Protein 8VHT (pdb70)

B-factor: mean 56.67, std 40.16, range [0.07, 133.89]

Nearest PDB structures (foldseek):
  6wlb-assembly1_B  TM=9.901E-01  e=2.855E-87  Populus tremula x Populus tremuloides
  7ck2-assembly2_B  TM=9.013E-01  e=6.065E-42  Arabidopsis thaliana
  7ck1-assembly1_A  TM=8.899E-01  e=6.356E-42  Arabidopsis thaliana
  7ck2-assembly1_A  TM=8.884E-01  e=1.170E-41  Arabidopsis thaliana
  7ck3-assembly2_B  TM=8.532E-01  e=3.963E-41  Arabidopsis thaliana

Radius of gyration: 42.79 Å; Cα contacts (8 Å, |Δi|>4): 3200; chains: 3; bounding box: 90×117×119 Å

Organism: Glycine max (NCBI:txid3847)

Sequence (2055 aa):
EARQPLSRKVSIPSSRINPYRMVIMLRLVILCIFLHYRITNPVPNAYPLWLVSVICEIWFAISWILDQFPKWLPVNRETYLDRLALRYDREGEPSQLAAVDIFVSTVDPLKEPPLVTANTVLSILAVDYPVDKVSCYVSDDGAAMLTFEALAETSEFARKWVPFSKKYSIEPRAPEWYFSQKIDYLKDKVHPSFVKDRRAMKREYEEFKVRINGLVSKAQKVPEEGWVMQDGTPWPGNNTRDHPGMIQVFLGQSGGLDTEGNELPRLVYVSREKRPGFQHHKKAGAMNALVRVSAVLTNGPFLLNLDCDHYINNSKALREAMCFMMDPNLGKHVCYVQFPQRFDGIDRNDRYANRNTVFFDINLRGLDGIQGPVYVGTGCVFNRTALYGYEPPLKPSQMSLEKRFGQSAVFVASTLMENGGVPQSATPETLLKEAIHVISCGYEDKTDWGSEIGWIYGSVTEDILTGFKMHARGWRSIYCMPKRPAFKGSAPINLSDRLNQVLRWALGSVEILFSRHCPIWYGYGGRLKWLERFAYVNTTIYPVTAIPLLIYCILPAVCLLTNKFIIPQISNLASIWFISLFLSIFATGILEMRWSGVGIDEWWRNEQFWVIGGVSAHLFAVFQGLLKVLATTLLIPPTTLLIINLVGVVAGISYAINSGYQSWGPLFGKLFFAFWVIIHLYPFLEARQPLSRKVSIPSSRINPYRMVIMLRLVILCIFLHYRITNPVPNAYPLWLVSVICEIWFAISWILDQFPKWLPVNRETYLDRLALRYDREGEPSQLAAVDIFVSTVDPLKEPPLVTANTVLSILAVDYPVDKVSCYVSDDGAAMLTFEALAETSEFARKWVPFSKKYSIEPRAPEWYFSQKIDYLKDKVHPSFVKDRRAMKREYEEFKVRINGLVSKAQKVPEEGWVMQDGTPWPGNNTRDHPGMIQVFLGQSGGLDTEGNELPRLVYVSREKRPGFQHHKKAGAMNALVRVSAVLTNGPFLLNLDCDHYINNSKALREAMCFMMDPNLGKHVCYVQFPQRFDGIDRNDRYANRNTVFFDINLRGLDGIQGPVYVGTGCVFNRTALYGYEPPLKPSQMSLEKRFGQSAVFVASTLMENGGVPQSATPETLLKEAIHVISCGYEDKTDWGSEIGWIYGSVTEDILTGFKMHARGWRSIYCMPKRPAFKGSAPINLSDRLNQVLRWALGSVEILFSRHCPIWYGYGGRLKWLERFAYVNTTIYPVTAIPLLIYCILPAVCLLTNKFIIPQISNLASIWFISLFLSIFATGILEMRWSGVGIDEWWRNEQFWVIGGVSAHLFAVFQGLLKVLATTLLIPPTTLLIINLVGVVAGISYAINSGYQSWGPLFGKLFFAFWVIIHLYPFLEARQPLSRKVSIPSSRINPYRMVIMLRLVILCIFLHYRITNPVPNAYPLWLVSVICEIWFAISWILDQFPKWLPVNRETYLDRLALRYDREGEPSQLAAVDIFVSTVDPLKEPPLVTANTVLSILAVDYPVDKVSCYVSDDGAAMLTFEALAETSEFARKWVPFSKKYSIEPRAPEWYFSQKIDYLKDKVHPSFVKDRRAMKREYEEFKVRINGLVSKAQKVPEEGWVMQDGTPWPGNNTRDHPGMIQVFLGQSGGLDTEGNELPRLVYVSREKRPGFQHHKKAGAMNALVRVSAVLTNGPFLLNLDCDHYINNSKALREAMCFMMDPNLGKHVCYVQFPQRFDGIDRNDRYANRNTVFFDINLRGLDGIQGPVYVGTGCVFNRTALYGYEPPLKPSQMSLEKRFGQSAVFVASTLMENGGVPQSATPETLLKEAIHVISCGYEDKTDWGSEIGWIYGSVTEDILTGFKMHARGWRSIYCMPKRPAFKGSAPINLSDRLNQVLRWALGSVEILFSRHCPIWYGYGGRLKWLERFAYVNTTIYPVTAIPLLIYCILPAVCLLTNKFIIPQISNLASIWFISLFLSIFATGILEMRWSGVGIDEWWRNEQFWVIGGVSAHLFAVFQGLLKVLATTLLIPPTTLLIINLVGVVAGISYAINSGYQSWGPLFGKLFFAFWVIIHLYPFL

InterPro domains:
  IPR005150 Cellulose synthase [PF03552] (351-1072)
  IPR013083 Zinc finger, RING/FYVE/PHD-type [G3DSA:3.30.40.10] (2-94)
  IPR027934 Cellulose synthase, RING-type zinc finger [PF14569] (10-86)
  IPR029044 Nucleotide-diphospho-sugar transferases [G3DSA:3.90.550.10] (478-642)
  IPR029044 Nucleotide-diphospho-sugar transferases [SSF53448] (365-881)

Solvent-accessible surface area: 94986 Å² total; per-residue (Å²): 187,82,190,73,65,0,10,112,102,46,82,19,90,94,72,104,4,51,50,0,43,116,28,8,90,102,30,57,86,20,24,78,69,12,15,111,13,6,96,57,83,85,16,81,136,86,81,111,31,50,104,63,0,6,102,3,33,68,74,41,18,98,30,41,58,36,50,10,88,7,12,77,92,4,9,58,32,65,30,46,45,93,72,0,32,134,60,43,34,120,154,91,84,109,27,105,2,23,31,0,1,0,0,0,18,10,77,48,15,117,168,43,73,16,46,54,12,3,6,1,0,0,1,0,1,0,2,42,6,26,48,109,55,3,10,0,0,0,5,0,30,19,1,21,11,8,11,36,16,7,5,31,41,1,4,94,2,0,54,66,0,6,9,14,0,70,105,19,72,1,50,1,13,0,0,45,80,16,26,71,77,215,120,66,76,5,114,120,32,78,77,96,28,0,5,102,50,24,78,51,20,78,72,56,7,22,50,0,20,1,84,2,39,11,31,38,56,103,12,114,160,93,35,182,136,17,47,76,53,154,122,49,64,92,4,61,4,74,80,78,186,63,0,54,17,27,20,78,51,32,0,7,152,116,26,27,98,16,98,94,41,87,53,6,3,81,0,0,2,3,1,21,34,23,80,83,87,115,155,36,63,121,72,6,2,4,0,0,5,1,0,6,0,0,0,1,11,19,6,0,31,16,2,0,2,0,38,9,50,8,10,2,7,16,3,84,1,2,32,18,0,0,0,0,8,27,11,77,129,44,8,121,30,0,0,0,0,0,2,10,31,60,44,33,83,36,69,224,89,4,166,36,7,16,80,42,18,11,58,11,23,1,36,0,28,0,22,1,14,10,5,0,0,8,0,24,5,7,2,0,2,0,19,11,64,1,1,6,8,80,114,5,57,149,155,172,120,109,117,76,28,42,110,67,0,2,129,2,76,58,0,7,58,6,17,112,75,154,127,12,32,59,77,171,121,38,66,77,135,75,28,57,152,42,0,65,78,0,4,33,40,43,12,47,75,171,25,32,9,4,44,54,2,4,1,3,38,38,72,7,38,9,25,34,10,1,0,4,5,4,0,12,36,16,6,40,0,0,6,2,58,22,209,90,35,4,5,57,1,57,18,37,165,72,66,45,73,16,24,76,55,12,29,87,114,0,46,0,14,3,65,10,30,91,38,123,14,0,2,98,142,47,21,194,76,48,87,17,100,161,19,1,41,91,6,6,23,27,49,3,33,70,1,42,12,1,80,20,10,46,72,19,11,63,10,4,7,66,1,3,98,65,80,81,44,10,25,19,165,136,51,123,115,4,49,95,65,38,103,45,12,91,102,6,61,122,39,8,5,71,27,16,25,121,13,20,66,18,29,101,75,7,53,87,57,41,56,8,29,108,8,9,6,1,1,5,2,19,13,64,0,2,109,95,5,66,121,150,77,141,108,125,85,15,49,107,31,0,30,67,6,28,92,74,3,91,92,2,27,101,22,0,88,53,68,14,147,121,56,44,181,95,23,150,37,75,10,110,22,10,30,126,17,3,113,107,9,37,91,20,0,161,19,64,49,188,84,191,71,64,0,10,112,104,46,82,19,89,97,72,103,4,51,50,0,43,115,28,8,88,102,30,57,87,20,23,78,70,12,15,114,12,5,96,59,83,84,15,80,135,87,80,111,30,49,104,62,0,6,103,3,33,69,73,40,17,98,28,41,58,36,49,11,90,7,14,79,92,4,8,58,32,65,29,46,47,92,70,0,32,133,60,44,33,118,154,91,84,110,26,106,1,22,30,0,1,0,1,0,17,9,76,47,15,117,167,44,73,14,46,55,12,3,6,1,0,0,1,0,0,0,2,43,7,25,47,112,56,3,10,0,0,0,6,0,31,18,1,21,11,7,10,36,17,7,4,31,41,1,5,95,2,0,54,66,0,7,9,13,0,68,104,19,70,1,52,0,14,0,0,45,82,16,26,72,76,217,122,66,75,4,115,120,33,79,78,99,28,1,6,103,49,24,80,52,19,78,74,54,6,23,51,1,21,2,83,3,39,12,31,38,58,103,12,115,159,93,35,181,137,18,48,77,52,154,122,49,64,90,4,60,5,76,79,79,184,66,1,55,17,27,20,80,51,32,0,6,151,116,26,25,99,16,99,96,42,88,53,6,2,82,0,0,2,2,1,21,34,24,80,82,86,115,155,36,64,120,73,6,2,4,0,0,6,2,0,7,0,0,0,1,12,19,7,0,30,16,2,0,2,0,38,8,48,9,10,2,7,16,2,82,1,2,31,18,1,0,0,0,8,28,12,77,129,45,9,120,29,0,0,0,0,0,2,11,32,58,43,33,81,36,70,226,89,3,166,37,7,16,79,45,19,11,60,10,22,1,37,0,28,0,23,2,14,12,6,0,0,7,0,23,5,7,3,0,2,0,19,11,64,1,1,7,8,81,113,6,57,148,155,171,121,110,118,75,27,40,112,68,0,2,128,2,75,58,0,6,58,6,17,110,76,153,129,12,31,57,77,172,122,39,66,78,134,75,29,58,152,42,0,65,79,0,3,33,39,42,13,48,77,172,26,33,10,4,42,53,1,3,2,3,38,40,73,6,38,9,25,34,10,2,0,3,4,4,0,13,37,16,6,38,0,0,6,3,59,21,210,90,35,3,5,57,0,56,18,38,162,72,65,44,72,16,26,78,56,12,29,87,111,0,46,0,14,3,66,9,30,91,38,126,14,0,1,98,144,46,21,193,76,48,88,17,102,159,19,1,40,91,6,6,23,27,50,2,33,69,2,44,12,1,80,22,11,47,73,19,10,63,10,4,7,67,1,3,97,67,80,82,45,11,25,19,162,136,52,123,113,4,48,95,64,36,104,44,12,92,103,6,61,124,39,7,5,71,27,16,25,123,14,20,65,17,30,102,74,7,53,86,58,42,56,8,31,108,9,9,5,1,2,4,1,19,13,62,0,3,109,94,5,66,122,148,78,141,108,122,84,15,49,106,31,0,30,65,6,27,92,73,3,89,93,2,27,100,21,0,88,52,65,15,146,119,55,42,181,94,24,151,38,76,11,108,24,10,30,124,16,2,110,106,8,38,90,20,0,160,18,62,49,186,83,189,70,66,0,10,111,103,46,82,19,91,98,73,103,5,52,49,0,43,115,28,8,88,102,30,58,87,21,24,79,68,12,15,114,13,5,96,59,83,86,15,81,138,86,83,112,30,50,106,63,0,6,101,3,33,68,74,41,17,99,27,40,58,37,50,11,87,7,13,76,90,4,7,57,32,66,29,47,46,91,70,1,31,134,58,44,34,119,156,90,84,109,24,106,1,22,30,0,1,0,1,0,17,9,77,47,15,117,171,42,73,14,46,55,12,2,7,2,0,0,1,0,1,0,2,43,6,24,46,109,56,3,11,0,0,0,5,0,30,18,1,21,11,8,11,36,16,7,5,31,40,1,5,94,3,0,54,66,0,8,9,13,0,68,105,19,70,1,51,1,14,0,0,45,80,16,27,72,76,217,119,67,76,5,114,120,32,80,78,98,28,0,5,104,49,23,80,52,20,80,74,55,6,22,52,1,20,1,85,2,39,11,31,38,57,102,12,114,160,93,34,182,138,18,47,76,52,156,123,48,65,93,5,59,5,74,80,79,186,64,0,54,17,27,20,81,52,31,2,7,152,116,26,24,98,16,99,94,41,88,54,6,2,83,0,0,2,3,1,21,34,23,79,82,87,116,156,35,64,122,72,6,3,4,0,0,5,1,0,6,0,0,0,1,12,20,6,0,31,16,2,0,2,0,38,9,48,8,12,3,7,16,3,84,1,2,31,17,0,0,0,0,7,26,12,78,130,46,9,118,30,0,0,0,0,0,2,11,30,60,44,33,81,35,70,224,87,3,166,37,6,16,80,44,20,10,58,11,23,1,36,0,27,0,22,2,15,10,6,0,0,8,0,23,5,7,2,0,2,0,19,12,66,0,2,6,8,80,114,5,58,150,157,169,120,107,118,75,27,41,110,67,0,1,129,2,75,58,0,7,59,5,17,112,77,153,128,13,30,58,78,173,121,37,65,77,132,75,28,58,152,41,0,65,82,0,4,33,39,43,12,47,77,169,27,33,9,4,43,53,1,4,1,4,38,39,74,6,36,9,24,34,10,1,0,4,3,5,0,13,37,15,5,39,0,0,6,3,57,20,208,89,35,3,5,57,1,57,19,36,164,71,67,44,74,16,26,78,55,13,28,86,112,0,46,0,14,3,65,10,29,92,39,123,14,0,1,98,141,46,22,194,76,48,87,16,101,158,19,1,40,94,7,4,22,27,50,3,32,69,2,43,11,1,79,20,11,47,73,19,9,61,10,4,7,66,1,3,98,64,80,82,46,11,27,19,164,137,50,124,117,5,48,96,66,37,104,44,12,91,103,6,63,123,39,7,5,70,28,16,27,122,13,20,65,17,30,100,75,7,51,85,56,41,58,8,28,107,8,9,6,0,1,4,1,20,12,64,0,3,112,93,6,67,122,151,77,142,106,123,84,15,48,107,31,0,30,67,6,28,91,74,2,91,92,1,26,100,22,0,88,53,68,14,146,119,57,42,183,95,24,151,39,75,12,107,23,11,30,125,18,2,110,106,8,36,91,21,0,163,18,64,50

Foldseek 3Di:
DLQDAQKDKAWQDPPQLVVLVVLVVVLLVLLVVLLVVLVPDAADPPDPLQVLVSVLSVVVSVLVCLQCLLQNTFIAMGGHLVSVCVVFVDPPDDGPFFAEEEEEEEEDCVVPPLLLLLLQVLQQQQFPDDQQRYAYEYEYQQLAPLNVVSVLLSVVLSLALNVLCNVFVQFRSRVVVRVPDPPPPCPPGDDPPNPVSVVVNNVSVVVSVVVSVVSCVVSVDADPVFDADPVGHGRQCRDSQAGAKDKDKQFDPPNDHGPVRDGTHIYMYIYFGHYPPFDQLPPQNSQLLVQLLCLLAWFGQKYAYAYSFKHFRHSCLVSLQCSQCVGPVRNLQAFKEAEDEAAPPADPLNLLLLRVCCCLQRVQSSLQRFFHGAFDGHGMMGGPCLQLQHFGDDDVVPVNLCLANWVQPSSSVSSPDPSTTHDPPDDVVVSSVSSSVCSYRPTCPSYCRLPRGGQNGDLAVRRRLSRLSSLLRQGGHHYHYDPGGRMYGHTDDDVVVSLVVLLRNLLNLLVLCPDQSNLPPPSPPHNHDPSSSSSSNSSRCVLVSLVSLLVVLLSLLCCLVVVHDNHHADDPVSVVSVVVSVVSVVVSLVSSCVSRVCDPSSSLSVQLSSSLCSPQRSVVSNVVSVCVVVVVRSPVRVVVSLVSLVVSLVSNCVVCVVPPVPNPDPSVVSVVSSVVSNVSVVRDD/DLQDAQKDKAWQDPPQLVVLVVLVVVLLVLLVVLLVVLVPDAADPPDPLQVLVSVLSVVVSVLVCLQCLLQNTFIAMGGHLVSVCVVFVDPPDDGPFFAEEEEEEEEDCVVPPLLLLLLQVLQQQQFPDDQQRYAYEYEYQQLAPLNVVSVLLSVVLSLALNVLCNVFVFFRSRVVVRVPDPPPPCPPGDDPPNPVSVVVNNVSVVVSVVVSVVSCVVSVDADPVFDADPVGHGRQCRDSQAGAKDKDKQFDPPNDHGPVRDGTHIYMYIYFGHYPPFDQLPPQNSQLLVQLLCLLAWFGQKYAYAYSFKHFRHSCLVSLQCSQCVGPVRNLQAFKEAEDEAAPPADPLNLLLLRVCCCLQRVQSSLQRFFHGAFDGHGMMGGPCLQLQHFGDDDVVPVNLCLANWVQPSSSVSSPDPSTTHDPPDDVVVSSVSSSVCSYRPTCPSYCRLPRGGQNGDLAVRRRLSRLSSLLRQGGHHYHYDPGGRMYGHTDDDVVVSLVVLLRNLLNLLVLCPDQSNLPPPSPPHNHDPSSSSSSNSSRCVLVSLVSLLVVLLSLLCCLVVVHDNHHADDPVSVVSVVVSVVSVVVSLVSSCVSRVCDPSSSLSVQLSSSLCSPQRSVVSNVVSVCVVVVVRSPVRVVVSLVSLVVSLVSNCVVCVVPPVPNPDPSVVSNVSSVVSNVSVVRDD/DLQDAQKDKAWQDPPQLVVLVVLVVVLLVLLVVLLVVLVPDAADPPDPLQVLVSVLSVVVSVLVCLQCLLQNTFIAMGGHLVSVCVVFVDPPDDGPFFAEEEEEEEEDCVVPPLLLLLLQVLQQQQFPDDQQRYAYEYEYQQLAPLNVVSVLLSVVLSLALNVLCNVFVQFRSRVVVRVPDPPPPCPPGDDPPNPVSVVVNNVSVVVSVVVSVVSCVVSVDADPVFDADPVGHGRQCRDSQAGAKDKDKQFDPPNDHGPVRDGTHIYMYIYFGHYPPFDQLPPQNSQLLVQLLCLLAWFGQKYAYAYSFKHFRHSCLVSLQCSQCVGPVRNLQAFKEAEDEAAPPADPLNLLLLRVCCCLQRVQSSLQRFFHGAFDGHGMMGGPCLQLQHFGDDDVVPVNLCLANWVQPSSSVSSPDPSTTHDPPDDVVVSSVSSSVCSYRPTCPSYCRLPRGGQNGDLAVRRRLSRLSSLLRQGGHHYHYDPGGRMYGHTDDDVVVSLVVLLRNLLNLLVLCPDQSNLPPPSPPHNHDPSSSSSSNSSRCVLVSLVSLLVVLLSLLCCLVVVHDNHHADDPVSVVSVVVSVVSVVVSLVSSCVS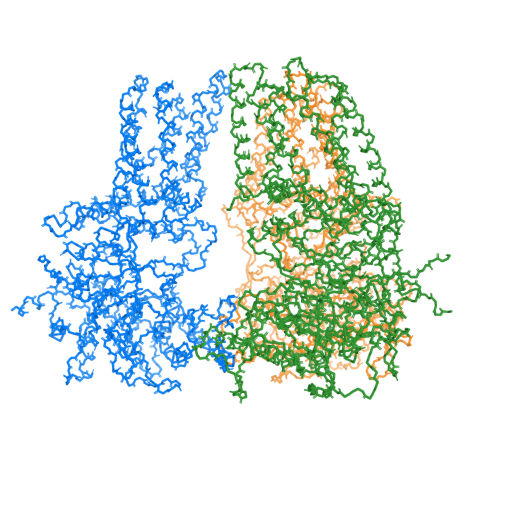RVCDPSSSLSVQLSSSLCSPQRSVVSNVVSVCVVVVVRSPVRVVVSLVSLVVSLVSNCVVCVVPPVPNPDPSVVSVVSSVVSNVSVVRDD

Secondary structure (DSSP, 8-state):
-TT--SEEEEEPPTTTHHHHHHHHHHHHHHHHHHHHHHHSSPPSTT-THHHHHHHHHHHHHHHHHHHHGGGS--EEEEE-HHHHHHHTS-TTS---PPPEEEEEEE--TTTS-HHHHHHHHHHHHT-SS-GGGEEEEEEETT--HHHHHHHHHHHHHHHHHHHHHHHHT-SS--HHHHTT--S-TTTT---TTHHHHHHHHHHHHHHHHHHHHHHHHHHHSPPSS--B-TTSSBPTTSSSTT---EEEE-SSSSS---TTS----EEEEEE----TT----THHHHHHHHHHHHHHHT--SEEEEEETT-EESSTTHHHHHHHHHT-TTTGGGEEEEE---EEES--SS-TT--S-HHIIIIIHHHHHTTT-PPP-SSSEEEEHHHHTTPPPPPP--HHHHHHHT-S-HHHHHHHT-TT-S--TT--HHHHHHHHHHHT-GGGSSSS-BTTTBSSPPSSS--HHHHHHHHHTTT-EEEE---SS-SEEEE--SSHHHHHHHHHHHHHHHHHHHTSTT-TTTTTTTSS--HHHHHHHHHHHSGGGGHHHHHHHHHHHHHHHHHT--SS-S--HHHHHHHHHHHHHHHHHHHHHHHHHT--HHHHHHHHHHHHHHHHHHHHHHHHHHHHHHH--GGGHHHHHHHHHHHHHHHHHHHHHHHHGGGSSTHHHHHHHHHHHHHHHS-S--/-TT--SEEEEEPPTTTHHHHHHHHHHHHHHHHHHHHHHHSSPPSTT-THHHHHHHHHHHHHHHHHHHHGGGS--EEEEE-HHHHHHHTS-TTS---PPPEEEEEEE--TTTS-HHHHHHHHHHHHT-SS-GGGEEEEEEETT--HHHHHHHHHHHHHHHHHHHHHHHHT-SS--HHHHTT--S-TTTT---TTHHHHHHHHHHHHHHHHHHHHHHHHHHHSPPSS--B-TTSSBPTTSSSTT---EEEE-SSSSS---TTS----EEEEEE----TT----THHHHHHHHHHHHHHHT--SEEEEEETT-EESSTTHHHHHHHHHT-TTTGGGEEEEE---EEES--SS-TT--S-HHIIIIIHHHHHTTT-PPP-SSSEEEEHHHHTTPPPPPP--HHHHHHHT-S-HHHHHHHT-TT-S--TT--HHHHHHHHHHHT-GGGSSSS-BTTTBSSPPSSS--HHHHHHHHHTTT-EEEE---SS-SEEEE--SSHHHHHHHHHHHHHHHHHHHTSTT-TTTTTTTSS--HHHHHHHHHHHSGGGGHHHHHHHHHHHHHHHHHT--SS-S--HHHHHHHHHHHHHHHHHHHHHHHHHT--HHHHHHHHHHHHHHHHHHHHHHHHHHHHHHH--GGGHHHHHHHHHHHHHHHHHHHHHHHHGGGSSTHHHHHHHHHHHHHHHS-S--/-TT--SEEEEEPPTTTHHHHHHHHHHHHHHHHHHHHHHHSSPPSTT-THHHHHHHHHHHHHHHHHHHHGGGS--EEEEE-HHHHHHHTS-TTS---PPPEEEEEEE--TTTS-HHHHHHHHHHHHT-SS-GGGEEEEEEETT--HHHHHHHHHHHHHHHHHHHHHHHHT-SS--HHHHTT--S-TTTT---TTHHHHHHHHHHHHHHHHHHHHHHHHHHHSPPSS--B-TTSSBPTTSSSTT---EEEE-SSSSS---TTS----EEEEEE----TT----THHHHHHHHHHHHHHHT--SEEEEEETT-EESSTTHHHHHHHHHT-TTTGGGEEEEE---EEES--SS-TT--S-HHIIIIIHHHHHTTT-PPP-SSSEEEEHHHHTTPPPPPP--HHHHHHHT-S-HHHHHHHT-TT-S--TT--HHHHHHHHHHHT-GGGSSSS-BTTTBSSPPSSS--HHHHHHHHHTTT-EEEE---SS-SEEEE--SSHHHHHHHHHHHHHHHHHHHTSTT-TTTTTTTSS--HHHHHHHHHHHSGGGGHHHHHHHHHHHHHHHHHT--SS-S--HHHHHHHHHHHHHHHHHHHHHHHHHT--HHHHHHHHHHHHHHHHHHHHHHHHHHHHHHH--GGGHHHHHHHHHHHHHHHHHHHHHHHHGGGSSTHHHHHHHHHHHHHHHS-S--

Structure (mmCIF, N/CA/C/O backbone):
data_8VHT
#
_entry.id   8VHT
#
_cell.length_a   1.00
_cell.length_b   1.00
_cell.length_c   1.00
_cell.angle_alpha   90.00
_cell.angle_beta   90.00
_cell.angle_gamma   90.00
#
_symmetry.space_group_name_H-M   'P 1'
#
loop_
_entity.id
_entity.type
_entity.pdbx_description
1 polymer 'Cellulose synthase'
2 branched beta-D-glucopyranose-(1-4)-beta-D-glucopyranose
#
loop_
_atom_site.group_PDB
_atom_site.id
_atom_site.type_symbol
_atom_site.label_atom_id
_atom_site.label_alt_id
_atom_site.label_comp_id
_atom_site.label_asym_id
_atom_site.label_entity_id
_atom_site.label_seq_id
_atom_site.pdbx_PDB_ins_code
_atom_site.Cartn_x
_atom_site.Cartn_y
_atom_site.Cartn_z
_atom_site.occupancy
_atom_site.B_iso_or_equiv
_atom_site.auth_seq_id
_atom_site.auth_comp_id
_atom_site.auth_asym_id
_atom_site.auth_atom_id
_atom_site.pdbx_PDB_model_num
ATOM 1 N N . GLU A 1 252 ? 240.534 174.089 251.746 1.00 112.79 252 GLU A N 1
ATOM 2 C CA . GLU A 1 252 ? 240.679 175.540 251.793 1.00 113.83 252 GLU A CA 1
ATOM 3 C C . GLU A 1 252 ? 240.624 176.139 250.392 1.00 113.99 252 GLU A C 1
ATOM 4 O O . GLU A 1 252 ? 239.824 177.034 250.121 1.00 113.22 252 GLU A O 1
ATOM 10 N N . ALA A 1 253 ? 241.481 175.638 249.501 1.00 104.17 253 ALA A N 1
ATOM 11 C CA . ALA A 1 253 ? 241.512 176.089 248.111 1.00 102.96 253 ALA A CA 1
ATOM 12 C C . ALA A 1 253 ? 240.460 175.342 247.286 1.00 101.46 253 ALA A C 1
ATOM 13 O O . ALA A 1 253 ? 240.749 174.674 246.294 1.00 100.19 253 ALA A O 1
ATOM 15 N N . ARG A 1 254 ? 239.209 175.472 247.726 1.00 96.29 254 ARG A N 1
ATOM 16 C CA . ARG A 1 254 ? 238.083 174.805 247.092 1.00 96.45 254 ARG A CA 1
ATOM 17 C C . ARG A 1 254 ? 237.055 175.774 246.527 1.00 95.30 254 ARG A C 1
ATOM 18 O O . ARG A 1 254 ? 236.031 175.325 245.999 1.00 92.93 254 ARG A O 1
ATOM 26 N N . GLN A 1 255 ? 237.289 177.077 246.627 1.00 79.29 255 GLN A N 1
ATOM 27 C CA . GLN A 1 255 ? 236.343 178.047 246.097 1.00 77.65 255 GLN A CA 1
ATOM 28 C C . GLN A 1 255 ? 236.277 177.926 244.578 1.00 74.35 255 GLN A C 1
ATOM 29 O O . GLN A 1 255 ? 237.323 177.918 243.916 1.00 71.98 255 GLN A O 1
ATOM 35 N N . PRO A 1 256 ? 235.085 177.819 243.993 1.00 57.48 256 PRO A N 1
ATOM 36 C CA . PRO A 1 256 ? 234.992 177.677 242.536 1.00 55.29 256 PRO A CA 1
ATOM 37 C C . PRO A 1 256 ? 235.503 178.918 241.822 1.00 54.12 256 PRO A C 1
ATOM 38 O O . PRO A 1 256 ? 235.355 180.045 242.300 1.00 54.43 256 PRO A O 1
ATOM 42 N N . LEU A 1 257 ? 236.117 178.696 240.658 1.00 39.11 257 LEU A N 1
ATOM 43 C CA . LEU A 1 257 ? 236.625 179.798 239.852 1.00 38.08 257 LEU A CA 1
ATOM 44 C C . LEU A 1 257 ? 235.513 180.630 239.228 1.00 37.34 257 LEU A C 1
ATOM 45 O O . LEU A 1 257 ? 235.787 181.733 238.743 1.00 42.81 257 LEU A O 1
ATOM 50 N N . SER A 1 258 ? 234.279 180.134 239.229 1.00 33.19 258 SER A N 1
ATOM 51 C CA . SER A 1 258 ? 233.151 180.868 238.678 1.00 36.86 258 SER A CA 1
ATOM 52 C C . SER A 1 258 ? 231.896 180.483 239.445 1.00 40.61 258 SER A C 1
ATOM 53 O O . SER A 1 258 ? 231.835 179.431 240.087 1.00 42.76 258 SER A O 1
ATOM 56 N N . ARG A 1 259 ? 230.890 181.350 239.371 1.00 43.80 259 ARG A N 1
ATOM 57 C CA . ARG A 1 259 ? 229.637 181.143 240.081 1.00 42.68 259 ARG A CA 1
ATOM 58 C C . ARG A 1 259 ? 228.462 181.421 239.157 1.00 44.96 259 ARG A C 1
ATOM 59 O O . ARG A 1 259 ? 228.452 182.418 238.427 1.00 49.81 259 ARG A O 1
ATOM 67 N N . LYS A 1 260 ? 227.474 180.530 239.197 1.00 39.32 260 LYS A N 1
ATOM 68 C CA . LYS A 1 260 ? 226.229 180.709 238.459 1.00 39.85 260 LYS A CA 1
ATOM 69 C C . LYS A 1 260 ? 225.248 181.455 239.355 1.00 44.75 260 LYS A C 1
ATOM 70 O O . LYS A 1 260 ? 224.747 180.900 240.338 1.00 46.65 260 LYS A O 1
ATOM 76 N N . VAL A 1 261 ? 224.973 182.708 239.014 1.00 47.39 261 VAL A N 1
ATOM 77 C CA . VAL A 1 261 ? 224.086 183.564 239.788 1.00 47.47 261 VAL A CA 1
ATOM 78 C C . VAL A 1 261 ? 222.682 183.426 239.215 1.00 51.66 261 VAL A C 1
ATOM 79 O O . VAL A 1 261 ? 222.440 183.748 238.045 1.00 50.83 261 VAL A O 1
ATOM 83 N N . SER A 1 262 ? 221.760 182.934 240.035 1.00 64.43 262 SER A N 1
ATOM 84 C CA . SER A 1 262 ? 220.359 182.916 239.648 1.00 63.17 262 SER A CA 1
ATOM 85 C C . SER A 1 262 ? 219.786 184.325 239.724 1.00 67.84 262 SER A C 1
ATOM 86 O O . SER A 1 262 ? 220.098 185.091 240.639 1.00 68.06 262 SER A O 1
ATOM 89 N N . ILE A 1 263 ? 218.956 184.667 238.744 1.00 72.38 263 ILE A N 1
ATOM 90 C CA . ILE A 1 263 ? 218.322 185.989 238.737 1.00 74.08 263 ILE A CA 1
ATOM 91 C C . ILE A 1 263 ? 217.473 186.138 239.994 1.00 76.89 263 ILE A C 1
ATOM 92 O O . ILE A 1 263 ? 216.663 185.240 240.300 1.00 74.96 263 ILE A O 1
ATOM 97 N N . PRO A 1 264 ? 217.616 187.221 240.761 1.00 88.65 264 PRO A N 1
ATOM 98 C CA . PRO A 1 264 ? 216.959 187.283 242.074 1.00 87.11 264 PRO A CA 1
ATOM 99 C C . PRO A 1 264 ? 215.443 187.246 241.960 1.00 88.88 264 PRO A C 1
ATOM 100 O O . PRO A 1 264 ? 214.855 187.672 240.964 1.00 90.26 264 PRO A O 1
ATOM 104 N N . SER A 1 265 ? 214.811 186.728 243.014 1.00 97.49 265 SER A N 1
ATOM 105 C CA . SER A 1 265 ? 213.371 186.498 243.021 1.00 97.93 265 SER A CA 1
ATOM 106 C C . SER A 1 265 ? 212.599 187.791 243.242 1.00 98.86 265 SER A C 1
ATOM 107 O O . SER A 1 265 ? 211.766 187.881 244.150 1.00 99.70 265 SER A O 1
ATOM 110 N N . SER A 1 266 ? 212.870 188.796 242.412 1.00 99.32 266 SER A N 1
ATOM 111 C CA . SER A 1 266 ? 212.113 190.040 242.409 1.00 99.40 266 SER A CA 1
ATOM 112 C C . SER A 1 266 ? 211.685 190.483 241.020 1.00 98.82 266 SER A C 1
ATOM 113 O O . SER A 1 266 ? 210.759 191.296 240.913 1.00 98.19 266 SER A O 1
ATOM 116 N N . ARG A 1 267 ? 212.320 189.986 239.963 1.00 97.66 267 ARG A N 1
ATOM 117 C CA . ARG A 1 267 ? 211.951 190.281 238.585 1.00 98.11 267 ARG A CA 1
ATOM 118 C C . ARG A 1 267 ? 211.571 189.042 237.794 1.00 97.27 267 ARG A C 1
ATOM 119 O O . ARG A 1 267 ? 210.648 189.095 236.978 1.00 96.68 267 ARG A O 1
ATOM 127 N N . ILE A 1 268 ? 212.265 187.923 238.015 1.00 88.99 268 ILE A N 1
ATOM 128 C CA . ILE A 1 268 ? 211.983 186.711 237.254 1.00 87.25 268 ILE A CA 1
ATOM 129 C C . ILE A 1 268 ? 210.655 186.094 237.684 1.00 88.83 268 ILE A C 1
ATOM 130 O O . ILE A 1 268 ? 209.918 185.547 236.857 1.00 88.99 268 ILE A O 1
ATOM 135 N N . ASN A 1 269 ? 210.334 186.154 238.978 1.00 92.40 269 ASN A N 1
ATOM 136 C CA . ASN A 1 269 ? 209.060 185.606 239.442 1.00 92.05 269 ASN A CA 1
ATOM 137 C C . ASN A 1 269 ? 207.857 186.371 238.901 1.00 91.16 269 ASN A C 1
ATOM 138 O O . ASN A 1 269 ? 206.897 185.721 238.448 1.00 90.88 269 ASN A O 1
ATOM 143 N N . PRO A 1 270 ? 207.813 187.713 238.933 1.00 88.14 270 PRO A N 1
ATOM 144 C CA . PRO A 1 270 ? 206.709 188.400 238.238 1.00 86.83 270 PRO A CA 1
ATOM 145 C C . PRO A 1 270 ? 206.662 188.071 236.759 1.00 88.70 270 PRO A C 1
ATOM 146 O O . PRO A 1 270 ? 205.574 187.967 236.182 1.00 90.36 270 PRO A O 1
ATOM 150 N N . TYR A 1 271 ? 207.827 187.897 236.132 1.00 90.13 271 TYR A N 1
ATOM 151 C CA . TYR A 1 271 ? 207.873 187.527 234.722 1.00 88.70 271 TYR A CA 1
ATOM 152 C C . TYR A 1 271 ? 207.195 186.183 234.483 1.00 87.56 271 TYR A C 1
ATOM 153 O O . TYR A 1 271 ? 206.365 186.049 233.577 1.00 88.11 271 TYR A O 1
ATOM 162 N N . ARG A 1 272 ? 207.518 185.182 235.306 1.00 84.24 272 ARG A N 1
ATOM 163 C CA . ARG A 1 272 ? 206.898 183.868 235.161 1.00 85.22 272 ARG A CA 1
ATOM 164 C C . ARG A 1 272 ? 205.401 183.928 235.435 1.00 88.41 272 ARG A C 1
ATOM 165 O O . ARG A 1 272 ? 204.607 183.280 234.739 1.00 89.37 272 ARG A O 1
ATOM 173 N N . MET A 1 273 ? 204.996 184.692 236.452 1.00 94.21 273 MET A N 1
ATOM 174 C CA . MET A 1 273 ? 203.573 184.824 236.749 1.00 92.62 273 MET A CA 1
ATOM 175 C C . MET A 1 273 ? 202.829 185.461 235.582 1.00 91.78 273 MET A C 1
ATOM 176 O O . MET A 1 273 ? 201.718 185.043 235.235 1.00 92.56 273 MET A O 1
ATOM 181 N N . VAL A 1 274 ? 203.436 186.470 234.955 1.00 89.84 274 VAL A N 1
ATOM 182 C CA . VAL A 1 274 ? 202.797 187.132 233.825 1.00 90.37 274 VAL A CA 1
ATOM 183 C C . VAL A 1 274 ? 202.743 186.201 232.617 1.00 90.92 274 VAL A C 1
ATOM 184 O O . VAL A 1 274 ? 201.768 186.212 231.859 1.00 90.40 274 VAL A O 1
ATOM 188 N N . ILE A 1 275 ? 203.775 185.374 232.420 1.00 90.70 275 ILE A N 1
ATOM 189 C CA . ILE A 1 275 ? 203.720 184.384 231.343 1.00 89.87 275 ILE A CA 1
ATOM 190 C C . ILE A 1 275 ? 202.585 183.396 231.578 1.00 89.88 275 ILE A C 1
ATOM 191 O O . ILE A 1 275 ? 201.865 183.024 230.645 1.00 91.20 275 ILE A O 1
ATOM 196 N N . MET A 1 276 ? 202.420 182.937 232.821 1.00 92.36 276 MET A N 1
ATOM 197 C CA . MET A 1 276 ? 201.329 182.010 233.115 1.00 93.26 276 MET A CA 1
ATOM 198 C C . MET A 1 276 ? 199.971 182.667 232.887 1.00 95.00 276 MET A C 1
ATOM 199 O O . MET A 1 276 ? 199.057 182.052 232.319 1.00 94.75 276 MET A O 1
ATOM 204 N N . LEU A 1 277 ? 199.825 183.923 233.319 1.00 97.99 277 LEU A N 1
ATOM 205 C CA . LEU A 1 277 ? 198.581 184.649 233.085 1.00 97.73 277 LEU A CA 1
ATOM 206 C C . LEU A 1 277 ? 198.318 184.814 231.593 1.00 98.47 277 LEU A C 1
ATOM 207 O O . LEU A 1 277 ? 197.175 184.688 231.138 1.00 98.84 277 LEU A O 1
ATOM 212 N N . ARG A 1 278 ? 199.366 185.094 230.814 1.00 97.38 278 ARG A N 1
ATOM 213 C CA . ARG A 1 278 ? 199.190 185.271 229.378 1.00 97.14 278 ARG A CA 1
ATOM 214 C C . ARG A 1 278 ? 198.840 183.951 228.703 1.00 96.12 278 ARG A C 1
ATOM 215 O O . ARG A 1 278 ? 198.058 183.925 227.750 1.00 96.96 278 ARG A O 1
ATOM 223 N N . LEU A 1 279 ? 199.396 182.842 229.193 1.00 98.33 279 LEU A N 1
ATOM 224 C CA . LEU A 1 279 ? 199.003 181.532 228.681 1.00 99.39 279 LEU A CA 1
ATOM 225 C C . LEU A 1 279 ? 197.528 181.262 228.949 1.00 101.27 279 LEU A C 1
ATOM 226 O O . LEU A 1 279 ? 196.793 180.814 228.059 1.00 102.13 279 LEU A O 1
ATOM 231 N N . VAL A 1 280 ? 197.076 181.543 230.173 1.00 105.02 280 VAL A N 1
ATOM 232 C CA . VAL A 1 280 ? 195.676 181.310 230.521 1.00 104.67 280 VAL A CA 1
ATOM 233 C C . VAL A 1 280 ? 194.763 182.183 229.668 1.00 103.97 280 VAL A C 1
ATOM 234 O O . VAL A 1 280 ? 193.730 181.725 229.158 1.00 103.30 280 VAL A O 1
ATOM 238 N N . ILE A 1 281 ? 195.132 183.454 229.492 1.00 104.88 281 ILE A N 1
ATOM 239 C CA . ILE A 1 281 ? 194.276 184.370 228.747 1.00 105.01 281 ILE A CA 1
ATOM 240 C C . ILE A 1 281 ? 194.290 184.025 227.262 1.00 105.80 281 ILE A C 1
ATOM 241 O O . ILE A 1 281 ? 193.283 184.190 226.567 1.00 106.81 281 ILE A O 1
ATOM 246 N N . LEU A 1 282 ? 195.423 183.528 226.754 1.00 105.63 282 LEU A N 1
ATOM 247 C CA . LEU A 1 282 ? 195.474 183.034 225.382 1.00 104.16 282 LEU A CA 1
ATOM 248 C C . LEU A 1 282 ? 194.538 181.852 225.197 1.00 104.36 282 LEU A C 1
ATOM 249 O O . LEU A 1 282 ? 193.813 181.773 224.198 1.00 104.89 282 LEU A O 1
ATOM 254 N N . CYS A 1 283 ? 194.539 180.923 226.156 1.00 111.48 283 CYS A N 1
ATOM 255 C CA . CYS A 1 283 ? 193.632 179.783 226.074 1.00 112.71 283 CYS A CA 1
ATOM 256 C C . CYS A 1 283 ? 192.178 180.237 226.089 1.00 112.70 283 CYS A C 1
ATOM 257 O O . CYS A 1 283 ? 191.360 179.757 225.296 1.00 112.78 283 CYS A O 1
ATOM 260 N N . ILE A 1 284 ? 191.843 181.179 226.975 1.00 109.54 284 ILE A N 1
ATOM 261 C CA . ILE A 1 284 ? 190.463 181.655 227.070 1.00 109.17 284 ILE A CA 1
ATOM 262 C C . ILE A 1 284 ? 190.051 182.371 225.786 1.00 109.89 284 ILE A C 1
ATOM 263 O O . ILE A 1 284 ? 188.951 182.155 225.258 1.00 110.83 284 ILE A O 1
ATOM 268 N N . PHE A 1 285 ? 190.932 183.226 225.260 1.00 116.55 285 PHE A N 1
ATOM 269 C CA . PHE A 1 285 ? 190.627 183.963 224.039 1.00 116.70 285 PHE A CA 1
ATOM 270 C C . PHE A 1 285 ? 190.455 183.024 222.854 1.00 115.94 285 PHE A C 1
ATOM 271 O O . PHE A 1 285 ? 189.553 183.215 222.031 1.00 116.44 285 PHE A O 1
ATOM 279 N N . LEU A 1 286 ? 191.311 182.006 222.743 1.00 111.72 286 LEU A N 1
ATOM 280 C CA . LEU A 1 286 ? 191.183 181.070 221.632 1.00 112.37 286 LEU A CA 1
ATOM 281 C C . LEU A 1 286 ? 189.934 180.211 221.777 1.00 113.31 286 LEU A C 1
ATOM 282 O O . LEU A 1 286 ? 189.288 179.870 220.780 1.00 113.43 286 LEU A O 1
ATOM 287 N N . HIS A 1 287 ? 189.576 179.850 223.013 1.00 117.06 287 HIS A N 1
ATOM 288 C CA . HIS A 1 287 ? 188.322 179.141 223.237 1.00 117.20 287 HIS A CA 1
ATOM 289 C C . HIS A 1 287 ? 187.134 179.983 222.792 1.00 117.85 287 HIS A C 1
ATOM 290 O O . HIS A 1 287 ? 186.186 179.464 222.191 1.00 117.74 287 HIS A O 1
ATOM 297 N N . TYR A 1 288 ? 187.163 181.284 223.090 1.00 119.86 288 TYR A N 1
ATOM 298 C CA . TYR A 1 288 ? 186.110 182.165 222.594 1.00 119.32 288 TYR A CA 1
ATOM 299 C C . TYR A 1 288 ? 186.117 182.227 221.071 1.00 119.35 288 TYR A C 1
ATOM 300 O O . TYR A 1 288 ? 185.058 182.188 220.436 1.00 120.17 288 TYR A O 1
ATOM 309 N N . ARG A 1 289 ? 187.305 182.334 220.470 1.00 113.59 289 ARG A N 1
ATOM 310 C CA . ARG A 1 289 ? 187.399 182.495 219.022 1.00 113.34 289 ARG A CA 1
ATOM 311 C C . ARG A 1 289 ? 186.895 181.259 218.288 1.00 113.05 289 ARG A C 1
ATOM 312 O O . ARG A 1 289 ? 186.316 181.369 217.201 1.00 113.38 289 ARG A O 1
ATOM 320 N N . ILE A 1 290 ? 187.117 180.072 218.858 1.00 115.46 290 ILE A N 1
ATOM 321 C CA . ILE A 1 290 ? 186.559 178.859 218.266 1.00 117.04 290 ILE A CA 1
ATOM 322 C C . ILE A 1 290 ? 185.038 178.930 218.253 1.00 116.96 290 ILE A C 1
ATOM 323 O O . ILE A 1 290 ? 184.391 178.571 217.262 1.00 116.73 290 ILE A O 1
ATOM 328 N N . THR A 1 291 ? 184.445 179.405 219.345 1.00 117.49 291 THR A N 1
ATOM 329 C CA . THR A 1 291 ? 183.011 179.626 219.404 1.00 117.48 291 THR A CA 1
ATOM 330 C C . THR A 1 291 ? 182.664 180.965 218.754 1.00 117.82 291 THR A C 1
ATOM 331 O O . THR A 1 291 ? 183.532 181.689 218.259 1.00 118.06 291 THR A O 1
ATOM 335 N N . ASN A 1 292 ? 181.374 181.296 218.761 1.00 120.49 292 ASN A N 1
ATOM 336 C CA . ASN A 1 292 ? 180.853 182.526 218.175 1.00 120.43 292 ASN A CA 1
ATOM 337 C C . ASN A 1 292 ? 181.428 182.794 216.781 1.00 120.10 292 ASN A C 1
ATOM 338 O O . ASN A 1 292 ? 182.220 183.722 216.601 1.00 119.79 292 ASN A O 1
ATOM 343 N N . PRO A 1 293 ? 181.058 181.996 215.780 1.00 119.72 293 PRO A N 1
ATOM 344 C CA . PRO A 1 293 ? 181.592 182.223 214.432 1.00 119.50 293 PRO A CA 1
ATOM 345 C C . PRO A 1 293 ? 181.071 183.521 213.834 1.00 120.10 293 PRO A C 1
ATOM 346 O O . PRO A 1 293 ? 180.085 184.105 214.291 1.00 119.41 293 PRO A O 1
ATOM 350 N N . VAL A 1 294 ? 181.762 183.970 212.792 1.00 121.69 294 VAL A N 1
ATOM 351 C CA . VAL A 1 294 ? 181.332 185.097 211.969 1.00 121.34 294 VAL A CA 1
ATOM 352 C C . VAL A 1 294 ? 180.056 184.638 211.268 1.00 122.74 294 VAL A C 1
ATOM 353 O O . VAL A 1 294 ? 179.836 183.422 211.157 1.00 122.19 294 VAL A O 1
ATOM 357 N N . PRO A 1 295 ? 179.165 185.549 210.816 1.00 125.09 295 PRO A N 1
ATOM 358 C CA . PRO A 1 295 ? 177.958 185.110 210.096 1.00 123.81 295 PRO A CA 1
ATOM 359 C C . PRO A 1 295 ? 178.201 184.071 209.008 1.00 122.97 295 PRO A C 1
ATOM 360 O O . PRO A 1 295 ? 179.300 183.967 208.453 1.00 122.42 295 PRO A O 1
ATOM 364 N N . ASN A 1 296 ? 177.154 183.308 208.700 1.00 123.28 296 ASN A N 1
ATOM 365 C CA . ASN A 1 296 ? 177.285 182.083 207.921 1.00 123.98 296 ASN A CA 1
ATOM 366 C C . ASN A 1 296 ? 177.805 182.367 206.514 1.00 124.32 296 ASN A C 1
ATOM 367 O O . ASN A 1 296 ? 177.689 183.480 205.993 1.00 123.75 296 ASN A O 1
ATOM 372 N N . ALA A 1 297 ? 178.406 181.336 205.913 1.00 120.50 297 ALA A N 1
ATOM 373 C CA . ALA A 1 297 ? 178.912 181.343 204.542 1.00 120.13 297 ALA A CA 1
ATOM 374 C C . ALA A 1 297 ? 180.073 182.309 204.342 1.00 121.59 297 ALA A C 1
ATOM 375 O O . ALA A 1 297 ? 180.261 182.831 203.239 1.00 120.21 297 ALA A O 1
ATOM 377 N N . TYR A 1 298 ? 180.860 182.561 205.387 1.00 126.74 298 TYR A N 1
ATOM 378 C CA . TYR A 1 298 ? 182.036 183.421 205.288 1.00 125.54 298 TYR A CA 1
ATOM 379 C C . TYR A 1 298 ? 183.291 182.588 205.517 1.00 123.60 298 TYR A C 1
ATOM 380 O O . TYR A 1 298 ? 183.598 182.235 206.666 1.00 121.73 298 TYR A O 1
ATOM 389 N N . PRO A 1 299 ? 184.048 182.246 204.470 1.00 116.09 299 PRO A N 1
ATOM 390 C CA . PRO A 1 299 ? 185.308 181.517 204.676 1.00 115.25 299 PRO A CA 1
ATOM 391 C C . PRO A 1 299 ? 186.429 182.375 205.241 1.00 115.42 299 PRO A C 1
ATOM 392 O O . PRO A 1 299 ? 187.528 181.856 205.466 1.00 113.38 299 PRO A O 1
ATOM 396 N N . LEU A 1 300 ? 186.187 183.667 205.473 1.00 112.47 300 LEU A N 1
ATOM 397 C CA . LEU A 1 300 ? 187.206 184.571 205.989 1.00 110.99 300 LEU A CA 1
ATOM 398 C C . LEU A 1 300 ? 187.577 184.278 207.439 1.00 110.89 300 LEU A C 1
ATOM 399 O O . LEU A 1 300 ? 188.636 184.724 207.893 1.00 112.02 300 LEU A O 1
ATOM 404 N N . TRP A 1 301 ? 186.750 183.526 208.164 1.00 111.38 301 TRP A N 1
ATOM 405 C CA . TRP A 1 301 ? 186.959 183.280 209.586 1.00 110.72 301 TRP A CA 1
ATOM 406 C C . TRP A 1 301 ? 187.803 182.041 209.860 1.00 111.01 301 TRP A C 1
ATOM 407 O O . TRP A 1 301 ? 188.589 182.034 210.815 1.00 112.21 301 TRP A O 1
ATOM 418 N N . LEU A 1 302 ? 187.646 180.988 209.053 1.00 105.38 302 LEU A N 1
ATOM 419 C CA . LEU A 1 302 ? 188.406 179.762 209.279 1.00 105.85 302 LEU A CA 1
ATOM 420 C C . LEU A 1 302 ? 189.903 180.003 209.126 1.00 106.50 302 LEU A C 1
ATOM 421 O O . LEU A 1 302 ? 190.705 179.532 209.942 1.00 106.31 302 LEU A O 1
ATOM 426 N N . VAL A 1 303 ? 190.296 180.744 208.089 1.00 98.59 303 VAL A N 1
ATOM 427 C CA . VAL A 1 303 ? 191.706 181.061 207.895 1.00 96.46 303 VAL A CA 1
ATOM 428 C C . VAL A 1 303 ? 192.226 181.895 209.059 1.00 96.20 303 VAL A C 1
ATOM 429 O O . VAL A 1 303 ? 193.348 181.688 209.541 1.00 97.53 303 VAL A O 1
ATOM 433 N N . SER A 1 304 ? 191.416 182.844 209.534 1.00 97.13 304 SER A N 1
ATOM 434 C CA . SER A 1 304 ? 191.833 183.696 210.642 1.00 97.23 304 SER A CA 1
ATOM 435 C C . SER A 1 304 ? 192.070 182.883 211.909 1.00 97.12 304 SER A C 1
ATOM 436 O O . SER A 1 304 ? 193.081 183.070 212.596 1.00 97.63 304 SER A O 1
ATOM 439 N N . VAL A 1 305 ? 191.152 181.970 212.237 1.00 95.83 305 VAL A N 1
ATOM 440 C CA . VAL A 1 305 ? 191.317 181.201 213.469 1.00 95.37 305 VAL A CA 1
ATOM 441 C C . VAL A 1 305 ? 192.455 180.198 213.324 1.00 94.95 305 VAL A C 1
ATOM 442 O O . VAL A 1 305 ? 193.152 179.892 214.297 1.00 94.86 305 VAL A O 1
ATOM 446 N N . ILE A 1 306 ? 192.672 179.674 212.113 1.00 94.04 306 ILE A N 1
ATOM 447 C CA . ILE A 1 306 ? 193.812 178.785 211.891 1.00 95.30 306 ILE A CA 1
ATOM 448 C C . ILE A 1 306 ? 195.120 179.536 212.118 1.00 94.15 306 ILE A C 1
ATOM 449 O O . ILE A 1 306 ? 196.040 179.039 212.783 1.00 93.11 306 ILE A O 1
ATOM 454 N N . CYS A 1 307 ? 195.216 180.753 211.575 1.00 92.59 307 CYS A N 1
ATOM 455 C CA . CYS A 1 307 ? 196.414 181.561 211.777 1.00 92.52 307 CYS A CA 1
ATOM 456 C C . CYS A 1 307 ? 196.596 181.923 213.245 1.00 92.46 307 CYS A C 1
ATOM 457 O O . CYS A 1 307 ? 197.723 181.948 213.749 1.00 93.16 307 CYS A O 1
ATOM 460 N N . GLU A 1 308 ? 195.498 182.217 213.946 1.00 95.29 308 GLU A N 1
ATOM 461 C CA . GLU A 1 308 ? 195.597 182.526 215.369 1.00 93.62 308 GLU A CA 1
ATOM 462 C C . GLU A 1 308 ? 196.077 181.316 216.162 1.00 94.05 308 GLU A C 1
ATOM 463 O O . GLU A 1 308 ? 196.888 181.451 217.086 1.00 94.85 308 GLU A O 1
ATOM 469 N N . ILE A 1 309 ? 195.585 180.124 215.814 1.00 91.71 309 ILE A N 1
ATOM 470 C CA . ILE A 1 309 ? 196.046 178.902 216.468 1.00 90.90 309 ILE A CA 1
ATOM 471 C C . ILE A 1 309 ? 197.539 178.717 216.243 1.00 91.62 309 ILE A C 1
ATOM 472 O O . ILE A 1 309 ? 198.294 178.420 217.179 1.00 91.21 309 ILE A O 1
ATOM 477 N N . TRP A 1 310 ? 197.991 178.902 215.000 1.00 93.72 310 TRP A N 1
ATOM 478 C CA . TRP A 1 310 ? 199.410 178.726 214.714 1.00 92.26 310 TRP A CA 1
ATOM 479 C C . TRP A 1 310 ? 200.250 179.755 215.459 1.00 91.02 310 TRP A C 1
ATOM 480 O O . TRP A 1 310 ? 201.335 179.438 215.958 1.00 91.17 310 TRP A O 1
ATOM 491 N N . PHE A 1 311 ? 199.769 180.999 215.536 1.00 87.24 311 PHE A N 1
ATOM 492 C CA . PHE A 1 311 ? 200.501 182.036 216.257 1.00 85.84 311 PHE A CA 1
ATOM 493 C C . PHE A 1 311 ? 200.601 181.705 217.739 1.00 86.05 311 PHE A C 1
ATOM 494 O O . PHE A 1 311 ? 201.654 181.903 218.356 1.00 88.06 311 PHE A O 1
ATOM 502 N N . ALA A 1 312 ? 199.514 181.203 218.330 1.00 86.75 312 ALA A N 1
ATOM 503 C CA . ALA A 1 312 ? 199.552 180.817 219.737 1.00 86.98 312 ALA A CA 1
ATOM 504 C C . ALA A 1 312 ? 200.533 179.675 219.971 1.00 86.67 312 ALA A C 1
ATOM 505 O O . ALA A 1 312 ? 201.304 179.697 220.940 1.00 86.28 312 ALA A O 1
ATOM 507 N N . ILE A 1 313 ? 200.523 178.669 219.092 1.00 83.85 313 ILE A N 1
ATOM 508 C CA . ILE A 1 313 ? 201.454 177.553 219.242 1.00 84.37 313 ILE A CA 1
ATOM 509 C C . ILE A 1 313 ? 202.894 178.033 219.103 1.00 84.94 313 ILE A C 1
ATOM 510 O O . ILE A 1 313 ? 203.775 177.630 219.873 1.00 84.79 313 ILE A O 1
ATOM 515 N N . SER A 1 314 ? 203.155 178.899 218.121 1.00 83.28 314 SER A N 1
ATOM 516 C CA . SER A 1 314 ? 204.506 179.416 217.927 1.00 81.15 314 SER A CA 1
ATOM 517 C C . SER A 1 314 ? 204.961 180.233 219.128 1.00 80.92 314 SER A C 1
ATOM 518 O O . SER A 1 314 ? 206.115 180.124 219.559 1.00 81.24 314 SER A O 1
ATOM 521 N N . TRP A 1 315 ? 204.070 181.055 219.686 1.00 84.97 315 TRP A N 1
ATOM 522 C CA . TRP A 1 315 ? 204.435 181.837 220.861 1.00 84.01 315 TRP A CA 1
ATOM 523 C C . TRP A 1 315 ? 204.717 180.945 222.060 1.00 83.41 315 TRP A C 1
ATOM 524 O O . TRP A 1 315 ? 205.647 181.210 222.827 1.00 84.25 315 TRP A O 1
ATOM 535 N N . ILE A 1 316 ? 203.916 179.895 222.255 1.00 78.87 316 ILE A N 1
ATOM 536 C CA . ILE A 1 316 ? 204.169 178.973 223.360 1.00 79.70 316 ILE A CA 1
ATOM 537 C C . ILE A 1 316 ? 205.526 178.302 223.183 1.00 77.95 316 ILE A C 1
ATOM 538 O O . ILE A 1 316 ? 206.326 178.205 224.124 1.00 75.35 316 ILE A O 1
ATOM 543 N N . LEU A 1 317 ? 205.805 177.840 221.961 1.00 75.42 317 LEU A N 1
ATOM 544 C CA . LEU A 1 317 ? 207.067 177.167 221.673 1.00 74.81 317 LEU A CA 1
ATOM 545 C C . LEU A 1 317 ? 208.259 178.100 221.860 1.00 73.79 317 LEU A C 1
ATOM 546 O O . LEU A 1 317 ? 209.337 177.664 222.279 1.00 71.37 317 LEU A O 1
ATOM 551 N N . ASP A 1 318 ? 208.089 179.386 221.549 1.00 76.70 318 ASP A N 1
ATOM 552 C CA . ASP A 1 318 ? 209.173 180.347 221.734 1.00 74.47 318 ASP A CA 1
ATOM 553 C C . ASP A 1 318 ? 209.342 180.744 223.197 1.00 74.09 318 ASP A C 1
ATOM 554 O O . ASP A 1 318 ? 210.471 180.961 223.651 1.00 73.85 318 ASP A O 1
ATOM 559 N N . GLN A 1 319 ? 208.242 180.839 223.946 1.00 73.64 319 GLN A N 1
ATOM 560 C CA . GLN A 1 319 ? 208.295 181.339 225.314 1.00 73.08 319 GLN A CA 1
ATOM 561 C C . GLN A 1 319 ? 208.708 180.264 226.309 1.00 71.55 319 GLN A C 1
ATOM 562 O O . GLN A 1 319 ? 209.231 180.592 227.380 1.00 69.76 319 GLN A O 1
ATOM 568 N N . PHE A 1 320 ? 208.477 178.990 225.988 1.00 70.17 320 PHE A N 1
ATOM 569 C CA . PHE A 1 320 ? 208.832 177.923 226.922 1.00 69.20 320 PHE A CA 1
ATOM 570 C C . PHE A 1 320 ? 210.311 177.910 227.301 1.00 69.58 320 PHE A C 1
ATOM 571 O O . PHE A 1 320 ? 210.611 177.801 228.502 1.00 70.52 320 PHE A O 1
ATOM 579 N N . PRO A 1 321 ? 211.292 178.018 226.356 1.00 65.25 321 PRO A N 1
ATOM 580 C CA . PRO A 1 321 ? 212.706 178.021 226.758 1.00 61.60 321 PRO A CA 1
ATOM 581 C C . PRO A 1 321 ? 213.202 179.380 227.248 1.00 61.09 321 PRO A C 1
ATOM 582 O O . PRO A 1 321 ? 214.264 179.856 226.842 1.00 59.66 321 PRO A O 1
ATOM 586 N N . LYS A 1 322 ? 212.424 180.010 228.131 1.00 66.05 322 LYS A N 1
ATOM 587 C CA . LYS A 1 322 ? 212.822 181.273 228.742 1.00 64.36 322 LYS A CA 1
ATOM 588 C C . LYS A 1 322 ? 212.468 181.312 230.224 1.00 62.90 322 LYS A C 1
ATOM 589 O O . LYS A 1 322 ? 212.283 182.398 230.786 1.00 61.30 322 LYS A O 1
ATOM 595 N N . TRP A 1 323 ? 212.371 180.151 230.870 1.00 69.91 323 TRP A N 1
ATOM 596 C CA . TRP A 1 323 ? 211.878 180.069 232.237 1.00 69.15 323 TRP A CA 1
ATOM 597 C C . TRP A 1 323 ? 212.971 180.217 233.287 1.00 70.05 323 TRP A C 1
ATOM 598 O O . TRP A 1 323 ? 212.680 180.674 234.398 1.00 72.16 323 TRP A O 1
ATOM 609 N N . LEU A 1 324 ? 214.211 179.849 232.972 1.00 61.97 324 LEU A N 1
ATOM 610 C CA . LEU A 1 324 ? 215.307 179.849 233.941 1.00 61.18 324 LEU A CA 1
ATOM 611 C C . LEU A 1 324 ? 216.523 180.571 233.371 1.00 59.04 324 LEU A C 1
ATOM 612 O O . LEU A 1 324 ? 217.515 179.938 232.991 1.00 60.73 324 LEU A O 1
ATOM 617 N N . PRO A 1 325 ? 216.481 181.901 233.295 1.00 52.19 325 PRO A N 1
ATOM 618 C CA . PRO A 1 325 ? 217.686 182.647 232.918 1.00 51.20 325 PRO A CA 1
ATOM 619 C C . PRO A 1 325 ? 218.635 182.781 234.097 1.00 53.68 325 PRO A C 1
ATOM 620 O O . PRO A 1 325 ? 218.223 183.057 235.226 1.00 57.01 325 PRO A O 1
ATOM 624 N N . VAL A 1 326 ? 219.921 182.575 233.825 1.00 47.55 326 VAL A N 1
ATOM 625 C CA . VAL A 1 326 ? 220.963 182.679 234.842 1.00 46.42 326 VAL A CA 1
ATOM 626 C C . VAL A 1 326 ? 222.101 183.521 234.283 1.00 44.18 326 VAL A C 1
ATOM 627 O O . VAL A 1 326 ? 222.258 183.642 233.065 1.00 47.61 326 VAL A O 1
ATOM 631 N N . ASN A 1 327 ? 222.882 184.118 235.177 1.00 39.19 327 ASN A N 1
ATOM 632 C CA . ASN A 1 327 ? 224.104 184.814 234.805 1.00 37.66 327 ASN A CA 1
ATOM 633 C C . ASN A 1 327 ? 225.304 184.062 235.364 1.00 42.38 327 ASN A C 1
ATOM 634 O O . ASN A 1 327 ? 225.171 183.164 236.195 1.00 46.03 327 ASN A O 1
ATOM 639 N N . ARG A 1 328 ? 226.491 184.437 234.899 1.00 37.06 328 ARG A N 1
ATOM 640 C CA . ARG A 1 328 ? 227.720 183.795 235.343 1.00 32.18 328 ARG A CA 1
ATOM 641 C C . ARG A 1 328 ? 228.750 184.856 235.694 1.00 34.13 328 ARG A C 1
ATOM 642 O O . ARG A 1 328 ? 228.942 185.818 234.944 1.00 37.16 328 ARG A O 1
ATOM 650 N N . GLU A 1 329 ? 229.409 184.678 236.837 1.00 37.03 329 GLU A N 1
ATOM 651 C CA . GLU A 1 329 ? 230.377 185.639 237.344 1.00 38.80 329 GLU A CA 1
ATOM 652 C C . GLU A 1 329 ? 231.696 184.927 237.601 1.00 41.84 329 GLU A C 1
ATOM 653 O O . GLU A 1 329 ? 231.727 183.894 238.277 1.00 43.17 329 GLU A O 1
ATOM 659 N N . THR A 1 330 ? 232.781 185.484 237.070 1.00 40.03 330 THR A N 1
ATOM 660 C CA . THR A 1 330 ? 234.085 184.837 237.072 1.00 35.84 330 THR A CA 1
ATOM 661 C C . THR A 1 330 ? 235.006 185.485 238.096 1.00 39.43 330 THR A C 1
ATOM 662 O O . THR A 1 330 ? 234.906 186.686 238.366 1.00 44.62 330 THR A O 1
ATOM 666 N N . TYR A 1 331 ? 235.903 184.681 238.659 1.00 37.59 331 TYR A N 1
ATOM 667 C CA . TYR A 1 331 ? 236.906 185.138 239.620 1.00 38.09 331 TYR A CA 1
ATOM 668 C C . TYR A 1 331 ? 238.277 184.999 238.965 1.00 36.28 331 TYR A C 1
ATOM 669 O O . TYR A 1 331 ? 238.912 183.946 239.031 1.00 36.00 331 TYR A O 1
ATOM 678 N N . LEU A 1 332 ? 238.731 186.078 238.323 1.00 34.38 332 LEU A N 1
ATOM 679 C CA . LEU A 1 332 ? 240.047 186.061 237.692 1.00 36.95 332 LEU A CA 1
ATOM 680 C C . LEU A 1 332 ? 241.157 185.976 238.733 1.00 38.92 332 LEU A C 1
ATOM 681 O O . LEU A 1 332 ? 242.196 185.349 238.493 1.00 38.29 332 LEU A O 1
ATOM 686 N N . ASP A 1 333 ? 240.957 186.608 239.892 1.00 40.15 333 ASP A N 1
ATOM 687 C CA . ASP A 1 333 ? 241.974 186.580 240.938 1.00 36.44 333 ASP A CA 1
ATOM 688 C C . ASP A 1 333 ? 242.200 185.165 241.456 1.00 36.34 333 ASP A C 1
ATOM 689 O O . ASP A 1 333 ? 243.343 184.757 241.688 1.00 36.22 333 ASP A O 1
ATOM 694 N N . ARG A 1 334 ? 241.121 184.402 241.648 1.00 42.42 334 ARG A N 1
ATOM 695 C CA . ARG A 1 334 ? 241.265 183.026 242.113 1.00 40.85 334 ARG A CA 1
ATOM 696 C C . ARG A 1 334 ? 241.983 182.168 241.079 1.00 40.04 334 ARG A C 1
ATOM 697 O O . ARG A 1 334 ? 242.828 181.335 241.431 1.00 42.45 334 ARG A O 1
ATOM 705 N N . LEU A 1 335 ? 241.660 182.356 239.797 1.00 36.23 335 LEU A N 1
ATOM 706 C CA . LEU A 1 335 ? 242.341 181.611 238.743 1.00 35.59 335 LEU A CA 1
ATOM 707 C C . LEU A 1 335 ? 243.825 181.951 238.702 1.00 34.59 335 LEU A C 1
ATOM 708 O O . LEU A 1 335 ? 244.670 181.064 238.534 1.00 35.82 335 LEU A O 1
ATOM 713 N N . ALA A 1 336 ? 244.161 183.235 238.847 1.00 39.82 336 ALA A N 1
ATOM 714 C CA . ALA A 1 336 ? 245.564 183.634 238.853 1.00 37.01 336 ALA A CA 1
ATOM 715 C C . ALA A 1 336 ? 246.298 183.061 240.058 1.00 39.71 336 ALA A C 1
ATOM 716 O O . ALA A 1 336 ? 247.432 182.585 239.934 1.00 38.82 336 ALA A O 1
ATOM 718 N N . LEU A 1 337 ? 245.668 183.094 241.234 1.00 44.04 337 LEU A N 1
ATOM 719 C CA . LEU A 1 337 ? 246.319 182.583 242.435 1.00 40.03 337 LEU A CA 1
ATOM 720 C C . LEU A 1 337 ? 246.510 181.074 242.366 1.00 41.28 337 LEU A C 1
ATOM 721 O O . LEU A 1 337 ? 247.526 180.548 242.833 1.00 43.50 337 LEU A O 1
ATOM 726 N N . ARG A 1 338 ? 245.543 180.359 241.788 1.00 43.27 338 ARG A N 1
ATOM 727 C CA . ARG A 1 338 ? 245.618 178.902 241.771 1.00 39.96 338 ARG A CA 1
ATOM 728 C C . ARG A 1 338 ? 246.633 178.402 240.750 1.00 39.26 338 ARG A C 1
ATOM 729 O O . ARG A 1 338 ? 247.333 177.413 240.999 1.00 42.08 338 ARG A O 1
ATOM 737 N N . TYR A 1 339 ? 246.730 179.064 239.599 1.00 38.58 339 TYR A N 1
ATOM 738 C CA . TYR A 1 339 ? 247.531 178.569 238.487 1.00 39.24 339 TYR A CA 1
ATOM 739 C C . TYR A 1 339 ? 248.671 179.498 238.097 1.00 40.38 339 TYR A C 1
ATOM 740 O O . TYR A 1 339 ? 249.824 179.064 238.024 1.00 42.80 339 TYR A O 1
ATOM 749 N N . ASP A 1 340 ? 248.381 180.774 237.840 1.00 42.31 340 ASP A N 1
ATOM 750 C CA . ASP A 1 340 ? 249.387 181.716 237.348 1.00 44.96 340 ASP A CA 1
ATOM 751 C C . ASP A 1 340 ? 250.047 182.409 238.537 1.00 47.62 340 ASP A C 1
ATOM 752 O O . ASP A 1 340 ? 249.814 183.584 238.826 1.00 47.77 340 ASP A O 1
ATOM 757 N N . ARG A 1 341 ? 250.899 181.661 239.231 1.00 54.99 341 ARG A N 1
ATOM 758 C CA . ARG A 1 341 ? 251.589 182.166 240.408 1.00 54.31 341 ARG A CA 1
ATOM 759 C C . ARG A 1 341 ? 252.887 182.858 240.014 1.00 59.82 341 ARG A C 1
ATOM 760 O O . ARG A 1 341 ? 253.568 182.450 239.069 1.00 60.48 341 ARG A O 1
ATOM 768 N N . GLU A 1 342 ? 253.223 183.915 240.750 1.00 70.41 342 GLU A N 1
ATOM 769 C CA . GLU A 1 342 ? 254.426 184.687 240.473 1.00 68.06 342 GLU A CA 1
ATOM 770 C C . GLU A 1 342 ? 255.661 183.937 240.953 1.00 67.10 342 GLU A C 1
ATOM 771 O O . GLU A 1 342 ? 255.649 183.302 242.011 1.00 67.80 342 GLU A O 1
ATOM 777 N N . GLY A 1 343 ? 256.733 184.020 240.168 1.00 70.71 343 GLY A N 1
ATOM 778 C CA . GLY A 1 343 ? 257.979 183.363 240.500 1.00 73.08 343 GLY A CA 1
ATOM 779 C C . GLY A 1 343 ? 258.056 181.902 240.120 1.00 74.66 343 GLY A C 1
ATOM 780 O O . GLY A 1 343 ? 259.111 181.284 240.313 1.00 75.70 343 GLY A O 1
ATOM 781 N N . GLU A 1 344 ? 256.982 181.330 239.588 1.00 65.88 344 GLU A N 1
ATOM 782 C CA . GLU A 1 344 ? 256.925 179.936 239.185 1.00 65.26 344 GLU A CA 1
ATOM 783 C C . GLU A 1 344 ? 256.404 179.840 237.759 1.00 65.73 344 GLU A C 1
ATOM 784 O O . GLU A 1 344 ? 255.680 180.730 237.300 1.00 63.34 344 GLU A O 1
ATOM 790 N N . PRO A 1 345 ? 256.766 178.783 237.031 1.00 59.81 345 PRO A N 1
ATOM 791 C CA . PRO A 1 345 ? 256.251 178.624 235.666 1.00 54.35 345 PRO A CA 1
ATOM 792 C C . PRO A 1 345 ? 254.733 178.523 235.654 1.00 52.13 345 PRO A C 1
ATOM 793 O O . PRO A 1 345 ? 254.124 177.920 236.540 1.00 53.32 345 PRO A O 1
ATOM 797 N N . SER A 1 346 ? 254.125 179.126 234.637 1.00 43.44 346 SER A N 1
ATOM 798 C CA . SER A 1 346 ? 252.673 179.171 234.549 1.00 42.00 346 SER A CA 1
ATOM 799 C C . SER A 1 346 ? 252.103 177.788 234.261 1.00 44.10 346 SER A C 1
ATOM 800 O O . SER A 1 346 ? 252.632 177.036 233.438 1.00 45.07 346 SER A O 1
ATOM 803 N N . GLN A 1 347 ? 251.012 177.456 234.949 1.00 33.71 347 GLN A N 1
ATOM 804 C CA . GLN A 1 347 ? 250.316 176.192 234.759 1.00 29.87 347 GLN A CA 1
ATOM 805 C C . GLN A 1 347 ? 249.038 176.344 233.944 1.00 31.04 347 GLN A C 1
ATOM 806 O O . GLN A 1 347 ? 248.240 175.404 233.881 1.00 36.42 347 GLN A O 1
ATOM 812 N N . LEU A 1 348 ? 248.824 177.504 233.326 1.00 22.25 348 LEU A N 1
ATOM 813 C CA . LEU A 1 348 ? 247.641 177.704 232.502 1.00 20.72 348 LEU A CA 1
ATOM 814 C C . LEU A 1 348 ? 247.706 176.833 231.254 1.00 22.29 348 LEU A C 1
ATOM 815 O O . LEU A 1 348 ? 248.781 176.583 230.704 1.00 20.16 348 LEU A O 1
ATOM 820 N N . ALA A 1 349 ? 246.542 176.365 230.811 1.00 15.60 349 ALA A N 1
ATOM 821 C CA . ALA A 1 349 ? 246.477 175.503 229.640 1.00 10.78 349 ALA A CA 1
ATOM 822 C C . ALA A 1 349 ? 246.758 176.294 228.368 1.00 14.78 349 ALA A C 1
ATOM 823 O O . ALA A 1 349 ? 246.426 177.477 228.262 1.00 17.85 349 ALA A O 1
ATOM 825 N N . ALA A 1 350 ? 247.378 175.626 227.398 1.00 9.49 350 ALA A N 1
ATOM 826 C CA . ALA A 1 350 ? 247.693 176.261 226.128 1.00 0.00 350 ALA A CA 1
ATOM 827 C C . ALA A 1 350 ? 246.426 176.492 225.311 1.00 1.90 350 ALA A C 1
ATOM 828 O O . ALA A 1 350 ? 245.442 175.757 225.420 1.00 9.72 350 ALA A O 1
ATOM 830 N N . VAL A 1 351 ? 246.458 177.535 224.483 1.00 6.48 351 VAL A N 1
ATOM 831 C CA . VAL A 1 351 ? 245.323 177.914 223.649 1.00 4.91 351 VAL A CA 1
ATOM 832 C C . VAL A 1 351 ? 245.813 178.143 222.226 1.00 6.36 351 VAL A C 1
ATOM 833 O O . VAL A 1 351 ? 246.837 178.802 222.007 1.00 15.77 351 VAL A O 1
ATOM 837 N N . ASP A 1 352 ? 245.078 177.596 221.259 1.00 3.74 352 ASP A N 1
ATOM 838 C CA . ASP A 1 352 ? 245.340 177.810 219.842 1.00 4.99 352 ASP A CA 1
ATOM 839 C C . ASP A 1 352 ? 244.202 178.631 219.256 1.00 7.50 352 ASP A C 1
ATOM 840 O O . ASP A 1 352 ? 243.033 178.261 219.395 1.00 14.24 352 ASP A O 1
ATOM 845 N N . ILE A 1 353 ? 244.539 179.737 218.602 1.00 2.50 353 ILE A N 1
ATOM 846 C CA . ILE A 1 353 ? 243.555 180.680 218.087 1.00 3.28 353 ILE A CA 1
ATOM 847 C C . ILE A 1 353 ? 243.577 180.613 216.567 1.00 2.05 353 ILE A C 1
ATOM 848 O O . ILE A 1 353 ? 244.600 180.908 215.937 1.00 15.98 353 ILE A O 1
ATOM 853 N N . PHE A 1 354 ? 242.442 180.239 215.983 1.00 0.47 354 PHE A N 1
ATOM 854 C CA . PHE A 1 354 ? 242.287 180.108 214.541 1.00 3.70 354 PHE A CA 1
ATOM 855 C C . PHE A 1 354 ? 241.640 181.369 213.986 1.00 3.12 354 PHE A C 1
ATOM 856 O O . PHE A 1 354 ? 240.669 181.874 214.557 1.00 13.64 354 PHE A O 1
ATOM 864 N N . VAL A 1 355 ? 242.188 181.876 212.884 1.00 4.46 355 VAL A N 1
ATOM 865 C CA . VAL A 1 355 ? 241.680 183.064 212.208 1.00 7.56 355 VAL A CA 1
ATOM 866 C C . VAL A 1 355 ? 241.377 182.692 210.766 1.00 10.01 355 VAL A C 1
ATOM 867 O O . VAL A 1 355 ? 242.283 182.305 210.017 1.00 11.32 355 VAL A O 1
ATOM 871 N N . SER A 1 356 ? 240.117 182.838 210.367 1.00 19.15 356 SER A N 1
ATOM 872 C CA . SER A 1 356 ? 239.675 182.442 209.034 1.00 16.86 356 SER A CA 1
ATOM 873 C C . SER A 1 356 ? 239.659 183.644 208.098 1.00 20.75 356 SER A C 1
ATOM 874 O O . SER A 1 356 ? 239.092 184.689 208.435 1.00 31.21 356 SER A O 1
ATOM 877 N N . THR A 1 357 ? 240.277 183.493 206.923 1.00 21.44 357 THR A N 1
ATOM 878 C CA . THR A 1 357 ? 240.201 184.495 205.870 1.00 27.99 357 THR A CA 1
ATOM 879 C C . THR A 1 357 ? 240.196 183.782 204.524 1.00 28.36 357 THR A C 1
ATOM 880 O O . THR A 1 357 ? 240.703 182.665 204.399 1.00 31.05 357 THR A O 1
ATOM 884 N N . VAL A 1 358 ? 239.608 184.430 203.516 1.00 37.15 358 VAL A N 1
ATOM 885 C CA . VAL A 1 358 ? 239.404 183.802 202.215 1.00 38.85 358 VAL A CA 1
ATOM 886 C C . VAL A 1 358 ? 239.986 184.638 201.077 1.00 43.75 358 VAL A C 1
ATOM 887 O O . VAL A 1 358 ? 240.753 184.128 200.253 1.00 43.89 358 VAL A O 1
ATOM 891 N N . ASP A 1 359 ? 239.637 185.922 201.014 1.00 44.35 359 ASP A N 1
ATOM 892 C CA . ASP A 1 359 ? 239.986 186.758 199.867 1.00 39.32 359 ASP A CA 1
ATOM 893 C C . ASP A 1 359 ? 240.546 188.094 200.334 1.00 37.24 359 ASP A C 1
ATOM 894 O O . ASP A 1 359 ? 239.830 188.864 201.000 1.00 42.91 359 ASP A O 1
ATOM 899 N N . PRO A 1 360 ? 241.803 188.415 200.015 1.00 32.49 360 PRO A N 1
ATOM 900 C CA . PRO A 1 360 ? 242.338 189.733 200.392 1.00 33.31 360 PRO A CA 1
ATOM 901 C C . PRO A 1 360 ? 241.660 190.890 199.680 1.00 32.71 360 PRO A C 1
ATOM 902 O O . PRO A 1 360 ? 241.656 192.010 200.205 1.00 34.28 360 PRO A O 1
ATOM 906 N N . LEU A 1 361 ? 241.102 190.663 198.490 1.00 33.89 361 LEU A N 1
ATOM 907 C CA . LEU A 1 361 ? 240.436 191.746 197.773 1.00 30.85 361 LEU A CA 1
ATOM 908 C C . LEU A 1 361 ? 239.113 192.111 198.437 1.00 33.08 361 LEU A C 1
ATOM 909 O O . LEU A 1 361 ? 238.805 193.293 198.624 1.00 37.32 361 LEU A O 1
ATOM 914 N N . LYS A 1 362 ? 238.314 191.104 198.799 1.00 30.52 362 LYS A N 1
ATOM 915 C CA . LYS A 1 362 ? 237.049 191.373 199.474 1.00 32.13 362 LYS A CA 1
ATOM 916 C C . LYS A 1 362 ? 237.271 191.750 200.934 1.00 35.73 362 LYS A C 1
ATOM 917 O O . LYS A 1 362 ? 236.588 192.634 201.464 1.00 37.99 362 LYS A O 1
ATOM 923 N N . GLU A 1 363 ? 238.219 191.091 201.597 1.00 34.47 363 GLU A N 1
ATOM 924 C CA . GLU A 1 363 ? 238.525 191.366 202.993 1.00 29.67 363 GLU A CA 1
ATOM 925 C C . GLU A 1 363 ? 239.834 192.133 203.071 1.00 33.16 363 GLU A C 1
ATOM 926 O O . GLU A 1 363 ? 240.896 191.553 202.797 1.00 30.72 363 GLU A O 1
ATOM 932 N N . PRO A 1 364 ? 239.820 193.414 203.434 1.00 27.45 364 PRO A N 1
ATOM 933 C CA . PRO A 1 364 ? 241.049 194.220 203.406 1.00 24.35 364 PRO A CA 1
ATOM 934 C C . PRO A 1 364 ? 242.123 193.625 204.298 1.00 24.15 364 PRO A C 1
ATOM 935 O O . PRO A 1 364 ? 241.834 193.170 205.415 1.00 29.50 364 PRO A O 1
ATOM 939 N N . PRO A 1 365 ? 243.375 193.603 203.835 1.00 19.63 365 PRO A N 1
ATOM 940 C CA . PRO A 1 365 ? 244.453 193.042 204.667 1.00 21.58 365 PRO A CA 1
ATOM 941 C C . PRO A 1 365 ? 244.690 193.808 205.956 1.00 19.61 365 PRO A C 1
ATOM 942 O O . PRO A 1 365 ? 245.236 193.238 206.908 1.00 23.52 365 PRO A O 1
ATOM 946 N N . LEU A 1 366 ? 244.306 195.085 206.015 1.00 19.22 366 LEU A N 1
ATOM 947 C CA . LEU A 1 366 ? 244.515 195.863 207.233 1.00 17.56 366 LEU A CA 1
ATOM 948 C C . LEU A 1 366 ? 243.674 195.327 208.385 1.00 15.91 366 LEU A C 1
ATOM 949 O O . LEU A 1 366 ? 244.135 195.279 209.531 1.00 15.40 366 LEU A O 1
ATOM 954 N N . VAL A 1 367 ? 242.436 194.917 208.101 1.00 13.62 367 VAL A N 1
ATOM 955 C CA . VAL A 1 367 ? 241.570 194.379 209.147 1.00 18.34 367 VAL A CA 1
ATOM 956 C C . VAL A 1 367 ? 242.134 193.069 209.687 1.00 19.93 367 VAL A C 1
ATOM 957 O O . VAL A 1 367 ? 242.163 192.841 210.904 1.00 18.32 367 VAL A O 1
ATOM 961 N N . THR A 1 368 ? 242.588 192.188 208.793 1.00 18.60 368 THR A N 1
ATOM 962 C CA . THR A 1 368 ? 243.193 190.934 209.230 1.00 13.82 368 THR A CA 1
ATOM 963 C C . THR A 1 368 ? 244.469 191.189 210.022 1.00 19.49 368 THR A C 1
ATOM 964 O O . THR A 1 368 ? 244.742 190.506 211.017 1.00 28.87 368 THR A O 1
ATOM 968 N N . ALA A 1 369 ? 245.265 192.172 209.594 1.00 15.25 369 ALA A N 1
ATOM 969 C CA . ALA A 1 369 ? 246.473 192.523 210.330 1.00 4.82 369 ALA A CA 1
ATOM 970 C C . ALA A 1 369 ? 246.139 193.018 211.729 1.00 10.05 369 ALA A C 1
ATOM 971 O O . ALA A 1 369 ? 246.816 192.662 212.699 1.00 17.33 369 ALA A O 1
ATOM 973 N N . ASN A 1 370 ? 245.097 193.843 211.854 1.00 15.57 370 ASN A N 1
ATOM 974 C CA . ASN A 1 370 ? 244.694 194.333 213.168 1.00 11.70 370 ASN A CA 1
ATOM 975 C C . ASN A 1 370 ? 244.193 193.197 214.050 1.00 12.84 370 ASN A C 1
ATOM 976 O O . ASN A 1 370 ? 244.476 193.164 215.253 1.00 16.75 370 ASN A O 1
ATOM 981 N N . THR A 1 371 ? 243.442 192.258 213.469 1.00 14.11 371 THR A N 1
ATOM 982 C CA . THR A 1 371 ? 242.995 191.094 214.230 1.00 8.06 371 THR A CA 1
ATOM 983 C C . THR A 1 371 ? 244.179 190.275 214.731 1.00 10.37 371 THR A C 1
ATOM 984 O O . THR A 1 371 ? 244.215 189.866 215.899 1.00 19.67 371 THR A O 1
ATOM 988 N N . VAL A 1 372 ? 245.164 190.037 213.862 1.00 11.92 372 VAL A N 1
ATOM 989 C CA . VAL A 1 372 ? 246.342 189.270 214.258 1.00 7.11 372 VAL A CA 1
ATOM 990 C C . VAL A 1 372 ? 247.118 190.004 215.345 1.00 7.06 372 VAL A C 1
ATOM 991 O O . VAL A 1 372 ? 247.605 189.391 216.303 1.00 14.49 372 VAL A O 1
ATOM 995 N N . LEU A 1 373 ? 247.245 191.327 215.217 1.00 14.16 373 LEU A N 1
ATOM 996 C CA . LEU A 1 373 ? 247.950 192.112 216.225 1.00 8.02 373 LEU A CA 1
ATOM 997 C C . LEU A 1 373 ? 247.238 192.056 217.571 1.00 9.07 373 LEU A C 1
ATOM 998 O O . LEU A 1 373 ? 247.884 191.944 218.619 1.00 14.46 373 LEU A O 1
ATOM 1003 N N . SER A 1 374 ? 245.906 192.143 217.563 1.00 9.71 374 SER A N 1
ATOM 1004 C CA . SER A 1 374 ? 245.153 192.055 218.810 1.00 7.55 374 SER A CA 1
ATOM 1005 C C . SER A 1 374 ? 245.283 190.672 219.434 1.00 6.96 374 SER A C 1
ATOM 1006 O O . SER A 1 374 ? 245.342 190.540 220.662 1.00 12.91 374 SER A O 1
ATOM 1009 N N . ILE A 1 375 ? 245.319 189.628 218.604 1.00 17.99 375 ILE A N 1
ATOM 1010 C CA . ILE A 1 375 ? 245.437 188.270 219.126 1.00 13.49 375 ILE A CA 1
ATOM 1011 C C . ILE A 1 375 ? 246.820 188.039 219.724 1.00 15.09 375 ILE A C 1
ATOM 1012 O O . ILE A 1 375 ? 246.956 187.451 220.804 1.00 27.53 375 ILE A O 1
ATOM 1017 N N . LEU A 1 376 ? 247.868 188.503 219.039 1.00 7.66 376 LEU A N 1
ATOM 1018 C CA . LEU A 1 376 ? 249.232 188.274 219.505 1.00 6.08 376 LEU A CA 1
ATOM 1019 C C . LEU A 1 376 ? 249.548 189.025 220.792 1.00 12.35 376 LEU A C 1
ATOM 1020 O O . LEU A 1 376 ? 250.523 188.682 221.469 1.00 17.62 376 LEU A O 1
ATOM 1025 N N . ALA A 1 377 ? 248.756 190.036 221.144 1.00 16.03 377 ALA A N 1
ATOM 1026 C CA . ALA A 1 377 ? 248.982 190.829 222.344 1.00 3.96 377 ALA A CA 1
ATOM 1027 C C . ALA A 1 377 ? 248.044 190.446 223.483 1.00 12.66 377 ALA A C 1
ATOM 1028 O O . ALA A 1 377 ? 247.858 191.237 224.412 1.00 20.00 377 ALA A O 1
ATOM 1030 N N . VAL A 1 378 ? 247.453 189.250 223.431 1.00 18.00 378 VAL A N 1
ATOM 1031 C CA . VAL A 1 378 ? 246.515 188.842 224.467 1.00 14.72 378 VAL A CA 1
ATOM 1032 C C . VAL A 1 378 ? 247.242 188.700 225.807 1.00 18.85 378 VAL A C 1
ATOM 1033 O O . VAL A 1 378 ? 248.446 188.421 225.871 1.00 22.79 378 VAL A O 1
ATOM 1037 N N . ASP A 1 379 ? 246.495 188.917 226.891 1.00 13.76 379 ASP A N 1
ATOM 1038 C CA . ASP A 1 379 ? 247.048 188.848 228.245 1.00 12.49 379 ASP A CA 1
ATOM 1039 C C . ASP A 1 379 ? 247.095 187.388 228.697 1.00 20.31 379 ASP A C 1
ATOM 1040 O O . ASP A 1 379 ? 246.324 186.926 229.541 1.00 27.19 379 ASP A O 1
ATOM 1045 N N . TYR A 1 380 ? 248.032 186.657 228.103 1.00 15.14 380 TYR A N 1
ATOM 1046 C CA . TYR A 1 380 ? 248.238 185.242 228.362 1.00 8.93 380 TYR A CA 1
ATOM 1047 C C . TYR A 1 380 ? 249.716 184.940 228.175 1.00 14.86 380 TYR A C 1
ATOM 1048 O O . TYR A 1 380 ? 250.406 185.667 227.450 1.00 21.19 380 TYR A O 1
ATOM 1057 N N . PRO A 1 381 ? 250.237 183.901 228.829 1.00 16.49 381 PRO A N 1
ATOM 1058 C CA . PRO A 1 381 ? 251.642 183.532 228.613 1.00 12.83 381 PRO A CA 1
ATOM 1059 C C . PRO A 1 381 ? 251.923 183.244 227.145 1.00 14.94 381 PRO A C 1
ATOM 1060 O O . PRO A 1 381 ? 251.122 182.614 226.451 1.00 21.50 381 PRO A O 1
ATOM 1064 N N . VAL A 1 382 ? 253.078 183.719 226.675 1.00 12.02 382 VAL A N 1
ATOM 1065 C CA . VAL A 1 382 ? 253.411 183.593 225.259 1.00 10.23 382 VAL A CA 1
ATOM 1066 C C . VAL A 1 382 ? 253.689 182.139 224.895 1.00 13.45 382 VAL A C 1
ATOM 1067 O O . VAL A 1 382 ? 253.481 181.723 223.749 1.00 24.47 382 VAL A O 1
ATOM 1071 N N . ASP A 1 383 ? 254.165 181.344 225.855 1.00 8.60 383 ASP A N 1
ATOM 1072 C CA . ASP A 1 383 ? 254.413 179.933 225.586 1.00 7.38 383 ASP A CA 1
ATOM 1073 C C . ASP A 1 383 ? 253.124 179.124 225.528 1.00 11.11 383 ASP A C 1
ATOM 1074 O O . ASP A 1 383 ? 253.138 177.994 225.029 1.00 19.16 383 ASP A O 1
ATOM 1079 N N . LYS A 1 384 ? 252.018 179.674 226.023 1.00 7.10 384 LYS A N 1
ATOM 1080 C CA . LYS A 1 384 ? 250.736 178.984 226.042 1.00 6.28 384 LYS A CA 1
ATOM 1081 C C . LYS A 1 384 ? 249.766 179.518 224.996 1.00 8.09 384 LYS A C 1
ATOM 1082 O O . LYS A 1 384 ? 248.574 179.204 225.055 1.00 15.12 384 LYS A O 1
ATOM 1088 N N . VAL A 1 385 ? 250.244 180.320 224.047 1.00 8.12 385 VAL A N 1
ATOM 1089 C CA . VAL A 1 385 ? 249.401 180.913 223.016 1.00 7.52 385 VAL A CA 1
ATOM 1090 C C . VAL A 1 385 ? 249.999 180.598 221.654 1.00 11.29 385 VAL A C 1
ATOM 1091 O O . VAL A 1 385 ? 251.189 180.839 221.423 1.00 17.05 385 VAL A O 1
ATOM 1095 N N . SER A 1 386 ? 249.176 180.063 220.756 1.00 8.19 386 SER A N 1
ATOM 1096 C CA . SER A 1 386 ? 249.566 179.852 219.371 1.00 3.80 386 SER A CA 1
ATOM 1097 C C . SER A 1 386 ? 248.496 180.445 218.470 1.00 5.59 386 SER A C 1
ATOM 1098 O O . SER A 1 386 ? 247.314 180.446 218.820 1.00 16.01 386 SER A O 1
ATOM 1101 N N . CYS A 1 387 ? 248.913 180.960 217.317 1.00 2.79 387 CYS A N 1
ATOM 1102 C CA . CYS A 1 387 ? 248.002 181.589 216.371 1.00 2.55 387 CYS A CA 1
ATOM 1103 C C . CYS A 1 387 ? 248.160 180.940 215.005 1.00 7.85 387 CYS A C 1
ATOM 1104 O O . CYS A 1 387 ? 249.277 180.834 214.489 1.00 10.17 387 CYS A O 1
ATOM 1107 N N . TYR A 1 388 ? 247.042 180.512 214.424 1.00 4.95 388 TYR A N 1
ATOM 1108 C CA . TYR A 1 388 ? 247.012 179.919 213.094 1.00 4.43 388 TYR A CA 1
ATOM 1109 C C . TYR A 1 388 ? 246.055 180.720 212.226 1.00 7.07 388 TYR A C 1
ATOM 1110 O O . TYR A 1 388 ? 244.892 180.905 212.594 1.00 10.18 388 TYR A O 1
ATOM 1119 N N . VAL A 1 389 ? 246.540 181.182 211.078 1.00 7.63 389 VAL A N 1
ATOM 1120 C CA . VAL A 1 389 ? 245.735 181.935 210.123 1.00 3.38 389 VAL A CA 1
ATOM 1121 C C . VAL A 1 389 ? 245.540 181.066 208.890 1.00 9.52 389 VAL A C 1
ATOM 1122 O O . VAL A 1 389 ? 246.516 180.661 208.247 1.00 8.29 389 VAL A O 1
ATOM 1126 N N . SER A 1 390 ? 244.283 180.779 208.558 1.00 12.28 390 SER A N 1
ATOM 1127 C CA . SER A 1 390 ? 243.942 179.977 207.389 1.00 7.19 390 SER A CA 1
ATOM 1128 C C . SER A 1 390 ? 243.437 180.906 206.293 1.00 13.00 390 SER A C 1
ATOM 1129 O O . SER A 1 390 ? 242.348 181.481 206.409 1.00 26.11 390 SER A O 1
ATOM 1132 N N . ASP A 1 391 ? 244.230 181.042 205.232 1.00 12.21 391 ASP A N 1
ATOM 1133 C CA . ASP A 1 391 ? 243.866 181.828 204.056 1.00 18.16 391 ASP A CA 1
ATOM 1134 C C . ASP A 1 391 ? 243.445 180.850 202.964 1.00 19.72 391 ASP A C 1
ATOM 1135 O O . ASP A 1 391 ? 244.284 180.173 202.363 1.00 23.56 391 ASP A O 1
ATOM 1140 N N . ASP A 1 392 ? 242.137 180.777 202.712 1.00 23.27 392 ASP A N 1
ATOM 1141 C CA . ASP A 1 392 ? 241.614 179.805 201.760 1.00 23.24 392 ASP A CA 1
ATOM 1142 C C . ASP A 1 392 ? 241.953 180.166 200.319 1.00 26.31 392 ASP A C 1
ATOM 1143 O O . ASP A 1 392 ? 241.935 179.288 199.450 1.00 26.74 392 ASP A O 1
ATOM 1148 N N . GLY A 1 393 ? 242.260 181.433 200.045 1.00 28.30 393 GLY A N 1
ATOM 1149 C CA . GLY A 1 393 ? 242.555 181.860 198.690 1.00 23.33 393 GLY A CA 1
ATOM 1150 C C . GLY A 1 393 ? 243.972 181.617 198.220 1.00 28.16 393 GLY A C 1
ATOM 1151 O O . GLY A 1 393 ? 244.237 181.762 197.022 1.00 33.05 393 GLY A O 1
ATOM 1152 N N . ALA A 1 394 ? 244.881 181.251 199.126 1.00 26.68 394 ALA A N 1
ATOM 1153 C CA . ALA A 1 394 ? 246.289 181.023 198.792 1.00 17.06 394 ALA A CA 1
ATOM 1154 C C . ALA A 1 394 ? 246.895 182.239 198.096 1.00 25.60 394 ALA A C 1
ATOM 1155 O O . ALA A 1 394 ? 247.616 182.122 197.103 1.00 31.60 394 ALA A O 1
ATOM 1157 N N . ALA A 1 395 ? 246.598 183.421 198.626 1.00 21.65 395 ALA A N 1
ATOM 1158 C CA . ALA A 1 395 ? 247.029 184.668 198.014 1.00 15.11 395 ALA A CA 1
ATOM 1159 C C . ALA A 1 395 ? 248.392 185.093 198.541 1.00 18.06 395 ALA A C 1
ATOM 1160 O O . ALA A 1 395 ? 248.679 184.974 199.736 1.00 24.04 395 ALA A O 1
ATOM 1162 N N . MET A 1 396 ? 249.235 185.588 197.633 1.00 22.32 396 MET A N 1
ATOM 1163 C CA . MET A 1 396 ? 250.540 186.108 198.026 1.00 17.92 396 MET A CA 1
ATOM 1164 C C . MET A 1 396 ? 250.399 187.358 198.886 1.00 18.99 396 MET A C 1
ATOM 1165 O O . MET A 1 396 ? 251.212 187.599 199.790 1.00 23.23 396 MET A O 1
ATOM 1170 N N . LEU A 1 397 ? 249.374 188.169 198.613 1.00 17.98 397 LEU A N 1
ATOM 1171 C CA . LEU A 1 397 ? 249.163 189.389 199.384 1.00 13.53 397 LEU A CA 1
ATOM 1172 C C . LEU A 1 397 ? 248.945 189.076 200.857 1.00 18.71 397 LEU A C 1
ATOM 1173 O O . LEU A 1 397 ? 249.466 189.778 201.729 1.00 23.37 397 LEU A O 1
ATOM 1178 N N . THR A 1 398 ? 248.180 188.023 201.155 1.00 19.18 398 THR A N 1
ATOM 1179 C CA . THR A 1 398 ? 247.956 187.642 202.546 1.00 14.65 398 THR A CA 1
ATOM 1180 C C . THR A 1 398 ? 249.256 187.222 203.222 1.00 13.16 398 THR A C 1
ATOM 1181 O O . THR A 1 398 ? 249.505 187.583 204.377 1.00 20.23 398 THR A O 1
ATOM 1185 N N . PHE A 1 399 ? 250.099 186.466 202.516 1.00 8.90 399 PHE A N 1
ATOM 1186 C CA . PHE A 1 399 ? 251.371 186.031 203.086 1.00 8.47 399 PHE A CA 1
ATOM 1187 C C . PHE A 1 399 ? 252.277 187.221 203.385 1.00 14.29 399 PHE A C 1
ATOM 1188 O O . PHE A 1 399 ? 252.867 187.317 204.470 1.00 21.06 399 PHE A O 1
ATOM 1196 N N . GLU A 1 400 ? 252.395 188.147 202.428 1.00 14.01 400 GLU A N 1
ATOM 1197 C CA . GLU A 1 400 ? 253.236 189.322 202.641 1.00 11.53 400 GLU A CA 1
ATOM 1198 C C . GLU A 1 400 ? 252.682 190.204 203.753 1.00 11.08 400 GLU A C 1
ATOM 1199 O O . GLU A 1 400 ? 253.445 190.749 204.564 1.00 13.38 400 GLU A O 1
ATOM 1205 N N . ALA A 1 401 ? 251.356 190.353 203.812 1.00 6.01 401 ALA A N 1
ATOM 1206 C CA . ALA A 1 401 ? 250.742 191.140 204.873 1.00 8.39 401 ALA A CA 1
ATOM 1207 C C . ALA A 1 401 ? 250.975 190.503 206.235 1.00 12.59 401 ALA A C 1
ATOM 1208 O O . ALA A 1 401 ? 251.199 191.207 207.221 1.00 15.28 401 ALA A O 1
ATOM 1210 N N . LEU A 1 402 ? 250.926 189.171 206.310 1.00 10.94 402 LEU A N 1
ATOM 1211 C CA . LEU A 1 402 ? 251.199 188.494 207.574 1.00 5.32 402 LEU A CA 1
ATOM 1212 C C . LEU A 1 402 ? 252.651 188.672 207.996 1.00 7.42 402 LEU A C 1
ATOM 1213 O O . LEU A 1 402 ? 252.940 188.863 209.183 1.00 14.70 402 LEU A O 1
ATOM 1218 N N . ALA A 1 403 ? 253.582 188.604 207.040 1.00 5.46 403 ALA A N 1
ATOM 1219 C CA . ALA A 1 403 ? 254.985 188.846 207.370 1.00 7.27 403 ALA A CA 1
ATOM 1220 C C . ALA A 1 403 ? 255.189 190.261 207.903 1.00 13.93 403 ALA A C 1
ATOM 1221 O O . ALA A 1 403 ? 255.854 190.464 208.930 1.00 20.01 403 ALA A O 1
ATOM 1223 N N . GLU A 1 404 ? 254.608 191.254 207.224 1.00 10.19 404 GLU A N 1
ATOM 1224 C CA . GLU A 1 404 ? 254.727 192.634 207.686 1.00 4.14 404 GLU A CA 1
ATOM 1225 C C . GLU A 1 404 ? 254.048 192.823 209.038 1.00 6.86 404 GLU A C 1
ATOM 1226 O O . GLU A 1 404 ? 254.531 193.586 209.884 1.00 13.24 404 GLU A O 1
ATOM 1232 N N . THR A 1 405 ? 252.925 192.136 209.257 1.00 6.89 405 THR A N 1
ATOM 1233 C CA . THR A 1 405 ? 252.218 192.232 210.527 1.00 2.71 405 THR A CA 1
ATOM 1234 C C . THR A 1 405 ? 253.050 191.660 211.663 1.00 3.75 405 THR A C 1
ATOM 1235 O O . THR A 1 405 ? 253.078 192.222 212.760 1.00 12.18 405 THR A O 1
ATOM 1239 N N . SER A 1 406 ? 253.729 190.536 211.424 1.00 4.71 406 SER A N 1
ATOM 1240 C CA . SER A 1 406 ? 254.628 189.992 212.438 1.00 6.34 406 SER A CA 1
ATOM 1241 C C . SER A 1 406 ? 255.781 190.949 212.717 1.00 7.60 406 SER A C 1
ATOM 1242 O O . SER A 1 406 ? 256.158 191.166 213.879 1.00 18.10 406 SER A O 1
ATOM 1245 N N . GLU A 1 407 ? 256.347 191.540 211.660 1.00 6.52 407 GLU A N 1
ATOM 1246 C CA . GLU A 1 407 ? 257.440 192.490 211.847 1.00 4.64 407 GLU A CA 1
ATOM 1247 C C . GLU A 1 407 ? 256.998 193.689 212.680 1.00 9.53 407 GLU A C 1
ATOM 1248 O O . GLU A 1 407 ? 257.750 194.172 213.533 1.00 5.15 407 GLU A O 1
ATOM 1254 N N . PHE A 1 408 ? 255.781 194.186 212.444 1.00 9.03 408 PHE A N 1
ATOM 1255 C CA . PHE A 1 408 ? 255.285 195.312 213.231 1.00 1.12 408 PHE A CA 1
ATOM 1256 C C . PHE A 1 408 ? 254.917 194.885 214.647 1.00 4.19 408 PHE A C 1
ATOM 1257 O O . PHE A 1 408 ? 255.112 195.646 215.602 1.00 13.52 408 PHE A O 1
ATOM 1265 N N . ALA A 1 409 ? 254.371 193.677 214.804 1.00 7.08 409 ALA A N 1
ATOM 1266 C CA . ALA A 1 409 ? 254.044 193.169 216.129 1.00 6.98 409 ALA A CA 1
ATOM 1267 C C . ALA A 1 409 ? 255.282 193.051 216.997 1.00 4.18 409 ALA A C 1
ATOM 1268 O O . ALA A 1 409 ? 255.198 193.254 218.213 1.00 6.50 409 ALA A O 1
ATOM 1270 N N . ARG A 1 410 ? 256.432 192.758 216.380 1.00 8.59 410 ARG A N 1
ATOM 1271 C CA . ARG A 1 410 ? 257.691 192.671 217.115 1.00 4.38 410 ARG A CA 1
ATOM 1272 C C . ARG A 1 410 ? 257.935 193.897 217.989 1.00 7.88 410 ARG A C 1
ATOM 1273 O O . ARG A 1 410 ? 258.576 193.790 219.039 1.00 14.42 410 ARG A O 1
ATOM 1281 N N . LYS A 1 411 ? 257.442 195.066 217.579 1.00 12.94 411 LYS A N 1
ATOM 1282 C CA . LYS A 1 411 ? 257.551 196.272 218.389 1.00 7.59 411 LYS A CA 1
ATOM 1283 C C . LYS A 1 411 ? 256.231 196.721 218.997 1.00 4.80 411 LYS A C 1
ATOM 1284 O O . LYS A 1 411 ? 256.244 197.457 219.986 1.00 5.26 411 LYS A O 1
ATOM 1290 N N . TRP A 1 412 ? 255.097 196.301 218.433 1.00 1.76 412 TRP A N 1
ATOM 1291 C CA . TRP A 1 412 ? 253.804 196.721 218.964 1.00 0.00 412 TRP A CA 1
ATOM 1292 C C . TRP A 1 412 ? 253.440 195.971 220.241 1.00 5.71 412 TRP A C 1
ATOM 1293 O O . TRP A 1 412 ? 252.853 196.557 221.158 1.00 12.30 412 TRP A O 1
ATOM 1304 N N . VAL A 1 413 ? 253.764 194.677 220.315 1.00 13.58 413 VAL A N 1
ATOM 1305 C CA . VAL A 1 413 ? 253.354 193.874 221.470 1.00 3.94 413 VAL A CA 1
ATOM 1306 C C . VAL A 1 413 ? 253.953 194.383 222.779 1.00 5.19 413 VAL A C 1
ATOM 1307 O O . VAL A 1 413 ? 253.207 194.510 223.763 1.00 3.06 413 VAL A O 1
ATOM 1311 N N . PRO A 1 414 ? 255.261 194.673 222.875 1.00 8.85 414 PRO A N 1
ATOM 1312 C CA . PRO A 1 414 ? 255.791 195.151 224.165 1.00 7.66 414 PRO A CA 1
ATOM 1313 C C . PRO A 1 414 ? 255.128 196.423 224.660 1.00 5.11 414 PRO A C 1
ATOM 1314 O O . PRO A 1 414 ? 254.907 196.565 225.867 1.00 10.61 414 PRO A O 1
ATOM 1318 N N . PHE A 1 415 ? 254.792 197.347 223.759 1.00 4.44 415 PHE A N 1
ATOM 1319 C CA . PHE A 1 415 ? 254.157 198.597 224.167 1.00 1.45 415 PHE A CA 1
ATOM 1320 C C . PHE A 1 415 ? 252.808 198.335 224.830 1.00 3.89 415 PHE A C 1
ATOM 1321 O O . PHE A 1 415 ? 252.538 198.819 225.938 1.00 10.42 415 PHE A O 1
ATOM 1329 N N . SER A 1 416 ? 251.951 197.557 224.164 1.00 6.98 416 SER A N 1
ATOM 1330 C CA . SER A 1 416 ? 250.628 197.268 224.707 1.00 2.66 416 SER A CA 1
ATOM 1331 C C . SER A 1 416 ? 250.720 196.453 225.990 1.00 3.25 416 SER A C 1
ATOM 1332 O O . SER A 1 416 ? 249.946 196.673 226.928 1.00 1.59 416 SER A O 1
ATOM 1335 N N . LYS A 1 417 ? 251.653 195.499 226.048 1.00 7.96 417 LYS A N 1
ATOM 1336 C CA . LYS A 1 417 ? 251.804 194.701 227.261 1.00 5.34 417 LYS A CA 1
ATOM 1337 C C . LYS A 1 417 ? 252.284 195.553 228.431 1.00 6.97 417 LYS A C 1
ATOM 1338 O O . LYS A 1 417 ? 251.824 195.378 229.565 1.00 9.36 417 LYS A O 1
ATOM 1344 N N . LYS A 1 418 ? 253.210 196.480 228.176 1.00 9.21 418 LYS A N 1
ATOM 1345 C CA . LYS A 1 418 ? 253.765 197.297 229.249 1.00 9.55 418 LYS A CA 1
ATOM 1346 C C . LYS A 1 418 ? 252.750 198.311 229.760 1.00 4.43 418 LYS A C 1
ATOM 1347 O O . LYS A 1 418 ? 252.567 198.461 230.973 1.00 9.28 418 LYS A O 1
ATOM 1353 N N . TYR A 1 419 ? 252.080 199.019 228.853 1.00 7.38 419 TYR A N 1
ATOM 1354 C CA . TYR A 1 419 ? 251.182 200.090 229.263 1.00 3.49 419 TYR A CA 1
ATOM 1355 C C . TYR A 1 419 ? 249.740 199.634 229.448 1.00 10.17 419 TYR A C 1
ATOM 1356 O O . TYR A 1 419 ? 248.911 200.436 229.891 1.00 12.25 419 TYR A O 1
ATOM 1365 N N . SER A 1 420 ? 249.430 198.378 229.135 1.00 13.48 420 SER A N 1
ATOM 1366 C CA . SER A 1 420 ? 248.104 197.797 229.347 1.00 7.84 420 SER A CA 1
ATOM 1367 C C . SER A 1 420 ? 247.014 198.646 228.693 1.00 12.78 420 SER A C 1
ATOM 1368 O O . SER A 1 420 ? 246.085 199.130 229.342 1.00 13.76 420 SER A O 1
ATOM 1371 N N . ILE A 1 421 ? 247.146 198.821 227.384 1.00 12.14 421 ILE A N 1
ATOM 1372 C CA . ILE A 1 421 ? 246.182 199.603 226.620 1.00 10.38 421 ILE A CA 1
ATOM 1373 C C . ILE A 1 421 ? 245.023 198.709 226.202 1.00 13.28 421 ILE A C 1
ATOM 1374 O O . ILE A 1 421 ? 245.173 197.495 226.021 1.00 19.04 421 ILE A O 1
ATOM 1379 N N . GLU A 1 422 ? 243.845 199.316 226.059 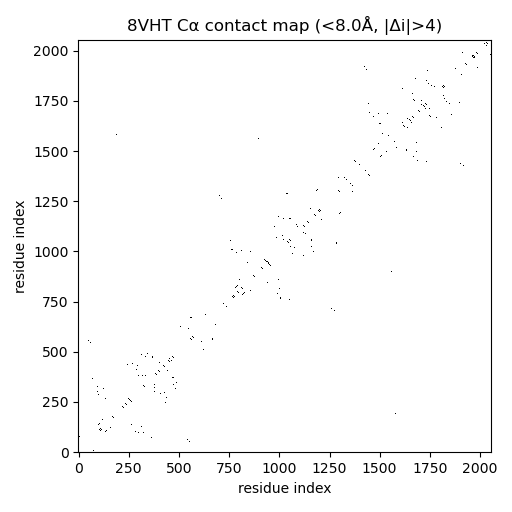1.00 16.92 422 GLU A N 1
ATOM 1380 C CA . GLU A 1 422 ? 242.641 198.601 225.654 1.00 11.51 422 GLU A CA 1
ATOM 1381 C C . GLU A 1 422 ? 241.834 199.477 224.703 1.00 16.96 422 GLU A C 1
ATOM 1382 O O . GLU A 1 422 ? 241.519 200.626 225.041 1.00 23.26 422 GLU A O 1
ATOM 1388 N N . PRO A 1 423 ? 241.481 198.980 223.509 1.00 18.92 423 PRO A N 1
ATOM 1389 C CA . PRO A 1 423 ? 241.789 197.655 222.955 1.00 15.46 423 PRO A CA 1
ATOM 1390 C C . PRO A 1 423 ? 243.218 197.576 222.435 1.00 15.44 423 PRO A C 1
ATOM 1391 O O . PRO A 1 423 ? 243.867 198.597 222.228 1.00 20.63 423 PRO A O 1
ATOM 1395 N N . ARG A 1 424 ? 243.734 196.371 222.214 1.00 12.82 424 ARG A N 1
ATOM 1396 C CA . ARG A 1 424 ? 245.105 196.192 221.760 1.00 12.07 424 ARG A CA 1
ATOM 1397 C C . ARG A 1 424 ? 245.226 196.138 220.243 1.00 14.20 424 ARG A C 1
ATOM 1398 O O . ARG A 1 424 ? 246.319 195.875 219.732 1.00 8.36 424 ARG A O 1
ATOM 1406 N N . ALA A 1 425 ? 244.137 196.366 219.518 1.00 18.05 425 ALA A N 1
ATOM 1407 C CA . ALA A 1 425 ? 244.213 196.541 218.074 1.00 7.92 425 ALA A CA 1
ATOM 1408 C C . ALA A 1 425 ? 244.627 197.974 217.765 1.00 11.89 425 ALA A C 1
ATOM 1409 O O . ALA A 1 425 ? 243.935 198.909 218.184 1.00 22.19 425 ALA A O 1
ATOM 1411 N N . PRO A 1 426 ? 245.737 198.194 217.055 1.00 10.04 426 PRO A N 1
ATOM 1412 C CA . PRO A 1 426 ? 246.221 199.573 216.868 1.00 9.18 426 PRO A CA 1
ATOM 1413 C C . PRO A 1 426 ? 245.252 200.474 216.121 1.00 12.14 426 PRO A C 1
ATOM 1414 O O . PRO A 1 426 ? 245.211 201.680 216.394 1.00 16.36 426 PRO A O 1
ATOM 1418 N N . GLU A 1 427 ? 244.475 199.932 215.182 1.00 12.64 427 GLU A N 1
ATOM 1419 C CA . GLU A 1 427 ? 243.554 200.767 214.415 1.00 13.59 427 GLU A CA 1
ATOM 1420 C C . GLU A 1 427 ? 242.474 201.358 215.311 1.00 15.21 427 GLU A C 1
ATOM 1421 O O . GLU A 1 427 ? 242.148 202.547 215.212 1.00 20.31 427 GLU A O 1
ATOM 1427 N N . TRP A 1 428 ? 241.906 200.539 216.195 1.00 20.71 428 TRP A N 1
ATOM 1428 C CA . TRP A 1 428 ? 240.818 201.001 217.047 1.00 20.69 428 TRP A CA 1
ATOM 1429 C C . TRP A 1 428 ? 241.326 201.740 218.277 1.00 20.12 428 TRP A C 1
ATOM 1430 O O . TRP A 1 428 ? 240.618 202.600 218.813 1.00 22.41 428 TRP A O 1
ATOM 1441 N N . TYR A 1 429 ? 242.536 201.421 218.741 1.00 14.80 429 TYR A N 1
ATOM 1442 C CA . TYR A 1 429 ? 243.098 202.138 219.880 1.00 14.50 429 TYR A CA 1
ATOM 1443 C C . TYR A 1 429 ? 243.437 203.578 219.515 1.00 18.81 429 TYR A C 1
ATOM 1444 O O . TYR A 1 429 ? 243.149 204.504 220.282 1.00 25.98 429 TYR A O 1
ATOM 1453 N N . PHE A 1 430 ? 244.048 203.787 218.349 1.00 16.44 430 PHE A N 1
ATOM 1454 C CA . PHE A 1 430 ? 244.483 205.117 217.943 1.00 11.03 430 PHE A CA 1
ATOM 1455 C C . PHE A 1 430 ? 243.363 205.953 217.339 1.00 14.31 430 PHE A C 1
ATOM 1456 O O . PHE A 1 430 ? 243.574 207.143 217.082 1.00 20.84 430 PHE A O 1
ATOM 1464 N N . SER A 1 431 ? 242.190 205.372 217.111 1.00 16.58 431 SER A N 1
ATOM 1465 C CA . SER A 1 431 ? 241.048 206.077 216.541 1.00 17.67 431 SER A CA 1
ATOM 1466 C C . SER A 1 431 ? 239.902 206.159 217.543 1.00 20.83 431 SER A C 1
ATOM 1467 O O . SER A 1 431 ? 238.735 205.968 217.198 1.00 25.49 431 SER A O 1
ATOM 1470 N N . GLN A 1 432 ? 240.230 206.443 218.800 1.00 29.45 432 GLN A N 1
ATOM 1471 C CA . GLN A 1 432 ? 239.249 206.563 219.868 1.00 30.66 432 GLN A CA 1
ATOM 1472 C C . GLN A 1 432 ? 239.257 207.987 220.402 1.00 36.23 432 GLN A C 1
ATOM 1473 O O . GLN A 1 432 ? 240.324 208.552 220.663 1.00 34.86 432 GLN A O 1
ATOM 1479 N N . LYS A 1 433 ? 238.065 208.562 220.562 1.00 41.74 433 LYS A N 1
ATOM 1480 C CA . LYS A 1 433 ? 237.929 209.899 221.123 1.00 42.06 433 LYS A CA 1
ATOM 1481 C C . LYS A 1 433 ? 238.053 209.915 222.641 1.00 43.70 433 LYS A C 1
ATOM 1482 O O . LYS A 1 433 ? 238.105 211.001 223.230 1.00 44.18 433 LYS A O 1
ATOM 1488 N N . ILE A 1 434 ? 238.096 208.744 223.281 1.00 39.48 434 ILE A N 1
ATOM 1489 C CA . ILE A 1 434 ? 238.259 208.685 224.726 1.00 38.52 434 ILE A CA 1
ATOM 1490 C C . ILE A 1 434 ? 239.632 209.232 225.111 1.00 42.73 434 ILE A C 1
ATOM 1491 O O . ILE A 1 434 ? 240.635 209.002 224.423 1.00 43.56 434 ILE A O 1
ATOM 1496 N N . ASP A 1 435 ? 239.670 209.984 226.212 1.00 36.43 435 ASP A N 1
ATOM 1497 C CA . ASP A 1 435 ? 240.922 210.542 226.711 1.00 36.69 435 ASP A CA 1
ATOM 1498 C C . ASP A 1 435 ? 241.940 209.435 226.947 1.00 32.46 435 ASP A C 1
ATOM 1499 O O . ASP A 1 435 ? 241.731 208.551 227.784 1.00 34.58 435 ASP A O 1
ATOM 1504 N N . TYR A 1 436 ? 243.045 209.487 226.205 1.00 21.18 436 TYR A N 1
ATOM 1505 C CA . TYR A 1 436 ? 244.068 208.451 226.258 1.00 23.48 436 TYR A CA 1
ATOM 1506 C C . TYR A 1 436 ? 245.041 208.622 227.418 1.00 25.22 436 TYR A C 1
ATOM 1507 O O . TYR A 1 436 ? 245.893 207.751 227.620 1.00 25.40 436 TYR A O 1
ATOM 1516 N N . LEU A 1 437 ? 244.939 209.712 228.179 1.00 26.64 437 LEU A N 1
ATOM 1517 C CA . LEU A 1 437 ? 245.807 209.955 229.325 1.00 28.24 437 LEU A CA 1
ATOM 1518 C C . LEU A 1 437 ? 245.108 209.658 230.647 1.00 30.46 437 LEU A C 1
ATOM 1519 O O . LEU A 1 437 ? 245.460 210.233 231.681 1.00 40.03 437 LEU A O 1
ATOM 1524 N N . LYS A 1 438 ? 244.121 208.768 230.631 1.00 28.19 438 LYS A N 1
ATOM 1525 C CA . LYS A 1 438 ? 243.343 208.440 231.817 1.00 30.57 438 LYS A CA 1
ATOM 1526 C C . LYS A 1 438 ? 243.893 207.169 232.454 1.00 34.29 438 LYS A C 1
ATOM 1527 O O . LYS A 1 438 ? 244.127 206.173 231.762 1.00 35.83 438 LYS A O 1
ATOM 1533 N N . ASP A 1 439 ? 244.096 207.214 233.773 1.00 30.17 439 ASP A N 1
ATOM 1534 C CA . ASP A 1 439 ? 244.677 206.107 234.536 1.00 27.94 439 ASP A CA 1
ATOM 1535 C C . ASP A 1 439 ? 246.046 205.707 233.986 1.00 28.23 439 ASP A C 1
ATOM 1536 O O . ASP A 1 439 ? 246.356 204.525 233.828 1.00 32.48 439 ASP A O 1
ATOM 1541 N N . LYS A 1 440 ? 246.873 206.708 233.695 1.00 20.68 440 LYS A N 1
ATOM 1542 C CA . LYS A 1 440 ? 248.236 206.495 233.230 1.00 19.64 440 LYS A CA 1
ATOM 1543 C C . LYS A 1 440 ? 249.206 207.057 234.258 1.00 19.79 440 LYS A C 1
ATOM 1544 O O . LYS A 1 440 ? 249.085 208.218 234.662 1.00 27.74 440 LYS A O 1
ATOM 1550 N N . VAL A 1 441 ? 250.165 206.232 234.676 1.00 13.68 441 VAL A N 1
ATOM 1551 C CA . VAL A 1 441 ? 251.080 206.569 235.754 1.00 9.24 441 VAL A CA 1
ATOM 1552 C C . VAL A 1 441 ? 252.520 206.681 235.267 1.00 13.71 441 VAL A C 1
ATOM 1553 O O . VAL A 1 441 ? 253.276 207.531 235.747 1.00 15.02 441 VAL A O 1
ATOM 1557 N N . HIS A 1 442 ? 252.913 205.844 234.310 1.00 12.59 442 HIS A N 1
ATOM 1558 C CA . HIS A 1 442 ? 254.310 205.769 233.900 1.00 5.99 442 HIS A CA 1
ATOM 1559 C C . HIS A 1 442 ? 254.785 207.112 233.352 1.00 13.29 442 HIS A C 1
ATOM 1560 O O . HIS A 1 442 ? 254.122 207.692 232.481 1.00 14.56 442 HIS A O 1
ATOM 1567 N N . PRO A 1 443 ? 255.913 207.640 233.836 1.00 17.29 443 PRO A N 1
ATOM 1568 C CA . PRO A 1 443 ? 256.385 208.946 233.347 1.00 15.55 443 PRO A CA 1
ATOM 1569 C C . PRO A 1 443 ? 256.741 208.959 231.871 1.00 15.37 443 PRO A C 1
ATOM 1570 O O . PRO A 1 443 ? 256.650 210.015 231.233 1.00 17.55 443 PRO A O 1
ATOM 1574 N N . SER A 1 444 ? 257.145 207.822 231.306 1.00 16.80 444 SER A N 1
ATOM 1575 C CA . SER A 1 444 ? 257.621 207.747 229.930 1.00 13.79 444 SER A CA 1
ATOM 1576 C C . SER A 1 444 ? 256.562 207.195 228.982 1.00 7.99 444 SER A C 1
ATOM 1577 O O . SER A 1 444 ? 256.880 206.439 228.060 1.00 8.34 444 SER A O 1
ATOM 1580 N N . PHE A 1 445 ? 255.300 207.564 229.193 1.00 9.29 445 PHE A N 1
ATOM 1581 C CA . PHE A 1 445 ? 254.207 207.057 228.375 1.00 6.28 445 PHE A CA 1
ATOM 1582 C C . PHE A 1 445 ? 253.906 207.925 227.161 1.00 9.98 445 PHE A C 1
ATOM 1583 O O . PHE A 1 445 ? 253.537 207.386 226.112 1.00 22.48 445 PHE A O 1
ATOM 1591 N N . VAL A 1 446 ? 254.062 209.245 227.271 1.00 10.82 446 VAL A N 1
ATOM 1592 C CA . VAL A 1 446 ? 253.669 210.140 226.186 1.00 8.98 446 VAL A CA 1
ATOM 1593 C C . VAL A 1 446 ? 254.580 209.967 224.975 1.00 10.53 446 VAL A C 1
ATOM 1594 O O . VAL A 1 446 ? 254.107 209.827 223.839 1.00 15.70 446 VAL A O 1
ATOM 1598 N N . LYS A 1 447 ? 255.897 209.979 225.193 1.00 4.29 447 LYS A N 1
ATOM 1599 C CA . LYS A 1 447 ? 256.827 209.830 224.078 1.00 8.83 447 LYS A CA 1
ATOM 1600 C C . LYS A 1 447 ? 256.716 208.447 223.449 1.00 15.39 447 LYS A C 1
ATOM 1601 O O . LYS A 1 447 ? 256.780 208.308 222.221 1.00 20.21 447 LYS A O 1
ATOM 1607 N N . ASP A 1 448 ? 256.552 207.412 224.277 1.00 13.87 448 ASP A N 1
ATOM 1608 C CA . ASP A 1 448 ? 256.380 206.064 223.747 1.00 8.50 448 ASP A CA 1
ATOM 1609 C C . ASP A 1 448 ? 255.112 205.960 222.912 1.00 6.20 448 ASP A C 1
ATOM 1610 O O . ASP A 1 448 ? 255.113 205.335 221.846 1.00 18.64 448 ASP A O 1
ATOM 1615 N N . ARG A 1 449 ? 254.021 206.575 223.374 1.00 0.00 449 ARG A N 1
ATOM 1616 C CA . ARG A 1 449 ? 252.780 206.552 222.606 1.00 2.88 449 ARG A CA 1
ATOM 1617 C C . ARG A 1 449 ? 252.930 207.297 221.286 1.00 14.18 449 ARG A C 1
ATOM 1618 O O . ARG A 1 449 ? 252.422 206.847 220.253 1.00 24.76 449 ARG A O 1
ATOM 1626 N N . ARG A 1 450 ? 253.617 208.441 221.299 1.00 9.91 450 ARG A N 1
ATOM 1627 C CA . ARG A 1 450 ? 253.833 209.185 220.060 1.00 0.86 450 ARG A CA 1
ATOM 1628 C C . ARG A 1 450 ? 254.655 208.371 219.066 1.00 8.30 450 ARG A C 1
ATOM 1629 O O . ARG A 1 450 ? 254.323 208.298 217.873 1.00 18.28 450 ARG A O 1
ATOM 1637 N N . ALA A 1 451 ? 255.733 207.744 219.546 1.00 6.78 451 ALA A N 1
ATOM 1638 C CA . ALA A 1 451 ? 256.559 206.919 218.673 1.00 9.11 451 ALA A CA 1
ATOM 1639 C C . ALA A 1 451 ? 255.770 205.738 218.125 1.00 10.25 451 ALA A C 1
ATOM 1640 O O . ALA A 1 451 ? 255.898 205.390 216.945 1.00 13.35 451 ALA A O 1
ATOM 1642 N N . MET A 1 452 ? 254.945 205.110 218.967 1.00 7.87 452 MET A N 1
ATOM 1643 C CA . MET A 1 452 ? 254.139 203.984 218.512 1.00 7.82 452 MET A CA 1
ATOM 1644 C C . MET A 1 452 ? 253.120 204.420 217.467 1.00 10.18 452 MET A C 1
ATOM 1645 O O . MET A 1 452 ? 252.875 203.700 216.495 1.00 22.99 452 MET A O 1
ATOM 1650 N N . LYS A 1 453 ? 252.514 205.595 217.652 1.00 5.63 453 LYS A N 1
ATOM 1651 C CA . LYS A 1 453 ? 251.561 206.102 216.670 1.00 7.67 453 LYS A CA 1
ATOM 1652 C C . LYS A 1 453 ? 252.238 206.352 215.328 1.00 8.19 453 LYS A C 1
ATOM 1653 O O . LYS A 1 453 ? 251.709 205.981 214.271 1.00 12.74 453 LYS A O 1
ATOM 1659 N N . ARG A 1 454 ? 253.417 206.979 215.351 1.00 8.44 454 ARG A N 1
ATOM 1660 C CA . ARG A 1 454 ? 254.135 207.221 214.102 1.00 3.53 454 ARG A CA 1
ATOM 1661 C C . ARG A 1 454 ? 254.536 205.911 213.430 1.00 9.42 454 ARG A C 1
ATOM 1662 O O . ARG A 1 454 ? 254.416 205.768 212.204 1.00 13.62 454 ARG A O 1
ATOM 1670 N N . GLU A 1 455 ? 255.003 204.938 214.218 1.00 11.91 455 GLU A N 1
ATOM 1671 C CA . GLU A 1 455 ? 255.380 203.646 213.656 1.00 4.42 455 GLU A CA 1
ATOM 1672 C C . GLU A 1 455 ? 254.176 202.936 213.052 1.00 4.94 455 GLU A C 1
ATOM 1673 O O . GLU A 1 455 ? 254.287 202.297 212.000 1.00 10.51 455 GLU A O 1
ATOM 1679 N N . TYR A 1 456 ? 253.014 203.035 213.703 1.00 0.85 456 TYR A N 1
ATOM 1680 C CA . TYR A 1 456 ? 251.808 202.427 213.153 1.00 0.00 456 TYR A CA 1
ATOM 1681 C C . TYR A 1 456 ? 251.394 203.102 211.852 1.00 7.01 456 TYR A C 1
ATOM 1682 O O . TYR A 1 456 ? 250.923 202.436 210.923 1.00 16.65 456 TYR A O 1
ATOM 1691 N N . GLU A 1 457 ? 251.545 204.426 211.770 1.00 14.12 457 GLU A N 1
ATOM 1692 C CA . GLU A 1 457 ? 251.240 205.115 210.518 1.00 5.79 457 GLU A CA 1
ATOM 1693 C C . GLU A 1 457 ? 252.160 204.649 209.394 1.00 7.88 457 GLU A C 1
ATOM 1694 O O . GLU A 1 457 ? 251.707 204.406 208.266 1.00 13.37 457 GLU A O 1
ATOM 1700 N N . GLU A 1 458 ? 253.455 204.506 209.686 1.00 9.07 458 GLU A N 1
ATOM 1701 C CA . GLU A 1 458 ? 254.379 203.997 208.673 1.00 5.97 458 GLU A CA 1
ATOM 1702 C C . GLU A 1 458 ? 254.031 202.566 208.272 1.00 10.08 458 GLU A C 1
ATOM 1703 O O . GLU A 1 458 ? 254.131 202.199 207.094 1.00 13.15 458 GLU A O 1
ATOM 1709 N N . PHE A 1 459 ? 253.625 201.741 209.240 1.00 15.62 459 PHE A N 1
ATOM 1710 C CA . PHE A 1 459 ? 253.225 200.371 208.933 1.00 8.34 459 PHE A CA 1
ATOM 1711 C C . PHE A 1 459 ? 251.990 200.341 208.041 1.00 6.09 459 PHE A C 1
ATOM 1712 O O . PHE A 1 459 ? 251.897 199.521 207.120 1.00 11.18 459 PHE A O 1
ATOM 1720 N N . LYS A 1 460 ? 251.026 201.226 208.305 1.00 4.16 460 LYS A N 1
ATOM 1721 C CA . LYS A 1 460 ? 249.849 201.317 207.446 1.00 2.97 460 LYS A CA 1
ATOM 1722 C C . LYS A 1 460 ? 250.231 201.751 206.037 1.00 11.57 460 LYS A C 1
ATOM 1723 O O . LYS A 1 460 ? 249.669 201.255 205.053 1.00 14.76 460 LYS A O 1
ATOM 1729 N N . VAL A 1 461 ? 251.180 202.683 205.921 1.00 13.66 461 VAL A N 1
ATOM 1730 C CA . VAL A 1 461 ? 251.654 203.093 204.600 1.00 6.98 461 VAL A CA 1
ATOM 1731 C C . VAL A 1 461 ? 252.285 201.912 203.869 1.00 9.78 461 VAL A C 1
ATOM 1732 O O . VAL A 1 461 ? 252.053 201.705 202.670 1.00 13.23 461 VAL A O 1
ATOM 1736 N N . ARG A 1 462 ? 253.088 201.117 204.581 1.00 12.33 462 ARG A N 1
ATOM 1737 C CA . ARG A 1 462 ? 253.709 199.946 203.966 1.00 7.37 462 ARG A CA 1
ATOM 1738 C C . ARG A 1 462 ? 252.662 198.930 203.518 1.00 11.75 462 ARG A C 1
ATOM 1739 O O . ARG A 1 462 ? 252.784 198.331 202.442 1.00 16.76 462 ARG A O 1
ATOM 1747 N N . ILE A 1 463 ? 251.628 198.719 204.335 1.00 10.83 463 ILE A N 1
ATOM 1748 C CA . ILE A 1 463 ? 250.564 197.788 203.967 1.00 5.37 463 ILE A CA 1
ATOM 1749 C C . ILE A 1 463 ? 249.816 198.290 202.737 1.00 11.04 463 ILE A C 1
ATOM 1750 O O . ILE A 1 463 ? 249.465 197.511 201.842 1.00 16.52 463 ILE A O 1
ATOM 1755 N N . ASN A 1 464 ? 249.557 199.599 202.675 1.00 15.89 464 ASN A N 1
ATOM 1756 C CA . ASN A 1 464 ? 248.911 200.171 201.498 1.00 9.55 464 ASN A CA 1
ATOM 1757 C C . ASN A 1 464 ? 249.768 199.978 200.254 1.00 10.31 464 ASN A C 1
ATOM 1758 O O . ASN A 1 464 ? 249.248 199.675 199.173 1.00 14.84 464 ASN A O 1
ATOM 1763 N N . GLY A 1 465 ? 251.083 200.156 200.387 1.00 6.24 465 GLY A N 1
ATOM 1764 C CA . GLY A 1 465 ? 251.968 199.913 199.258 1.00 11.93 465 GLY A CA 1
ATOM 1765 C C . GLY A 1 465 ? 251.944 198.467 198.801 1.00 14.65 465 GLY A C 1
ATOM 1766 O O . GLY A 1 465 ? 251.932 198.183 197.599 1.00 17.88 465 GLY A O 1
ATOM 1767 N N . LEU A 1 466 ? 251.932 197.531 199.755 1.00 21.05 466 LEU A N 1
ATOM 1768 C CA . LEU A 1 466 ? 251.844 196.116 199.402 1.00 19.18 466 LEU A CA 1
ATOM 1769 C C . LEU A 1 466 ? 250.538 195.807 198.679 1.00 12.56 466 LEU A C 1
ATOM 1770 O O . LEU A 1 466 ? 250.525 195.057 197.696 1.00 18.52 466 LEU A O 1
ATOM 1775 N N . VAL A 1 467 ? 249.428 196.375 199.155 1.00 13.89 467 VAL A N 1
ATOM 1776 C CA . VAL A 1 467 ? 248.137 196.144 198.508 1.00 12.49 467 VAL A CA 1
ATOM 1777 C C . VAL A 1 467 ? 248.137 196.717 197.096 1.00 21.71 467 VAL A C 1
ATOM 1778 O O . VAL A 1 467 ? 247.644 196.085 196.152 1.00 23.91 467 VAL A O 1
ATOM 1782 N N . SER A 1 468 ? 248.690 197.921 196.927 1.00 29.76 468 SER A N 1
ATOM 1783 C CA . SER A 1 468 ? 248.758 198.525 195.601 1.00 22.47 468 SER A CA 1
ATOM 1784 C C . SER A 1 468 ? 249.601 197.681 194.654 1.00 26.10 468 SER A C 1
ATOM 1785 O O . SER A 1 468 ? 249.250 197.515 193.480 1.00 32.45 468 SER A O 1
ATOM 1788 N N . LYS A 1 469 ? 250.722 197.146 195.144 1.00 32.79 469 LYS A N 1
ATOM 1789 C CA . LYS A 1 469 ? 251.536 196.261 194.317 1.00 32.93 469 LYS A CA 1
ATOM 1790 C C . LYS A 1 469 ? 250.772 194.997 193.940 1.00 32.42 469 LYS A C 1
ATOM 1791 O O . LYS A 1 469 ? 250.816 194.556 192.786 1.00 36.23 469 LYS A O 1
ATOM 1797 N N . ALA A 1 470 ? 250.056 194.406 194.899 1.00 40.57 470 ALA A N 1
ATOM 1798 C CA . ALA A 1 470 ? 249.347 193.158 194.641 1.00 41.09 470 ALA A CA 1
ATOM 1799 C C . ALA A 1 470 ? 248.064 193.361 193.846 1.00 42.67 470 ALA A C 1
ATOM 1800 O O . ALA A 1 470 ? 247.445 192.374 193.436 1.00 42.45 470 ALA A O 1
ATOM 1802 N N . GLN A 1 471 ? 247.644 194.611 193.632 1.00 47.60 471 GLN A N 1
ATOM 1803 C CA . GLN A 1 471 ? 246.414 194.859 192.884 1.00 45.41 471 GLN A CA 1
ATOM 1804 C C . GLN A 1 471 ? 246.511 194.343 191.452 1.00 48.02 471 GLN A C 1
ATOM 1805 O O . GLN A 1 471 ? 245.564 193.737 190.939 1.00 46.59 471 GLN A O 1
ATOM 1811 N N . LYS A 1 472 ? 247.643 194.573 190.792 1.00 49.96 472 LYS A N 1
ATOM 1812 C CA . LYS A 1 472 ? 247.822 194.172 189.402 1.00 49.85 472 LYS A CA 1
ATOM 1813 C C . LYS A 1 472 ? 248.417 192.770 189.344 1.00 50.49 472 LYS A C 1
ATOM 1814 O O . LYS A 1 472 ? 249.483 192.518 189.914 1.00 53.40 472 LYS A O 1
ATOM 1820 N N . VAL A 1 473 ? 247.732 191.869 188.649 1.00 50.99 473 VAL A N 1
ATOM 1821 C CA . VAL A 1 473 ? 248.176 190.486 188.504 1.00 52.26 473 VAL A CA 1
ATOM 1822 C C . VAL A 1 473 ? 249.188 190.429 187.364 1.00 52.49 473 VAL A C 1
ATOM 1823 O O . VAL A 1 473 ? 248.845 190.796 186.229 1.00 54.72 473 VAL A O 1
ATOM 1827 N N . PRO A 1 474 ? 250.420 189.989 187.610 1.00 54.56 474 PRO A N 1
ATOM 1828 C CA . PRO A 1 474 ? 251.406 189.919 186.528 1.00 56.39 474 PRO A CA 1
ATOM 1829 C C . PRO A 1 474 ? 251.061 188.829 185.526 1.00 56.38 474 PRO A C 1
ATOM 1830 O O . PRO A 1 474 ? 250.386 187.847 185.844 1.00 58.49 474 PRO A O 1
ATOM 1834 N N . GLU A 1 475 ? 251.532 189.022 184.292 1.00 69.73 475 GLU A N 1
ATOM 1835 C CA . GLU A 1 475 ? 251.264 188.048 183.240 1.00 72.19 475 GLU A CA 1
ATOM 1836 C C . GLU A 1 475 ? 252.000 186.738 183.496 1.00 72.29 475 GLU A C 1
ATOM 1837 O O . GLU A 1 475 ? 251.444 185.653 183.285 1.00 72.37 475 GLU A O 1
ATOM 1843 N N . GLU A 1 476 ? 253.247 186.815 183.956 1.00 68.95 476 GLU A N 1
ATOM 1844 C CA . GLU A 1 476 ? 254.056 185.620 184.165 1.00 66.80 476 GLU A CA 1
ATOM 1845 C C . GLU A 1 476 ? 253.827 184.973 185.525 1.00 67.53 476 GLU A C 1
ATOM 1846 O O . GLU A 1 476 ? 254.432 183.931 185.803 1.00 67.21 476 GLU A O 1
ATOM 1852 N N . GLY A 1 477 ? 252.984 185.550 186.372 1.00 60.13 477 GLY A N 1
ATOM 1853 C CA . GLY A 1 477 ? 252.682 184.968 187.661 1.00 56.12 477 GLY A CA 1
ATOM 1854 C C . GLY A 1 477 ? 253.470 185.615 188.790 1.00 56.30 477 GLY A C 1
ATOM 1855 O O . GLY A 1 477 ? 254.490 186.278 188.585 1.00 57.76 477 GLY A O 1
ATOM 1856 N N . TRP A 1 478 ? 252.976 185.413 190.010 1.00 45.31 478 TRP A N 1
ATOM 1857 C CA . TRP A 1 478 ? 253.616 185.985 191.186 1.00 40.48 478 TRP A CA 1
ATOM 1858 C C . TRP A 1 478 ? 254.960 185.319 191.453 1.00 42.83 478 TRP A C 1
ATOM 1859 O O . TRP A 1 478 ? 255.136 184.118 191.232 1.00 46.34 478 TRP A O 1
ATOM 1870 N N . VAL A 1 479 ? 255.913 186.113 191.934 1.00 45.01 479 VAL A N 1
ATOM 1871 C CA . VAL A 1 479 ? 257.258 185.646 192.248 1.00 45.54 479 VAL A CA 1
ATOM 1872 C C . VAL A 1 479 ? 257.605 186.097 193.660 1.00 46.11 479 VAL A C 1
ATOM 1873 O O . VAL A 1 479 ? 257.382 187.259 194.016 1.00 45.69 479 VAL A O 1
ATOM 1877 N N . MET A 1 480 ? 258.145 185.180 194.459 1.00 53.01 480 MET A N 1
ATOM 1878 C CA . MET A 1 480 ? 258.530 185.500 195.824 1.00 55.63 480 MET A CA 1
ATOM 1879 C C . MET A 1 480 ? 259.713 186.464 195.840 1.00 58.95 480 MET A C 1
ATOM 1880 O O . MET A 1 480 ? 260.411 186.654 194.841 1.00 61.77 480 MET A O 1
ATOM 1885 N N . GLN A 1 481 ? 259.930 187.083 197.004 1.00 63.57 481 GLN A N 1
ATOM 1886 C CA . GLN A 1 481 ? 261.093 187.948 197.173 1.00 65.55 481 GLN A CA 1
ATOM 1887 C C . GLN A 1 481 ? 262.393 187.167 197.037 1.00 66.46 481 GLN A C 1
ATOM 1888 O O . GLN A 1 481 ? 263.411 187.723 196.611 1.00 67.02 481 GLN A O 1
ATOM 1894 N N . ASP A 1 482 ? 262.378 185.881 197.396 1.00 70.97 482 ASP A N 1
ATOM 1895 C CA . ASP A 1 482 ? 263.550 185.035 197.206 1.00 72.77 482 ASP A CA 1
ATOM 1896 C C . ASP A 1 482 ? 263.847 184.799 195.730 1.00 71.69 482 ASP A C 1
ATOM 1897 O O . ASP A 1 482 ? 264.992 184.494 195.378 1.00 70.84 482 ASP A O 1
ATOM 1902 N N . GLY A 1 483 ? 262.850 184.953 194.861 1.00 61.89 483 GLY A N 1
ATOM 1903 C CA . GLY A 1 483 ? 263.003 184.725 193.441 1.00 63.10 483 GLY A CA 1
ATOM 1904 C C . GLY A 1 483 ? 262.287 183.498 192.919 1.00 64.14 483 GLY A C 1
ATOM 1905 O O . GLY A 1 483 ? 262.065 183.399 191.706 1.00 64.49 483 GLY A O 1
ATOM 1906 N N . THR A 1 484 ? 261.921 182.565 193.793 1.00 60.55 484 THR A N 1
ATOM 1907 C CA . THR A 1 484 ? 261.175 181.390 193.377 1.00 56.72 484 THR A CA 1
ATOM 1908 C C . THR A 1 484 ? 259.713 181.752 193.119 1.00 55.30 484 THR A C 1
ATOM 1909 O O . THR A 1 484 ? 259.170 182.660 193.754 1.00 56.86 484 THR A O 1
ATOM 1913 N N . PRO A 1 485 ? 259.058 181.064 192.185 1.00 46.07 485 PRO A N 1
ATOM 1914 C CA . PRO A 1 485 ? 257.650 181.366 191.906 1.00 46.95 485 PRO A CA 1
ATOM 1915 C C . PRO A 1 485 ? 256.758 181.039 193.093 1.00 46.07 485 PRO A C 1
ATOM 1916 O O . PRO A 1 485 ? 257.032 180.128 193.878 1.00 43.07 485 PRO A O 1
ATOM 1920 N N . TRP A 1 486 ? 255.681 181.802 193.215 1.00 37.06 486 TRP A N 1
ATOM 1921 C CA . TRP A 1 486 ? 254.716 181.585 194.286 1.00 33.15 486 TRP A CA 1
ATOM 1922 C C . TRP A 1 486 ? 253.966 180.283 194.040 1.00 34.96 486 TRP A C 1
ATOM 1923 O O . TRP A 1 486 ? 253.345 180.129 192.980 1.00 33.43 486 TRP A O 1
ATOM 1934 N N . PRO A 1 487 ? 254.002 179.324 194.969 1.00 28.20 487 PRO A N 1
ATOM 1935 C CA . PRO A 1 487 ? 253.326 178.038 194.722 1.00 28.54 487 PRO A CA 1
ATOM 1936 C C . PRO A 1 487 ? 251.828 178.164 194.515 1.00 31.94 487 PRO A C 1
ATOM 1937 O O . PRO A 1 487 ? 251.246 177.360 193.777 1.00 39.50 487 PRO A O 1
ATOM 1941 N N . GLY A 1 488 ? 251.182 179.143 195.143 1.00 27.68 488 GLY A N 1
ATOM 1942 C CA . GLY A 1 488 ? 249.753 179.322 194.982 1.00 26.37 488 GLY A CA 1
ATOM 1943 C C . GLY A 1 488 ? 249.386 180.192 193.798 1.00 30.24 488 GLY A C 1
ATOM 1944 O O . GLY A 1 488 ? 248.508 181.054 193.905 1.00 31.81 488 GLY A O 1
ATOM 1945 N N . ASN A 1 489 ? 250.056 179.979 192.663 1.00 36.11 489 ASN A N 1
ATOM 1946 C CA . ASN A 1 489 ? 249.760 180.765 191.469 1.00 33.68 489 ASN A CA 1
ATOM 1947 C C . ASN A 1 489 ? 248.337 180.521 190.986 1.00 36.77 489 ASN A C 1
ATOM 1948 O O . ASN A 1 489 ? 247.630 181.464 190.610 1.00 38.46 489 ASN A O 1
ATOM 1953 N N . ASN A 1 490 ? 247.900 179.266 190.988 1.00 38.97 490 ASN A N 1
ATOM 1954 C CA . ASN A 1 490 ? 246.539 178.898 190.621 1.00 36.46 490 ASN A CA 1
ATOM 1955 C C . ASN A 1 490 ? 245.777 178.560 191.894 1.00 37.76 490 ASN A C 1
ATOM 1956 O O . ASN A 1 490 ? 246.159 177.637 192.622 1.00 38.30 490 ASN A O 1
ATOM 1961 N N . THR A 1 491 ? 244.704 179.308 192.160 1.00 38.61 491 THR A N 1
ATOM 1962 C CA . THR A 1 491 ? 243.948 179.102 193.392 1.00 36.77 491 THR A CA 1
ATOM 1963 C C . THR A 1 491 ? 243.280 177.734 193.418 1.00 36.92 491 THR A C 1
ATOM 1964 O O . THR A 1 491 ? 243.177 177.107 194.479 1.00 38.67 491 THR A O 1
ATOM 1968 N N . ARG A 1 492 ? 242.817 177.254 192.263 1.00 33.20 492 ARG A N 1
ATOM 1969 C CA . ARG A 1 492 ? 242.099 175.987 192.208 1.00 32.59 492 ARG A CA 1
ATOM 1970 C C . ARG A 1 492 ? 243.021 174.775 192.173 1.00 33.05 492 ARG A C 1
ATOM 1971 O O . ARG A 1 492 ? 242.558 173.659 192.433 1.00 33.66 492 ARG A O 1
ATOM 1979 N N . ASP A 1 493 ? 244.302 174.958 191.860 1.00 26.98 493 ASP A N 1
ATOM 1980 C CA . ASP A 1 493 ? 245.222 173.839 191.670 1.00 22.53 493 ASP A CA 1
ATOM 1981 C C . ASP A 1 493 ? 246.548 174.114 192.375 1.00 25.58 493 ASP A C 1
ATOM 1982 O O . ASP A 1 493 ? 247.628 173.970 191.801 1.00 29.28 493 ASP A O 1
ATOM 1987 N N . HIS A 1 494 ? 246.480 174.526 193.640 1.00 24.06 494 HIS A N 1
ATOM 1988 C CA . HIS A 1 494 ? 247.706 174.787 194.377 1.00 19.37 494 HIS A CA 1
ATOM 1989 C C . HIS A 1 494 ? 247.898 173.761 195.491 1.00 18.18 494 HIS A C 1
ATOM 1990 O O . HIS A 1 494 ? 246.922 173.238 196.037 1.00 24.20 494 HIS A O 1
ATOM 1997 N N . PRO A 1 495 ? 249.138 173.449 195.849 1.00 16.12 495 PRO A N 1
ATOM 1998 C CA . PRO A 1 495 ? 249.394 172.501 196.936 1.00 17.49 495 PRO A CA 1
ATOM 1999 C C . PRO A 1 495 ? 249.305 173.194 198.293 1.00 22.38 495 PRO A C 1
ATOM 2000 O O . PRO A 1 495 ? 248.982 174.375 198.400 1.00 25.47 495 PRO A O 1
ATOM 2004 N N . GLY A 1 496 ? 249.602 172.428 199.340 1.00 13.74 496 GLY A N 1
ATOM 2005 C CA . GLY A 1 496 ? 249.534 172.937 200.698 1.00 11.53 496 GLY A CA 1
ATOM 2006 C C . GLY A 1 496 ? 250.863 173.518 201.153 1.00 16.38 496 GLY A C 1
ATOM 2007 O O . GLY A 1 496 ? 251.925 172.949 200.908 1.00 19.60 496 GLY A O 1
ATOM 2008 N N . MET A 1 497 ? 250.786 174.666 201.824 1.00 14.96 497 MET A N 1
ATOM 2009 C CA . MET A 1 497 ? 251.965 175.358 202.324 1.00 15.29 497 MET A CA 1
ATOM 2010 C C . MET A 1 497 ? 251.733 175.777 203.767 1.00 14.23 497 MET A C 1
ATOM 2011 O O . MET A 1 497 ? 250.629 176.194 204.130 1.00 14.40 497 MET A O 1
ATOM 2016 N N . ILE A 1 498 ? 252.776 175.661 204.585 1.00 6.27 498 ILE A N 1
ATOM 2017 C CA . ILE A 1 498 ? 252.737 176.057 205.988 1.00 4.85 498 ILE A CA 1
ATOM 2018 C C . ILE A 1 498 ? 254.002 176.841 206.300 1.00 13.50 498 ILE A C 1
ATOM 2019 O O . ILE A 1 498 ? 255.109 176.391 205.985 1.00 23.21 498 ILE A O 1
ATOM 2024 N N . GLN A 1 499 ? 253.839 178.010 206.918 1.00 7.23 499 GLN A N 1
ATOM 2025 C CA . GLN A 1 499 ? 254.953 178.878 207.267 1.00 3.86 499 GLN A CA 1
ATOM 2026 C C . GLN A 1 499 ? 254.780 179.385 208.691 1.00 9.18 499 GLN A C 1
ATOM 2027 O O . GLN A 1 499 ? 253.670 179.723 209.111 1.00 19.78 499 GLN A O 1
ATOM 2033 N N . VAL A 1 500 ? 255.886 179.438 209.430 1.00 5.26 500 VAL A N 1
ATOM 2034 C CA . VAL A 1 500 ? 255.905 179.924 210.805 1.00 2.27 500 VAL A CA 1
ATOM 2035 C C . VAL A 1 500 ? 256.767 181.178 210.844 1.00 14.64 500 VAL A C 1
ATOM 2036 O O . VAL A 1 500 ? 257.939 181.144 210.450 1.00 24.50 500 VAL A O 1
ATOM 2040 N N . PHE A 1 501 ? 256.188 182.282 211.319 1.00 8.62 501 PHE A N 1
ATOM 2041 C CA . PHE A 1 501 ? 256.871 183.572 211.345 1.00 14.66 501 PHE A CA 1
ATOM 2042 C C . PHE A 1 501 ? 257.535 183.844 212.691 1.00 18.87 501 PHE A C 1
ATOM 2043 O O . PHE A 1 501 ? 258.755 184.014 212.765 1.00 28.13 501 PHE A O 1
ATOM 2051 N N . LEU A 1 502 ? 256.748 183.890 213.759 1.00 8.66 502 LEU A N 1
ATOM 2052 C CA . LEU A 1 502 ? 257.245 184.128 215.105 1.00 13.58 502 LEU A CA 1
ATOM 2053 C C . LEU A 1 502 ? 257.007 182.894 215.962 1.00 21.70 502 LEU A C 1
ATOM 2054 O O . LEU A 1 502 ? 256.051 182.143 215.756 1.00 33.85 502 LEU A O 1
ATOM 2059 N N . GLY A 1 503 ? 257.876 182.704 216.937 1.00 13.39 503 GLY A N 1
ATOM 2060 C CA . GLY A 1 503 ? 257.777 181.577 217.838 1.00 16.77 503 GLY A CA 1
ATOM 2061 C C . GLY A 1 503 ? 259.028 181.478 218.702 1.00 23.55 503 GLY A C 1
ATOM 2062 O O . GLY A 1 503 ? 259.589 182.495 219.113 1.00 27.31 503 GLY A O 1
ATOM 2063 N N . GLN A 1 504 ? 259.440 180.235 218.969 1.00 36.28 504 GLN A N 1
ATOM 2064 C CA . GLN A 1 504 ? 260.620 180.005 219.796 1.00 31.44 504 GLN A CA 1
ATOM 2065 C C . GLN A 1 504 ? 261.876 180.556 219.134 1.00 34.78 504 GLN A C 1
ATOM 2066 O O . GLN A 1 504 ? 262.702 181.203 219.788 1.00 36.39 504 GLN A O 1
ATOM 2072 N N . SER A 1 505 ? 262.038 180.311 217.832 1.00 33.39 505 SER A N 1
ATOM 2073 C CA . SER A 1 505 ? 263.203 180.776 217.088 1.00 32.21 505 SER A CA 1
ATOM 2074 C C . SER A 1 505 ? 262.838 181.837 216.057 1.00 34.77 505 SER A C 1
ATOM 2075 O O . SER A 1 505 ? 263.644 182.139 215.171 1.00 37.82 505 SER A O 1
ATOM 2078 N N . GLY A 1 506 ? 261.637 182.410 216.152 1.00 31.25 506 GLY A N 1
ATOM 2079 C CA . GLY A 1 506 ? 261.226 183.433 215.206 1.00 28.10 506 GLY A CA 1
ATOM 2080 C C . GLY A 1 506 ? 261.882 184.778 215.423 1.00 30.00 506 GLY A C 1
ATOM 2081 O O . GLY A 1 506 ? 261.890 185.606 214.506 1.00 29.81 506 GLY A O 1
ATOM 2082 N N . GLY A 1 507 ? 262.430 185.016 216.609 1.00 24.28 507 GLY A N 1
ATOM 2083 C CA . GLY A 1 507 ? 263.096 186.261 216.922 1.00 23.63 507 GLY A CA 1
ATOM 2084 C C . GLY A 1 507 ? 262.643 186.820 218.253 1.00 33.16 507 GLY A C 1
ATOM 2085 O O . GLY A 1 507 ? 261.830 186.232 218.965 1.00 44.33 507 GLY A O 1
ATOM 2086 N N . LEU A 1 508 ? 263.186 187.988 218.584 1.00 28.78 508 LEU A N 1
ATOM 2087 C CA . LEU A 1 508 ? 262.911 188.661 219.843 1.00 27.25 508 LEU A CA 1
ATOM 2088 C C . LEU A 1 508 ? 262.267 190.015 219.579 1.00 26.47 508 LEU A C 1
ATOM 2089 O O . LEU A 1 508 ? 262.516 190.649 218.550 1.00 28.39 508 LEU A O 1
ATOM 2094 N N . ASP A 1 509 ? 261.434 190.452 220.519 1.00 23.35 509 ASP A N 1
ATOM 2095 C CA . ASP A 1 509 ? 260.800 191.760 220.428 1.00 22.56 509 ASP A CA 1
ATOM 2096 C C . ASP A 1 509 ? 261.781 192.836 220.892 1.00 26.55 509 ASP A C 1
ATOM 2097 O O . ASP A 1 509 ? 262.973 192.587 221.088 1.00 29.64 509 ASP A O 1
ATOM 2102 N N . THR A 1 510 ? 261.279 194.060 221.071 1.00 25.95 510 THR A N 1
ATOM 2103 C CA . THR A 1 510 ? 262.140 195.162 221.484 1.00 28.82 510 THR A CA 1
ATOM 2104 C C . THR A 1 510 ? 262.650 194.998 222.909 1.00 33.14 510 THR A C 1
ATOM 2105 O O . THR A 1 510 ? 263.678 195.589 223.258 1.00 37.47 510 THR A O 1
ATOM 2109 N N . GLU A 1 511 ? 261.962 194.219 223.739 1.00 29.18 511 GLU A N 1
ATOM 2110 C CA . GLU A 1 511 ? 262.368 194.007 225.122 1.00 29.24 511 GLU A CA 1
ATOM 2111 C C . GLU A 1 511 ? 263.200 192.745 225.315 1.00 35.19 511 GLU A C 1
ATOM 2112 O O . GLU A 1 511 ? 263.603 192.456 226.446 1.00 39.99 511 GLU A O 1
ATOM 2118 N N . GLY A 1 512 ? 263.467 191.991 224.250 1.00 30.46 512 GLY A N 1
ATOM 2119 C CA . GLY A 1 512 ? 264.271 190.792 224.344 1.00 32.49 512 GLY A CA 1
ATOM 2120 C C . GLY A 1 512 ? 263.531 189.540 224.759 1.00 33.51 512 GLY A C 1
ATOM 2121 O O . GLY A 1 512 ? 264.171 188.498 224.946 1.00 34.29 512 GLY A O 1
ATOM 2122 N N . ASN A 1 513 ? 262.212 189.602 224.912 1.00 29.66 513 ASN A N 1
ATOM 2123 C CA . ASN A 1 513 ? 261.420 188.438 225.280 1.00 28.10 513 ASN A CA 1
ATOM 2124 C C . ASN A 1 513 ? 261.054 187.645 224.026 1.00 30.39 513 ASN A C 1
ATOM 2125 O O . ASN A 1 513 ? 261.612 187.847 222.944 1.00 32.69 513 ASN A O 1
ATOM 2130 N N . GLU A 1 514 ? 260.112 186.719 224.165 1.00 32.14 514 GLU A N 1
ATOM 2131 C CA . GLU A 1 514 ? 259.597 185.964 223.035 1.00 28.96 514 GLU A CA 1
ATOM 2132 C C . GLU A 1 514 ? 258.208 186.467 222.650 1.00 29.18 514 GLU A C 1
ATOM 2133 O O . GLU A 1 514 ? 257.594 187.278 223.346 1.00 29.92 514 GLU A O 1
ATOM 2139 N N . LEU A 1 515 ? 257.717 185.969 221.522 1.00 19.08 515 LEU A N 1
ATOM 2140 C CA . LEU A 1 515 ? 256.417 186.347 220.994 1.00 19.14 515 LEU A CA 1
ATOM 2141 C C . LEU A 1 515 ? 255.589 185.101 220.726 1.00 17.57 515 LEU A C 1
ATOM 2142 O O . LEU A 1 515 ? 256.144 184.023 220.486 1.00 22.87 515 LEU A O 1
ATOM 2147 N N . PRO A 1 516 ? 254.261 185.213 220.777 1.00 5.05 516 PRO A N 1
ATOM 2148 C CA . PRO A 1 516 ? 253.416 184.042 220.511 1.00 3.33 516 PRO A CA 1
ATOM 2149 C C . PRO A 1 516 ? 253.643 183.503 219.107 1.00 15.72 516 PRO A C 1
ATOM 2150 O O . PRO A 1 516 ? 253.892 184.255 218.164 1.00 23.51 516 PRO A O 1
ATOM 2154 N N . ARG A 1 517 ? 253.562 182.181 218.980 1.00 13.08 517 ARG A N 1
ATOM 2155 C CA . ARG A 1 517 ? 253.824 181.538 217.701 1.00 0.25 517 ARG A CA 1
ATOM 2156 C C . ARG A 1 517 ? 252.736 181.883 216.691 1.00 4.60 517 ARG A C 1
ATOM 2157 O O . ARG A 1 517 ? 251.542 181.851 217.003 1.00 20.04 517 ARG A O 1
ATOM 2165 N N . LEU A 1 518 ? 253.162 182.216 215.477 1.00 2.81 518 LEU A N 1
ATOM 2166 C CA . LEU A 1 518 ? 252.266 182.601 214.394 1.00 5.73 518 LEU A CA 1
ATOM 2167 C C . LEU A 1 518 ? 252.519 181.701 213.194 1.00 11.30 518 LEU A C 1
ATOM 2168 O O . LEU A 1 518 ? 253.654 181.604 212.716 1.00 21.66 518 LEU A O 1
ATOM 2173 N N . VAL A 1 519 ? 251.464 181.050 212.710 1.00 5.21 519 VAL A N 1
ATOM 2174 C CA . VAL A 1 519 ? 251.560 180.082 211.625 1.00 4.53 519 VAL A CA 1
ATOM 2175 C C . VAL A 1 519 ? 250.591 180.481 210.522 1.00 8.19 519 VAL A C 1
ATOM 2176 O O . VAL A 1 519 ? 249.420 180.769 210.793 1.00 14.85 519 VAL A O 1
ATOM 2180 N N . TYR A 1 520 ? 251.078 180.498 209.285 1.00 4.53 520 TYR A N 1
ATOM 2181 C CA . TYR A 1 520 ? 250.244 180.711 208.110 1.00 3.77 520 TYR A CA 1
ATOM 2182 C C . TYR A 1 520 ? 250.112 179.384 207.373 1.00 7.00 520 TYR A C 1
ATOM 2183 O O . TYR A 1 520 ? 251.118 178.800 206.957 1.00 10.36 520 TYR A O 1
ATOM 2192 N N . VAL A 1 521 ? 248.878 178.911 207.215 1.00 4.10 521 VAL A N 1
ATOM 2193 C CA . VAL A 1 521 ? 248.605 177.625 206.585 1.00 6.01 521 VAL A CA 1
ATOM 2194 C C . VAL A 1 521 ? 247.611 177.833 205.453 1.00 14.37 521 VAL A C 1
ATOM 2195 O O . VAL A 1 521 ? 246.722 178.687 205.546 1.00 11.42 521 VAL A O 1
ATOM 2199 N N . SER A 1 522 ? 247.781 177.072 204.374 1.00 17.31 522 SER A N 1
ATOM 2200 C CA . SER A 1 522 ? 246.859 177.071 203.246 1.00 6.70 522 SER A CA 1
ATOM 2201 C C . SER A 1 522 ? 246.712 175.637 202.765 1.00 10.67 522 SER A C 1
ATOM 2202 O O . SER A 1 522 ? 247.673 175.053 202.253 1.00 15.46 522 SER A O 1
ATOM 2205 N N . ARG A 1 523 ? 245.520 175.072 202.931 1.00 7.93 523 ARG A N 1
ATOM 2206 C CA . ARG A 1 523 ? 245.306 173.669 202.609 1.00 7.69 523 ARG A CA 1
ATOM 2207 C C . ARG A 1 523 ? 245.363 173.438 201.104 1.00 18.43 523 ARG A C 1
ATOM 2208 O O . ARG A 1 523 ? 245.082 174.332 200.302 1.00 21.70 523 ARG A O 1
ATOM 2216 N N . GLU A 1 524 ? 245.736 172.216 200.729 1.00 22.11 524 GLU A N 1
ATOM 2217 C CA . GLU A 1 524 ? 245.880 171.870 199.322 1.00 16.06 524 GLU A CA 1
ATOM 2218 C C . GLU A 1 524 ? 244.534 171.927 198.610 1.00 23.96 524 GLU A C 1
ATOM 2219 O O . GLU A 1 524 ? 243.519 171.447 199.122 1.00 28.58 524 GLU A O 1
ATOM 2225 N N . LYS A 1 525 ? 244.532 172.521 197.419 1.00 18.18 525 LYS A N 1
ATOM 2226 C CA . LYS A 1 525 ? 243.340 172.623 196.588 1.00 16.00 525 LYS A CA 1
ATOM 2227 C C . LYS A 1 525 ? 243.621 171.982 195.240 1.00 26.06 525 LYS A C 1
ATOM 2228 O O . LYS A 1 525 ? 244.643 172.275 194.611 1.00 29.75 525 LYS A O 1
ATOM 2234 N N . ARG A 1 526 ? 242.720 171.111 194.801 1.00 31.95 526 ARG A N 1
ATOM 2235 C CA . ARG A 1 526 ? 242.842 170.432 193.522 1.00 28.40 526 ARG A CA 1
ATOM 2236 C C . ARG A 1 526 ? 241.501 170.468 192.806 1.00 30.08 526 ARG A C 1
ATOM 2237 O O . ARG A 1 526 ? 240.448 170.466 193.455 1.00 32.26 526 ARG A O 1
ATOM 2245 N N . PRO A 1 527 ? 241.507 170.511 191.474 1.00 33.42 527 PRO A N 1
ATOM 2246 C CA . PRO A 1 527 ? 240.242 170.603 190.737 1.00 30.54 527 PRO A CA 1
ATOM 2247 C C . PRO A 1 527 ? 239.389 169.355 190.911 1.00 34.07 527 PRO A C 1
ATOM 2248 O O . PRO A 1 527 ? 239.894 168.235 191.012 1.00 33.49 527 PRO A O 1
ATOM 2252 N N . GLY A 1 528 ? 238.073 169.566 190.946 1.00 33.45 528 GLY A N 1
ATOM 2253 C CA . GLY A 1 528 ? 237.118 168.484 191.030 1.00 33.36 528 GLY A CA 1
ATOM 2254 C C . GLY A 1 528 ? 236.872 167.933 192.416 1.00 40.59 528 GLY A C 1
ATOM 2255 O O . GLY A 1 528 ? 236.049 167.020 192.562 1.00 41.98 528 GLY A O 1
ATOM 2256 N N . PHE A 1 529 ? 237.550 168.446 193.438 1.00 39.44 529 PHE A N 1
ATOM 2257 C CA . PHE A 1 529 ? 237.407 167.963 194.806 1.00 35.48 529 PHE A CA 1
ATOM 2258 C C . PHE A 1 529 ? 236.686 169.011 195.641 1.00 39.44 529 PHE A C 1
ATOM 2259 O O . PHE A 1 529 ? 237.050 170.191 195.613 1.00 42.60 529 PHE A O 1
ATOM 2267 N N . GLN A 1 530 ? 235.665 168.579 196.377 1.00 43.77 530 GLN A N 1
ATOM 2268 C CA . GLN A 1 530 ? 234.951 169.482 197.267 1.00 43.44 530 GLN A CA 1
ATOM 2269 C C . GLN A 1 530 ? 235.795 169.797 198.497 1.00 42.30 530 GLN A C 1
ATOM 2270 O O . GLN A 1 530 ? 236.584 168.973 198.965 1.00 46.48 530 GLN A O 1
ATOM 2276 N N . HIS A 1 531 ? 235.621 171.011 199.022 1.00 29.89 531 HIS A N 1
ATOM 2277 C CA . HIS A 1 531 ? 236.399 171.466 200.165 1.00 30.78 531 HIS A CA 1
ATOM 2278 C C . HIS A 1 531 ? 235.562 171.956 201.338 1.00 29.78 531 HIS A C 1
ATOM 2279 O O . HIS A 1 531 ? 236.127 172.197 202.410 1.00 27.89 531 HIS A O 1
ATOM 2286 N N . HIS A 1 532 ? 234.250 172.126 201.170 1.00 26.61 532 HIS A N 1
ATOM 2287 C CA . HIS A 1 532 ? 233.301 172.442 202.235 1.00 20.47 532 HIS A CA 1
AT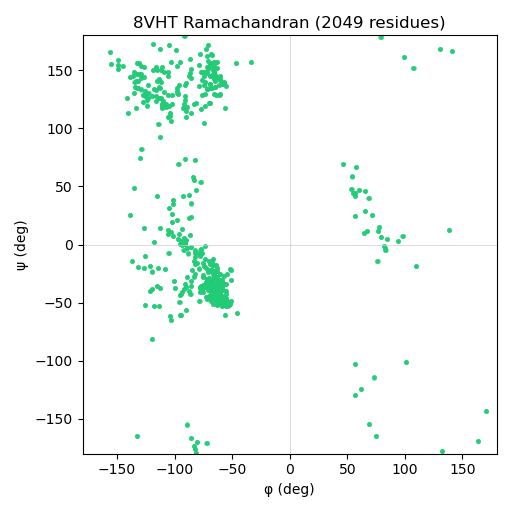OM 2288 C C . HIS A 1 532 ? 233.537 173.807 202.873 1.00 19.42 532 HIS A C 1
ATOM 2289 O O . HIS A 1 532 ? 232.920 174.116 203.899 1.00 23.90 532 HIS A O 1
ATOM 2296 N N . LYS A 1 533 ? 234.411 174.627 202.294 1.00 12.66 533 LYS A N 1
ATOM 2297 C CA . LYS A 1 533 ? 234.585 176.040 202.661 1.00 13.76 533 LYS A CA 1
ATOM 2298 C C . LYS A 1 533 ? 235.031 176.135 204.118 1.00 21.12 533 LYS A C 1
ATOM 2299 O O . LYS A 1 533 ? 236.054 175.527 204.479 1.00 31.06 533 LYS A O 1
ATOM 2305 N N . LYS A 1 534 ? 234.317 176.869 204.977 1.00 15.70 534 LYS A N 1
ATOM 2306 C CA . LYS A 1 534 ? 234.838 177.203 206.299 1.00 9.21 534 LYS A CA 1
ATOM 2307 C C . LYS A 1 534 ? 234.920 175.982 207.205 1.00 17.20 534 LYS A C 1
ATOM 2308 O O . LYS A 1 534 ? 235.817 175.900 208.049 1.00 28.10 534 LYS A O 1
ATOM 2314 N N . ALA A 1 535 ? 233.994 175.033 207.064 1.00 15.83 535 ALA A N 1
ATOM 2315 C CA . ALA A 1 535 ? 234.057 173.828 207.886 1.00 14.12 535 ALA A CA 1
ATOM 2316 C C . ALA A 1 535 ? 235.315 173.022 207.583 1.00 12.58 535 ALA A C 1
ATOM 2317 O O . ALA A 1 535 ? 236.017 172.576 208.501 1.00 25.00 535 ALA A O 1
ATOM 2319 N N . GLY A 1 536 ? 235.621 172.835 206.298 1.00 0.67 536 GLY A N 1
ATOM 2320 C CA . GLY A 1 536 ? 236.846 172.142 205.935 1.00 6.26 536 GLY A CA 1
ATOM 2321 C C . GLY A 1 536 ? 238.088 172.902 206.358 1.00 12.18 536 GLY A C 1
ATOM 2322 O O . GLY A 1 536 ? 239.074 172.302 206.795 1.00 19.31 536 GLY A O 1
ATOM 2323 N N . ALA A 1 537 ? 238.057 174.232 206.233 1.00 9.88 537 ALA A N 1
ATOM 2324 C CA . ALA A 1 537 ? 239.185 175.037 206.690 1.00 5.90 537 ALA A CA 1
ATOM 2325 C C . ALA A 1 537 ? 239.406 174.876 208.189 1.00 9.86 537 ALA A C 1
ATOM 2326 O O . ALA A 1 537 ? 240.546 174.737 208.645 1.00 18.50 537 ALA A O 1
ATOM 2328 N N . MET A 1 538 ? 238.323 174.881 208.969 1.00 8.72 538 MET A N 1
ATOM 2329 C CA . MET A 1 538 ? 238.437 174.706 210.412 1.00 2.72 538 MET A CA 1
ATOM 2330 C C . MET A 1 538 ? 238.968 173.322 210.761 1.00 10.22 538 MET A C 1
ATOM 2331 O O . MET A 1 538 ? 239.787 173.177 211.675 1.00 19.73 538 MET A O 1
ATOM 2336 N N . ASN A 1 539 ? 238.504 172.289 210.052 1.00 6.05 539 ASN A N 1
ATOM 2337 C CA . ASN A 1 539 ? 238.997 170.940 210.316 1.00 2.26 539 ASN A CA 1
ATOM 2338 C C . ASN A 1 539 ? 240.485 170.823 210.001 1.00 7.53 539 ASN A C 1
ATOM 2339 O O . ASN A 1 539 ? 241.249 170.221 210.771 1.00 15.65 539 ASN A O 1
ATOM 2344 N N . ALA A 1 540 ? 240.917 171.396 208.874 1.00 6.68 540 ALA A N 1
ATOM 2345 C CA . ALA A 1 540 ? 242.336 171.385 208.537 1.00 1.06 540 ALA A CA 1
ATOM 2346 C C . ALA A 1 540 ? 243.150 172.151 209.570 1.00 10.18 540 ALA A C 1
ATOM 2347 O O . ALA A 1 540 ? 244.253 171.731 209.940 1.00 15.13 540 ALA A O 1
ATOM 2349 N N . LEU A 1 541 ? 242.619 173.279 210.050 1.00 12.35 541 LEU A N 1
ATOM 2350 C CA . LEU A 1 541 ? 243.303 174.039 211.091 1.00 2.02 541 LEU A CA 1
ATOM 2351 C C . LEU A 1 541 ? 243.443 173.220 212.365 1.00 5.10 541 LEU A C 1
ATOM 2352 O O . LEU A 1 541 ? 244.494 173.241 213.014 1.00 9.94 541 LEU A O 1
ATOM 2357 N N . VAL A 1 542 ? 242.383 172.505 212.746 1.00 10.09 542 VAL A N 1
ATOM 2358 C CA . VAL A 1 542 ? 242.429 171.675 213.946 1.00 10.86 542 VAL A CA 1
ATOM 2359 C C . VAL A 1 542 ? 243.494 170.598 213.804 1.00 11.22 542 VAL A C 1
ATOM 2360 O O . VAL A 1 542 ? 244.287 170.361 214.724 1.00 17.05 542 VAL A O 1
ATOM 2364 N N . ARG A 1 543 ? 243.534 169.936 212.646 1.00 5.05 543 ARG A N 1
ATOM 2365 C CA . ARG A 1 543 ? 244.531 168.889 212.437 1.00 3.15 543 ARG A CA 1
ATOM 2366 C C . ARG A 1 543 ? 245.949 169.452 212.467 1.00 0.07 543 ARG A C 1
ATOM 2367 O O . ARG A 1 543 ? 246.846 168.862 213.085 1.00 4.27 543 ARG A O 1
ATOM 2375 N N . VAL A 1 544 ? 246.169 170.599 211.820 1.00 6.15 544 VAL A N 1
ATOM 2376 C CA . VAL A 1 544 ? 247.503 171.195 211.794 1.00 9.41 544 VAL A CA 1
ATOM 2377 C C . VAL A 1 544 ? 247.934 171.610 213.195 1.00 10.55 544 VAL A C 1
ATOM 2378 O O . VAL A 1 544 ? 249.084 171.392 213.597 1.00 16.27 544 VAL A O 1
ATOM 2382 N N . SER A 1 545 ? 247.022 172.214 213.962 1.00 8.63 545 SER A N 1
ATOM 2383 C CA . SER A 1 545 ? 247.357 172.631 215.319 1.00 1.16 545 SER A CA 1
ATOM 2384 C C . SER A 1 545 ? 247.641 171.429 216.211 1.00 6.11 545 SER A C 1
ATOM 2385 O O . SER A 1 545 ? 248.537 171.478 217.062 1.00 7.19 545 SER A O 1
ATOM 2388 N N . ALA A 1 546 ? 246.883 170.343 216.040 1.00 10.89 546 ALA A N 1
ATOM 2389 C CA . ALA A 1 546 ? 247.156 169.130 216.803 1.00 3.00 546 ALA A CA 1
ATOM 2390 C C . ALA A 1 546 ? 248.524 168.561 216.456 1.00 5.72 546 ALA A C 1
ATOM 2391 O O . ALA A 1 546 ? 249.241 168.067 217.334 1.00 4.56 546 ALA A O 1
ATOM 2393 N N . VAL A 1 547 ? 248.901 168.616 215.178 1.00 15.49 547 VAL A N 1
ATOM 2394 C CA . VAL A 1 547 ? 250.210 168.113 214.775 1.00 12.63 547 VAL A CA 1
ATOM 2395 C C . VAL A 1 547 ? 251.325 168.985 215.344 1.00 8.65 547 VAL A C 1
ATOM 2396 O O . VAL A 1 547 ? 252.354 168.476 215.805 1.00 14.28 547 VAL A O 1
ATOM 2400 N N . LEU A 1 548 ? 251.137 170.305 215.342 1.00 9.16 548 LEU A N 1
ATOM 2401 C CA . LEU A 1 548 ? 252.211 171.229 215.697 1.00 8.61 548 LEU A CA 1
ATOM 2402 C C . LEU A 1 548 ? 252.256 171.548 217.191 1.00 12.41 548 LEU A C 1
ATOM 2403 O O . LEU A 1 548 ? 253.295 171.367 217.834 1.00 18.54 548 LEU A O 1
ATOM 2408 N N . THR A 1 549 ? 251.153 172.038 217.754 1.00 15.40 549 THR A N 1
ATOM 2409 C CA . THR A 1 549 ? 251.115 172.471 219.146 1.00 9.80 549 THR A CA 1
ATOM 2410 C C . THR A 1 549 ? 250.228 171.599 220.024 1.00 11.58 549 THR A C 1
ATOM 2411 O O . THR A 1 549 ? 250.562 171.362 221.190 1.00 15.86 549 THR A O 1
ATOM 2415 N N . ASN A 1 550 ? 249.094 171.133 219.497 1.00 12.21 550 ASN A N 1
ATOM 2416 C CA . ASN A 1 550 ? 248.162 170.279 220.236 1.00 6.86 550 ASN A CA 1
ATOM 2417 C C . ASN A 1 550 ? 247.625 170.979 221.486 1.00 11.51 550 ASN A C 1
ATOM 2418 O O . ASN A 1 550 ? 247.607 170.406 222.575 1.00 14.35 550 ASN A O 1
ATOM 2423 N N . GLY A 1 551 ? 247.192 172.228 221.330 1.00 15.02 551 GLY A N 1
ATOM 2424 C CA . GLY A 1 551 ? 246.591 172.967 222.416 1.00 6.44 551 GLY A CA 1
ATOM 2425 C C . GLY A 1 551 ? 245.247 172.396 222.823 1.00 9.43 551 GLY A C 1
ATOM 2426 O O . GLY A 1 551 ? 244.406 172.068 221.981 1.00 17.36 551 GLY A O 1
ATOM 2427 N N . PRO A 1 552 ? 245.022 172.261 224.133 1.00 6.38 552 PRO A N 1
ATOM 2428 C CA . PRO A 1 552 ? 243.757 171.669 224.604 1.00 10.66 552 PRO A CA 1
ATOM 2429 C C . PRO A 1 552 ? 242.520 172.489 224.273 1.00 4.58 552 PRO A C 1
ATOM 2430 O O . PRO A 1 552 ? 241.419 171.926 224.238 1.00 0.00 552 PRO A O 1
ATOM 2434 N N . PHE A 1 553 ? 242.653 173.792 224.035 1.00 7.27 553 PHE A N 1
ATOM 2435 C CA . PHE A 1 553 ? 241.512 174.651 223.753 1.00 9.97 553 PHE A CA 1
ATOM 2436 C C . PHE A 1 553 ? 241.769 175.468 222.495 1.00 14.06 553 PHE A C 1
ATOM 2437 O O . PHE A 1 553 ? 242.896 175.903 222.235 1.00 18.53 553 PHE A O 1
ATOM 2445 N N . LEU A 1 554 ? 240.707 175.670 221.713 1.00 5.54 554 LEU A N 1
ATOM 2446 C CA . LEU A 1 554 ? 240.802 176.349 220.424 1.00 1.46 554 LEU A CA 1
ATOM 2447 C C . LEU A 1 554 ? 239.796 177.487 220.358 1.00 5.13 554 LEU A C 1
ATOM 2448 O O . LEU A 1 554 ? 238.593 177.262 220.501 1.00 15.74 554 LEU A O 1
ATOM 2453 N N . LEU A 1 555 ? 240.283 178.698 220.112 1.00 2.43 555 LEU A N 1
ATOM 2454 C CA . LEU A 1 555 ? 239.439 179.881 219.988 1.00 2.38 555 LEU A CA 1
ATOM 2455 C C . LEU A 1 555 ? 239.274 180.234 218.516 1.00 4.34 555 LEU A C 1
ATOM 2456 O O . LEU A 1 555 ? 240.260 180.514 217.829 1.00 11.16 555 LEU A O 1
ATOM 2461 N N . ASN A 1 556 ? 238.031 180.248 218.043 1.00 8.73 556 ASN A N 1
ATOM 2462 C CA . ASN A 1 556 ? 237.740 180.481 216.633 1.00 8.39 556 ASN A CA 1
ATOM 2463 C C . ASN A 1 556 ? 237.402 181.948 216.395 1.00 8.24 556 ASN A C 1
ATOM 2464 O O . ASN A 1 556 ? 236.656 182.552 217.171 1.00 13.61 556 ASN A O 1
ATOM 2469 N N . LEU A 1 557 ? 237.944 182.516 215.316 1.00 10.24 557 LEU A N 1
ATOM 2470 C CA . LEU A 1 557 ? 237.699 183.915 214.999 1.00 9.26 557 LEU A CA 1
ATOM 2471 C C . LEU A 1 557 ? 237.741 184.133 213.492 1.00 18.44 557 LEU A C 1
ATOM 2472 O O . LEU A 1 557 ? 238.438 183.427 212.751 1.00 25.59 557 LEU A O 1
ATOM 2477 N N . ASP A 1 558 ? 236.987 185.137 213.052 1.00 19.65 558 ASP A N 1
ATOM 2478 C CA . ASP A 1 558 ? 237.001 185.595 211.675 1.00 23.98 558 ASP A CA 1
ATOM 2479 C C . ASP A 1 558 ? 238.033 186.710 211.517 1.00 25.86 558 ASP A C 1
ATOM 2480 O O . ASP A 1 558 ? 238.704 187.114 212.469 1.00 34.00 558 ASP A O 1
ATOM 2485 N N . CYS A 1 559 ? 238.157 187.218 210.290 1.00 24.39 559 CYS A N 1
ATOM 2486 C CA . CYS A 1 559 ? 239.142 188.258 210.020 1.00 24.25 559 CYS A CA 1
ATOM 2487 C C . CYS A 1 559 ? 238.702 189.617 210.552 1.00 24.68 559 CYS A C 1
ATOM 2488 O O . CYS A 1 559 ? 239.551 190.451 210.886 1.00 27.82 559 CYS A O 1
ATOM 2491 N N . ASP A 1 560 ? 237.396 189.860 210.639 1.00 25.05 560 ASP A N 1
ATOM 2492 C CA . ASP A 1 560 ? 236.876 191.166 211.020 1.00 22.70 560 ASP A CA 1
ATOM 2493 C C . ASP A 1 560 ? 236.576 191.290 212.509 1.00 29.50 560 ASP A C 1
ATOM 2494 O O . ASP A 1 560 ? 236.080 192.336 212.937 1.00 34.14 560 ASP A O 1
ATOM 2499 N N . HIS A 1 561 ? 236.862 190.263 213.303 1.00 29.49 561 HIS A N 1
ATOM 2500 C CA . HIS A 1 561 ? 236.620 190.288 214.739 1.00 22.48 561 HIS A CA 1
ATOM 2501 C C . HIS A 1 561 ? 237.951 190.343 215.476 1.00 26.07 561 HIS A C 1
ATOM 2502 O O . HIS A 1 561 ? 238.804 189.471 215.289 1.00 30.44 561 HIS A O 1
ATOM 2509 N N . TYR A 1 562 ? 238.118 191.360 216.318 1.00 19.94 562 TYR A N 1
ATOM 2510 C CA . TYR A 1 562 ? 239.344 191.560 217.075 1.00 15.44 562 TYR A CA 1
ATOM 2511 C C . TYR A 1 562 ? 239.063 191.427 218.565 1.00 18.28 562 TYR A C 1
ATOM 2512 O O . TYR A 1 562 ? 237.947 191.679 219.029 1.00 27.68 562 TYR A O 1
ATOM 2521 N N . ILE A 1 563 ? 240.089 191.027 219.312 1.00 15.68 563 ILE A N 1
ATOM 2522 C CA . ILE A 1 563 ? 239.967 190.820 220.751 1.00 10.44 563 ILE A CA 1
ATOM 2523 C C . ILE A 1 563 ? 239.908 192.182 221.435 1.00 13.45 563 ILE A C 1
ATOM 2524 O O . ILE A 1 563 ? 240.925 192.869 221.564 1.00 18.74 563 ILE A O 1
ATOM 2529 N N . ASN A 1 564 ? 238.711 192.576 221.874 1.00 19.30 564 ASN A N 1
ATOM 2530 C CA . ASN A 1 564 ? 238.551 193.871 222.528 1.00 17.56 564 ASN A CA 1
ATOM 2531 C C . ASN A 1 564 ? 239.091 193.849 223.953 1.00 18.41 564 ASN A C 1
ATOM 2532 O O . ASN A 1 564 ? 239.731 194.810 224.393 1.00 23.23 564 ASN A O 1
ATOM 2537 N N . ASN A 1 565 ? 238.842 192.769 224.688 1.00 12.04 565 ASN A N 1
ATOM 2538 C CA . ASN A 1 565 ? 239.284 192.629 226.070 1.00 10.32 565 ASN A CA 1
ATOM 2539 C C . ASN A 1 565 ? 240.432 191.630 226.119 1.00 17.00 565 ASN A C 1
ATOM 2540 O O . ASN A 1 565 ? 240.252 190.457 225.777 1.00 24.02 565 ASN A O 1
ATOM 2545 N N . SER A 1 566 ? 241.602 192.091 226.565 1.00 12.60 566 SER A N 1
ATOM 2546 C CA . SER A 1 566 ? 242.798 191.257 226.558 1.00 12.50 566 SER A CA 1
ATOM 2547 C C . SER A 1 566 ? 242.720 190.093 227.537 1.00 22.70 566 SER A C 1
ATOM 2548 O O . SER A 1 566 ? 243.529 189.165 227.431 1.00 30.21 566 SER A O 1
ATOM 2551 N N . LYS A 1 567 ? 241.778 190.113 228.479 1.00 24.00 567 LYS A N 1
ATOM 2552 C CA . LYS A 1 567 ? 241.633 189.050 229.462 1.00 22.50 567 LYS A CA 1
ATOM 2553 C C . LYS A 1 567 ? 240.550 188.046 229.081 1.00 24.12 567 LYS A C 1
ATOM 2554 O O . LYS A 1 567 ? 240.042 187.333 229.952 1.00 30.39 567 LYS A O 1
ATOM 2560 N N . ALA A 1 568 ? 240.188 187.977 227.797 1.00 21.01 568 ALA A N 1
ATOM 2561 C CA . ALA A 1 568 ? 239.150 187.045 227.366 1.00 13.03 568 ALA A CA 1
ATOM 2562 C C . ALA A 1 568 ? 239.576 185.599 227.585 1.00 18.12 568 ALA A C 1
ATOM 2563 O O . ALA A 1 568 ? 238.760 184.754 227.975 1.00 21.27 568 ALA A O 1
ATOM 2565 N N . LEU A 1 569 ? 240.850 185.292 227.331 1.00 17.96 569 LEU A N 1
ATOM 2566 C CA . LEU A 1 569 ? 241.334 183.928 227.519 1.00 15.08 569 LEU A CA 1
ATOM 2567 C C . LEU A 1 569 ? 241.248 183.507 228.980 1.00 18.99 569 LEU A C 1
ATOM 2568 O O . LEU A 1 569 ? 240.896 182.362 229.281 1.00 20.78 569 LEU A O 1
ATOM 2573 N N . ARG A 1 570 ? 241.569 184.416 229.903 1.00 23.74 570 ARG A N 1
ATOM 2574 C CA . ARG A 1 570 ? 241.452 184.095 231.322 1.00 16.83 570 ARG A CA 1
ATOM 2575 C C . ARG A 1 570 ? 239.997 183.881 231.721 1.00 21.46 570 ARG A C 1
ATOM 2576 O O . ARG A 1 570 ? 239.687 182.985 232.516 1.00 28.29 570 ARG A O 1
ATOM 2584 N N . GLU A 1 571 ? 239.088 184.693 231.174 1.00 23.98 571 GLU A N 1
ATOM 2585 C CA . GLU A 1 571 ? 237.666 184.491 231.433 1.00 20.42 571 GLU A CA 1
ATOM 2586 C C . GLU A 1 571 ? 237.207 183.128 230.932 1.00 22.59 571 GLU A C 1
ATOM 2587 O O . GLU A 1 571 ? 236.398 182.458 231.583 1.00 27.04 571 GLU A O 1
ATOM 2593 N N . ALA A 1 572 ? 237.708 182.705 229.769 1.00 24.64 572 ALA A N 1
ATOM 2594 C CA . ALA A 1 572 ? 237.355 181.387 229.250 1.00 21.50 572 ALA A CA 1
ATOM 2595 C C . ALA A 1 572 ? 237.925 180.275 230.122 1.00 24.46 572 ALA A C 1
ATOM 2596 O O . ALA A 1 572 ? 237.235 179.290 230.411 1.00 28.70 572 ALA A O 1
ATOM 2598 N N . MET A 1 573 ? 239.182 180.412 230.553 1.00 25.64 573 MET A N 1
ATOM 2599 C CA . MET A 1 573 ? 239.800 179.385 231.386 1.00 21.12 573 MET A CA 1
ATOM 2600 C C . MET A 1 573 ? 239.174 179.315 232.770 1.00 22.66 573 MET A C 1
ATOM 2601 O O . MET A 1 573 ? 239.289 178.282 233.440 1.00 28.92 573 MET A O 1
ATOM 2606 N N . CYS A 1 574 ? 238.530 180.394 233.223 1.00 26.95 574 CYS A N 1
ATOM 2607 C CA . CYS A 1 574 ? 237.809 180.334 234.490 1.00 25.00 574 CYS A CA 1
ATOM 2608 C C . CYS A 1 574 ? 236.735 179.254 234.471 1.00 30.62 574 CYS A C 1
ATOM 2609 O O . CYS A 1 574 ? 236.445 178.649 235.509 1.00 30.49 574 CYS A O 1
ATOM 2612 N N . PHE A 1 575 ? 236.138 178.998 233.307 1.00 30.57 575 PHE A N 1
ATOM 2613 C CA . PHE A 1 575 ? 235.180 177.911 233.148 1.00 24.47 575 PHE A CA 1
ATOM 2614 C C . PHE A 1 575 ? 235.841 176.627 232.662 1.00 23.45 575 PHE A C 1
ATOM 2615 O O . PHE A 1 575 ? 235.503 175.537 233.135 1.00 25.05 575 PHE A O 1
ATOM 2623 N N . MET A 1 576 ? 236.778 176.743 231.718 1.00 25.02 576 MET A N 1
ATOM 2624 C CA . MET A 1 576 ? 237.374 175.562 231.099 1.00 22.97 576 MET A CA 1
ATOM 2625 C C . MET A 1 576 ? 238.225 174.775 232.087 1.00 22.16 576 MET A C 1
ATOM 2626 O O . MET A 1 576 ? 238.191 173.539 232.095 1.00 29.60 576 MET A O 1
ATOM 2631 N N . MET A 1 577 ? 238.996 175.466 232.922 1.00 22.96 577 MET A N 1
ATOM 2632 C CA . MET A 1 577 ? 239.975 174.822 233.785 1.00 23.78 577 MET A CA 1
ATOM 2633 C C . MET A 1 577 ? 239.452 174.560 235.192 1.00 29.35 577 MET A C 1
ATOM 2634 O O . MET A 1 577 ? 240.234 174.175 236.067 1.00 28.72 577 MET A O 1
ATOM 2639 N N . ASP A 1 578 ? 238.163 174.757 235.430 1.00 33.39 578 ASP A N 1
ATOM 2640 C CA . ASP A 1 578 ? 237.570 174.410 236.717 1.00 29.18 578 ASP A CA 1
ATOM 2641 C C . ASP A 1 578 ? 237.523 172.894 236.851 1.00 34.52 578 ASP A C 1
ATOM 2642 O O . ASP A 1 578 ? 236.930 172.226 235.993 1.00 37.04 578 ASP A O 1
ATOM 2647 N N . PRO A 1 579 ? 238.138 172.308 237.883 1.00 38.23 579 PRO A N 1
ATOM 2648 C CA . PRO A 1 579 ? 238.142 170.837 237.990 1.00 39.45 579 PRO A CA 1
ATOM 2649 C C . PRO A 1 579 ? 236.755 170.223 238.058 1.00 43.72 579 PRO A C 1
ATOM 2650 O O . PRO A 1 579 ? 236.527 169.154 237.478 1.00 40.65 579 PRO A O 1
ATOM 2654 N N . ASN A 1 580 ? 235.817 170.867 238.753 1.00 43.23 580 ASN A N 1
ATOM 2655 C CA . ASN A 1 580 ? 234.476 170.307 238.881 1.00 39.88 580 ASN A CA 1
ATOM 2656 C C . ASN A 1 580 ? 233.647 170.524 237.620 1.00 41.80 580 ASN A C 1
ATOM 2657 O O . ASN A 1 580 ? 232.858 169.654 237.237 1.00 46.19 580 ASN A O 1
ATOM 2662 N N . LEU A 1 581 ? 233.811 171.672 236.964 1.00 33.43 581 LEU A N 1
ATOM 2663 C CA . LEU A 1 581 ? 232.967 172.042 235.834 1.00 29.57 581 LEU A CA 1
ATOM 2664 C C . LEU A 1 581 ? 233.621 171.808 234.480 1.00 29.39 581 LEU A C 1
ATOM 2665 O O . LEU A 1 581 ? 232.919 171.490 233.516 1.00 33.04 581 LEU A O 1
ATOM 2670 N N . GLY A 1 582 ? 234.946 171.940 234.386 1.00 26.24 582 GLY A N 1
ATOM 2671 C CA . GLY A 1 582 ? 235.599 171.877 233.088 1.00 25.90 582 GLY A CA 1
ATOM 2672 C C . GLY A 1 582 ? 235.499 170.523 232.414 1.00 25.13 582 GLY A C 1
ATOM 2673 O O . GLY A 1 582 ? 235.623 170.426 231.191 1.00 27.48 582 GLY A O 1
ATOM 2674 N N . LYS A 1 583 ? 235.282 169.461 233.194 1.00 26.25 583 LYS A N 1
ATOM 2675 C CA . LYS A 1 583 ? 235.176 168.129 232.608 1.00 23.02 583 LYS A CA 1
ATOM 2676 C C . LYS A 1 583 ? 233.931 167.989 231.742 1.00 25.33 583 LYS A C 1
ATOM 2677 O O . LYS A 1 583 ? 233.926 167.205 230.786 1.00 24.11 583 LYS A O 1
ATOM 2683 N N . HIS A 1 584 ? 232.871 168.731 232.056 1.00 27.28 584 HIS A N 1
ATOM 2684 C CA . HIS A 1 584 ? 231.597 168.607 231.363 1.00 20.62 584 HIS A CA 1
ATOM 2685 C C . HIS A 1 584 ? 231.316 169.756 230.405 1.00 21.80 584 HIS A C 1
ATOM 2686 O O . HIS A 1 584 ? 230.199 169.851 229.888 1.00 26.68 584 HIS A O 1
ATOM 2693 N N . VAL A 1 585 ? 232.290 170.626 230.152 1.00 18.03 585 VAL A N 1
ATOM 2694 C CA . VAL A 1 585 ? 232.094 171.799 229.307 1.00 13.32 585 VAL A CA 1
ATOM 2695 C C . VAL A 1 585 ? 232.688 171.527 227.932 1.00 10.31 585 VAL A C 1
ATOM 2696 O O . VAL A 1 585 ? 233.846 171.107 227.815 1.00 20.59 585 VAL A O 1
ATOM 2700 N N . CYS A 1 586 ? 231.891 171.768 226.893 1.00 9.07 586 CYS A N 1
ATOM 2701 C CA . CYS A 1 586 ? 232.304 171.565 225.509 1.00 7.22 586 CYS A CA 1
ATOM 2702 C C . CYS A 1 586 ? 232.819 172.846 224.863 1.00 8.26 586 CYS A C 1
ATOM 2703 O O . CYS A 1 586 ? 233.831 172.820 224.155 1.00 22.06 586 CYS A O 1
ATOM 2706 N N . TYR A 1 587 ? 232.133 173.967 225.075 1.00 6.09 587 TYR A N 1
ATOM 2707 C CA . TYR A 1 587 ? 232.604 175.234 224.539 1.00 10.44 587 TYR A CA 1
ATOM 2708 C C . TYR A 1 587 ? 232.060 176.382 225.374 1.00 17.04 587 TYR A C 1
ATOM 2709 O O . TYR A 1 587 ? 231.029 176.267 226.041 1.00 18.28 587 TYR A O 1
ATOM 2718 N N . VAL A 1 588 ? 232.784 177.496 225.322 1.00 18.77 588 VAL A N 1
ATOM 2719 C CA . VAL A 1 588 ? 232.396 178.748 225.956 1.00 10.19 588 VAL A CA 1
ATOM 2720 C C . VAL A 1 588 ? 232.130 179.761 224.853 1.00 18.51 588 VAL A C 1
ATOM 2721 O O . VAL A 1 588 ? 232.984 179.981 223.985 1.00 23.82 588 VAL A O 1
ATOM 2725 N N . GLN A 1 589 ? 230.947 180.368 224.884 1.00 16.00 589 GLN A N 1
ATOM 2726 C CA . GLN A 1 589 ? 230.504 181.295 223.855 1.00 13.34 589 GLN A CA 1
ATOM 2727 C C . GLN A 1 589 ? 230.388 182.699 224.432 1.00 17.51 589 GLN A C 1
ATOM 2728 O O . GLN A 1 589 ? 229.858 182.885 225.532 1.00 24.13 589 GLN A O 1
ATOM 2734 N N . PHE A 1 590 ? 230.888 183.680 223.686 1.00 19.00 590 PHE A N 1
ATOM 2735 C CA . PHE A 1 590 ? 230.815 185.082 224.053 1.00 17.30 590 PHE A CA 1
ATOM 2736 C C . PHE A 1 590 ? 229.832 185.817 223.147 1.00 20.45 590 PHE A C 1
ATOM 2737 O O . PHE A 1 590 ? 229.664 185.449 221.980 1.00 21.81 590 PHE A O 1
ATOM 2745 N N . PRO A 1 591 ? 229.159 186.851 223.652 1.00 23.46 591 PRO A N 1
ATOM 2746 C CA . PRO A 1 591 ? 228.218 187.594 222.808 1.00 26.81 591 PRO A CA 1
ATOM 2747 C C . PRO A 1 591 ? 228.935 188.315 221.679 1.00 29.62 591 PRO A C 1
ATOM 2748 O O . PRO A 1 591 ? 230.085 188.739 221.811 1.00 35.86 591 PRO A O 1
ATOM 2752 N N . GLN A 1 592 ? 228.237 188.452 220.555 1.00 28.35 592 GLN A N 1
ATOM 2753 C CA . GLN A 1 592 ? 228.776 189.131 219.385 1.00 25.56 592 GLN A CA 1
ATOM 2754 C C . GLN A 1 592 ? 228.423 190.611 219.455 1.00 32.09 592 GLN A C 1
ATOM 2755 O O . GLN A 1 592 ? 227.245 190.978 219.388 1.00 41.04 592 GLN A O 1
ATOM 2761 N N . ARG A 1 593 ? 229.441 191.455 219.590 1.00 31.63 593 ARG A N 1
ATOM 2762 C CA . ARG A 1 593 ? 229.277 192.899 219.631 1.00 29.71 593 ARG A CA 1
ATOM 2763 C C . ARG A 1 593 ? 229.947 193.514 218.412 1.00 34.16 593 ARG A C 1
ATOM 2764 O O . ARG A 1 593 ? 231.019 193.069 217.992 1.00 40.99 593 ARG A O 1
ATOM 2772 N N . PHE A 1 594 ? 229.311 194.531 217.841 1.00 46.00 594 PHE A N 1
ATOM 2773 C CA . PHE A 1 594 ? 229.821 195.211 216.660 1.00 49.60 594 PHE A CA 1
ATOM 2774 C C . PHE A 1 594 ? 229.974 196.695 216.957 1.00 48.40 594 PHE A C 1
ATOM 2775 O O . PHE A 1 594 ? 229.101 197.302 217.584 1.00 49.09 594 PHE A O 1
ATOM 2783 N N . ASP A 1 595 ? 231.085 197.270 216.512 1.00 51.89 595 ASP A N 1
ATOM 2784 C CA . ASP A 1 595 ? 231.331 198.692 216.684 1.00 55.15 595 ASP A CA 1
ATOM 2785 C C . ASP A 1 595 ? 230.899 199.466 215.442 1.00 55.62 595 ASP A C 1
ATOM 2786 O O . ASP A 1 595 ? 230.800 198.920 214.341 1.00 54.36 595 ASP A O 1
ATOM 2791 N N . GLY A 1 596 ? 230.620 200.752 215.641 1.00 69.78 596 GLY A N 1
ATOM 2792 C CA . GLY A 1 596 ? 230.172 201.601 214.559 1.00 71.29 596 GLY A CA 1
ATOM 2793 C C . GLY A 1 596 ? 228.729 201.419 214.153 1.00 72.87 596 GLY A C 1
ATOM 2794 O O . GLY A 1 596 ? 228.327 201.941 213.107 1.00 72.91 596 GLY A O 1
ATOM 2795 N N . ILE A 1 597 ? 227.935 200.690 214.942 1.00 89.14 597 ILE A N 1
ATOM 2796 C CA . ILE A 1 597 ? 226.529 200.508 214.615 1.00 90.98 597 ILE A CA 1
ATOM 2797 C C . ILE A 1 597 ? 225.802 201.848 214.712 1.00 93.59 597 ILE A C 1
ATOM 2798 O O . ILE A 1 597 ? 226.094 202.680 215.581 1.00 93.54 597 ILE A O 1
ATOM 2803 N N . ASP A 1 598 ? 224.859 202.063 213.796 1.00 117.27 598 ASP A N 1
ATOM 2804 C CA . ASP A 1 598 ? 224.052 203.276 213.813 1.00 118.11 598 ASP A CA 1
ATOM 2805 C C . ASP A 1 598 ? 223.327 203.410 215.147 1.00 118.89 598 ASP A C 1
ATOM 2806 O O . ASP A 1 598 ? 222.838 202.426 215.710 1.00 117.65 598 ASP A O 1
ATOM 2811 N N . ARG A 1 599 ? 223.275 204.642 215.658 1.00 128.94 599 ARG A N 1
ATOM 2812 C CA . ARG A 1 599 ? 222.648 204.887 216.954 1.00 129.25 599 ARG A CA 1
ATOM 2813 C C . ARG A 1 599 ? 221.177 204.493 216.933 1.00 129.90 599 ARG A C 1
ATOM 2814 O O . ARG A 1 599 ? 220.675 203.867 217.874 1.00 130.16 599 ARG A O 1
ATOM 2822 N N . ASN A 1 600 ? 220.466 204.854 215.862 1.00 130.19 600 ASN A N 1
ATOM 2823 C CA . ASN A 1 600 ? 219.087 204.405 215.713 1.00 129.94 600 ASN A CA 1
ATOM 2824 C C . ASN A 1 600 ? 219.016 202.919 215.387 1.00 129.93 600 ASN A C 1
ATOM 2825 O O . ASN A 1 600 ? 218.036 202.255 215.744 1.00 129.49 600 ASN A O 1
ATOM 2830 N N . ASP A 1 601 ? 220.040 202.386 214.716 1.00 122.34 601 ASP A N 1
ATOM 2831 C CA . ASP A 1 601 ? 220.120 200.971 214.355 1.00 121.71 601 ASP A CA 1
ATOM 2832 C C . ASP A 1 601 ? 218.915 200.550 213.510 1.00 121.66 601 ASP A C 1
ATOM 2833 O O . ASP A 1 601 ? 218.067 199.760 213.931 1.00 121.48 601 ASP A O 1
ATOM 2838 N N . ARG A 1 602 ? 218.851 201.114 212.301 1.00 125.72 602 ARG A N 1
ATOM 2839 C CA . ARG A 1 602 ? 217.759 200.800 211.386 1.00 126.60 602 ARG A CA 1
ATOM 2840 C C . ARG A 1 602 ? 217.708 199.308 211.081 1.00 126.32 602 ARG A C 1
ATOM 2841 O O . ARG A 1 602 ? 216.639 198.688 211.113 1.00 125.49 602 ARG A O 1
ATOM 2849 N N . TYR A 1 603 ? 218.867 198.711 210.795 1.00 121.90 603 TYR A N 1
ATOM 2850 C CA . TYR A 1 603 ? 218.934 197.302 210.425 1.00 121.07 603 TYR A CA 1
ATOM 2851 C C . TYR A 1 603 ? 218.813 196.368 211.621 1.00 121.14 603 TYR A C 1
ATOM 2852 O O . TYR A 1 603 ? 218.762 195.149 211.422 1.00 119.64 603 TYR A O 1
ATOM 2861 N N . ALA A 1 604 ? 218.772 196.904 212.843 1.00 120.52 604 ALA A N 1
ATOM 2862 C CA . ALA A 1 604 ? 218.798 196.099 214.065 1.00 119.56 604 ALA A CA 1
ATOM 2863 C C . ALA A 1 604 ? 220.033 195.201 214.100 1.00 118.62 604 ALA A C 1
ATOM 2864 O O . ALA A 1 604 ? 219.964 194.030 214.480 1.00 118.75 604 ALA A O 1
ATOM 2866 N N . ASN A 1 605 ? 221.176 195.760 213.692 1.00 110.27 605 ASN A N 1
ATOM 2867 C CA . ASN A 1 605 ? 222.418 194.993 213.675 1.00 109.43 605 ASN A CA 1
ATOM 2868 C C . ASN A 1 605 ? 222.865 194.610 215.079 1.00 109.22 605 ASN A C 1
ATOM 2869 O O . ASN A 1 605 ? 223.596 193.627 215.249 1.00 108.99 605 ASN A O 1
ATOM 2874 N N . ARG A 1 606 ? 222.449 195.375 216.091 1.00 104.62 606 ARG A N 1
ATOM 2875 C CA . ARG A 1 606 ? 222.832 195.065 217.464 1.00 103.69 606 ARG A CA 1
ATOM 2876 C C . ARG A 1 606 ? 222.311 193.696 217.883 1.00 101.91 606 ARG A C 1
ATOM 2877 O O . ARG A 1 606 ? 223.055 192.881 218.440 1.00 101.58 606 ARG A O 1
ATOM 2885 N N . ASN A 1 607 ? 221.034 193.425 217.609 1.00 79.64 607 ASN A N 1
ATOM 2886 C CA . ASN A 1 607 ? 220.403 192.143 217.926 1.00 78.53 607 ASN A CA 1
ATOM 2887 C C . ASN A 1 607 ? 220.591 191.795 219.402 1.00 77.37 607 ASN A C 1
ATOM 2888 O O . ASN A 1 607 ? 220.981 190.682 219.764 1.00 78.37 607 ASN A O 1
ATOM 2893 N N . THR A 1 608 ? 220.316 192.774 220.267 1.00 67.19 608 THR A N 1
ATOM 2894 C CA . THR A 1 608 ? 220.547 192.582 221.695 1.00 66.59 608 THR A CA 1
ATOM 2895 C C . THR A 1 608 ? 219.545 191.618 222.315 1.00 65.11 608 THR A C 1
ATOM 2896 O O . THR A 1 608 ? 219.836 191.026 223.359 1.00 65.10 608 THR A O 1
ATOM 2900 N N . VAL A 1 609 ? 218.370 191.451 221.706 1.00 60.16 609 VAL A N 1
ATOM 2901 C CA . VAL A 1 609 ? 217.371 190.550 222.274 1.00 59.40 609 VAL A CA 1
ATOM 2902 C C . VAL A 1 609 ? 217.856 189.107 222.217 1.00 60.20 609 VAL A C 1
ATOM 2903 O O . VAL A 1 609 ? 217.726 188.353 223.189 1.00 62.08 609 VAL A O 1
ATOM 2907 N N . PHE A 1 610 ? 218.422 188.699 221.079 1.00 52.62 610 PHE A N 1
ATOM 2908 C CA . PHE A 1 610 ? 218.904 187.328 220.942 1.00 49.29 610 PHE A CA 1
ATOM 2909 C C . PHE A 1 610 ? 220.081 187.056 221.871 1.00 44.20 610 PHE A C 1
ATOM 2910 O O . PHE A 1 610 ? 220.177 185.972 222.457 1.00 43.11 610 PHE A O 1
ATOM 2918 N N . PHE A 1 611 ? 220.981 188.024 222.020 1.00 41.72 611 PHE A N 1
ATOM 2919 C CA . PHE A 1 611 ? 222.197 187.827 222.795 1.00 44.90 611 PHE A CA 1
ATOM 2920 C C . PHE A 1 611 ? 222.025 188.142 224.275 1.00 46.69 611 PHE A C 1
ATOM 2921 O O . PHE A 1 611 ? 222.938 187.866 225.060 1.00 47.72 611 PHE A O 1
ATOM 2929 N N . ASP A 1 612 ? 220.882 188.697 224.678 1.00 49.30 612 ASP A N 1
ATOM 2930 C CA . ASP A 1 612 ? 220.638 189.065 226.064 1.00 47.37 612 ASP A CA 1
ATOM 2931 C C . ASP A 1 612 ? 219.448 188.357 226.689 1.00 50.39 612 ASP A C 1
ATOM 2932 O O . ASP A 1 612 ? 219.396 188.249 227.918 1.00 54.47 612 ASP A O 1
ATOM 2937 N N . ILE A 1 613 ? 218.495 187.882 225.891 1.00 49.69 613 ILE A N 1
ATOM 2938 C CA . ILE A 1 613 ? 217.314 187.188 226.395 1.00 49.64 613 ILE A CA 1
ATOM 2939 C C . ILE A 1 613 ? 217.318 185.725 225.965 1.00 50.71 613 ILE A C 1
ATOM 2940 O O . ILE A 1 613 ? 217.177 184.824 226.796 1.00 50.46 613 ILE A O 1
ATOM 2945 N N . ASN A 1 614 ? 217.477 185.470 224.665 1.00 49.99 614 ASN A N 1
ATOM 2946 C CA . ASN A 1 614 ? 217.447 184.098 224.168 1.00 51.23 614 ASN A CA 1
ATOM 2947 C C . ASN A 1 614 ? 218.636 183.296 224.685 1.00 48.19 614 ASN A C 1
ATOM 2948 O O . ASN A 1 614 ? 218.471 182.199 225.229 1.00 46.19 614 ASN A O 1
ATOM 2953 N N . LEU A 1 615 ? 219.848 183.835 224.529 1.00 43.16 615 LEU A N 1
ATOM 2954 C CA . LEU A 1 615 ? 221.036 183.100 224.954 1.00 42.22 615 LEU A CA 1
ATOM 2955 C C . LEU A 1 615 ? 221.133 183.029 226.472 1.00 44.05 615 LEU A C 1
ATOM 2956 O O . LEU A 1 615 ? 221.588 182.020 227.022 1.00 43.88 615 LEU A O 1
ATOM 2961 N N . ARG A 1 616 ? 220.709 184.086 227.168 1.00 46.69 616 ARG A N 1
ATOM 2962 C CA . ARG A 1 616 ? 220.703 184.049 228.627 1.00 44.82 616 ARG A CA 1
ATOM 2963 C C . ARG A 1 616 ? 219.753 182.976 229.144 1.00 46.59 616 ARG A C 1
ATOM 2964 O O . ARG A 1 616 ? 220.077 182.254 230.094 1.00 43.86 616 ARG A O 1
ATOM 2972 N N . GLY A 1 617 ? 218.573 182.860 228.533 1.00 44.56 617 GLY A N 1
ATOM 2973 C CA . GLY A 1 617 ? 217.658 181.796 228.914 1.00 43.72 617 GLY A CA 1
ATOM 2974 C C . GLY A 1 617 ? 218.179 180.420 228.549 1.00 42.97 617 GLY A C 1
ATOM 2975 O O . GLY A 1 617 ? 217.974 179.452 229.287 1.00 41.22 617 GLY A O 1
ATOM 2976 N N . LEU A 1 618 ? 218.857 180.312 227.403 1.00 40.77 618 LEU A N 1
ATOM 2977 C CA . LEU A 1 618 ? 219.415 179.029 226.987 1.00 36.87 618 LEU A CA 1
ATOM 2978 C C . LEU A 1 618 ? 220.527 178.577 227.925 1.00 34.23 618 LEU A C 1
ATOM 2979 O O . LEU A 1 618 ? 220.699 177.375 228.163 1.00 32.76 618 LEU A O 1
ATOM 2984 N N . ASP A 1 619 ? 221.299 179.526 228.460 1.00 38.11 619 ASP A N 1
ATOM 2985 C CA . ASP A 1 619 ? 222.409 179.178 229.340 1.00 37.76 619 ASP A CA 1
ATOM 2986 C C . ASP A 1 619 ? 221.929 178.487 230.611 1.00 39.93 619 ASP A C 1
ATOM 2987 O O . ASP A 1 619 ? 222.661 177.675 231.190 1.00 38.58 619 ASP A O 1
ATOM 2992 N N . GLY A 1 620 ? 220.710 178.785 231.056 1.00 44.20 620 GLY A N 1
ATOM 2993 C CA . GLY A 1 620 ? 220.193 178.187 232.271 1.00 44.46 620 GLY A CA 1
ATOM 2994 C C . GLY A 1 620 ? 219.691 176.767 232.136 1.00 42.27 620 GLY A C 1
ATOM 2995 O O . GLY A 1 620 ? 219.402 176.131 233.154 1.00 43.68 620 GLY A O 1
ATOM 2996 N N . ILE A 1 621 ? 219.580 176.252 230.913 1.00 35.19 621 ILE A N 1
ATOM 2997 C CA . ILE A 1 621 ? 219.096 174.895 230.677 1.00 35.75 621 ILE A CA 1
ATOM 2998 C C . ILE A 1 621 ? 220.258 173.964 230.356 1.00 38.16 621 ILE A C 1
ATOM 2999 O O . ILE A 1 621 ? 220.555 173.039 231.118 1.00 40.46 621 ILE A O 1
ATOM 3004 N N . GLN A 1 622 ? 220.928 174.198 229.228 1.00 36.53 622 GLN A N 1
ATOM 3005 C CA . GLN A 1 622 ? 222.113 173.431 228.864 1.00 28.47 622 GLN A CA 1
ATOM 3006 C C . GLN A 1 622 ? 223.239 174.288 228.310 1.00 25.83 622 GLN A C 1
ATOM 3007 O O . GLN A 1 622 ? 224.369 173.799 228.225 1.00 24.10 622 GLN A O 1
ATOM 3013 N N . GLY A 1 623 ? 222.985 175.540 227.940 1.00 25.97 623 GLY A N 1
ATOM 3014 C CA . GLY A 1 623 ? 224.022 176.413 227.450 1.00 19.08 623 GLY A CA 1
ATOM 3015 C C . GLY A 1 623 ? 223.645 177.093 226.151 1.00 19.90 623 GLY A C 1
ATOM 3016 O O . GLY A 1 623 ? 222.665 176.733 225.493 1.00 25.53 623 GLY A O 1
ATOM 3017 N N . PRO A 1 624 ? 224.425 178.096 225.757 1.00 16.64 624 PRO A N 1
ATOM 3018 C CA . PRO A 1 624 ? 224.122 178.826 224.524 1.00 20.50 624 PRO A CA 1
ATOM 3019 C C . PRO A 1 624 ? 224.413 177.985 223.292 1.00 25.45 624 PRO A C 1
ATOM 3020 O O . PRO A 1 624 ? 225.131 176.984 223.336 1.00 22.27 624 PRO A O 1
ATOM 3024 N N . VAL A 1 625 ? 223.834 178.409 222.180 1.00 29.14 625 VAL A N 1
ATOM 3025 C CA . VAL A 1 625 ? 224.061 177.765 220.893 1.00 22.00 625 VAL A CA 1
ATOM 3026 C C . VAL A 1 625 ? 225.300 178.375 220.251 1.00 24.76 625 VAL A C 1
ATOM 3027 O O . VAL A 1 625 ? 225.618 179.552 220.464 1.00 27.46 625 VAL A O 1
ATOM 3031 N N . TYR A 1 626 ? 226.025 177.559 219.491 1.00 22.50 626 TYR A N 1
ATOM 3032 C CA . TYR A 1 626 ? 227.223 178.032 218.812 1.00 17.87 626 TYR A CA 1
ATOM 3033 C C . TYR A 1 626 ? 226.844 178.960 217.663 1.00 18.15 626 TYR A C 1
ATOM 3034 O O . TYR A 1 626 ? 225.944 178.661 216.875 1.00 20.93 626 TYR A O 1
ATOM 3043 N N . VAL A 1 627 ? 227.531 180.100 217.575 1.00 20.51 627 VAL A N 1
ATOM 3044 C CA . VAL A 1 627 ? 227.164 181.135 216.612 1.00 24.31 627 VAL A CA 1
ATOM 3045 C C . VAL A 1 627 ? 228.356 181.531 215.750 1.00 20.99 627 VAL A C 1
ATOM 3046 O O . VAL A 1 627 ? 228.321 182.559 215.065 1.00 23.42 627 VAL A O 1
ATOM 3050 N N . GLY A 1 628 ? 229.415 180.726 215.771 1.00 19.24 628 GLY A N 1
ATOM 3051 C CA . GLY A 1 628 ? 230.543 180.974 214.894 1.00 19.26 628 GLY A CA 1
ATOM 3052 C C . GLY A 1 628 ? 231.736 181.639 215.550 1.00 21.93 628 GLY A C 1
ATOM 3053 O O . GLY A 1 628 ? 232.529 180.983 216.230 1.00 29.12 628 GLY A O 1
ATOM 3054 N N . THR A 1 629 ? 231.885 182.942 215.338 1.00 20.03 629 THR A N 1
ATOM 3055 C CA . THR A 1 629 ? 233.044 183.656 215.848 1.00 21.92 629 THR A CA 1
ATOM 3056 C C . THR A 1 629 ? 232.980 183.792 217.369 1.00 22.09 629 THR A C 1
ATOM 3057 O O . THR A 1 629 ? 231.915 183.714 217.987 1.00 25.37 629 THR A O 1
ATOM 3061 N N . GLY A 1 630 ? 234.149 183.994 217.968 1.00 17.78 630 GLY A N 1
ATOM 3062 C CA . GLY A 1 630 ? 234.250 184.227 219.399 1.00 13.03 630 GLY A CA 1
ATOM 3063 C C . GLY A 1 630 ? 233.838 183.067 220.279 1.00 11.32 630 GLY A C 1
ATOM 3064 O O . GLY A 1 630 ? 233.097 183.266 221.250 1.00 17.48 630 GLY A O 1
ATOM 3065 N N . CYS A 1 631 ? 234.300 181.857 219.970 1.00 13.35 631 CYS A N 1
ATOM 3066 C CA . CYS A 1 631 ? 233.965 180.675 220.749 1.00 10.91 631 CYS A CA 1
ATOM 3067 C C . CYS A 1 631 ? 235.225 179.882 221.064 1.00 12.92 631 CYS A C 1
ATOM 3068 O O . CYS A 1 631 ? 236.116 179.749 220.217 1.00 19.14 631 CYS A O 1
ATOM 3071 N N . VAL A 1 632 ? 235.284 179.347 222.282 1.00 8.67 632 VAL A N 1
ATOM 3072 C CA . VAL A 1 632 ? 236.410 178.543 222.749 1.00 7.94 632 VAL A CA 1
ATOM 3073 C C . VAL A 1 632 ? 235.933 177.105 222.894 1.00 10.81 632 VAL A C 1
ATOM 3074 O O . VAL A 1 632 ? 235.050 176.817 223.709 1.00 13.54 632 VAL A O 1
ATOM 3078 N N . PHE A 1 633 ? 236.528 176.203 222.121 1.00 9.76 633 PHE A N 1
ATOM 3079 C CA . PHE A 1 633 ? 236.136 174.804 222.059 1.00 2.09 633 PHE A CA 1
ATOM 3080 C C . PHE A 1 633 ? 237.150 173.931 222.785 1.00 9.68 633 PHE A C 1
ATOM 3081 O O . PHE A 1 633 ? 238.357 174.204 222.756 1.00 14.64 633 PHE A O 1
ATOM 3089 N N . ASN A 1 634 ? 236.646 172.875 223.424 1.00 10.11 634 ASN A N 1
ATOM 3090 C CA . ASN A 1 634 ? 237.483 171.840 224.010 1.00 7.43 634 ASN A CA 1
ATOM 3091 C C . ASN A 1 634 ? 237.825 170.802 222.948 1.00 8.82 634 ASN A C 1
ATOM 3092 O O . ASN A 1 634 ? 236.995 170.480 222.093 1.00 17.76 634 ASN A O 1
ATOM 3097 N N . ARG A 1 635 ? 239.053 170.284 223.004 1.00 12.78 635 ARG A N 1
ATOM 3098 C CA . ARG A 1 635 ? 239.497 169.324 221.997 1.00 5.15 635 ARG A CA 1
ATOM 3099 C C . ARG A 1 635 ? 238.732 168.010 222.106 1.00 7.89 635 ARG A C 1
ATOM 3100 O O . ARG A 1 635 ? 238.342 167.422 221.091 1.00 13.81 635 ARG A O 1
ATOM 3108 N N . THR A 1 636 ? 238.516 167.529 223.333 1.00 6.90 636 THR A N 1
ATOM 3109 C CA . THR A 1 636 ? 237.850 166.243 223.520 1.00 9.53 636 THR A CA 1
ATOM 3110 C C . THR A 1 636 ? 236.417 166.278 223.004 1.00 11.96 636 THR A C 1
ATOM 3111 O O . THR A 1 636 ? 235.956 165.324 222.366 1.00 13.80 636 THR A O 1
ATOM 3115 N N . ALA A 1 637 ? 235.693 167.366 223.276 1.00 9.78 637 ALA A N 1
ATOM 3116 C CA . ALA A 1 637 ? 234.343 167.504 222.742 1.00 4.72 637 ALA A CA 1
ATOM 3117 C C . ALA A 1 637 ? 234.362 167.595 221.222 1.00 8.49 637 ALA A C 1
ATOM 3118 O O . ALA A 1 637 ? 233.483 167.048 220.546 1.00 16.79 637 ALA A O 1
ATOM 3120 N N . LEU A 1 638 ? 235.358 168.290 220.669 1.00 12.23 638 LEU A N 1
ATOM 3121 C CA . LEU A 1 638 ? 235.485 168.402 219.221 1.00 6.31 638 LEU A CA 1
ATOM 3122 C C . LEU A 1 638 ? 235.775 167.054 218.575 1.00 6.62 638 LEU A C 1
ATOM 3123 O O . LEU A 1 638 ? 235.330 166.791 217.452 1.00 8.87 638 LEU A O 1
ATOM 3128 N N . TYR A 1 639 ? 236.519 166.188 219.266 1.00 10.55 639 TYR A N 1
ATOM 3129 C CA . TYR A 1 639 ? 236.912 164.901 218.707 1.00 8.33 639 TYR A CA 1
ATOM 3130 C C . TYR A 1 639 ? 235.786 163.876 218.724 1.00 14.58 639 TYR A C 1
ATOM 3131 O O . TYR A 1 639 ? 235.980 162.764 218.222 1.00 19.56 639 TYR A O 1
ATOM 3140 N N . GLY A 1 640 ? 234.629 164.211 219.291 1.00 10.10 640 GLY A N 1
ATOM 3141 C CA . GLY A 1 640 ? 233.494 163.314 219.315 1.00 8.48 640 GLY A CA 1
ATOM 3142 C C . GLY A 1 640 ? 233.362 162.466 220.559 1.00 18.45 640 GLY A C 1
ATOM 3143 O O . GLY A 1 640 ? 232.450 161.633 220.623 1.00 23.76 640 GLY A O 1
ATOM 3144 N N . TYR A 1 641 ? 234.238 162.643 221.543 1.00 16.53 641 TYR A N 1
ATOM 3145 C CA . TYR A 1 641 ? 234.165 161.849 222.760 1.00 11.96 641 TYR A CA 1
ATOM 3146 C C . TYR A 1 641 ? 233.004 162.307 223.636 1.00 19.98 641 TYR A C 1
ATOM 3147 O O . TYR A 1 641 ? 232.668 163.493 223.691 1.00 19.97 641 TYR A O 1
ATOM 3156 N N . GLU A 1 642 ? 232.386 161.348 224.320 1.00 26.76 642 GLU A N 1
ATOM 3157 C CA . GLU A 1 642 ? 231.282 161.645 225.217 1.00 28.40 642 GLU A CA 1
ATOM 3158 C C . GLU A 1 642 ? 231.798 162.238 226.527 1.00 25.15 642 GLU A C 1
ATOM 3159 O O . GLU A 1 642 ? 232.897 161.904 226.978 1.00 23.83 642 GLU A O 1
ATOM 3165 N N . PRO A 1 643 ? 231.025 163.122 227.154 1.00 21.15 643 PRO A N 1
ATOM 3166 C CA . PRO A 1 643 ? 231.442 163.680 228.440 1.00 24.44 643 PRO A CA 1
ATOM 3167 C C . PRO A 1 643 ? 231.392 162.623 229.528 1.00 33.58 643 PRO A C 1
ATOM 3168 O O . PRO A 1 643 ? 230.644 161.638 229.418 1.00 36.96 643 PRO A O 1
ATOM 3172 N N . PRO A 1 644 ? 232.180 162.778 230.591 1.00 42.13 644 PRO A N 1
ATOM 3173 C CA . PRO A 1 644 ? 232.155 161.788 231.674 1.00 40.14 644 PRO A CA 1
ATOM 3174 C C . PRO A 1 644 ? 230.791 161.733 232.346 1.00 42.65 644 PRO A C 1
ATOM 3175 O O . PRO A 1 644 ? 230.112 162.750 232.505 1.00 43.86 644 PRO A O 1
ATOM 3179 N N . LEU A 1 645 ? 230.394 160.526 232.741 1.00 57.50 645 LEU A N 1
ATOM 3180 C CA . LEU A 1 645 ? 229.101 160.337 233.381 1.00 59.89 645 LEU A CA 1
ATOM 3181 C C . LEU A 1 645 ? 229.132 160.855 234.814 1.00 61.76 645 LEU A C 1
ATOM 3182 O O . LEU A 1 645 ? 230.095 160.634 235.553 1.00 60.30 645 LEU A O 1
ATOM 3187 N N . LYS A 1 646 ? 228.066 161.550 235.203 1.00 74.31 646 LYS A N 1
ATOM 3188 C CA . LYS A 1 646 ? 227.964 162.102 236.547 1.00 75.35 646 LYS A CA 1
ATOM 3189 C C . LYS A 1 646 ? 227.256 161.107 237.456 1.00 78.43 646 LYS A C 1
ATOM 3190 O O . LYS A 1 646 ? 226.109 160.736 237.173 1.00 78.46 646 LYS A O 1
ATOM 3196 N N . PRO A 1 647 ? 227.888 160.650 238.547 1.00 91.19 647 PRO A N 1
ATOM 3197 C CA . PRO A 1 647 ? 227.281 159.687 239.469 1.00 90.47 647 PRO A CA 1
ATOM 3198 C C . PRO A 1 647 ? 226.417 160.359 240.531 1.00 89.78 647 PRO A C 1
ATOM 3199 O O . PRO A 1 647 ? 226.258 161.579 240.486 1.00 91.57 647 PRO A O 1
ATOM 3203 N N . SER A 1 713 ? 242.080 148.867 219.761 1.00 57.64 713 SER A N 1
ATOM 3204 C CA . SER A 1 713 ? 241.233 149.978 219.344 1.00 56.10 713 SER A CA 1
ATOM 3205 C C . SER A 1 713 ? 241.967 150.901 218.381 1.00 54.79 713 SER A C 1
ATOM 3206 O O . SER A 1 713 ? 241.513 152.010 218.103 1.00 56.31 713 SER A O 1
ATOM 3209 N N . GLN A 1 714 ? 243.116 150.438 217.883 1.00 54.19 714 GLN A N 1
ATOM 3210 C CA . GLN A 1 714 ? 243.883 151.235 216.931 1.00 54.62 714 GLN A CA 1
ATOM 3211 C C . GLN A 1 714 ? 243.126 151.410 215.621 1.00 55.17 714 GLN A C 1
ATOM 3212 O O . GLN A 1 714 ? 243.125 152.500 215.035 1.00 55.05 714 GLN A O 1
ATOM 3218 N N . MET A 1 715 ? 242.472 150.346 215.147 1.00 53.55 715 MET A N 1
ATOM 3219 C CA . MET A 1 715 ? 241.722 150.433 213.898 1.00 53.37 715 MET A CA 1
ATOM 3220 C C . MET A 1 715 ? 240.554 151.404 214.018 1.00 52.88 715 MET A C 1
ATOM 3221 O O . MET A 1 715 ? 240.250 152.138 213.071 1.00 53.73 715 MET A O 1
ATOM 3226 N N . SER A 1 716 ? 239.883 151.419 215.173 1.00 44.18 716 SER A N 1
ATOM 3227 C CA . SER A 1 716 ? 238.780 152.354 215.373 1.00 42.16 716 SER A CA 1
ATOM 3228 C C . SER A 1 716 ? 239.265 153.797 215.321 1.00 44.97 716 SER A C 1
ATOM 3229 O O . SER A 1 716 ? 238.628 154.655 214.699 1.00 48.08 716 SER A O 1
ATOM 3232 N N . LEU A 1 717 ? 240.396 154.084 215.971 1.00 39.67 717 LEU A N 1
ATOM 3233 C CA . LEU A 1 717 ? 240.950 155.434 215.931 1.00 36.07 717 LEU A CA 1
ATOM 3234 C C . LEU A 1 717 ? 241.383 155.811 214.521 1.00 37.81 717 LEU A C 1
ATOM 3235 O O . LEU A 1 717 ? 241.187 156.953 214.088 1.00 41.32 717 LEU A O 1
ATOM 3240 N N . GLU A 1 718 ? 241.983 154.867 213.793 1.00 42.10 718 GLU A N 1
ATOM 3241 C CA . GLU A 1 718 ? 242.401 155.144 212.422 1.00 43.37 718 GLU A CA 1
ATOM 3242 C C . GLU A 1 718 ? 241.202 155.437 211.527 1.00 42.56 718 GLU A C 1
ATOM 3243 O O . GLU A 1 718 ? 241.246 156.354 210.699 1.00 40.79 718 GLU A O 1
ATOM 3249 N N . LYS A 1 719 ? 240.123 154.667 211.678 1.00 40.62 719 LYS A N 1
ATOM 3250 C CA . LYS A 1 719 ? 238.931 154.891 210.867 1.00 37.01 719 LYS A CA 1
ATOM 3251 C C . LYS A 1 719 ? 238.253 156.207 211.227 1.00 34.93 719 LYS A C 1
ATOM 3252 O O . LYS A 1 719 ? 237.776 156.929 210.343 1.00 36.45 719 LYS A O 1
ATOM 3258 N N . ARG A 1 720 ? 238.202 156.536 212.519 1.00 34.72 720 ARG A N 1
ATOM 3259 C CA . ARG A 1 720 ? 237.500 157.741 212.950 1.00 31.95 720 ARG A CA 1
ATOM 3260 C C . ARG A 1 720 ? 238.259 159.001 212.549 1.00 29.40 720 ARG A C 1
ATOM 3261 O O . ARG A 1 720 ? 237.667 159.953 212.029 1.00 29.92 720 ARG A O 1
ATOM 3269 N N . PHE A 1 721 ? 239.571 159.028 212.783 1.00 27.23 721 PHE A N 1
ATOM 3270 C CA . PHE A 1 721 ? 240.352 160.241 212.560 1.00 27.06 721 PHE A CA 1
ATOM 3271 C C . PHE A 1 721 ? 240.991 160.267 211.173 1.00 33.01 721 PHE A C 1
ATOM 3272 O O . PHE A 1 721 ? 240.718 161.170 210.376 1.00 39.47 721 PHE A O 1
ATOM 3280 N N . GLY A 1 722 ? 241.838 159.292 210.872 1.00 31.80 722 GLY A N 1
ATOM 3281 C CA . GLY A 1 722 ? 242.496 159.263 209.583 1.00 28.19 722 GLY A CA 1
ATOM 3282 C C . GLY A 1 722 ? 243.692 158.333 209.604 1.00 33.48 722 GLY A C 1
ATOM 3283 O O . GLY A 1 722 ? 243.897 157.571 210.550 1.00 38.58 722 GLY A O 1
ATOM 3284 N N . GLN A 1 723 ? 244.479 158.419 208.534 1.00 37.96 723 GLN A N 1
ATOM 3285 C CA . GLN A 1 723 ? 245.638 157.559 208.342 1.00 39.63 723 GLN A CA 1
ATOM 3286 C C . GLN A 1 723 ? 246.923 158.149 208.907 1.00 40.39 723 GLN A C 1
ATOM 3287 O O . GLN A 1 723 ? 247.983 157.529 208.771 1.00 41.78 723 GLN A O 1
ATOM 3293 N N . SER A 1 724 ? 246.862 159.322 209.532 1.00 34.51 724 SER A N 1
ATOM 3294 C CA . SER A 1 724 ? 248.043 159.965 210.100 1.00 32.80 724 SER A CA 1
ATOM 3295 C C . SER A 1 724 ? 248.271 159.416 211.504 1.00 33.71 724 SER A C 1
ATOM 3296 O O . SER A 1 724 ? 247.464 159.652 212.409 1.00 32.68 724 SER A O 1
ATOM 3299 N N . ALA A 1 725 ? 249.372 158.684 211.684 1.00 31.57 725 ALA A N 1
ATOM 3300 C CA . ALA A 1 725 ? 249.667 158.099 212.989 1.00 30.17 725 ALA A CA 1
ATOM 3301 C C . ALA A 1 725 ? 250.036 159.170 214.007 1.00 30.39 725 ALA A C 1
ATOM 3302 O O . ALA A 1 725 ? 249.724 159.039 215.197 1.00 33.13 725 ALA A O 1
ATOM 3304 N N . VAL A 1 726 ? 250.708 160.234 213.561 1.00 27.29 726 VAL A N 1
ATOM 3305 C CA . VAL A 1 726 ? 251.113 161.299 214.475 1.00 26.71 726 VAL A CA 1
ATOM 3306 C C . VAL A 1 726 ? 249.891 161.992 215.064 1.00 28.84 726 VAL A C 1
ATOM 3307 O O . VAL A 1 726 ? 249.833 162.267 216.269 1.00 27.72 726 VAL A O 1
ATOM 3311 N N . PHE A 1 727 ? 248.892 162.282 214.226 1.00 25.19 727 PHE A N 1
ATOM 3312 C CA . PHE A 1 727 ? 247.676 162.922 214.717 1.00 23.13 727 PHE A CA 1
ATOM 3313 C C . PHE A 1 727 ? 246.935 162.024 215.700 1.00 29.77 727 PHE A C 1
ATOM 3314 O O . PHE A 1 727 ? 246.439 162.494 216.732 1.00 33.66 727 PHE A O 1
ATOM 3322 N N . VAL A 1 728 ? 246.848 160.726 215.398 1.00 30.01 728 VAL A N 1
ATOM 3323 C CA . VAL A 1 728 ? 246.170 159.795 216.295 1.00 25.02 728 VAL A CA 1
ATOM 3324 C C . VAL A 1 728 ? 246.894 159.722 217.634 1.00 23.98 728 VAL A C 1
ATOM 3325 O O . VAL A 1 728 ? 246.264 159.706 218.698 1.00 25.16 728 VAL A O 1
ATOM 3329 N N . ALA A 1 729 ? 248.228 159.678 217.603 1.00 24.03 729 ALA A N 1
ATOM 3330 C CA . ALA A 1 729 ? 248.997 159.666 218.843 1.00 29.20 729 ALA A CA 1
ATOM 3331 C C . ALA A 1 729 ? 248.798 160.956 219.629 1.00 30.45 729 ALA A C 1
ATOM 3332 O O . ALA A 1 729 ? 248.723 160.936 220.863 1.00 31.83 729 ALA A O 1
ATOM 3334 N N . SER A 1 730 ? 248.716 162.091 218.930 1.00 29.02 730 SER A N 1
ATOM 3335 C CA . SER A 1 730 ? 248.512 163.367 219.607 1.00 27.80 730 SER A CA 1
ATOM 3336 C C . SER A 1 730 ? 247.133 163.439 220.251 1.00 26.04 730 SER A C 1
ATOM 3337 O O . SER A 1 730 ? 246.966 164.056 221.309 1.00 28.16 730 SER A O 1
ATOM 3340 N N . THR A 1 731 ? 246.130 162.822 219.621 1.00 24.77 731 THR A N 1
ATOM 3341 C CA . THR A 1 731 ? 244.787 162.824 220.194 1.00 24.40 731 THR A CA 1
ATOM 3342 C C . THR A 1 731 ? 244.721 162.097 221.531 1.00 26.49 731 THR A C 1
ATOM 3343 O O . THR A 1 731 ? 243.783 162.328 222.302 1.00 28.56 731 THR A O 1
ATOM 3347 N N . LEU A 1 732 ? 245.686 161.229 221.825 1.00 33.48 732 LEU A N 1
ATOM 3348 C CA . LEU A 1 732 ? 245.705 160.480 223.074 1.00 32.45 732 LEU A CA 1
ATOM 3349 C C . LEU A 1 732 ? 246.435 161.206 224.197 1.00 35.86 732 LEU A C 1
ATOM 3350 O O . LEU A 1 732 ? 246.473 160.696 225.321 1.00 35.85 732 LEU A O 1
ATOM 3355 N N . MET A 1 733 ? 247.013 162.374 223.926 1.00 41.84 733 MET A N 1
ATOM 3356 C CA . MET A 1 733 ? 247.719 163.141 224.948 1.00 40.10 733 MET A CA 1
ATOM 3357 C C . MET A 1 733 ? 246.695 163.839 225.835 1.00 38.88 733 MET A C 1
ATOM 3358 O O . MET A 1 733 ? 245.937 164.694 225.367 1.00 41.42 733 MET A O 1
ATOM 3363 N N . GLU A 1 734 ? 246.669 163.473 227.119 1.00 45.19 734 GLU A N 1
ATOM 3364 C CA . GLU A 1 734 ? 245.661 164.016 228.023 1.00 49.97 734 GLU A CA 1
ATOM 3365 C C . GLU A 1 734 ? 245.940 165.476 228.363 1.00 50.14 734 GLU A C 1
ATOM 3366 O O . GLU A 1 734 ? 245.006 166.262 228.562 1.00 49.11 734 GLU A O 1
ATOM 3372 N N . ASN A 1 735 ? 247.213 165.860 228.435 1.00 51.10 735 ASN A N 1
ATOM 3373 C CA . ASN A 1 735 ? 247.601 167.218 228.790 1.00 51.25 735 ASN A CA 1
ATOM 3374 C C . ASN A 1 735 ? 247.990 168.056 227.580 1.00 52.79 735 ASN A C 1
ATOM 3375 O O . ASN A 1 735 ? 248.471 169.181 227.747 1.00 51.55 735 ASN A O 1
ATOM 3380 N N . GLY A 1 736 ? 247.795 167.540 226.371 1.00 44.99 736 GLY A N 1
ATOM 3381 C CA . GLY A 1 736 ? 248.151 168.279 225.180 1.00 39.73 736 GLY A CA 1
ATOM 3382 C C . GLY A 1 736 ? 249.651 168.305 224.944 1.00 38.18 736 GLY A C 1
ATOM 3383 O O . GLY A 1 736 ? 250.426 167.540 225.527 1.00 43.80 736 GLY A O 1
ATOM 3384 N N . GLY A 1 737 ? 250.059 169.213 224.062 1.00 31.31 737 GLY A N 1
ATOM 3385 C CA . GLY A 1 737 ? 251.457 169.353 223.715 1.00 30.28 737 GLY A CA 1
ATOM 3386 C C . GLY A 1 737 ? 251.916 168.293 222.732 1.00 33.39 737 GLY A C 1
ATOM 3387 O O . GLY A 1 737 ? 251.169 167.406 222.316 1.00 32.30 737 GLY A O 1
ATOM 3388 N N . VAL A 1 738 ? 253.186 168.396 222.357 1.00 42.94 738 VAL A N 1
ATOM 3389 C CA . VAL A 1 738 ? 253.795 167.449 221.426 1.00 47.43 738 VAL A CA 1
ATOM 3390 C C . VAL A 1 738 ? 254.860 166.647 222.162 1.00 50.31 738 VAL A C 1
ATOM 3391 O O . VAL A 1 738 ? 255.561 167.195 223.025 1.00 48.97 738 VAL A O 1
ATOM 3395 N N . PRO A 1 739 ? 255.012 165.358 221.867 1.00 62.91 739 PRO A N 1
ATOM 3396 C CA . PRO A 1 739 ? 256.047 164.568 222.540 1.00 64.59 739 PRO A CA 1
ATOM 3397 C C . PRO A 1 739 ? 257.442 165.034 222.154 1.00 66.61 739 PRO A C 1
ATOM 3398 O O . PRO A 1 739 ? 257.676 165.528 221.049 1.00 66.34 739 PRO A O 1
ATOM 3402 N N . GLN A 1 740 ? 258.374 164.869 223.088 1.00 78.77 740 GLN A N 1
ATOM 3403 C CA . GLN A 1 740 ? 259.753 165.256 222.844 1.00 77.90 740 GLN A CA 1
ATOM 3404 C C . GLN A 1 740 ? 260.404 164.303 221.843 1.00 78.24 740 GLN A C 1
ATOM 3405 O O . GLN A 1 740 ? 259.838 163.275 221.458 1.00 78.06 740 GLN A O 1
ATOM 3411 N N . SER A 1 741 ? 261.611 164.670 221.413 1.00 81.98 741 SER A N 1
ATOM 3412 C CA . SER A 1 741 ? 262.415 163.987 220.400 1.00 83.57 741 SER A CA 1
ATOM 3413 C C . SER A 1 741 ? 261.772 164.080 219.022 1.00 83.11 741 SER A C 1
ATOM 3414 O O . SER A 1 741 ? 262.204 163.370 218.104 1.00 82.30 741 SER A O 1
ATOM 3417 N N . ALA A 1 742 ? 260.757 164.922 218.842 1.00 71.17 742 ALA A N 1
ATOM 3418 C CA . ALA A 1 742 ? 260.126 165.111 217.543 1.00 68.60 742 ALA A CA 1
ATOM 3419 C C . ALA A 1 742 ? 260.843 166.226 216.793 1.00 68.85 742 ALA A C 1
ATOM 3420 O O . ALA A 1 742 ? 260.869 167.374 217.250 1.00 67.92 742 ALA A O 1
ATOM 3422 N N . THR A 1 743 ? 261.420 165.889 215.645 1.00 64.49 743 THR A N 1
ATOM 3423 C CA . THR A 1 743 ? 262.172 166.861 214.861 1.00 64.87 743 THR A CA 1
ATOM 3424 C C . THR A 1 743 ? 261.214 167.830 214.179 1.00 63.65 743 THR A C 1
ATOM 3425 O O . THR A 1 743 ? 260.249 167.388 213.544 1.00 65.44 743 THR A O 1
ATOM 3429 N N . PRO A 1 744 ? 261.432 169.143 214.297 1.00 58.18 744 PRO A N 1
ATOM 3430 C CA . PRO A 1 744 ? 260.565 170.103 213.593 1.00 59.10 744 PRO A CA 1
ATOM 3431 C C . PRO A 1 744 ? 260.522 169.885 212.090 1.00 59.60 744 PRO A C 1
ATOM 3432 O O . PRO A 1 744 ? 259.481 170.111 211.460 1.00 58.58 744 PRO A O 1
ATOM 3436 N N . GLU A 1 745 ? 261.638 169.450 211.498 1.00 61.45 745 GLU A N 1
ATOM 3437 C CA . GLU A 1 745 ? 261.653 169.149 210.072 1.00 61.77 745 GLU A CA 1
ATOM 3438 C C . GLU A 1 745 ? 260.686 168.026 209.722 1.00 62.82 745 GLU A C 1
ATOM 3439 O O . GLU A 1 745 ? 260.151 167.998 208.608 1.00 61.61 745 GLU A O 1
ATOM 3445 N N . THR A 1 746 ? 260.452 167.097 210.649 1.00 55.73 746 THR A N 1
ATOM 3446 C CA . THR A 1 746 ? 259.460 166.049 210.448 1.00 53.83 746 THR A CA 1
ATOM 3447 C C . THR A 1 746 ? 258.060 166.490 210.849 1.00 54.05 746 THR A C 1
ATOM 3448 O O . THR A 1 746 ? 257.077 166.031 210.252 1.00 53.09 746 THR A O 1
ATOM 3452 N N . LEU A 1 747 ? 257.947 167.370 211.847 1.00 45.60 747 LEU A N 1
ATOM 3453 C CA . LEU A 1 747 ? 256.639 167.895 212.224 1.00 42.20 747 LEU A CA 1
ATOM 3454 C C . LEU A 1 747 ? 256.024 168.703 211.089 1.00 43.11 747 LEU A C 1
ATOM 3455 O O . LEU A 1 747 ? 254.817 168.618 210.840 1.00 46.40 747 LEU A O 1
ATOM 3460 N N . LEU A 1 748 ? 256.840 169.497 210.391 1.00 40.44 748 LEU A N 1
ATOM 3461 C CA . LEU A 1 748 ? 256.334 170.246 209.244 1.00 42.50 748 LEU A CA 1
ATOM 3462 C C . LEU A 1 748 ? 255.860 169.309 208.140 1.00 41.01 748 LEU A C 1
ATOM 3463 O O . LEU A 1 748 ? 254.818 169.549 207.517 1.00 42.96 748 LEU A O 1
ATOM 3468 N N . LYS A 1 749 ? 256.609 168.234 207.886 1.00 37.51 749 LYS A N 1
ATOM 3469 C CA . LYS A 1 749 ? 256.196 167.265 206.875 1.00 37.23 749 LYS A CA 1
ATOM 3470 C C . LYS A 1 749 ? 254.883 166.594 207.259 1.00 37.71 749 LYS A C 1
ATOM 3471 O O . LYS A 1 749 ? 253.998 166.412 206.414 1.00 36.64 749 LYS A O 1
ATOM 3477 N N . GLU A 1 750 ? 254.735 166.226 208.533 1.00 34.54 750 GLU A N 1
ATOM 3478 C CA . GLU A 1 750 ? 253.489 165.612 208.984 1.00 29.89 750 GLU A CA 1
ATOM 3479 C C . GLU A 1 750 ? 252.320 166.583 208.874 1.00 24.35 750 GLU A C 1
ATOM 3480 O O . GLU A 1 750 ? 251.213 166.193 208.480 1.00 29.71 750 GLU A O 1
ATOM 3486 N N . ALA A 1 751 ? 252.544 167.853 209.222 1.00 19.14 751 ALA A N 1
ATOM 3487 C CA . ALA A 1 751 ? 251.486 168.851 209.113 1.00 19.43 751 ALA A CA 1
ATOM 3488 C C . ALA A 1 751 ? 251.088 169.076 207.660 1.00 22.80 751 ALA A C 1
ATOM 3489 O O . ALA A 1 751 ? 249.910 169.297 207.357 1.00 30.87 751 ALA A O 1
ATOM 3491 N N . ILE A 1 752 ? 252.060 169.037 206.746 1.00 22.00 752 ILE A N 1
ATOM 3492 C CA . ILE A 1 752 ? 251.740 169.123 205.324 1.00 20.43 752 ILE A CA 1
ATOM 3493 C C . ILE A 1 752 ? 250.950 167.899 204.882 1.00 21.60 752 ILE A C 1
ATOM 3494 O O . ILE A 1 752 ? 250.027 168.001 204.065 1.00 24.82 752 ILE A O 1
ATOM 3499 N N . HIS A 1 753 ? 251.291 166.724 205.416 1.00 27.97 753 HIS A N 1
ATOM 3500 C CA . HIS A 1 753 ? 250.580 165.505 205.046 1.00 24.22 753 HIS A CA 1
ATOM 3501 C C . HIS A 1 753 ? 249.124 165.549 205.498 1.00 15.63 753 HIS A C 1
ATOM 3502 O O . HIS A 1 753 ? 248.218 165.184 204.740 1.00 23.24 753 HIS A O 1
ATOM 3509 N N . VAL A 1 754 ? 248.878 165.995 206.733 1.00 16.41 754 VAL A N 1
ATOM 3510 C CA . VAL A 1 754 ? 247.514 165.997 207.255 1.00 19.97 754 VAL A CA 1
ATOM 3511 C C . VAL A 1 754 ? 246.657 167.094 206.640 1.00 16.93 754 VAL A C 1
ATOM 3512 O O . VAL A 1 754 ? 245.433 167.079 206.806 1.00 18.17 754 VAL A O 1
ATOM 3516 N N . ILE A 1 755 ? 247.262 168.048 205.933 1.00 19.73 755 ILE A N 1
ATOM 3517 C CA . ILE A 1 755 ? 246.522 169.149 205.328 1.00 21.57 755 ILE A CA 1
ATOM 3518 C C . ILE A 1 755 ? 246.208 168.874 203.860 1.00 22.20 755 ILE A C 1
ATOM 3519 O O . ILE A 1 755 ? 245.640 169.729 203.173 1.00 23.11 755 ILE A O 1
ATOM 3524 N N . SER A 1 756 ? 246.541 167.680 203.373 1.00 26.49 756 SER A N 1
ATOM 3525 C CA . SER A 1 756 ? 246.292 167.330 201.983 1.00 23.93 756 SER A CA 1
ATOM 3526 C C . SER A 1 756 ? 244.794 167.275 201.695 1.00 25.79 756 SER A C 1
ATOM 3527 O O . SER A 1 756 ? 243.971 167.053 202.586 1.00 28.89 756 SER A O 1
ATOM 3530 N N . CYS A 1 757 ? 244.448 167.488 200.423 1.00 39.73 757 CYS A N 1
ATOM 3531 C CA . CYS A 1 757 ? 243.043 167.546 200.031 1.00 46.20 757 CYS A CA 1
ATOM 3532 C C . CYS A 1 757 ? 242.352 166.200 200.221 1.00 43.22 757 CYS A C 1
ATOM 3533 O O . CYS A 1 757 ? 241.214 166.140 200.700 1.00 45.97 757 CYS A O 1
ATOM 3536 N N . GLY A 1 758 ? 243.021 165.112 199.851 1.00 31.78 758 GLY A N 1
ATOM 3537 C CA . GLY A 1 758 ? 242.412 163.799 199.926 1.00 32.80 758 GLY A CA 1
ATOM 3538 C C . GLY A 1 758 ? 242.674 163.070 201.227 1.00 35.86 758 GLY A C 1
ATOM 3539 O O . GLY A 1 758 ? 242.939 161.864 201.226 1.00 38.63 758 GLY A O 1
ATOM 3540 N N . TYR A 1 759 ? 242.603 163.787 202.348 1.00 31.18 759 TYR A N 1
ATOM 3541 C CA . TYR A 1 759 ? 242.842 163.177 203.650 1.00 24.56 759 TYR A CA 1
ATOM 3542 C C . TYR A 1 759 ? 241.554 162.724 204.325 1.00 29.99 759 TYR A C 1
ATOM 3543 O O . TYR A 1 759 ? 241.511 161.634 204.905 1.00 31.43 759 TYR A O 1
ATOM 3552 N N . GLU A 1 760 ? 240.501 163.538 204.264 1.00 32.61 760 GLU A N 1
ATOM 3553 C CA . GLU A 1 760 ? 239.254 163.231 204.956 1.00 26.37 760 GLU A CA 1
ATOM 3554 C C . GLU A 1 760 ? 238.386 162.280 204.137 1.00 31.29 760 GLU A C 1
ATOM 3555 O O . GLU A 1 760 ? 237.225 162.575 203.841 1.00 37.23 760 GLU A O 1
ATOM 3561 N N . ASP A 1 761 ? 238.949 161.133 203.772 1.00 30.63 761 ASP A N 1
ATOM 3562 C CA . ASP A 1 761 ? 238.214 160.081 203.086 1.00 33.00 761 ASP A CA 1
ATOM 3563 C C . ASP A 1 761 ? 238.063 158.875 204.005 1.00 34.42 761 ASP A C 1
ATOM 3564 O O . ASP A 1 761 ? 238.985 158.530 204.750 1.00 30.54 761 ASP A O 1
ATOM 3569 N N . LYS A 1 762 ? 236.880 158.260 203.972 1.00 37.68 762 LYS A N 1
ATOM 3570 C CA . LYS A 1 762 ? 236.533 157.125 204.826 1.00 36.41 762 LYS A CA 1
ATOM 3571 C C . LYS A 1 762 ? 236.685 157.447 206.310 1.00 33.94 762 LYS A C 1
ATOM 3572 O O . LYS A 1 762 ? 236.883 156.541 207.127 1.00 34.99 762 LYS A O 1
ATOM 3578 N N . THR A 1 763 ? 236.598 158.721 206.677 1.00 32.05 763 THR A N 1
ATOM 3579 C CA . THR A 1 763 ? 236.725 159.163 208.058 1.00 28.36 763 THR A CA 1
ATOM 3580 C C . THR A 1 763 ? 235.439 159.843 208.508 1.00 25.52 763 THR A C 1
ATOM 3581 O O . THR A 1 763 ? 234.524 160.091 207.718 1.00 28.08 763 THR A O 1
ATOM 3585 N N . ASP A 1 764 ? 235.380 160.145 209.802 1.00 23.84 764 ASP A N 1
ATOM 3586 C CA . ASP A 1 764 ? 234.221 160.791 210.402 1.00 21.73 764 ASP A CA 1
ATOM 3587 C C . ASP A 1 764 ? 234.310 162.310 210.385 1.00 22.05 764 ASP A C 1
ATOM 3588 O O . ASP A 1 764 ? 233.425 162.972 210.937 1.00 26.93 764 ASP A O 1
ATOM 3593 N N . TRP A 1 765 ? 235.351 162.877 209.778 1.00 18.57 765 TRP A N 1
ATOM 3594 C CA . TRP A 1 765 ? 235.492 164.326 209.727 1.00 12.80 765 TRP A CA 1
ATOM 3595 C C . TRP A 1 765 ? 234.355 164.943 208.923 1.00 16.88 765 TRP A C 1
ATOM 3596 O O . TRP A 1 765 ? 234.079 164.530 207.793 1.00 23.91 765 TRP A O 1
ATOM 3607 N N . GLY A 1 766 ? 233.696 165.939 209.512 1.00 12.97 766 GLY A N 1
ATOM 3608 C CA . GLY A 1 766 ? 232.616 166.640 208.853 1.00 17.63 766 GLY A CA 1
ATOM 3609 C C . GLY A 1 766 ? 231.263 165.971 208.933 1.00 20.27 766 GLY A C 1
ATOM 3610 O O . GLY A 1 766 ? 230.276 166.557 208.470 1.00 23.95 766 GLY A O 1
ATOM 3611 N N . SER A 1 767 ? 231.178 164.773 209.498 1.00 21.52 767 SER A N 1
ATOM 3612 C CA . SER A 1 767 ? 229.913 164.065 209.647 1.00 25.66 767 SER A CA 1
ATOM 3613 C C . SER A 1 767 ? 229.585 163.728 211.090 1.00 29.13 767 SER A C 1
ATOM 3614 O O . SER A 1 767 ? 228.426 163.841 211.496 1.00 33.35 767 SER A O 1
ATOM 3617 N N . GLU A 1 768 ? 230.576 163.316 211.879 1.00 21.37 768 GLU A N 1
ATOM 3618 C CA . GLU A 1 768 ? 230.371 163.015 213.290 1.00 24.82 768 GLU A CA 1
ATOM 3619 C C . GLU A 1 768 ? 231.320 163.746 214.227 1.00 28.30 768 GLU A C 1
ATOM 3620 O O . GLU A 1 768 ? 231.007 163.856 215.418 1.00 30.43 768 GLU A O 1
ATOM 3626 N N . ILE A 1 769 ? 232.458 164.244 213.744 1.00 20.09 769 ILE A N 1
ATOM 3627 C CA . ILE A 1 769 ? 233.425 164.945 214.576 1.00 10.95 769 ILE A CA 1
ATOM 3628 C C . ILE A 1 769 ? 233.803 166.254 213.899 1.00 13.29 769 ILE A C 1
ATOM 3629 O O . ILE A 1 769 ? 233.678 166.412 212.682 1.00 19.40 769 ILE A O 1
ATOM 3634 N N . GLY A 1 770 ? 234.269 167.202 214.709 1.00 19.09 770 GLY A N 1
ATOM 3635 C CA . GLY A 1 770 ? 234.695 168.485 214.189 1.00 6.13 770 GLY A CA 1
ATOM 3636 C C . GLY A 1 770 ? 233.535 169.312 213.656 1.00 12.48 770 GLY A C 1
ATOM 3637 O O . GLY A 1 770 ? 232.379 169.166 214.060 1.00 23.84 770 GLY A O 1
ATOM 3638 N N . TRP A 1 771 ? 233.870 170.203 212.726 1.00 14.62 771 TRP A N 1
ATOM 3639 C CA . TRP A 1 771 ? 232.868 171.041 212.080 1.00 18.47 771 TRP A CA 1
ATOM 3640 C C . TRP A 1 771 ? 232.056 170.197 211.103 1.00 23.91 771 TRP A C 1
ATOM 3641 O O . TRP A 1 771 ? 232.607 169.639 210.148 1.00 29.55 771 TRP A O 1
ATOM 3652 N N . ILE A 1 772 ? 230.749 170.103 211.339 1.00 22.79 772 ILE A N 1
ATOM 3653 C CA . ILE A 1 772 ? 229.892 169.217 210.555 1.00 22.57 772 ILE A CA 1
ATOM 3654 C C . ILE A 1 772 ? 229.620 169.843 209.194 1.00 24.11 772 ILE A C 1
ATOM 3655 O O . ILE A 1 772 ? 229.195 171.000 209.101 1.00 22.29 772 ILE A O 1
ATOM 3660 N N . TYR A 1 773 ? 229.847 169.073 208.134 1.00 23.56 773 TYR A N 1
ATOM 3661 C CA . TYR A 1 773 ? 229.737 169.592 206.780 1.00 19.33 773 TYR A CA 1
ATOM 3662 C C . TYR A 1 773 ? 228.276 169.809 206.390 1.00 27.15 773 TYR A C 1
ATOM 3663 O O . TYR A 1 773 ? 227.343 169.367 207.066 1.00 28.86 773 TYR A O 1
ATOM 3672 N N . GLY A 1 774 ? 228.089 170.508 205.272 1.00 44.64 774 GLY A N 1
ATOM 3673 C CA . GLY A 1 774 ? 226.768 170.811 204.759 1.00 43.03 774 GLY A CA 1
ATOM 3674 C C . GLY A 1 774 ? 226.674 172.209 204.183 1.00 47.46 774 GLY A C 1
ATOM 3675 O O . GLY A 1 774 ? 227.565 173.036 204.401 1.00 51.67 774 GLY A O 1
ATOM 3676 N N . SER A 1 775 ? 225.598 172.489 203.447 1.00 53.64 775 SER A N 1
ATOM 3677 C CA . SER A 1 775 ? 225.353 173.810 202.886 1.00 55.16 775 SER A CA 1
ATOM 3678 C C . SER A 1 775 ? 224.641 174.733 203.868 1.00 57.70 775 SER A C 1
ATOM 3679 O O . SER A 1 775 ? 223.985 175.693 203.446 1.00 55.02 775 SER A O 1
ATOM 3682 N N . VAL A 1 776 ? 224.757 174.457 205.159 1.00 57.86 776 VAL A N 1
ATOM 3683 C CA . VAL A 1 776 ? 224.095 175.224 206.190 1.00 53.98 776 VAL A CA 1
ATOM 3684 C C . VAL A 1 776 ? 225.102 176.210 206.774 1.00 54.86 776 VAL A C 1
ATOM 3685 O O . VAL A 1 776 ? 226.302 176.125 206.524 1.00 54.11 776 VAL A O 1
ATOM 3689 N N . THR A 1 777 ? 224.606 177.180 207.550 1.00 61.32 777 THR A N 1
ATOM 3690 C CA . THR A 1 777 ? 225.483 178.100 208.271 1.00 62.47 777 THR A CA 1
ATOM 3691 C C . THR A 1 777 ? 226.486 177.345 209.133 1.00 58.51 777 THR A C 1
ATOM 3692 O O . THR A 1 777 ? 227.556 177.874 209.456 1.00 56.66 777 THR A O 1
ATOM 3696 N N . GLU A 1 778 ? 226.138 176.122 209.533 1.00 49.92 778 GLU A N 1
ATOM 3697 C CA . GLU A 1 778 ? 227.010 175.097 210.092 1.00 50.58 778 GLU A CA 1
ATOM 3698 C C . GLU A 1 778 ? 227.377 175.380 211.548 1.00 50.11 778 GLU A C 1
ATOM 3699 O O . GLU A 1 778 ? 227.800 174.459 212.252 1.00 48.78 778 GLU A O 1
ATOM 3705 N N . ASP A 1 779 ? 227.139 176.585 212.057 1.00 46.38 779 ASP A N 1
ATOM 3706 C CA . ASP A 1 779 ? 227.473 176.842 213.451 1.00 41.30 779 ASP A CA 1
ATOM 3707 C C . ASP A 1 779 ? 226.389 176.373 214.410 1.00 42.51 779 ASP A C 1
ATOM 3708 O O . ASP A 1 779 ? 226.652 176.267 215.610 1.00 46.48 779 ASP A O 1
ATOM 3713 N N . ILE A 1 780 ? 225.193 176.075 213.916 1.00 41.31 780 ILE A N 1
ATOM 3714 C CA . ILE A 1 780 ? 224.169 175.462 214.755 1.00 38.87 780 ILE A CA 1
ATOM 3715 C C . ILE A 1 780 ? 224.329 173.949 214.791 1.00 40.86 780 ILE A C 1
ATOM 3716 O O . ILE A 1 780 ? 224.106 173.319 215.828 1.00 43.51 780 ILE A O 1
ATOM 3721 N N . LEU A 1 781 ? 224.733 173.357 213.664 1.00 39.02 781 LEU A N 1
ATOM 3722 C CA . LEU A 1 781 ? 224.816 171.904 213.567 1.00 37.90 781 LEU A CA 1
ATOM 3723 C C . LEU A 1 781 ? 225.885 171.339 214.494 1.00 38.11 781 LEU A C 1
ATOM 3724 O O . LEU A 1 781 ? 225.653 170.335 215.178 1.00 44.61 781 LEU A O 1
ATOM 3729 N N . THR A 1 782 ? 227.064 171.965 214.528 1.00 31.03 782 THR A N 1
ATOM 3730 C CA . THR A 1 782 ? 228.152 171.462 215.362 1.00 30.63 782 THR A CA 1
ATOM 3731 C C . THR A 1 782 ? 227.790 171.537 216.840 1.00 32.38 782 THR A C 1
ATOM 3732 O O . THR A 1 782 ? 227.974 170.569 217.590 1.00 28.31 782 THR A O 1
ATOM 3736 N N . GLY A 1 783 ? 227.268 172.684 217.276 1.00 35.93 783 GLY A N 1
ATOM 3737 C CA . GLY A 1 783 ? 226.871 172.822 218.667 1.00 28.50 783 GLY A CA 1
ATOM 3738 C C . GLY A 1 783 ? 225.752 171.875 219.050 1.00 30.88 783 GLY A C 1
ATOM 3739 O O . GLY A 1 783 ? 225.755 171.309 220.146 1.00 31.68 783 GLY A O 1
ATOM 3740 N N . PHE A 1 784 ? 224.784 171.680 218.151 1.00 34.06 784 PHE A N 1
ATOM 3741 C CA . PHE A 1 784 ? 223.684 170.770 218.445 1.00 30.47 784 PHE A CA 1
ATOM 3742 C C . PHE A 1 784 ? 224.171 169.329 218.538 1.00 26.54 784 PHE A C 1
ATOM 3743 O O . PHE A 1 784 ? 223.722 168.570 219.404 1.00 30.74 784 PHE A O 1
ATOM 3751 N N . LYS A 1 785 ? 225.092 168.934 217.656 1.00 29.08 785 LYS A N 1
ATOM 3752 C CA . LYS A 1 785 ? 225.641 167.584 217.726 1.00 30.47 785 LYS A CA 1
ATOM 3753 C C . LYS A 1 785 ? 226.453 167.384 219.000 1.00 24.54 785 LYS A C 1
ATOM 3754 O O . LYS A 1 785 ? 226.424 166.303 219.599 1.00 20.92 785 LYS A O 1
ATOM 3760 N N . MET A 1 786 ? 227.193 168.412 219.425 1.00 25.76 786 MET A N 1
ATOM 3761 C CA . MET A 1 786 ? 227.902 168.327 220.699 1.00 21.60 786 MET A CA 1
ATOM 3762 C C . MET A 1 786 ? 226.929 168.195 221.864 1.00 22.35 786 MET A C 1
ATOM 3763 O O . MET A 1 786 ? 227.158 167.408 222.790 1.00 18.61 786 MET A O 1
ATOM 3768 N N . HIS A 1 787 ? 225.838 168.965 221.836 1.00 26.10 787 HIS A N 1
ATOM 3769 C CA . HIS A 1 787 ? 224.863 168.919 222.920 1.00 17.94 787 HIS A CA 1
ATOM 3770 C C . HIS A 1 787 ? 224.133 167.584 222.966 1.00 17.34 787 HIS A C 1
ATOM 3771 O O . HIS A 1 787 ? 223.755 167.121 224.047 1.00 20.16 787 HIS A O 1
ATOM 3778 N N . ALA A 1 788 ? 223.924 166.954 221.807 1.00 17.15 788 ALA A N 1
ATOM 3779 C CA . ALA A 1 788 ? 223.214 165.681 221.764 1.00 16.76 788 ALA A CA 1
ATOM 3780 C C . ALA A 1 788 ? 223.958 164.571 222.495 1.00 19.47 788 ALA A C 1
ATOM 3781 O O . ALA A 1 788 ? 223.352 163.545 222.819 1.00 28.07 788 ALA A O 1
ATOM 3783 N N . ARG A 1 789 ? 225.250 164.747 222.758 1.00 17.65 789 ARG A N 1
ATOM 3784 C CA . ARG A 1 789 ? 226.030 163.766 223.499 1.00 18.65 789 ARG A CA 1
ATOM 3785 C C . ARG A 1 789 ? 226.031 164.022 225.000 1.00 19.90 789 ARG A C 1
ATOM 3786 O O . ARG A 1 789 ? 226.658 163.260 225.743 1.00 20.23 789 ARG A O 1
ATOM 3794 N N . GLY A 1 790 ? 225.348 165.064 225.463 1.00 18.66 790 GLY A N 1
ATOM 3795 C CA . GLY A 1 790 ? 225.306 165.389 226.872 1.00 18.88 790 GLY A CA 1
ATOM 3796 C C . GLY A 1 790 ? 226.268 166.464 227.320 1.00 19.31 790 GLY A C 1
ATOM 3797 O O . GLY A 1 790 ? 226.382 166.702 228.528 1.00 24.69 790 GLY A O 1
ATOM 3798 N N . TRP A 1 791 ? 226.961 167.118 226.394 1.00 19.51 791 TRP A N 1
ATOM 3799 C CA . TRP A 1 791 ? 227.901 168.164 226.757 1.00 6.41 791 TRP A CA 1
ATOM 3800 C C . TRP A 1 791 ? 227.163 169.414 227.230 1.00 12.45 791 TRP A C 1
ATOM 3801 O O . TRP A 1 791 ? 226.021 169.682 226.847 1.00 29.53 791 TRP A O 1
ATOM 3812 N N . ARG A 1 792 ? 227.839 170.184 228.077 1.00 10.94 792 ARG A N 1
ATOM 3813 C CA . ARG A 1 792 ? 227.317 171.434 228.610 1.00 17.06 792 ARG A CA 1
ATOM 3814 C C . ARG A 1 792 ? 228.132 172.598 228.065 1.00 16.75 792 ARG A C 1
ATOM 3815 O O . ARG A 1 792 ? 229.363 172.542 228.032 1.00 24.53 792 ARG A O 1
ATOM 3823 N N . SER A 1 793 ? 227.445 173.648 227.628 1.00 12.63 793 SER A N 1
ATOM 3824 C CA . SER A 1 793 ? 228.097 174.836 227.100 1.00 10.48 793 SER A CA 1
ATOM 3825 C C . SER A 1 793 ? 227.903 176.002 228.060 1.00 20.99 793 SER A C 1
ATOM 3826 O O . SER A 1 793 ? 226.924 176.057 228.809 1.00 26.83 793 SER A O 1
ATOM 3829 N N . ILE A 1 794 ? 228.853 176.931 228.033 1.00 20.76 794 ILE A N 1
ATOM 3830 C CA . ILE A 1 794 ? 228.906 178.041 228.975 1.00 12.23 794 ILE A CA 1
ATOM 3831 C C . ILE A 1 794 ? 228.779 179.352 228.214 1.00 17.08 794 ILE A C 1
ATOM 3832 O O . ILE A 1 794 ? 229.435 179.556 227.186 1.00 23.11 794 ILE A O 1
ATOM 3837 N N . TYR A 1 795 ? 227.929 180.240 228.721 1.00 20.87 795 TYR A N 1
ATOM 3838 C CA . TYR A 1 795 ? 227.758 181.578 228.171 1.00 19.64 795 TYR A CA 1
ATOM 3839 C C . TYR A 1 795 ? 228.463 182.568 229.086 1.00 28.25 795 TYR A C 1
ATOM 3840 O O . TYR A 1 795 ? 228.045 182.765 230.232 1.00 35.68 795 TYR A O 1
ATOM 3849 N N . CYS A 1 796 ? 229.524 183.188 228.582 1.00 24.64 796 CYS A N 1
ATOM 3850 C CA . CYS A 1 796 ? 230.320 184.141 229.342 1.00 25.80 796 CYS A CA 1
ATOM 3851 C C . CYS A 1 796 ? 230.015 185.550 228.858 1.00 29.32 796 CYS A C 1
ATOM 3852 O O . CYS A 1 796 ? 230.071 185.822 227.655 1.00 30.10 796 CYS A O 1
ATOM 3855 N N . MET A 1 797 ? 229.693 186.438 229.795 1.00 38.14 797 MET A N 1
ATOM 3856 C CA . MET A 1 797 ? 229.343 187.826 229.492 1.00 36.97 797 MET A CA 1
ATOM 3857 C C . MET A 1 797 ? 230.177 188.761 230.357 1.00 41.87 797 MET A C 1
ATOM 3858 O O . MET A 1 797 ? 229.719 189.239 231.402 1.00 45.87 797 MET A O 1
ATOM 3863 N N . PRO A 1 798 ? 231.415 189.038 229.951 1.00 35.35 798 PRO A N 1
ATOM 3864 C CA . PRO A 1 798 ? 232.229 190.005 230.694 1.00 33.61 798 PRO A CA 1
ATOM 3865 C C . PRO A 1 798 ? 231.668 191.412 230.559 1.00 34.53 798 PRO A C 1
ATOM 3866 O O . PRO A 1 798 ? 230.954 191.730 229.605 1.00 32.13 798 PRO A O 1
ATOM 3870 N N . LYS A 1 799 ? 231.990 192.255 231.542 1.00 39.27 799 LYS A N 1
ATOM 3871 C CA . LYS A 1 799 ? 231.528 193.640 231.512 1.00 38.96 799 LYS A CA 1
ATOM 3872 C C . LYS A 1 799 ? 232.051 194.362 230.276 1.00 40.18 799 LYS A C 1
ATOM 3873 O O . LYS A 1 799 ? 231.300 195.057 229.582 1.00 40.55 799 LYS A O 1
ATOM 3879 N N . ARG A 1 800 ? 233.340 194.207 229.987 1.00 33.01 800 ARG A N 1
ATOM 3880 C CA . ARG A 1 800 ? 233.910 194.703 228.743 1.00 25.37 800 ARG A CA 1
ATOM 3881 C C . ARG A 1 800 ? 233.824 193.609 227.689 1.00 30.31 800 ARG A C 1
ATOM 3882 O O . ARG A 1 800 ? 234.259 192.479 227.954 1.00 29.37 800 ARG A O 1
ATOM 3890 N N . PRO A 1 801 ? 233.263 193.880 226.511 1.00 23.62 801 PRO A N 1
ATOM 3891 C CA . PRO A 1 801 ? 233.123 192.823 225.501 1.00 18.81 801 PRO A CA 1
ATOM 3892 C C . PRO A 1 801 ? 234.467 192.210 225.139 1.00 23.00 801 PRO A C 1
ATOM 3893 O O . PRO A 1 801 ? 235.472 192.908 224.992 1.00 28.26 801 PRO A O 1
ATOM 3897 N N . ALA A 1 802 ? 234.475 190.883 224.999 1.00 21.95 802 ALA A N 1
ATOM 3898 C CA . ALA A 1 802 ? 235.717 190.179 224.699 1.00 13.48 802 ALA A CA 1
ATOM 3899 C C . ALA A 1 802 ? 236.156 190.414 223.260 1.00 22.52 802 ALA A C 1
ATOM 3900 O O . ALA A 1 802 ? 237.337 190.675 223.001 1.00 30.74 802 ALA A O 1
ATOM 3902 N N . PHE A 1 803 ? 235.226 190.329 222.313 1.00 18.59 803 PHE A N 1
ATOM 3903 C CA . PHE A 1 803 ? 235.527 190.504 220.902 1.00 14.84 803 PHE A CA 1
ATOM 3904 C C . PHE A 1 803 ? 234.543 191.488 220.286 1.00 21.15 803 PHE A C 1
ATOM 3905 O O . PHE A 1 803 ? 233.375 191.551 220.679 1.00 31.63 803 PHE A O 1
ATOM 3913 N N . LYS A 1 804 ? 235.029 192.256 219.315 1.00 25.54 804 LYS A N 1
ATOM 3914 C CA . LYS A 1 804 ? 234.213 193.232 218.610 1.00 24.96 804 LYS A CA 1
ATOM 3915 C C . LYS A 1 804 ? 234.437 193.098 217.111 1.00 29.24 804 LYS A C 1
ATOM 3916 O O . LYS A 1 804 ? 235.536 192.767 216.659 1.00 34.51 804 LYS A O 1
ATOM 3922 N N . GLY A 1 805 ? 233.380 193.359 216.348 1.00 42.89 805 GLY A N 1
ATOM 3923 C CA . GLY A 1 805 ? 233.441 193.253 214.903 1.00 44.51 805 GLY A CA 1
ATOM 3924 C C . GLY A 1 805 ? 232.838 194.446 214.190 1.00 50.09 805 GLY A C 1
ATOM 3925 O O . GLY A 1 805 ? 232.619 195.497 214.800 1.00 52.36 805 GLY A O 1
ATOM 3926 N N . SER A 1 806 ? 232.567 194.296 212.896 1.00 66.46 806 SER A N 1
ATOM 3927 C CA . SER A 1 806 ? 231.988 195.356 212.081 1.00 68.14 806 SER A CA 1
ATOM 3928 C C . SER A 1 806 ? 230.652 194.892 211.520 1.00 68.17 806 SER A C 1
ATOM 3929 O O . SER A 1 806 ? 230.568 193.821 210.910 1.00 66.87 806 SER A O 1
ATOM 3932 N N . ALA A 1 807 ? 229.615 195.695 211.731 1.00 80.12 807 ALA A N 1
ATOM 3933 C CA . ALA A 1 807 ? 228.289 195.388 211.224 1.00 80.08 807 ALA A CA 1
ATOM 3934 C C . ALA A 1 807 ? 228.186 195.735 209.742 1.00 82.54 807 ALA A C 1
ATOM 3935 O O . ALA A 1 807 ? 228.927 196.586 209.242 1.00 82.60 807 ALA A O 1
ATOM 3937 N N . PRO A 1 808 ? 227.285 195.078 209.011 1.00 108.27 808 PRO A N 1
ATOM 3938 C CA . PRO A 1 808 ? 227.088 195.432 207.599 1.00 110.18 808 PRO A CA 1
ATOM 3939 C C . PRO A 1 808 ? 226.626 196.875 207.450 1.00 109.94 808 PRO A C 1
ATOM 3940 O O . PRO A 1 808 ? 225.858 197.390 208.265 1.00 109.59 808 PRO A O 1
ATOM 3944 N N . ILE A 1 809 ? 227.106 197.524 206.393 1.00 117.74 809 ILE A N 1
ATOM 3945 C CA . ILE A 1 809 ? 226.826 198.941 206.179 1.00 119.22 809 ILE A CA 1
ATOM 3946 C C . ILE A 1 809 ? 225.510 199.149 205.441 1.00 119.25 809 ILE A C 1
ATOM 3947 O O . ILE A 1 809 ? 224.733 200.042 205.789 1.00 118.67 809 ILE A O 1
ATOM 3952 N N . ASN A 1 810 ? 225.238 198.344 204.419 1.00 125.41 810 ASN A N 1
ATOM 3953 C CA . ASN A 1 810 ? 224.028 198.477 203.623 1.00 125.64 810 ASN A CA 1
ATOM 3954 C C . ASN A 1 810 ? 223.009 197.409 204.005 1.00 125.55 810 ASN A C 1
ATOM 3955 O O . ASN A 1 810 ? 223.355 196.356 204.547 1.00 125.02 810 ASN A O 1
ATOM 3960 N N . LEU A 1 811 ? 221.737 197.699 203.718 1.00 124.10 811 LEU A N 1
ATOM 3961 C CA . LEU A 1 811 ? 220.665 196.759 204.022 1.00 124.08 811 LEU A CA 1
ATOM 3962 C C . LEU A 1 811 ? 220.730 195.505 203.161 1.00 124.43 811 LEU A C 1
ATOM 3963 O O . LEU A 1 811 ? 220.169 194.474 203.548 1.00 123.29 811 LEU A O 1
ATOM 3968 N N . SER A 1 812 ? 221.390 195.574 202.002 1.00 122.26 812 SER A N 1
ATOM 3969 C CA . SER A 1 812 ? 221.484 194.408 201.130 1.00 121.28 812 SER A CA 1
ATOM 3970 C C . SER A 1 812 ? 222.217 193.264 201.818 1.00 121.50 812 SER A C 1
ATOM 3971 O O . SER A 1 812 ? 221.782 192.109 201.757 1.00 120.36 812 SER A O 1
ATOM 3974 N N . ASP A 1 813 ? 223.334 193.568 202.485 1.00 118.80 813 ASP A N 1
ATOM 3975 C CA . ASP A 1 813 ? 224.089 192.528 203.176 1.00 117.94 813 ASP A CA 1
ATOM 3976 C C . ASP A 1 813 ? 223.290 191.936 204.330 1.00 116.80 813 ASP A C 1
ATOM 3977 O O . ASP A 1 813 ? 223.318 190.719 204.555 1.00 116.25 813 ASP A O 1
ATOM 3982 N N . ARG A 1 814 ? 222.575 192.780 205.077 1.00 111.59 814 ARG A N 1
ATOM 3983 C CA . ARG A 1 814 ? 221.755 192.285 206.179 1.00 111.99 814 ARG A CA 1
ATOM 3984 C C . ARG A 1 814 ? 220.656 191.361 205.670 1.00 112.33 814 ARG A C 1
ATOM 3985 O O . ARG A 1 814 ? 220.419 190.286 206.235 1.00 110.75 814 ARG A O 1
ATOM 3993 N N . LEU A 1 815 ? 219.973 191.766 204.596 1.00 112.91 815 LEU A N 1
ATOM 3994 C CA . LEU A 1 815 ? 218.931 190.919 204.024 1.00 112.57 815 LEU A CA 1
ATOM 3995 C C . LEU A 1 815 ? 219.511 189.612 203.500 1.00 112.43 815 LEU A C 1
ATOM 3996 O O . LEU A 1 815 ? 218.916 188.543 203.682 1.00 111.27 815 LEU A O 1
ATOM 4001 N N . ASN A 1 816 ? 220.680 189.676 202.856 1.00 110.25 816 ASN A N 1
ATOM 4002 C CA . ASN A 1 816 ? 221.306 188.467 202.334 1.00 109.39 816 ASN A CA 1
ATOM 4003 C C . ASN A 1 816 ? 221.685 187.509 203.456 1.00 108.74 816 ASN A C 1
ATOM 4004 O O . ASN A 1 816 ? 221.485 186.296 203.336 1.00 107.97 816 ASN A O 1
ATOM 4009 N N . GLN A 1 817 ? 222.220 188.032 204.561 1.00 101.83 817 GLN A N 1
ATOM 4010 C CA . GLN A 1 817 ? 222.613 187.149 205.654 1.00 101.75 817 GLN A CA 1
ATOM 4011 C C . GLN A 1 817 ? 221.400 186.600 206.398 1.00 100.57 817 GLN A C 1
ATOM 4012 O O . GLN A 1 817 ? 221.432 185.459 206.872 1.00 100.65 817 GLN A O 1
ATOM 4018 N N . VAL A 1 818 ? 220.315 187.375 206.493 1.00 96.03 818 VAL A N 1
ATOM 4019 C CA . VAL A 1 818 ? 219.084 186.842 207.074 1.00 96.40 818 VAL A CA 1
ATOM 4020 C C . VAL A 1 818 ? 218.527 185.723 206.201 1.00 96.07 818 VAL A C 1
ATOM 4021 O O . VAL A 1 818 ? 218.084 184.680 206.704 1.00 95.66 818 VAL A O 1
ATOM 4025 N N . LEU A 1 819 ? 218.547 185.920 204.880 1.00 90.86 819 LEU A N 1
ATOM 4026 C CA . LEU A 1 819 ? 218.107 184.871 203.967 1.00 90.65 819 LEU A CA 1
ATOM 4027 C C . LEU A 1 819 ? 218.990 183.636 204.087 1.00 90.72 819 LEU A C 1
ATOM 4028 O O . LEU A 1 819 ? 218.496 182.505 204.045 1.00 89.66 819 LEU A O 1
ATOM 4033 N N . ARG A 1 820 ? 220.302 183.833 204.240 1.00 84.82 820 ARG A N 1
ATOM 4034 C CA . ARG A 1 820 ? 221.214 182.707 204.414 1.00 82.82 820 ARG A CA 1
ATOM 4035 C C . ARG A 1 820 ? 220.909 181.946 205.699 1.00 80.19 820 ARG A C 1
ATOM 4036 O O . ARG A 1 820 ? 220.894 180.709 205.710 1.00 80.05 820 ARG A O 1
ATOM 4044 N N . TRP A 1 821 ? 220.660 182.668 206.795 1.00 83.91 821 TRP A N 1
ATOM 4045 C CA . TRP A 1 821 ? 220.329 182.011 208.056 1.00 83.62 821 TRP A CA 1
ATOM 4046 C C . TRP A 1 821 ? 219.035 181.216 207.941 1.00 84.60 821 TRP A C 1
ATOM 4047 O O . TRP A 1 821 ? 218.950 180.075 208.411 1.00 84.80 821 TRP A O 1
ATOM 4058 N N . ALA A 1 822 ? 218.012 181.804 207.316 1.00 87.29 822 ALA A N 1
ATOM 4059 C CA . ALA A 1 822 ? 216.737 181.106 207.185 1.00 87.03 822 ALA A CA 1
ATOM 4060 C C . ALA A 1 822 ? 216.858 179.899 206.260 1.00 86.41 822 ALA A C 1
ATOM 4061 O O . ALA A 1 822 ? 216.239 178.854 206.504 1.00 85.15 822 ALA A O 1
ATOM 4063 N N . LEU A 1 823 ? 217.653 180.021 205.193 1.00 85.77 823 LEU A N 1
ATOM 4064 C CA . LEU A 1 823 ? 217.895 178.884 204.312 1.00 85.55 823 LEU A CA 1
ATOM 4065 C C . LEU A 1 823 ? 218.624 177.769 205.045 1.00 84.76 823 LEU A C 1
ATOM 4066 O O . LEU A 1 823 ? 218.304 176.588 204.871 1.00 84.46 823 LEU A O 1
ATOM 4071 N N . GLY A 1 824 ? 219.605 178.122 205.875 1.00 80.25 824 GLY A N 1
ATOM 4072 C CA . GLY A 1 824 ? 220.270 177.113 206.680 1.00 78.07 824 GLY A CA 1
ATOM 4073 C C . GLY A 1 824 ? 219.324 176.434 207.652 1.00 78.22 824 GLY A C 1
ATOM 4074 O O . GLY A 1 824 ? 219.389 175.218 207.850 1.00 78.69 824 GLY A O 1
ATOM 4075 N N . SER A 1 825 ? 218.426 177.208 208.263 1.00 77.45 825 SER A N 1
ATOM 4076 C CA . SER A 1 825 ? 217.458 176.628 209.190 1.00 76.04 825 SER A CA 1
ATOM 4077 C C . SER A 1 825 ? 216.522 175.656 208.480 1.00 76.45 825 SER A C 1
ATOM 4078 O O . SER A 1 825 ? 216.271 174.547 208.972 1.00 75.00 825 SER A O 1
ATOM 4081 N N . VAL A 1 826 ? 215.995 176.049 207.317 1.00 82.60 826 VAL A N 1
ATOM 4082 C CA . VAL A 1 826 ? 215.066 175.169 206.611 1.00 82.63 826 VAL A CA 1
ATOM 4083 C C . VAL A 1 826 ? 215.801 173.949 206.066 1.00 82.92 826 VAL A C 1
ATOM 4084 O O . VAL A 1 826 ? 215.224 172.860 205.951 1.00 80.42 826 VAL A O 1
ATOM 4088 N N . GLU A 1 827 ? 217.088 174.101 205.736 1.00 77.43 827 GLU A N 1
ATOM 4089 C CA . GLU A 1 827 ? 217.889 172.943 205.348 1.00 73.74 827 GLU A CA 1
ATOM 4090 C C . GLU A 1 827 ? 218.083 171.993 206.522 1.00 74.46 827 GLU A C 1
ATOM 4091 O O . GLU A 1 827 ? 218.048 170.768 206.352 1.00 73.90 827 GLU A O 1
ATOM 4097 N N . ILE A 1 828 ? 218.303 172.540 207.720 1.00 72.94 828 ILE A N 1
ATOM 4098 C CA . ILE A 1 828 ? 218.388 171.707 208.917 1.00 71.09 828 ILE A CA 1
ATOM 4099 C C . ILE A 1 828 ? 217.075 170.969 209.139 1.00 71.06 828 ILE A C 1
ATOM 4100 O O . ILE A 1 828 ? 217.063 169.805 209.561 1.00 68.35 828 ILE A O 1
ATOM 4105 N N . LEU A 1 829 ? 215.950 171.629 208.850 1.00 77.54 829 LEU A N 1
ATOM 4106 C CA . LEU A 1 829 ? 214.647 171.004 209.063 1.00 77.51 829 LEU A CA 1
ATOM 4107 C C . LEU A 1 829 ? 214.503 169.726 208.241 1.00 77.87 829 LEU A C 1
ATOM 4108 O O . LEU A 1 829 ? 214.077 168.688 208.761 1.00 74.79 829 LEU A O 1
ATOM 4113 N N . PHE A 1 830 ? 214.854 169.780 206.958 1.00 85.06 830 PHE A N 1
ATOM 4114 C CA . PHE A 1 830 ? 214.857 168.589 206.108 1.00 85.29 830 PHE A CA 1
ATOM 4115 C C . PHE A 1 830 ? 216.269 168.006 206.039 1.00 85.60 830 PHE A C 1
ATOM 4116 O O . PHE A 1 830 ? 216.951 168.044 205.015 1.00 85.90 830 PHE A O 1
ATOM 4124 N N . SER A 1 831 ? 216.696 167.454 207.171 1.00 69.75 831 SER A N 1
ATOM 4125 C CA . SER A 1 831 ? 217.993 166.798 207.263 1.00 67.04 831 SER A CA 1
ATOM 4126 C C . SER A 1 831 ? 217.951 165.803 208.412 1.00 67.16 831 SER A C 1
ATOM 4127 O O . SER A 1 831 ? 217.044 165.826 209.247 1.00 68.29 831 SER A O 1
ATOM 4130 N N . ARG A 1 832 ? 218.952 164.921 208.441 1.00 56.07 832 ARG A N 1
ATOM 4131 C CA . ARG A 1 832 ? 219.010 163.899 209.480 1.00 52.29 832 ARG A CA 1
ATOM 4132 C C . ARG A 1 832 ? 219.220 164.503 210.863 1.00 56.03 832 ARG A C 1
ATOM 4133 O O . ARG A 1 832 ? 218.738 163.945 211.857 1.00 55.86 832 ARG A O 1
ATOM 4141 N N . HIS A 1 833 ? 219.898 165.646 210.949 1.00 57.30 833 HIS A N 1
ATOM 4142 C CA . HIS A 1 833 ? 220.206 166.283 212.221 1.00 54.15 833 HIS A CA 1
ATOM 4143 C C . HIS A 1 833 ? 219.096 167.212 212.700 1.00 56.42 833 HIS A C 1
ATOM 4144 O O . HIS A 1 833 ? 219.360 168.119 213.497 1.00 59.95 833 HIS A O 1
ATOM 4151 N N . CYS A 1 834 ? 217.870 167.018 212.232 1.00 56.52 834 CYS A N 1
ATOM 4152 C CA . CYS A 1 834 ? 216.772 167.863 212.676 1.00 57.18 834 CYS A CA 1
ATOM 4153 C C . CYS A 1 834 ? 216.408 167.514 214.118 1.00 57.86 834 CYS A C 1
ATOM 4154 O O . CYS A 1 834 ? 216.293 166.331 214.457 1.00 56.11 834 CYS A O 1
ATOM 4157 N N . PRO A 1 835 ? 216.221 168.509 214.987 1.00 49.08 835 PRO A N 1
ATOM 4158 C CA . PRO A 1 835 ? 216.069 168.216 216.423 1.00 50.03 835 PRO A CA 1
ATOM 4159 C C . PRO A 1 835 ? 214.806 167.452 216.780 1.00 50.87 835 PRO A C 1
ATOM 4160 O O . PRO A 1 835 ? 214.700 166.975 217.917 1.00 51.03 835 PRO A O 1
ATOM 4164 N N . ILE A 1 836 ? 213.843 167.325 215.864 1.00 53.46 836 ILE A N 1
ATOM 4165 C CA . ILE A 1 836 ? 212.567 166.703 216.212 1.00 52.05 836 ILE A CA 1
ATOM 4166 C C . ILE A 1 836 ? 212.763 165.237 216.585 1.00 52.44 836 ILE A C 1
ATOM 4167 O O . ILE A 1 836 ? 212.220 164.758 217.587 1.00 51.06 836 ILE A O 1
ATOM 4172 N N . TRP A 1 837 ? 213.538 164.500 215.787 1.00 60.90 837 TRP A N 1
ATOM 4173 C CA . TRP A 1 837 ? 213.774 163.091 216.069 1.00 62.41 837 TRP A CA 1
ATOM 4174 C C . TRP A 1 837 ? 215.235 162.715 216.262 1.00 62.38 837 TRP A C 1
ATOM 4175 O O . TRP A 1 837 ? 215.504 161.655 216.836 1.00 61.33 837 TRP A O 1
ATOM 4186 N N . TYR A 1 838 ? 216.181 163.532 215.807 1.00 59.85 838 TYR A N 1
ATOM 4187 C CA . TYR A 1 838 ? 217.584 163.191 215.994 1.00 58.42 838 TYR A CA 1
ATOM 4188 C C . TYR A 1 838 ? 217.964 163.286 217.467 1.00 55.32 838 TYR A C 1
ATOM 4189 O O . TYR A 1 838 ? 217.567 164.219 218.170 1.00 56.32 838 TYR A O 1
ATOM 4198 N N . GLY A 1 839 ? 218.742 162.311 217.930 1.00 49.02 839 GLY A N 1
ATOM 4199 C CA . GLY A 1 839 ? 219.181 162.292 219.309 1.00 50.85 839 GLY A CA 1
ATOM 4200 C C . GLY A 1 839 ? 218.150 161.824 220.309 1.00 53.69 839 GLY A C 1
ATOM 4201 O O . GLY A 1 839 ? 218.335 162.046 221.511 1.00 53.89 839 GLY A O 1
ATOM 4202 N N . TYR A 1 840 ? 217.066 161.197 219.857 1.00 61.29 840 TYR A N 1
ATOM 4203 C CA . TYR A 1 840 ? 216.051 160.702 220.777 1.00 60.18 840 TYR A CA 1
ATOM 4204 C C . TYR A 1 840 ? 216.630 159.604 221.660 1.00 61.39 840 TYR A C 1
ATOM 4205 O O . TYR A 1 840 ? 217.337 158.711 221.186 1.00 60.57 840 TYR A O 1
ATOM 4214 N N . GLY A 1 841 ? 216.327 159.675 222.954 1.00 55.68 841 GLY A N 1
ATOM 4215 C CA . GLY A 1 841 ? 216.870 158.731 223.906 1.00 55.18 841 GLY A CA 1
ATOM 4216 C C . GLY A 1 841 ? 218.289 159.011 224.343 1.00 53.99 841 GLY A C 1
ATOM 4217 O O . GLY A 1 841 ? 218.871 158.192 225.064 1.00 52.60 841 GLY A O 1
ATOM 4218 N N . GLY A 1 842 ? 218.863 160.137 223.935 1.00 47.00 842 GLY A N 1
ATOM 4219 C CA . GLY A 1 842 ? 220.216 160.501 224.298 1.00 44.31 842 GLY A CA 1
ATOM 4220 C C . GLY A 1 842 ? 220.277 161.284 225.590 1.00 44.77 842 GLY A C 1
ATOM 4221 O O . GLY A 1 842 ? 219.400 161.186 226.453 1.00 46.45 842 GLY A O 1
ATOM 4222 N N . ARG A 1 843 ? 221.339 162.078 225.723 1.00 34.03 843 ARG A N 1
ATOM 4223 C CA . ARG A 1 843 ? 221.581 162.881 226.915 1.00 35.05 843 ARG A CA 1
ATOM 4224 C C . ARG A 1 843 ? 221.285 164.360 226.683 1.00 36.32 843 ARG A C 1
ATOM 4225 O O . ARG A 1 843 ? 221.921 165.228 227.288 1.00 37.54 843 ARG A O 1
ATOM 4233 N N . LEU A 1 844 ? 220.324 164.664 225.816 1.00 32.44 844 LEU A N 1
ATOM 4234 C CA . LEU A 1 844 ? 219.925 166.035 225.533 1.00 28.81 844 LEU A CA 1
ATOM 4235 C C . LEU A 1 844 ? 218.694 166.385 226.357 1.00 34.36 844 LEU A C 1
ATOM 4236 O O . LEU A 1 844 ? 217.719 165.626 226.379 1.00 38.16 844 LEU A O 1
ATOM 4241 N N . LYS A 1 845 ? 218.745 167.529 227.036 1.00 35.17 845 LYS A N 1
ATOM 4242 C CA . LYS A 1 845 ? 217.622 167.960 227.856 1.00 38.71 845 LYS A CA 1
ATOM 4243 C C . LYS A 1 845 ? 216.409 168.261 226.985 1.00 41.54 845 LYS A C 1
ATOM 4244 O O . LYS A 1 845 ? 216.536 168.767 225.866 1.00 42.80 845 LYS A O 1
ATOM 4250 N N . TRP A 1 846 ? 215.222 167.939 227.506 1.00 49.28 846 TRP A N 1
ATOM 4251 C CA . TRP A 1 846 ? 213.999 168.123 226.732 1.00 49.97 846 TRP A CA 1
ATOM 4252 C C . TRP A 1 846 ? 213.740 169.596 226.441 1.00 48.35 846 TRP A C 1
ATOM 4253 O O . TRP A 1 846 ? 213.278 169.949 225.350 1.00 48.30 846 TRP A O 1
ATOM 4264 N N . LEU A 1 847 ? 214.030 170.474 227.404 1.00 44.18 847 LEU A N 1
ATOM 4265 C CA . LEU A 1 847 ? 213.865 171.904 227.164 1.00 45.61 847 LEU A CA 1
ATOM 4266 C C . LEU A 1 847 ? 214.871 172.408 226.135 1.00 47.08 847 LEU A C 1
ATOM 4267 O O . LEU A 1 847 ? 214.552 173.284 225.321 1.00 52.81 847 LEU A O 1
ATOM 4272 N N . GLU A 1 848 ? 216.091 171.866 226.154 1.00 40.79 848 GLU A N 1
ATOM 4273 C CA . GLU A 1 848 ? 217.067 172.214 225.127 1.00 37.82 848 GLU A CA 1
ATOM 4274 C C . GLU A 1 848 ? 216.597 171.762 223.750 1.00 41.16 848 GLU A C 1
ATOM 4275 O O . GLU A 1 848 ? 216.774 172.479 222.758 1.00 38.81 848 GLU A O 1
ATOM 4281 N N . ARG A 1 849 ? 215.997 170.571 223.669 1.00 43.32 849 ARG A N 1
ATOM 4282 C CA . ARG A 1 849 ? 215.429 170.114 222.405 1.00 42.13 849 ARG A CA 1
ATOM 4283 C C . ARG A 1 849 ? 214.292 171.021 221.954 1.00 44.37 849 ARG A C 1
ATOM 4284 O O . ARG A 1 849 ? 214.152 171.308 220.759 1.00 42.05 849 ARG A O 1
ATOM 4292 N N . PHE A 1 850 ? 213.465 171.478 222.897 1.00 47.28 850 PHE A N 1
ATOM 4293 C CA . PHE A 1 850 ? 212.400 172.418 222.559 1.00 44.93 850 PHE A CA 1
ATOM 4294 C C . PHE A 1 850 ? 212.971 173.709 221.990 1.00 44.66 850 PHE A C 1
ATOM 4295 O O . PHE A 1 850 ? 212.469 174.234 220.989 1.00 46.24 850 PHE A O 1
ATOM 4303 N N . ALA A 1 851 ? 214.029 174.232 222.613 1.00 43.82 851 ALA A N 1
ATOM 4304 C CA . ALA A 1 851 ? 214.656 175.453 222.116 1.00 45.88 851 ALA A CA 1
ATOM 4305 C C . ALA A 1 851 ? 215.275 175.240 220.739 1.00 46.87 851 ALA A C 1
ATOM 4306 O O . ALA A 1 851 ? 215.237 176.135 219.885 1.00 45.05 851 ALA A O 1
ATOM 4308 N N . TYR A 1 852 ? 215.865 174.065 220.509 1.00 45.97 852 TYR A N 1
ATOM 4309 C CA . TYR A 1 852 ? 216.452 173.779 219.203 1.00 43.01 852 TYR A CA 1
ATOM 4310 C C . TYR A 1 852 ? 215.378 173.682 218.126 1.00 43.92 852 TYR A C 1
ATOM 4311 O O . TYR A 1 852 ? 215.562 174.176 217.006 1.00 43.81 852 TYR A O 1
ATOM 4320 N N . VAL A 1 853 ? 214.246 173.051 218.446 1.00 51.74 853 VAL A N 1
ATOM 4321 C CA . VAL A 1 853 ? 213.124 173.018 217.512 1.00 49.13 853 VAL A CA 1
ATOM 4322 C C . VAL A 1 853 ? 212.615 174.430 217.251 1.00 50.32 853 VAL A C 1
ATOM 4323 O O . VAL A 1 853 ? 212.238 174.775 216.124 1.00 51.24 853 VAL A O 1
ATOM 4327 N N . ASN A 1 854 ? 212.601 175.269 218.290 1.00 57.58 854 ASN A N 1
ATOM 4328 C CA . ASN A 1 854 ? 212.183 176.658 218.128 1.00 59.16 854 ASN A CA 1
ATOM 4329 C C . ASN A 1 854 ? 213.088 177.386 217.142 1.00 59.31 854 ASN A C 1
ATOM 4330 O O . ASN A 1 854 ? 212.612 178.027 216.198 1.00 60.42 854 ASN A O 1
ATOM 4335 N N . THR A 1 855 ? 214.401 177.290 217.342 1.00 57.90 855 THR A N 1
ATOM 4336 C CA . THR A 1 855 ? 215.342 177.990 216.475 1.00 58.63 855 THR A CA 1
ATOM 4337 C C . THR A 1 855 ? 215.519 177.314 215.121 1.00 60.76 855 THR A C 1
ATOM 4338 O O . THR A 1 855 ? 216.183 177.883 214.248 1.00 59.37 855 THR A O 1
ATOM 4342 N N . THR A 1 856 ? 214.949 176.125 214.923 1.00 64.06 856 THR A N 1
ATOM 4343 C CA . THR A 1 856 ? 215.057 175.425 213.648 1.00 62.42 856 THR A CA 1
ATOM 4344 C C . THR A 1 856 ? 213.859 175.665 212.735 1.00 62.62 856 THR A C 1
ATOM 4345 O O . THR A 1 856 ? 214.036 176.005 211.560 1.00 64.15 856 THR A O 1
ATOM 4349 N N . ILE A 1 857 ? 212.642 175.507 213.251 1.00 66.41 857 ILE A N 1
ATOM 4350 C CA . ILE A 1 857 ? 211.434 175.555 212.433 1.00 67.71 857 ILE A CA 1
ATOM 4351 C C . ILE A 1 857 ? 210.823 176.958 212.396 1.00 67.63 857 ILE A C 1
ATOM 4352 O O . ILE A 1 857 ? 209.694 177.129 211.931 1.00 68.27 857 ILE A O 1
ATOM 4357 N N . TYR A 1 858 ? 211.564 177.971 212.844 1.00 73.27 858 TYR A N 1
ATOM 4358 C CA . TYR A 1 858 ? 211.018 179.327 212.882 1.00 73.22 858 TYR A CA 1
ATOM 4359 C C . TYR A 1 858 ? 210.592 179.884 211.521 1.00 74.24 858 TYR A C 1
ATOM 4360 O O . TYR A 1 858 ? 209.479 180.436 211.445 1.00 76.00 858 TYR A O 1
ATOM 4369 N N . PRO A 1 859 ? 211.366 179.774 210.428 1.00 78.65 859 PRO A N 1
ATOM 4370 C CA . PRO A 1 859 ? 210.945 180.458 209.191 1.00 80.32 859 PRO A CA 1
ATOM 4371 C C . PRO A 1 859 ? 209.670 179.895 208.587 1.00 80.57 859 PRO A C 1
ATOM 4372 O O . PRO A 1 859 ? 209.045 180.578 207.766 1.00 82.09 859 PRO A O 1
ATOM 4376 N N . VAL A 1 860 ? 209.261 178.684 208.974 1.00 78.18 860 VAL A N 1
ATOM 4377 C CA . VAL A 1 860 ? 207.980 178.148 208.522 1.00 77.02 860 VAL A CA 1
ATOM 4378 C C . VAL A 1 860 ? 206.843 179.069 208.946 1.00 76.39 860 VAL A C 1
ATOM 4379 O O . VAL A 1 860 ? 205.871 179.263 208.203 1.00 76.35 860 VAL A O 1
ATOM 4383 N N . THR A 1 861 ? 206.966 179.683 210.128 1.00 79.61 861 THR A N 1
ATOM 4384 C CA . THR A 1 861 ? 205.996 180.665 210.607 1.00 78.80 861 THR A CA 1
ATOM 4385 C C . THR A 1 861 ? 205.728 181.765 209.582 1.00 78.22 861 THR A C 1
ATOM 4386 O O . THR A 1 861 ? 204.658 182.386 209.622 1.00 82.02 861 THR A O 1
ATOM 4390 N N . ALA A 1 862 ? 206.644 181.974 208.633 1.00 80.09 862 ALA A N 1
ATOM 4391 C CA . ALA A 1 862 ? 206.439 182.983 207.600 1.00 81.26 862 ALA A CA 1
ATOM 4392 C C . ALA A 1 862 ? 205.177 182.722 206.788 1.00 83.20 862 ALA A C 1
ATOM 4393 O O . ALA A 1 862 ? 204.499 183.669 206.372 1.00 84.24 862 ALA A O 1
ATOM 4395 N N . ILE A 1 863 ? 204.850 181.450 206.537 1.00 84.21 863 ILE A N 1
ATOM 4396 C CA . ILE A 1 863 ? 203.723 181.140 205.653 1.00 81.84 863 ILE A CA 1
ATOM 4397 C C . ILE A 1 863 ? 202.397 181.654 206.208 1.00 80.13 863 ILE A C 1
ATOM 4398 O O . ILE A 1 863 ? 201.664 182.328 205.466 1.00 81.70 863 ILE A O 1
ATOM 4403 N N . PRO A 1 864 ? 202.025 181.389 207.468 1.00 80.72 864 PRO A N 1
ATOM 4404 C CA . PRO A 1 864 ? 200.777 181.992 207.975 1.00 82.81 864 PRO A CA 1
ATOM 4405 C C . PRO A 1 864 ? 200.843 183.505 208.099 1.00 83.79 864 PRO A C 1
ATOM 4406 O O . PRO A 1 864 ? 199.855 184.186 207.794 1.00 88.47 864 PRO A O 1
ATOM 4410 N N . LEU A 1 865 ? 201.986 184.048 208.532 1.00 81.81 865 LEU A N 1
ATOM 4411 C CA . LEU A 1 865 ? 202.110 185.491 208.728 1.00 82.02 865 LEU A CA 1
ATOM 4412 C C . LEU A 1 865 ? 201.707 186.257 207.475 1.00 84.25 865 LEU A C 1
ATOM 4413 O O . LEU A 1 865 ? 200.852 187.150 207.531 1.00 86.62 865 LEU A O 1
ATOM 4418 N N . LEU A 1 866 ? 202.298 185.900 206.332 1.00 84.01 866 LEU A N 1
ATOM 4419 C CA . LEU A 1 866 ? 201.917 186.512 205.064 1.00 84.13 866 LEU A CA 1
ATOM 4420 C C . LEU A 1 866 ? 200.409 186.464 204.871 1.00 85.64 866 LEU A C 1
ATOM 4421 O O . LEU A 1 866 ? 199.777 187.486 204.572 1.00 87.32 866 LEU A O 1
ATOM 4426 N N . ILE A 1 867 ? 199.811 185.290 205.083 1.00 82.57 867 ILE A N 1
ATOM 4427 C CA . ILE A 1 867 ? 198.364 185.154 204.949 1.00 80.48 867 ILE A CA 1
ATOM 4428 C C . ILE A 1 867 ? 197.658 186.136 205.874 1.00 82.11 867 ILE A C 1
ATOM 4429 O O . ILE A 1 867 ? 196.749 186.866 205.458 1.00 85.99 867 ILE A O 1
ATOM 4434 N N . TYR A 1 868 ? 198.093 186.198 207.136 1.00 85.99 868 TYR A N 1
ATOM 4435 C CA . TYR A 1 868 ? 197.489 187.147 208.065 1.00 85.55 868 TYR A CA 1
ATOM 4436 C C . TYR A 1 868 ? 197.714 188.577 207.600 1.00 86.30 868 TYR A C 1
ATOM 4437 O O . TYR A 1 868 ? 196.829 189.428 207.741 1.00 89.48 868 TYR A O 1
ATOM 4446 N N . CYS A 1 869 ? 198.885 188.857 207.022 1.00 91.34 869 CYS A N 1
ATOM 4447 C CA . CYS A 1 869 ? 199.138 190.196 206.504 1.00 93.14 869 CYS A CA 1
ATOM 4448 C C . CYS A 1 869 ? 198.230 190.512 205.324 1.00 93.43 869 CYS A C 1
ATOM 4449 O O . CYS A 1 869 ? 197.943 191.685 205.057 1.00 93.91 869 CYS A O 1
ATOM 4452 N N . ILE A 1 870 ? 197.767 189.483 204.611 1.00 89.15 870 ILE A N 1
ATOM 4453 C CA . ILE A 1 870 ? 196.791 189.683 203.546 1.00 88.82 870 ILE A CA 1
ATOM 4454 C C . ILE A 1 870 ? 195.386 189.855 204.113 1.00 88.98 870 ILE A C 1
ATOM 4455 O O . ILE A 1 870 ? 194.525 190.458 203.455 1.00 89.47 870 ILE A O 1
ATOM 4460 N N . LEU A 1 871 ? 195.153 189.400 205.345 1.00 91.36 871 LEU A N 1
ATOM 4461 C CA . LEU A 1 871 ? 193.802 189.383 205.904 1.00 90.21 871 LEU A CA 1
ATOM 4462 C C . LEU A 1 871 ? 193.143 190.759 205.960 1.00 92.15 871 LEU A C 1
ATOM 4463 O O . LEU A 1 871 ? 191.958 190.858 205.600 1.00 94.55 871 LEU A O 1
ATOM 4468 N N . PRO A 1 872 ? 193.810 191.838 206.402 1.00 99.63 872 PRO A N 1
ATOM 4469 C CA . PRO A 1 872 ? 193.102 193.133 206.466 1.00 99.88 872 PRO A CA 1
ATOM 4470 C C . PRO A 1 872 ? 192.607 193.627 205.118 1.00 100.12 872 PRO A C 1
ATOM 4471 O O . PRO A 1 872 ? 191.445 194.042 205.006 1.00 99.86 872 PRO A O 1
ATOM 4475 N N . ALA A 1 873 ? 193.459 193.588 204.089 1.00 103.22 873 ALA A N 1
ATOM 4476 C CA . ALA A 1 873 ? 193.117 194.194 202.804 1.00 103.74 873 ALA A CA 1
ATOM 4477 C C . ALA A 1 873 ? 191.823 193.618 202.246 1.00 104.55 873 ALA A C 1
ATOM 4478 O O . ALA A 1 873 ? 190.893 194.361 201.909 1.00 105.86 873 ALA A O 1
ATOM 4480 N N . VAL A 1 874 ? 191.737 192.288 202.158 1.00 103.60 874 VAL A N 1
ATOM 4481 C CA . VAL A 1 874 ? 190.494 191.655 201.727 1.00 103.50 874 VAL A CA 1
ATOM 4482 C C . VAL A 1 874 ? 189.358 192.049 202.660 1.00 102.99 874 VAL A C 1
ATOM 4483 O O . VAL A 1 874 ? 188.263 192.414 202.213 1.00 104.12 874 VAL A O 1
ATOM 4487 N N . CYS A 1 875 ? 189.615 192.017 203.972 1.00 107.34 875 CYS A N 1
ATOM 4488 C CA . CYS A 1 875 ? 188.617 192.452 204.944 1.00 108.70 875 CYS A CA 1
ATOM 4489 C C . CYS A 1 875 ? 188.147 193.871 204.653 1.00 109.73 875 CYS A C 1
ATOM 4490 O O . CYS A 1 875 ? 186.977 194.205 204.873 1.00 109.48 875 CYS A O 1
ATOM 4493 N N . LEU A 1 876 ? 189.044 194.719 204.149 1.00 111.92 876 LEU A N 1
ATOM 4494 C CA . LEU A 1 876 ? 188.647 196.068 203.766 1.00 111.98 876 LEU A CA 1
ATOM 4495 C C . LEU A 1 876 ? 187.903 196.074 202.436 1.00 112.88 876 LEU A C 1
ATOM 4496 O O . LEU A 1 876 ? 186.933 196.821 202.267 1.00 112.41 876 LEU A O 1
ATOM 4501 N N . LEU A 1 877 ? 188.335 195.245 201.482 1.00 108.50 877 LEU A N 1
ATOM 4502 C CA . LEU A 1 877 ? 187.701 195.247 200.167 1.00 107.18 877 LEU A CA 1
ATOM 4503 C C . LEU A 1 877 ? 186.376 194.494 200.182 1.00 107.31 877 LEU A C 1
ATOM 4504 O O . LEU A 1 877 ? 185.398 194.936 199.568 1.00 106.29 877 LEU A O 1
ATOM 4509 N N . THR A 1 878 ? 186.323 193.358 200.880 1.00 112.93 878 THR A N 1
ATOM 4510 C CA . THR A 1 878 ? 185.105 192.557 200.932 1.00 113.27 878 THR A CA 1
ATOM 4511 C C . THR A 1 878 ? 184.042 193.198 201.821 1.00 112.87 878 THR A C 1
ATOM 4512 O O . THR A 1 878 ? 182.852 192.901 201.662 1.00 112.48 878 THR A O 1
ATOM 4516 N N . ASN A 1 879 ? 184.448 194.108 202.712 1.00 113.93 879 ASN A N 1
ATOM 4517 C CA . ASN A 1 879 ? 183.548 194.824 203.622 1.00 114.89 879 ASN A CA 1
ATOM 4518 C C . ASN A 1 879 ? 182.950 193.885 204.670 1.00 114.89 879 ASN A C 1
ATOM 4519 O O . ASN A 1 879 ? 181.771 193.980 205.013 1.00 113.95 879 ASN A O 1
ATOM 4524 N N . LYS A 1 880 ? 183.771 192.968 205.176 1.00 116.35 880 LYS A N 1
ATOM 4525 C CA . LYS A 1 880 ? 183.414 192.133 206.313 1.00 116.04 880 LYS A CA 1
ATOM 4526 C C . LYS A 1 880 ? 184.621 192.014 207.229 1.00 116.70 880 LYS A C 1
ATOM 4527 O O . LYS A 1 880 ? 185.764 191.960 206.769 1.00 117.94 880 LYS A O 1
ATOM 4533 N N . PHE A 1 881 ? 184.359 191.968 208.532 1.00 118.99 881 PHE A N 1
ATOM 4534 C CA . PHE A 1 881 ? 185.407 191.914 209.538 1.00 119.06 881 PHE A CA 1
ATOM 4535 C C . PHE A 1 881 ? 185.632 190.475 209.981 1.00 119.42 881 PHE A C 1
ATOM 4536 O O . PHE A 1 881 ? 184.731 189.634 209.903 1.00 120.65 881 PHE A O 1
ATOM 4544 N N . ILE A 1 882 ? 186.853 190.199 210.443 1.00 117.67 882 ILE A N 1
ATOM 4545 C CA . ILE A 1 882 ? 187.236 188.828 210.770 1.00 118.14 882 ILE A CA 1
ATOM 4546 C C . ILE A 1 882 ? 186.471 188.324 211.990 1.00 118.45 882 ILE A C 1
ATOM 4547 O O . ILE A 1 882 ? 186.052 187.161 212.040 1.00 117.45 882 ILE A O 1
ATOM 4552 N N . ILE A 1 883 ? 186.280 189.180 212.989 1.00 121.45 883 ILE A N 1
ATOM 4553 C CA . ILE A 1 883 ? 185.604 188.783 214.222 1.00 121.07 883 ILE A CA 1
ATOM 4554 C C . ILE A 1 883 ? 184.098 188.945 214.048 1.00 122.77 883 ILE A C 1
ATOM 4555 O O . ILE A 1 883 ? 183.654 189.686 213.158 1.00 122.17 883 ILE A O 1
ATOM 4560 N N . PRO A 1 884 ? 183.276 188.270 214.858 1.00 128.31 884 PRO A N 1
ATOM 4561 C CA . PRO A 1 884 ? 181.822 188.489 214.775 1.00 126.82 884 PRO A CA 1
ATOM 4562 C C . PRO A 1 884 ? 181.405 189.836 215.341 1.00 126.48 884 PRO A C 1
ATOM 4563 O O . PRO A 1 884 ? 182.261 190.684 215.615 1.00 126.60 884 PRO A O 1
ATOM 4567 N N . GLN A 1 885 ? 180.101 190.060 215.496 1.00 130.40 885 GLN A N 1
ATOM 4568 C CA . GLN A 1 885 ? 179.609 191.314 216.053 1.00 131.59 885 GLN A CA 1
ATOM 4569 C C . GLN A 1 885 ? 180.244 191.564 217.414 1.00 132.34 885 GLN A C 1
ATOM 4570 O O . GLN A 1 885 ? 180.366 190.650 218.234 1.00 131.96 885 GLN A O 1
ATOM 4576 N N . ILE A 1 886 ? 180.660 192.814 217.638 1.00 133.55 886 ILE A N 1
ATOM 4577 C CA . ILE A 1 886 ? 181.388 193.160 218.853 1.00 133.42 886 ILE A CA 1
ATOM 4578 C C . ILE A 1 886 ? 180.519 192.901 220.073 1.00 132.84 886 ILE A C 1
ATOM 4579 O O . ILE A 1 886 ? 179.321 193.210 220.087 1.00 133.06 886 ILE A O 1
ATOM 4584 N N . SER A 1 887 ? 181.123 192.317 221.104 1.00 126.77 887 SER A N 1
ATOM 4585 C CA . SER A 1 887 ? 180.435 192.001 222.346 1.00 127.03 887 SER A CA 1
ATOM 4586 C C . SER A 1 887 ? 181.304 192.393 223.533 1.00 127.17 887 SER A C 1
ATOM 4587 O O . SER A 1 887 ? 182.533 192.287 223.483 1.00 127.12 887 SER A O 1
ATOM 4590 N N . ASN A 1 888 ? 180.651 192.853 224.604 1.00 124.72 888 ASN A N 1
ATOM 4591 C CA . ASN A 1 888 ? 181.381 193.202 225.819 1.00 124.74 888 ASN A CA 1
ATOM 4592 C C . ASN A 1 888 ? 182.060 191.979 226.422 1.00 124.35 888 ASN A C 1
ATOM 4593 O O . ASN A 1 888 ? 183.222 192.047 226.845 1.00 123.53 888 ASN A O 1
ATOM 4598 N N . LEU A 1 889 ? 181.350 190.846 226.452 1.00 126.14 889 LEU A N 1
ATOM 4599 C CA . LEU A 1 889 ? 181.918 189.599 226.951 1.00 126.51 889 LEU A CA 1
ATOM 4600 C C . LEU A 1 889 ? 183.174 189.199 226.188 1.00 126.43 889 LEU A C 1
ATOM 4601 O O . LEU A 1 889 ? 184.036 188.511 226.745 1.00 126.13 889 LEU A O 1
ATOM 4606 N N . ALA A 1 890 ? 183.298 189.622 224.931 1.00 123.84 890 ALA A N 1
ATOM 4607 C CA . ALA A 1 890 ? 184.496 189.399 224.133 1.00 123.35 890 ALA A CA 1
ATOM 4608 C C . ALA A 1 890 ? 185.490 190.547 224.236 1.00 123.24 890 ALA A C 1
ATOM 4609 O O . ALA A 1 890 ? 186.704 190.313 224.262 1.00 122.81 890 ALA A O 1
ATOM 4611 N N . SER A 1 891 ? 184.996 191.788 224.288 1.00 126.74 891 SER A N 1
ATOM 4612 C CA . SER A 1 891 ? 185.888 192.940 224.349 1.00 126.47 891 SER A CA 1
ATOM 4613 C C . SER A 1 891 ? 186.723 192.928 225.619 1.00 126.33 891 SER A C 1
ATOM 4614 O O . SER A 1 891 ? 187.871 193.389 225.613 1.00 125.70 891 SER A O 1
ATOM 4617 N N . ILE A 1 892 ? 186.169 192.412 226.720 1.00 123.61 892 ILE A N 1
ATOM 4618 C CA . ILE A 1 892 ? 186.959 192.303 227.944 1.00 123.21 892 ILE A CA 1
ATOM 4619 C C . ILE A 1 892 ? 188.168 191.402 227.715 1.00 122.94 892 ILE A C 1
ATOM 4620 O O . ILE A 1 892 ? 189.295 191.745 228.094 1.00 121.81 892 ILE A O 1
ATOM 4625 N N . TRP A 1 893 ? 187.963 190.257 227.055 1.00 125.48 893 TRP A N 1
ATOM 4626 C CA . TRP A 1 893 ? 189.078 189.359 226.774 1.00 124.97 893 TRP A CA 1
ATOM 4627 C C . TRP A 1 893 ? 190.067 189.990 225.803 1.00 125.11 893 TRP A C 1
ATOM 4628 O O . TRP A 1 893 ? 191.281 189.851 225.977 1.00 126.28 893 TRP A O 1
ATOM 4639 N N . PHE A 1 894 ? 189.571 190.693 224.781 1.00 119.84 894 PHE A N 1
ATOM 4640 C CA . PHE A 1 894 ? 190.470 191.359 223.837 1.00 119.64 894 PHE A CA 1
ATOM 4641 C C . PHE A 1 894 ? 191.370 192.369 224.545 1.00 119.23 894 PHE A C 1
ATOM 4642 O O . PHE A 1 894 ? 192.602 192.343 224.395 1.00 118.58 894 PHE A O 1
ATOM 4650 N N . ILE A 1 895 ? 190.766 193.271 225.323 1.00 119.93 895 ILE A N 1
ATOM 4651 C CA . ILE A 1 895 ? 191.531 194.322 225.988 1.00 120.58 895 ILE A CA 1
ATOM 4652 C C . ILE A 1 895 ? 192.490 193.725 227.009 1.00 119.15 895 ILE A C 1
ATOM 4653 O O . ILE A 1 895 ? 193.650 194.144 227.113 1.00 118.77 895 ILE A O 1
ATOM 4658 N N . SER A 1 896 ? 192.026 192.738 227.779 1.00 114.83 896 SER A N 1
ATOM 4659 C CA . SER A 1 896 ? 192.887 192.116 228.777 1.00 114.98 896 SER A CA 1
ATOM 4660 C C . SER A 1 896 ? 194.044 191.361 228.129 1.00 114.52 896 SER A C 1
ATOM 4661 O O . SER A 1 896 ? 195.157 191.350 228.664 1.00 113.64 896 SER A O 1
ATOM 4664 N N . LEU A 1 897 ? 193.810 190.739 226.970 1.00 115.89 897 LEU A N 1
ATOM 4665 C CA . LEU A 1 897 ? 194.891 190.079 226.244 1.00 115.66 897 LEU A CA 1
ATOM 4666 C C . LEU A 1 897 ? 195.928 191.085 225.758 1.00 115.87 897 LEU A C 1
ATOM 4667 O O . LEU A 1 897 ? 197.139 190.845 225.871 1.00 115.12 897 LEU A O 1
ATOM 4672 N N . PHE A 1 898 ? 195.473 192.213 225.208 1.00 117.11 898 PHE A N 1
ATOM 4673 C CA . PHE A 1 898 ? 196.411 193.244 224.770 1.00 116.34 898 PHE A CA 1
ATOM 4674 C C . PHE A 1 898 ? 197.225 193.778 225.946 1.00 116.03 898 PHE A C 1
ATOM 4675 O O . PHE A 1 898 ? 198.444 193.978 225.839 1.00 116.25 898 PHE A O 1
ATOM 4683 N N . LEU A 1 899 ? 196.564 194.006 227.083 1.00 114.13 899 LEU A N 1
ATOM 4684 C CA . LEU A 1 899 ? 197.273 194.480 228.267 1.00 114.30 899 LEU A CA 1
ATOM 4685 C C . LEU A 1 899 ? 198.262 193.441 228.781 1.00 113.51 899 LEU A C 1
ATOM 4686 O O . LEU A 1 899 ? 199.346 193.797 229.254 1.00 113.39 899 LEU A O 1
ATOM 4691 N N . SER A 1 900 ? 197.910 192.156 228.703 1.00 107.79 900 SER A N 1
ATOM 4692 C CA . SER A 1 900 ? 198.842 191.108 229.108 1.00 107.59 900 SER A CA 1
ATOM 4693 C C . SER A 1 900 ? 200.071 191.089 228.208 1.00 107.25 900 SER A C 1
ATOM 4694 O O . SER A 1 900 ? 201.197 190.905 228.685 1.00 106.68 900 SER A O 1
ATOM 4697 N N . ILE A 1 901 ? 199.870 191.268 226.900 1.00 103.62 901 ILE A N 1
ATOM 4698 C CA . ILE A 1 901 ? 201.003 191.335 225.978 1.00 102.72 901 ILE A CA 1
ATOM 4699 C C . ILE A 1 901 ? 201.904 192.513 226.332 1.00 102.79 901 ILE A C 1
ATOM 4700 O O . ILE A 1 901 ? 203.136 192.384 226.397 1.00 103.16 901 ILE A O 1
ATOM 4705 N N . PHE A 1 902 ? 201.302 193.678 226.585 1.00 107.76 902 PHE A N 1
ATOM 4706 C CA . PHE A 1 902 ? 202.098 194.848 226.945 1.00 108.38 902 PHE A CA 1
ATOM 4707 C C . PHE A 1 902 ? 202.852 194.622 228.252 1.00 107.58 902 PHE A C 1
ATOM 4708 O O . PHE A 1 902 ? 204.023 195.002 228.379 1.00 107.69 902 PHE A O 1
ATOM 4716 N N . ALA A 1 903 ? 202.201 193.989 229.230 1.00 103.83 903 ALA A N 1
ATOM 4717 C CA . ALA A 1 903 ? 202.828 193.768 230.530 1.00 103.89 903 ALA A CA 1
ATOM 4718 C C . ALA A 1 903 ? 203.990 192.788 230.431 1.00 103.15 903 ALA A C 1
ATOM 4719 O O . ALA A 1 903 ? 205.039 192.992 231.055 1.00 102.28 903 ALA A O 1
ATOM 4721 N N . THR A 1 904 ? 203.823 191.706 229.665 1.00 103.99 904 THR A N 1
ATOM 4722 C CA . THR A 1 904 ? 204.922 190.756 229.527 1.00 103.31 904 THR A CA 1
ATOM 4723 C C . THR A 1 904 ? 206.077 191.371 228.746 1.00 102.33 904 THR A C 1
ATOM 4724 O O . THR A 1 904 ? 207.245 191.095 229.042 1.00 101.20 904 THR A O 1
ATOM 4728 N N . GLY A 1 905 ? 205.777 192.232 227.768 1.00 97.34 905 GLY A N 1
ATOM 4729 C CA . GLY A 1 905 ? 206.844 192.976 227.118 1.00 96.92 905 GLY A CA 1
ATOM 4730 C C . GLY A 1 905 ? 207.590 193.875 228.086 1.00 96.74 905 GLY A C 1
ATOM 4731 O O . GLY A 1 905 ? 208.824 193.933 228.077 1.00 96.09 905 GLY A O 1
ATOM 4732 N N . ILE A 1 906 ? 206.850 194.570 228.954 1.00 96.23 906 ILE A N 1
ATOM 4733 C CA . ILE A 1 906 ? 207.469 195.462 229.933 1.00 95.90 906 ILE A CA 1
ATOM 4734 C C . ILE A 1 906 ? 208.361 194.675 230.887 1.00 95.61 906 ILE A C 1
ATOM 4735 O O . ILE A 1 906 ? 209.471 195.103 231.224 1.00 95.43 906 ILE A O 1
ATOM 4740 N N . LEU A 1 907 ? 207.891 193.511 231.338 1.00 94.00 907 LEU A N 1
ATOM 4741 C CA . LEU A 1 907 ? 208.677 192.726 232.288 1.00 93.15 907 LEU A CA 1
ATOM 4742 C C . LEU A 1 907 ? 209.905 192.109 231.624 1.00 94.79 907 LEU A C 1
ATOM 4743 O O . LEU A 1 907 ? 210.983 192.048 232.234 1.00 94.57 907 LEU A O 1
ATOM 4748 N N . GLU A 1 908 ? 209.763 191.637 230.381 1.00 90.14 908 GLU A N 1
ATOM 4749 C CA . GLU A 1 908 ? 210.921 191.144 229.644 1.00 87.90 908 GLU A CA 1
ATOM 4750 C C . GLU A 1 908 ? 211.939 192.256 229.436 1.00 87.17 908 GLU A C 1
ATOM 4751 O O . GLU A 1 908 ? 213.152 192.010 229.429 1.00 86.17 908 GLU A O 1
ATOM 4757 N N . MET A 1 909 ? 211.459 193.487 229.262 1.00 94.39 909 MET A N 1
ATOM 4758 C CA . MET A 1 909 ? 212.346 194.643 229.255 1.00 93.20 909 MET A CA 1
ATOM 4759 C C . MET A 1 909 ? 213.063 194.801 230.589 1.00 93.02 909 MET A C 1
ATOM 4760 O O . MET A 1 909 ? 214.289 194.954 230.636 1.00 95.47 909 MET A O 1
ATOM 4765 N N . ARG A 1 910 ? 212.307 194.767 231.689 1.00 89.88 910 ARG A N 1
ATOM 4766 C CA . ARG A 1 910 ? 212.852 195.192 232.974 1.00 90.22 910 ARG A CA 1
ATOM 4767 C C . ARG A 1 910 ? 213.861 194.190 233.524 1.00 90.49 910 ARG A C 1
ATOM 4768 O O . ARG A 1 910 ? 214.822 194.582 234.196 1.00 90.88 910 ARG A O 1
ATOM 4776 N N . TRP A 1 911 ? 213.670 192.896 233.256 1.00 86.38 911 TRP A N 1
ATOM 4777 C CA . TRP A 1 911 ? 214.635 191.931 233.778 1.00 85.66 911 TRP A CA 1
ATOM 4778 C C . TRP A 1 911 ? 215.899 191.826 232.935 1.00 84.78 911 TRP A C 1
ATOM 4779 O O . TRP A 1 911 ? 216.904 191.299 233.424 1.00 83.00 911 TRP A O 1
ATOM 4790 N N . SER A 1 912 ? 215.890 192.328 231.702 1.00 83.56 912 SER A N 1
ATOM 4791 C CA . SER A 1 912 ? 217.052 192.244 230.829 1.00 81.30 912 SER A CA 1
ATOM 4792 C C . SER A 1 912 ? 217.671 193.591 230.487 1.00 81.59 912 SER A C 1
ATOM 4793 O O . SER A 1 912 ? 218.839 193.627 230.091 1.00 80.54 912 SER A O 1
ATOM 4796 N N . GLY A 1 913 ? 216.933 194.690 230.627 1.00 91.52 913 GLY A N 1
ATOM 4797 C CA . GLY A 1 913 ? 217.471 195.990 230.281 1.00 90.95 913 GLY A CA 1
ATOM 4798 C C . GLY A 1 913 ? 217.634 196.231 228.799 1.00 91.40 913 GLY A C 1
ATOM 4799 O O . GLY A 1 913 ? 218.478 197.038 228.402 1.00 91.74 913 GLY A O 1
ATOM 4800 N N . VAL A 1 914 ? 216.852 195.543 227.965 1.00 91.76 914 VAL A N 1
ATOM 4801 C CA . VAL A 1 914 ? 216.984 195.695 226.518 1.00 93.08 914 VAL A CA 1
ATOM 4802 C C . VAL A 1 914 ? 216.526 197.082 226.079 1.00 94.61 914 VAL A C 1
ATOM 4803 O O . VAL A 1 914 ? 217.207 197.760 225.300 1.00 94.33 914 VAL A O 1
ATOM 4807 N N . GLY A 1 915 ? 215.383 197.524 226.573 1.00 104.23 915 GLY A N 1
ATOM 4808 C CA . GLY A 1 915 ? 214.868 198.830 226.218 1.00 104.63 915 GLY A CA 1
ATOM 4809 C C . GLY A 1 915 ? 213.671 198.738 225.287 1.00 105.17 915 GLY A C 1
ATOM 4810 O O . GLY A 1 915 ? 213.519 197.785 224.512 1.00 104.93 915 GLY A O 1
ATOM 4811 N N . ILE A 1 916 ? 212.801 199.748 225.368 1.00 110.72 916 ILE A N 1
ATOM 4812 C CA . ILE A 1 916 ? 211.592 199.762 224.547 1.00 111.13 916 ILE A CA 1
ATOM 4813 C C . ILE A 1 916 ? 211.944 199.935 223.077 1.00 111.02 916 ILE A C 1
ATOM 4814 O O . ILE A 1 916 ? 211.331 199.313 222.199 1.00 111.18 916 ILE A O 1
ATOM 4819 N N . ASP A 1 917 ? 212.942 200.772 222.786 1.00 113.14 917 ASP A N 1
ATOM 4820 C CA . ASP A 1 917 ? 213.345 200.993 221.403 1.00 114.35 917 ASP A CA 1
ATOM 4821 C C . ASP A 1 917 ? 213.771 199.685 220.750 1.00 114.68 917 ASP A C 1
ATOM 4822 O O . ASP A 1 917 ? 213.244 199.303 219.699 1.00 114.02 917 ASP A O 1
ATOM 4827 N N . GLU A 1 918 ? 214.698 198.963 221.383 1.00 108.24 918 GLU A N 1
ATOM 4828 C CA . GLU A 1 918 ? 215.221 197.745 220.775 1.00 107.53 918 GLU A CA 1
ATOM 4829 C C . GLU A 1 918 ? 214.172 196.639 220.751 1.00 107.59 918 GLU A C 1
ATOM 4830 O O . GLU A 1 918 ? 214.126 195.848 219.805 1.00 106.99 918 GLU A O 1
ATOM 4836 N N . TRP A 1 919 ? 213.314 196.571 221.771 1.00 108.76 919 TRP A N 1
ATOM 4837 C CA . TRP A 1 919 ? 212.265 195.555 221.788 1.00 108.29 919 TRP A CA 1
ATOM 4838 C C . TRP A 1 919 ? 211.270 195.771 220.652 1.00 110.08 919 TRP A C 1
ATOM 4839 O O . TRP A 1 919 ? 210.905 194.828 219.936 1.00 110.56 919 TRP A O 1
ATOM 4850 N N . TRP A 1 920 ? 210.822 197.015 220.468 1.00 113.26 920 TRP A N 1
ATOM 4851 C CA . TRP A 1 920 ? 209.899 197.313 219.377 1.00 112.84 920 TRP A CA 1
ATOM 4852 C C . TRP A 1 920 ? 210.569 197.114 218.022 1.00 112.23 920 TRP A C 1
ATOM 4853 O O . TRP A 1 920 ? 209.938 196.620 217.074 1.00 113.14 920 TRP A O 1
ATOM 4864 N N . ARG A 1 921 ? 211.849 197.488 217.913 1.00 113.54 921 ARG A N 1
ATOM 4865 C CA . ARG A 1 921 ? 212.590 197.241 216.681 1.00 115.18 921 ARG A CA 1
ATOM 4866 C C . ARG A 1 921 ? 212.669 195.752 216.381 1.00 115.42 921 ARG A C 1
ATOM 4867 O O . ARG A 1 921 ? 212.505 195.338 215.232 1.00 116.04 921 ARG A O 1
ATOM 4875 N N . ASN A 1 922 ? 212.907 194.929 217.405 1.00 107.68 922 ASN A N 1
ATOM 4876 C CA . ASN A 1 922 ? 212.970 193.487 217.199 1.00 107.05 922 ASN A CA 1
ATOM 4877 C C . ASN A 1 922 ? 211.618 192.928 216.779 1.00 108.09 922 ASN A C 1
ATOM 4878 O O . ASN A 1 922 ? 211.551 192.024 215.942 1.00 109.60 922 ASN A O 1
ATOM 4883 N N . GLU A 1 923 ? 210.530 193.433 217.364 1.00 108.81 923 GLU A N 1
ATOM 4884 C CA . GLU A 1 923 ? 209.205 192.953 216.973 1.00 108.52 923 GLU A CA 1
ATOM 4885 C C . GLU A 1 923 ? 208.913 193.272 215.510 1.00 108.97 923 GLU A C 1
ATOM 4886 O O . GLU A 1 923 ? 208.550 192.385 214.719 1.00 109.35 923 GLU A O 1
ATOM 4892 N N . GLN A 1 924 ? 209.077 194.540 215.126 1.00 111.37 924 GLN A N 1
ATOM 4893 C CA . GLN A 1 924 ? 208.824 194.911 213.738 1.00 112.16 924 GLN A CA 1
ATOM 4894 C C . GLN A 1 924 ? 209.814 194.233 212.796 1.00 111.12 924 GLN A C 1
ATOM 4895 O O . GLN A 1 924 ? 209.489 193.959 211.635 1.00 110.06 924 GLN A O 1
ATOM 4901 N N . PHE A 1 925 ? 211.021 193.927 213.283 1.00 114.90 925 PHE A N 1
ATOM 4902 C CA . PHE A 1 925 ? 212.000 193.259 212.436 1.00 115.69 925 PHE A CA 1
ATOM 4903 C C . PHE A 1 925 ? 211.664 191.786 212.256 1.00 114.49 925 PHE A C 1
ATOM 4904 O O . PHE A 1 925 ? 211.905 191.222 211.187 1.00 114.21 925 PHE A O 1
ATOM 4912 N N . TRP A 1 926 ? 211.108 191.146 213.285 1.00 111.09 926 TRP A N 1
ATOM 4913 C CA . TRP A 1 926 ? 210.570 189.803 213.106 1.00 110.57 926 TRP A CA 1
ATOM 4914 C C . TRP A 1 926 ? 209.451 189.815 212.076 1.00 110.85 926 TRP A C 1
ATOM 4915 O O . TRP A 1 926 ? 209.378 188.925 211.218 1.00 111.35 926 TRP A O 1
ATOM 4926 N N . VAL A 1 927 ? 208.590 190.838 212.120 1.00 108.25 927 VAL A N 1
ATOM 4927 C CA . VAL A 1 927 ? 207.517 190.925 211.127 1.00 108.58 927 VAL A CA 1
ATOM 4928 C C . VAL A 1 927 ? 208.103 191.059 209.724 1.00 108.23 927 VAL A C 1
ATOM 4929 O O . VAL A 1 927 ? 207.753 190.299 208.810 1.00 107.68 927 VAL A O 1
ATOM 4933 N N . ILE A 1 928 ? 209.021 192.012 209.538 1.00 106.52 928 ILE A N 1
ATOM 4934 C CA . ILE A 1 928 ? 209.558 192.267 208.203 1.00 106.33 928 ILE A CA 1
ATOM 4935 C C . ILE A 1 928 ? 210.341 191.062 207.703 1.00 106.25 928 ILE A C 1
ATOM 4936 O O . ILE A 1 928 ? 210.269 190.713 206.522 1.00 105.34 928 ILE A O 1
ATOM 4941 N N . GLY A 1 929 ? 211.072 190.385 208.593 1.00 105.02 929 GLY A N 1
ATOM 4942 C CA . GLY A 1 929 ? 211.780 189.185 208.189 1.00 103.79 929 GLY A CA 1
ATOM 4943 C C . GLY A 1 929 ? 210.847 188.078 207.746 1.00 103.91 929 GLY A C 1
ATOM 4944 O O . GLY A 1 929 ? 211.036 187.497 206.674 1.00 104.83 929 GLY A O 1
ATOM 4945 N N . GLY A 1 930 ? 209.799 187.811 208.534 1.00 101.16 930 GLY A N 1
ATOM 4946 C CA . GLY A 1 930 ? 208.852 186.772 208.164 1.00 101.14 930 GLY A CA 1
ATOM 4947 C C . GLY A 1 930 ? 208.169 187.043 206.838 1.00 101.88 930 GLY A C 1
ATOM 4948 O O . GLY A 1 930 ? 207.920 186.121 206.057 1.00 101.21 930 GLY A O 1
ATOM 4949 N N . VAL A 1 931 ? 207.859 188.310 206.557 1.00 102.96 931 VAL A N 1
ATOM 4950 C CA . VAL A 1 931 ? 207.176 188.616 205.301 1.00 101.52 931 VAL A CA 1
ATOM 4951 C C . VAL A 1 931 ? 208.129 188.789 204.119 1.00 102.53 931 VAL A C 1
ATOM 4952 O O . VAL A 1 931 ? 207.700 188.636 202.966 1.00 103.30 931 VAL A O 1
ATOM 4956 N N . SER A 1 932 ? 209.406 189.088 204.365 1.00 105.89 932 SER A N 1
ATOM 4957 C CA . SER A 1 932 ? 210.346 189.388 203.290 1.00 106.29 932 SER A CA 1
ATOM 4958 C C . SER A 1 932 ? 211.296 188.231 202.998 1.00 105.37 932 SER A C 1
ATOM 4959 O O . SER A 1 932 ? 211.295 187.683 201.892 1.00 105.64 932 SER A O 1
ATOM 4962 N N . ALA A 1 933 ? 212.102 187.843 203.984 1.00 101.64 933 ALA A N 1
ATOM 4963 C CA . ALA A 1 933 ? 213.199 186.920 203.736 1.00 100.95 933 ALA A CA 1
ATOM 4964 C C . ALA A 1 933 ? 212.853 185.493 204.122 1.00 100.79 933 ALA A C 1
ATOM 4965 O O . ALA A 1 933 ? 213.260 184.550 203.435 1.00 101.48 933 ALA A O 1
ATOM 4967 N N . HIS A 1 934 ? 212.107 185.320 205.213 1.00 101.19 934 HIS A N 1
ATOM 4968 C CA . HIS A 1 934 ? 211.712 183.982 205.631 1.00 100.89 934 HIS A CA 1
ATOM 4969 C C . HIS A 1 934 ? 210.821 183.329 204.583 1.00 101.62 934 HIS A C 1
ATOM 4970 O O . HIS A 1 934 ? 210.930 182.126 204.327 1.00 101.42 934 HIS A O 1
ATOM 4977 N N . LEU A 1 935 ? 209.945 184.116 203.954 1.00 99.27 935 LEU A N 1
ATOM 4978 C CA . LEU A 1 935 ? 209.069 183.586 202.913 1.00 98.25 935 LEU A CA 1
ATOM 4979 C C . LEU A 1 935 ? 209.873 183.075 201.722 1.00 97.97 935 LEU A C 1
ATOM 4980 O O . LEU A 1 935 ? 209.651 181.957 201.237 1.00 98.13 935 LEU A O 1
ATOM 4985 N N . PHE A 1 936 ? 210.815 183.887 201.233 1.00 100.78 936 PHE A N 1
ATOM 4986 C CA . PHE A 1 936 ? 211.649 183.465 200.112 1.00 101.55 936 PHE A CA 1
ATOM 4987 C C . PHE A 1 936 ? 212.498 182.257 200.478 1.00 101.28 936 PHE A C 1
ATOM 4988 O O . PHE A 1 936 ? 212.683 181.350 199.659 1.00 101.51 936 PHE A O 1
ATOM 4996 N N . ALA A 1 937 ? 213.029 182.228 201.702 1.00 98.10 937 ALA A N 1
ATOM 4997 C CA . ALA A 1 937 ? 213.845 181.096 202.123 1.00 97.87 937 ALA A CA 1
ATOM 4998 C C . ALA A 1 937 ? 213.020 179.818 202.190 1.00 98.53 937 ALA A C 1
ATOM 4999 O O . ALA A 1 937 ? 213.486 178.748 201.788 1.00 97.89 937 ALA A O 1
ATOM 5001 N N . VAL A 1 938 ? 211.788 179.909 202.698 1.00 97.09 938 VAL A N 1
ATOM 5002 C CA . VAL A 1 938 ? 210.921 178.736 202.753 1.00 95.92 938 VAL A CA 1
ATOM 5003 C C . VAL A 1 938 ? 210.573 178.264 201.348 1.00 98.36 938 VAL A C 1
ATOM 5004 O O . VAL A 1 938 ? 210.573 177.060 201.066 1.00 97.58 938 VAL A O 1
ATOM 5008 N N . PHE A 1 939 ? 210.272 179.200 200.443 1.00 108.71 939 PHE A N 1
ATOM 5009 C CA . PHE A 1 939 ? 209.987 178.821 199.062 1.00 108.93 939 PHE A CA 1
ATOM 5010 C C . PHE A 1 939 ? 211.179 178.110 198.431 1.00 108.82 939 PHE A C 1
ATOM 5011 O O . PHE A 1 939 ? 211.029 177.055 197.802 1.00 108.30 939 PHE A O 1
ATOM 5019 N N . GLN A 1 940 ? 212.379 178.671 198.603 1.00 105.57 940 GLN A N 1
ATOM 5020 C CA . GLN A 1 940 ? 213.571 178.076 198.009 1.00 105.77 940 GLN A CA 1
ATOM 5021 C C . GLN A 1 940 ? 213.874 176.714 198.621 1.00 106.02 940 GLN A C 1
ATOM 5022 O O . GLN A 1 940 ? 214.269 175.783 197.910 1.00 105.33 940 GLN A O 1
ATOM 5028 N N . GLY A 1 941 ? 213.691 176.574 199.935 1.00 105.92 941 GLY A N 1
ATOM 5029 C CA . GLY A 1 941 ? 213.928 175.290 200.573 1.00 105.23 941 GLY A CA 1
ATOM 5030 C C . GLY A 1 941 ? 212.941 174.229 200.129 1.00 105.41 941 GLY A C 1
ATOM 5031 O O . GLY A 1 941 ? 213.314 173.074 199.911 1.00 106.20 941 GLY A O 1
ATOM 5032 N N . LEU A 1 942 ? 211.667 174.603 199.992 1.00 106.38 942 LEU A N 1
ATOM 5033 C CA . LEU A 1 942 ? 210.673 173.662 199.489 1.00 107.04 942 LEU A CA 1
ATOM 5034 C C . LEU A 1 942 ? 210.984 173.251 198.056 1.00 106.92 942 LEU A C 1
ATOM 5035 O O . LEU A 1 942 ? 210.851 172.075 197.698 1.00 106.46 942 LEU A O 1
ATOM 5040 N N . LEU A 1 943 ? 211.405 174.206 197.221 1.00 108.47 943 LEU A N 1
ATOM 5041 C CA . LEU A 1 943 ? 211.784 173.868 195.853 1.00 109.11 943 LEU A CA 1
ATOM 5042 C C . LEU A 1 943 ? 212.991 172.937 195.827 1.00 109.32 943 LEU A C 1
ATOM 5043 O O . LEU A 1 943 ? 213.040 171.994 195.029 1.00 108.28 943 LEU A O 1
ATOM 5048 N N . LYS A 1 944 ? 213.977 173.189 196.691 1.00 111.30 944 LYS A N 1
ATOM 5049 C CA . LYS A 1 944 ? 215.164 172.341 196.735 1.00 110.99 944 LYS A CA 1
ATOM 5050 C C . LYS A 1 944 ? 214.823 170.932 197.205 1.00 110.22 944 LYS A C 1
ATOM 5051 O O . LYS A 1 944 ? 215.330 169.947 196.656 1.00 110.03 944 LYS A O 1
ATOM 5057 N N . VAL A 1 945 ? 213.971 170.817 198.226 1.00 109.71 945 VAL A N 1
ATOM 5058 C CA . VAL A 1 945 ? 213.585 169.502 198.733 1.00 109.38 945 VAL A CA 1
ATOM 5059 C C . VAL A 1 945 ? 212.787 168.742 197.680 1.00 109.00 945 VAL A C 1
ATOM 5060 O O . VAL A 1 945 ? 213.030 167.556 197.425 1.00 107.79 945 VAL A O 1
ATOM 5064 N N . LEU A 1 946 ? 211.824 169.417 197.047 1.00 114.41 946 LEU A N 1
ATOM 5065 C CA . LEU A 1 946 ? 211.024 168.763 196.017 1.00 114.77 946 LEU A CA 1
ATOM 5066 C C . LEU A 1 946 ? 211.836 168.495 194.757 1.00 115.63 946 LEU A C 1
ATOM 5067 O O . LEU A 1 946 ? 211.609 167.486 194.079 1.00 115.25 946 LEU A O 1
ATOM 5072 N N . ALA A 1 947 ? 212.778 169.374 194.428 1.00 113.26 947 ALA A N 1
ATOM 5073 C CA . ALA A 1 947 ? 213.618 169.190 193.251 1.00 112.07 947 ALA A CA 1
ATOM 5074 C C . ALA A 1 947 ? 215.090 169.100 193.641 1.00 111.45 947 ALA A C 1
ATOM 5075 O O . ALA A 1 947 ? 215.951 169.701 192.999 1.00 110.99 947 ALA A O 1
ATOM 5077 N N . THR A 1 975 ? 216.265 194.587 195.123 1.00 106.14 975 THR A N 1
ATOM 5078 C CA . THR A 1 975 ? 216.366 193.133 195.127 1.00 106.81 975 THR A CA 1
ATOM 5079 C C . THR A 1 975 ? 214.978 192.511 195.270 1.00 107.50 975 THR A C 1
ATOM 5080 O O . THR A 1 975 ? 214.051 193.153 195.765 1.00 106.61 975 THR A O 1
ATOM 5084 N N . THR A 1 976 ? 214.842 191.258 194.827 1.00 110.16 976 THR A N 1
ATOM 5085 C CA . THR A 1 976 ? 213.549 190.583 194.892 1.00 109.81 976 THR A CA 1
ATOM 5086 C C . THR A 1 976 ? 213.086 190.382 196.329 1.00 110.67 976 THR A C 1
ATOM 5087 O O . THR A 1 976 ? 211.878 190.329 196.588 1.00 109.13 976 THR A O 1
ATOM 5091 N N . LEU A 1 977 ? 214.025 190.276 197.275 1.00 109.93 977 LEU A N 1
ATOM 5092 C CA . LEU A 1 977 ? 213.661 190.030 198.668 1.00 108.53 977 LEU A CA 1
ATOM 5093 C C . LEU A 1 977 ? 212.791 191.145 199.232 1.00 108.60 977 LEU A C 1
ATOM 5094 O O . LEU A 1 977 ? 212.028 190.918 200.178 1.00 108.14 977 LEU A O 1
ATOM 5099 N N . LEU A 1 978 ? 212.889 192.348 198.674 1.00 108.88 978 LEU A N 1
ATOM 5100 C CA . LEU A 1 978 ? 212.095 193.484 199.118 1.00 108.44 978 LEU A CA 1
ATOM 5101 C C . LEU A 1 978 ? 210.805 193.659 198.326 1.00 108.48 978 LEU A C 1
ATOM 5102 O O . LEU A 1 978 ? 210.040 194.584 198.617 1.00 108.61 978 LEU A O 1
ATOM 5107 N N . ILE A 1 979 ? 210.543 192.804 197.343 1.00 108.42 979 ILE A N 1
ATOM 5108 C CA . ILE A 1 979 ? 209.421 193.013 196.428 1.00 109.14 979 ILE A CA 1
ATOM 5109 C C . ILE A 1 979 ? 208.088 192.609 197.060 1.00 109.00 979 ILE A C 1
ATOM 5110 O O . ILE A 1 979 ? 207.133 193.395 196.977 1.00 108.53 979 ILE A O 1
ATOM 5115 N N . PRO A 1 980 ? 207.944 191.431 197.676 1.00 107.88 980 PRO A N 1
ATOM 5116 C CA . PRO A 1 980 ? 206.641 191.072 198.272 1.00 106.88 980 PRO A CA 1
ATOM 5117 C C . PRO A 1 980 ? 206.166 192.102 199.285 1.00 106.29 980 PRO A C 1
ATOM 5118 O O . PRO A 1 980 ? 205.111 192.722 199.074 1.00 106.97 980 PRO A O 1
ATOM 5122 N N . PRO A 1 981 ? 206.912 192.351 200.377 1.00 103.56 981 PRO A N 1
ATOM 5123 C CA . PRO A 1 981 ? 206.311 193.135 201.470 1.00 103.89 981 PRO A CA 1
ATOM 5124 C C . PRO A 1 981 ? 205.950 194.546 201.052 1.00 104.87 981 PRO A C 1
ATOM 5125 O O . PRO A 1 981 ? 204.862 195.029 201.397 1.00 104.94 981 PRO A O 1
ATOM 5129 N N . THR A 1 982 ? 206.835 195.214 200.303 1.00 106.89 982 THR A N 1
ATOM 5130 C CA . THR A 1 982 ? 206.486 196.492 199.694 1.00 105.93 982 THR A CA 1
ATOM 5131 C C . THR A 1 982 ? 205.117 196.411 199.040 1.00 104.62 982 THR A C 1
ATOM 5132 O O . THR A 1 982 ? 204.188 197.129 199.432 1.00 104.82 982 THR A O 1
ATOM 5136 N N . THR A 1 983 ? 204.964 195.488 198.084 1.00 102.04 983 THR A N 1
ATOM 5137 C CA . THR A 1 983 ? 203.668 195.281 197.450 1.00 103.02 983 THR A CA 1
ATOM 5138 C C . THR A 1 983 ? 202.586 195.083 198.500 1.00 103.02 983 THR A C 1
ATOM 5139 O O . THR A 1 983 ? 201.572 195.794 198.500 1.00 103.33 983 THR A O 1
ATOM 5143 N N . LEU A 1 984 ? 202.823 194.170 199.447 1.00 101.57 984 LEU A N 1
ATOM 5144 C CA . LEU A 1 984 ? 201.867 193.955 200.526 1.00 100.90 984 LEU A CA 1
ATOM 5145 C C . LEU A 1 984 ? 201.543 195.269 201.216 1.00 100.63 984 LEU A C 1
ATOM 5146 O O . LEU A 1 984 ? 200.372 195.659 201.314 1.00 100.79 984 LEU A O 1
ATOM 5151 N N . LEU A 1 985 ? 202.580 195.997 201.640 1.00 104.01 985 LEU A N 1
ATOM 5152 C CA . LEU A 1 985 ? 202.364 197.305 202.245 1.00 103.74 985 LEU A CA 1
ATOM 5153 C C . LEU A 1 985 ? 201.526 198.183 201.330 1.00 103.94 985 LEU A C 1
ATOM 5154 O O . LEU A 1 985 ? 200.478 198.699 201.741 1.00 103.64 985 LEU A O 1
ATOM 5159 N N . ILE A 1 986 ? 201.934 198.299 200.062 1.00 104.18 986 ILE A N 1
ATOM 5160 C CA . ILE A 1 986 ? 201.173 199.111 199.119 1.00 103.33 986 ILE A CA 1
ATOM 5161 C C . ILE A 1 986 ? 199.732 198.636 199.075 1.00 102.79 986 ILE A C 1
ATOM 5162 O O . ILE A 1 986 ? 198.795 199.440 199.182 1.00 102.32 986 ILE A O 1
ATOM 5167 N N . ILE A 1 987 ? 199.533 197.316 198.993 1.00 103.37 987 ILE A N 1
ATOM 5168 C CA . ILE A 1 987 ? 198.178 196.777 198.957 1.00 103.45 987 ILE A CA 1
ATOM 5169 C C . ILE A 1 987 ? 197.395 197.275 200.160 1.00 103.38 987 ILE A C 1
ATOM 5170 O O . ILE A 1 987 ? 196.312 197.860 200.016 1.00 103.40 987 ILE A O 1
ATOM 5175 N N . ASN A 1 988 ? 197.974 197.131 201.357 1.00 105.74 988 ASN A N 1
ATOM 5176 C CA . ASN A 1 988 ? 197.306 197.617 202.557 1.00 104.82 988 ASN A CA 1
ATOM 5177 C C . ASN A 1 988 ? 196.955 199.087 202.409 1.00 105.43 988 ASN A C 1
ATOM 5178 O O . ASN A 1 988 ? 195.797 199.482 202.602 1.00 105.52 988 ASN A O 1
ATOM 5183 N N . LEU A 1 989 ? 197.931 199.900 201.993 1.00 103.97 989 LEU A N 1
ATOM 5184 C CA . LEU A 1 989 ? 197.670 201.319 201.796 1.00 103.40 989 LEU A CA 1
ATOM 5185 C C . LEU A 1 989 ? 196.496 201.517 200.853 1.00 104.07 989 LEU A C 1
ATOM 5186 O O . LEU A 1 989 ? 195.542 202.237 201.177 1.00 104.17 989 LEU A O 1
ATOM 5191 N N . VAL A 1 990 ? 196.516 200.825 199.709 1.00 103.78 990 VAL A N 1
ATOM 5192 C CA . VAL A 1 990 ? 195.415 200.943 198.760 1.00 103.74 990 VAL A CA 1
ATOM 5193 C C . VAL A 1 990 ? 194.105 200.595 199.447 1.00 103.46 990 VAL A C 1
ATOM 5194 O O . VAL A 1 990 ? 193.134 201.365 199.397 1.00 103.01 990 VAL A O 1
ATOM 5198 N N . GLY A 1 991 ? 194.087 199.471 200.168 1.00 102.72 991 GLY A N 1
ATOM 5199 C CA . GLY A 1 991 ? 192.877 199.076 200.863 1.00 102.18 991 GLY A CA 1
ATOM 5200 C C . GLY A 1 991 ? 192.376 200.168 201.782 1.00 102.99 991 GLY A C 1
ATOM 5201 O O . GLY A 1 991 ? 191.181 200.478 201.800 1.00 104.12 991 GLY A O 1
ATOM 5202 N N . VAL A 1 992 ? 193.297 200.811 202.509 1.00 106.45 992 VAL A N 1
ATOM 5203 C CA . VAL A 1 992 ? 192.902 201.872 203.430 1.00 107.03 992 VAL A CA 1
ATOM 5204 C C . VAL A 1 992 ? 192.100 202.929 202.690 1.00 107.40 992 VAL A C 1
ATOM 5205 O O . VAL A 1 992 ? 190.995 203.300 203.110 1.00 106.87 992 VAL A O 1
ATOM 5209 N N . VAL A 1 993 ? 192.610 203.377 201.538 1.00 108.65 993 VAL A N 1
ATOM 5210 C CA . VAL A 1 993 ? 191.889 204.377 200.758 1.00 108.17 993 VAL A CA 1
ATOM 5211 C C . VAL A 1 993 ? 190.499 203.861 200.419 1.00 109.29 993 VAL A C 1
ATOM 5212 O O . VAL A 1 993 ? 189.488 204.530 200.677 1.00 109.28 993 VAL A O 1
ATOM 5216 N N . ALA A 1 994 ? 190.427 202.630 199.903 1.00 109.12 994 ALA A N 1
ATOM 5217 C CA . ALA A 1 994 ? 189.135 202.053 199.555 1.00 108.59 994 ALA A CA 1
ATOM 5218 C C . ALA A 1 994 ? 188.198 202.065 200.751 1.00 108.92 994 ALA A C 1
ATOM 5219 O O . ALA A 1 994 ? 187.011 202.388 200.614 1.00 109.11 994 ALA A O 1
ATOM 5221 N N . GLY A 1 995 ? 188.731 201.775 201.941 1.00 108.35 995 GLY A N 1
ATOM 5222 C CA . GLY A 1 995 ? 187.890 201.733 203.123 1.00 107.69 995 GLY A CA 1
ATOM 5223 C C . GLY A 1 995 ? 187.123 203.023 203.320 1.00 108.26 995 GLY A C 1
ATOM 5224 O O . GLY A 1 995 ? 185.890 203.019 203.409 1.00 108.19 995 GLY A O 1
ATOM 5225 N N . ILE A 1 996 ? 187.838 204.153 203.317 1.00 113.44 996 ILE A N 1
ATOM 5226 C CA . ILE A 1 996 ? 187.168 205.424 203.566 1.00 114.56 996 ILE A CA 1
ATOM 5227 C C . ILE A 1 996 ? 186.137 205.693 202.483 1.00 114.45 996 ILE A C 1
ATOM 5228 O O . ILE A 1 996 ? 185.084 206.287 202.752 1.00 113.96 996 ILE A O 1
ATOM 5233 N N . SER A 1 997 ? 186.385 205.205 201.261 1.00 113.74 997 SER A N 1
ATOM 5234 C CA . SER A 1 997 ? 185.413 205.387 200.191 1.00 114.44 997 SER A CA 1
ATOM 5235 C C . SER A 1 997 ? 184.072 204.781 200.573 1.00 114.63 997 SER A C 1
ATOM 5236 O O . SER A 1 997 ? 183.028 205.433 200.434 1.00 114.03 997 SER A O 1
ATOM 5239 N N . TYR A 1 998 ? 184.085 203.557 201.109 1.00 116.64 998 TYR A N 1
ATOM 5240 C CA . TYR A 1 998 ? 182.835 202.931 201.523 1.00 116.01 998 TYR A CA 1
ATOM 5241 C C . TYR A 1 998 ? 182.133 203.772 202.579 1.00 116.37 998 TYR A C 1
ATOM 5242 O O . TYR A 1 998 ? 180.900 203.878 202.581 1.00 117.20 998 TYR A O 1
ATOM 5251 N N . ALA A 1 999 ? 182.907 204.409 203.464 1.00 118.59 999 ALA A N 1
ATOM 5252 C CA . ALA A 1 999 ? 182.307 205.299 204.451 1.00 119.24 999 ALA A CA 1
ATOM 5253 C C . ALA A 1 999 ? 181.480 206.378 203.768 1.00 119.60 999 ALA A C 1
ATOM 5254 O O . ALA A 1 999 ? 180.321 206.611 204.135 1.00 119.27 999 ALA A O 1
ATOM 5256 N N . ILE A 1 1000 ? 182.044 207.006 202.733 1.00 119.28 1000 ILE A N 1
ATOM 5257 C CA . ILE A 1 1000 ? 181.340 208.073 202.028 1.00 119.51 1000 ILE A CA 1
ATOM 5258 C C . ILE A 1 1000 ? 180.021 207.553 201.473 1.00 119.01 1000 ILE A C 1
ATOM 5259 O O . ILE A 1 1000 ? 179.036 208.292 201.359 1.00 118.13 1000 ILE A O 1
ATOM 5264 N N . ASN A 1 1001 ? 179.982 206.266 201.125 1.00 121.01 1001 ASN A N 1
ATOM 5265 C CA . ASN A 1 1001 ? 178.759 205.690 200.582 1.00 121.03 1001 ASN A CA 1
ATOM 5266 C C . ASN A 1 1001 ? 177.741 205.402 201.679 1.00 119.45 1001 ASN A C 1
ATOM 5267 O O . ASN A 1 1001 ? 176.535 205.585 201.480 1.00 118.32 1001 ASN A O 1
ATOM 5272 N N . SER A 1 1002 ? 178.203 204.953 202.849 1.00 124.15 1002 SER A N 1
ATOM 5273 C CA . SER A 1 1002 ? 177.301 204.245 203.754 1.00 124.79 1002 SER A CA 1
ATOM 5274 C C . SER A 1 1002 ? 176.888 205.108 204.942 1.00 125.47 1002 SER A C 1
ATOM 5275 O O . SER A 1 1002 ? 176.011 204.715 205.720 1.00 124.77 1002 SER A O 1
ATOM 5278 N N . GLY A 1 1003 ? 177.490 206.290 205.089 1.00 126.90 1003 GLY A N 1
ATOM 5279 C CA . GLY A 1 1003 ? 177.051 207.203 206.132 1.00 126.02 1003 GLY A CA 1
ATOM 5280 C C . GLY A 1 1003 ? 177.096 206.606 207.526 1.00 126.36 1003 GLY A C 1
ATOM 5281 O O . GLY A 1 1003 ? 178.164 206.509 208.137 1.00 127.08 1003 GLY A O 1
ATOM 5282 N N . TYR A 1 1004 ? 175.928 206.218 208.046 1.00 128.40 1004 TYR A N 1
ATOM 5283 C CA . TYR A 1 1004 ? 175.781 205.682 209.402 1.00 128.75 1004 TYR A CA 1
ATOM 5284 C C . TYR A 1 1004 ? 176.761 204.543 209.682 1.00 128.78 1004 TYR A C 1
ATOM 5285 O O . TYR A 1 1004 ? 177.079 204.239 210.835 1.00 128.47 1004 TYR A O 1
ATOM 5294 N N . GLN A 1 1005 ? 177.250 203.901 208.622 1.00 127.92 1005 GLN A N 1
ATOM 5295 C CA . GLN A 1 1005 ? 178.205 202.814 208.778 1.00 127.80 1005 GLN A CA 1
ATOM 5296 C C . GLN A 1 1005 ? 179.629 203.276 208.497 1.00 127.91 1005 GLN A C 1
ATOM 5297 O O . GLN A 1 1005 ? 180.441 202.517 207.960 1.00 127.05 1005 GLN A O 1
ATOM 5303 N N . SER A 1 1006 ? 179.935 204.522 208.860 1.00 129.77 1006 SER A N 1
ATOM 5304 C CA . SER A 1 1006 ? 181.301 205.014 208.730 1.00 129.38 1006 SER A CA 1
ATOM 5305 C C . SER A 1 1006 ? 182.121 204.694 209.971 1.00 129.69 1006 SER A C 1
ATOM 5306 O O . SER A 1 1006 ? 183.294 204.320 209.863 1.00 129.05 1006 SER A O 1
ATOM 5309 N N . TRP A 1 1007 ? 181.520 204.834 211.150 1.00 132.81 1007 TRP A N 1
ATOM 5310 C CA . TRP A 1 1007 ? 182.155 204.414 212.390 1.00 132.30 1007 TRP A CA 1
ATOM 5311 C C . TRP A 1 1007 ? 181.950 202.924 212.631 1.00 132.59 1007 TRP A C 1
ATOM 5312 O O . TRP A 1 1007 ? 181.410 202.226 211.766 1.00 132.48 1007 TRP A O 1
ATOM 5323 N N . GLY A 1 1008 ? 182.365 202.434 213.796 1.00 128.23 1008 GLY A N 1
ATOM 5324 C CA . GLY A 1 1008 ? 182.137 201.061 214.176 1.00 127.77 1008 GLY A CA 1
ATOM 5325 C C . GLY A 1 1008 ? 183.008 200.064 213.438 1.00 128.59 1008 GLY A C 1
ATOM 5326 O O . GLY A 1 1008 ? 184.233 200.029 213.604 1.00 128.03 1008 GLY A O 1
ATOM 5327 N N . PRO A 1 1009 ? 182.379 199.212 212.620 1.00 129.53 1009 PRO A N 1
ATOM 5328 C CA . PRO A 1 1009 ? 183.145 198.158 211.929 1.00 128.53 1009 PRO A CA 1
ATOM 5329 C C . PRO A 1 1009 ? 184.265 198.702 211.060 1.00 128.23 1009 PRO A C 1
ATOM 5330 O O . PRO A 1 1009 ? 185.360 198.122 211.018 1.00 128.49 1009 PRO A O 1
ATOM 5334 N N . LEU A 1 1010 ? 184.020 199.814 210.365 1.00 123.89 1010 LEU A N 1
ATOM 5335 C CA . LEU A 1 1010 ? 185.070 200.406 209.548 1.00 123.63 1010 LEU A CA 1
ATOM 5336 C C . LEU A 1 1010 ? 186.209 200.918 210.418 1.00 124.21 1010 LEU A C 1
ATOM 5337 O O . LEU A 1 1010 ? 187.378 200.841 210.029 1.00 124.50 1010 LEU A O 1
ATOM 5342 N N . PHE A 1 1011 ? 185.890 201.441 211.604 1.00 128.25 1011 PHE A N 1
ATOM 5343 C CA . PHE A 1 1011 ? 186.938 201.855 212.533 1.00 128.57 1011 PHE A CA 1
ATOM 5344 C C . PHE A 1 1011 ? 187.772 200.668 212.996 1.00 128.50 1011 PHE A C 1
ATOM 5345 O O . PHE A 1 1011 ? 188.995 200.771 213.131 1.00 128.17 1011 PHE A O 1
ATOM 5353 N N . GLY A 1 1012 ? 187.128 199.528 213.252 1.00 123.11 1012 GLY A N 1
ATOM 5354 C CA . GLY A 1 1012 ? 187.885 198.333 213.592 1.00 122.70 1012 GLY A CA 1
ATOM 5355 C C . GLY A 1 1012 ? 188.793 197.882 212.464 1.00 122.24 1012 GLY A C 1
ATOM 5356 O O . GLY A 1 1012 ? 189.949 197.505 212.689 1.00 121.95 1012 GLY A O 1
ATOM 5357 N N . LYS A 1 1013 ? 188.284 197.923 211.231 1.00 122.60 1013 LYS A N 1
ATOM 5358 C CA . LYS A 1 1013 ? 189.106 197.561 210.080 1.00 122.11 1013 LYS A CA 1
ATOM 5359 C C . LYS A 1 1013 ? 190.283 198.516 209.917 1.00 121.49 1013 LYS A C 1
ATOM 5360 O O . LYS A 1 1013 ? 191.404 198.086 209.616 1.00 121.60 1013 LYS A O 1
ATOM 5366 N N . LEU A 1 1014 ? 190.048 199.817 210.107 1.00 120.29 1014 LEU A N 1
ATOM 5367 C CA . LEU A 1 1014 ? 191.135 200.788 210.034 1.00 121.14 1014 LEU A CA 1
ATOM 5368 C C . LEU A 1 1014 ? 192.153 200.562 211.142 1.00 121.23 1014 LEU A C 1
ATOM 5369 O O . LEU A 1 1014 ? 193.356 200.719 210.923 1.00 121.21 1014 LEU A O 1
ATOM 5374 N N . PHE A 1 1015 ? 191.692 200.204 212.342 1.00 118.77 1015 PHE A N 1
ATOM 5375 C CA . PHE A 1 1015 ? 192.616 199.894 213.428 1.00 118.16 1015 PHE A CA 1
ATOM 5376 C C . PHE A 1 1015 ? 193.494 198.702 213.069 1.00 118.28 1015 PHE A C 1
ATOM 5377 O O . PHE A 1 1015 ? 194.711 198.722 213.289 1.00 116.53 1015 PHE A O 1
ATOM 5385 N N . PHE A 1 1016 ? 192.889 197.655 212.504 1.00 118.06 1016 PHE A N 1
ATOM 5386 C CA . PHE A 1 1016 ? 193.659 196.479 212.104 1.00 117.29 1016 PHE A CA 1
ATOM 5387 C C . PHE A 1 1016 ? 194.671 196.832 211.016 1.00 116.98 1016 PHE A C 1
ATOM 5388 O O . PHE A 1 1016 ? 195.839 196.416 211.074 1.00 117.28 1016 PHE A O 1
ATOM 5396 N N . ALA A 1 1017 ? 194.244 197.615 210.022 1.00 110.10 1017 ALA A N 1
ATOM 5397 C CA . ALA A 1 1017 ? 195.144 198.017 208.946 1.00 108.97 1017 ALA A CA 1
ATOM 5398 C C . ALA A 1 1017 ? 196.281 198.885 209.471 1.00 109.61 1017 ALA A C 1
ATOM 5399 O O . ALA A 1 1017 ? 197.430 198.749 209.036 1.00 110.00 1017 ALA A O 1
ATOM 5401 N N . PHE A 1 1018 ? 195.975 199.796 210.399 1.00 117.82 1018 PHE A N 1
ATOM 5402 C CA . PHE A 1 1018 ? 197.005 200.632 211.005 1.00 118.68 1018 PHE A CA 1
ATOM 5403 C C . PHE A 1 1018 ? 198.004 199.790 211.782 1.00 118.64 1018 PHE A C 1
ATOM 5404 O O . PHE A 1 1018 ? 199.213 200.035 211.727 1.00 117.36 1018 PHE A O 1
ATOM 5412 N N . TRP A 1 1019 ? 197.512 198.790 212.518 1.00 118.00 1019 TRP A N 1
ATOM 5413 C CA . TRP A 1 1019 ? 198.404 197.875 213.220 1.00 117.69 1019 TRP A CA 1
ATOM 5414 C C . TRP A 1 1019 ? 199.350 197.185 212.245 1.00 116.19 1019 TRP A C 1
ATOM 5415 O O . TRP A 1 1019 ? 200.565 197.120 212.475 1.00 115.02 1019 TRP A O 1
ATOM 5426 N N . VAL A 1 1020 ? 198.806 196.684 211.134 1.00 111.36 1020 VAL A N 1
ATOM 5427 C CA . VAL A 1 1020 ? 199.638 195.976 210.163 1.00 111.28 1020 VAL A CA 1
ATOM 5428 C C . VAL A 1 1020 ? 200.678 196.912 209.552 1.00 111.50 1020 VAL A C 1
ATOM 5429 O O . VAL A 1 1020 ? 201.861 196.564 209.448 1.00 112.43 1020 VAL A O 1
ATOM 5433 N N . ILE A 1 1021 ? 200.264 198.117 209.148 1.00 112.92 1021 ILE A N 1
ATOM 5434 C CA . ILE A 1 1021 ? 201.195 199.003 208.451 1.00 112.69 1021 ILE A CA 1
ATOM 5435 C C . ILE A 1 1021 ? 202.238 199.553 209.417 1.00 113.19 1021 ILE A C 1
ATOM 5436 O O . ILE A 1 1021 ? 203.371 199.849 209.021 1.00 113.48 1021 ILE A O 1
ATOM 5441 N N . ILE A 1 1022 ? 201.878 199.711 210.695 1.00 114.75 1022 ILE A N 1
ATOM 5442 C CA . ILE A 1 1022 ? 202.857 200.189 211.667 1.00 115.64 1022 ILE A CA 1
ATOM 5443 C C . ILE A 1 1022 ? 203.835 199.081 212.031 1.00 115.92 1022 ILE A C 1
ATOM 5444 O O . ILE A 1 1022 ? 204.977 199.356 212.419 1.00 115.31 1022 ILE A O 1
ATOM 5449 N N . HIS A 1 1023 ? 203.416 197.815 211.918 1.00 115.45 1023 HIS A N 1
ATOM 5450 C CA . HIS A 1 1023 ? 204.390 196.727 211.971 1.00 114.15 1023 HIS A CA 1
ATOM 5451 C C . HIS A 1 1023 ? 205.290 196.740 210.743 1.00 113.81 1023 HIS A C 1
ATOM 5452 O O . HIS A 1 1023 ? 206.483 196.426 210.832 1.00 113.21 1023 HIS A O 1
ATOM 5459 N N . LEU A 1 1024 ? 204.735 197.101 209.591 1.00 111.33 1024 LEU A N 1
ATOM 5460 C CA . LEU A 1 1024 ? 205.483 197.166 208.343 1.00 110.28 1024 LEU A CA 1
ATOM 5461 C C . LEU A 1 1024 ? 206.172 198.509 208.132 1.00 110.23 1024 LEU A C 1
ATOM 5462 O O . LEU A 1 1024 ? 206.692 198.757 207.041 1.00 109.36 1024 LEU A O 1
ATOM 5467 N N . TYR A 1 1025 ? 206.170 199.382 209.138 1.00 119.96 1025 TYR A N 1
ATOM 5468 C CA . TYR A 1 1025 ? 206.738 200.721 208.981 1.00 120.98 1025 TYR A CA 1
ATOM 5469 C C . TYR A 1 1025 ? 208.232 200.728 208.668 1.00 121.55 1025 TYR A C 1
ATOM 5470 O O . TYR A 1 1025 ? 208.639 201.462 207.752 1.00 121.30 1025 TYR A O 1
ATOM 5479 N N . PRO A 1 1026 ? 209.094 199.983 209.368 1.00 118.64 1026 PRO A N 1
ATOM 5480 C CA . PRO A 1 1026 ? 210.526 200.037 209.044 1.00 117.47 1026 PRO A CA 1
ATOM 5481 C C . PRO A 1 1026 ? 210.797 199.589 207.615 1.00 118.42 1026 PRO A C 1
ATOM 5482 O O . PRO A 1 1026 ? 210.206 198.629 207.122 1.00 118.99 1026 PRO A O 1
ATOM 5486 N N . PHE A 1 1027 ? 211.734 200.278 206.969 1.00 123.73 1027 PHE A N 1
ATOM 5487 C CA . PHE A 1 1027 ? 212.099 200.064 205.560 1.00 123.72 1027 PHE A CA 1
ATOM 5488 C C . PHE A 1 1027 ? 210.866 200.216 204.665 1.00 123.55 1027 PHE A C 1
ATOM 5489 O O . PHE A 1 1027 ? 210.132 201.205 204.800 1.00 123.38 1027 PHE A O 1
ATOM 5497 N N . LEU A 1 1028 ? 210.590 199.257 203.778 1.00 117.90 1028 LEU A N 1
ATOM 5498 C CA . LEU A 1 1028 ? 209.557 199.370 202.740 1.00 118.78 1028 LEU A CA 1
ATOM 5499 C C . LEU A 1 1028 ? 209.504 200.771 202.121 1.00 118.98 1028 LEU A C 1
ATOM 5500 O O . LEU A 1 1028 ? 208.521 201.500 202.273 1.00 118.86 1028 LEU A O 1
ATOM 5505 N N . GLU B 1 252 ? 244.357 206.014 162.310 1.00 112.79 252 GLU B N 1
ATOM 5506 C CA . GLU B 1 252 ? 244.462 205.254 163.550 1.00 113.83 252 GLU B CA 1
ATOM 5507 C C . GLU B 1 252 ? 244.291 206.164 164.762 1.00 113.99 252 GLU B C 1
ATOM 5508 O O . GLU B 1 252 ? 243.447 205.914 165.623 1.00 113.22 252 GLU B O 1
ATOM 5514 N N . ALA B 1 253 ? 245.098 207.224 164.823 1.00 104.17 253 ALA B N 1
ATOM 5515 C CA . ALA B 1 253 ? 245.019 208.202 165.908 1.00 102.96 253 ALA B CA 1
ATOM 5516 C C . ALA B 1 253 ? 243.935 209.240 165.607 1.00 101.46 253 ALA B C 1
ATOM 5517 O O . ALA B 1 253 ? 244.174 210.446 165.540 1.00 100.19 253 ALA B O 1
ATOM 5519 N N . ARG B 1 254 ? 242.714 208.738 165.425 1.00 96.29 254 ARG B N 1
ATOM 5520 C CA . ARG B 1 254 ? 241.567 209.569 165.095 1.00 96.45 254 ARG B CA 1
ATOM 5521 C C . ARG B 1 254 ? 240.474 209.527 166.151 1.00 95.30 254 ARG B C 1
ATOM 5522 O O . ARG B 1 254 ? 239.429 210.161 165.964 1.00 92.93 254 ARG B O 1
ATOM 5530 N N . GLN B 1 255 ? 240.676 208.799 167.243 1.00 79.29 255 GLN B N 1
ATOM 5531 C CA . GLN B 1 255 ? 239.666 208.729 168.289 1.00 77.65 255 GLN B CA 1
ATOM 5532 C C . GLN B 1 255 ? 239.498 210.100 168.936 1.00 74.35 255 GLN B C 1
ATOM 5533 O O . GLN B 1 255 ? 240.496 210.724 169.322 1.00 71.98 255 GLN B O 1
ATOM 5539 N N . PRO B 1 256 ? 238.272 210.605 169.063 1.00 57.48 256 PRO B N 1
ATOM 5540 C CA . PRO B 1 256 ? 238.082 211.932 169.658 1.00 55.29 256 PRO B CA 1
ATOM 5541 C C . PRO B 1 256 ? 238.505 211.953 171.119 1.00 54.12 256 PRO B C 1
ATOM 5542 O O . PRO B 1 256 ? 238.356 210.969 171.847 1.00 54.43 256 PRO B O 1
ATOM 5546 N N . LEU B 1 257 ? 239.043 213.098 171.543 1.00 39.11 257 LEU B N 1
ATOM 5547 C CA . LEU B 1 257 ? 239.460 213.267 172.928 1.00 38.08 257 LEU B CA 1
ATOM 5548 C C . LEU B 1 257 ? 238.283 213.339 173.891 1.00 37.34 257 LEU B C 1
ATOM 5549 O O . LEU B 1 257 ? 238.489 213.219 175.103 1.00 42.81 257 LEU B O 1
ATOM 5554 N N . SER B 1 258 ? 237.067 213.531 173.386 1.00 33.19 258 SER B N 1
ATOM 5555 C CA . SER B 1 258 ? 235.882 213.589 174.226 1.00 36.86 258 SER B CA 1
ATOM 5556 C C . SER B 1 258 ? 234.695 213.062 173.436 1.00 40.61 258 SER B C 1
ATOM 5557 O O . SER B 1 258 ? 234.711 213.029 172.203 1.00 42.76 258 SER B O 1
ATOM 5560 N N . ARG B 1 259 ? 233.661 212.646 174.162 1.00 43.80 259 ARG B N 1
ATOM 5561 C CA . ARG B 1 259 ? 232.468 212.079 173.553 1.00 42.68 259 ARG B CA 1
ATOM 5562 C C . ARG B 1 259 ? 231.224 212.685 174.182 1.00 44.96 259 ARG B C 1
ATOM 5563 O O . ARG B 1 259 ? 231.133 212.818 175.407 1.00 49.81 259 ARG B O 1
ATOM 5571 N N . LYS B 1 260 ? 230.267 213.052 173.332 1.00 39.32 260 LYS B N 1
ATOM 5572 C CA . LYS B 1 260 ? 228.969 213.544 173.777 1.00 39.85 260 LYS B CA 1
ATOM 5573 C C . LYS B 1 260 ? 228.031 212.352 173.918 1.00 44.75 260 LYS B C 1
ATOM 5574 O O . LYS B 1 260 ? 227.616 211.756 172.918 1.00 46.65 260 LYS B O 1
ATOM 5580 N N . VAL B 1 261 ? 227.696 212.007 175.155 1.00 47.39 261 VAL B N 1
ATOM 5581 C CA . VAL B 1 261 ? 226.839 210.869 175.457 1.00 47.47 261 VAL B CA 1
ATOM 5582 C C . VAL B 1 261 ? 225.404 211.370 175.538 1.00 51.66 261 VAL B C 1
ATOM 5583 O O . VAL B 1 261 ? 225.071 212.211 176.383 1.00 50.83 261 VAL B O 1
ATOM 5587 N N . SER B 1 262 ? 224.556 210.865 174.648 1.00 64.43 262 SER B N 1
ATOM 5588 C CA . SER B 1 262 ? 223.133 211.145 174.740 1.00 63.17 262 SER B CA 1
ATOM 5589 C C . SER B 1 262 ? 222.525 210.350 175.887 1.00 67.84 262 SER B C 1
ATOM 5590 O O . SER B 1 262 ? 222.877 209.189 176.114 1.00 68.06 262 SER B O 1
ATOM 5593 N N . ILE B 1 263 ? 221.618 210.988 176.620 1.00 72.38 263 ILE B N 1
ATOM 5594 C CA . ILE B 1 263 ? 220.946 210.304 177.729 1.00 74.08 263 ILE B CA 1
ATOM 5595 C C . ILE B 1 263 ? 220.183 209.105 177.181 1.00 76.89 263 ILE B C 1
ATOM 5596 O O . ILE B 1 263 ? 219.423 209.252 176.202 1.00 74.96 263 ILE B O 1
ATOM 5601 N N . PRO B 1 264 ? 220.346 207.906 177.745 1.00 88.65 264 PRO B N 1
ATOM 5602 C CA . PRO B 1 264 ? 219.781 206.709 177.107 1.00 87.11 264 PRO B CA 1
ATOM 5603 C C . PRO B 1 264 ? 218.262 206.757 177.039 1.00 88.88 264 PRO B C 1
ATOM 5604 O O . PRO B 1 264 ? 217.594 207.380 177.867 1.00 90.26 264 PRO B O 1
ATOM 5608 N N . SER B 1 265 ? 217.721 206.076 176.028 1.00 97.49 265 SER B N 1
ATOM 5609 C CA . SER B 1 265 ? 216.293 206.121 175.738 1.00 97.93 265 SER B CA 1
ATOM 5610 C C . SER B 1 265 ? 215.500 205.247 176.700 1.00 98.86 265 SER B C 1
ATOM 5611 O O . SER B 1 265 ? 214.730 204.379 176.276 1.00 99.70 265 SER B O 1
ATOM 5614 N N . SER B 1 266 ? 215.682 205.475 177.999 1.00 99.32 266 SER B N 1
ATOM 5615 C CA . SER B 1 266 ? 214.889 204.821 179.031 1.00 99.40 266 SER B CA 1
ATOM 5616 C C . SER B 1 266 ? 214.353 205.781 180.079 1.00 98.82 266 SER B C 1
ATOM 5617 O O . SER B 1 266 ? 213.398 205.425 180.780 1.00 98.19 266 SER B O 1
ATOM 5620 N N . ARG B 1 267 ? 214.928 206.973 180.213 1.00 97.66 267 ARG B N 1
ATOM 5621 C CA . ARG B 1 267 ? 214.455 207.999 181.132 1.00 98.11 267 ARG B CA 1
ATOM 5622 C C . ARG B 1 267 ? 214.058 209.286 180.429 1.00 97.27 267 ARG B C 1
ATOM 5623 O O . ARG B 1 267 ? 213.079 209.923 180.826 1.00 96.68 267 ARG B O 1
ATOM 5631 N N . ILE B 1 268 ? 214.799 209.686 179.394 1.00 88.99 268 ILE B N 1
ATOM 5632 C CA . ILE B 1 268 ? 214.501 210.938 178.706 1.00 87.25 268 ILE B CA 1
ATOM 5633 C C . ILE B 1 268 ? 213.225 210.814 177.878 1.00 88.83 268 ILE B C 1
ATOM 5634 O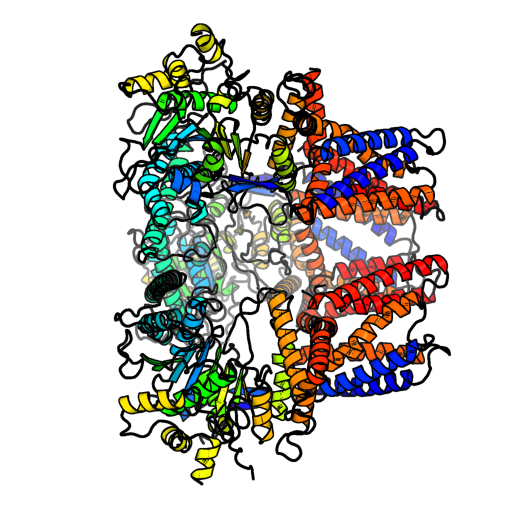 O . ILE B 1 268 ? 212.449 211.769 177.771 1.00 88.99 268 ILE B O 1
ATOM 5639 N N . ASN B 1 269 ? 212.993 209.651 177.267 1.00 92.40 269 ASN B N 1
ATOM 5640 C CA . ASN B 1 269 ? 211.772 209.466 176.484 1.00 92.05 269 ASN B CA 1
ATOM 5641 C C . ASN B 1 269 ? 210.511 209.496 177.342 1.00 91.16 269 ASN B C 1
ATOM 5642 O O . ASN B 1 269 ? 209.542 210.170 176.946 1.00 90.88 269 ASN B O 1
ATOM 5647 N N . PRO B 1 270 ? 210.430 208.796 178.485 1.00 88.14 270 PRO B N 1
ATOM 5648 C CA . PRO B 1 270 ? 209.260 209.003 179.359 1.00 86.83 270 PRO B CA 1
ATOM 5649 C C . PRO B 1 270 ? 209.120 210.444 179.806 1.00 88.70 270 PRO B C 1
ATOM 5650 O O . PRO B 1 270 ? 207.998 210.946 179.937 1.00 90.36 270 PRO B O 1
ATOM 5654 N N . TYR B 1 271 ? 210.243 211.126 180.038 1.00 90.13 271 TYR B N 1
ATOM 5655 C CA . TYR B 1 271 ? 210.202 212.533 180.422 1.00 88.70 271 TYR B CA 1
ATOM 5656 C C . TYR B 1 271 ? 209.550 213.380 179.336 1.00 87.56 271 TYR B C 1
ATOM 5657 O O . TYR B 1 271 ? 208.663 214.194 179.621 1.00 88.11 271 TYR B O 1
ATOM 5666 N N . ARG B 1 272 ? 209.959 213.184 178.080 1.00 84.24 272 ARG B N 1
ATOM 5667 C CA . ARG B 1 272 ? 209.370 213.939 176.977 1.00 85.22 272 ARG B CA 1
ATOM 5668 C C . ARG B 1 272 ? 207.895 213.604 176.803 1.00 88.41 272 ARG B C 1
ATOM 5669 O O . ARG B 1 272 ? 207.074 214.493 176.540 1.00 89.37 272 ARG B O 1
ATOM 5677 N N . MET B 1 273 ? 207.539 212.324 176.934 1.00 94.21 273 MET B N 1
ATOM 5678 C CA . MET B 1 273 ? 206.136 211.937 176.813 1.00 92.62 273 MET B CA 1
ATOM 5679 C C . MET B 1 273 ? 205.295 212.594 177.900 1.00 91.78 273 MET B C 1
ATOM 5680 O O . MET B 1 273 ? 204.174 213.052 177.643 1.00 92.56 273 MET B O 1
ATOM 5685 N N . VAL B 1 274 ? 205.825 212.658 179.122 1.00 89.84 274 VAL B N 1
ATOM 5686 C CA . VAL B 1 274 ? 205.090 213.276 180.218 1.00 90.37 274 VAL B CA 1
ATOM 5687 C C . VAL B 1 274 ? 204.980 214.783 180.010 1.00 90.92 274 VAL B C 1
ATOM 5688 O O . VAL B 1 274 ? 203.955 215.389 180.337 1.00 90.40 274 VAL B O 1
ATOM 5692 N N . ILE B 1 275 ? 206.020 215.414 179.455 1.00 90.70 275 ILE B N 1
ATOM 5693 C CA . ILE B 1 275 ? 205.920 216.838 179.130 1.00 89.87 275 ILE B CA 1
ATOM 5694 C C . ILE B 1 275 ? 204.833 217.077 178.089 1.00 89.88 275 ILE B C 1
ATOM 5695 O O . ILE B 1 275 ? 204.062 218.038 178.187 1.00 91.20 275 ILE B O 1
ATOM 5700 N N . MET B 1 276 ? 204.769 216.225 177.064 1.00 92.36 276 MET B N 1
ATOM 5701 C CA . MET B 1 276 ? 203.730 216.384 176.049 1.00 93.26 276 MET B CA 1
ATOM 5702 C C . MET B 1 276 ? 202.340 216.191 176.649 1.00 95.00 276 MET B C 1
ATOM 5703 O O . MET B 1 276 ? 201.408 216.949 176.344 1.00 94.75 276 MET B O 1
ATOM 5708 N N . LEU B 1 277 ? 202.187 215.184 177.512 1.00 97.99 277 LEU B N 1
ATOM 5709 C CA . LEU B 1 277 ? 200.909 214.966 178.181 1.00 97.73 277 LEU B CA 1
ATOM 5710 C C . LEU B 1 277 ? 200.537 216.162 179.050 1.00 98.47 277 LEU B C 1
ATOM 5711 O O . LEU B 1 277 ? 199.370 216.567 179.098 1.00 98.84 277 LEU B O 1
ATOM 5716 N N . ARG B 1 278 ? 201.520 216.743 179.743 1.00 97.38 278 ARG B N 1
ATOM 5717 C CA . ARG B 1 278 ? 201.240 217.889 180.600 1.00 97.14 278 ARG B CA 1
ATOM 5718 C C . ARG B 1 278 ? 200.883 219.116 179.772 1.00 96.12 278 ARG B C 1
ATOM 5719 O O . ARG B 1 278 ? 200.038 219.918 180.176 1.00 96.96 278 ARG B O 1
ATOM 5727 N N . LEU B 1 279 ? 201.504 219.273 178.603 1.00 98.33 279 LEU B N 1
ATOM 5728 C CA . LEU B 1 279 ? 201.117 220.352 177.699 1.00 99.39 279 LEU B CA 1
ATOM 5729 C C . LEU B 1 279 ? 199.672 220.188 177.243 1.00 101.27 279 LEU B C 1
ATOM 5730 O O . LEU B 1 279 ? 198.890 221.150 177.253 1.00 102.13 279 LEU B O 1
ATOM 5735 N N . VAL B 1 280 ? 199.299 218.969 176.849 1.00 105.02 280 VAL B N 1
ATOM 5736 C CA . VAL B 1 280 ? 197.934 218.721 176.390 1.00 104.67 280 VAL B CA 1
ATOM 5737 C C . VAL B 1 280 ? 196.937 218.981 177.515 1.00 103.97 280 VAL B C 1
ATOM 5738 O O . VAL B 1 280 ? 195.886 219.604 177.309 1.00 103.30 280 VAL B O 1
ATOM 5742 N N . ILE B 1 281 ? 197.255 218.515 178.724 1.00 104.88 281 ILE B N 1
ATOM 5743 C CA . ILE B 1 281 ? 196.322 218.662 179.836 1.00 105.01 281 ILE B CA 1
ATOM 5744 C C . ILE B 1 281 ? 196.243 220.119 180.277 1.00 105.80 281 ILE B C 1
ATOM 5745 O O . ILE B 1 281 ? 195.186 220.592 180.704 1.00 106.81 281 ILE B O 1
ATOM 5750 N N . LEU B 1 282 ? 197.352 220.859 180.168 1.00 105.63 282 LEU B N 1
ATOM 5751 C CA . LEU B 1 282 ? 197.322 222.294 180.426 1.00 104.16 282 LEU B CA 1
ATOM 5752 C C . LEU B 1 282 ? 196.412 223.003 179.438 1.00 104.36 282 LEU B C 1
ATOM 5753 O O . LEU B 1 282 ? 195.622 223.873 179.822 1.00 104.89 282 LEU B O 1
ATOM 5758 N N . CYS B 1 283 ? 196.507 222.638 178.157 1.00 111.48 283 CYS B N 1
ATOM 5759 C CA . CYS B 1 283 ? 195.632 223.238 177.156 1.00 112.71 283 CYS B CA 1
ATOM 5760 C C . CYS B 1 283 ? 194.169 222.932 177.453 1.00 112.70 283 CYS B C 1
ATOM 5761 O O . CYS B 1 283 ? 193.313 223.821 177.382 1.00 112.78 283 CYS B O 1
ATOM 5764 N N . ILE B 1 284 ? 193.868 221.680 177.807 1.00 109.54 284 ILE B N 1
ATOM 5765 C CA . ILE B 1 284 ? 192.485 221.296 178.088 1.00 109.17 284 ILE B CA 1
ATOM 5766 C C . ILE B 1 284 ? 191.963 222.030 179.321 1.00 109.89 284 ILE B C 1
ATOM 5767 O O . ILE B 1 284 ? 190.836 222.545 179.331 1.00 110.83 284 ILE B O 1
ATOM 5772 N N . PHE B 1 285 ? 192.779 222.097 180.376 1.00 116.55 285 PHE B N 1
ATOM 5773 C CA . PHE B 1 285 ? 192.369 222.771 181.603 1.00 116.70 285 PHE B CA 1
ATOM 5774 C C . PHE B 1 285 ? 192.142 224.257 181.370 1.00 115.94 285 PHE B C 1
ATOM 5775 O O . PHE B 1 285 ? 191.180 224.833 181.889 1.00 116.44 285 PHE B O 1
ATOM 5783 N N . LEU B 1 286 ? 193.018 224.901 180.595 1.00 111.72 286 LEU B N 1
ATOM 5784 C CA . LEU B 1 286 ? 192.842 226.324 180.331 1.00 112.37 286 LEU B CA 1
ATOM 5785 C C . LEU B 1 286 ? 191.632 226.571 179.439 1.00 113.31 286 LEU B C 1
ATOM 5786 O O . LEU B 1 286 ? 190.929 227.576 179.601 1.00 113.43 286 LEU B O 1
ATOM 5791 N N . HIS B 1 287 ? 191.372 225.667 178.490 1.00 117.06 287 HIS B N 1
ATOM 5792 C CA . HIS B 1 287 ? 190.158 225.771 177.689 1.00 117.20 287 HIS B CA 1
ATOM 5793 C C . HIS B 1 287 ? 188.918 225.681 178.566 1.00 117.85 287 HIS B C 1
ATOM 5794 O O . HIS B 1 287 ? 187.946 226.417 178.359 1.00 117.74 287 HIS B O 1
ATOM 5801 N N . TYR B 1 288 ? 188.928 224.774 179.546 1.00 119.86 288 TYR B N 1
ATOM 5802 C CA . TYR B 1 288 ? 187.818 224.715 180.491 1.00 119.32 288 TYR B CA 1
ATOM 5803 C C . TYR B 1 288 ? 187.717 226.001 181.303 1.00 119.35 288 TYR B C 1
ATOM 5804 O O . TYR B 1 288 ? 186.617 226.521 181.520 1.00 120.17 288 TYR B O 1
ATOM 5813 N N . ARG B 1 289 ? 188.856 226.521 181.766 1.00 113.59 289 ARG B N 1
ATOM 5814 C CA . ARG B 1 289 ? 188.844 227.697 182.632 1.00 113.34 289 ARG B CA 1
ATOM 5815 C C . ARG B 1 289 ? 188.327 228.927 181.896 1.00 113.05 289 ARG B C 1
ATOM 5816 O O . ARG B 1 289 ? 187.672 229.786 182.497 1.00 113.38 289 ARG B O 1
ATOM 5824 N N . ILE B 1 290 ? 188.624 229.038 180.599 1.00 115.46 290 ILE B N 1
ATOM 5825 C CA . ILE B 1 290 ? 188.063 230.131 179.810 1.00 117.04 290 ILE B CA 1
ATOM 5826 C C . ILE B 1 290 ? 186.543 230.037 179.785 1.00 116.96 290 ILE B C 1
ATOM 5827 O O . ILE B 1 290 ? 185.840 231.045 179.928 1.00 116.73 290 ILE B O 1
ATOM 5832 N N . THR B 1 291 ? 186.013 228.829 179.617 1.00 117.49 291 THR B N 1
ATOM 5833 C CA . THR B 1 291 ? 184.581 228.602 179.693 1.00 117.48 291 THR B CA 1
ATOM 5834 C C . THR B 1 291 ? 184.150 228.479 181.154 1.00 117.82 291 THR B C 1
ATOM 5835 O O . THR B 1 291 ? 184.959 228.584 182.079 1.00 118.06 291 THR B O 1
ATOM 5839 N N . ASN B 1 292 ? 182.855 228.249 181.357 1.00 120.49 292 ASN B N 1
ATOM 5840 C CA . ASN B 1 292 ? 182.257 228.118 182.682 1.00 120.43 292 ASN B CA 1
ATOM 5841 C C . ASN B 1 292 ? 182.725 229.215 183.643 1.00 120.10 292 ASN B C 1
ATOM 5842 O O . ASN B 1 292 ? 183.475 228.942 184.583 1.00 119.79 292 ASN B O 1
ATOM 5847 N N . PRO B 1 293 ? 182.311 230.463 183.427 1.00 119.72 293 PRO B N 1
ATOM 5848 C CA . PRO B 1 293 ? 182.742 231.539 184.326 1.00 119.50 293 PRO B CA 1
ATOM 5849 C C . PRO B 1 293 ? 182.142 231.383 185.715 1.00 120.10 293 PRO B C 1
ATOM 5850 O O . PRO B 1 293 ? 181.174 230.651 185.933 1.00 119.41 293 PRO B O 1
ATOM 5854 N N . VAL B 1 294 ? 182.745 232.091 186.664 1.00 121.69 294 VAL B N 1
ATOM 5855 C CA . VAL B 1 294 ? 182.226 232.219 188.023 1.00 121.34 294 VAL B CA 1
ATOM 5856 C C . VAL B 1 294 ? 180.918 232.998 187.897 1.00 122.74 294 VAL B C 1
ATOM 5857 O O . VAL B 1 294 ? 180.727 233.692 186.886 1.00 122.19 294 VAL B O 1
ATOM 5861 N N . PRO B 1 295 ? 179.970 232.892 188.856 1.00 125.09 295 PRO B N 1
ATOM 5862 C CA . PRO B 1 295 ? 178.730 233.680 188.761 1.00 123.81 295 PRO B CA 1
ATOM 5863 C C . PRO B 1 295 ? 178.928 235.151 188.417 1.00 122.97 295 PRO B C 1
ATOM 5864 O O . PRO B 1 295 ? 179.988 235.733 188.670 1.00 122.42 295 PRO B O 1
ATOM 5868 N N . ASN B 1 296 ? 177.885 235.752 187.846 1.00 123.28 296 ASN B N 1
ATOM 5869 C CA . ASN B 1 296 ? 177.998 237.044 187.182 1.00 123.98 296 ASN B CA 1
ATOM 5870 C C . ASN B 1 296 ? 178.410 238.142 188.158 1.00 124.32 296 ASN B C 1
ATOM 5871 O O . ASN B 1 296 ? 178.225 238.031 189.374 1.00 123.75 296 ASN B O 1
ATOM 5876 N N . ALA B 1 297 ? 178.998 239.205 187.602 1.00 120.50 297 ALA B N 1
ATOM 5877 C CA . ALA B 1 297 ? 179.407 240.410 188.320 1.00 120.13 297 ALA B CA 1
ATOM 5878 C C . ALA B 1 297 ? 180.522 240.152 189.326 1.00 121.59 297 ALA B C 1
ATOM 5879 O O . ALA B 1 297 ? 180.618 240.854 190.338 1.00 120.21 297 ALA B O 1
ATOM 5881 N N . TYR B 1 298 ? 181.373 239.159 189.073 1.00 126.74 298 TYR B N 1
ATOM 5882 C CA . TYR B 1 298 ? 182.512 238.868 189.938 1.00 125.54 298 TYR B CA 1
ATOM 5883 C C . TYR B 1 298 ? 183.804 239.143 189.179 1.00 123.60 298 TYR B C 1
ATOM 5884 O O . TYR B 1 298 ? 184.202 238.340 188.321 1.00 121.73 298 TYR B O 1
ATOM 5893 N N . PRO B 1 299 ? 184.497 240.254 189.450 1.00 116.09 299 PRO B N 1
ATOM 5894 C CA . PRO B 1 299 ? 185.790 240.497 188.792 1.00 115.25 299 PRO B CA 1
ATOM 5895 C C . PRO B 1 299 ? 186.920 239.631 189.322 1.00 115.42 299 PRO B C 1
ATOM 5896 O O . PRO B 1 299 ? 188.048 239.745 188.828 1.00 113.38 299 PRO B O 1
ATOM 5900 N N . LEU B 1 300 ? 186.656 238.773 190.310 1.00 112.47 300 LEU B N 1
ATOM 5901 C CA . LEU B 1 300 ? 187.681 237.920 190.898 1.00 110.99 300 LEU B CA 1
ATOM 5902 C C . LEU B 1 300 ? 188.161 236.830 189.946 1.00 110.89 300 LEU B C 1
ATOM 5903 O O . LEU B 1 300 ? 189.236 236.262 190.171 1.00 112.02 300 LEU B O 1
ATOM 5908 N N . TRP B 1 301 ? 187.410 236.541 188.885 1.00 111.38 301 TRP B N 1
ATOM 5909 C CA . TRP B 1 301 ? 187.725 235.444 187.977 1.00 110.72 301 TRP B CA 1
ATOM 5910 C C . TRP B 1 301 ? 188.623 235.865 186.820 1.00 111.01 301 TRP B C 1
ATOM 5911 O O . TRP B 1 301 ? 189.473 235.079 186.387 1.00 112.21 301 TRP B O 1
ATOM 5922 N N . LEU B 1 302 ? 188.442 237.083 186.300 1.00 105.38 302 LEU B N 1
ATOM 5923 C CA . LEU B 1 302 ? 189.252 237.536 185.173 1.00 105.85 302 LEU B CA 1
ATOM 5924 C C . LEU B 1 302 ? 190.726 237.614 185.549 1.00 106.50 302 LEU B C 1
ATOM 5925 O O . LEU B 1 302 ? 191.597 237.181 184.783 1.00 106.31 302 LEU B O 1
ATOM 5930 N N . VAL B 1 303 ? 191.024 238.158 186.729 1.00 98.59 303 VAL B N 1
ATOM 5931 C CA . VAL B 1 303 ? 192.407 238.232 187.186 1.00 96.46 303 VAL B CA 1
ATOM 5932 C C . VAL B 1 303 ? 192.982 236.832 187.361 1.00 96.20 303 VAL B C 1
ATOM 5933 O O . VAL B 1 303 ? 194.139 236.570 187.009 1.00 97.53 303 VAL B O 1
ATOM 5937 N N . SER B 1 304 ? 192.178 235.910 187.896 1.00 97.13 304 SER B N 1
ATOM 5938 C CA . SER B 1 304 ? 192.646 234.545 188.108 1.00 97.23 304 SER B CA 1
ATOM 5939 C C . SER B 1 304 ? 192.995 233.866 186.789 1.00 97.12 304 SER B C 1
ATOM 5940 O O . SER B 1 304 ? 194.045 233.224 186.670 1.00 97.63 304 SER B O 1
ATOM 5943 N N . VAL B 1 305 ? 192.129 233.997 185.779 1.00 95.83 305 VAL B N 1
ATOM 5944 C CA . VAL B 1 305 ? 192.403 233.324 184.512 1.00 95.37 305 VAL B CA 1
ATOM 5945 C C . VAL B 1 305 ? 193.558 234.003 183.785 1.00 94.95 305 VAL B C 1
ATOM 5946 O O . VAL B 1 305 ? 194.329 233.345 183.078 1.00 94.86 305 VAL B O 1
ATOM 5950 N N . ILE B 1 306 ? 193.705 235.322 183.946 1.00 94.04 306 ILE B N 1
ATOM 5951 C CA . ILE B 1 306 ? 194.853 236.010 183.357 1.00 95.30 306 ILE B CA 1
ATOM 5952 C C . ILE B 1 306 ? 196.151 235.498 183.973 1.00 94.15 306 ILE B C 1
ATOM 5953 O O . ILE B 1 306 ? 197.129 235.213 183.268 1.00 93.11 306 ILE B O 1
ATOM 5958 N N . CYS B 1 307 ? 196.172 235.363 185.302 1.00 92.59 307 CYS B N 1
ATOM 5959 C CA . CYS B 1 307 ? 197.357 234.839 185.974 1.00 92.52 307 CYS B CA 1
ATOM 5960 C C . CYS B 1 307 ? 197.629 233.397 185.568 1.00 92.46 307 CYS B C 1
ATOM 5961 O O . CYS B 1 307 ? 198.788 232.999 185.408 1.00 93.16 307 CYS B O 1
ATOM 5964 N N . GLU B 1 308 ? 196.575 232.593 185.408 1.00 95.29 308 GLU B N 1
ATOM 5965 C CA . GLU B 1 308 ? 196.763 231.213 184.973 1.00 93.62 308 GLU B CA 1
ATOM 5966 C C . GLU B 1 308 ? 197.333 231.154 183.561 1.00 94.05 308 GLU B C 1
ATOM 5967 O O . GLU B 1 308 ? 198.203 230.324 183.267 1.00 94.85 308 GLU B O 1
ATOM 5973 N N . ILE B 1 309 ? 196.854 232.028 182.672 1.00 91.71 309 ILE B N 1
ATOM 5974 C CA . ILE B 1 309 ? 197.396 232.095 181.318 1.00 90.90 309 ILE B CA 1
ATOM 5975 C C . ILE B 1 309 ? 198.875 232.451 181.360 1.00 91.62 309 ILE B C 1
ATOM 5976 O O . ILE B 1 309 ? 199.701 231.823 180.683 1.00 91.21 309 ILE B O 1
ATOM 5981 N N . TRP B 1 310 ? 199.233 233.453 182.165 1.00 93.72 310 TRP B N 1
ATOM 5982 C CA . TRP B 1 310 ? 200.633 233.852 182.241 1.00 92.26 310 TRP B CA 1
ATOM 5983 C C . TRP B 1 310 ? 201.492 232.732 182.813 1.00 91.02 310 TRP B C 1
ATOM 5984 O O . TRP B 1 310 ? 202.618 232.508 182.356 1.00 91.17 310 TRP B O 1
ATOM 5995 N N . PHE B 1 311 ? 200.980 232.021 183.821 1.00 87.24 311 PHE B N 1
ATOM 5996 C CA . PHE B 1 311 ? 201.729 230.912 184.405 1.00 85.84 311 PHE B CA 1
ATOM 5997 C C . PHE B 1 311 ? 201.943 229.800 183.388 1.00 86.05 311 PHE B C 1
ATOM 5998 O O . PHE B 1 311 ? 203.029 229.216 183.316 1.00 88.06 311 PHE B O 1
ATOM 6006 N N . ALA B 1 312 ? 200.914 229.492 182.593 1.00 86.75 312 ALA B N 1
ATOM 6007 C CA . ALA B 1 312 ? 201.062 228.469 181.562 1.00 86.98 312 ALA B CA 1
ATOM 6008 C C . ALA B 1 312 ? 202.091 228.883 180.517 1.00 86.67 312 ALA B C 1
ATOM 6009 O O . ALA B 1 312 ? 202.926 228.069 180.100 1.00 86.28 312 ALA B O 1
ATOM 6011 N N . ILE B 1 313 ? 202.049 230.145 180.083 1.00 83.85 313 ILE B N 1
ATOM 6012 C CA . ILE B 1 313 ? 203.022 230.616 179.098 1.00 84.37 313 ILE B CA 1
ATOM 6013 C C . ILE B 1 313 ? 204.433 230.562 179.671 1.00 84.94 313 ILE B C 1
ATOM 6014 O O . ILE B 1 313 ? 205.378 230.137 178.993 1.00 84.79 313 ILE B O 1
ATOM 6019 N N . SER B 1 314 ? 204.600 230.989 180.925 1.00 83.28 314 SER B N 1
ATOM 6020 C CA . SER B 1 314 ? 205.917 230.960 181.550 1.00 81.15 314 SER B CA 1
ATOM 6021 C C . SER B 1 314 ? 206.431 229.534 181.687 1.00 80.92 314 SER B C 1
ATOM 6022 O O . SER B 1 314 ? 207.615 229.268 181.449 1.00 81.24 314 SER B O 1
ATOM 6025 N N . TRP B 1 315 ? 205.556 228.599 182.068 1.00 84.97 315 TRP B N 1
ATOM 6026 C CA . TRP B 1 315 ? 205.979 227.209 182.183 1.00 84.01 315 TRP B CA 1
ATOM 6027 C C . TRP B 1 315 ? 206.370 226.631 180.831 1.00 83.41 315 TRP B C 1
ATOM 6028 O O . TRP B 1 315 ? 207.343 225.877 180.735 1.00 84.25 315 TRP B O 1
ATOM 6039 N N . ILE B 1 316 ? 205.616 226.951 179.777 1.00 78.87 316 ILE B N 1
ATOM 6040 C CA . ILE B 1 316 ? 205.974 226.468 178.445 1.00 79.70 316 ILE B CA 1
ATOM 6041 C C . ILE B 1 316 ? 207.334 227.019 178.034 1.00 77.95 316 ILE B C 1
ATOM 6042 O O . ILE B 1 316 ? 208.200 226.289 177.531 1.00 75.35 316 ILE B O 1
ATOM 6047 N N . LEU B 1 317 ? 207.541 228.318 178.259 1.00 75.42 317 LEU B N 1
ATOM 6048 C CA . LEU B 1 317 ? 208.800 228.961 177.897 1.00 74.81 317 LEU B CA 1
ATOM 6049 C C . LEU B 1 317 ? 209.973 228.388 178.684 1.00 73.79 317 LEU B C 1
ATOM 6050 O O . LEU B 1 317 ? 211.091 228.292 178.163 1.00 71.37 317 LEU B O 1
ATOM 6055 N N . ASP B 1 318 ? 209.744 228.006 179.941 1.00 76.70 318 ASP B N 1
ATOM 6056 C CA . ASP B 1 318 ? 210.809 227.414 180.746 1.00 74.47 318 ASP B CA 1
ATOM 6057 C C . ASP B 1 318 ? 211.067 225.958 180.373 1.00 74.09 318 ASP B C 1
ATOM 6058 O O . ASP B 1 318 ? 212.218 225.509 180.403 1.00 73.85 318 ASP B O 1
ATOM 6063 N N . GLN B 1 319 ? 210.020 225.213 180.016 1.00 73.64 319 GLN B N 1
ATOM 6064 C CA . GLN B 1 319 ? 210.153 223.783 179.771 1.00 73.08 319 GLN B CA 1
ATOM 6065 C C . GLN B 1 319 ? 210.666 223.479 178.371 1.00 71.55 319 GLN B C 1
ATOM 6066 O O . GLN B 1 319 ? 211.252 222.412 178.154 1.00 69.76 319 GLN B O 1
ATOM 6072 N N . PHE B 1 320 ? 210.452 224.383 177.414 1.00 70.17 320 PHE B N 1
ATOM 6073 C CA . PHE B 1 320 ? 210.903 224.125 176.047 1.00 69.20 320 PHE B CA 1
ATOM 6074 C C . PHE B 1 320 ? 212.404 223.871 175.938 1.00 69.58 320 PHE B C 1
ATOM 6075 O O . PHE B 1 320 ? 212.790 222.900 175.264 1.00 70.52 320 PHE B O 1
ATOM 6083 N N . PRO B 1 321 ? 213.313 224.678 176.561 1.00 65.25 321 PRO B N 1
ATOM 6084 C CA . PRO B 1 321 ? 214.751 224.393 176.449 1.00 61.60 321 PRO B CA 1
ATOM 6085 C C . PRO B 1 321 ? 215.239 223.313 177.411 1.00 61.09 321 PRO B C 1
ATOM 6086 O O . PRO B 1 321 ? 216.256 223.473 178.090 1.00 59.66 321 PRO B O 1
ATOM 6090 N N . LYS B 1 322 ? 214.506 222.198 177.471 1.00 66.05 322 LYS B N 1
ATOM 6091 C CA . LYS B 1 322 ? 214.908 221.057 178.284 1.00 64.36 322 LYS B CA 1
ATOM 6092 C C . LYS B 1 322 ? 214.656 219.739 177.559 1.00 62.90 322 LYS B C 1
ATOM 6093 O O . LYS B 1 322 ? 214.479 218.702 178.209 1.00 61.30 322 LYS B O 1
ATOM 6099 N N . TRP B 1 323 ? 214.640 219.757 176.227 1.00 69.91 323 TRP B N 1
ATOM 6100 C CA . TRP B 1 323 ? 214.246 218.593 175.446 1.00 69.15 323 TRP B CA 1
ATOM 6101 C C . TRP B 1 323 ? 215.404 217.661 175.119 1.00 70.05 323 TRP B C 1
ATOM 6102 O O . TRP B 1 323 ? 215.178 216.458 174.944 1.00 72.16 323 TRP B O 1
ATOM 6113 N N . LEU B 1 324 ? 216.630 218.174 175.032 1.00 61.97 324 LEU B N 1
ATOM 6114 C CA . LEU B 1 324 ? 217.790 217.385 174.617 1.00 61.18 324 LEU B CA 1
ATOM 6115 C C . LEU B 1 324 ? 218.941 217.572 175.599 1.00 59.04 324 LEU B C 1
ATOM 6116 O O . LEU B 1 324 ? 219.923 218.263 175.301 1.00 60.73 324 LEU B O 1
ATOM 6121 N N . PRO B 1 325 ? 218.854 216.972 176.785 1.00 52.19 325 PRO B N 1
ATOM 6122 C CA . PRO B 1 325 ? 220.007 216.979 177.691 1.00 51.20 325 PRO B CA 1
ATOM 6123 C C . PRO B 1 325 ? 221.032 215.935 177.279 1.00 53.68 325 PRO B C 1
ATOM 6124 O O . PRO B 1 325 ? 220.692 214.802 176.931 1.00 57.01 325 PRO B O 1
ATOM 6128 N N . VAL B 1 326 ? 222.301 216.332 177.314 1.00 47.55 326 VAL B N 1
ATOM 6129 C CA . VAL B 1 326 ? 223.408 215.448 176.961 1.00 46.42 326 VAL B CA 1
ATOM 6130 C C . VAL B 1 326 ? 224.478 215.561 178.037 1.00 44.18 326 VAL B C 1
ATOM 6131 O O . VAL B 1 326 ? 224.546 216.562 178.758 1.00 47.61 326 VAL B O 1
ATOM 6135 N N . ASN B 1 327 ? 225.302 214.525 178.157 1.00 39.19 327 ASN B N 1
ATOM 6136 C CA . ASN B 1 327 ? 226.473 214.554 179.018 1.00 37.66 327 ASN B CA 1
ATOM 6137 C C . ASN B 1 327 ? 227.732 214.501 178.163 1.00 42.38 327 ASN B C 1
ATOM 6138 O O . ASN B 1 327 ? 227.683 214.226 176.964 1.00 46.03 327 ASN B O 1
ATOM 6143 N N . ARG B 1 328 ? 228.871 214.770 178.791 1.00 37.06 328 ARG B N 1
ATOM 6144 C CA . ARG B 1 328 ? 230.147 214.763 178.089 1.00 32.18 328 ARG B CA 1
ATOM 6145 C C . ARG B 1 328 ? 231.167 213.975 178.895 1.00 34.13 328 ARG B C 1
ATOM 6146 O O . ARG B 1 328 ? 231.277 214.152 180.112 1.00 37.16 328 ARG B O 1
ATOM 6154 N N . GLU B 1 329 ? 231.908 213.106 178.212 1.00 37.03 329 GLU B N 1
ATOM 6155 C CA . GLU B 1 329 ? 232.880 212.230 178.850 1.00 38.80 329 GLU B CA 1
ATOM 6156 C C . GLU B 1 329 ? 234.235 212.424 178.186 1.00 41.84 329 GLU B C 1
ATOM 6157 O O . GLU B 1 329 ? 234.344 212.358 176.958 1.00 43.17 329 GLU B O 1
ATOM 6163 N N . THR B 1 330 ? 235.263 212.655 178.999 1.00 40.03 330 THR B N 1
ATOM 6164 C CA . THR B 1 330 ? 236.583 213.035 178.517 1.00 35.84 330 THR B CA 1
ATOM 6165 C C . THR B 1 330 ? 237.553 211.867 178.625 1.00 39.43 330 THR B C 1
ATOM 6166 O O . THR B 1 330 ? 237.436 211.028 179.524 1.00 44.62 330 THR B O 1
ATOM 6170 N N . TYR B 1 331 ? 238.511 211.824 177.703 1.00 37.59 331 TYR B N 1
ATOM 6171 C CA . TYR B 1 331 ? 239.564 210.810 177.681 1.00 38.09 331 TYR B CA 1
ATOM 6172 C C . TYR B 1 331 ? 240.890 211.508 177.971 1.00 36.28 331 TYR B C 1
ATOM 6173 O O . TYR B 1 331 ? 241.559 212.006 177.065 1.00 36.00 331 TYR B O 1
ATOM 6182 N N . LEU B 1 332 ? 241.266 211.544 179.251 1.00 34.38 332 LEU B N 1
ATOM 6183 C CA . LEU B 1 332 ? 242.534 212.158 179.630 1.00 36.95 332 LEU B CA 1
ATOM 6184 C C . LEU B 1 332 ? 243.716 211.351 179.106 1.00 38.92 332 LEU B C 1
ATOM 6185 O O . LEU B 1 332 ? 244.754 211.919 178.746 1.00 38.29 332 LEU B O 1
ATOM 6190 N N . ASP B 1 333 ? 243.578 210.023 179.065 1.00 40.15 333 ASP B N 1
ATOM 6191 C CA . ASP B 1 333 ? 244.666 209.178 178.582 1.00 36.44 333 ASP B CA 1
ATOM 6192 C C . ASP B 1 333 ? 244.969 209.449 177.114 1.00 36.34 333 ASP B C 1
ATOM 6193 O O . ASP B 1 333 ? 246.138 209.504 176.715 1.00 36.22 333 ASP B O 1
ATOM 6198 N N . ARG B 1 334 ? 243.930 209.616 176.292 1.00 42.42 334 ARG B N 1
ATOM 6199 C CA . ARG B 1 334 ? 244.148 209.908 174.879 1.00 40.85 334 ARG B CA 1
ATOM 6200 C C . ARG B 1 334 ? 244.817 211.264 174.694 1.00 40.04 334 ARG B C 1
ATOM 6201 O O . ARG B 1 334 ? 245.709 211.414 173.849 1.00 42.45 334 ARG B O 1
ATOM 6209 N N . LEU B 1 335 ? 244.400 212.263 175.474 1.00 36.23 335 LEU B N 1
ATOM 6210 C CA . LEU B 1 335 ? 245.028 213.578 175.396 1.00 35.59 335 LEU B CA 1
ATOM 6211 C C . LEU B 1 335 ? 246.495 213.511 175.800 1.00 34.59 335 LEU B C 1
ATOM 6212 O O . LEU B 1 335 ? 247.353 214.138 175.167 1.00 35.82 335 LEU B O 1
ATOM 6217 N N . ALA B 1 336 ? 246.801 212.759 176.859 1.00 39.82 336 ALA B N 1
ATOM 6218 C CA . ALA B 1 336 ? 248.189 212.618 177.288 1.00 37.01 336 ALA B CA 1
ATOM 6219 C C . ALA B 1 336 ? 249.022 211.896 176.237 1.00 39.71 336 ALA B C 1
ATOM 6220 O O . ALA B 1 336 ? 250.158 212.292 175.955 1.00 38.82 336 ALA B O 1
ATOM 6222 N N . LEU B 1 337 ? 248.474 210.834 175.642 1.00 44.04 337 LEU B N 1
ATOM 6223 C CA . LEU B 1 337 ? 249.223 210.080 174.642 1.00 40.03 337 LEU B CA 1
ATOM 6224 C C . LEU B 1 337 ? 249.453 210.904 173.382 1.00 41.28 337 LEU B C 1
ATOM 6225 O O . LEU B 1 337 ? 250.515 210.808 172.756 1.00 43.50 337 LEU B O 1
ATOM 6230 N N . ARG B 1 338 ? 248.470 211.717 172.992 1.00 43.27 338 ARG B N 1
ATOM 6231 C CA . ARG B 1 338 ? 248.587 212.464 171.744 1.00 39.96 338 ARG B CA 1
ATOM 6232 C C . ARG B 1 338 ? 249.544 213.642 171.880 1.00 39.26 338 ARG B C 1
ATOM 6233 O O . ARG B 1 338 ? 250.288 213.954 170.943 1.00 42.08 338 ARG B O 1
ATOM 6241 N N . TYR B 1 339 ? 249.540 214.311 173.032 1.00 38.58 339 TYR B N 1
ATOM 6242 C CA . TYR B 1 339 ? 250.277 215.557 173.205 1.00 39.24 339 TYR B CA 1
ATOM 6243 C C . TYR B 1 339 ? 251.358 215.481 174.273 1.00 40.38 339 TYR B C 1
ATOM 6244 O O . TYR B 1 339 ? 252.516 215.813 174.003 1.00 42.80 339 TYR B O 1
ATOM 6253 N N . ASP B 1 340 ? 251.012 215.052 175.487 1.00 42.31 340 ASP B N 1
ATOM 6254 C CA . ASP B 1 340 ? 251.953 215.052 176.608 1.00 44.96 340 ASP B CA 1
ATOM 6255 C C . ASP B 1 340 ? 252.674 213.707 176.657 1.00 47.62 340 ASP B C 1
ATOM 6256 O O . ASP B 1 340 ? 252.426 212.860 177.516 1.00 47.77 340 ASP B O 1
ATOM 6261 N N . ARG B 1 341 ? 253.593 213.520 175.716 1.00 54.99 341 ARG B N 1
ATOM 6262 C CA . ARG B 1 341 ? 254.348 212.281 175.609 1.00 54.31 341 ARG B CA 1
ATOM 6263 C C . ARG B 1 341 ? 255.594 212.334 176.484 1.00 59.82 341 ARG B C 1
ATOM 6264 O O . ARG B 1 341 ? 256.220 213.386 176.641 1.00 60.48 341 ARG B O 1
ATOM 6272 N N . GLU B 1 342 ? 255.949 211.184 177.052 1.00 70.41 342 GLU B N 1
ATOM 6273 C CA . GLU B 1 342 ? 257.106 211.093 177.931 1.00 68.06 342 GLU B CA 1
ATOM 6274 C C . GLU B 1 342 ? 258.394 211.108 177.118 1.00 67.10 342 GLU B C 1
ATOM 6275 O O . GLU B 1 342 ? 258.474 210.511 176.041 1.00 67.80 342 GLU B O 1
ATOM 6281 N N . GLY B 1 343 ? 259.406 211.795 177.645 1.00 70.71 343 GLY B N 1
ATOM 6282 C CA . GLY B 1 343 ? 260.691 211.893 176.987 1.00 73.08 343 GLY B CA 1
ATOM 6283 C C . GLY B 1 343 ? 260.785 212.955 175.916 1.00 74.66 343 GLY B C 1
ATOM 6284 O O . GLY B 1 343 ? 261.869 213.145 175.350 1.00 75.70 343 GLY B O 1
ATOM 6285 N N . GLU B 1 344 ? 259.694 213.653 175.621 1.00 65.88 344 GLU B N 1
ATOM 6286 C CA . GLU B 1 344 ? 259.651 214.696 174.612 1.00 65.26 344 GLU B CA 1
ATOM 6287 C C . GLU B 1 344 ? 259.035 215.953 175.206 1.00 65.73 344 GLU B C 1
ATOM 6288 O O . GLU B 1 344 ? 258.254 215.872 176.160 1.00 63.34 344 GLU B O 1
ATOM 6294 N N . PRO B 1 345 ? 259.377 217.128 174.675 1.00 59.81 345 PRO B N 1
ATOM 6295 C CA . PRO B 1 345 ? 258.773 218.365 175.186 1.00 54.35 345 PRO B CA 1
ATOM 6296 C C . PRO B 1 345 ? 257.261 218.356 175.011 1.00 52.13 345 PRO B C 1
ATOM 6297 O O . PRO B 1 345 ? 256.734 217.864 174.012 1.00 53.32 345 PRO B O 1
ATOM 6301 N N . SER B 1 346 ? 256.567 218.907 176.003 1.00 43.44 346 SER B N 1
ATOM 6302 C CA . SER B 1 346 ? 255.111 218.895 175.997 1.00 42.00 346 SER B CA 1
ATOM 6303 C C . SER B 1 346 ? 254.564 219.809 174.909 1.00 44.10 346 SER B C 1
ATOM 6304 O O . SER B 1 346 ? 255.057 220.921 174.700 1.00 45.07 346 SER B O 1
ATOM 6307 N N . GLN B 1 347 ? 253.534 219.331 174.213 1.00 33.71 347 GLN B N 1
ATOM 6308 C CA . GLN B 1 347 ? 252.864 220.096 173.172 1.00 29.87 347 GLN B CA 1
ATOM 6309 C C . GLN B 1 347 ? 251.529 220.667 173.631 1.00 31.04 347 GLN B C 1
ATOM 6310 O O . GLN B 1 347 ? 250.757 221.155 172.800 1.00 36.42 347 GLN B O 1
ATOM 6316 N N . LEU B 1 348 ? 251.238 220.611 174.928 1.00 22.25 348 LEU B N 1
ATOM 6317 C CA . LEU B 1 348 ? 249.995 221.170 175.440 1.00 20.72 348 LEU B CA 1
ATOM 6318 C C . LEU B 1 348 ? 249.999 222.688 175.311 1.00 22.29 348 LEU B C 1
ATOM 6319 O O . LEU B 1 348 ? 251.040 223.337 175.433 1.00 20.16 348 LEU B O 1
ATOM 6324 N N . ALA B 1 349 ? 248.822 223.252 175.055 1.00 15.60 349 ALA B N 1
ATOM 6325 C CA . ALA B 1 349 ? 248.701 224.692 174.887 1.00 10.78 349 ALA B CA 1
ATOM 6326 C C . ALA B 1 349 ? 248.869 225.410 176.221 1.00 14.78 349 ALA B C 1
ATOM 6327 O O . ALA B 1 349 ? 248.495 224.895 177.278 1.00 17.85 349 ALA B O 1
ATOM 6329 N N . ALA B 1 350 ? 249.440 226.611 176.164 1.00 9.49 350 ALA B N 1
ATOM 6330 C CA . ALA B 1 350 ? 249.646 227.406 177.364 1.00 0.00 350 ALA B CA 1
ATOM 6331 C C . ALA B 1 350 ? 248.319 227.940 177.894 1.00 1.90 350 ALA B C 1
ATOM 6332 O O . ALA B 1 350 ? 247.367 228.168 177.143 1.00 9.72 350 ALA B O 1
ATOM 6334 N N . VAL B 1 351 ? 248.262 228.135 179.209 1.00 6.48 351 VAL B N 1
ATOM 6335 C CA . VAL B 1 351 ? 247.061 228.616 179.884 1.00 4.91 351 VAL B CA 1
ATOM 6336 C C . VAL B 1 351 ? 247.444 229.754 180.820 1.00 6.36 351 VAL B C 1
ATOM 6337 O O . VAL B 1 351 ? 248.429 229.660 181.561 1.00 15.77 351 VAL B O 1
ATOM 6341 N N . ASP B 1 352 ? 246.660 230.830 180.783 1.00 3.74 352 ASP B N 1
ATOM 6342 C CA . ASP B 1 352 ? 246.816 231.960 181.688 1.00 4.99 352 ASP B CA 1
ATOM 6343 C C . ASP B 1 352 ? 245.615 232.005 182.621 1.00 7.50 352 ASP B C 1
ATOM 6344 O O . ASP B 1 352 ? 244.471 232.016 182.161 1.00 14.24 352 ASP B O 1
ATOM 6349 N N . ILE B 1 353 ? 245.873 232.032 183.924 1.00 2.50 353 ILE B N 1
ATOM 6350 C CA . ILE B 1 353 ? 244.827 231.962 184.937 1.00 3.28 353 ILE B CA 1
ATOM 6351 C C . ILE B 1 353 ? 244.745 233.311 185.636 1.00 2.05 353 ILE B C 1
ATOM 6352 O O . ILE B 1 353 ? 245.713 233.755 186.266 1.00 15.98 353 ILE B O 1
ATOM 6357 N N . PHE B 1 354 ? 243.585 233.951 185.533 1.00 0.47 354 PHE B N 1
ATOM 6358 C CA . PHE B 1 354 ? 243.333 235.256 186.128 1.00 3.70 354 PHE B CA 1
ATOM 6359 C C . PHE B 1 354 ? 242.612 235.076 187.456 1.00 3.12 354 PHE B C 1
ATOM 6360 O O . PHE B 1 354 ? 241.668 234.286 187.550 1.00 13.64 354 PHE B O 1
ATOM 6368 N N . VAL B 1 355 ? 243.067 235.800 188.476 1.00 4.46 355 VAL B N 1
ATOM 6369 C CA . VAL B 1 355 ? 242.477 235.768 189.809 1.00 7.56 355 VAL B CA 1
ATOM 6370 C C . VAL B 1 355 ? 242.086 237.188 190.186 1.00 10.01 355 VAL B C 1
ATOM 6371 O O . VAL B 1 355 ? 242.948 238.070 190.278 1.00 11.32 355 VAL B O 1
ATOM 6375 N N . SER B 1 356 ? 240.797 237.402 190.435 1.00 19.15 356 SER B N 1
ATOM 6376 C CA . SER B 1 356 ? 240.276 238.733 190.727 1.00 16.86 356 SER B CA 1
ATOM 6377 C C . SER B 1 356 ? 240.159 238.941 192.232 1.00 20.75 356 SER B C 1
ATOM 6378 O O . SER B 1 356 ? 239.586 238.101 192.935 1.00 31.21 356 SER B O 1
ATOM 6381 N N . THR B 1 357 ? 240.697 240.060 192.724 1.00 21.44 357 THR B N 1
ATOM 6382 C CA . THR B 1 357 ? 240.518 240.467 194.110 1.00 27.99 357 THR B CA 1
ATOM 6383 C C . THR B 1 357 ? 240.440 241.986 194.162 1.00 28.36 357 THR B C 1
ATOM 6384 O O . THR B 1 357 ? 240.972 242.677 193.288 1.00 31.05 357 THR B O 1
ATOM 6388 N N . VAL B 1 358 ? 239.765 242.507 195.188 1.00 37.15 358 VAL B N 1
ATOM 6389 C CA . VAL B 1 358 ? 239.490 243.938 195.280 1.00 38.85 358 VAL B CA 1
ATOM 6390 C C . VAL B 1 358 ? 239.966 244.530 196.604 1.00 43.75 358 VAL B C 1
ATOM 6391 O O . VAL B 1 358 ? 240.688 245.532 196.619 1.00 43.89 358 VAL B O 1
ATOM 6395 N N . ASP B 1 359 ? 239.575 243.927 197.726 1.00 44.35 359 ASP B N 1
ATOM 6396 C CA . ASP B 1 359 ? 239.818 244.516 199.040 1.00 39.32 359 ASP B CA 1
ATOM 6397 C C . ASP B 1 359 ? 240.369 243.469 199.999 1.00 37.24 359 ASP B C 1
ATOM 6398 O O . ASP B 1 359 ? 239.679 242.476 200.290 1.00 42.91 359 ASP B O 1
ATOM 6403 N N . PRO B 1 360 ? 241.590 243.642 200.511 1.00 32.49 360 PRO B N 1
ATOM 6404 C CA . PRO B 1 360 ? 242.111 242.681 201.497 1.00 33.31 360 PRO B CA 1
ATOM 6405 C C . PRO B 1 360 ? 241.350 242.687 202.811 1.00 32.71 360 PRO B C 1
ATOM 6406 O O . PRO B 1 360 ? 241.349 241.673 203.520 1.00 34.28 360 PRO B O 1
ATOM 6410 N N . LEU B 1 361 ? 240.718 243.805 203.173 1.00 33.89 361 LEU B N 1
ATOM 6411 C CA . LEU B 1 361 ? 239.971 243.853 204.426 1.00 30.85 361 LEU B CA 1
ATOM 6412 C C . LEU B 1 361 ? 238.688 243.036 204.331 1.00 33.08 361 LEU B C 1
ATOM 6413 O O . LEU B 1 361 ? 238.358 242.269 205.243 1.00 37.32 361 LEU B O 1
ATOM 6418 N N . LYS B 1 362 ? 237.947 243.190 203.232 1.00 30.52 362 LYS B N 1
ATOM 6419 C CA . LYS B 1 362 ? 236.724 242.415 203.052 1.00 32.13 362 LYS B CA 1
ATOM 6420 C C . LYS B 1 362 ? 237.036 240.974 202.666 1.00 35.73 362 LYS B C 1
ATOM 6421 O O . LYS B 1 362 ? 236.365 240.042 203.125 1.00 37.99 362 LYS B O 1
ATOM 6427 N N . GLU B 1 363 ? 238.047 240.773 201.823 1.00 34.47 363 GLU B N 1
ATOM 6428 C CA . GLU B 1 363 ? 238.441 239.442 201.385 1.00 29.67 363 GLU B CA 1
ATOM 6429 C C . GLU B 1 363 ? 239.729 239.050 202.090 1.00 33.16 363 GLU B C 1
ATOM 6430 O O . GLU B 1 363 ? 240.786 239.626 201.789 1.00 30.72 363 GLU B O 1
ATOM 6436 N N . PRO B 1 364 ? 239.701 238.095 203.017 1.00 27.45 364 PRO B N 1
ATOM 6437 C CA . PRO B 1 364 ? 240.901 237.773 203.803 1.00 24.35 364 PRO B CA 1
ATOM 6438 C C . PRO B 1 364 ? 242.052 237.347 202.910 1.00 24.15 364 PRO B C 1
ATOM 6439 O O . PRO B 1 364 ? 241.855 236.595 201.943 1.00 29.50 364 PRO B O 1
ATOM 6443 N N . PRO B 1 365 ? 243.269 237.815 203.197 1.00 19.63 365 PRO B N 1
ATOM 6444 C CA . PRO B 1 365 ? 244.418 237.425 202.364 1.00 21.58 365 PRO B CA 1
ATOM 6445 C C . PRO B 1 365 ? 244.721 235.938 202.400 1.00 19.61 365 PRO B C 1
ATOM 6446 O O . PRO B 1 365 ? 245.349 235.425 201.466 1.00 23.52 365 PRO B O 1
ATOM 6450 N N . LEU B 1 366 ? 244.304 235.231 203.452 1.00 19.22 366 LEU B N 1
ATOM 6451 C CA . LEU B 1 366 ? 244.575 233.798 203.532 1.00 17.56 366 LEU B CA 1
ATOM 6452 C C . LEU B 1 366 ? 243.832 233.032 202.444 1.00 15.91 366 LEU B C 1
ATOM 6453 O O . LEU B 1 366 ? 244.373 232.086 201.861 1.00 15.40 366 LEU B O 1
ATOM 6458 N N . VAL B 1 367 ? 242.590 233.426 202.156 1.00 13.62 367 VAL B N 1
ATOM 6459 C CA . VAL B 1 367 ? 241.816 232.752 201.117 1.00 18.34 367 VAL B CA 1
ATOM 6460 C C . VAL B 1 367 ? 242.455 232.965 199.749 1.00 19.93 367 VAL B C 1
ATOM 6461 O O . VAL B 1 367 ? 242.575 232.028 198.948 1.00 18.32 367 VAL B O 1
ATOM 6465 N N . THR B 1 368 ? 242.871 234.200 199.459 1.00 18.60 368 THR B N 1
ATOM 6466 C CA . THR B 1 368 ? 243.543 234.477 198.193 1.00 13.82 368 THR B CA 1
ATOM 6467 C C . THR B 1 368 ? 244.863 233.722 198.098 1.00 19.49 368 THR B C 1
ATOM 6468 O O . THR B 1 368 ? 245.224 233.215 197.028 1.00 28.87 368 THR B O 1
ATOM 6472 N N . ALA B 1 369 ? 245.597 233.637 199.210 1.00 15.25 369 ALA B N 1
ATOM 6473 C CA . ALA B 1 369 ? 246.843 232.879 199.221 1.00 4.82 369 ALA B CA 1
ATOM 6474 C C . ALA B 1 369 ? 246.592 231.406 198.933 1.00 10.05 369 ALA B C 1
ATOM 6475 O O . ALA B 1 369 ? 247.345 230.777 198.183 1.00 17.33 369 ALA B O 1
ATOM 6477 N N . ASN B 1 370 ? 245.537 230.839 199.521 1.00 15.57 370 ASN B N 1
ATOM 6478 C CA . ASN B 1 370 ? 245.212 229.439 199.267 1.00 11.70 370 ASN B CA 1
ATOM 6479 C C . ASN B 1 370 ? 244.807 229.222 197.815 1.00 12.84 370 ASN B C 1
ATOM 6480 O O . ASN B 1 370 ? 245.175 228.211 197.205 1.00 16.75 370 ASN B O 1
ATOM 6485 N N . THR B 1 371 ? 244.047 230.159 197.246 1.00 14.11 371 THR B N 1
ATOM 6486 C CA . THR B 1 371 ? 243.689 230.063 195.833 1.00 8.06 371 THR B CA 1
ATOM 6487 C C . THR B 1 371 ? 244.929 230.093 194.947 1.00 10.37 371 THR B C 1
ATOM 6488 O O . THR B 1 371 ? 245.058 229.290 194.014 1.00 19.67 371 THR B O 1
ATOM 6492 N N . VAL B 1 372 ? 245.858 231.009 195.233 1.00 11.92 372 VAL B N 1
ATOM 6493 C CA . VAL B 1 372 ? 247.083 231.104 194.444 1.00 7.11 372 VAL B CA 1
ATOM 6494 C C . VAL B 1 372 ? 247.910 229.831 194.585 1.00 7.06 372 VAL B C 1
ATOM 6495 O O . VAL B 1 372 ? 248.481 229.332 193.608 1.00 14.49 372 VAL B O 1
ATOM 6499 N N . LEU B 1 373 ? 247.988 229.287 195.802 1.00 14.16 373 LEU B N 1
ATOM 6500 C CA . LEU B 1 373 ? 248.738 228.054 196.022 1.00 8.02 373 LEU B CA 1
ATOM 6501 C C . LEU B 1 373 ? 248.124 226.886 195.262 1.00 9.07 373 LEU B C 1
ATOM 6502 O O . LEU B 1 373 ? 248.844 226.065 194.683 1.00 14.46 373 LEU B O 1
ATOM 6507 N N . SER B 1 374 ? 246.793 226.789 195.260 1.00 9.71 374 SER B N 1
ATOM 6508 C CA . SER B 1 374 ? 246.131 225.721 194.518 1.00 7.55 374 SER B CA 1
ATOM 6509 C C . SER B 1 374 ? 246.345 225.878 193.019 1.00 6.96 374 SER B C 1
ATOM 6510 O O . SER B 1 374 ? 246.493 224.885 192.297 1.00 12.91 374 SER B O 1
ATOM 6513 N N . ILE B 1 375 ? 246.355 227.119 192.530 1.00 17.99 375 ILE B N 1
ATOM 6514 C CA . ILE B 1 375 ? 246.550 227.353 191.102 1.00 13.49 375 ILE B CA 1
ATOM 6515 C C . ILE B 1 375 ? 247.977 227.014 190.689 1.00 15.09 375 ILE B C 1
ATOM 6516 O O . ILE B 1 375 ? 248.205 226.380 189.652 1.00 27.53 375 ILE B O 1
ATOM 6521 N N . LEU B 1 376 ? 248.961 227.422 191.495 1.00 7.66 376 LEU B N 1
ATOM 6522 C CA . LEU B 1 376 ? 250.359 227.195 191.148 1.00 6.08 376 LEU B CA 1
ATOM 6523 C C . LEU B 1 376 ? 250.742 225.721 191.177 1.00 12.35 376 LEU B C 1
ATOM 6524 O O . LEU B 1 376 ? 251.771 225.351 190.602 1.00 17.62 376 LEU B O 1
ATOM 6529 N N . ALA B 1 377 ? 249.947 224.875 191.829 1.00 16.03 377 ALA B N 1
ATOM 6530 C CA . ALA B 1 377 ? 250.232 223.451 191.931 1.00 3.96 377 ALA B CA 1
ATOM 6531 C C . ALA B 1 377 ? 249.387 222.615 190.977 1.00 12.66 377 ALA B C 1
ATOM 6532 O O . ALA B 1 377 ? 249.243 221.407 191.188 1.00 20.00 377 ALA B O 1
ATOM 6534 N N . VAL B 1 378 ? 248.830 223.232 189.932 1.00 18.00 378 VAL B N 1
ATOM 6535 C CA . VAL B 1 378 ? 247.979 222.496 189.007 1.00 14.72 378 VAL B CA 1
ATOM 6536 C C . VAL B 1 378 ? 248.801 221.442 188.262 1.00 18.85 378 VAL B C 1
ATOM 6537 O O . VAL B 1 378 ? 250.015 221.581 188.061 1.00 22.79 378 VAL B O 1
ATOM 6541 N N . ASP B 1 379 ? 248.126 220.363 187.865 1.00 13.76 379 ASP B N 1
ATOM 6542 C CA . ASP B 1 379 ? 248.773 219.251 187.165 1.00 12.49 379 ASP B CA 1
ATOM 6543 C C . ASP B 1 379 ? 248.896 219.592 185.679 1.00 20.31 379 ASP B C 1
ATOM 6544 O O . ASP B 1 379 ? 248.200 219.059 184.814 1.00 27.19 379 ASP B O 1
ATOM 6549 N N . TYR B 1 380 ? 249.810 220.514 185.399 1.00 15.14 380 TYR B N 1
ATOM 6550 C CA . TYR B 1 380 ? 250.076 221.007 184.059 1.00 8.93 380 TYR B CA 1
ATOM 6551 C C . TYR B 1 380 ? 251.546 221.387 183.980 1.00 14.86 380 TYR B C 1
ATOM 6552 O O . TYR B 1 380 ? 252.162 221.682 185.012 1.00 21.19 380 TYR B O 1
ATOM 6561 N N . PRO B 1 381 ? 252.143 221.365 182.787 1.00 16.49 381 PRO B N 1
ATOM 6562 C CA . PRO B 1 381 ? 253.539 221.800 182.661 1.00 12.83 381 PRO B CA 1
ATOM 6563 C C . PRO B 1 381 ? 253.725 223.226 183.158 1.00 14.94 381 PRO B C 1
ATOM 6564 O O . PRO B 1 381 ? 252.898 224.105 182.910 1.00 21.50 381 PRO B O 1
ATOM 6568 N N . VAL B 1 382 ? 254.830 223.448 183.873 1.00 12.02 382 VAL B N 1
ATOM 6569 C CA . VAL B 1 382 ? 255.068 224.750 184.489 1.00 10.23 382 VAL B CA 1
ATOM 6570 C C . VAL B 1 382 ? 255.363 225.805 183.429 1.00 13.45 382 VAL B C 1
ATOM 6571 O O . VAL B 1 382 ? 255.088 226.994 183.626 1.00 24.47 382 VAL B O 1
ATOM 6575 N N . ASP B 1 383 ? 255.929 225.394 182.292 1.00 8.60 383 ASP B N 1
ATOM 6576 C CA . ASP B 1 383 ? 256.199 226.343 181.220 1.00 7.38 383 ASP B CA 1
ATOM 6577 C C . ASP B 1 383 ? 254.934 226.740 180.470 1.00 11.11 383 ASP B C 1
ATOM 6578 O O . ASP B 1 383 ? 254.947 227.737 179.741 1.00 19.16 383 ASP B O 1
ATOM 6583 N N . LYS B 1 384 ? 253.849 225.986 180.632 1.00 7.10 384 LYS B N 1
ATOM 6584 C CA . LYS B 1 384 ? 252.593 226.257 179.949 1.00 6.28 384 LYS B CA 1
ATOM 6585 C C . LYS B 1 384 ? 251.537 226.850 180.872 1.00 8.09 384 LYS B C 1
ATOM 6586 O O . LYS B 1 384 ? 250.362 226.902 180.499 1.00 15.12 384 LYS B O 1
ATOM 6592 N N . VAL B 1 385 ? 251.923 227.292 182.067 1.00 8.12 385 VAL B N 1
ATOM 6593 C CA . VAL B 1 385 ? 250.993 227.848 183.042 1.00 7.52 385 VAL B CA 1
ATOM 6594 C C . VAL B 1 385 ? 251.504 229.210 183.482 1.00 11.29 385 VAL B C 1
ATOM 6595 O O . VAL B 1 385 ? 252.667 229.343 183.878 1.00 17.05 385 VAL B O 1
ATOM 6599 N N . SER B 1 386 ? 250.637 230.217 183.416 1.00 8.19 386 SER B N 1
ATOM 6600 C CA . SER B 1 386 ? 250.936 231.538 183.946 1.00 3.80 386 SER B CA 1
ATOM 6601 C C . SER B 1 386 ? 249.788 231.972 184.842 1.00 5.59 386 SER B C 1
ATOM 6602 O O . SER B 1 386 ? 248.634 231.616 184.598 1.00 16.01 386 SER B O 1
ATOM 6605 N N . CYS B 1 387 ? 250.108 232.730 185.887 1.00 2.79 387 CYS B N 1
ATOM 6606 C CA . CYS B 1 387 ? 249.115 233.193 186.846 1.00 2.55 387 CYS B CA 1
ATOM 6607 C C . CYS B 1 387 ? 249.197 234.706 186.973 1.00 7.85 387 CYS B C 1
ATOM 6608 O O . CYS B 1 387 ? 250.278 235.256 187.206 1.00 10.17 387 CYS B O 1
ATOM 6611 N N . TYR B 1 388 ? 248.054 235.372 186.824 1.00 4.95 388 TYR B N 1
ATOM 6612 C CA . TYR B 1 388 ? 247.949 236.817 186.971 1.00 4.43 388 TYR B CA 1
ATOM 6613 C C . TYR B 1 388 ? 246.911 237.124 188.037 1.00 7.07 388 TYR B C 1
ATOM 6614 O O . TYR B 1 388 ? 245.771 236.660 187.944 1.00 10.18 388 TYR B O 1
ATOM 6623 N N . VAL B 1 389 ? 247.301 237.908 189.037 1.00 7.63 389 VAL B N 1
ATOM 6624 C CA . VAL B 1 389 ? 246.410 238.320 190.115 1.00 3.38 389 VAL B CA 1
ATOM 6625 C C . VAL B 1 389 ? 246.155 239.812 189.965 1.00 9.52 389 VAL B C 1
ATOM 6626 O O . VAL B 1 389 ? 247.095 240.615 189.993 1.00 8.29 389 VAL B O 1
ATOM 6630 N N . SER B 1 390 ? 244.887 240.185 189.805 1.00 12.28 390 SER B N 1
ATOM 6631 C CA . SER B 1 390 ? 244.489 241.582 189.672 1.00 7.19 390 SER B CA 1
ATOM 6632 C C . SER B 1 390 ? 243.882 242.042 190.990 1.00 13.00 390 SER B C 1
ATOM 6633 O O . SER B 1 390 ? 242.787 241.606 191.364 1.00 26.11 390 SER B O 1
ATOM 6636 N N . ASP B 1 391 ? 244.594 242.928 191.684 1.00 12.21 391 ASP B N 1
ATOM 6637 C CA . ASP B 1 391 ? 244.126 243.536 192.926 1.00 18.16 391 ASP B CA 1
ATOM 6638 C C . ASP B 1 391 ? 243.660 244.949 192.597 1.00 19.72 391 ASP B C 1
ATOM 6639 O O . ASP B 1 391 ? 244.474 245.846 192.361 1.00 23.56 391 ASP B O 1
ATOM 6644 N N . ASP B 1 392 ? 242.340 245.145 192.580 1.00 23.27 392 ASP B N 1
ATOM 6645 C CA . ASP B 1 392 ? 241.781 246.431 192.181 1.00 23.24 392 ASP B CA 1
ATOM 6646 C C . ASP B 1 392 ? 242.008 247.511 193.230 1.00 26.31 392 ASP B C 1
ATOM 6647 O O . ASP B 1 392 ? 241.956 248.701 192.902 1.00 26.74 392 ASP B O 1
ATOM 6652 N N . GLY B 1 393 ? 242.257 247.129 194.482 1.00 28.30 393 GLY B N 1
ATOM 6653 C CA . GLY B 1 393 ? 242.444 248.100 195.544 1.00 23.33 393 GLY B CA 1
ATOM 6654 C C . GLY B 1 393 ? 243.832 248.693 195.653 1.00 28.16 393 GLY B C 1
ATOM 6655 O O . GLY B 1 393 ? 244.008 249.668 196.390 1.00 33.05 393 GLY B O 1
ATOM 6656 N N . ALA B 1 394 ? 244.813 248.133 194.941 1.00 26.68 394 ALA B N 1
ATOM 6657 C CA . ALA B 1 394 ? 246.200 248.600 194.995 1.00 17.06 394 ALA B CA 1
ATOM 6658 C C . ALA B 1 394 ? 246.719 248.621 196.430 1.00 25.60 394 ALA B C 1
ATOM 6659 O O . ALA B 1 394 ? 247.372 249.571 196.866 1.00 31.60 394 ALA B O 1
ATOM 6661 N N . ALA B 1 395 ? 246.424 247.558 197.171 1.00 21.65 395 ALA B N 1
ATOM 6662 C CA . ALA B 1 395 ? 246.774 247.483 198.581 1.00 15.11 395 ALA B CA 1
ATOM 6663 C C . ALA B 1 395 ? 248.158 246.877 198.769 1.00 18.06 395 ALA B C 1
ATOM 6664 O O . ALA B 1 395 ? 248.530 245.917 198.090 1.00 24.04 395 ALA B O 1
ATOM 6666 N N . MET B 1 396 ? 248.919 247.453 199.701 1.00 22.32 396 MET B N 1
ATOM 6667 C CA . MET B 1 396 ? 250.233 246.912 200.035 1.00 17.92 396 MET B CA 1
ATOM 6668 C C . MET B 1 396 ? 250.115 245.537 200.680 1.00 18.99 396 MET B C 1
ATOM 6669 O O . MET B 1 396 ? 250.981 244.672 200.489 1.00 23.23 396 MET B O 1
ATOM 6674 N N . LEU B 1 397 ? 249.049 245.321 201.456 1.00 17.98 397 LEU B N 1
ATOM 6675 C CA . LEU B 1 397 ? 248.856 244.034 202.115 1.00 13.53 397 LEU B CA 1
ATOM 6676 C C . LEU B 1 397 ? 248.751 242.907 201.099 1.00 18.71 397 LEU B C 1
ATOM 6677 O O . LEU B 1 397 ? 249.310 241.826 201.304 1.00 23.37 397 LEU B O 1
ATOM 6682 N N . THR B 1 398 ? 248.040 243.141 199.993 1.00 19.18 398 THR B N 1
ATOM 6683 C CA . THR B 1 398 ? 247.925 242.119 198.957 1.00 14.65 398 THR B CA 1
ATOM 6684 C C . THR B 1 398 ? 249.281 241.803 198.337 1.00 13.16 398 THR B C 1
ATOM 6685 O O . THR B 1 398 ? 249.599 240.636 198.090 1.00 20.23 398 THR B O 1
ATOM 6689 N N . PHE B 1 399 ? 250.095 242.830 198.085 1.00 8.90 399 PHE B N 1
ATOM 6690 C CA . PHE B 1 399 ? 251.416 242.613 197.502 1.00 8.47 399 PHE B CA 1
ATOM 6691 C C . PHE B 1 399 ? 252.305 241.800 198.439 1.00 14.29 399 PHE B C 1
ATOM 6692 O O . PHE B 1 399 ? 252.966 240.840 198.017 1.00 21.06 399 PHE B O 1
ATOM 6700 N N . GLU B 1 400 ? 252.328 242.170 199.722 1.00 14.01 400 GLU B N 1
ATOM 6701 C CA . GLU B 1 400 ? 253.146 241.437 200.685 1.00 11.53 400 GLU B CA 1
ATOM 6702 C C . GLU B 1 400 ? 252.645 240.008 200.861 1.00 11.08 400 GLU B C 1
ATOM 6703 O O . GLU B 1 400 ? 253.446 239.069 200.976 1.00 13.38 400 GLU B O 1
ATOM 6709 N N . ALA B 1 401 ? 251.323 239.822 200.881 1.00 6.01 401 ALA B N 1
ATOM 6710 C CA . ALA B 1 401 ? 250.760 238.484 200.996 1.00 8.39 401 ALA B CA 1
ATOM 6711 C C . ALA B 1 401 ? 251.106 237.636 199.782 1.00 12.59 401 ALA B C 1
ATOM 6712 O O . ALA B 1 401 ? 251.378 236.441 199.915 1.00 15.28 401 ALA B O 1
ATOM 6714 N N . LEU B 1 402 ? 251.103 238.234 198.589 1.00 10.94 402 LEU B N 1
ATOM 6715 C CA . LEU B 1 402 ? 251.483 237.492 197.391 1.00 5.32 402 LEU B CA 1
ATOM 6716 C C . LEU B 1 402 ? 252.956 237.104 197.424 1.00 7.42 402 LEU B C 1
ATOM 6717 O O . LEU B 1 402 ? 253.321 235.995 197.016 1.00 14.70 402 LEU B O 1
ATOM 6722 N N . ALA B 1 403 ? 253.819 238.006 197.897 1.00 5.46 403 ALA B N 1
ATOM 6723 C CA . ALA B 1 403 ? 255.233 237.664 198.027 1.00 7.27 403 ALA B CA 1
ATOM 6724 C C . ALA B 1 403 ? 255.432 236.505 198.999 1.00 13.93 403 ALA B C 1
ATOM 6725 O O . ALA B 1 403 ? 256.161 235.546 198.705 1.00 20.01 403 ALA B O 1
ATOM 6727 N N . GLU B 1 404 ? 254.776 236.569 200.161 1.00 10.19 404 GLU B N 1
ATOM 6728 C CA . GLU B 1 404 ? 254.885 235.485 201.132 1.00 4.14 404 GLU B CA 1
ATOM 6729 C C . GLU B 1 404 ? 254.296 234.190 200.583 1.00 6.86 404 GLU B C 1
ATOM 6730 O O . GLU B 1 404 ? 254.814 233.099 200.851 1.00 13.24 404 GLU B O 1
ATOM 6736 N N . THR B 1 405 ? 253.213 234.294 199.811 1.00 6.89 405 THR B N 1
ATOM 6737 C CA . THR B 1 405 ? 252.593 233.115 199.219 1.00 2.71 405 THR B CA 1
ATOM 6738 C C . THR B 1 405 ? 253.519 232.456 198.210 1.00 3.75 405 THR B C 1
ATOM 6739 O O . THR B 1 405 ? 253.607 231.228 198.152 1.00 12.18 405 THR B O 1
ATOM 6743 N N . SER B 1 406 ? 254.214 233.256 197.398 1.00 4.71 406 SER B N 1
ATOM 6744 C CA . SER B 1 406 ? 255.197 232.692 196.477 1.00 6.34 406 SER B CA 1
ATOM 6745 C C . SER B 1 406 ? 256.337 232.025 197.237 1.00 7.60 406 SER B C 1
ATOM 6746 O O . SER B 1 406 ? 256.787 230.929 196.870 1.00 18.10 406 SER B O 1
ATOM 6749 N N . GLU B 1 407 ? 256.810 232.669 198.308 1.00 6.52 407 GLU B N 1
ATOM 6750 C CA . GLU B 1 407 ? 257.884 232.081 199.104 1.00 4.64 407 GLU B CA 1
ATOM 6751 C C . GLU B 1 407 ? 257.465 230.742 199.700 1.00 9.53 407 GLU B C 1
ATOM 6752 O O . GLU B 1 407 ? 258.261 229.796 199.740 1.00 5.15 407 GLU B O 1
ATOM 6758 N N . PHE B 1 408 ? 256.221 230.642 200.173 1.00 9.03 408 PHE B N 1
ATOM 6759 C CA . PHE B 1 408 ? 255.748 229.376 200.727 1.00 1.12 408 PHE B CA 1
ATOM 6760 C C . PHE B 1 408 ? 255.492 228.348 199.630 1.00 4.19 408 PHE B C 1
ATOM 6761 O O . PHE B 1 408 ? 255.730 227.151 199.826 1.00 13.52 408 PHE B O 1
ATOM 6769 N N . ALA B 1 409 ? 254.995 228.791 198.474 1.00 7.08 409 ALA B N 1
ATOM 6770 C CA . ALA B 1 409 ? 254.776 227.885 197.355 1.00 6.98 409 ALA B CA 1
ATOM 6771 C C . ALA B 1 409 ? 256.074 227.250 196.897 1.00 4.18 409 ALA B C 1
ATOM 6772 O O . ALA B 1 409 ? 256.069 226.093 196.462 1.00 6.50 409 ALA B O 1
ATOM 6774 N N . ARG B 1 410 ? 257.187 227.982 197.020 1.00 8.59 410 ARG B N 1
ATOM 6775 C CA . ARG B 1 410 ? 258.496 227.447 196.656 1.00 4.38 410 ARG B CA 1
ATOM 6776 C C . ARG B 1 410 ? 258.764 226.089 197.297 1.00 7.88 410 ARG B C 1
ATOM 6777 O O . ARG B 1 410 ? 259.479 225.264 196.721 1.00 14.42 410 ARG B O 1
ATOM 6785 N N . LYS B 1 411 ? 258.209 225.837 198.482 1.00 12.94 411 LYS B N 1
ATOM 6786 C CA . LYS B 1 411 ? 258.337 224.538 199.130 1.00 7.59 411 LYS B CA 1
ATOM 6787 C C . LYS B 1 411 ? 257.051 223.727 199.136 1.00 4.80 411 LYS B C 1
ATOM 6788 O O . LYS B 1 411 ? 257.110 222.505 199.282 1.00 5.26 411 LYS B O 1
ATOM 6794 N N . TRP B 1 412 ? 255.893 224.374 198.984 1.00 1.76 412 TRP B N 1
ATOM 6795 C CA . TRP B 1 412 ? 254.628 223.646 199.005 1.00 0.00 412 TRP B CA 1
ATOM 6796 C C . TRP B 1 412 ? 254.376 222.900 197.699 1.00 5.71 412 TRP B C 1
ATOM 6797 O O . TRP B 1 412 ? 253.837 221.788 197.714 1.00 12.30 412 TRP B O 1
ATOM 6808 N N . VAL B 1 413 ? 254.743 223.498 196.562 1.00 13.58 413 VAL B N 1
ATOM 6809 C CA . VAL B 1 413 ? 254.439 222.882 195.267 1.00 3.94 413 VAL B CA 1
ATOM 6810 C C . VAL B 1 413 ? 255.113 221.524 195.093 1.00 5.19 413 VAL B C 1
ATOM 6811 O O . VAL B 1 413 ? 254.433 220.574 194.668 1.00 3.06 413 VAL B O 1
ATOM 6815 N N . PRO B 1 414 ? 256.415 221.355 195.376 1.00 8.85 414 PRO B N 1
ATOM 6816 C CA . PRO B 1 414 ? 257.019 220.024 195.181 1.00 7.66 414 PRO B CA 1
ATOM 6817 C C . PRO B 1 414 ? 256.354 218.929 195.994 1.00 5.11 414 PRO B C 1
ATOM 6818 O O . PRO B 1 414 ? 256.213 217.805 195.504 1.00 10.61 414 PRO B O 1
ATOM 6822 N N . PHE B 1 415 ? 255.928 219.231 197.222 1.00 4.44 415 PHE B N 1
ATOM 6823 C CA . PHE B 1 415 ? 255.286 218.224 198.062 1.00 1.45 415 PHE B CA 1
ATOM 6824 C C . PHE B 1 415 ? 253.995 217.721 197.424 1.00 3.89 415 PHE B C 1
ATOM 6825 O O . PHE B 1 415 ? 253.788 216.508 197.275 1.00 10.42 415 PHE B O 1
ATOM 6833 N N . SER B 1 416 ? 253.118 218.647 197.030 1.00 6.98 416 SER B N 1
ATOM 6834 C CA . SER B 1 416 ? 251.845 218.263 196.429 1.00 2.66 416 SER B CA 1
ATOM 6835 C C . SER B 1 416 ? 252.050 217.564 195.092 1.00 3.25 416 SER B C 1
ATOM 6836 O O . SER B 1 416 ? 251.337 216.608 194.769 1.00 1.59 416 SER B O 1
ATOM 6839 N N . LYS B 1 417 ? 253.013 218.034 194.293 1.00 7.96 417 LYS B N 1
ATOM 6840 C CA . LYS B 1 417 ? 253.272 217.390 193.009 1.00 5.34 417 LYS B CA 1
ATOM 6841 C C . LYS B 1 417 ? 253.807 215.975 193.193 1.00 6.97 417 LYS B C 1
ATOM 6842 O O . LYS B 1 417 ? 253.432 215.060 192.450 1.00 9.36 417 LYS B O 1
ATOM 6848 N N . LYS B 1 418 ? 254.684 215.773 194.179 1.00 9.21 418 LYS B N 1
ATOM 6849 C CA . LYS B 1 418 ? 255.288 214.462 194.386 1.00 9.55 418 LYS B CA 1
ATOM 6850 C C . LYS B 1 418 ? 254.281 213.467 194.948 1.00 4.43 418 LYS B C 1
ATOM 6851 O O . LYS B 1 418 ? 254.179 212.335 194.463 1.00 9.28 418 LYS B O 1
ATOM 6857 N N . TYR B 1 419 ? 253.529 213.867 195.971 1.00 7.38 419 TYR B N 1
ATOM 6858 C CA . TYR B 1 419 ? 252.629 212.936 196.639 1.00 3.49 419 TYR B CA 1
ATOM 6859 C C . TYR B 1 419 ? 251.219 212.938 196.065 1.00 10.17 419 TYR B C 1
ATOM 6860 O O . TYR B 1 419 ? 250.399 212.117 196.488 1.00 12.25 419 TYR B O 1
ATOM 6869 N N . SER B 1 420 ? 250.925 213.824 195.115 1.00 13.48 420 SER B N 1
ATOM 6870 C CA . SER B 1 420 ? 249.636 213.870 194.426 1.00 7.84 420 SER B CA 1
ATOM 6871 C C . SER B 1 420 ? 248.477 213.962 195.420 1.00 12.78 420 SER B C 1
ATOM 6872 O O . SER B 1 420 ? 247.581 213.117 195.460 1.00 13.76 420 SER B O 1
ATOM 6875 N N . ILE B 1 421 ? 248.512 215.012 196.230 1.00 12.14 421 ILE B N 1
ATOM 6876 C CA . ILE B 1 421 ? 247.475 215.238 197.228 1.00 10.38 421 ILE B CA 1
ATOM 6877 C C . ILE B 1 421 ? 246.316 215.994 196.592 1.00 13.28 421 ILE B C 1
ATOM 6878 O O . ILE B 1 421 ? 246.490 216.764 195.641 1.00 19.04 421 ILE B O 1
ATOM 6883 N N . GLU B 1 422 ? 245.113 215.761 197.117 1.00 16.92 422 GLU B N 1
ATOM 6884 C CA . GLU B 1 422 ? 243.907 216.414 196.627 1.00 11.51 422 GLU B CA 1
ATOM 6885 C C . GLU B 1 422 ? 243.010 216.762 197.809 1.00 16.96 422 GLU B C 1
ATOM 6886 O O . GLU B 1 422 ? 242.685 215.880 198.617 1.00 23.26 422 GLU B O 1
ATOM 6892 N N . PRO B 1 423 ? 242.589 218.026 197.951 1.00 18.92 423 PRO B N 1
ATOM 6893 C CA . PRO B 1 423 ? 242.898 219.183 197.099 1.00 15.46 423 PRO B CA 1
ATOM 6894 C C . PRO B 1 423 ? 244.288 219.736 197.375 1.00 15.44 423 PRO B C 1
ATOM 6895 O O . PRO B 1 423 ? 244.890 219.434 198.401 1.00 20.63 423 PRO B O 1
ATOM 6899 N N . ARG B 1 424 ? 244.824 220.554 196.475 1.00 12.82 424 ARG B N 1
ATOM 6900 C CA . ARG B 1 424 ? 246.164 221.098 196.628 1.00 12.07 424 ARG B CA 1
ATOM 6901 C C . ARG B 1 424 ? 246.181 222.442 197.343 1.00 14.20 424 ARG B C 1
ATOM 6902 O O . ARG B 1 424 ? 247.243 223.065 197.436 1.00 8.36 424 ARG B O 1
ATOM 6910 N N . ALA B 1 425 ? 245.038 222.906 197.835 1.00 18.05 425 ALA B N 1
ATOM 6911 C CA . ALA B 1 425 ? 245.008 224.071 198.709 1.00 7.92 425 ALA B CA 1
ATOM 6912 C C . ALA B 1 425 ? 245.356 223.640 200.128 1.00 11.89 425 ALA B C 1
ATOM 6913 O O . ALA B 1 425 ? 244.667 222.779 200.687 1.00 22.19 425 ALA B O 1
ATOM 6915 N N . PRO B 1 426 ? 246.407 224.195 200.739 1.00 10.04 426 PRO B N 1
ATOM 6916 C CA . PRO B 1 426 ? 246.835 223.688 202.055 1.00 9.18 426 PRO B CA 1
ATOM 6917 C C . PRO B 1 426 ? 245.790 223.839 203.148 1.00 12.14 426 PRO B C 1
ATOM 6918 O O . PRO B 1 426 ? 245.732 222.998 204.053 1.00 16.36 426 PRO B O 1
ATOM 6922 N N . GLU B 1 427 ? 244.966 224.887 203.098 1.00 12.64 427 GLU B N 1
ATOM 6923 C CA . GLU B 1 427 ? 243.969 225.091 204.146 1.00 13.59 427 GLU B CA 1
ATOM 6924 C C . GLU B 1 427 ? 242.937 223.972 204.147 1.00 15.21 427 GLU B C 1
ATOM 6925 O O . GLU B 1 427 ? 242.570 223.449 205.205 1.00 20.31 427 GLU B O 1
ATOM 6931 N N . TRP B 1 428 ? 242.457 223.591 202.964 1.00 20.71 428 TRP B N 1
ATOM 6932 C CA . TRP B 1 428 ? 241.418 222.574 202.874 1.00 20.69 428 TRP B CA 1
ATOM 6933 C C . TRP B 1 428 ? 241.988 221.164 202.932 1.00 20.12 428 TRP B C 1
ATOM 6934 O O . TRP B 1 428 ? 241.293 220.239 203.367 1.00 22.41 428 TRP B O 1
ATOM 6945 N N . TYR B 1 429 ? 243.236 220.977 202.499 1.00 14.80 429 TYR B N 1
ATOM 6946 C CA . TYR B 1 429 ? 243.855 219.659 202.588 1.00 14.50 429 TYR B CA 1
ATOM 6947 C C . TYR B 1 429 ? 244.124 219.270 204.036 1.00 18.81 429 TYR B C 1
ATOM 6948 O O . TYR B 1 429 ? 243.862 218.131 204.438 1.00 25.98 429 TYR B O 1
ATOM 6957 N N . PHE B 1 430 ? 244.645 220.201 204.833 1.00 16.44 430 PHE B N 1
ATOM 6958 C CA . PHE B 1 430 ? 245.011 219.907 206.213 1.00 11.03 430 PHE B CA 1
ATOM 6959 C C . PHE B 1 430 ? 243.828 219.960 207.169 1.00 14.31 430 PHE B C 1
ATOM 6960 O O . PHE B 1 430 ? 243.984 219.597 208.339 1.00 20.84 430 PHE B O 1
ATOM 6968 N N . SER B 1 431 ? 242.659 220.395 206.708 1.00 16.58 431 SER B N 1
ATOM 6969 C CA . SER B 1 431 ? 241.459 220.484 207.532 1.00 17.67 431 SER B CA 1
ATOM 6970 C C . SER B 1 431 ? 240.384 219.524 207.035 1.00 20.83 431 SER B C 1
ATOM 6971 O O . SER B 1 431 ? 239.202 219.865 206.970 1.00 25.49 431 SER B O 1
ATOM 6974 N N . GLN B 1 432 ? 240.791 218.310 206.676 1.00 29.45 432 GLN B N 1
ATOM 6975 C CA . GLN B 1 432 ? 239.883 217.281 206.189 1.00 30.66 432 GLN B CA 1
ATOM 6976 C C . GLN B 1 432 ? 239.885 216.108 207.156 1.00 36.23 432 GLN B C 1
ATOM 6977 O O . GLN B 1 432 ? 240.951 215.648 207.580 1.00 34.86 432 GLN B O 1
ATOM 6983 N N . LYS B 1 433 ? 238.691 215.628 207.501 1.00 41.74 433 LYS B N 1
ATOM 6984 C CA . LYS B 1 433 ? 238.554 214.468 208.371 1.00 42.06 433 LYS B CA 1
ATOM 6985 C C . LYS B 1 433 ? 238.783 213.153 207.639 1.00 43.70 433 LYS B C 1
ATOM 6986 O O . LYS B 1 433 ? 238.843 212.103 208.288 1.00 44.18 433 LYS B O 1
ATOM 6992 N N . ILE B 1 434 ? 238.905 213.187 206.309 1.00 39.48 434 ILE B N 1
ATOM 6993 C CA . ILE B 1 434 ? 239.171 211.975 205.550 1.00 38.52 434 ILE B CA 1
ATOM 6994 C C . ILE B 1 434 ? 240.551 211.430 205.914 1.00 42.73 434 ILE B C 1
ATOM 6995 O O . ILE B 1 434 ? 241.510 212.186 206.119 1.00 43.56 434 ILE B O 1
ATOM 7000 N N . ASP B 1 435 ? 240.643 210.104 206.020 1.00 36.43 435 ASP B N 1
ATOM 7001 C CA . ASP B 1 435 ? 241.908 209.450 206.331 1.00 36.69 435 ASP B CA 1
ATOM 7002 C C . ASP B 1 435 ? 242.974 209.846 205.317 1.00 32.46 435 ASP B C 1
ATOM 7003 O O . ASP B 1 435 ? 242.849 209.555 204.124 1.00 34.58 435 ASP B O 1
ATOM 7008 N N . TYR B 1 436 ? 244.022 210.511 205.798 1.00 21.18 436 TYR B N 1
ATOM 7009 C CA . TYR B 1 436 ? 245.077 211.030 204.938 1.00 23.48 436 TYR B CA 1
ATOM 7010 C C . TYR B 1 436 ? 246.122 209.986 204.568 1.00 25.22 436 TYR B C 1
ATOM 7011 O O . TYR B 1 436 ? 247.012 210.285 203.766 1.00 25.40 436 TYR B O 1
ATOM 7020 N N . LEU B 1 437 ? 246.041 208.778 205.126 1.00 26.64 437 LEU B N 1
ATOM 7021 C CA . LEU B 1 437 ? 246.979 207.705 204.820 1.00 28.24 437 LEU B CA 1
ATOM 7022 C C . LEU B 1 437 ? 246.383 206.678 203.863 1.00 30.46 437 LEU B C 1
ATOM 7023 O O . LEU B 1 437 ? 246.789 205.512 203.867 1.00 40.03 437 LEU B O 1
ATOM 7028 N N . LYS B 1 438 ? 245.425 207.093 203.040 1.00 28.19 438 LYS B N 1
ATOM 7029 C CA . LYS B 1 438 ? 244.741 206.196 202.119 1.00 30.57 438 LYS B CA 1
ATOM 7030 C C . LYS B 1 438 ? 245.372 206.305 200.737 1.00 34.29 438 LYS B C 1
ATOM 7031 O O . LYS B 1 438 ? 245.587 207.413 200.232 1.00 35.83 438 LYS B O 1
ATOM 7037 N N . ASP B 1 439 ? 245.665 205.151 200.132 1.00 30.17 439 ASP B N 1
ATOM 7038 C CA . ASP B 1 439 ? 246.330 205.072 198.829 1.00 27.94 439 ASP B CA 1
ATOM 7039 C C . ASP B 1 439 ? 247.669 205.809 198.840 1.00 28.23 439 ASP B C 1
ATOM 7040 O O . ASP B 1 439 ? 248.003 206.552 197.915 1.00 32.48 439 ASP B O 1
ATOM 7045 N N . LYS B 1 440 ? 248.443 205.598 199.901 1.00 20.68 440 LYS B N 1
ATOM 7046 C CA . LYS B 1 440 ? 249.777 206.169 200.031 1.00 19.64 440 LYS B CA 1
ATOM 7047 C C . LYS B 1 440 ? 250.799 205.043 200.065 1.00 19.79 440 LYS B C 1
ATOM 7048 O O . LYS B 1 440 ? 250.672 204.107 200.862 1.00 27.74 440 LYS B O 1
ATOM 7054 N N . VAL B 1 441 ? 251.809 205.138 199.201 1.00 13.68 441 VAL B N 1
ATOM 7055 C CA . VAL B 1 441 ? 252.787 204.077 199.012 1.00 9.24 441 VAL B CA 1
ATOM 7056 C C . VAL B 1 441 ? 254.184 204.509 199.439 1.00 13.71 441 VAL B C 1
ATOM 7057 O O . VAL B 1 441 ? 254.946 203.702 199.982 1.00 15.02 441 VAL B O 1
ATOM 7061 N N . HIS B 1 442 ? 254.535 205.772 199.214 1.00 12.59 442 HIS B N 1
ATOM 7062 C CA . HIS B 1 442 ? 255.901 206.228 199.438 1.00 5.99 442 HIS B CA 1
ATOM 7063 C C . HIS B 1 442 ? 256.297 206.051 200.902 1.00 13.29 442 HIS B C 1
ATOM 7064 O O . HIS B 1 442 ? 255.558 206.484 201.796 1.00 14.56 442 HIS B O 1
ATOM 7071 N N . PRO B 1 443 ? 257.440 205.420 201.186 1.00 17.29 443 PRO B N 1
ATOM 7072 C CA . PRO B 1 443 ? 257.837 205.211 202.589 1.00 15.55 443 PRO B CA 1
ATOM 7073 C C . PRO B 1 443 ? 258.089 206.497 203.355 1.00 15.37 443 PRO B C 1
ATOM 7074 O O . PRO B 1 443 ? 257.922 206.517 204.581 1.00 17.55 443 PRO B O 1
ATOM 7078 N N . SER B 1 444 ? 258.486 207.573 202.677 1.00 16.80 444 SER B N 1
ATOM 7079 C CA . SER B 1 444 ? 258.868 208.822 203.326 1.00 13.79 444 SER B CA 1
ATOM 7080 C C . SER B 1 444 ? 257.762 209.870 203.255 1.00 7.99 444 SER B C 1
ATOM 7081 O O . SER B 1 444 ? 258.037 211.059 203.078 1.00 8.34 444 SER B O 1
ATOM 7084 N N . PHE B 1 445 ? 256.507 209.446 203.393 1.00 9.29 445 PHE B N 1
ATOM 7085 C CA . PHE B 1 445 ? 255.376 210.357 203.294 1.00 6.28 445 PHE B CA 1
ATOM 7086 C C . PHE B 1 445 ? 254.965 210.958 204.631 1.00 9.98 445 PHE B C 1
ATOM 7087 O O . PHE B 1 445 ? 254.540 212.119 204.664 1.00 22.48 445 PHE B O 1
ATOM 7095 N N . VAL B 1 446 ? 255.089 210.211 205.728 1.00 10.82 446 VAL B N 1
ATOM 7096 C CA . VAL B 1 446 ? 254.595 210.684 207.019 1.00 8.98 446 VAL B CA 1
ATOM 7097 C C . VAL B 1 446 ? 255.423 211.859 207.527 1.00 10.53 446 VAL B C 1
ATOM 7098 O O . VAL B 1 446 ? 254.877 212.889 207.941 1.00 15.70 446 VAL B O 1
ATOM 7102 N N . LYS B 1 447 ? 256.752 211.723 207.508 1.00 4.29 447 LYS B N 1
ATOM 7103 C CA . LYS B 1 447 ? 257.606 212.805 207.990 1.00 8.83 447 LYS B CA 1
ATOM 7104 C C . LYS B 1 447 ? 257.493 214.035 207.099 1.00 15.39 447 LYS B C 1
ATOM 7105 O O . LYS B 1 447 ? 257.475 215.170 207.593 1.00 20.21 447 LYS B O 1
ATOM 7111 N N . ASP B 1 448 ? 257.418 213.830 205.782 1.00 13.87 448 ASP B N 1
ATOM 7112 C CA . ASP B 1 448 ? 257.250 214.954 204.868 1.00 8.50 448 ASP B CA 1
ATOM 7113 C C . ASP B 1 448 ? 255.930 215.671 205.117 1.00 6.20 448 ASP B C 1
ATOM 7114 O O . ASP B 1 448 ? 255.876 216.906 205.106 1.00 18.64 448 ASP B O 1
ATOM 7119 N N . ARG B 1 449 ? 254.856 214.914 205.353 1.00 0.00 449 ARG B N 1
ATOM 7120 C CA . ARG B 1 449 ? 253.567 215.534 205.640 1.00 2.88 449 ARG B CA 1
ATOM 7121 C C . ARG B 1 449 ? 253.602 216.310 206.950 1.00 14.18 449 ARG B C 1
ATOM 7122 O O . ARG B 1 449 ? 253.036 217.404 207.044 1.00 24.76 449 ARG B O 1
ATOM 7130 N N . ARG B 1 450 ? 254.253 215.757 207.975 1.00 9.91 450 ARG B N 1
ATOM 7131 C CA . ARG B 1 450 ? 254.360 216.466 209.249 1.00 0.86 450 ARG B CA 1
ATOM 7132 C C . ARG B 1 450 ? 255.134 217.770 209.088 1.00 8.30 450 ARG B C 1
ATOM 7133 O O . ARG B 1 450 ? 254.722 218.823 209.598 1.00 18.28 450 ARG B O 1
ATOM 7141 N N . ALA B 1 451 ? 256.262 217.717 208.373 1.00 6.78 451 ALA B N 1
ATOM 7142 C CA . ALA B 1 451 ? 257.050 218.923 208.143 1.00 9.11 451 ALA B CA 1
ATOM 7143 C C . ALA B 1 451 ? 256.260 219.951 207.345 1.00 10.25 451 ALA B C 1
ATOM 7144 O O . ALA B 1 451 ? 256.315 221.151 207.638 1.00 13.35 451 ALA B O 1
ATOM 7146 N N . MET B 1 452 ? 255.515 219.499 206.333 1.00 7.87 452 MET B N 1
ATOM 7147 C CA . MET B 1 452 ? 254.712 220.420 205.536 1.00 7.82 452 MET B CA 1
ATOM 7148 C C . MET B 1 452 ? 253.611 221.059 206.371 1.00 10.18 452 MET B C 1
ATOM 7149 O O . MET B 1 452 ? 253.320 222.249 206.216 1.00 22.99 452 MET B O 1
ATOM 7154 N N . LYS B 1 453 ? 252.985 220.284 207.259 1.00 5.63 453 LYS B N 1
ATOM 7155 C CA . LYS B 1 453 ? 251.951 220.837 208.128 1.00 7.67 453 LYS B CA 1
ATOM 7156 C C . LYS B 1 453 ? 252.525 221.902 209.053 1.00 8.19 453 LYS B C 1
ATOM 7157 O O . LYS B 1 453 ? 251.935 222.978 209.225 1.00 12.74 453 LYS B O 1
ATOM 7163 N N . ARG B 1 454 ? 253.683 221.623 209.656 1.00 8.44 454 ARG B N 1
ATOM 7164 C CA . ARG B 1 454 ? 254.305 222.614 210.530 1.00 3.53 454 ARG B CA 1
ATOM 7165 C C . ARG B 1 454 ? 254.697 223.869 209.755 1.00 9.42 454 ARG B C 1
ATOM 7166 O O . ARG B 1 454 ? 254.496 224.994 210.234 1.00 13.62 454 ARG B O 1
ATOM 7174 N N . GLU B 1 455 ? 255.247 223.695 208.550 1.00 11.91 455 GLU B N 1
ATOM 7175 C CA . GLU B 1 455 ? 255.622 224.844 207.733 1.00 4.42 455 GLU B CA 1
ATOM 7176 C C . GLU B 1 455 ? 254.401 225.668 207.346 1.00 4.94 455 GLU B C 1
ATOM 7177 O O . GLU B 1 455 ? 254.457 226.902 207.323 1.00 10.51 455 GLU B O 1
ATOM 7183 N N . TYR B 1 456 ? 253.285 225.002 207.038 1.00 0.85 456 TYR B N 1
ATOM 7184 C CA . TYR B 1 456 ? 252.062 225.727 206.712 1.00 0.00 456 TYR B CA 1
ATOM 7185 C C . TYR B 1 456 ? 251.539 226.496 207.918 1.00 7.01 456 TYR B C 1
ATOM 7186 O O . TYR B 1 456 ? 251.024 227.611 207.775 1.00 16.65 456 TYR B O 1
ATOM 7195 N N . GLU B 1 457 ? 251.643 225.912 209.113 1.00 14.12 457 GLU B N 1
ATOM 7196 C CA . GLU B 1 457 ? 251.231 226.635 210.314 1.00 5.79 457 GLU B CA 1
ATOM 7197 C C . GLU B 1 457 ? 252.085 227.882 210.525 1.00 7.88 457 GLU B C 1
ATOM 7198 O O . GLU B 1 457 ? 251.562 228.958 210.849 1.00 13.37 457 GLU B O 1
ATOM 7204 N N . GLU B 1 458 ? 253.401 227.760 210.335 1.00 9.07 458 GLU B N 1
ATOM 7205 C CA . GLU B 1 458 ? 254.266 228.933 210.455 1.00 5.97 458 GLU B CA 1
ATOM 7206 C C . GLU B 1 458 ? 253.935 229.979 209.394 1.00 10.08 458 GLU B C 1
ATOM 7207 O O . GLU B 1 458 ? 253.963 231.186 209.669 1.00 13.15 458 GLU B O 1
ATOM 7213 N N . PHE B 1 459 ? 253.622 229.536 208.174 1.00 15.62 459 PHE B N 1
ATOM 7214 C CA . PHE B 1 459 ? 253.243 230.469 207.117 1.00 8.34 459 PHE B CA 1
ATOM 7215 C C . PHE B 1 459 ? 251.950 231.199 207.460 1.00 6.09 459 PHE B C 1
ATOM 7216 O O . PHE B 1 459 ? 251.818 232.401 207.202 1.00 11.18 459 PHE B O 1
ATOM 7224 N N . LYS B 1 460 ? 250.980 230.485 208.036 1.00 4.16 460 LYS B N 1
ATOM 7225 C CA . LYS B 1 460 ? 249.745 231.128 208.471 1.00 2.97 460 LYS B CA 1
ATOM 7226 C C . LYS B 1 460 ? 250.014 232.147 209.570 1.00 11.57 460 LYS B C 1
ATOM 7227 O O . LYS B 1 460 ? 249.400 233.220 209.596 1.00 14.76 460 LYS B O 1
ATOM 7233 N N . VAL B 1 461 ? 250.924 231.824 210.491 1.00 13.66 461 VAL B N 1
ATOM 7234 C CA . VAL B 1 461 ? 251.292 232.783 211.532 1.00 6.98 461 VAL B CA 1
ATOM 7235 C C . VAL B 1 461 ? 251.906 234.034 210.912 1.00 9.78 461 VAL B C 1
ATOM 7236 O O . VAL B 1 461 ? 251.598 235.164 211.315 1.00 13.23 461 VAL B O 1
ATOM 7240 N N . ARG B 1 462 ? 252.781 233.853 209.919 1.00 12.33 462 ARG B N 1
ATOM 7241 C CA . ARG B 1 462 ? 253.392 234.999 209.249 1.00 7.37 462 ARG B CA 1
ATOM 7242 C C . ARG B 1 462 ? 252.347 235.847 208.529 1.00 11.75 462 ARG B C 1
ATOM 7243 O O . ARG B 1 462 ? 252.412 237.083 208.553 1.00 16.76 462 ARG B O 1
ATOM 7251 N N . ILE B 1 463 ? 251.380 235.199 207.877 1.00 10.83 463 ILE B N 1
ATOM 7252 C CA . ILE B 1 463 ? 250.321 235.935 207.190 1.00 5.37 463 ILE B CA 1
ATOM 7253 C C . ILE B 1 463 ? 249.474 236.712 208.191 1.00 11.04 463 ILE B C 1
ATOM 7254 O O . ILE B 1 463 ? 249.085 237.861 207.940 1.00 16.52 463 ILE B O 1
ATOM 7259 N N . ASN B 1 464 ? 249.172 236.100 209.339 1.00 15.89 464 ASN B N 1
ATOM 7260 C CA . ASN B 1 464 ? 248.429 236.802 210.380 1.00 9.55 464 ASN B CA 1
ATOM 7261 C C . ASN B 1 464 ? 249.202 238.014 210.883 1.00 10.31 464 ASN B C 1
ATOM 7262 O O . ASN B 1 464 ? 248.619 239.076 211.127 1.00 14.84 464 ASN B O 1
ATOM 7267 N N . GLY B 1 465 ? 250.518 237.870 211.052 1.00 6.24 465 GLY B N 1
ATOM 7268 C CA . GLY B 1 465 ? 251.329 239.008 211.456 1.00 11.93 465 GLY B CA 1
ATOM 7269 C C . GLY B 1 465 ? 251.317 240.125 210.430 1.00 14.65 465 GLY B C 1
ATOM 7270 O O . GLY B 1 465 ? 251.229 241.305 210.782 1.00 17.88 465 GLY B O 1
ATOM 7271 N N . LEU B 1 466 ? 251.399 239.767 209.146 1.00 21.05 466 LEU B N 1
ATOM 7272 C CA . LEU B 1 466 ? 251.329 240.776 208.091 1.00 19.18 466 LEU B CA 1
ATOM 7273 C C . LEU B 1 466 ? 249.986 241.496 208.104 1.00 12.56 466 LEU B C 1
ATOM 7274 O O . LEU B 1 466 ? 249.927 242.721 207.943 1.00 18.52 466 LEU B O 1
ATOM 7279 N N . VAL B 1 467 ? 248.895 240.751 208.292 1.00 13.89 467 VAL B N 1
ATOM 7280 C CA . VAL B 1 467 ? 247.570 241.367 208.335 1.00 12.49 467 VAL B CA 1
ATOM 7281 C C . VAL B 1 467 ? 247.454 242.301 209.533 1.00 21.71 467 VAL B C 1
ATOM 7282 O O . VAL B 1 467 ? 246.916 243.411 209.425 1.00 23.91 467 VAL B O 1
ATOM 7286 N N . SER B 1 468 ? 247.958 241.870 210.692 1.00 29.76 468 SER B N 1
ATOM 7287 C CA . SER B 1 468 ? 247.916 242.719 211.879 1.00 22.47 468 SER B CA 1
ATOM 7288 C C . SER B 1 468 ? 248.715 243.998 211.671 1.00 26.10 468 SER B C 1
ATOM 7289 O O . SER B 1 468 ? 248.289 245.080 212.089 1.00 32.45 468 SER B O 1
ATOM 7292 N N . LYS B 1 469 ? 249.883 243.892 211.031 1.00 32.79 469 LYS B N 1
ATOM 7293 C CA . LYS B 1 469 ? 250.664 245.087 210.726 1.00 32.93 469 LYS B CA 1
ATOM 7294 C C . LYS B 1 469 ? 249.913 246.011 209.774 1.00 32.42 469 LYS B C 1
ATOM 7295 O O . LYS B 1 469 ? 249.890 247.232 209.968 1.00 36.23 469 LYS B O 1
ATOM 7301 N N . ALA B 1 470 ? 249.284 245.444 208.742 1.00 40.57 470 ALA B N 1
ATOM 7302 C CA . ALA B 1 470 ? 248.597 246.260 207.747 1.00 41.09 470 ALA B CA 1
ATOM 7303 C C . ALA B 1 470 ? 247.256 246.787 208.240 1.00 42.67 470 ALA B C 1
ATOM 7304 O O . ALA B 1 470 ? 246.639 247.607 207.552 1.00 42.45 470 ALA B O 1
ATOM 7306 N N . GLN B 1 471 ? 246.785 246.328 209.403 1.00 47.60 471 GLN B N 1
ATOM 7307 C CA . GLN B 1 471 ? 245.499 246.795 209.914 1.00 45.41 471 GLN B CA 1
ATOM 7308 C C . GLN B 1 471 ? 245.511 248.295 210.186 1.00 48.02 471 GLN B C 1
ATOM 7309 O O . GLN B 1 471 ? 244.549 249.000 209.860 1.00 46.59 471 GLN B O 1
ATOM 7315 N N . LYS B 1 472 ? 246.587 248.803 210.782 1.00 49.96 472 LYS B N 1
ATOM 7316 C CA . LYS B 1 472 ? 246.681 250.214 211.138 1.00 49.85 472 LYS B CA 1
ATOM 7317 C C . LYS B 1 472 ? 247.311 250.992 209.990 1.00 50.49 472 LYS B C 1
ATOM 7318 O O . LYS B 1 472 ? 248.422 250.674 209.552 1.00 53.40 472 LYS B O 1
ATOM 7324 N N . VAL B 1 473 ? 246.608 252.013 209.513 1.00 50.99 473 VAL B N 1
ATOM 7325 C CA . VAL B 1 473 ? 247.081 252.850 208.415 1.00 52.26 473 VAL B CA 1
ATOM 7326 C C . VAL B 1 473 ? 248.013 253.910 208.995 1.00 52.49 473 VAL B C 1
ATOM 7327 O O . VAL B 1 473 ? 247.581 254.692 209.856 1.00 54.72 473 VAL B O 1
ATOM 7331 N N . PRO B 1 474 ? 249.271 253.973 208.566 1.00 54.56 474 PRO B N 1
ATOM 7332 C CA . PRO B 1 474 ? 250.182 254.989 209.103 1.00 56.39 474 PRO B CA 1
ATOM 7333 C C . PRO B 1 474 ? 249.800 256.384 208.638 1.00 56.38 474 PRO B C 1
ATOM 7334 O O . PRO B 1 474 ? 249.179 256.569 207.589 1.00 58.49 474 PRO B O 1
ATOM 7338 N N . GLU B 1 475 ? 250.178 257.376 209.447 1.00 69.73 475 GLU B N 1
ATOM 7339 C CA . GLU B 1 475 ? 249.867 258.762 209.111 1.00 72.19 475 GLU B CA 1
ATOM 7340 C C . GLU B 1 475 ? 250.657 259.229 207.894 1.00 72.29 475 GLU B C 1
ATOM 7341 O O . GLU B 1 475 ? 250.121 259.928 207.027 1.00 72.37 475 GLU B O 1
ATOM 7347 N N . GLU B 1 476 ? 251.931 258.849 207.808 1.00 68.95 476 GLU B N 1
ATOM 7348 C CA . GLU B 1 476 ? 252.788 259.302 206.719 1.00 66.80 476 GLU B CA 1
ATOM 7349 C C . GLU B 1 476 ? 252.674 258.440 205.469 1.00 67.53 476 GLU B C 1
ATOM 7350 O O . GLU B 1 476 ? 253.327 258.748 204.466 1.00 67.21 476 GLU B O 1
ATOM 7356 N N . GLY B 1 477 ? 251.875 257.380 205.496 1.00 60.13 477 GLY B N 1
ATOM 7357 C CA . GLY B 1 477 ? 251.681 256.542 204.333 1.00 56.12 477 GLY B CA 1
ATOM 7358 C C . GLY B 1 477 ? 252.526 255.279 204.379 1.00 56.30 477 GLY B C 1
ATOM 7359 O O . GLY B 1 477 ? 253.509 255.171 205.117 1.00 57.76 477 GLY B O 1
ATOM 7360 N N . TRP B 1 478 ? 252.125 254.303 203.568 1.00 45.31 478 TRP B N 1
ATOM 7361 C CA . TRP B 1 478 ? 252.827 253.028 203.517 1.00 40.48 478 TRP B CA 1
ATOM 7362 C C . TRP B 1 478 ? 254.206 253.192 202.889 1.00 42.83 478 TRP B C 1
ATOM 7363 O O . TRP B 1 478 ? 254.402 253.991 201.970 1.00 46.34 478 TRP B O 1
ATOM 7374 N N . VAL B 1 479 ? 255.166 252.421 203.395 1.00 45.01 479 VAL B N 1
ATOM 7375 C CA . VAL B 1 479 ? 256.543 252.445 202.917 1.00 45.54 479 VAL B CA 1
ATOM 7376 C C . VAL B 1 479 ? 256.974 251.014 202.625 1.00 46.11 479 VAL B C 1
ATOM 7377 O O . VAL B 1 479 ? 256.741 250.114 203.440 1.00 45.69 479 VAL B O 1
ATOM 7381 N N . MET B 1 480 ? 257.595 250.806 201.467 1.00 53.01 480 MET B N 1
ATOM 7382 C CA . MET B 1 480 ? 258.065 249.483 201.089 1.00 55.63 480 MET B CA 1
ATOM 7383 C C . MET B 1 480 ? 259.217 249.041 201.987 1.00 58.95 480 MET B C 1
ATOM 7384 O O . MET B 1 480 ? 259.838 249.841 202.691 1.00 61.77 480 MET B O 1
ATOM 7389 N N . GLN B 1 481 ? 259.496 247.734 201.957 1.00 63.57 481 GLN B N 1
ATOM 7390 C CA . GLN B 1 481 ? 260.641 247.209 202.693 1.00 65.55 481 GLN B CA 1
ATOM 7391 C C . GLN B 1 481 ? 261.951 247.776 202.163 1.00 66.46 481 GLN B C 1
ATOM 7392 O O . GLN B 1 481 ? 262.920 247.912 202.918 1.00 67.02 481 GLN B O 1
ATOM 7398 N N . ASP B 1 482 ? 262.000 248.108 200.870 1.00 70.97 482 ASP B N 1
ATOM 7399 C CA . ASP B 1 482 ? 263.181 248.748 200.304 1.00 72.77 482 ASP B CA 1
ATOM 7400 C C . ASP B 1 482 ? 263.381 250.156 200.852 1.00 71.69 482 ASP B C 1
ATOM 7401 O O . ASP B 1 482 ? 264.507 250.665 200.833 1.00 70.84 482 ASP B O 1
ATOM 7406 N N . GLY B 1 483 ? 262.322 250.785 201.357 1.00 61.89 483 GLY B N 1
ATOM 7407 C CA . GLY B 1 483 ? 262.382 252.135 201.875 1.00 63.10 483 GLY B CA 1
ATOM 7408 C C . GLY B 1 483 ? 261.669 253.167 201.029 1.00 64.14 483 GLY B C 1
ATOM 7409 O O . GLY B 1 483 ? 261.366 254.255 201.533 1.00 64.49 483 GLY B O 1
ATOM 7410 N N . THR B 1 484 ? 261.392 252.861 199.765 1.00 60.55 484 THR B N 1
ATOM 7411 C CA . THR B 1 484 ? 260.655 253.775 198.909 1.00 56.72 484 THR B CA 1
ATOM 7412 C C . THR B 1 484 ? 259.168 253.751 199.262 1.00 55.30 484 THR B C 1
ATOM 7413 O O . THR B 1 484 ? 258.644 252.723 199.699 1.00 56.86 484 THR B O 1
ATOM 7417 N N . PRO B 1 485 ? 258.471 254.872 199.091 1.00 46.07 485 PRO B N 1
ATOM 7418 C CA . PRO B 1 485 ? 257.038 254.899 199.406 1.00 46.95 485 PRO B CA 1
ATOM 7419 C C . PRO B 1 485 ? 256.241 253.996 198.479 1.00 46.07 485 PRO B C 1
ATOM 7420 O O . PRO B 1 485 ? 256.596 253.785 197.317 1.00 43.07 485 PRO B O 1
ATOM 7424 N N . TRP B 1 486 ? 255.153 253.459 199.012 1.00 37.06 486 TRP B N 1
ATOM 7425 C CA . TRP B 1 486 ? 254.272 252.597 198.234 1.00 33.15 486 TRP B CA 1
ATOM 7426 C C . TRP B 1 486 ? 253.545 253.427 197.184 1.00 34.96 486 TRP B C 1
ATOM 7427 O O . TRP B 1 486 ? 252.857 254.393 197.540 1.00 33.43 486 TRP B O 1
ATOM 7438 N N . PRO B 1 487 ? 253.676 253.106 195.894 1.00 28.20 487 PRO B N 1
ATOM 7439 C CA . PRO B 1 487 ? 253.023 253.932 194.863 1.00 28.54 487 PRO B CA 1
ATOM 7440 C C . PRO B 1 487 ? 251.510 253.979 194.984 1.00 31.94 487 PRO B C 1
ATOM 7441 O O . PRO B 1 487 ? 250.903 254.994 194.620 1.00 39.50 487 PRO B O 1
ATOM 7445 N N . GLY B 1 488 ? 250.881 252.918 195.480 1.00 27.68 488 GLY B N 1
ATOM 7446 C CA . GLY B 1 488 ? 249.440 252.903 195.628 1.00 26.37 488 GLY B CA 1
ATOM 7447 C C . GLY B 1 488 ? 248.964 253.474 196.947 1.00 30.24 488 GLY B C 1
ATOM 7448 O O . GLY B 1 488 ? 248.071 252.911 197.587 1.00 31.81 488 GLY B O 1
ATOM 7449 N N . ASN B 1 489 ? 249.561 254.593 197.369 1.00 36.11 489 ASN B N 1
ATOM 7450 C CA . ASN B 1 489 ? 249.159 255.219 198.625 1.00 33.68 489 ASN B CA 1
ATOM 7451 C C . ASN B 1 489 ? 247.713 255.694 198.567 1.00 36.77 489 ASN B C 1
ATOM 7452 O O . ASN B 1 489 ? 246.954 255.516 199.526 1.00 38.46 489 ASN B O 1
ATOM 7457 N N . ASN B 1 490 ? 247.315 256.301 197.453 1.00 38.97 490 ASN B N 1
ATOM 7458 C CA . ASN B 1 490 ? 245.943 256.741 197.234 1.00 36.46 490 ASN B CA 1
ATOM 7459 C C . ASN B 1 490 ? 245.283 255.774 196.263 1.00 37.76 490 ASN B C 1
ATOM 7460 O O . ASN B 1 490 ? 245.741 255.623 195.126 1.00 38.30 490 ASN B O 1
ATOM 7465 N N . THR B 1 491 ? 244.209 255.121 196.712 1.00 38.61 491 THR B N 1
ATOM 7466 C CA . THR B 1 491 ? 243.547 254.124 195.876 1.00 36.77 491 THR B CA 1
ATOM 7467 C C . THR B 1 491 ? 242.924 254.756 194.638 1.00 36.92 491 THR B C 1
ATOM 7468 O O . THR B 1 491 ? 242.914 254.147 193.562 1.00 38.67 491 THR B O 1
ATOM 7472 N N . ARG B 1 492 ? 242.396 255.973 194.769 1.00 33.20 492 ARG B N 1
ATOM 7473 C CA . ARG B 1 492 ? 241.714 256.622 193.657 1.00 32.59 492 ARG B CA 1
ATOM 7474 C C . ARG B 1 492 ? 242.667 257.301 192.681 1.00 33.05 492 ARG B C 1
ATOM 7475 O O . ARG B 1 492 ? 242.257 257.613 191.558 1.00 33.66 492 ARG B O 1
ATOM 7483 N N . ASP B 1 493 ? 243.917 257.537 193.073 1.00 26.98 493 ASP B N 1
ATOM 7484 C CA . ASP B 1 493 ? 244.855 258.304 192.254 1.00 22.53 493 ASP B CA 1
ATOM 7485 C C . ASP B 1 493 ? 246.218 257.616 192.223 1.00 25.58 493 ASP B C 1
ATOM 7486 O O . ASP B 1 493 ? 247.259 258.234 192.449 1.00 29.28 493 ASP B O 1
ATOM 7491 N N . HIS B 1 494 ? 246.226 256.313 191.946 1.00 24.06 494 HIS B N 1
ATOM 7492 C CA . HIS B 1 494 ? 247.492 255.601 191.879 1.00 19.37 494 HIS B CA 1
ATOM 7493 C C . HIS B 1 494 ? 247.792 255.160 190.449 1.00 18.18 494 HIS B C 1
ATOM 7494 O O . HIS B 1 494 ? 246.872 254.905 189.666 1.00 24.20 494 HIS B O 1
ATOM 7501 N N . PRO B 1 495 ? 249.062 255.063 190.077 1.00 16.12 495 PRO B N 1
ATOM 7502 C CA . PRO B 1 495 ? 249.422 254.608 188.731 1.00 17.49 495 PRO B CA 1
ATOM 7503 C C . PRO B 1 495 ? 249.406 253.084 188.650 1.00 22.38 495 PRO B C 1
ATOM 7504 O O . PRO B 1 495 ? 249.057 252.386 189.600 1.00 25.47 495 PRO B O 1
ATOM 7508 N N . GLY B 1 496 ? 249.798 252.575 187.485 1.00 13.74 496 GLY B N 1
ATOM 7509 C CA . GLY B 1 496 ? 249.811 251.143 187.245 1.00 11.53 496 GLY B CA 1
ATOM 7510 C C . GLY B 1 496 ? 251.150 250.519 187.604 1.00 16.38 496 GLY B C 1
ATOM 7511 O O . GLY B 1 496 ? 252.208 251.064 187.297 1.00 19.60 496 GLY B O 1
ATOM 7512 N N . MET B 1 497 ? 251.086 249.361 188.258 1.00 14.96 497 MET B N 1
ATOM 7513 C CA . MET B 1 497 ? 252.275 248.637 188.680 1.00 15.29 497 MET B CA 1
ATOM 7514 C C . MET B 1 497 ? 252.132 247.169 188.311 1.00 14.23 497 MET B C 1
ATOM 7515 O O . MET B 1 497 ? 251.044 246.596 188.424 1.00 14.40 497 MET B O 1
ATOM 7520 N N . ILE B 1 498 ? 253.233 246.566 187.867 1.00 6.27 498 ILE B N 1
ATOM 7521 C CA . ILE B 1 498 ? 253.279 245.154 187.510 1.00 4.85 498 ILE B CA 1
ATOM 7522 C C . ILE B 1 498 ? 254.539 244.549 188.111 1.00 13.50 498 ILE B C 1
ATOM 7523 O O . ILE B 1 498 ? 255.634 245.096 187.945 1.00 23.21 498 ILE B O 1
ATOM 7528 N N . GLN B 1 499 ? 254.384 243.423 188.804 1.00 7.23 499 GLN B N 1
ATOM 7529 C CA . GLN B 1 499 ? 255.493 242.737 189.450 1.00 3.86 499 GLN B CA 1
ATOM 7530 C C . GLN B 1 499 ? 255.405 241.244 189.170 1.00 9.18 499 GLN B C 1
ATOM 7531 O O . GLN B 1 499 ? 254.317 240.662 189.186 1.00 19.78 499 GLN B O 1
ATOM 7537 N N . VAL B 1 500 ? 256.558 240.629 188.915 1.00 5.26 500 VAL B N 1
ATOM 7538 C CA . VAL B 1 500 ? 256.658 239.197 188.653 1.00 2.27 500 VAL B CA 1
ATOM 7539 C C . VAL B 1 500 ? 257.482 238.575 189.771 1.00 14.64 500 VAL B C 1
ATOM 7540 O O . VAL B 1 500 ? 258.625 238.986 190.010 1.00 24.50 500 VAL B O 1
ATOM 7544 N N . PHE B 1 501 ? 256.905 237.587 190.456 1.00 8.62 501 PHE B N 1
ATOM 7545 C CA . PHE B 1 501 ? 257.550 236.950 191.600 1.00 14.66 501 PHE B CA 1
ATOM 7546 C C . PHE B 1 501 ? 258.297 235.680 191.206 1.00 18.87 501 PHE B C 1
ATOM 7547 O O . PHE B 1 501 ? 259.513 235.586 191.391 1.00 28.13 501 PHE B O 1
ATOM 7555 N N . LEU B 1 502 ? 257.585 234.698 190.667 1.00 8.66 502 LEU B N 1
ATOM 7556 C CA . LEU B 1 502 ? 258.167 233.438 190.235 1.00 13.58 502 LEU B CA 1
ATOM 7557 C C . LEU B 1 502 ? 258.027 233.302 188.726 1.00 21.70 502 LEU B C 1
ATOM 7558 O O . LEU B 1 502 ? 257.081 233.813 188.121 1.00 33.85 502 LEU B O 1
ATOM 7563 N N . GLY B 1 503 ? 258.967 232.594 188.130 1.00 13.39 503 GLY B N 1
ATOM 7564 C CA . GLY B 1 503 ? 258.965 232.374 186.700 1.00 16.77 503 GLY B CA 1
ATOM 7565 C C . GLY B 1 503 ? 260.275 231.733 186.260 1.00 23.55 503 GLY B C 1
ATOM 7566 O O . GLY B 1 503 ? 260.833 230.894 186.971 1.00 27.31 503 GLY B O 1
ATOM 7567 N N . GLN B 1 504 ? 260.741 232.142 185.077 1.00 36.28 504 GLN B N 1
ATOM 7568 C CA . GLN B 1 504 ? 261.983 231.596 184.538 1.00 31.44 504 GLN B CA 1
ATOM 7569 C C . GLN B 1 504 ? 263.173 231.950 185.421 1.00 34.78 504 GLN B C 1
ATOM 7570 O O . GLN B 1 504 ? 264.023 231.098 185.705 1.00 36.39 504 GLN B O 1
ATOM 7576 N N . SER B 1 505 ? 263.251 233.205 185.866 1.00 33.39 505 SER B N 1
ATOM 7577 C CA . SER B 1 505 ? 264.347 233.669 186.709 1.00 32.21 505 SER B CA 1
ATOM 7578 C C . SER B 1 505 ? 263.879 234.014 188.118 1.00 34.77 505 SER B C 1
ATOM 7579 O O . SER B 1 505 ? 264.612 234.665 188.869 1.00 37.82 505 SER B O 1
ATOM 7582 N N . GLY B 1 506 ? 262.671 233.591 188.494 1.00 31.25 506 GLY B N 1
ATOM 7583 C CA . GLY B 1 506 ? 262.165 233.878 189.824 1.00 28.10 506 GLY B CA 1
ATOM 7584 C C . GLY B 1 506 ? 262.794 233.048 190.921 1.00 30.00 506 GLY B C 1
ATOM 7585 O O . GLY B 1 506 ? 262.713 233.426 192.094 1.00 29.81 506 GLY B O 1
ATOM 7586 N N . GLY B 1 507 ? 263.416 231.928 190.570 1.00 24.28 507 GLY B N 1
ATOM 7587 C CA . GLY B 1 507 ? 264.064 231.064 191.532 1.00 23.63 507 GLY B CA 1
ATOM 7588 C C . GLY B 1 507 ? 263.688 229.614 191.327 1.00 33.16 507 GLY B C 1
ATOM 7589 O O . GLY B 1 507 ? 262.945 229.255 190.414 1.00 44.33 507 GLY B O 1
ATOM 7590 N N . LEU B 1 508 ? 264.218 228.768 192.206 1.00 28.78 508 LEU B N 1
ATOM 7591 C CA . LEU B 1 508 ? 264.011 227.330 192.145 1.00 27.25 508 LEU B CA 1
ATOM 7592 C C . LEU B 1 508 ? 263.310 226.852 193.409 1.00 26.47 508 LEU B C 1
ATOM 7593 O O . LEU B 1 508 ? 263.468 227.437 194.485 1.00 28.39 508 LEU B O 1
ATOM 7598 N N . ASP B 1 509 ? 262.532 225.782 193.270 1.00 23.35 509 ASP B N 1
ATOM 7599 C CA . ASP B 1 509 ? 261.855 225.178 194.408 1.00 22.56 509 ASP B CA 1
ATOM 7600 C C . ASP B 1 509 ? 262.832 224.284 195.169 1.00 26.55 509 ASP B C 1
ATOM 7601 O O . ASP B 1 509 ? 264.043 224.293 194.927 1.00 29.64 509 ASP B O 1
ATOM 7606 N N . THR B 1 510 ? 262.307 223.494 196.109 1.00 25.95 510 THR B N 1
ATOM 7607 C CA . THR B 1 510 ? 263.162 222.625 196.909 1.00 28.82 510 THR B CA 1
ATOM 7608 C C . THR B 1 510 ? 263.775 221.497 196.089 1.00 33.14 510 THR B C 1
ATOM 7609 O O . THR B 1 510 ? 264.807 220.947 196.489 1.00 37.47 510 THR B O 1
ATOM 7613 N N . GLU B 1 511 ? 263.169 221.138 194.960 1.00 29.18 511 GLU B N 1
ATOM 7614 C CA . GLU B 1 511 ? 263.678 220.067 194.114 1.00 29.24 511 GLU B CA 1
ATOM 7615 C C . GLU B 1 511 ? 264.558 220.569 192.976 1.00 35.19 511 GLU B C 1
ATOM 7616 O O . GLU B 1 511 ? 265.048 219.753 192.188 1.00 39.99 511 GLU B O 1
ATOM 7622 N N . GLY B 1 512 ? 264.773 221.878 192.869 1.00 30.46 512 GLY B N 1
ATOM 7623 C CA . GLY B 1 512 ? 265.617 222.434 191.834 1.00 32.49 512 GLY B CA 1
ATOM 7624 C C . GLY B 1 512 ? 264.945 222.668 190.499 1.00 33.51 512 GLY B C 1
ATOM 7625 O O . GLY B 1 512 ? 265.628 223.056 189.542 1.00 34.29 512 GLY B O 1
ATOM 7626 N N . ASN B 1 513 ? 263.639 222.445 190.396 1.00 29.66 513 ASN B N 1
ATOM 7627 C CA . ASN B 1 513 ? 262.910 222.673 189.158 1.00 28.10 513 ASN B CA 1
ATOM 7628 C C . ASN B 1 513 ? 262.481 224.137 189.073 1.00 30.39 513 ASN B C 1
ATOM 7629 O O . ASN B 1 513 ? 262.956 224.996 189.820 1.00 32.69 513 ASN B O 1
ATOM 7634 N N . GLU B 1 514 ? 261.580 224.437 188.146 1.00 32.14 514 GLU B N 1
ATOM 7635 C CA . GLU B 1 514 ? 261.010 225.769 188.023 1.00 28.96 514 GLU B CA 1
ATOM 7636 C C . GLU B 1 514 ? 259.583 225.786 188.565 1.00 29.18 514 GLU B C 1
ATOM 7637 O O . GLU B 1 514 ? 258.995 224.751 188.883 1.00 29.92 514 GLU B O 1
ATOM 7643 N N . LEU B 1 515 ? 259.029 226.989 188.666 1.00 19.08 515 LEU B N 1
ATOM 7644 C CA . LEU B 1 515 ? 257.686 227.198 189.176 1.00 19.14 515 LEU B CA 1
ATOM 7645 C C . LEU B 1 515 ? 256.879 228.015 188.180 1.00 17.57 515 LEU B C 1
ATOM 7646 O O . LEU B 1 515 ? 257.447 228.786 187.401 1.00 22.87 515 LEU B O 1
ATOM 7651 N N . PRO B 1 516 ? 255.555 227.855 188.171 1.00 5.05 516 PRO B N 1
ATOM 7652 C CA . PRO B 1 516 ? 254.728 228.632 187.239 1.00 3.33 516 PRO B CA 1
ATOM 7653 C C . PRO B 1 516 ? 254.873 230.126 187.484 1.00 15.72 516 PRO B C 1
ATOM 7654 O O . PRO B 1 516 ? 255.034 230.576 188.620 1.00 23.51 516 PRO B O 1
ATOM 7658 N N . ARG B 1 517 ? 254.823 230.893 186.399 1.00 13.08 517 ARG B N 1
ATOM 7659 C CA . ARG B 1 517 ? 255.014 232.333 186.494 1.00 0.25 517 ARG B CA 1
ATOM 7660 C C . ARG B 1 517 ? 253.849 232.984 187.229 1.00 4.60 517 ARG B C 1
ATOM 7661 O O . ARG B 1 517 ? 252.682 232.676 186.974 1.00 20.04 517 ARG B O 1
ATOM 7669 N N . LEU B 1 518 ? 254.179 233.887 188.147 1.00 2.81 518 LEU B N 1
ATOM 7670 C CA . LEU B 1 518 ? 253.199 234.590 188.964 1.00 5.73 518 LEU B CA 1
ATOM 7671 C C . LEU B 1 518 ? 253.395 236.089 188.798 1.00 11.30 518 LEU B C 1
ATOM 7672 O O . LEU B 1 518 ? 254.495 236.603 189.020 1.00 21.66 518 LEU B O 1
ATOM 7677 N N . VAL B 1 519 ? 252.328 236.785 188.410 1.00 5.21 519 VAL B N 1
ATOM 7678 C CA . VAL B 1 519 ? 252.378 238.213 188.119 1.00 4.53 519 VAL B CA 1
ATOM 7679 C C . VAL B 1 519 ? 251.322 238.922 188.953 1.00 8.19 519 VAL B C 1
ATOM 7680 O O . VAL B 1 519 ? 250.165 238.491 188.996 1.00 14.85 519 VAL B O 1
ATOM 7684 N N . TYR B 1 520 ? 251.721 240.006 189.613 1.00 4.53 520 TYR B N 1
ATOM 7685 C CA . TYR B 1 520 ? 250.802 240.878 190.331 1.00 3.77 520 TYR B CA 1
ATOM 7686 C C . TYR B 1 520 ? 250.658 242.172 189.541 1.00 7.00 520 TYR B C 1
ATOM 7687 O O . TYR B 1 520 ? 251.650 242.870 189.303 1.00 10.36 520 TYR B O 1
ATOM 7696 N N . VAL B 1 521 ? 249.431 242.490 189.135 1.00 4.10 521 VAL B N 1
ATOM 7697 C CA . VAL B 1 521 ? 249.154 243.665 188.319 1.00 6.01 521 VAL B CA 1
ATOM 7698 C C . VAL B 1 521 ? 248.077 244.495 189.002 1.00 14.37 521 VAL B C 1
ATOM 7699 O O . VAL B 1 521 ? 247.172 243.947 189.641 1.00 11.42 521 VAL B O 1
ATOM 7703 N N . SER B 1 522 ? 248.195 245.816 188.890 1.00 17.31 522 SER B N 1
ATOM 7704 C CA . SER B 1 522 ? 247.197 246.751 189.394 1.00 6.70 522 SER B CA 1
ATOM 7705 C C . SER B 1 522 ? 247.060 247.878 188.384 1.00 10.67 522 SER B C 1
ATOM 7706 O O . SER B 1 522 ? 247.999 248.656 188.192 1.00 15.46 522 SER B O 1
ATOM 7709 N N . ARG B 1 523 ? 245.900 247.962 187.740 1.00 7.93 523 ARG B N 1
ATOM 7710 C CA . ARG B 1 523 ? 245.706 248.932 186.672 1.00 7.69 523 ARG B CA 1
ATOM 7711 C C . ARG B 1 523 ? 245.664 250.352 187.224 1.00 18.43 523 ARG B C 1
ATOM 7712 O O . ARG B 1 523 ? 245.302 250.585 188.380 1.00 21.70 523 ARG B O 1
ATOM 7720 N N . GLU B 1 524 ? 246.047 251.304 186.377 1.00 22.11 524 GLU B N 1
ATOM 7721 C CA . GLU B 1 524 ? 246.103 252.701 186.786 1.00 16.06 524 GLU B CA 1
ATOM 7722 C C . GLU B 1 524 ? 244.709 253.227 187.107 1.00 23.96 524 GLU B C 1
ATOM 7723 O O . GLU B 1 524 ? 243.747 252.978 186.375 1.00 28.58 524 GLU B O 1
ATOM 7729 N N . LYS B 1 525 ? 244.606 253.960 188.213 1.00 18.18 525 LYS B N 1
ATOM 7730 C CA . LYS B 1 525 ? 243.357 254.573 188.642 1.00 16.00 525 LYS B CA 1
ATOM 7731 C C . LYS B 1 525 ? 243.563 256.073 188.775 1.00 26.06 525 LYS B C 1
ATOM 7732 O O . LYS B 1 525 ? 244.529 256.516 189.403 1.00 29.75 525 LYS B O 1
ATOM 7738 N N . ARG B 1 526 ? 242.660 256.847 188.185 1.00 31.95 526 ARG B N 1
ATOM 7739 C CA . ARG B 1 526 ? 242.713 258.298 188.241 1.00 28.40 526 ARG B CA 1
ATOM 7740 C C . ARG B 1 526 ? 241.325 258.838 188.546 1.00 30.08 526 ARG B C 1
ATOM 7741 O O . ARG B 1 526 ? 240.320 258.230 188.158 1.00 32.26 526 ARG B O 1
ATOM 7749 N N . PRO B 1 527 ? 241.237 259.969 189.246 1.00 33.42 527 PRO B N 1
ATOM 7750 C CA . PRO B 1 527 ? 239.921 260.503 189.616 1.00 30.54 527 PRO B CA 1
ATOM 7751 C C . PRO B 1 527 ? 239.120 260.937 188.397 1.00 34.07 527 PRO B C 1
ATOM 7752 O O . PRO B 1 527 ? 239.665 261.433 187.408 1.00 33.49 527 PRO B O 1
ATOM 7756 N N . GLY B 1 528 ? 237.804 260.742 188.483 1.00 33.45 528 GLY B N 1
ATOM 7757 C CA . GLY B 1 528 ? 236.890 261.167 187.447 1.00 33.36 528 GLY B CA 1
ATOM 7758 C C . GLY B 1 528 ? 236.758 260.233 186.265 1.00 40.59 528 GLY B C 1
ATOM 7759 O O . GLY B 1 528 ? 235.974 260.526 185.353 1.00 41.98 528 GLY B O 1
ATOM 7760 N N . PHE B 1 529 ? 237.490 259.123 186.242 1.00 39.44 529 PHE B N 1
ATOM 7761 C CA . PHE B 1 529 ? 237.457 258.176 185.136 1.00 35.48 529 PHE B CA 1
ATOM 7762 C C . PHE B 1 529 ? 236.764 256.897 185.583 1.00 39.44 529 PHE B C 1
ATOM 7763 O O . PHE B 1 529 ? 237.090 256.347 186.640 1.00 42.60 529 PHE B O 1
ATOM 7771 N N . GLN B 1 530 ? 235.811 256.430 184.781 1.00 43.77 530 GLN B N 1
ATOM 7772 C CA . GLN B 1 530 ? 235.133 255.176 185.077 1.00 43.44 530 GLN B CA 1
ATOM 7773 C C . GLN B 1 530 ? 236.052 253.993 184.789 1.00 42.30 530 GLN B C 1
ATOM 7774 O O . GLN B 1 530 ? 236.896 254.036 183.890 1.00 46.48 530 GLN B O 1
ATOM 7780 N N . HIS B 1 531 ? 235.879 252.924 185.567 1.00 29.89 531 HIS B N 1
ATOM 7781 C CA . HIS B 1 531 ? 236.721 251.743 185.441 1.00 30.78 531 HIS B CA 1
ATOM 7782 C C . HIS B 1 531 ? 235.952 250.446 185.230 1.00 29.78 531 HIS B C 1
ATOM 7783 O O . HIS B 1 531 ? 236.584 249.424 184.940 1.00 27.89 531 HIS B O 1
ATOM 7790 N N . HIS B 1 532 ? 234.627 250.447 185.381 1.00 26.61 532 HIS B N 1
ATOM 7791 C CA . HIS B 1 532 ? 233.746 249.325 185.068 1.00 20.47 532 HIS B CA 1
ATOM 7792 C C . HIS B 1 532 ? 233.984 248.102 185.946 1.00 19.42 532 HIS B C 1
ATOM 7793 O O . HIS B 1 532 ? 233.431 247.031 185.666 1.00 23.90 532 HIS B O 1
ATOM 7800 N N . LYS B 1 533 ? 234.792 248.231 186.997 1.00 12.66 533 LYS B N 1
ATOM 7801 C CA . LYS B 1 533 ? 234.948 247.215 188.048 1.00 13.76 533 LYS B CA 1
ATOM 7802 C C . LYS B 1 533 ? 235.491 245.928 187.432 1.00 21.12 533 LYS B C 1
ATOM 7803 O O . LYS B 1 533 ? 236.555 245.966 186.788 1.00 31.06 533 LYS B O 1
ATOM 7809 N N . LYS B 1 534 ? 234.817 244.785 187.597 1.00 15.70 534 LYS B N 1
ATOM 7810 C CA . LYS B 1 534 ? 235.419 243.499 187.260 1.00 9.21 534 LYS B CA 1
ATOM 7811 C C . LYS B 1 534 ? 235.601 243.330 185.758 1.00 17.20 534 LYS B C 1
ATOM 7812 O O . LYS B 1 534 ? 236.556 242.682 185.322 1.00 28.10 534 LYS B O 1
ATOM 7818 N N . ALA B 1 535 ? 234.696 243.884 184.950 1.00 15.83 535 ALA B N 1
ATOM 7819 C CA . ALA B 1 535 ? 234.851 243.779 183.502 1.00 14.12 535 ALA B CA 1
ATOM 7820 C C . ALA B 1 535 ? 236.109 244.501 183.032 1.00 12.58 535 ALA B C 1
ATOM 7821 O O . ALA B 1 535 ? 236.887 243.963 182.232 1.00 25.00 535 ALA B O 1
ATOM 7823 N N . GLY B 1 536 ? 236.331 245.720 183.528 1.00 0.67 536 GLY B N 1
ATOM 7824 C CA . GLY B 1 536 ? 237.547 246.436 183.183 1.00 6.26 536 GLY B CA 1
ATOM 7825 C C . GLY B 1 536 ? 238.792 245.747 183.706 1.00 12.18 536 GLY B C 1
ATOM 7826 O O . GLY B 1 536 ? 239.824 245.713 183.029 1.00 19.31 536 GLY B O 1
ATOM 7827 N N . ALA B 1 537 ? 238.713 245.188 184.917 1.00 9.88 537 ALA B N 1
ATOM 7828 C CA . ALA B 1 537 ? 239.846 244.441 185.455 1.00 5.90 537 ALA B CA 1
ATOM 7829 C C . ALA B 1 537 ? 240.175 243.236 184.583 1.00 9.86 537 ALA B C 1
ATOM 7830 O O . ALA B 1 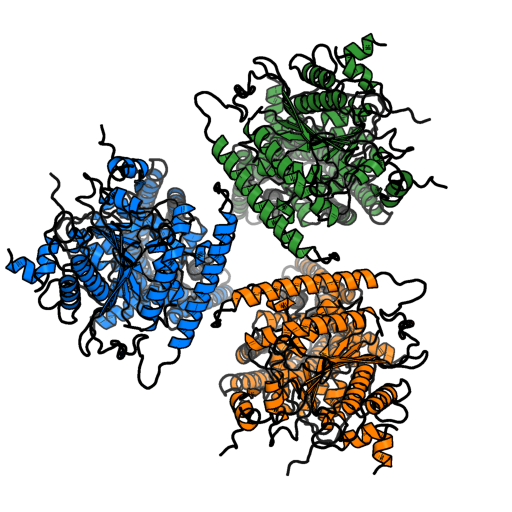537 ? 241.348 242.962 184.306 1.00 18.50 537 ALA B O 1
ATOM 7832 N N . MET B 1 538 ? 239.149 242.510 184.134 1.00 8.72 538 MET B N 1
ATOM 7833 C CA . MET B 1 538 ? 239.369 241.354 183.272 1.00 2.72 538 MET B CA 1
ATOM 7834 C C . MET B 1 538 ? 239.964 241.769 181.933 1.00 10.22 538 MET B C 1
ATOM 7835 O O . MET B 1 538 ? 240.848 241.088 181.402 1.00 19.73 538 MET B O 1
ATOM 7840 N N . ASN B 1 539 ? 239.483 242.877 181.364 1.00 6.05 539 ASN B N 1
ATOM 7841 C CA . ASN B 1 539 ? 240.034 243.346 180.095 1.00 2.26 539 ASN B CA 1
ATOM 7842 C C . ASN B 1 539 ? 241.499 243.744 180.240 1.00 7.53 539 ASN B C 1
ATOM 7843 O O . ASN B 1 539 ? 242.332 243.415 179.383 1.00 15.65 539 ASN B O 1
ATOM 7848 N N . ALA B 1 540 ? 241.833 244.452 181.323 1.00 6.68 540 ALA B N 1
ATOM 7849 C CA . ALA B 1 540 ? 243.225 244.814 181.567 1.00 1.06 540 ALA B CA 1
ATOM 7850 C C . ALA B 1 540 ? 244.086 243.574 181.766 1.00 10.18 540 ALA B C 1
ATOM 7851 O O . ALA B 1 540 ? 245.224 243.515 181.285 1.00 15.13 540 ALA B O 1
ATOM 7853 N N . LEU B 1 541 ? 243.557 242.571 182.471 1.00 12.35 541 LEU B N 1
ATOM 7854 C CA . LEU B 1 541 ? 244.288 241.322 182.653 1.00 2.02 541 LEU B CA 1
ATOM 7855 C C . LEU B 1 541 ? 244.540 240.635 181.319 1.00 5.10 541 LEU B C 1
ATOM 7856 O O . LEU B 1 541 ? 245.634 240.112 181.079 1.00 9.94 541 LEU B O 1
ATOM 7861 N N . VAL B 1 542 ? 243.532 240.616 180.446 1.00 10.09 542 VAL B N 1
ATOM 7862 C CA . VAL B 1 542 ? 243.686 239.995 179.134 1.00 10.86 542 VAL B CA 1
ATOM 7863 C C . VAL B 1 542 ? 244.770 240.705 178.337 1.00 11.22 542 VAL B C 1
ATOM 7864 O O . VAL B 1 542 ? 245.633 240.064 177.723 1.00 17.05 542 VAL B O 1
ATOM 7868 N N . ARG B 1 543 ? 244.750 242.039 178.343 1.00 5.05 543 ARG B N 1
ATOM 7869 C CA . ARG B 1 543 ? 245.760 242.789 177.600 1.00 3.15 543 ARG B CA 1
ATOM 7870 C C . ARG B 1 543 ? 247.160 242.546 178.159 1.00 0.07 543 ARG B C 1
ATOM 7871 O O . ARG B 1 543 ? 248.115 242.347 177.396 1.00 4.27 543 ARG B O 1
ATOM 7879 N N . VAL B 1 544 ? 247.300 242.542 179.487 1.00 6.15 544 VAL B N 1
ATOM 7880 C CA . VAL B 1 544 ? 248.610 242.327 180.097 1.00 9.41 544 VAL B CA 1
ATOM 7881 C C . VAL B 1 544 ? 249.125 240.927 179.785 1.00 10.55 544 VAL B C 1
ATOM 7882 O O . VAL B 1 544 ? 250.306 240.740 179.466 1.00 16.27 544 VAL B O 1
ATOM 7886 N N . SER B 1 545 ? 248.251 239.920 179.871 1.00 8.63 545 SER B N 1
ATOM 7887 C CA . SER B 1 545 ? 248.667 238.553 179.577 1.00 1.16 545 SER B CA 1
ATOM 7888 C C . SER B 1 545 ? 249.048 238.396 178.111 1.00 6.11 545 SER B C 1
ATOM 7889 O O . SER B 1 545 ? 250.000 237.677 177.785 1.00 7.19 545 SER B O 1
ATOM 7892 N N . ALA B 1 546 ? 248.313 239.053 177.210 1.00 10.89 546 ALA B N 1
ATOM 7893 C CA . ALA B 1 546 ? 248.674 239.012 175.798 1.00 3.00 546 ALA B CA 1
ATOM 7894 C C . ALA B 1 546 ? 250.032 239.658 175.561 1.00 5.72 546 ALA B C 1
ATOM 7895 O O . ALA B 1 546 ? 250.822 239.179 174.740 1.00 4.56 546 ALA B O 1
ATOM 7897 N N . VAL B 1 547 ? 250.317 240.753 176.267 1.00 15.49 547 VAL B N 1
ATOM 7898 C CA . VAL B 1 547 ? 251.609 241.413 176.111 1.00 12.63 547 VAL B CA 1
ATOM 7899 C C . VAL B 1 547 ? 252.735 240.535 176.651 1.00 8.65 547 VAL B C 1
ATOM 7900 O O . VAL B 1 547 ? 253.808 240.438 176.043 1.00 14.28 547 VAL B O 1
ATOM 7904 N N . LEU B 1 548 ? 252.508 239.869 177.783 1.00 9.16 548 LEU B N 1
ATOM 7905 C CA . LEU B 1 548 ? 253.576 239.148 178.471 1.00 8.61 548 LEU B CA 1
ATOM 7906 C C . LEU B 1 548 ? 253.715 237.699 178.007 1.00 12.41 548 LEU B C 1
ATOM 7907 O O . LEU B 1 548 ? 254.801 237.281 177.594 1.00 18.54 548 LEU B O 1
ATOM 7912 N N . THR B 1 549 ? 252.639 236.917 178.084 1.00 15.40 549 THR B N 1
ATOM 7913 C CA . THR B 1 549 ? 252.685 235.494 177.764 1.00 9.80 549 THR B CA 1
ATOM 7914 C C . THR B 1 549 ? 251.889 235.131 176.519 1.00 11.58 549 THR B C 1
ATOM 7915 O O . THR B 1 549 ? 252.310 234.257 175.755 1.00 15.86 549 THR B O 1
ATOM 7919 N N . ASN B 1 550 ? 250.735 235.768 176.309 1.00 12.21 550 ASN B N 1
ATOM 7920 C CA . ASN B 1 550 ? 249.882 235.514 175.145 1.00 6.86 550 ASN B CA 1
ATOM 7921 C C . ASN B 1 550 ? 249.414 234.059 175.097 1.00 11.51 550 ASN B C 1
ATOM 7922 O O . ASN B 1 550 ? 249.489 233.403 174.058 1.00 14.35 550 ASN B O 1
ATOM 7927 N N . GLY B 1 551 ? 248.933 233.549 176.229 1.00 15.02 551 GLY B N 1
ATOM 7928 C CA . GLY B 1 551 ? 248.387 232.214 176.293 1.00 6.44 551 GLY B CA 1
ATOM 7929 C C . GLY B 1 551 ? 247.093 232.086 175.514 1.00 9.43 551 GLY B C 1
ATOM 7930 O O . GLY B 1 551 ? 246.205 232.939 175.598 1.00 17.36 551 GLY B O 1
ATOM 7931 N N . PRO B 1 552 ? 246.964 231.011 174.732 1.00 6.38 552 PRO B N 1
ATOM 7932 C CA . PRO B 1 552 ? 245.753 230.842 173.909 1.00 10.66 552 PRO B CA 1
ATOM 7933 C C . PRO B 1 552 ? 244.472 230.662 174.708 1.00 4.58 552 PRO B C 1
ATOM 7934 O O . PRO B 1 552 ? 243.388 230.924 174.171 1.00 0.00 552 PRO B O 1
ATOM 7938 N N . PHE B 1 553 ? 244.549 230.222 175.962 1.00 7.27 553 PHE B N 1
ATOM 7939 C CA . PHE B 1 553 ? 243.366 229.984 176.777 1.00 9.97 553 PHE B CA 1
ATOM 7940 C C . PHE B 1 553 ? 243.510 230.676 178.125 1.00 14.06 553 PHE B C 1
ATOM 7941 O O . PHE B 1 553 ? 244.602 230.734 178.699 1.00 18.53 553 PHE B O 1
ATOM 7949 N N . LEU B 1 554 ? 242.390 231.203 178.624 1.00 5.54 554 LEU B N 1
ATOM 7950 C CA . LEU B 1 554 ? 242.376 231.982 179.858 1.00 1.46 554 LEU B CA 1
ATOM 7951 C C . LEU B 1 554 ? 241.333 231.424 180.816 1.00 5.13 554 LEU B C 1
ATOM 7952 O O . LEU B 1 554 ? 240.151 231.358 180.476 1.00 15.74 554 LEU B O 1
ATOM 7957 N N . LEU B 1 555 ? 241.765 231.053 182.015 1.00 2.43 555 LEU B N 1
ATOM 7958 C CA . LEU B 1 555 ? 240.880 230.530 183.049 1.00 2.38 555 LEU B CA 1
ATOM 7959 C C . LEU B 1 555 ? 240.603 231.619 184.077 1.00 4.34 555 LEU B C 1
ATOM 7960 O O . LEU B 1 555 ? 241.529 232.118 184.721 1.00 11.16 555 LEU B O 1
ATOM 7965 N N . ASN B 1 556 ? 239.330 231.965 184.249 1.00 8.73 556 ASN B N 1
ATOM 7966 C CA . ASN B 1 556 ? 238.934 233.055 185.133 1.00 8.39 556 ASN B CA 1
ATOM 7967 C C . ASN B 1 556 ? 238.536 232.511 186.501 1.00 8.24 556 ASN B C 1
ATOM 7968 O O . ASN B 1 556 ? 237.828 231.504 186.593 1.00 13.61 556 ASN B O 1
ATOM 7973 N N . LEU B 1 557 ? 238.985 233.185 187.562 1.00 10.24 557 LEU B N 1
ATOM 7974 C CA . LEU B 1 557 ? 238.677 232.748 188.916 1.00 9.26 557 LEU B CA 1
ATOM 7975 C C . LEU B 1 557 ? 238.607 233.945 189.857 1.00 18.44 557 LEU B C 1
ATOM 7976 O O . LEU B 1 557 ? 239.271 234.970 189.657 1.00 25.59 557 LEU B O 1
ATOM 7981 N N . ASP B 1 558 ? 237.795 233.788 190.899 1.00 19.65 558 ASP B N 1
ATOM 7982 C CA . ASP B 1 558 ? 237.699 234.751 191.981 1.00 23.98 558 ASP B CA 1
ATOM 7983 C C . ASP B 1 558 ? 238.683 234.377 193.087 1.00 25.86 558 ASP B C 1
ATOM 7984 O O . ASP B 1 558 ? 239.407 233.382 193.003 1.00 34.00 558 ASP B O 1
ATOM 7989 N N . CYS B 1 559 ? 238.706 235.190 194.144 1.00 24.39 559 CYS B N 1
ATOM 7990 C CA . CYS B 1 559 ? 239.639 234.947 195.239 1.00 24.25 559 CYS B CA 1
ATOM 7991 C C . CYS B 1 559 ? 239.196 233.788 196.123 1.00 24.68 559 CYS B C 1
ATOM 7992 O O . CYS B 1 559 ? 240.041 233.121 196.730 1.00 27.82 559 CYS B O 1
ATOM 7995 N N . ASP B 1 560 ? 237.893 233.532 196.211 1.00 25.05 560 ASP B N 1
ATOM 7996 C CA . ASP B 1 560 ? 237.362 232.525 197.120 1.00 22.70 560 ASP B CA 1
ATOM 7997 C C . ASP B 1 560 ? 237.163 231.163 196.469 1.00 29.50 560 ASP B C 1
ATOM 7998 O O . ASP B 1 560 ? 236.666 230.246 197.131 1.00 34.14 560 ASP B O 1
ATOM 8003 N N . HIS B 1 561 ? 237.534 231.002 195.202 1.00 29.49 561 HIS B N 1
ATOM 8004 C CA . HIS B 1 561 ? 237.392 229.737 194.495 1.00 22.48 561 HIS B CA 1
ATOM 8005 C C . HIS B 1 561 ? 238.768 229.132 194.257 1.00 26.07 561 HIS B C 1
ATOM 8006 O O . HIS B 1 561 ? 239.633 229.769 193.647 1.00 30.44 561 HIS B O 1
ATOM 8013 N N . TYR B 1 562 ? 238.964 227.904 194.729 1.00 19.94 562 TYR B N 1
ATOM 8014 C CA . TYR B 1 562 ? 240.232 227.205 194.600 1.00 15.44 562 TYR B CA 1
ATOM 8015 C C . TYR B 1 562 ? 240.060 225.969 193.727 1.00 18.28 562 TYR B C 1
ATOM 8016 O O . TYR B 1 562 ? 238.972 225.392 193.646 1.00 27.68 562 TYR B O 1
ATOM 8025 N N . ILE B 1 563 ? 241.147 225.571 193.071 1.00 15.68 563 ILE B N 1
ATOM 8026 C CA . ILE B 1 563 ? 241.132 224.424 192.169 1.00 10.44 563 ILE B CA 1
ATOM 8027 C C . ILE B 1 563 ? 241.080 223.149 193.004 1.00 13.45 563 ILE B C 1
ATOM 8028 O O . ILE B 1 563 ? 242.082 222.740 193.596 1.00 18.74 563 ILE B O 1
ATOM 8033 N N . ASN B 1 564 ? 239.905 222.518 193.054 1.00 19.30 564 ASN B N 1
ATOM 8034 C CA . ASN B 1 564 ? 239.752 221.297 193.840 1.00 17.56 564 ASN B CA 1
ATOM 8035 C C . ASN B 1 564 ? 240.390 220.101 193.145 1.00 18.41 564 ASN B C 1
ATOM 8036 O O . ASN B 1 564 ? 241.031 219.268 193.796 1.00 23.23 564 ASN B O 1
ATOM 8041 N N . ASN B 1 565 ? 240.226 219.994 191.829 1.00 12.04 565 ASN B N 1
ATOM 8042 C CA . ASN B 1 565 ? 240.767 218.889 191.048 1.00 10.32 565 ASN B CA 1
ATOM 8043 C C . ASN B 1 565 ? 241.945 219.398 190.228 1.00 17.00 565 ASN B C 1
ATOM 8044 O O . ASN B 1 565 ? 241.777 220.272 189.372 1.00 24.02 565 ASN B O 1
ATOM 8049 N N . SER B 1 566 ? 243.129 218.834 190.477 1.00 12.60 566 SER B N 1
ATOM 8050 C CA . SER B 1 566 ? 244.346 219.312 189.831 1.00 12.50 566 SER B CA 1
ATOM 8051 C C . SER B 1 566 ? 244.372 219.044 188.332 1.00 22.70 566 SER B C 1
ATOM 8052 O O . SER B 1 566 ? 245.198 219.637 187.630 1.00 30.21 566 SER B O 1
ATOM 8055 N N . LYS B 1 567 ? 243.497 218.177 187.824 1.00 24.00 567 LYS B N 1
ATOM 8056 C CA . LYS B 1 567 ? 243.452 217.852 186.406 1.00 22.50 567 LYS B CA 1
ATOM 8057 C C . LYS B 1 567 ? 242.376 218.634 185.661 1.00 24.12 567 LYS B C 1
ATOM 8058 O O . LYS B 1 567 ? 241.952 218.214 184.580 1.00 30.39 567 LYS B O 1
ATOM 8064 N N . ALA B 1 568 ? 241.928 219.762 186.218 1.00 21.01 568 ALA B N 1
ATOM 8065 C CA . ALA B 1 568 ? 240.891 220.554 185.563 1.00 13.03 568 ALA B CA 1
ATOM 8066 C C . ALA B 1 568 ? 241.374 221.108 184.228 1.00 18.12 568 ALA B C 1
ATOM 8067 O O . ALA B 1 568 ? 240.613 221.156 183.254 1.00 21.27 568 ALA B O 1
ATOM 8069 N N . LEU B 1 569 ? 242.636 221.539 184.166 1.00 17.96 569 LEU B N 1
ATOM 8070 C CA . LEU B 1 569 ? 243.173 222.080 182.922 1.00 15.08 569 LEU B CA 1
ATOM 8071 C C . LEU B 1 569 ? 243.201 221.024 181.825 1.00 18.99 569 LEU B C 1
ATOM 8072 O O . LEU B 1 569 ? 242.905 221.319 180.663 1.00 20.78 569 LEU B O 1
ATOM 8077 N N . ARG B 1 570 ? 243.558 219.785 182.173 1.00 23.74 570 ARG B N 1
ATOM 8078 C CA . ARG B 1 570 ? 243.550 218.713 181.182 1.00 16.83 570 ARG B CA 1
ATOM 8079 C C . ARG B 1 570 ? 242.133 218.409 180.710 1.00 21.46 570 ARG B C 1
ATOM 8080 O O . ARG B 1 570 ? 241.907 218.156 179.520 1.00 28.29 570 ARG B O 1
ATOM 8088 N N . GLU B 1 571 ? 241.164 218.435 181.629 1.00 23.98 571 GLU B N 1
ATOM 8089 C CA . GLU B 1 571 ? 239.771 218.248 181.239 1.00 20.42 571 GLU B CA 1
ATOM 8090 C C . GLU B 1 571 ? 239.319 219.342 180.281 1.00 22.59 571 GLU B C 1
ATOM 8091 O O . GLU B 1 571 ? 238.578 219.077 179.328 1.00 27.04 571 GLU B O 1
ATOM 8097 N N . ALA B 1 572 ? 239.750 220.582 180.524 1.00 24.64 572 ALA B N 1
ATOM 8098 C CA . ALA B 1 572 ? 239.402 221.674 179.620 1.00 21.50 572 ALA B CA 1
ATOM 8099 C C . ALA B 1 572 ? 240.064 221.501 178.258 1.00 24.46 572 ALA B C 1
ATOM 8100 O O . ALA B 1 572 ? 239.426 221.713 177.220 1.00 28.70 572 ALA B O 1
ATOM 8102 N N . MET B 1 573 ? 241.343 221.117 178.240 1.00 25.64 573 MET B N 1
ATOM 8103 C CA . MET B 1 573 ? 242.048 220.939 176.973 1.00 21.12 573 MET B CA 1
ATOM 8104 C C . MET B 1 573 ? 241.522 219.748 176.186 1.00 22.66 573 MET B C 1
ATOM 8105 O O . MET B 1 573 ? 241.715 219.690 174.967 1.00 28.92 573 MET B O 1
ATOM 8110 N N . CYS B 1 574 ? 240.880 218.788 176.856 1.00 26.95 574 CYS B N 1
ATOM 8111 C CA . CYS B 1 574 ? 240.251 217.689 176.130 1.00 25.00 574 CYS B CA 1
ATOM 8112 C C . CYS B 1 574 ? 239.211 218.197 175.139 1.00 30.62 574 CYS B C 1
ATOM 8113 O O . CYS B 1 574 ? 239.012 217.589 174.082 1.00 30.49 574 CYS B O 1
ATOM 8116 N N . PHE B 1 575 ? 238.542 219.305 175.460 1.00 30.57 575 PHE B N 1
ATOM 8117 C CA . PHE B 1 575 ? 237.608 219.942 174.541 1.00 24.47 575 PHE B CA 1
ATOM 8118 C C . PHE B 1 575 ? 238.272 221.035 173.712 1.00 23.45 575 PHE B C 1
ATOM 8119 O O . PHE B 1 575 ? 238.000 221.155 172.513 1.00 25.05 575 PHE B O 1
ATOM 8127 N N . MET B 1 576 ? 239.138 221.835 174.338 1.00 25.02 576 MET B N 1
ATOM 8128 C CA . MET B 1 576 ? 239.724 222.988 173.661 1.00 22.97 576 MET B CA 1
ATOM 8129 C C . MET B 1 576 ? 240.665 222.566 172.539 1.00 22.16 576 MET B C 1
ATOM 8130 O O . MET B 1 576 ? 240.669 223.176 171.464 1.00 29.60 576 MET B O 1
ATOM 8135 N N . MET B 1 577 ? 241.471 221.534 172.770 1.00 22.96 577 MET B N 1
ATOM 8136 C CA . MET B 1 577 ? 242.527 221.154 171.842 1.00 23.78 577 MET B CA 1
ATOM 8137 C C . MET B 1 577 ? 242.111 220.044 170.883 1.00 29.35 577 MET B C 1
ATOM 8138 O O . MET B 1 577 ? 242.963 219.516 170.163 1.00 28.72 577 MET B O 1
ATOM 8143 N N . ASP B 1 578 ? 240.836 219.681 170.858 1.00 33.39 578 ASP B N 1
ATOM 8144 C CA . ASP B 1 578 ? 240.345 218.715 169.882 1.00 29.18 578 ASP B CA 1
ATOM 8145 C C . ASP B 1 578 ? 240.353 219.356 168.500 1.00 34.52 578 ASP B C 1
ATOM 8146 O O . ASP B 1 578 ? 239.722 220.404 168.312 1.00 37.04 578 ASP B O 1
ATOM 8151 N N . PRO B 1 579 ? 241.056 218.784 167.516 1.00 38.23 579 PRO B N 1
ATOM 8152 C CA . PRO B 1 579 ? 241.111 219.427 166.191 1.00 39.45 579 PRO B CA 1
ATOM 8153 C C . PRO B 1 579 ? 239.751 219.613 165.541 1.00 43.72 579 PRO B C 1
ATOM 8154 O O . PRO B 1 579 ? 239.515 220.639 164.891 1.00 40.65 579 PRO B O 1
ATOM 8158 N N . ASN B 1 580 ? 238.845 218.647 165.696 1.00 43.23 580 ASN B N 1
ATOM 8159 C CA . ASN B 1 580 ? 237.534 218.756 165.066 1.00 39.88 580 ASN B CA 1
ATOM 8160 C C . ASN B 1 580 ? 236.613 219.700 165.831 1.00 41.80 580 ASN B C 1
ATOM 8161 O O . ASN B 1 580 ? 235.825 220.431 165.220 1.00 46.19 580 ASN B O 1
ATOM 8166 N N . LEU B 1 581 ? 236.696 219.700 167.160 1.00 33.43 581 LEU B N 1
ATOM 8167 C CA . LEU B 1 581 ? 235.765 220.454 167.991 1.00 29.57 581 LEU B CA 1
ATOM 8168 C C . LEU B 1 581 ? 236.330 221.771 168.502 1.00 29.39 581 LEU B C 1
ATOM 8169 O O . LEU B 1 581 ? 235.572 222.733 168.664 1.00 33.04 581 LEU B O 1
ATOM 8174 N N . GLY B 1 582 ? 237.640 221.847 168.744 1.00 26.24 582 GLY B N 1
ATOM 8175 C CA . GLY B 1 582 ? 238.204 223.031 169.374 1.00 25.90 582 GLY B CA 1
ATOM 8176 C C . GLY B 1 582 ? 238.096 224.286 168.531 1.00 25.13 582 GLY B C 1
ATOM 8177 O O . GLY B 1 582 ? 238.138 225.398 169.063 1.00 27.48 582 GLY B O 1
ATOM 8178 N N . LYS B 1 583 ? 237.966 224.133 167.211 1.00 26.25 583 LYS B N 1
ATOM 8179 C CA . LYS B 1 583 ? 237.860 225.301 166.344 1.00 23.02 583 LYS B CA 1
ATOM 8180 C C . LYS B 1 583 ? 236.562 226.064 166.577 1.00 25.33 583 LYS B C 1
ATOM 8181 O O . LYS B 1 583 ? 236.515 227.282 166.374 1.00 24.11 583 LYS B O 1
ATOM 8187 N N . HIS B 1 584 ? 235.505 225.373 166.999 1.00 27.28 584 HIS B N 1
ATOM 8188 C CA . HIS B 1 584 ? 234.190 225.977 167.159 1.00 20.62 584 HIS B CA 1
ATOM 8189 C C . HIS B 1 584 ? 233.809 226.218 168.613 1.00 21.80 584 HIS B C 1
ATOM 8190 O O . HIS B 1 584 ? 232.656 226.566 168.884 1.00 26.68 584 HIS B O 1
ATOM 8197 N N . VAL B 1 585 ? 234.736 226.046 169.551 1.00 18.03 585 VAL B N 1
ATOM 8198 C CA . VAL B 1 585 ? 234.447 226.180 170.974 1.00 13.32 585 VAL B CA 1
ATOM 8199 C C . VAL B 1 585 ? 234.952 227.532 171.459 1.00 10.31 585 VAL B C 1
ATOM 8200 O O . VAL B 1 585 ? 236.111 227.896 171.224 1.00 20.59 585 VAL B O 1
ATOM 8204 N N . CYS B 1 586 ? 234.077 228.275 172.135 1.00 9.07 586 CYS B N 1
ATOM 8205 C CA . CYS B 1 586 ? 234.399 229.591 172.673 1.00 7.22 586 CYS B CA 1
ATOM 8206 C C . CYS B 1 586 ? 234.829 229.533 174.134 1.00 8.26 586 CYS B C 1
ATOM 8207 O O . CYS B 1 586 ? 235.790 230.204 174.525 1.00 22.06 586 CYS B O 1
ATOM 8210 N N . TYR B 1 587 ? 234.127 228.758 174.958 1.00 6.09 587 TYR B N 1
ATOM 8211 C CA . TYR B 1 587 ? 234.521 228.609 176.349 1.00 10.44 587 TYR B CA 1
ATOM 8212 C C . TYR B 1 587 ? 234.002 227.288 176.895 1.00 17.04 587 TYR B C 1
ATOM 8213 O O . TYR B 1 587 ? 233.024 226.721 176.401 1.00 18.28 587 TYR B O 1
ATOM 8222 N N . VAL B 1 588 ? 234.687 226.809 177.928 1.00 18.77 588 VAL B N 1
ATOM 8223 C CA . VAL B 1 588 ? 234.307 225.616 178.673 1.00 10.19 588 VAL B CA 1
ATOM 8224 C C . VAL B 1 588 ? 233.934 226.051 180.082 1.00 18.51 588 VAL B C 1
ATOM 8225 O O . VAL B 1 588 ? 234.719 226.731 180.756 1.00 23.82 588 VAL B O 1
ATOM 8229 N N . GLN B 1 589 ? 232.739 225.668 180.520 1.00 16.00 589 GLN B N 1
ATOM 8230 C CA . GLN B 1 589 ? 232.197 226.074 181.808 1.00 13.34 589 GLN B CA 1
ATOM 8231 C C . GLN B 1 589 ? 232.080 224.867 182.728 1.00 17.51 589 GLN B C 1
ATOM 8232 O O . GLN B 1 589 ? 231.622 223.799 182.310 1.00 24.13 589 GLN B O 1
ATOM 8238 N N . PHE B 1 590 ? 232.497 225.045 183.979 1.00 19.00 590 PHE B N 1
ATOM 8239 C CA . PHE B 1 590 ? 232.408 224.023 185.005 1.00 17.30 590 PHE B CA 1
ATOM 8240 C C . PHE B 1 590 ? 231.343 224.395 186.032 1.00 20.45 590 PHE B C 1
ATOM 8241 O O . PHE B 1 590 ? 231.105 225.580 186.284 1.00 21.81 590 PHE B O 1
ATOM 8249 N N . PRO B 1 591 ? 230.676 223.410 186.635 1.00 23.46 591 PRO B N 1
ATOM 8250 C CA . PRO B 1 591 ? 229.656 223.725 187.640 1.00 26.81 591 PRO B CA 1
ATOM 8251 C C . PRO B 1 591 ? 230.271 224.374 188.870 1.00 29.62 591 PRO B C 1
ATOM 8252 O O . PRO B 1 591 ? 231.414 224.100 189.241 1.00 35.86 591 PRO B O 1
ATOM 8256 N N . GLN B 1 592 ? 229.493 225.245 189.505 1.00 28.35 592 GLN B N 1
ATOM 8257 C CA . GLN B 1 592 ? 229.929 225.942 190.707 1.00 25.56 592 GLN B CA 1
ATOM 8258 C C . GLN B 1 592 ? 229.537 225.125 191.932 1.00 32.09 592 GLN B C 1
ATOM 8259 O O . GLN B 1 592 ? 228.347 224.946 192.211 1.00 41.04 592 GLN B O 1
ATOM 8265 N N . ARG B 1 593 ? 230.537 224.633 192.656 1.00 31.63 593 ARG B N 1
ATOM 8266 C CA . ARG B 1 593 ? 230.332 223.868 193.877 1.00 29.71 593 ARG B CA 1
ATOM 8267 C C . ARG B 1 593 ? 230.898 224.645 195.055 1.00 34.16 593 ARG B C 1
ATOM 8268 O O . ARG B 1 593 ? 231.950 225.279 194.944 1.00 40.99 593 ARG B O 1
ATOM 8276 N N . PHE B 1 594 ? 230.193 224.601 196.181 1.00 46.00 594 PHE B N 1
ATOM 8277 C CA . PHE B 1 594 ? 230.599 225.305 197.388 1.00 49.60 594 PHE B CA 1
ATOM 8278 C C . PHE B 1 594 ? 230.728 224.313 198.533 1.00 48.40 594 PHE B C 1
ATOM 8279 O O . PHE B 1 594 ? 229.882 223.427 198.694 1.00 49.09 594 PHE B O 1
ATOM 8287 N N . ASP B 1 595 ? 231.787 224.461 199.319 1.00 51.89 595 ASP B N 1
ATOM 8288 C CA . ASP B 1 595 ? 232.002 223.613 200.480 1.00 55.15 595 ASP B CA 1
ATOM 8289 C C . ASP B 1 595 ? 231.461 224.279 201.741 1.00 55.62 595 ASP B C 1
ATOM 8290 O O . ASP B 1 595 ? 231.302 225.500 201.810 1.00 54.36 595 ASP B O 1
ATOM 8295 N N . GLY B 1 596 ? 231.159 223.452 202.738 1.00 69.78 596 GLY B N 1
ATOM 8296 C CA . GLY B 1 596 ? 230.611 223.943 203.984 1.00 71.29 596 GLY B CA 1
ATOM 8297 C C . GLY B 1 596 ? 229.149 224.319 203.940 1.00 72.87 596 GLY B C 1
ATOM 8298 O O . GLY B 1 596 ? 228.660 224.944 204.888 1.00 72.91 596 GLY B O 1
ATOM 8299 N N . ILE B 1 597 ? 228.435 223.965 202.869 1.00 89.14 597 ILE B N 1
ATOM 8300 C CA . ILE B 1 597 ? 227.015 224.275 202.789 1.00 90.98 597 ILE B CA 1
ATOM 8301 C C . ILE B 1 597 ? 226.257 223.488 203.856 1.00 93.59 597 ILE B C 1
ATOM 8302 O O . ILE B 1 597 ? 226.583 222.333 204.162 1.00 93.54 597 ILE B O 1
ATOM 8307 N N . ASP B 1 598 ? 225.246 224.130 204.441 1.00 117.27 598 ASP B N 1
ATOM 8308 C CA . ASP B 1 598 ? 224.406 223.472 205.432 1.00 118.11 598 ASP B CA 1
ATOM 8309 C C . ASP B 1 598 ? 223.773 222.219 204.841 1.00 118.89 598 ASP B C 1
ATOM 8310 O O . ASP B 1 598 ? 223.353 222.202 203.680 1.00 117.65 598 ASP B O 1
ATOM 8315 N N . ARG B 1 599 ? 223.719 221.158 205.650 1.00 128.94 599 ARG B N 1
ATOM 8316 C CA . ARG B 1 599 ? 223.177 219.887 205.180 1.00 129.25 599 ARG B CA 1
ATOM 8317 C C . ARG B 1 599 ? 221.720 220.035 204.760 1.00 129.90 599 ARG B C 1
ATOM 8318 O O . ARG B 1 599 ? 221.304 219.511 203.720 1.00 130.16 599 ARG B O 1
ATOM 8326 N N . ASN B 1 600 ? 220.926 220.748 205.561 1.00 130.19 600 ASN B N 1
ATOM 8327 C CA . ASN B 1 600 ? 219.554 221.039 205.163 1.00 129.94 600 ASN B CA 1
ATOM 8328 C C . ASN B 1 600 ? 219.505 222.061 204.035 1.00 129.93 600 ASN B C 1
ATOM 8329 O O . ASN B 1 600 ? 218.573 222.039 203.223 1.00 129.49 600 ASN B O 1
ATOM 8334 N N . ASP B 1 601 ? 220.496 222.954 203.970 1.00 122.34 601 ASP B N 1
ATOM 8335 C CA . ASP B 1 601 ? 220.593 223.978 202.929 1.00 121.71 601 ASP B CA 1
ATOM 8336 C C . ASP B 1 601 ? 219.345 224.864 202.912 1.00 121.66 601 ASP B C 1
ATOM 8337 O O . ASP B 1 601 ? 218.552 224.857 201.968 1.00 121.48 601 ASP B O 1
ATOM 8342 N N . ARG B 1 602 ? 219.180 225.624 203.997 1.00 125.72 602 ARG B N 1
ATOM 8343 C CA . ARG B 1 602 ? 218.036 226.524 204.115 1.00 126.60 602 ARG B CA 1
ATOM 8344 C C . ARG B 1 602 ? 218.010 227.531 202.972 1.00 126.32 602 ARG B C 1
ATOM 8345 O O . ARG B 1 602 ? 216.964 227.765 202.355 1.00 125.49 602 ARG B O 1
ATOM 8353 N N . TYR B 1 603 ? 219.163 228.129 202.668 1.00 121.90 603 TYR B N 1
ATOM 8354 C CA . TYR B 1 603 ? 219.246 229.157 201.637 1.00 121.07 603 TYR B CA 1
ATOM 8355 C C . TYR B 1 603 ? 219.237 228.585 200.226 1.00 121.14 603 TYR B C 1
ATOM 8356 O O . TYR B 1 603 ? 219.209 229.364 199.268 1.00 119.64 603 TYR B O 1
ATOM 8365 N N . ALA B 1 604 ? 219.265 227.258 200.080 1.00 120.52 604 ALA B N 1
ATOM 8366 C CA . ALA B 1 604 ? 219.400 226.605 198.776 1.00 119.56 604 ALA B CA 1
ATOM 8367 C C . ALA B 1 604 ? 220.661 227.080 198.057 1.00 118.62 604 ALA B C 1
ATOM 8368 O O . ALA B 1 604 ? 220.654 227.334 196.851 1.00 118.75 604 ALA B O 1
ATOM 8370 N N . ASN B 1 605 ? 221.756 227.205 198.813 1.00 110.27 605 ASN B N 1
ATOM 8371 C CA . ASN B 1 605 ? 223.015 227.660 198.234 1.00 109.43 605 ASN B CA 1
ATOM 8372 C C . ASN B 1 605 ? 223.570 226.658 197.231 1.00 109.22 605 ASN B C 1
ATOM 8373 O O . ASN B 1 605 ? 224.340 227.035 196.341 1.00 108.99 605 ASN B O 1
ATOM 8378 N N . ARG B 1 606 ? 223.203 225.381 197.365 1.00 104.62 606 ARG B N 1
ATOM 8379 C CA . ARG B 1 606 ? 223.690 224.366 196.437 1.00 103.69 606 ARG B CA 1
ATOM 8380 C C . ARG B 1 606 ? 223.241 224.664 195.012 1.00 101.91 606 ARG B C 1
ATOM 8381 O O . ARG B 1 606 ? 224.046 224.624 194.074 1.00 101.58 606 ARG B O 1
ATOM 8389 N N . ASN B 1 607 ? 221.956 224.980 194.836 1.00 79.64 607 ASN B N 1
ATOM 8390 C CA . ASN B 1 607 ? 221.388 225.317 193.531 1.00 78.53 607 ASN B CA 1
ATOM 8391 C C . ASN B 1 607 ? 221.688 224.223 192.506 1.00 77.37 607 ASN B C 1
ATOM 8392 O O . ASN B 1 607 ? 222.136 224.484 191.388 1.00 78.37 607 ASN B O 1
ATOM 8397 N N . THR B 1 608 ? 221.446 222.973 192.907 1.00 67.19 608 THR B N 1
ATOM 8398 C CA . THR B 1 608 ? 221.781 221.845 192.045 1.00 66.59 608 THR B CA 1
ATOM 8399 C C . THR B 1 608 ? 220.854 221.745 190.842 1.00 65.11 608 THR B C 1
ATOM 8400 O O . THR B 1 608 ? 221.234 221.152 189.828 1.00 65.10 608 THR B O 1
ATOM 8404 N N . VAL B 1 609 ? 219.645 222.302 190.928 1.00 60.16 609 VAL B N 1
ATOM 8405 C CA . VAL B 1 609 ? 218.715 222.216 189.805 1.00 59.40 609 VAL B CA 1
ATOM 8406 C C . VAL B 1 609 ? 219.238 223.010 188.615 1.00 60.20 609 VAL B C 1
ATOM 8407 O O . VAL B 1 609 ? 219.199 222.541 187.471 1.00 62.08 609 VAL B O 1
ATOM 8411 N N . PHE B 1 610 ? 219.735 224.223 188.862 1.00 52.62 610 PHE B N 1
ATOM 8412 C CA . PHE B 1 610 ? 220.247 225.049 187.773 1.00 49.29 610 PHE B CA 1
ATOM 8413 C C . PHE B 1 610 ? 221.494 224.436 187.147 1.00 44.20 610 PHE B C 1
ATOM 8414 O O . PHE B 1 610 ? 221.663 224.475 185.923 1.00 43.11 610 PHE B O 1
ATOM 8422 N N . PHE B 1 611 ? 222.373 223.863 187.965 1.00 41.72 611 PHE B N 1
ATOM 8423 C CA . PHE B 1 611 ? 223.645 223.347 187.483 1.00 44.90 611 PHE B CA 1
ATOM 8424 C C . PHE B 1 611 ? 223.567 221.901 187.009 1.00 46.69 611 PHE B C 1
ATOM 8425 O O . PHE B 1 611 ? 224.541 221.403 186.435 1.00 47.72 611 PHE B O 1
ATOM 8433 N N . ASP B 1 612 ? 222.439 221.224 187.220 1.00 49.30 612 ASP B N 1
ATOM 8434 C CA . ASP B 1 612 ? 222.281 219.830 186.834 1.00 47.37 612 ASP B CA 1
ATOM 8435 C C . ASP B 1 612 ? 221.159 219.590 185.838 1.00 50.39 612 ASP B C 1
ATOM 8436 O O . ASP B 1 612 ? 221.196 218.579 185.130 1.00 54.47 612 ASP B O 1
ATOM 8441 N N . ILE B 1 613 ? 220.168 220.474 185.766 1.00 49.69 613 ILE B N 1
ATOM 8442 C CA . ILE B 1 613 ? 219.046 220.332 184.843 1.00 49.64 613 ILE B CA 1
ATOM 8443 C C . ILE B 1 613 ? 219.064 221.435 183.791 1.00 50.71 613 ILE B C 1
ATOM 8444 O O . ILE B 1 613 ? 219.008 221.161 182.590 1.00 50.46 613 ILE B O 1
ATOM 8449 N N . ASN B 1 614 ? 219.140 222.695 184.227 1.00 49.99 614 ASN B N 1
ATOM 8450 C CA . ASN B 1 614 ? 219.116 223.809 183.284 1.00 51.23 614 ASN B CA 1
ATOM 8451 C C . ASN B 1 614 ? 220.362 223.817 182.406 1.00 48.19 614 ASN B C 1
ATOM 8452 O O . ASN B 1 614 ? 220.267 223.888 181.175 1.00 46.19 614 ASN B O 1
ATOM 8457 N N . LEU B 1 615 ? 221.543 223.737 183.023 1.00 43.16 615 LEU B N 1
ATOM 8458 C CA . LEU B 1 615 ? 222.779 223.791 182.248 1.00 42.22 615 LEU B CA 1
ATOM 8459 C C . LEU B 1 615 ? 222.984 222.518 181.437 1.00 44.05 615 LEU B C 1
ATOM 8460 O O . LEU B 1 615 ? 223.506 222.568 180.318 1.00 43.88 615 LEU B O 1
ATOM 8465 N N . ARG B 1 616 ? 222.578 221.368 181.980 1.00 46.69 616 ARG B N 1
ATOM 8466 C CA . ARG B 1 616 ? 222.674 220.125 181.222 1.00 44.82 616 ARG B CA 1
ATOM 8467 C C . ARG B 1 616 ? 221.795 220.172 179.979 1.00 46.59 616 ARG B C 1
ATOM 8468 O O . ARG B 1 616 ? 222.206 219.726 178.901 1.00 43.86 616 ARG B O 1
ATOM 8476 N N . GLY B 1 617 ? 220.579 220.705 180.110 1.00 44.56 617 GLY B N 1
ATOM 8477 C CA . GLY B 1 617 ? 219.725 220.866 178.945 1.00 43.72 617 GLY B CA 1
ATOM 8478 C C . GLY B 1 617 ? 220.262 221.893 177.967 1.00 42.97 617 GLY B C 1
ATOM 8479 O O . GLY B 1 617 ? 220.138 221.730 176.750 1.00 41.22 617 GLY B O 1
ATOM 8480 N N . LEU B 1 618 ? 220.860 222.969 178.484 1.00 40.77 618 LEU B N 1
ATOM 8481 C CA . LEU B 1 618 ? 221.427 223.995 177.615 1.00 36.87 618 LEU B CA 1
ATOM 8482 C C . LEU B 1 618 ? 222.614 223.461 176.825 1.00 34.23 618 LEU B C 1
ATOM 8483 O O . LEU B 1 618 ? 222.838 223.864 175.677 1.00 32.76 618 LEU B O 1
ATOM 8488 N N . ASP B 1 619 ? 223.392 222.558 177.427 1.00 38.11 619 ASP B N 1
ATOM 8489 C CA . ASP B 1 619 ? 224.572 222.022 176.755 1.00 37.76 619 ASP B CA 1
ATOM 8490 C C . ASP B 1 619 ? 224.202 221.247 175.496 1.00 39.93 619 ASP B C 1
ATOM 8491 O O . ASP B 1 619 ? 224.996 221.186 174.550 1.00 38.58 619 ASP B O 1
ATOM 8496 N N . GLY B 1 620 ? 223.009 220.658 175.459 1.00 44.20 620 GLY B N 1
ATOM 8497 C CA . GLY B 1 620 ? 222.595 219.882 174.306 1.00 44.46 620 GLY B CA 1
ATOM 8498 C C . GLY B 1 620 ? 222.128 220.687 173.114 1.00 42.27 620 GLY B C 1
ATOM 8499 O O . GLY B 1 620 ? 221.929 220.111 172.039 1.00 43.68 620 GLY B O 1
ATOM 8500 N N . ILE B 1 621 ? 221.948 221.997 173.269 1.00 35.19 621 ILE B N 1
ATOM 8501 C CA . ILE B 1 621 ? 221.489 222.857 172.183 1.00 35.75 621 ILE B CA 1
ATOM 8502 C C . ILE B 1 621 ? 222.653 223.654 171.607 1.00 38.16 621 ILE B C 1
ATOM 8503 O O . ILE B 1 621 ? 223.031 223.471 170.446 1.00 40.46 621 ILE B O 1
ATOM 8508 N N . GLN B 1 622 ? 223.236 224.542 172.411 1.00 36.53 622 GLN B N 1
ATOM 8509 C CA . GLN B 1 622 ? 224.415 225.294 172.001 1.00 28.47 622 GLN B CA 1
ATOM 8510 C C . GLN B 1 622 ? 225.474 225.396 173.087 1.00 25.83 622 GLN B C 1
ATOM 8511 O O . GLN B 1 622 ? 226.609 225.765 172.774 1.00 24.10 622 GLN B O 1
ATOM 8517 N N . GLY B 1 623 ? 225.157 225.078 174.339 1.00 25.97 623 GLY B N 1
ATOM 8518 C CA . GLY B 1 623 ? 226.131 225.112 175.401 1.00 19.08 623 GLY B CA 1
ATOM 8519 C C . GLY B 1 623 ? 225.644 225.878 176.612 1.00 19.90 623 GLY B C 1
ATOM 8520 O O . GLY B 1 623 ? 224.632 226.584 176.568 1.00 25.53 623 GLY B O 1
ATOM 8521 N N . PRO B 1 624 ? 226.364 225.753 177.723 1.00 16.64 624 PRO B N 1
ATOM 8522 C CA . PRO B 1 624 ? 225.955 226.441 178.950 1.00 20.50 624 PRO B CA 1
ATOM 8523 C C . PRO B 1 624 ? 226.184 227.940 178.852 1.00 25.45 624 PRO B C 1
ATOM 8524 O O . PRO B 1 624 ? 226.933 228.435 178.008 1.00 22.27 624 PRO B O 1
ATOM 8528 N N . VAL B 1 625 ? 225.517 228.663 179.738 1.00 29.14 625 VAL B N 1
ATOM 8529 C CA . VAL B 1 625 ? 225.673 230.108 179.834 1.00 22.00 625 VAL B CA 1
ATOM 8530 C C . VAL B 1 625 ? 226.845 230.415 180.756 1.00 24.76 625 VAL B C 1
ATOM 8531 O O . VAL B 1 625 ? 227.141 229.656 181.688 1.00 27.46 625 VAL B O 1
ATOM 8535 N N . TYR B 1 626 ? 227.539 231.513 180.472 1.00 22.50 626 TYR B N 1
ATOM 8536 C CA . TYR B 1 626 ? 228.672 231.917 181.292 1.00 17.87 626 TYR B CA 1
ATOM 8537 C C . TYR B 1 626 ? 228.187 232.430 182.644 1.00 18.15 626 TYR B C 1
ATOM 8538 O O . TYR B 1 626 ? 227.243 233.221 182.722 1.00 20.93 626 TYR B O 1
ATOM 8547 N N . VAL B 1 627 ? 228.831 231.967 183.716 1.00 20.51 627 VAL B N 1
ATOM 8548 C CA . VAL B 1 627 ? 228.367 232.265 185.068 1.00 24.31 627 VAL B CA 1
ATOM 8549 C C . VAL B 1 627 ? 229.484 232.868 185.912 1.00 20.99 627 VAL B C 1
ATOM 8550 O O . VAL B 1 627 ? 229.371 232.944 187.140 1.00 23.42 627 VAL B O 1
ATOM 8554 N N . GLY B 1 628 ? 230.565 233.300 185.269 1.00 19.24 628 GLY B N 1
ATOM 8555 C CA . GLY B 1 628 ? 231.622 233.986 185.988 1.00 19.26 628 GLY B CA 1
ATOM 8556 C C . GLY B 1 628 ? 232.837 233.140 186.310 1.00 21.93 628 GLY B C 1
ATOM 8557 O O . GLY B 1 628 ? 233.695 232.916 185.452 1.00 29.12 628 GLY B O 1
ATOM 8558 N N . THR B 1 629 ? 232.932 232.678 187.552 1.00 20.03 629 THR B N 1
ATOM 8559 C CA . THR B 1 629 ? 234.102 231.933 187.986 1.00 21.92 629 THR B CA 1
ATOM 8560 C C . THR B 1 629 ? 234.140 230.547 187.345 1.00 22.09 629 THR B C 1
ATOM 8561 O O . THR B 1 629 ? 233.123 230.003 186.905 1.00 25.37 629 THR B O 1
ATOM 8565 N N . GLY B 1 630 ? 235.341 229.981 187.292 1.00 17.78 630 GLY B N 1
ATOM 8566 C CA . GLY B 1 630 ? 235.535 228.631 186.788 1.00 13.03 630 GLY B CA 1
ATOM 8567 C C . GLY B 1 630 ? 235.220 228.431 185.321 1.00 11.32 630 GLY B C 1
ATOM 8568 O O . GLY B 1 630 ? 234.543 227.459 184.966 1.00 17.48 630 GLY B O 1
ATOM 8569 N N . CYS B 1 631 ? 235.695 229.325 184.457 1.00 13.35 631 CYS B N 1
ATOM 8570 C CA . CYS B 1 631 ? 235.451 229.227 183.025 1.00 10.91 631 CYS B CA 1
ATOM 8571 C C . CYS B 1 631 ? 236.753 229.408 182.259 1.00 12.92 631 CYS B C 1
ATOM 8572 O O . CYS B 1 631 ? 237.587 230.248 182.619 1.00 19.14 631 CYS B O 1
ATOM 8575 N N . VAL B 1 632 ? 236.913 228.625 181.194 1.00 8.67 632 VAL B N 1
ATOM 8576 C CA . VAL B 1 632 ? 238.092 228.674 180.334 1.00 7.94 632 VAL B CA 1
ATOM 8577 C C . VAL B 1 632 ? 237.669 229.247 178.988 1.00 10.81 632 VAL B C 1
ATOM 8578 O O . VAL B 1 632 ? 236.855 228.646 178.281 1.00 13.54 632 VAL B O 1
ATOM 8582 N N . PHE B 1 633 ? 238.236 230.394 178.628 1.00 9.76 633 PHE B N 1
ATOM 8583 C CA . PHE B 1 633 ? 237.883 231.129 177.424 1.00 2.09 633 PHE B CA 1
ATOM 8584 C C . PHE B 1 633 ? 238.971 230.983 176.370 1.00 9.68 633 PHE B C 1
ATOM 8585 O O . PHE B 1 633 ? 240.164 230.927 176.693 1.00 14.64 633 PHE B O 1
ATOM 8593 N N . ASN B 1 634 ? 238.544 230.937 175.108 1.00 10.11 634 ASN B N 1
ATOM 8594 C CA . ASN B 1 634 ? 239.451 230.985 173.971 1.00 7.43 634 ASN B CA 1
ATOM 8595 C C . ASN B 1 634 ? 239.749 232.438 173.622 1.00 8.82 634 ASN B C 1
ATOM 8596 O O . ASN B 1 634 ? 238.871 233.301 173.719 1.00 17.76 634 ASN B O 1
ATOM 8601 N N . ARG B 1 635 ? 240.992 232.705 173.220 1.00 12.78 635 ARG B N 1
ATOM 8602 C CA . ARG B 1 635 ? 241.393 234.076 172.917 1.00 5.15 635 ARG B CA 1
ATOM 8603 C C . ARG B 1 635 ? 240.678 234.604 171.679 1.00 7.89 635 ARG B C 1
ATOM 8604 O O . ARG B 1 635 ? 240.236 235.758 171.652 1.00 13.81 635 ARG B O 1
ATOM 8612 N N . THR B 1 636 ? 240.563 233.773 170.639 1.00 6.90 636 THR B N 1
ATOM 8613 C CA . THR B 1 636 ? 239.949 234.225 169.393 1.00 9.53 636 THR B CA 1
ATOM 8614 C C . THR B 1 636 ? 238.484 234.589 169.593 1.00 11.96 636 THR B C 1
ATOM 8615 O O . THR B 1 636 ? 238.008 235.596 169.057 1.00 13.80 636 THR B O 1
ATOM 8619 N N . ALA B 1 637 ? 237.749 233.777 170.356 1.00 9.78 637 ALA B N 1
ATOM 8620 C CA . ALA B 1 637 ? 236.361 234.108 170.659 1.00 4.72 637 ALA B CA 1
ATOM 8621 C C . ALA B 1 637 ? 236.271 235.377 171.495 1.00 8.49 637 ALA B C 1
ATOM 8622 O O . ALA B 1 637 ? 235.365 236.196 171.304 1.00 16.79 637 ALA B O 1
ATOM 8624 N N . LEU B 1 638 ? 237.205 235.553 172.431 1.00 12.23 638 LEU B N 1
ATOM 8625 C CA . LEU B 1 638 ? 237.227 236.756 173.256 1.00 6.31 638 LEU B CA 1
ATOM 8626 C C . LEU B 1 638 ? 237.512 238.001 172.428 1.00 6.62 638 LEU B C 1
ATOM 8627 O O . LEU B 1 638 ? 236.998 239.083 172.732 1.00 8.87 638 LEU B O 1
ATOM 8632 N N . TYR B 1 639 ? 238.328 237.870 171.381 1.00 10.55 639 TYR B N 1
ATOM 8633 C CA . TYR B 1 639 ? 238.720 239.015 170.568 1.00 8.33 639 TYR B CA 1
ATOM 8634 C C . TYR B 1 639 ? 237.628 239.463 169.605 1.00 14.58 639 TYR B C 1
ATOM 8635 O O . TYR B 1 639 ? 237.821 240.461 168.904 1.00 19.56 639 TYR B O 1
ATOM 8644 N N . GLY B 1 640 ? 236.505 238.752 169.542 1.00 10.10 640 GLY B N 1
ATOM 8645 C CA . GLY B 1 640 ? 235.401 239.129 168.686 1.00 8.48 640 GLY B CA 1
ATOM 8646 C C . GLY B 1 640 ? 235.382 238.471 167.324 1.00 18.45 640 GLY B C 1
ATOM 8647 O O . GLY B 1 640 ? 234.501 238.790 166.516 1.00 23.76 640 GLY B O 1
ATOM 8648 N N . TYR B 1 641 ? 236.318 237.571 167.042 1.00 16.53 641 TYR B N 1
ATOM 8649 C CA . TYR B 1 641 ? 236.354 236.912 165.745 1.00 11.96 641 TYR B CA 1
ATOM 8650 C C . TYR B 1 641 ? 235.244 235.874 165.635 1.00 19.98 641 TYR B C 1
ATOM 8651 O O . TYR B 1 641 ? 234.877 235.217 166.613 1.00 19.97 641 TYR B O 1
ATOM 8660 N N . GLU B 1 642 ? 234.704 235.733 164.427 1.00 26.76 642 GLU B N 1
ATOM 8661 C CA . GLU B 1 642 ? 233.657 234.759 164.171 1.00 28.40 642 GLU B CA 1
ATOM 8662 C C . GLU B 1 642 ? 234.245 233.353 164.064 1.00 25.15 642 GLU B C 1
ATOM 8663 O O . GLU B 1 642 ? 235.382 233.180 163.617 1.00 23.83 642 GLU B O 1
ATOM 8669 N N . PRO B 1 643 ? 233.491 232.333 164.471 1.00 21.15 643 PRO B N 1
ATOM 8670 C CA . PRO B 1 643 ? 233.980 230.961 164.339 1.00 24.44 643 PRO B CA 1
ATOM 8671 C C . PRO B 1 643 ? 234.037 230.547 162.881 1.00 33.58 643 PRO B C 1
ATOM 8672 O O . PRO B 1 643 ? 233.314 231.101 162.037 1.00 36.96 643 PRO B O 1
ATOM 8676 N N . PRO B 1 644 ? 234.893 229.585 162.534 1.00 42.13 644 PRO B N 1
ATOM 8677 C CA . PRO B 1 644 ? 234.973 229.143 161.137 1.00 40.14 644 PRO B CA 1
ATOM 8678 C C . PRO B 1 644 ? 233.661 228.527 160.672 1.00 42.65 644 PRO B C 1
ATOM 8679 O O . PRO B 1 644 ? 232.965 227.851 161.432 1.00 43.86 644 PRO B O 1
ATOM 8683 N N . LEU B 1 645 ? 233.329 228.772 159.408 1.00 57.50 645 LEU B N 1
ATOM 8684 C CA . LEU B 1 645 ? 232.090 228.254 158.846 1.00 59.89 645 LEU B CA 1
ATOM 8685 C C . LEU B 1 645 ? 232.205 226.757 158.584 1.00 61.76 645 LEU B C 1
ATOM 8686 O O . LEU B 1 645 ? 233.223 226.272 158.084 1.00 60.30 645 LEU B O 1
ATOM 8691 N N . LYS B 1 646 ? 231.148 226.025 158.927 1.00 74.31 646 LYS B N 1
ATOM 8692 C CA . LYS B 1 646 ? 231.123 224.582 158.730 1.00 75.35 646 LYS B CA 1
ATOM 8693 C C . LYS B 1 646 ? 230.511 224.261 157.374 1.00 78.43 646 LYS B C 1
ATOM 8694 O O . LYS B 1 646 ? 229.358 224.639 157.124 1.00 78.46 646 LYS B O 1
ATOM 8700 N N . PRO B 1 647 ? 231.231 223.575 156.475 1.00 91.19 647 PRO B N 1
ATOM 8701 C CA . PRO B 1 647 ? 230.719 223.232 155.146 1.00 90.47 647 PRO B CA 1
ATOM 8702 C C . PRO B 1 647 ? 229.911 221.938 155.147 1.00 89.78 647 PRO B C 1
ATOM 8703 O O . PRO B 1 647 ? 229.712 221.360 156.215 1.00 91.57 647 PRO B O 1
ATOM 8707 N N . SER B 1 713 ? 244.426 246.357 156.482 1.00 57.64 713 SER B N 1
ATOM 8708 C CA . SER B 1 713 ? 243.519 246.123 157.599 1.00 56.10 713 SER B CA 1
ATOM 8709 C C . SER B 1 713 ? 244.157 246.528 158.922 1.00 54.79 713 SER B C 1
ATOM 8710 O O . SER B 1 713 ? 243.651 246.194 159.992 1.00 56.31 713 SER B O 1
ATOM 8713 N N . GLN B 1 714 ? 245.282 247.243 158.838 1.00 54.19 714 GLN B N 1
ATOM 8714 C CA . GLN B 1 714 ? 245.956 247.702 160.048 1.00 54.62 714 GLN B CA 1
ATOM 8715 C C . GLN B 1 714 ? 245.104 248.713 160.805 1.00 55.17 714 GLN B C 1
ATOM 8716 O O . GLN B 1 714 ? 245.030 248.675 162.039 1.00 55.05 714 GLN B O 1
ATOM 8722 N N . MET B 1 715 ? 244.451 249.625 160.080 1.00 53.55 715 MET B N 1
ATOM 8723 C CA . MET B 1 715 ? 243.614 250.628 160.731 1.00 53.37 715 MET B CA 1
ATOM 8724 C C . MET B 1 715 ? 242.429 249.986 161.441 1.00 52.88 715 MET B C 1
ATOM 8725 O O . MET B 1 715 ? 242.037 250.424 162.528 1.00 53.73 715 MET B O 1
ATOM 8730 N N . SER B 1 716 ? 241.840 248.949 160.839 1.00 44.18 716 SER B N 1
ATOM 8731 C CA . SER B 1 716 ? 240.726 248.259 161.481 1.00 42.16 716 SER B CA 1
ATOM 8732 C C . SER B 1 716 ? 241.163 247.603 162.786 1.00 44.97 716 SER B C 1
ATOM 8733 O O . SER B 1 716 ? 240.458 247.684 163.799 1.00 48.08 716 SER B O 1
ATOM 8736 N N . LEU B 1 717 ? 242.327 246.950 162.780 1.00 39.67 717 LEU B N 1
ATOM 8737 C CA . LEU B 1 717 ? 242.836 246.334 164.001 1.00 36.07 717 LEU B CA 1
ATOM 8738 C C . LEU B 1 717 ? 243.158 247.384 165.055 1.00 37.81 717 LEU B C 1
ATOM 8739 O O . LEU B 1 717 ? 242.899 247.179 166.247 1.00 41.32 717 LEU B O 1
ATOM 8744 N N . GLU B 1 718 ? 243.734 248.514 164.637 1.00 42.10 718 GLU B N 1
ATOM 8745 C CA . GLU B 1 718 ? 244.047 249.580 165.583 1.00 43.37 718 GLU B CA 1
ATOM 8746 C C . GLU B 1 718 ? 242.781 250.152 166.210 1.00 42.56 718 GLU B C 1
ATOM 8747 O O . GLU B 1 718 ? 242.739 250.412 167.418 1.00 40.79 718 GLU B O 1
ATOM 8753 N N . LYS B 1 719 ? 241.738 250.358 165.402 1.00 40.62 719 LYS B N 1
ATOM 8754 C CA . LYS B 1 719 ? 240.486 250.893 165.927 1.00 37.01 719 LYS B CA 1
ATOM 8755 C C . LYS B 1 719 ? 239.796 249.893 166.845 1.00 34.93 719 LYS B C 1
ATOM 8756 O O . LYS B 1 719 ? 239.238 250.274 167.881 1.00 36.45 719 LYS B O 1
ATOM 8762 N N . ARG B 1 720 ? 239.825 248.609 166.485 1.00 34.72 720 ARG B N 1
ATOM 8763 C CA . ARG B 1 720 ? 239.120 247.602 167.271 1.00 31.95 720 ARG B CA 1
ATOM 8764 C C . ARG B 1 720 ? 239.810 247.352 168.607 1.00 29.40 720 ARG B C 1
ATOM 8765 O O . ARG B 1 720 ? 239.155 247.300 169.654 1.00 29.92 720 ARG B O 1
ATOM 8773 N N . PHE B 1 721 ? 241.134 247.196 168.593 1.00 27.23 721 PHE B N 1
ATOM 8774 C CA . PHE B 1 721 ? 241.861 246.818 169.802 1.00 27.06 721 PHE B CA 1
ATOM 8775 C C . PHE B 1 721 ? 242.401 248.034 170.553 1.00 33.01 721 PHE B C 1
ATOM 8776 O O . PHE B 1 721 ? 242.046 248.259 171.714 1.00 39.47 721 PHE B O 1
ATOM 8784 N N . GLY B 1 722 ? 243.254 248.820 169.911 1.00 31.80 722 GLY B N 1
ATOM 8785 C CA . GLY B 1 722 ? 243.821 249.979 170.566 1.00 28.19 722 GLY B CA 1
ATOM 8786 C C . GLY B 1 722 ? 245.043 250.481 169.823 1.00 33.48 722 GLY B C 1
ATOM 8787 O O . GLY B 1 722 ? 245.336 250.052 168.706 1.00 38.58 722 GLY B O 1
ATOM 8788 N N . GLN B 1 723 ? 245.751 251.398 170.478 1.00 37.96 723 GLN B N 1
ATOM 8789 C CA . GLN B 1 723 ? 246.919 252.047 169.899 1.00 39.63 723 GLN B CA 1
ATOM 8790 C C . GLN B 1 723 ? 248.222 251.321 170.207 1.00 40.39 723 GLN B C 1
ATOM 8791 O O . GLN B 1 723 ? 249.287 251.797 169.802 1.00 41.78 723 GLN B O 1
ATOM 8797 N N . SER B 1 724 ? 248.169 250.191 170.908 1.00 34.51 724 SER B N 1
ATOM 8798 C CA . SER B 1 724 ? 249.367 249.432 171.253 1.00 32.80 724 SER B CA 1
ATOM 8799 C C . SER B 1 724 ? 249.708 248.503 170.094 1.00 33.71 724 SER B C 1
ATOM 8800 O O . SER B 1 724 ? 248.960 247.566 169.799 1.00 32.68 724 SER B O 1
ATOM 8803 N N . ALA B 1 725 ? 250.841 248.763 169.437 1.00 31.57 725 ALA B N 1
ATOM 8804 C CA . ALA B 1 725 ? 251.243 247.941 168.301 1.00 30.17 725 ALA B CA 1
ATOM 8805 C C . ALA B 1 725 ? 251.650 246.542 168.744 1.00 30.39 725 ALA B C 1
ATOM 8806 O O . ALA B 1 725 ? 251.426 245.565 168.019 1.00 33.13 725 ALA B O 1
ATOM 8808 N N . VAL B 1 726 ? 252.257 246.426 169.927 1.00 27.29 726 VAL B N 1
ATOM 8809 C CA . VAL B 1 726 ? 252.693 245.121 170.418 1.00 26.71 726 VAL B CA 1
ATOM 8810 C C . VAL B 1 726 ? 251.494 244.210 170.651 1.00 28.84 726 VAL B C 1
ATOM 8811 O O . VAL B 1 726 ? 251.512 243.028 170.286 1.00 27.72 726 VAL B O 1
ATOM 8815 N N . PHE B 1 727 ? 250.432 244.745 171.258 1.00 25.19 727 PHE B N 1
ATOM 8816 C CA . PHE B 1 727 ? 249.234 243.944 171.494 1.00 23.13 727 PHE B CA 1
ATOM 8817 C C . PHE B 1 727 ? 248.590 243.509 170.182 1.00 29.77 727 PHE B C 1
ATOM 8818 O O . PHE B 1 727 ? 248.154 242.360 170.047 1.00 33.66 727 PHE B O 1
ATOM 8826 N N . VAL B 1 728 ? 248.521 244.416 169.205 1.00 30.01 728 VAL B N 1
ATOM 8827 C CA . VAL B 1 728 ? 247.936 244.075 167.911 1.00 25.02 728 VAL B CA 1
ATOM 8828 C C . VAL B 1 728 ? 248.754 242.987 167.227 1.00 23.98 728 VAL B C 1
ATOM 8829 O O . VAL B 1 728 ? 248.200 242.046 166.645 1.00 25.16 728 VAL B O 1
ATOM 8833 N N . ALA B 1 729 ? 250.083 243.096 167.285 1.00 24.03 729 ALA B N 1
ATOM 8834 C CA . ALA B 1 729 ? 250.936 242.064 166.704 1.00 29.20 729 ALA B CA 1
ATOM 8835 C C . ALA B 1 729 ? 250.754 240.731 167.418 1.00 30.45 729 ALA B C 1
ATOM 8836 O O . ALA B 1 729 ? 250.765 239.670 166.782 1.00 31.83 729 ALA B O 1
ATOM 8838 N N . SER B 1 730 ? 250.590 240.764 168.743 1.00 29.02 730 SER B N 1
ATOM 8839 C CA . SER B 1 730 ? 250.395 239.531 169.498 1.00 27.80 730 SER B CA 1
ATOM 8840 C C . SER B 1 730 ? 249.063 238.876 169.156 1.00 26.04 730 SER B C 1
ATOM 8841 O O . SER B 1 730 ? 248.951 237.644 169.154 1.00 28.16 730 SER B O 1
ATOM 8844 N N . THR B 1 731 ? 248.037 239.683 168.875 1.00 24.77 731 THR B N 1
ATOM 8845 C CA . THR B 1 731 ? 246.737 239.126 168.510 1.00 24.40 731 THR B CA 1
ATOM 8846 C C . THR B 1 731 ? 246.787 238.330 167.212 1.00 26.49 731 THR B C 1
ATOM 8847 O O . THR B 1 731 ? 245.898 237.505 166.971 1.00 28.56 731 THR B O 1
ATOM 8851 N N . LEU B 1 732 ? 247.795 238.554 166.373 1.00 33.48 732 LEU B N 1
ATOM 8852 C CA . LEU B 1 732 ? 247.923 237.849 165.105 1.00 32.45 732 LEU B CA 1
ATOM 8853 C C . LEU B 1 732 ? 248.708 236.548 165.219 1.00 35.86 732 LEU B C 1
ATOM 8854 O O . LEU B 1 732 ? 248.839 235.833 164.220 1.00 35.85 732 LEU B O 1
ATOM 8859 N N . MET B 1 733 ? 249.230 236.224 166.400 1.00 41.84 733 MET B N 1
ATOM 8860 C CA . MET B 1 733 ? 249.983 234.989 166.598 1.00 40.10 733 MET B CA 1
ATOM 8861 C C . MET B 1 733 ? 249.002 233.827 166.698 1.00 38.88 733 MET B C 1
ATOM 8862 O O . MET B 1 733 ? 248.188 233.769 167.626 1.00 41.42 733 MET B O 1
ATOM 8867 N N . GLU B 1 734 ? 249.078 232.898 165.742 1.00 45.19 734 GLU B N 1
ATOM 8868 C CA . GLU B 1 734 ? 248.118 231.799 165.701 1.00 49.97 734 GLU B CA 1
ATOM 8869 C C . GLU B 1 734 ? 248.377 230.787 166.813 1.00 50.14 734 GLU B C 1
ATOM 8870 O O . GLU B 1 734 ? 247.436 230.180 167.337 1.00 49.11 734 GLU B O 1
ATOM 8876 N N . ASN B 1 735 ? 249.640 230.591 167.186 1.00 51.10 735 ASN B N 1
ATOM 8877 C CA . ASN B 1 735 ? 250.010 229.622 168.208 1.00 51.25 735 ASN B CA 1
ATOM 8878 C C . ASN B 1 735 ? 250.289 230.267 169.559 1.00 52.79 735 ASN B C 1
ATOM 8879 O O . ASN B 1 735 ? 250.747 229.582 170.479 1.00 51.55 735 ASN B O 1
ATOM 8884 N N . GLY B 1 736 ? 250.026 231.562 169.702 1.00 44.99 736 GLY B N 1
ATOM 8885 C CA . GLY B 1 736 ? 250.276 232.239 170.955 1.00 39.73 736 GLY B CA 1
ATOM 8886 C C . GLY B 1 736 ? 251.754 232.498 171.186 1.00 38.18 736 GLY B C 1
ATOM 8887 O O . GLY B 1 736 ? 252.590 232.411 170.281 1.00 43.80 736 GLY B O 1
ATOM 8888 N N . GLY B 1 737 ? 252.073 232.825 172.436 1.00 31.31 737 GLY B N 1
ATOM 8889 C CA . GLY B 1 737 ? 253.439 233.118 172.814 1.00 30.28 737 GLY B CA 1
ATOM 8890 C C . GLY B 1 737 ? 253.859 234.519 172.413 1.00 33.39 737 GLY B C 1
ATOM 8891 O O . GLY B 1 737 ? 253.112 235.289 171.807 1.00 32.30 737 GLY B O 1
ATOM 8892 N N . VAL B 1 738 ? 255.096 234.850 172.767 1.00 42.94 738 VAL B N 1
ATOM 8893 C CA . VAL B 1 738 ? 255.667 236.156 172.447 1.00 47.43 738 VAL B CA 1
ATOM 8894 C C . VAL B 1 738 ? 256.804 235.969 171.451 1.00 50.31 738 VAL B C 1
ATOM 8895 O O . VAL B 1 738 ? 257.547 234.980 171.539 1.00 48.97 738 VAL B O 1
ATOM 8899 N N . PRO B 1 739 ? 256.974 236.876 170.492 1.00 62.91 739 PRO B N 1
ATOM 8900 C CA . PRO B 1 739 ? 258.077 236.736 169.536 1.00 64.59 739 PRO B CA 1
ATOM 8901 C C . PRO B 1 739 ? 259.426 236.900 170.216 1.00 66.61 739 PRO B C 1
ATOM 8902 O O . PRO B 1 739 ? 259.568 237.619 171.208 1.00 66.34 739 PRO B O 1
ATOM 8906 N N . GLN B 1 740 ? 260.426 236.216 169.666 1.00 78.77 740 GLN B N 1
ATOM 8907 C CA . GLN B 1 740 ? 261.772 236.297 170.206 1.00 77.90 740 GLN B CA 1
ATOM 8908 C C . GLN B 1 740 ? 262.381 237.669 169.918 1.00 78.24 740 GLN B C 1
ATOM 8909 O O . GLN B 1 740 ? 261.820 238.490 169.186 1.00 78.06 740 GLN B O 1
ATOM 8915 N N . SER B 1 741 ? 263.543 237.912 170.523 1.00 81.98 741 SER B N 1
ATOM 8916 C CA . SER B 1 741 ? 264.295 239.166 170.485 1.00 83.57 741 SER B CA 1
ATOM 8917 C C . SER B 1 741 ? 263.554 240.282 171.212 1.00 83.11 741 SER B C 1
ATOM 8918 O O . SER B 1 741 ? 263.943 241.450 171.079 1.00 82.30 741 SER B O 1
ATOM 8921 N N . ALA B 1 742 ? 262.504 239.970 171.967 1.00 71.17 742 ALA B N 1
ATOM 8922 C CA . ALA B 1 742 ? 261.780 240.970 172.739 1.00 68.60 742 ALA B CA 1
ATOM 8923 C C . ALA B 1 742 ? 262.409 241.094 174.121 1.00 68.85 742 ALA B C 1
ATOM 8924 O O . ALA B 1 742 ? 262.432 240.126 174.888 1.00 67.92 742 ALA B O 1
ATOM 8926 N N . THR B 1 743 ? 262.914 242.281 174.435 1.00 64.49 743 THR B N 1
ATOM 8927 C CA . THR B 1 743 ? 263.580 242.508 175.711 1.00 64.87 743 THR B CA 1
ATOM 8928 C C . THR B 1 743 ? 262.549 242.569 176.831 1.00 63.65 743 THR B C 1
ATOM 8929 O O . THR B 1 743 ? 261.556 243.295 176.706 1.00 65.44 743 THR B O 1
ATOM 8933 N N . PRO B 1 744 ? 262.735 241.821 177.922 1.00 58.18 744 PRO B N 1
ATOM 8934 C CA . PRO B 1 744 ? 261.793 241.910 179.050 1.00 59.10 744 PRO B CA 1
ATOM 8935 C C . PRO B 1 744 ? 261.651 243.317 179.606 1.00 59.60 744 PRO B C 1
ATOM 8936 O O . PRO B 1 744 ? 260.563 243.701 180.052 1.00 58.58 744 PRO B O 1
ATOM 8940 N N . GLU B 1 745 ? 262.736 244.096 179.592 1.00 61.45 745 GLU B N 1
ATOM 8941 C CA . GLU B 1 745 ? 262.661 245.481 180.042 1.00 61.77 745 GLU B CA 1
ATOM 8942 C C . GLU B 1 745 ? 261.706 246.302 179.185 1.00 62.82 745 GLU B C 1
ATOM 8943 O O . GLU B 1 745 ? 261.095 247.254 179.683 1.00 61.61 745 GLU B O 1
ATOM 8949 N N . THR B 1 746 ? 261.565 245.954 177.906 1.00 55.73 746 THR B N 1
ATOM 8950 C CA . THR B 1 746 ? 260.593 246.607 177.039 1.00 53.83 746 THR B CA 1
ATOM 8951 C C . THR B 1 746 ? 259.211 245.976 177.136 1.00 54.05 746 THR B C 1
ATOM 8952 O O . THR B 1 746 ? 258.204 246.677 176.976 1.00 53.09 746 THR B O 1
ATOM 8956 N N . LEU B 1 747 ? 259.142 244.668 177.395 1.00 45.60 747 LEU B N 1
ATOM 8957 C CA . LEU B 1 747 ? 257.848 244.020 177.582 1.00 42.20 747 LEU B CA 1
ATOM 8958 C C . LEU B 1 747 ? 257.132 244.569 178.808 1.00 43.11 747 LEU B C 1
ATOM 8959 O O . LEU B 1 747 ? 255.913 244.772 178.785 1.00 46.40 747 LEU B O 1
ATOM 8964 N N . LEU B 1 748 ? 257.874 244.813 179.892 1.00 40.44 748 LEU B N 1
ATOM 8965 C CA . LEU B 1 748 ? 257.267 245.407 181.080 1.00 42.50 748 LEU B CA 1
ATOM 8966 C C . LEU B 1 748 ? 256.745 246.809 180.789 1.00 41.01 748 LEU B C 1
ATOM 8967 O O . LEU B 1 748 ? 255.656 247.180 181.243 1.00 42.96 748 LEU B O 1
ATOM 8972 N N . LYS B 1 749 ? 257.506 247.601 180.031 1.00 37.51 749 LYS B N 1
ATOM 8973 C CA . LYS B 1 749 ? 257.053 248.940 179.670 1.00 37.23 749 LYS B CA 1
ATOM 8974 C C . LYS B 1 749 ? 255.791 248.884 178.819 1.00 37.71 749 LYS B C 1
ATOM 8975 O O . LYS B 1 749 ? 254.855 249.666 179.027 1.00 36.64 749 LYS B O 1
ATOM 8981 N N . GLU B 1 750 ? 255.743 247.960 177.857 1.00 34.54 750 GLU B N 1
ATOM 8982 C CA . GLU B 1 750 ? 254.551 247.820 177.026 1.00 29.89 750 GLU B CA 1
ATOM 8983 C C . GLU B 1 750 ? 253.348 247.377 177.851 1.00 24.35 750 GLU B C 1
ATOM 8984 O O . GLU B 1 750 ? 252.229 247.862 177.642 1.00 29.71 750 GLU B O 1
ATOM 8990 N N . ALA B 1 751 ? 253.558 246.451 178.790 1.00 19.14 751 ALA B N 1
ATOM 8991 C CA . ALA B 1 751 ? 252.465 245.998 179.644 1.00 19.43 751 ALA B CA 1
ATOM 8992 C C . ALA B 1 751 ? 251.960 247.124 180.537 1.00 22.80 751 ALA B C 1
ATOM 8993 O O . ALA B 1 751 ? 250.758 247.222 180.807 1.00 30.87 751 ALA B O 1
ATOM 8995 N N . ILE B 1 752 ? 252.867 247.978 181.017 1.00 22.00 752 ILE B N 1
ATOM 8996 C CA . ILE B 1 752 ? 252.447 249.150 181.779 1.00 20.43 752 ILE B CA 1
ATOM 8997 C C . ILE B 1 752 ? 251.665 250.109 180.891 1.00 21.60 752 ILE B C 1
ATOM 8998 O O . ILE B 1 752 ? 250.685 250.722 181.330 1.00 24.82 752 ILE B O 1
ATOM 9003 N N . HIS B 1 753 ? 252.077 250.249 179.630 1.00 27.97 753 HIS B N 1
ATOM 9004 C CA . HIS B 1 753 ? 251.379 251.148 178.715 1.00 24.22 753 HIS B CA 1
ATOM 9005 C C . HIS B 1 753 ? 249.957 250.669 178.441 1.00 15.63 753 HIS B C 1
ATOM 9006 O O . HIS B 1 753 ? 249.012 251.465 178.446 1.00 23.24 753 HIS B O 1
ATOM 9013 N N . VAL B 1 754 ? 249.784 249.366 178.197 1.00 16.41 754 VAL B N 1
ATOM 9014 C CA . VAL B 1 754 ? 248.461 248.852 177.857 1.00 19.97 754 VAL B CA 1
ATOM 9015 C C . VAL B 1 754 ? 247.531 248.797 179.060 1.00 16.93 754 VAL B C 1
ATOM 9016 O O . VAL B 1 754 ? 246.322 248.604 178.890 1.00 18.17 754 VAL B O 1
ATOM 9020 N N . ILE B 1 755 ? 248.056 248.958 180.273 1.00 19.73 755 ILE B N 1
ATOM 9021 C CA . ILE B 1 755 ? 247.243 248.897 181.483 1.00 21.57 755 ILE B CA 1
ATOM 9022 C C . ILE B 1 755 ? 246.836 250.290 181.955 1.00 22.20 755 ILE B C 1
ATOM 9023 O O . ILE B 1 755 ? 246.196 250.430 183.003 1.00 23.11 755 ILE B O 1
ATOM 9028 N N . SER B 1 756 ? 247.170 251.322 181.185 1.00 26.49 756 SER B N 1
ATOM 9029 C CA . SER B 1 756 ? 246.835 252.689 181.558 1.00 23.93 756 SER B CA 1
ATOM 9030 C C . SER B 1 756 ? 245.323 252.898 181.562 1.00 25.79 756 SER B C 1
ATOM 9031 O O . SER B 1 756 ? 244.571 252.200 180.877 1.00 28.89 756 SER B O 1
ATOM 9034 N N . CYS B 1 757 ? 244.883 253.876 182.358 1.00 39.73 757 CYS B N 1
ATOM 9035 C CA . CYS B 1 757 ? 243.453 254.121 182.518 1.00 46.20 757 CYS B CA 1
ATOM 9036 C C . CYS B 1 757 ? 242.818 254.599 181.217 1.00 43.22 757 CYS B C 1
ATOM 9037 O O . CYS B 1 757 ? 241.718 254.162 180.857 1.00 45.97 757 CYS B O 1
ATOM 9040 N N . GLY B 1 758 ? 243.491 255.493 180.499 1.00 31.78 758 GLY B N 1
ATOM 9041 C CA . GLY B 1 758 ? 242.928 256.057 179.289 1.00 32.80 758 GLY B CA 1
ATOM 9042 C C . GLY B 1 758 ? 243.303 255.309 178.027 1.00 35.86 758 GLY B C 1
ATOM 9043 O O . GLY B 1 758 ? 243.603 255.925 177.000 1.00 38.63 758 GLY B O 1
ATOM 9044 N N . TYR B 1 759 ? 243.288 253.978 178.086 1.00 31.18 759 TYR B N 1
ATOM 9045 C CA . TYR B 1 759 ? 243.636 253.168 176.925 1.00 24.56 759 TYR B CA 1
ATOM 9046 C C . TYR B 1 759 ? 242.411 252.752 176.119 1.00 29.99 759 TYR B C 1
ATOM 9047 O O . TYR B 1 759 ? 242.442 252.793 174.885 1.00 31.43 759 TYR B O 1
ATOM 9056 N N . GLU B 1 760 ? 241.333 252.350 176.790 1.00 32.61 760 GLU B N 1
ATOM 9057 C CA . GLU B 1 760 ? 240.147 251.848 176.104 1.00 26.37 760 GLU B CA 1
ATOM 9058 C C . GLU B 1 760 ? 239.253 252.992 175.636 1.00 31.29 760 GLU B C 1
ATOM 9059 O O . GLU B 1 760 ? 238.066 253.049 175.968 1.00 37.23 760 GLU B O 1
ATOM 9065 N N . ASP B 1 761 ? 239.823 253.908 174.859 1.00 30.63 761 ASP B N 1
ATOM 9066 C CA . ASP B 1 761 ? 239.074 254.994 174.245 1.00 33.00 761 ASP B CA 1
ATOM 9067 C C . ASP B 1 761 ? 239.023 254.795 172.735 1.00 34.42 761 ASP B C 1
ATOM 9068 O O . ASP B 1 761 ? 240.006 254.366 172.122 1.00 30.54 761 ASP B O 1
ATOM 9073 N N . LYS B 1 762 ? 237.860 255.078 172.147 1.00 37.68 762 LYS B N 1
ATOM 9074 C CA . LYS B 1 762 ? 237.608 254.891 170.719 1.00 36.41 762 LYS B CA 1
ATOM 9075 C C . LYS B 1 762 ? 237.853 253.454 170.269 1.00 33.94 762 LYS B C 1
ATOM 9076 O O . LYS B 1 762 ? 238.134 253.209 169.091 1.00 34.99 762 LYS B O 1
ATOM 9082 N N . THR B 1 763 ? 237.754 252.495 171.184 1.00 32.05 763 THR B N 1
ATOM 9083 C CA . THR B 1 763 ? 237.963 251.086 170.888 1.00 28.36 763 THR B CA 1
ATOM 9084 C C . THR B 1 763 ? 236.691 250.298 171.174 1.00 25.52 763 THR B C 1
ATOM 9085 O O . THR B 1 763 ? 235.717 250.816 171.726 1.00 28.08 763 THR B O 1
ATOM 9089 N N . ASP B 1 764 ? 236.714 249.025 170.788 1.00 23.84 764 ASP B N 1
ATOM 9090 C CA . ASP B 1 764 ? 235.581 248.131 170.978 1.00 21.73 764 ASP B CA 1
ATOM 9091 C C . ASP B 1 764 ? 235.623 247.390 172.307 1.00 22.05 764 ASP B C 1
ATOM 9092 O O . ASP B 1 764 ? 234.759 246.541 172.551 1.00 26.93 764 ASP B O 1
ATOM 9097 N N . TRP B 1 765 ? 236.602 247.679 173.162 1.00 18.57 765 TRP B N 1
ATOM 9098 C CA . TRP B 1 765 ? 236.695 247.005 174.451 1.00 12.80 765 TRP B CA 1
ATOM 9099 C C . TRP B 1 765 ? 235.488 247.339 175.316 1.00 16.88 765 TRP B C 1
ATOM 9100 O O . TRP B 1 765 ? 235.146 248.510 175.503 1.00 23.91 765 TRP B O 1
ATOM 9111 N N . GLY B 1 766 ? 234.841 246.302 175.844 1.00 12.97 766 GLY B N 1
ATOM 9112 C CA . GLY B 1 766 ? 233.698 246.473 176.713 1.00 17.63 766 GLY B CA 1
ATOM 9113 C C . GLY B 1 766 ? 232.374 246.676 176.013 1.00 20.27 766 GLY B C 1
ATOM 9114 O O . GLY B 1 766 ? 231.340 246.738 176.690 1.00 23.95 766 GLY B O 1
ATOM 9115 N N . SER B 1 767 ? 232.364 246.782 174.690 1.00 21.52 767 SER B N 1
ATOM 9116 C CA . SER B 1 767 ? 231.135 246.951 173.926 1.00 25.66 767 SER B CA 1
ATOM 9117 C C . SER B 1 767 ? 230.918 245.856 172.896 1.00 29.13 767 SER B C 1
ATOM 9118 O O . SER B 1 767 ? 229.787 245.396 172.722 1.00 33.35 767 SER B O 1
ATOM 9121 N N . GLU B 1 768 ? 231.974 245.425 172.208 1.00 21.37 768 GLU B N 1
ATOM 9122 C CA . GLU B 1 768 ? 231.877 244.346 171.233 1.00 24.82 768 GLU B CA 1
ATOM 9123 C C . GLU B 1 768 ? 232.866 243.214 171.457 1.00 28.30 768 GLU B C 1
ATOM 9124 O O . GLU B 1 768 ? 232.634 242.114 170.941 1.00 30.43 768 GLU B O 1
ATOM 9130 N N . ILE B 1 769 ? 233.953 243.434 172.198 1.00 20.09 769 ILE B N 1
ATOM 9131 C CA . ILE B 1 769 ? 234.954 242.408 172.449 1.00 10.95 769 ILE B CA 1
ATOM 9132 C C . ILE B 1 769 ? 235.244 242.356 173.942 1.00 13.29 769 ILE B C 1
ATOM 9133 O O . ILE B 1 769 ? 235.030 243.324 174.676 1.00 19.40 769 ILE B O 1
ATOM 9138 N N . GLY B 1 770 ? 235.737 241.202 174.388 1.00 19.09 770 GLY B N 1
ATOM 9139 C CA . GLY B 1 770 ? 236.087 241.029 175.783 1.00 6.13 770 GLY B CA 1
ATOM 9140 C C . GLY B 1 770 ? 234.868 241.024 176.693 1.00 12.48 770 GLY B C 1
ATOM 9141 O O . GLY B 1 770 ? 233.748 240.695 176.296 1.00 23.84 770 GLY B O 1
ATOM 9142 N N . TRP B 1 771 ? 235.111 241.398 177.947 1.00 14.62 771 TRP B N 1
ATOM 9143 C CA . TRP B 1 771 ? 234.042 241.493 178.933 1.00 18.47 771 TRP B CA 1
ATOM 9144 C C . TRP B 1 771 ? 233.189 242.723 178.639 1.00 23.91 771 TRP B C 1
ATOM 9145 O O . TRP B 1 771 ? 233.689 243.852 178.664 1.00 29.55 771 TRP B O 1
ATOM 9156 N N . ILE B 1 772 ? 231.905 242.506 178.360 1.00 22.79 772 ILE B N 1
ATOM 9157 C CA . ILE B 1 772 ? 231.023 243.588 177.932 1.00 22.57 772 ILE B CA 1
ATOM 9158 C C . ILE B 1 772 ? 230.638 244.439 179.134 1.00 24.11 772 ILE B C 1
ATOM 9159 O O . ILE B 1 772 ? 230.173 243.922 180.155 1.00 22.29 772 ILE B O 1
ATOM 9164 N N . TYR B 1 773 ? 230.814 245.752 179.008 1.00 23.56 773 TYR B N 1
ATOM 9165 C CA . TYR B 1 773 ? 230.594 246.658 180.125 1.00 19.33 773 TYR B CA 1
ATOM 9166 C C . TYR B 1 773 ? 229.103 246.820 180.417 1.00 27.15 773 TYR B C 1
ATOM 9167 O O . TYR B 1 773 ? 228.234 246.414 179.642 1.00 28.86 773 TYR B O 1
ATOM 9176 N N . GLY B 1 774 ? 228.819 247.429 181.567 1.00 44.64 774 GLY B N 1
ATOM 9177 C CA . GLY B 1 774 ? 227.456 247.661 182.004 1.00 43.03 774 GLY B CA 1
ATOM 9178 C C . GLY B 1 774 ? 227.281 247.456 183.494 1.00 47.46 774 GLY B C 1
ATOM 9179 O O . GLY B 1 774 ? 228.159 246.894 184.156 1.00 51.67 774 GLY B O 1
ATOM 9180 N N . SER B 1 775 ? 226.148 247.904 184.037 1.00 53.64 775 SER B N 1
ATOM 9181 C CA . SER B 1 775 ? 225.825 247.717 185.445 1.00 55.16 775 SER B CA 1
ATOM 9182 C C . SER B 1 775 ? 225.156 246.374 185.712 1.00 57.70 775 SER B C 1
ATOM 9183 O O . SER B 1 775 ? 224.444 246.229 186.713 1.00 55.02 775 SER B O 1
ATOM 9186 N N . VAL B 1 776 ? 225.370 245.400 184.838 1.00 57.86 776 VAL B N 1
ATOM 9187 C CA . VAL B 1 776 ? 224.758 244.095 184.949 1.00 53.98 776 VAL B CA 1
ATOM 9188 C C . VAL B 1 776 ? 225.774 243.143 185.573 1.00 54.86 776 VAL B C 1
ATOM 9189 O O . VAL B 1 776 ? 226.956 243.457 185.697 1.00 54.11 776 VAL B O 1
ATOM 9193 N N . THR B 1 777 ? 225.304 241.964 185.996 1.00 61.32 777 THR B N 1
ATOM 9194 C CA . THR B 1 777 ? 226.201 240.921 186.487 1.00 62.47 777 THR B CA 1
ATOM 9195 C C . THR B 1 777 ? 227.284 240.598 185.466 1.00 58.51 777 THR B C 1
ATOM 9196 O O . THR B 1 777 ? 228.357 240.103 185.828 1.00 56.66 777 THR B O 1
ATOM 9200 N N . GLU B 1 778 ? 227.001 240.848 184.188 1.00 49.92 778 GLU B N 1
ATOM 9201 C CA . GLU B 1 778 ? 227.940 240.917 183.076 1.00 50.58 778 GLU B CA 1
ATOM 9202 C C . GLU B 1 778 ? 228.400 239.533 182.619 1.00 50.11 778 GLU B C 1
ATOM 9203 O O . GLU B 1 778 ? 228.898 239.403 181.498 1.00 48.78 778 GLU B O 1
ATOM 9209 N N . ASP B 1 779 ? 228.162 238.479 183.394 1.00 46.38 779 ASP B N 1
ATOM 9210 C CA . ASP B 1 779 ? 228.584 237.161 182.944 1.00 41.30 779 ASP B CA 1
ATOM 9211 C C . ASP B 1 779 ? 227.584 236.517 181.995 1.00 42.51 779 ASP B C 1
ATOM 9212 O O . ASP B 1 779 ? 227.933 235.544 181.322 1.00 46.48 779 ASP B O 1
ATOM 9217 N N . ILE B 1 780 ? 226.366 237.038 181.910 1.00 41.31 780 ILE B N 1
ATOM 9218 C CA . ILE B 1 780 ? 225.422 236.573 180.901 1.00 38.87 780 ILE B CA 1
ATOM 9219 C C . ILE B 1 780 ? 225.629 237.306 179.582 1.00 40.86 780 ILE B C 1
ATOM 9220 O O . ILE B 1 780 ? 225.498 236.714 178.508 1.00 43.51 780 ILE B O 1
ATOM 9225 N N . LEU B 1 781 ? 225.971 238.595 179.655 1.00 39.02 781 LEU B N 1
ATOM 9226 C CA . LEU B 1 781 ? 226.090 239.410 178.451 1.00 37.90 781 LEU B CA 1
ATOM 9227 C C . LEU B 1 781 ? 227.238 238.939 177.566 1.00 38.11 781 LEU B C 1
ATOM 9228 O O . LEU B 1 781 ? 227.084 238.838 176.343 1.00 44.61 781 LEU B O 1
ATOM 9233 N N . THR B 1 782 ? 228.397 238.650 178.163 1.00 31.03 782 THR B N 1
ATOM 9234 C CA . THR B 1 782 ? 229.555 238.229 177.379 1.00 30.63 782 THR B CA 1
ATOM 9235 C C . THR B 1 782 ? 229.295 236.897 176.686 1.00 32.38 782 THR B C 1
ATOM 9236 O O . THR B 1 782 ? 229.560 236.742 175.487 1.00 28.31 782 THR B O 1
ATOM 9240 N N . GLY B 1 783 ? 228.770 235.923 177.430 1.00 35.93 783 GLY B N 1
ATOM 9241 C CA . GLY B 1 783 ? 228.468 234.633 176.834 1.00 28.50 783 GLY B CA 1
ATOM 9242 C C . GLY B 1 783 ? 227.407 234.725 175.756 1.00 30.88 783 GLY B C 1
ATOM 9243 O O . GLY B 1 783 ? 227.503 234.060 174.721 1.00 31.68 783 GLY B O 1
ATOM 9244 N N . PHE B 1 784 ? 226.385 235.555 175.976 1.00 34.06 784 PHE B N 1
ATOM 9245 C CA . PHE B 1 784 ? 225.336 235.707 174.975 1.00 30.47 784 PHE B CA 1
ATOM 9246 C C . PHE B 1 784 ? 225.871 236.369 173.711 1.00 26.54 784 PHE B C 1
ATOM 9247 O O . PHE B 1 784 ? 225.507 235.979 172.596 1.00 30.74 784 PHE B O 1
ATOM 9255 N N . LYS B 1 785 ? 226.740 237.371 173.864 1.00 29.08 785 LYS B N 1
ATOM 9256 C CA . LYS B 1 785 ? 227.332 238.010 172.694 1.00 30.47 785 LYS B CA 1
ATOM 9257 C C . LYS B 1 785 ? 228.236 237.046 171.937 1.00 24.54 785 LYS B C 1
ATOM 9258 O O . LYS B 1 785 ? 228.282 237.067 170.701 1.00 20.92 785 LYS B O 1
ATOM 9264 N N . MET B 1 786 ? 228.973 236.198 172.660 1.00 25.76 786 MET B N 1
ATOM 9265 C CA . MET B 1 786 ? 229.771 235.171 171.996 1.00 21.60 786 MET B CA 1
ATOM 9266 C C . MET B 1 786 ? 228.887 234.185 171.244 1.00 22.35 786 MET B C 1
ATOM 9267 O O . MET B 1 786 ? 229.203 233.789 170.116 1.00 18.61 786 MET B O 1
ATOM 9272 N N . HIS B 1 787 ? 227.774 233.774 171.857 1.00 26.10 787 HIS B N 1
ATOM 9273 C CA . HIS B 1 787 ? 226.878 232.816 171.219 1.00 17.94 787 HIS B CA 1
ATOM 9274 C C . HIS B 1 787 ? 226.194 233.411 169.996 1.00 17.34 787 HIS B C 1
ATOM 9275 O O . HIS B 1 787 ? 225.906 232.690 169.035 1.00 20.16 787 HIS B O 1
ATOM 9282 N N . ALA B 1 788 ? 225.923 234.719 170.015 1.00 17.15 788 ALA B N 1
ATOM 9283 C CA . ALA B 1 788 ? 225.250 235.361 168.892 1.00 16.76 788 ALA B CA 1
ATOM 9284 C C . ALA B 1 788 ? 226.077 235.317 167.613 1.00 19.47 788 ALA B C 1
ATOM 9285 O O . ALA B 1 788 ? 225.525 235.523 166.526 1.00 28.07 788 ALA B O 1
ATOM 9287 N N . ARG B 1 789 ? 227.378 235.061 167.712 1.00 17.65 789 ARG B N 1
ATOM 9288 C CA . ARG B 1 789 ? 228.237 234.945 166.542 1.00 18.65 789 ARG B CA 1
ATOM 9289 C C . ARG B 1 789 ? 228.335 233.519 166.018 1.00 19.90 789 ARG B C 1
ATOM 9290 O O . ARG B 1 789 ? 229.034 233.287 165.027 1.00 20.23 789 ARG B O 1
ATOM 9298 N N . GLY B 1 790 ? 227.654 232.567 166.648 1.00 18.66 790 GLY B N 1
ATOM 9299 C CA . GLY B 1 790 ? 227.701 231.184 166.226 1.00 18.88 790 GLY B CA 1
ATOM 9300 C C . GLY B 1 790 ? 228.659 230.302 166.992 1.00 19.31 790 GLY B C 1
ATOM 9301 O O . GLY B 1 790 ? 228.850 229.144 166.604 1.00 24.69 790 GLY B O 1
ATOM 9302 N N . TRP B 1 791 ? 229.266 230.808 168.060 1.00 19.51 791 TRP B N 1
ATOM 9303 C CA . TRP B 1 791 ? 230.198 230.013 168.842 1.00 6.41 791 TRP B CA 1
ATOM 9304 C C . TRP B 1 791 ? 229.457 228.945 169.644 1.00 12.45 791 TRP B C 1
ATOM 9305 O O . TRP B 1 791 ? 228.284 229.091 169.997 1.00 29.53 791 TRP B O 1
ATOM 9316 N N . ARG B 1 792 ? 230.167 227.859 169.930 1.00 10.94 792 ARG B N 1
ATOM 9317 C CA . ARG B 1 792 ? 229.646 226.749 170.715 1.00 17.06 792 ARG B CA 1
ATOM 9318 C C . ARG B 1 792 ? 230.386 226.675 172.043 1.00 16.75 792 ARG B C 1
ATOM 9319 O O . ARG B 1 792 ? 231.613 226.787 172.085 1.00 24.53 792 ARG B O 1
ATOM 9327 N N . SER B 1 793 ? 229.639 226.496 173.127 1.00 12.63 793 SER B N 1
ATOM 9328 C CA . SER B 1 793 ? 230.217 226.389 174.457 1.00 10.48 793 SER B CA 1
ATOM 9329 C C . SER B 1 793 ? 230.055 224.967 174.977 1.00 20.99 793 SER B C 1
ATOM 9330 O O . SER B 1 793 ? 229.129 224.247 174.593 1.00 26.83 793 SER B O 1
ATOM 9333 N N . ILE B 1 794 ? 230.973 224.568 175.853 1.00 20.76 794 ILE B N 1
ATOM 9334 C CA . ILE B 1 794 ? 231.058 223.201 176.348 1.00 12.23 794 ILE B CA 1
ATOM 9335 C C . ILE B 1 794 ? 230.839 223.198 177.853 1.00 17.08 794 ILE B C 1
ATOM 9336 O O . ILE B 1 794 ? 231.416 224.015 178.581 1.00 23.11 794 ILE B O 1
ATOM 9341 N N . TYR B 1 795 ? 230.001 222.277 178.318 1.00 20.87 795 TYR B N 1
ATOM 9342 C CA . TYR B 1 795 ? 229.752 222.076 179.739 1.00 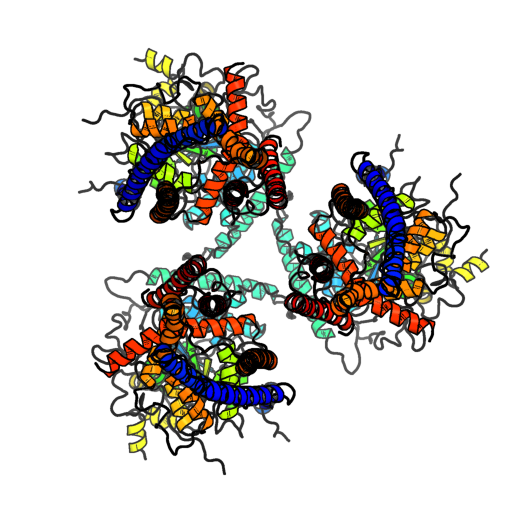19.64 795 TYR B CA 1
ATOM 9343 C C . TYR B 1 795 ? 230.488 220.821 180.184 1.00 28.25 795 TYR B C 1
ATOM 9344 O O . TYR B 1 795 ? 230.146 219.712 179.758 1.00 35.68 795 TYR B O 1
ATOM 9353 N N . CYS B 1 796 ? 231.493 220.995 181.035 1.00 24.64 796 CYS B N 1
ATOM 9354 C CA . CYS B 1 796 ? 232.311 219.897 181.530 1.00 25.80 796 CYS B CA 1
ATOM 9355 C C . CYS B 1 796 ? 231.931 219.597 182.972 1.00 29.32 796 CYS B C 1
ATOM 9356 O O . CYS B 1 796 ? 231.894 220.504 183.809 1.00 30.10 796 CYS B O 1
ATOM 9359 N N . MET B 1 797 ? 231.648 218.328 183.255 1.00 38.14 797 MET B N 1
ATOM 9360 C CA . MET B 1 797 ? 231.237 217.880 184.585 1.00 36.97 797 MET B CA 1
ATOM 9361 C C . MET B 1 797 ? 232.101 216.703 185.016 1.00 41.87 797 MET B C 1
ATOM 9362 O O . MET B 1 797 ? 231.703 215.539 184.882 1.00 45.87 797 MET B O 1
ATOM 9367 N N . PRO B 1 798 ? 233.298 216.971 185.532 1.00 35.35 798 PRO B N 1
ATOM 9368 C CA . PRO B 1 798 ? 234.133 215.882 186.048 1.00 33.61 798 PRO B CA 1
ATOM 9369 C C . PRO B 1 798 ? 233.522 215.270 187.299 1.00 34.53 798 PRO B C 1
ATOM 9370 O O . PRO B 1 798 ? 232.734 215.903 188.006 1.00 32.13 798 PRO B O 1
ATOM 9374 N N . LYS B 1 799 ? 233.886 214.012 187.560 1.00 39.27 799 LYS B N 1
ATOM 9375 C CA . LYS B 1 799 ? 233.382 213.325 188.746 1.00 38.96 799 LYS B CA 1
ATOM 9376 C C . LYS B 1 799 ? 233.796 214.057 190.016 1.00 40.18 799 LYS B C 1
ATOM 9377 O O . LYS B 1 799 ? 232.978 214.275 190.918 1.00 40.55 799 LYS B O 1
ATOM 9383 N N . ARG B 1 800 ? 235.066 214.442 190.104 1.00 33.01 800 ARG B N 1
ATOM 9384 C CA . ARG B 1 800 ? 235.533 215.296 191.187 1.00 25.37 800 ARG B CA 1
ATOM 9385 C C . ARG B 1 800 ? 235.407 216.750 190.759 1.00 30.31 800 ARG B C 1
ATOM 9386 O O . ARG B 1 800 ? 235.892 217.106 189.676 1.00 29.37 800 ARG B O 1
ATOM 9394 N N . PRO B 1 801 ? 234.757 217.609 191.545 1.00 23.62 801 PRO B N 1
ATOM 9395 C CA . PRO B 1 801 ? 234.578 219.004 191.124 1.00 18.81 801 PRO B CA 1
ATOM 9396 C C . PRO B 1 801 ? 235.912 219.685 190.856 1.00 23.00 801 PRO B C 1
ATOM 9397 O O . PRO B 1 801 ? 236.883 219.508 191.594 1.00 28.26 801 PRO B O 1
ATOM 9401 N N . ALA B 1 802 ? 235.950 220.469 189.777 1.00 21.95 802 ALA B N 1
ATOM 9402 C CA . ALA B 1 802 ? 237.188 221.137 189.393 1.00 13.48 802 ALA B CA 1
ATOM 9403 C C . ALA B 1 802 ? 237.519 222.284 190.339 1.00 22.52 802 ALA B C 1
ATOM 9404 O O . ALA B 1 802 ? 238.670 222.431 190.765 1.00 30.74 802 ALA B O 1
ATOM 9406 N N . PHE B 1 803 ? 236.528 223.103 190.679 1.00 18.59 803 PHE B N 1
ATOM 9407 C CA . PHE B 1 803 ? 236.724 224.250 191.551 1.00 14.84 803 PHE B CA 1
ATOM 9408 C C . PHE B 1 803 ? 235.671 224.246 192.648 1.00 21.15 803 PHE B C 1
ATOM 9409 O O . PHE B 1 803 ? 234.532 223.822 192.437 1.00 31.63 803 PHE B O 1
ATOM 9417 N N . LYS B 1 804 ? 236.066 224.724 193.826 1.00 25.54 804 LYS B N 1
ATOM 9418 C CA . LYS B 1 804 ? 235.173 224.808 194.972 1.00 24.96 804 LYS B CA 1
ATOM 9419 C C . LYS B 1 804 ? 235.296 226.181 195.615 1.00 29.24 804 LYS B C 1
ATOM 9420 O O . LYS B 1 804 ? 236.370 226.787 195.620 1.00 34.51 804 LYS B O 1
ATOM 9426 N N . GLY B 1 805 ? 234.181 226.663 196.156 1.00 42.89 805 GLY B N 1
ATOM 9427 C CA . GLY B 1 805 ? 234.144 227.968 196.786 1.00 44.51 805 GLY B CA 1
ATOM 9428 C C . GLY B 1 805 ? 233.458 227.961 198.137 1.00 50.09 805 GLY B C 1
ATOM 9429 O O . GLY B 1 805 ? 233.251 226.898 198.729 1.00 52.36 805 GLY B O 1
ATOM 9430 N N . SER B 1 806 ? 233.102 229.142 198.634 1.00 66.46 806 SER B N 1
ATOM 9431 C CA . SER B 1 806 ? 232.437 229.291 199.922 1.00 68.14 806 SER B CA 1
ATOM 9432 C C . SER B 1 806 ? 231.079 229.947 199.718 1.00 68.17 806 SER B C 1
ATOM 9433 O O . SER B 1 806 ? 230.985 231.007 199.089 1.00 66.87 806 SER B O 1
ATOM 9436 N N . ALA B 1 807 ? 230.035 229.316 200.246 1.00 80.12 807 ALA B N 1
ATOM 9437 C CA . ALA B 1 807 ? 228.687 229.848 200.151 1.00 80.08 807 ALA B CA 1
ATOM 9438 C C . ALA B 1 807 ? 228.471 230.951 201.183 1.00 82.54 807 ALA B C 1
ATOM 9439 O O . ALA B 1 807 ? 229.149 230.992 202.213 1.00 82.60 807 ALA B O 1
ATOM 9441 N N . PRO B 1 808 ? 227.541 231.871 200.922 1.00 108.27 808 PRO B N 1
ATOM 9442 C CA . PRO B 1 808 ? 227.236 232.906 201.919 1.00 110.18 808 PRO B CA 1
ATOM 9443 C C . PRO B 1 808 ? 226.722 232.292 203.213 1.00 109.94 808 PRO B C 1
ATOM 9444 O O . PRO B 1 808 ? 225.997 231.295 203.207 1.00 109.59 808 PRO B O 1
ATOM 9448 N N . ILE B 1 809 ? 227.107 232.903 204.330 1.00 117.74 809 ILE B N 1
ATOM 9449 C CA . ILE B 1 809 ? 226.771 232.367 205.646 1.00 119.22 809 ILE B CA 1
ATOM 9450 C C . ILE B 1 809 ? 225.401 232.842 206.113 1.00 119.25 809 ILE B C 1
ATOM 9451 O O . ILE B 1 809 ? 224.624 232.060 206.666 1.00 118.67 809 ILE B O 1
ATOM 9456 N N . ASN B 1 810 ? 225.082 234.116 205.908 1.00 125.41 810 ASN B N 1
ATOM 9457 C CA . ASN B 1 810 ? 223.816 234.683 206.345 1.00 125.64 810 ASN B CA 1
ATOM 9458 C C . ASN B 1 810 ? 222.859 234.841 205.170 1.00 125.55 810 ASN B C 1
ATOM 9459 O O . ASN B 1 810 ? 223.273 234.914 204.010 1.00 125.02 810 ASN B O 1
ATOM 9464 N N . LEU B 1 811 ? 221.562 234.886 205.487 1.00 124.10 811 LEU B N 1
ATOM 9465 C CA . LEU B 1 811 ? 220.542 235.044 204.456 1.00 124.08 811 LEU B CA 1
ATOM 9466 C C . LEU B 1 811 ? 220.584 236.419 203.804 1.00 124.43 811 LEU B C 1
ATOM 9467 O O . LEU B 1 811 ? 220.083 236.575 202.684 1.00 123.29 811 LEU B O 1
ATOM 9472 N N . SER B 1 812 ? 221.160 237.417 204.479 1.00 122.26 812 SER B N 1
ATOM 9473 C CA . SER B 1 812 ? 221.228 238.758 203.909 1.00 121.28 812 SER B CA 1
ATOM 9474 C C . SER B 1 812 ? 222.041 238.769 202.621 1.00 121.50 812 SER B C 1
ATOM 9475 O O . SER B 1 812 ? 221.637 239.379 201.626 1.00 120.36 812 SER B O 1
ATOM 9478 N N . ASP B 1 813 ? 223.192 238.091 202.621 1.00 118.80 813 ASP B N 1
ATOM 9479 C CA . ASP B 1 813 ? 224.025 238.047 201.423 1.00 117.94 813 ASP B CA 1
ATOM 9480 C C . ASP B 1 813 ? 223.325 237.309 200.288 1.00 116.80 813 ASP B C 1
ATOM 9481 O O . ASP B 1 813 ? 223.406 237.725 199.125 1.00 116.25 813 ASP B O 1
ATOM 9486 N N . ARG B 1 814 ? 222.639 236.208 200.604 1.00 111.59 814 ARG B N 1
ATOM 9487 C CA . ARG B 1 814 ? 221.914 235.467 199.577 1.00 111.99 814 ARG B CA 1
ATOM 9488 C C . ARG B 1 814 ? 220.810 236.318 198.965 1.00 112.33 814 ARG B C 1
ATOM 9489 O O . ARG B 1 814 ? 220.645 236.357 197.739 1.00 110.75 814 ARG B O 1
ATOM 9497 N N . LEU B 1 815 ? 220.042 237.013 199.808 1.00 112.91 815 LEU B N 1
ATOM 9498 C CA . LEU B 1 815 ? 218.989 237.885 199.296 1.00 112.57 815 LEU B CA 1
ATOM 9499 C C . LEU B 1 815 ? 219.570 239.018 198.461 1.00 112.43 815 LEU B C 1
ATOM 9500 O O . LEU B 1 815 ? 219.021 239.368 197.409 1.00 111.27 815 LEU B O 1
ATOM 9505 N N . ASN B 1 816 ? 220.688 239.596 198.907 1.00 110.25 816 ASN B N 1
ATOM 9506 C CA . ASN B 1 816 ? 221.313 240.680 198.158 1.00 109.39 816 ASN B CA 1
ATOM 9507 C C . ASN B 1 816 ? 221.797 240.207 196.795 1.00 108.74 816 ASN B C 1
ATOM 9508 O O . ASN B 1 816 ? 221.626 240.907 195.792 1.00 107.97 816 ASN B O 1
ATOM 9513 N N . GLN B 1 817 ? 222.392 239.013 196.730 1.00 101.83 817 GLN B N 1
ATOM 9514 C CA . GLN B 1 817 ? 222.886 238.527 195.446 1.00 101.75 817 GLN B CA 1
ATOM 9515 C C . GLN B 1 817 ? 221.745 238.103 194.527 1.00 100.57 817 GLN B C 1
ATOM 9516 O O . GLN B 1 817 ? 221.844 238.266 193.306 1.00 100.65 817 GLN B O 1
ATOM 9522 N N . VAL B 1 818 ? 220.646 237.585 195.085 1.00 96.03 818 VAL B N 1
ATOM 9523 C CA . VAL B 1 818 ? 219.475 237.293 194.260 1.00 96.40 818 VAL B CA 1
ATOM 9524 C C . VAL B 1 818 ? 218.893 238.582 193.692 1.00 96.07 818 VAL B C 1
ATOM 9525 O O . VAL B 1 818 ? 218.518 238.649 192.512 1.00 95.66 818 VAL B O 1
ATOM 9529 N N . LEU B 1 819 ? 218.815 239.627 194.520 1.00 90.86 819 LEU B N 1
ATOM 9530 C CA . LEU B 1 819 ? 218.344 240.922 194.040 1.00 90.65 819 LEU B CA 1
ATOM 9531 C C . LEU B 1 819 ? 219.270 241.475 192.964 1.00 90.72 819 LEU B C 1
ATOM 9532 O O . LEU B 1 819 ? 218.808 242.055 191.977 1.00 89.66 819 LEU B O 1
ATOM 9537 N N . ARG B 1 820 ? 220.583 241.304 193.140 1.00 84.82 820 ARG B N 1
ATOM 9538 C CA . ARG B 1 820 ? 221.538 241.758 192.134 1.00 82.82 820 ARG B CA 1
ATOM 9539 C C . ARG B 1 820 ? 221.346 241.014 190.817 1.00 80.19 820 ARG B C 1
ATOM 9540 O O . ARG B 1 820 ? 221.369 241.622 189.741 1.00 80.05 820 ARG B O 1
ATOM 9548 N N . TRP B 1 821 ? 221.152 239.694 190.883 1.00 83.91 821 TRP B N 1
ATOM 9549 C CA . TRP B 1 821 ? 220.930 238.916 189.666 1.00 83.62 821 TRP B CA 1
ATOM 9550 C C . TRP B 1 821 ? 219.655 239.355 188.957 1.00 84.60 821 TRP B C 1
ATOM 9551 O O . TRP B 1 821 ? 219.638 239.515 187.730 1.00 84.80 821 TRP B O 1
ATOM 9562 N N . ALA B 1 822 ? 218.574 239.555 189.715 1.00 87.29 822 ALA B N 1
ATOM 9563 C CA . ALA B 1 822 ? 217.315 239.959 189.098 1.00 87.03 822 ALA B CA 1
ATOM 9564 C C . ALA B 1 822 ? 217.407 241.368 188.520 1.00 86.41 822 ALA B C 1
ATOM 9565 O O . ALA B 1 822 ? 216.838 241.651 187.457 1.00 85.15 822 ALA B O 1
ATOM 9567 N N . LEU B 1 823 ? 218.122 242.266 189.205 1.00 85.77 823 LEU B N 1
ATOM 9568 C CA . LEU B 1 823 ? 218.336 243.608 188.675 1.00 85.55 823 LEU B CA 1
ATOM 9569 C C . LEU B 1 823 ? 219.147 243.565 187.388 1.00 84.76 823 LEU B C 1
ATOM 9570 O O . LEU B 1 823 ? 218.852 244.291 186.433 1.00 84.46 823 LEU B O 1
ATOM 9575 N N . GLY B 1 824 ? 220.173 242.714 187.341 1.00 80.25 824 GLY B N 1
ATOM 9576 C CA . GLY B 1 824 ? 220.922 242.553 186.108 1.00 78.07 824 GLY B CA 1
ATOM 9577 C C . GLY B 1 824 ? 220.067 242.010 184.980 1.00 78.22 824 GLY B C 1
ATOM 9578 O O . GLY B 1 824 ? 220.182 242.450 183.833 1.00 78.69 824 GLY B O 1
ATOM 9579 N N . SER B 1 825 ? 219.191 241.053 185.291 1.00 77.45 825 SER B N 1
ATOM 9580 C CA . SER B 1 825 ? 218.308 240.498 184.269 1.00 76.04 825 SER B CA 1
ATOM 9581 C C . SER B 1 825 ? 217.354 241.556 183.724 1.00 76.45 825 SER B C 1
ATOM 9582 O O . SER B 1 825 ? 217.171 241.674 182.505 1.00 75.00 825 SER B O 1
ATOM 9585 N N . VAL B 1 826 ? 216.735 242.341 184.611 1.00 82.60 826 VAL B N 1
ATOM 9586 C CA . VAL B 1 826 ? 215.786 243.349 184.144 1.00 82.63 826 VAL B CA 1
ATOM 9587 C C . VAL B 1 826 ? 216.518 244.464 183.404 1.00 82.92 826 VAL B C 1
ATOM 9588 O O . VAL B 1 826 ? 215.968 245.082 182.484 1.00 80.42 826 VAL B O 1
ATOM 9592 N N . GLU B 1 827 ? 217.774 244.732 183.778 1.00 77.43 827 GLU B N 1
ATOM 9593 C CA . GLU B 1 827 ? 218.580 245.682 183.017 1.00 73.74 827 GLU B CA 1
ATOM 9594 C C . GLU B 1 827 ? 218.884 245.151 181.622 1.00 74.46 827 GLU B C 1
ATOM 9595 O O . GLU B 1 827 ? 218.874 245.909 180.645 1.00 73.90 827 GLU B O 1
ATOM 9601 N N . ILE B 1 828 ? 219.171 243.852 181.513 1.00 72.94 828 ILE B N 1
ATOM 9602 C CA . ILE B 1 828 ? 219.363 243.237 180.203 1.00 71.09 828 ILE B CA 1
ATOM 9603 C C . ILE B 1 828 ? 218.091 243.354 179.373 1.00 71.06 828 ILE B C 1
ATOM 9604 O O . ILE B 1 828 ? 218.143 243.571 178.156 1.00 68.35 828 ILE B O 1
ATOM 9609 N N . LEU B 1 829 ? 216.930 243.224 180.021 1.00 77.54 829 LEU B N 1
ATOM 9610 C CA . LEU B 1 829 ? 215.664 243.293 179.295 1.00 77.51 829 LEU B CA 1
ATOM 9611 C C . LEU B 1 829 ? 215.501 244.636 178.588 1.00 77.87 829 LEU B C 1
ATOM 9612 O O . LEU B 1 829 ? 215.144 244.687 177.406 1.00 74.79 829 LEU B O 1
ATOM 9617 N N . PHE B 1 830 ? 215.761 245.735 179.295 1.00 85.06 830 PHE B N 1
ATOM 9618 C CA . PHE B 1 830 ? 215.740 247.065 178.687 1.00 85.29 830 PHE B CA 1
ATOM 9619 C C . PHE B 1 830 ? 217.160 247.480 178.302 1.00 85.60 830 PHE B C 1
ATOM 9620 O O . PHE B 1 830 ? 217.769 248.378 178.885 1.00 85.90 830 PHE B O 1
ATOM 9628 N N . SER B 1 831 ? 217.682 246.797 177.287 1.00 69.75 831 SER B N 1
ATOM 9629 C CA . SER B 1 831 ? 219.001 247.105 176.753 1.00 67.04 831 SER B CA 1
ATOM 9630 C C . SER B 1 831 ? 219.069 246.607 175.318 1.00 67.16 831 SER B C 1
ATOM 9631 O O . SER B 1 831 ? 218.222 245.832 174.868 1.00 68.29 831 SER B O 1
ATOM 9634 N N . ARG B 1 832 ? 220.095 247.068 174.600 1.00 56.07 832 ARG B N 1
ATOM 9635 C CA . ARG B 1 832 ? 220.257 246.683 173.203 1.00 52.29 832 ARG B CA 1
ATOM 9636 C C . ARG B 1 832 ? 220.544 245.195 173.050 1.00 56.03 832 ARG B C 1
ATOM 9637 O O . ARG B 1 832 ? 220.150 244.593 172.045 1.00 55.86 832 ARG B O 1
ATOM 9645 N N . HIS B 1 833 ? 221.192 244.580 174.039 1.00 57.30 833 HIS B N 1
ATOM 9646 C CA . HIS B 1 833 ? 221.568 243.175 173.976 1.00 54.15 833 HIS B CA 1
ATOM 9647 C C . HIS B 1 833 ? 220.467 242.245 174.474 1.00 56.42 833 HIS B C 1
ATOM 9648 O O . HIS B 1 833 ? 220.759 241.115 174.878 1.00 59.95 833 HIS B O 1
ATOM 9655 N N . CYS B 1 834 ? 219.218 242.693 174.464 1.00 56.52 834 CYS B N 1
ATOM 9656 C CA . CYS B 1 834 ? 218.128 241.836 174.908 1.00 57.18 834 CYS B CA 1
ATOM 9657 C C . CYS B 1 834 ? 217.877 240.747 173.868 1.00 57.86 834 CYS B C 1
ATOM 9658 O O . CYS B 1 834 ? 217.821 241.040 172.668 1.00 56.11 834 CYS B O 1
ATOM 9661 N N . PRO B 1 835 ? 217.721 239.489 174.285 1.00 49.08 835 PRO B N 1
ATOM 9662 C CA . PRO B 1 835 ? 217.678 238.387 173.308 1.00 50.03 835 PRO B CA 1
ATOM 9663 C C . PRO B 1 835 ? 216.466 238.403 172.392 1.00 50.87 835 PRO B C 1
ATOM 9664 O O . PRO B 1 835 ? 216.455 237.653 171.408 1.00 51.03 835 PRO B O 1
ATOM 9668 N N . ILE B 1 836 ? 215.447 239.215 172.679 1.00 53.46 836 ILE B N 1
ATOM 9669 C CA . ILE B 1 836 ? 214.217 239.167 171.890 1.00 52.05 836 ILE B CA 1
ATOM 9670 C C . ILE B 1 836 ? 214.482 239.587 170.448 1.00 52.44 836 ILE B C 1
ATOM 9671 O O . ILE B 1 836 ? 214.025 238.935 169.502 1.00 51.06 836 ILE B O 1
ATOM 9676 N N . TRP B 1 837 ? 215.221 240.681 170.254 1.00 60.90 837 TRP B N 1
ATOM 9677 C CA . TRP B 1 837 ? 215.518 241.152 168.908 1.00 62.41 837 TRP B CA 1
ATOM 9678 C C . TRP B 1 837 ? 217.000 241.240 168.576 1.00 62.38 837 TRP B C 1
ATOM 9679 O O . TRP B 1 837 ? 217.340 241.285 167.390 1.00 61.33 837 TRP B O 1
ATOM 9690 N N . TYR B 1 838 ? 217.887 241.267 169.567 1.00 59.85 838 TYR B N 1
ATOM 9691 C CA . TYR B 1 838 ? 219.310 241.339 169.264 1.00 58.42 838 TYR B CA 1
ATOM 9692 C C . TYR B 1 838 ? 219.788 240.036 168.637 1.00 55.32 838 TYR B C 1
ATOM 9693 O O . TYR B 1 838 ? 219.413 238.944 169.071 1.00 56.32 838 TYR B O 1
ATOM 9702 N N . GLY B 1 839 ? 220.625 240.158 167.610 1.00 49.02 839 GLY B N 1
ATOM 9703 C CA . GLY B 1 839 ? 221.159 238.995 166.934 1.00 50.85 839 GLY B CA 1
ATOM 9704 C C . GLY B 1 839 ? 220.215 238.317 165.970 1.00 53.69 839 GLY B C 1
ATOM 9705 O O . GLY B 1 839 ? 220.477 237.176 165.575 1.00 53.89 839 GLY B O 1
ATOM 9706 N N . TYR B 1 840 ? 219.121 238.973 165.586 1.00 61.29 840 TYR B N 1
ATOM 9707 C CA . TYR B 1 840 ? 218.188 238.379 164.639 1.00 60.18 840 TYR B CA 1
ATOM 9708 C C . TYR B 1 840 ? 218.860 238.190 163.284 1.00 61.39 840 TYR B C 1
ATOM 9709 O O . TYR B 1 840 ? 219.559 239.079 162.790 1.00 60.57 840 TYR B O 1
ATOM 9718 N N . GLY B 1 841 ? 218.646 237.022 162.684 1.00 55.68 841 GLY B N 1
ATOM 9719 C CA . GLY B 1 841 ? 219.283 236.696 161.426 1.00 55.18 841 GLY B CA 1
ATOM 9720 C C . GLY B 1 841 ? 220.719 236.242 161.537 1.00 53.99 841 GLY B C 1
ATOM 9721 O O . GLY B 1 841 ? 221.374 236.055 160.506 1.00 52.60 841 GLY B O 1
ATOM 9722 N N . GLY B 1 842 ? 221.229 236.058 162.749 1.00 47.00 842 GLY B N 1
ATOM 9723 C CA . GLY B 1 842 ? 222.592 235.624 162.966 1.00 44.31 842 GLY B CA 1
ATOM 9724 C C . GLY B 1 842 ? 222.721 234.117 163.005 1.00 44.77 842 GLY B C 1
ATOM 9725 O O . GLY B 1 842 ? 221.909 233.380 162.438 1.00 46.45 842 GLY B O 1
ATOM 9726 N N . ARG B 1 843 ? 223.765 233.653 163.690 1.00 34.03 843 ARG B N 1
ATOM 9727 C CA . ARG B 1 843 ? 224.065 232.232 163.808 1.00 35.05 843 ARG B CA 1
ATOM 9728 C C . ARG B 1 843 ? 223.710 231.679 165.185 1.00 36.32 843 ARG B C 1
ATOM 9729 O O . ARG B 1 843 ? 224.360 230.751 165.674 1.00 37.54 843 ARG B O 1
ATOM 9737 N N . LEU B 1 844 ? 222.682 232.234 165.820 1.00 32.44 844 LEU B N 1
ATOM 9738 C CA . LEU B 1 844 ? 222.223 231.775 167.124 1.00 28.81 844 LEU B CA 1
ATOM 9739 C C . LEU B 1 844 ? 221.042 230.831 166.942 1.00 34.36 844 LEU B C 1
ATOM 9740 O O . LEU B 1 844 ? 220.095 231.148 166.215 1.00 38.16 844 LEU B O 1
ATOM 9745 N N . LYS B 1 845 ? 221.106 229.674 167.597 1.00 35.17 845 LYS B N 1
ATOM 9746 C CA . LYS B 1 845 ? 220.030 228.698 167.495 1.00 38.71 845 LYS B CA 1
ATOM 9747 C C . LYS B 1 845 ? 218.751 229.246 168.115 1.00 41.54 845 LYS B C 1
ATOM 9748 O O . LYS B 1 845 ? 218.785 229.966 169.116 1.00 42.80 845 LYS B O 1
ATOM 9754 N N . TRP B 1 846 ? 217.614 228.902 167.505 1.00 49.28 846 TRP B N 1
ATOM 9755 C CA . TRP B 1 846 ? 216.335 229.425 167.975 1.00 49.97 846 TRP B CA 1
ATOM 9756 C C . TRP B 1 846 ? 216.013 228.927 169.379 1.00 48.35 846 TRP B C 1
ATOM 9757 O O . TRP B 1 846 ? 215.465 229.674 170.198 1.00 48.30 846 TRP B O 1
ATOM 9768 N N . LEU B 1 847 ? 216.342 227.669 169.677 1.00 44.18 847 LEU B N 1
ATOM 9769 C CA . LEU B 1 847 ? 216.118 227.153 171.024 1.00 45.61 847 LEU B CA 1
ATOM 9770 C C . LEU B 1 847 ? 217.035 227.837 172.033 1.00 47.08 847 LEU B C 1
ATOM 9771 O O . LEU B 1 847 ? 216.634 228.089 173.176 1.00 52.81 847 LEU B O 1
ATOM 9776 N N . GLU B 1 848 ? 218.269 228.148 171.628 1.00 40.79 848 GLU B N 1
ATOM 9777 C CA . GLU B 1 848 ? 219.160 228.906 172.500 1.00 37.82 848 GLU B CA 1
ATOM 9778 C C . GLU B 1 848 ? 218.609 230.302 172.765 1.00 41.16 848 GLU B C 1
ATOM 9779 O O . GLU B 1 848 ? 218.694 230.809 173.889 1.00 38.81 848 GLU B O 1
ATOM 9785 N N . ARG B 1 849 ? 218.040 230.939 171.738 1.00 43.32 849 ARG B N 1
ATOM 9786 C CA . ARG B 1 849 ? 217.400 232.236 171.936 1.00 42.13 849 ARG B CA 1
ATOM 9787 C C . ARG B 1 849 ? 216.207 232.121 172.877 1.00 44.37 849 ARG B C 1
ATOM 9788 O O . ARG B 1 849 ? 215.976 233.004 173.711 1.00 42.05 849 ARG B O 1
ATOM 9796 N N . PHE B 1 850 ? 215.434 231.039 172.753 1.00 47.28 850 PHE B N 1
ATOM 9797 C CA . PHE B 1 850 ? 214.321 230.813 173.669 1.00 44.93 850 PHE B CA 1
ATOM 9798 C C . PHE B 1 850 ? 214.813 230.685 175.105 1.00 44.66 850 PHE B C 1
ATOM 9799 O O . PHE B 1 850 ? 214.227 231.265 176.026 1.00 46.24 850 PHE B O 1
ATOM 9807 N N . ALA B 1 851 ? 215.895 229.933 175.312 1.00 43.82 851 ALA B N 1
ATOM 9808 C CA . ALA B 1 851 ? 216.449 229.780 176.654 1.00 45.88 851 ALA B CA 1
ATOM 9809 C C . ALA B 1 851 ? 216.977 231.106 177.192 1.00 46.87 851 ALA B C 1
ATOM 9810 O O . ALA B 1 851 ? 216.852 231.395 178.389 1.00 45.05 851 ALA B O 1
ATOM 9812 N N . TYR B 1 852 ? 217.584 231.919 176.325 1.00 45.97 852 TYR B N 1
ATOM 9813 C CA . TYR B 1 852 ? 218.087 233.218 176.762 1.00 43.01 852 TYR B CA 1
ATOM 9814 C C . TYR B 1 852 ? 216.944 234.149 177.150 1.00 43.92 852 TYR B C 1
ATOM 9815 O O . TYR B 1 852 ? 217.034 234.879 178.145 1.00 43.81 852 TYR B O 1
ATOM 9824 N N . VAL B 1 853 ? 215.857 234.137 176.376 1.00 51.74 853 VAL B N 1
ATOM 9825 C CA . VAL B 1 853 ? 214.674 234.910 176.744 1.00 49.13 853 VAL B CA 1
ATOM 9826 C C . VAL B 1 853 ? 214.105 234.406 178.064 1.00 50.32 853 VAL B C 1
ATOM 9827 O O . VAL B 1 853 ? 213.641 235.191 178.900 1.00 51.24 853 VAL B O 1
ATOM 9831 N N . ASN B 1 854 ? 214.139 233.088 178.273 1.00 57.58 854 ASN B N 1
ATOM 9832 C CA . ASN B 1 854 ? 213.669 232.514 179.530 1.00 59.16 854 ASN B CA 1
ATOM 9833 C C . ASN B 1 854 ? 214.481 233.044 180.705 1.00 59.31 854 ASN B C 1
ATOM 9834 O O . ASN B 1 854 ? 213.922 233.518 181.701 1.00 60.42 854 ASN B O 1
ATOM 9839 N N . THR B 1 855 ? 215.808 232.979 180.603 1.00 57.90 855 THR B N 1
ATOM 9840 C CA . THR B 1 855 ? 216.664 233.421 181.696 1.00 58.63 855 THR B CA 1
ATOM 9841 C C . THR B 1 855 ? 216.766 234.938 181.796 1.00 60.76 855 THR B C 1
ATOM 9842 O O . THR B 1 855 ? 217.351 235.438 182.763 1.00 59.37 855 THR B O 1
ATOM 9846 N N . THR B 1 856 ? 216.221 235.678 180.830 1.00 64.06 856 THR B N 1
ATOM 9847 C CA . THR B 1 856 ? 216.260 237.136 180.865 1.00 62.42 856 THR B CA 1
ATOM 9848 C C . THR B 1 856 ? 214.994 237.751 181.454 1.00 62.62 856 THR B C 1
ATOM 9849 O O . THR B 1 856 ? 215.079 238.605 182.343 1.00 64.15 856 THR B O 1
ATOM 9853 N N . ILE B 1 857 ? 213.821 237.329 180.987 1.00 66.41 857 ILE B N 1
ATOM 9854 C CA . ILE B 1 857 ? 212.559 237.956 181.362 1.00 67.71 857 ILE B CA 1
ATOM 9855 C C . ILE B 1 857 ? 211.905 237.259 182.558 1.00 67.63 857 ILE B C 1
ATOM 9856 O O . ILE B 1 857 ? 210.742 237.525 182.868 1.00 68.27 857 ILE B O 1
ATOM 9861 N N . TYR B 1 858 ? 212.644 236.399 183.257 1.00 73.27 858 TYR B N 1
ATOM 9862 C CA . TYR B 1 858 ? 212.063 235.663 184.378 1.00 73.22 858 TYR B CA 1
ATOM 9863 C C . TYR B 1 858 ? 211.526 236.542 185.511 1.00 74.24 858 TYR B C 1
ATOM 9864 O O . TYR B 1 858 ? 210.395 236.281 185.958 1.00 76.00 858 TYR B O 1
ATOM 9873 N N . PRO B 1 859 ? 212.225 237.578 186.006 1.00 78.65 859 PRO B N 1
ATOM 9874 C CA . PRO B 1 859 ? 211.699 238.286 187.188 1.00 80.32 859 PRO B CA 1
ATOM 9875 C C . PRO B 1 859 ? 210.402 239.031 186.924 1.00 80.57 859 PRO B C 1
ATOM 9876 O O . PRO B 1 859 ? 209.701 239.372 187.885 1.00 82.09 859 PRO B O 1
ATOM 9880 N N . VAL B 1 860 ? 210.057 239.284 185.658 1.00 78.18 860 VAL B N 1
ATOM 9881 C CA . VAL B 1 860 ? 208.765 239.885 185.341 1.00 77.02 860 VAL B CA 1
ATOM 9882 C C . VAL B 1 860 ? 207.633 239.006 185.858 1.00 76.39 860 VAL B C 1
ATOM 9883 O O . VAL B 1 860 ? 206.606 239.508 186.337 1.00 76.35 860 VAL B O 1
ATOM 9887 N N . THR B 1 861 ? 207.819 237.682 185.810 1.00 79.61 861 THR B N 1
ATOM 9888 C CA . THR B 1 861 ? 206.856 236.734 186.362 1.00 78.80 861 THR B CA 1
ATOM 9889 C C . THR B 1 861 ? 206.484 237.058 187.807 1.00 78.22 861 THR B C 1
ATOM 9890 O O . THR B 1 861 ? 205.402 236.664 188.260 1.00 82.02 861 THR B O 1
ATOM 9894 N N . ALA B 1 862 ? 207.325 237.815 188.516 1.00 80.09 862 ALA B N 1
ATOM 9895 C CA . ALA B 1 862 ? 207.020 238.194 189.891 1.00 81.26 862 ALA B CA 1
ATOM 9896 C C . ALA B 1 862 ? 205.712 238.970 189.992 1.00 83.20 862 ALA B C 1
ATOM 9897 O O . ALA B 1 862 ? 204.979 238.826 190.977 1.00 84.24 862 ALA B O 1
ATOM 9899 N N . ILE B 1 863 ? 205.407 239.808 188.996 1.00 84.21 863 ILE B N 1
ATOM 9900 C CA . ILE B 1 863 ? 204.231 240.677 189.099 1.00 81.84 863 ILE B CA 1
ATOM 9901 C C . ILE B 1 863 ? 202.932 239.879 189.188 1.00 80.13 863 ILE B C 1
ATOM 9902 O O . ILE B 1 863 ? 202.129 240.151 190.095 1.00 81.70 863 ILE B O 1
ATOM 9907 N N . PRO B 1 864 ? 202.656 238.905 188.309 1.00 80.72 864 PRO B N 1
ATOM 9908 C CA . PRO B 1 864 ? 201.430 238.109 188.502 1.00 82.81 864 PRO B CA 1
ATOM 9909 C C . PRO B 1 864 ? 201.458 237.248 189.754 1.00 83.79 864 PRO B C 1
ATOM 9910 O O . PRO B 1 864 ? 200.431 237.126 190.435 1.00 88.47 864 PRO B O 1
ATOM 9914 N N . LEU B 1 865 ? 202.612 236.653 190.079 1.00 81.81 865 LEU B N 1
ATOM 9915 C CA . LEU B 1 865 ? 202.706 235.768 191.238 1.00 82.02 865 LEU B CA 1
ATOM 9916 C C . LEU B 1 865 ? 202.194 236.450 192.499 1.00 84.25 865 LEU B C 1
ATOM 9917 O O . LEU B 1 865 ? 201.318 235.917 193.192 1.00 86.62 865 LEU B O 1
ATOM 9922 N N . LEU B 1 866 ? 202.715 237.644 192.794 1.00 84.01 866 LEU B N 1
ATOM 9923 C CA . LEU B 1 866 ? 202.228 238.417 193.932 1.00 84.13 866 LEU B CA 1
ATOM 9924 C C . LEU B 1 866 ? 200.712 238.540 193.895 1.00 85.64 866 LEU B C 1
ATOM 9925 O O . LEU B 1 866 ? 200.030 238.259 194.889 1.00 87.32 866 LEU B O 1
ATOM 9930 N N . ILE B 1 867 ? 200.166 238.917 192.736 1.00 82.57 867 ILE B N 1
ATOM 9931 C CA . ILE B 1 867 ? 198.718 239.034 192.597 1.00 80.48 867 ILE B CA 1
ATOM 9932 C C . ILE B 1 867 ? 198.049 237.711 192.945 1.00 82.11 867 ILE B C 1
ATOM 9933 O O . ILE B 1 867 ? 197.092 237.665 193.728 1.00 85.99 867 ILE B O 1
ATOM 9938 N N . TYR B 1 868 ? 198.569 236.609 192.397 1.00 85.99 868 TYR B N 1
ATOM 9939 C CA . TYR B 1 868 ? 198.003 235.304 192.720 1.00 85.55 868 TYR B CA 1
ATOM 9940 C C . TYR B 1 868 ? 198.152 235.001 194.202 1.00 86.30 868 TYR B C 1
ATOM 9941 O O . TYR B 1 868 ? 197.253 234.413 194.815 1.00 89.48 868 TYR B O 1
ATOM 9950 N N . CYS B 1 869 ? 199.271 235.413 194.803 1.00 91.34 869 CYS B N 1
ATOM 9951 C CA . CYS B 1 869 ? 199.447 235.203 196.235 1.00 93.14 869 CYS B CA 1
ATOM 9952 C C . CYS B 1 869 ? 198.450 236.025 197.040 1.00 93.43 869 CYS B C 1
ATOM 9953 O O . CYS B 1 869 ? 198.110 235.656 198.170 1.00 93.91 869 CYS B O 1
ATOM 9956 N N . ILE B 1 870 ? 197.969 237.135 196.476 1.00 89.15 870 ILE B N 1
ATOM 9957 C CA . ILE B 1 870 ? 196.916 237.912 197.119 1.00 88.82 870 ILE B CA 1
ATOM 9958 C C . ILE B 1 870 ? 195.549 237.272 196.901 1.00 88.98 870 ILE B C 1
ATOM 9959 O O . ILE B 1 870 ? 194.627 237.500 197.698 1.00 89.47 870 ILE B O 1
ATOM 9964 N N . LEU B 1 871 ? 195.416 236.423 195.880 1.00 91.36 871 LEU B N 1
ATOM 9965 C CA . LEU B 1 871 ? 194.109 235.887 195.505 1.00 90.21 871 LEU B CA 1
ATOM 9966 C C . LEU B 1 871 ? 193.415 235.120 196.628 1.00 92.15 871 LEU B C 1
ATOM 9967 O O . LEU B 1 871 ? 192.204 235.329 196.822 1.00 94.55 871 LEU B O 1
ATOM 9972 N N . PRO B 1 872 ? 194.077 234.229 197.383 1.00 99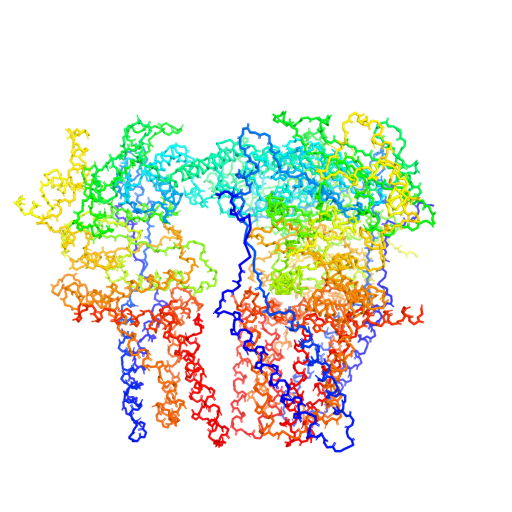.63 872 PRO B N 1
ATOM 9973 C CA . PRO B 1 872 ? 193.338 233.494 198.429 1.00 99.88 872 PRO B CA 1
ATOM 9974 C C . PRO B 1 872 ? 192.735 234.390 199.497 1.00 100.12 872 PRO B C 1
ATOM 9975 O O . PRO B 1 872 ? 191.557 234.226 199.841 1.00 99.86 872 PRO B O 1
ATOM 9979 N N . ALA B 1 873 ? 193.514 235.338 200.027 1.00 103.22 873 ALA B N 1
ATOM 9980 C CA . ALA B 1 873 ? 193.066 236.130 201.169 1.00 103.74 873 ALA B CA 1
ATOM 9981 C C . ALA B 1 873 ? 191.754 236.843 200.869 1.00 104.55 873 ALA B C 1
ATOM 9982 O O . ALA B 1 873 ? 190.781 236.719 201.624 1.00 105.86 873 ALA B O 1
ATOM 9984 N N . VAL B 1 874 ? 191.702 237.580 199.758 1.00 103.60 874 VAL B N 1
ATOM 9985 C CA . VAL B 1 874 ? 190.452 238.212 199.348 1.00 103.50 874 VAL B CA 1
ATOM 9986 C C . VAL B 1 874 ? 189.372 237.157 199.156 1.00 102.99 874 VAL B C 1
ATOM 9987 O O . VAL B 1 874 ? 188.238 237.312 199.627 1.00 104.12 874 VAL B O 1
ATOM 9991 N N . CYS B 1 875 ? 189.720 236.050 198.492 1.00 107.34 875 CYS B N 1
ATOM 9992 C CA . CYS B 1 875 ? 188.780 234.947 198.324 1.00 108.70 875 CYS B CA 1
ATOM 9993 C C . CYS B 1 875 ? 188.248 234.467 199.668 1.00 109.73 875 CYS B C 1
ATOM 9994 O O . CYS B 1 875 ? 187.087 234.057 199.777 1.00 109.48 875 CYS B O 1
ATOM 9997 N N . LEU B 1 876 ? 189.083 234.520 200.707 1.00 111.92 876 LEU B N 1
ATOM 9998 C CA . LEU B 1 876 ? 188.619 234.159 202.041 1.00 111.98 876 LEU B CA 1
ATOM 9999 C C . LEU B 1 876 ? 187.785 235.272 202.663 1.00 112.88 876 LEU B C 1
ATOM 10000 O O . LEU B 1 876 ? 186.784 235.001 203.334 1.00 112.41 876 LEU B O 1
ATOM 10005 N N . LEU B 1 877 ? 188.174 236.531 202.446 1.00 108.50 877 LEU B N 1
ATOM 10006 C CA . LEU B 1 877 ? 187.450 237.639 203.063 1.00 107.18 877 LEU B CA 1
ATOM 10007 C C . LEU B 1 877 ? 186.152 237.941 202.323 1.00 107.31 877 LEU B C 1
ATOM 10008 O O . LEU B 1 877 ? 185.121 238.208 202.952 1.00 106.29 877 LEU B O 1
ATOM 10013 N N . THR B 1 878 ? 186.182 237.904 200.990 1.00 112.93 878 THR B N 1
ATOM 10014 C CA . THR B 1 878 ? 184.996 238.205 200.197 1.00 113.27 878 THR B CA 1
ATOM 10015 C C . THR B 1 878 ? 183.979 237.067 200.245 1.00 112.87 878 THR B C 1
ATOM 10016 O O . THR B 1 878 ? 182.789 237.299 199.994 1.00 112.48 878 THR B O 1
ATOM 10020 N N . ASN B 1 879 ? 184.418 235.859 200.614 1.00 113.93 879 ASN B N 1
ATOM 10021 C CA . ASN B 1 879 ? 183.562 234.674 200.727 1.00 114.89 879 ASN B CA 1
ATOM 10022 C C . ASN B 1 879 ? 183.067 234.210 199.356 1.00 114.89 879 ASN B C 1
ATOM 10023 O O . ASN B 1 879 ? 181.913 233.812 199.196 1.00 113.95 879 ASN B O 1
ATOM 10028 N N . LYS B 1 880 ? 183.949 234.268 198.360 1.00 116.35 880 LYS B N 1
ATOM 10029 C CA . LYS B 1 880 ? 183.697 233.687 197.051 1.00 116.04 880 LYS B CA 1
ATOM 10030 C C . LYS B 1 880 ? 184.968 233.008 196.566 1.00 116.70 880 LYS B C 1
ATOM 10031 O O . LYS B 1 880 ? 186.077 233.485 196.818 1.00 117.94 880 LYS B O 1
ATOM 10037 N N . PHE B 1 881 ? 184.798 231.893 195.863 1.00 118.99 881 PHE B N 1
ATOM 10038 C CA . PHE B 1 881 ? 185.915 231.097 195.379 1.00 119.06 881 PHE B CA 1
ATOM 10039 C C . PHE B 1 881 ? 186.213 231.444 193.926 1.00 119.42 881 PHE B C 1
ATOM 10040 O O . PHE B 1 881 ? 185.335 231.891 193.183 1.00 120.65 881 PHE B O 1
ATOM 10048 N N . ILE B 1 882 ? 187.471 231.238 193.532 1.00 117.67 882 ILE B N 1
ATOM 10049 C CA . ILE B 1 882 ? 187.917 231.658 192.206 1.00 118.14 882 ILE B CA 1
ATOM 10050 C C . ILE B 1 882 ? 187.255 230.821 191.117 1.00 118.45 882 ILE B C 1
ATOM 10051 O O . ILE B 1 882 ? 186.875 231.340 190.061 1.00 117.45 882 ILE B O 1
ATOM 10056 N N . ILE B 1 883 ? 187.108 229.520 191.349 1.00 121.45 883 ILE B N 1
ATOM 10057 C CA . ILE B 1 883 ? 186.532 228.621 190.351 1.00 121.07 883 ILE B CA 1
ATOM 10058 C C . ILE B 1 883 ? 185.013 228.623 190.487 1.00 122.77 883 ILE B C 1
ATOM 10059 O O . ILE B 1 883 ? 184.486 229.002 191.544 1.00 122.17 883 ILE B O 1
ATOM 10064 N N . PRO B 1 884 ? 184.270 228.223 189.450 1.00 128.31 884 PRO B N 1
ATOM 10065 C CA . PRO B 1 884 ? 182.808 228.119 189.592 1.00 126.82 884 PRO B CA 1
ATOM 10066 C C . PRO B 1 884 ? 182.391 226.937 190.452 1.00 126.48 884 PRO B C 1
ATOM 10067 O O . PRO B 1 884 ? 183.238 226.314 191.101 1.00 126.60 884 PRO B O 1
ATOM 10071 N N . GLN B 1 885 ? 181.095 226.632 190.489 1.00 130.40 885 GLN B N 1
ATOM 10072 C CA . GLN B 1 885 ? 180.606 225.500 191.267 1.00 131.59 885 GLN B CA 1
ATOM 10073 C C . GLN B 1 885 ? 181.326 224.227 190.846 1.00 132.34 885 GLN B C 1
ATOM 10074 O O . GLN B 1 885 ? 181.532 223.981 189.654 1.00 131.96 885 GLN B O 1
ATOM 10080 N N . ILE B 1 886 ? 181.719 223.428 191.841 1.00 133.55 886 ILE B N 1
ATOM 10081 C CA . ILE B 1 886 ? 182.519 222.237 191.581 1.00 133.42 886 ILE B CA 1
ATOM 10082 C C . ILE B 1 886 ? 181.745 221.271 190.696 1.00 132.84 886 ILE B C 1
ATOM 10083 O O . ILE B 1 886 ? 180.543 221.051 190.884 1.00 133.06 886 ILE B O 1
ATOM 10088 N N . SER B 1 887 ? 182.437 220.700 189.715 1.00 126.77 887 SER B N 1
ATOM 10089 C CA . SER B 1 887 ? 181.847 219.752 188.783 1.00 127.03 887 SER B CA 1
ATOM 10090 C C . SER B 1 887 ? 182.784 218.569 188.584 1.00 127.17 887 SER B C 1
ATOM 10091 O O . SER B 1 887 ? 184.009 218.721 188.592 1.00 127.12 887 SER B O 1
ATOM 10094 N N . ASN B 1 888 ? 182.194 217.384 188.410 1.00 124.72 888 ASN B N 1
ATOM 10095 C CA . ASN B 1 888 ? 182.996 216.192 188.152 1.00 124.74 888 ASN B CA 1
ATOM 10096 C C . ASN B 1 888 ? 183.751 216.313 186.835 1.00 124.35 888 ASN B C 1
ATOM 10097 O O . ASN B 1 888 ? 184.938 215.965 186.754 1.00 123.53 888 ASN B O 1
ATOM 10102 N N . LEU B 1 889 ? 183.080 216.820 185.796 1.00 126.14 889 LEU B N 1
ATOM 10103 C CA . LEU B 1 889 ? 183.719 217.039 184.504 1.00 126.51 889 LEU B CA 1
ATOM 10104 C C . LEU B 1 889 ? 184.929 217.956 184.613 1.00 126.43 889 LEU B C 1
ATOM 10105 O O . LEU B 1 889 ? 185.849 217.858 183.793 1.00 126.13 889 LEU B O 1
ATOM 10110 N N . ALA B 1 890 ? 184.953 218.837 185.611 1.00 123.84 890 ALA B N 1
ATOM 10111 C CA . ALA B 1 890 ? 186.098 219.693 185.888 1.00 123.35 890 ALA B CA 1
ATOM 10112 C C . ALA B 1 890 ? 187.063 219.075 186.891 1.00 123.24 890 ALA B C 1
ATOM 10113 O O . ALA B 1 890 ? 188.282 219.224 186.749 1.00 122.81 890 ALA B O 1
ATOM 10115 N N . SER B 1 891 ? 186.536 218.387 187.909 1.00 126.74 891 SER B N 1
ATOM 10116 C CA . SER B 1 891 ? 187.396 217.798 188.930 1.00 126.47 891 SER B CA 1
ATOM 10117 C C . SER B 1 891 ? 188.317 216.744 188.339 1.00 126.33 891 SER B C 1
ATOM 10118 O O . SER B 1 891 ? 189.448 216.570 188.811 1.00 125.70 891 SER B O 1
ATOM 10121 N N . ILE B 1 892 ? 187.857 216.025 187.311 1.00 123.61 892 ILE B N 1
ATOM 10122 C CA . ILE B 1 892 ? 188.733 215.057 186.656 1.00 123.21 892 ILE B CA 1
ATOM 10123 C C . ILE B 1 892 ? 189.949 215.760 186.063 1.00 122.94 892 ILE B C 1
ATOM 10124 O O . ILE B 1 892 ? 191.090 215.312 186.240 1.00 121.81 892 ILE B O 1
ATOM 10129 N N . TRP B 1 893 ? 189.733 216.894 185.388 1.00 125.48 893 TRP B N 1
ATOM 10130 C CA . TRP B 1 893 ? 190.853 217.637 184.819 1.00 124.97 893 TRP B CA 1
ATOM 10131 C C . TRP B 1 893 ? 191.752 218.206 185.908 1.00 125.11 893 TRP B C 1
ATOM 10132 O O . TRP B 1 893 ? 192.979 218.180 185.775 1.00 126.28 893 TRP B O 1
ATOM 10143 N N . PHE B 1 894 ? 191.165 218.715 186.994 1.00 119.84 894 PHE B N 1
ATOM 10144 C CA . PHE B 1 894 ? 191.976 219.240 188.095 1.00 119.64 894 PHE B CA 1
ATOM 10145 C C . PHE B 1 894 ? 192.892 218.163 188.671 1.00 119.23 894 PHE B C 1
ATOM 10146 O O . PHE B 1 894 ? 194.111 218.362 188.798 1.00 118.58 894 PHE B O 1
ATOM 10154 N N . ILE B 1 895 ? 192.318 217.012 189.029 1.00 119.93 895 ILE B N 1
ATOM 10155 C CA . ILE B 1 895 ? 193.095 215.945 189.654 1.00 120.58 895 ILE B CA 1
ATOM 10156 C C . ILE B 1 895 ? 194.141 215.405 188.687 1.00 119.15 895 ILE B C 1
ATOM 10157 O O . ILE B 1 895 ? 195.292 215.158 189.069 1.00 118.77 895 ILE B O 1
ATOM 10162 N N . SER B 1 896 ? 193.761 215.211 187.422 1.00 114.83 896 SER B N 1
ATOM 10163 C CA . SER B 1 896 ? 194.708 214.699 186.440 1.00 114.98 896 SER B CA 1
ATOM 10164 C C . SER B 1 896 ? 195.838 215.689 186.179 1.00 114.52 896 SER B C 1
ATOM 10165 O O . SER B 1 896 ? 196.986 215.282 185.971 1.00 113.64 896 SER B O 1
ATOM 10168 N N . LEU B 1 897 ? 195.543 216.992 186.203 1.00 115.89 897 LEU B N 1
ATOM 10169 C CA . LEU B 1 897 ? 196.590 217.999 186.059 1.00 115.66 897 LEU B CA 1
ATOM 10170 C C . LEU B 1 897 ? 197.561 217.963 187.233 1.00 115.87 897 LEU B C 1
ATOM 10171 O O . LEU B 1 897 ? 198.783 218.040 187.043 1.00 115.12 897 LEU B O 1
ATOM 10176 N N . PHE B 1 898 ? 197.034 217.854 188.456 1.00 117.11 898 PHE B N 1
ATOM 10177 C CA . PHE B 1 898 ? 197.909 217.760 189.623 1.00 116.34 898 PHE B CA 1
ATOM 10178 C C . PHE B 1 898 ? 198.786 216.513 189.550 1.00 116.03 898 PHE B C 1
ATOM 10179 O O . PHE B 1 898 ? 199.988 216.560 189.850 1.00 116.25 898 PHE B O 1
ATOM 10187 N N . LEU B 1 899 ? 198.199 215.385 189.141 1.00 114.13 899 LEU B N 1
ATOM 10188 C CA . LEU B 1 899 ? 198.975 214.156 189.006 1.00 114.30 899 LEU B CA 1
ATOM 10189 C C . LEU B 1 899 ? 200.028 214.276 187.911 1.00 113.51 899 LEU B C 1
ATOM 10190 O O . LEU B 1 899 ? 201.130 213.738 188.050 1.00 113.39 899 LEU B O 1
ATOM 10195 N N . SER B 1 900 ? 199.710 214.971 186.816 1.00 107.79 900 SER B N 1
ATOM 10196 C CA . SER B 1 900 ? 200.699 215.187 185.765 1.00 107.59 900 SER B CA 1
ATOM 10197 C C . SER B 1 900 ? 201.862 216.030 186.270 1.00 107.25 900 SER B C 1
ATOM 10198 O O . SER B 1 900 ? 203.024 215.760 185.942 1.00 106.68 900 SER B O 1
ATOM 10201 N N . ILE B 1 901 ? 201.566 217.063 187.064 1.00 103.62 901 ILE B N 1
ATOM 10202 C CA . ILE B 1 901 ? 202.629 217.878 187.649 1.00 102.72 901 ILE B CA 1
ATOM 10203 C C . ILE B 1 901 ? 203.517 217.023 188.547 1.00 102.79 901 ILE B C 1
ATOM 10204 O O . ILE B 1 901 ? 204.753 217.088 188.478 1.00 103.16 901 ILE B O 1
ATOM 10209 N N . PHE B 1 902 ? 202.899 216.195 189.392 1.00 107.76 902 PHE B N 1
ATOM 10210 C CA . PHE B 1 902 ? 203.682 215.335 190.274 1.00 108.38 902 PHE B CA 1
ATOM 10211 C C . PHE B 1 902 ? 204.533 214.352 189.475 1.00 107.58 902 PHE B C 1
ATOM 10212 O O . PHE B 1 902 ? 205.697 214.105 189.812 1.00 107.69 902 PHE B O 1
ATOM 10220 N N . ALA B 1 903 ? 203.971 213.793 188.401 1.00 103.83 903 ALA B N 1
ATOM 10221 C CA . ALA B 1 903 ? 204.692 212.808 187.602 1.00 103.89 903 ALA B CA 1
ATOM 10222 C C . ALA B 1 903 ? 205.874 213.436 186.874 1.00 103.15 903 ALA B C 1
ATOM 10223 O O . ALA B 1 903 ? 206.957 212.842 186.803 1.00 102.28 903 ALA B O 1
ATOM 10225 N N . THR B 1 904 ? 205.686 214.632 186.308 1.00 103.99 904 THR B N 1
ATOM 10226 C CA . THR B 1 904 ? 206.801 215.276 185.621 1.00 103.31 904 THR B CA 1
ATOM 10227 C C . THR B 1 904 ? 207.880 215.696 186.611 1.00 102.33 904 THR B C 1
ATOM 10228 O O . THR B 1 904 ? 209.074 215.632 186.297 1.00 101.20 904 THR B O 1
ATOM 10232 N N . GLY B 1 905 ? 207.487 216.098 187.825 1.00 97.34 905 GLY B N 1
ATOM 10233 C CA . GLY B 1 905 ? 208.483 216.336 188.857 1.00 96.92 905 GLY B CA 1
ATOM 10234 C C . GLY B 1 905 ? 209.268 215.083 189.199 1.00 96.74 905 GLY B C 1
ATOM 10235 O O . GLY B 1 905 ? 210.495 215.119 189.328 1.00 96.09 905 GLY B O 1
ATOM 10236 N N . ILE B 1 906 ? 208.569 213.952 189.324 1.00 96.23 906 ILE B N 1
ATOM 10237 C CA . ILE B 1 906 ? 209.228 212.688 189.647 1.00 95.90 906 ILE B CA 1
ATOM 10238 C C . ILE B 1 906 ? 210.207 212.297 188.545 1.00 95.61 906 ILE B C 1
ATOM 10239 O O . ILE B 1 906 ? 211.325 211.842 188.815 1.00 95.43 906 ILE B O 1
ATOM 10244 N N . LEU B 1 907 ? 209.805 212.467 187.284 1.00 94.00 907 LEU B N 1
ATOM 10245 C CA . LEU B 1 907 ? 210.679 212.074 186.181 1.00 93.15 907 LEU B CA 1
ATOM 10246 C C . LEU B 1 907 ? 211.875 213.012 186.051 1.00 94.79 907 LEU B C 1
ATOM 10247 O O . LEU B 1 907 ? 212.994 212.564 185.760 1.00 94.57 907 LEU B O 1
ATOM 10252 N N . GLU B 1 908 ? 211.661 214.317 186.253 1.00 90.14 908 GLU B N 1
ATOM 10253 C CA . GLU B 1 908 ? 212.779 215.253 186.263 1.00 87.90 908 GLU B CA 1
ATOM 10254 C C . GLU B 1 908 ? 213.747 214.923 187.390 1.00 87.17 908 GLU B C 1
ATOM 10255 O O . GLU B 1 908 ? 214.963 215.108 187.254 1.00 86.17 908 GLU B O 1
ATOM 10261 N N . MET B 1 909 ? 213.219 214.437 188.513 1.00 94.39 909 MET B N 1
ATOM 10262 C CA . MET B 1 909 ? 214.068 213.904 189.571 1.00 93.20 909 MET B CA 1
ATOM 10263 C C . MET B 1 909 ? 214.872 212.704 189.088 1.00 93.02 909 MET B C 1
ATOM 10264 O O . MET B 1 909 ? 216.093 212.643 189.271 1.00 95.47 909 MET B O 1
ATOM 10269 N N . ARG B 1 910 ? 214.195 211.736 188.466 1.00 89.88 910 ARG B N 1
ATOM 10270 C CA . ARG B 1 910 ? 214.815 210.437 188.227 1.00 90.22 910 ARG B CA 1
ATOM 10271 C C . ARG B 1 910 ? 215.890 210.508 187.148 1.00 90.49 910 ARG B C 1
ATOM 10272 O O . ARG B 1 910 ? 216.883 209.774 187.211 1.00 90.88 910 ARG B O 1
ATOM 10280 N N . TRP B 1 911 ? 215.720 211.378 186.149 1.00 86.38 911 TRP B N 1
ATOM 10281 C CA . TRP B 1 911 ? 216.747 211.454 185.113 1.00 85.66 911 TRP B CA 1
ATOM 10282 C C . TRP B 1 911 ? 217.952 212.292 185.519 1.00 84.78 911 TRP B C 1
ATOM 10283 O O . TRP B 1 911 ? 219.003 212.178 184.880 1.00 83.00 911 TRP B O 1
ATOM 10294 N N . SER B 1 912 ? 217.842 213.108 186.566 1.00 83.56 912 SER B N 1
ATOM 10295 C CA . SER B 1 912 ? 218.942 213.957 186.998 1.00 81.30 912 SER B CA 1
ATOM 10296 C C . SER B 1 912 ? 219.495 213.607 188.371 1.00 81.59 912 SER B C 1
ATOM 10297 O O . SER B 1 912 ? 220.631 213.984 188.670 1.00 80.54 912 SER B O 1
ATOM 10300 N N . GLY B 1 913 ? 218.736 212.903 189.207 1.00 91.52 913 GLY B N 1
ATOM 10301 C CA . GLY B 1 913 ? 219.210 212.577 190.537 1.00 90.95 913 GLY B CA 1
ATOM 10302 C C . GLY B 1 913 ? 219.261 213.745 191.493 1.00 91.40 913 GLY B C 1
ATOM 10303 O O . GLY B 1 913 ? 220.051 213.723 192.441 1.00 91.74 913 GLY B O 1
ATOM 10304 N N . VAL B 1 914 ? 218.444 214.775 191.265 1.00 91.76 914 VAL B N 1
ATOM 10305 C CA . VAL B 1 914 ? 218.470 215.956 192.124 1.00 93.08 914 VAL B CA 1
ATOM 10306 C C . VAL B 1 914 ? 217.942 215.621 193.515 1.00 94.61 914 VAL B C 1
ATOM 10307 O O . VAL B 1 914 ? 218.546 215.987 194.530 1.00 94.33 914 VAL B O 1
ATOM 10311 N N . GLY B 1 915 ? 216.824 214.921 193.583 1.00 104.23 915 GLY B N 1
ATOM 10312 C CA . GLY B 1 915 ? 216.246 214.551 194.858 1.00 104.63 915 GLY B CA 1
ATOM 10313 C C . GLY B 1 915 ? 214.991 215.348 195.168 1.00 105.17 915 GLY B C 1
ATOM 10314 O O . GLY B 1 915 ? 214.813 216.488 194.720 1.00 104.93 915 GLY B O 1
ATOM 10315 N N . ILE B 1 916 ? 214.098 214.733 195.950 1.00 110.72 916 ILE B N 1
ATOM 10316 C CA . ILE B 1 916 ? 212.835 215.381 196.296 1.00 111.13 916 ILE B CA 1
ATOM 10317 C C . ILE B 1 916 ? 213.078 216.582 197.198 1.00 111.02 916 ILE B C 1
ATOM 10318 O O . ILE B 1 916 ? 212.425 217.625 197.060 1.00 111.18 916 ILE B O 1
ATOM 10323 N N . ASP B 1 917 ? 214.028 216.460 198.128 1.00 113.14 917 ASP B N 1
ATOM 10324 C CA . ASP B 1 917 ? 214.327 217.565 199.032 1.00 114.35 917 ASP B CA 1
ATOM 10325 C C . ASP B 1 917 ? 214.745 218.803 198.250 1.00 114.68 917 ASP B C 1
ATOM 10326 O O . ASP B 1 917 ? 214.158 219.878 198.411 1.00 114.02 917 ASP B O 1
ATOM 10331 N N . GLU B 1 918 ? 215.735 218.658 197.367 1.00 108.24 918 GLU B N 1
ATOM 10332 C CA . GLU B 1 918 ? 216.252 219.817 196.647 1.00 107.53 918 GLU B CA 1
ATOM 10333 C C . GLU B 1 918 ? 215.237 220.344 195.638 1.00 107.59 918 GLU B C 1
ATOM 10334 O O . GLU B 1 918 ? 215.149 221.555 195.422 1.00 106.99 918 GLU B O 1
ATOM 10340 N N . TRP B 1 919 ? 214.455 219.456 195.020 1.00 108.76 919 TRP B N 1
ATOM 10341 C CA . TRP B 1 919 ? 213.440 219.902 194.068 1.00 108.29 919 TRP B CA 1
ATOM 10342 C C . TRP B 1 919 ? 212.362 220.732 194.760 1.00 110.08 919 TRP B C 1
ATOM 10343 O O . TRP B 1 919 ? 211.977 221.806 194.278 1.00 110.56 919 TRP B O 1
ATOM 10354 N N . TRP B 1 920 ? 211.865 220.248 195.901 1.00 113.26 920 TRP B N 1
ATOM 10355 C CA . TRP B 1 920 ? 210.860 221.000 196.645 1.00 112.84 920 TRP B CA 1
ATOM 10356 C C . TRP B 1 920 ? 211.440 222.302 197.188 1.00 112.23 920 TRP B C 1
ATOM 10357 O O . TRP B 1 920 ? 210.760 223.340 197.194 1.00 113.14 920 TRP B O 1
ATOM 10368 N N . ARG B 1 921 ? 212.697 222.268 197.643 1.00 113.54 921 ARG B N 1
ATOM 10369 C CA . ARG B 1 921 ? 213.358 223.490 198.087 1.00 115.18 921 ARG B CA 1
ATOM 10370 C C . ARG B 1 921 ? 213.461 224.497 196.953 1.00 115.42 921 ARG B C 1
ATOM 10371 O O . ARG B 1 921 ? 213.229 225.691 197.156 1.00 116.04 921 ARG B O 1
ATOM 10379 N N . ASN B 1 922 ? 213.794 224.034 195.746 1.00 107.68 922 ASN B N 1
ATOM 10380 C CA . ASN B 1 922 ? 213.886 224.937 194.604 1.00 107.05 922 ASN B CA 1
ATOM 10381 C C . ASN B 1 922 ? 212.525 225.518 194.247 1.00 108.09 922 ASN B C 1
ATOM 10382 O O . ASN B 1 922 ? 212.427 226.691 193.877 1.00 109.60 922 ASN B O 1
ATOM 10387 N N . GLU B 1 923 ? 211.465 224.710 194.327 1.00 108.81 923 GLU B N 1
ATOM 10388 C CA . GLU B 1 923 ? 210.131 225.228 194.025 1.00 108.52 923 GLU B CA 1
ATOM 10389 C C . GLU B 1 923 ? 209.729 226.321 195.012 1.00 108.97 923 GLU B C 1
ATOM 10390 O O . GLU B 1 923 ? 209.339 227.432 194.615 1.00 109.35 923 GLU B O 1
ATOM 10396 N N . GLN B 1 924 ? 209.828 226.026 196.310 1.00 111.37 924 GLN B N 1
ATOM 10397 C CA . GLN B 1 924 ? 209.468 227.030 197.306 1.00 112.16 924 GLN B CA 1
ATOM 10398 C C . GLN B 1 924 ? 210.409 228.228 197.247 1.00 111.12 924 GLN B C 1
ATOM 10399 O O . GLN B 1 924 ? 210.013 229.354 197.568 1.00 110.06 924 GLN B O 1
ATOM 10405 N N . PHE B 1 925 ? 211.656 228.015 196.814 1.00 114.90 925 PHE B N 1
ATOM 10406 C CA . PHE B 1 925 ? 212.593 229.126 196.716 1.00 115.69 925 PHE B CA 1
ATOM 10407 C C . PHE B 1 925 ? 212.289 230.002 195.510 1.00 114.49 925 PHE B C 1
ATOM 10408 O O . PHE B 1 925 ? 212.472 231.220 195.569 1.00 114.21 925 PHE B O 1
ATOM 10416 N N . TRP B 1 926 ? 211.826 229.407 194.411 1.00 111.09 926 TRP B N 1
ATOM 10417 C CA . TRP B 1 926 ? 211.318 230.210 193.306 1.00 110.57 926 TRP B CA 1
ATOM 10418 C C . TRP B 1 926 ? 210.129 231.044 193.760 1.00 110.85 926 TRP B C 1
ATOM 10419 O O . TRP B 1 926 ? 210.023 232.227 193.413 1.00 111.35 926 TRP B O 1
ATOM 10430 N N . VAL B 1 927 ? 209.243 230.455 194.571 1.00 108.25 927 VAL B N 1
ATOM 10431 C CA . VAL B 1 927 ? 208.102 231.221 195.076 1.00 108.58 927 VAL B CA 1
ATOM 10432 C C . VAL B 1 927 ? 208.584 232.394 195.924 1.00 108.23 927 VAL B C 1
ATOM 10433 O O . VAL B 1 927 ? 208.195 233.548 195.701 1.00 107.68 927 VAL B O 1
ATOM 10437 N N . ILE B 1 928 ? 209.458 232.120 196.897 1.00 106.52 928 ILE B N 1
ATOM 10438 C CA . ILE B 1 928 ? 209.893 233.171 197.815 1.00 106.33 928 ILE B CA 1
ATOM 10439 C C . ILE B 1 928 ? 210.675 234.242 197.068 1.00 106.25 928 ILE B C 1
ATOM 10440 O O . ILE B 1 928 ? 210.532 235.434 197.349 1.00 105.34 928 ILE B O 1
ATOM 10445 N N . GLY B 1 929 ? 211.487 233.844 196.085 1.00 105.02 929 GLY B N 1
ATOM 10446 C CA . GLY B 1 929 ? 212.201 234.826 195.289 1.00 103.79 929 GLY B CA 1
ATOM 10447 C C . GLY B 1 929 ? 211.272 235.720 194.495 1.00 103.91 929 GLY B C 1
ATOM 10448 O O . GLY B 1 929 ? 211.403 236.946 194.537 1.00 104.83 929 GLY B O 1
ATOM 10449 N N . GLY B 1 930 ? 210.290 235.125 193.808 1.00 101.16 930 GLY B N 1
ATOM 10450 C CA . GLY B 1 930 ? 209.351 235.921 193.036 1.00 101.14 930 GLY B CA 1
ATOM 10451 C C . GLY B 1 930 ? 208.569 236.902 193.889 1.00 101.88 930 GLY B C 1
ATOM 10452 O O . GLY B 1 930 ? 208.295 238.027 193.464 1.00 101.21 930 GLY B O 1
ATOM 10453 N N . VAL B 1 931 ? 208.202 236.497 195.106 1.00 102.96 931 VAL B N 1
ATOM 10454 C CA . VAL B 1 931 ? 207.425 237.399 195.954 1.00 101.52 931 VAL B CA 1
ATOM 10455 C C . VAL B 1 931 ? 208.288 238.377 196.749 1.00 102.53 931 VAL B C 1
ATOM 10456 O O . VAL B 1 931 ? 207.785 239.431 197.164 1.00 103.30 931 VAL B O 1
ATOM 10460 N N . SER B 1 932 ? 209.570 238.073 196.963 1.00 105.89 932 SER B N 1
ATOM 10461 C CA . SER B 1 932 ? 210.423 238.896 197.815 1.00 106.29 932 SER B CA 1
ATOM 10462 C C . SER B 1 932 ? 211.384 239.770 197.016 1.00 105.37 932 SER B C 1
ATOM 10463 O O . SER B 1 932 ? 211.323 241.001 197.091 1.00 105.64 932 SER B O 1
ATOM 10466 N N . ALA B 1 933 ? 212.268 239.148 196.238 1.00 101.64 933 ALA B N 1
ATOM 10467 C CA . ALA B 1 933 ? 213.373 239.874 195.630 1.00 100.95 933 ALA B CA 1
ATOM 10468 C C . ALA B 1 933 ? 213.097 240.238 194.182 1.00 100.79 933 ALA B C 1
ATOM 10469 O O . ALA B 1 933 ? 213.484 241.322 193.732 1.00 101.48 933 ALA B O 1
ATOM 10471 N N . HIS B 1 934 ? 212.435 239.347 193.444 1.00 101.19 934 HIS B N 1
ATOM 10472 C CA . HIS B 1 934 ? 212.110 239.637 192.054 1.00 100.89 934 HIS B CA 1
ATOM 10473 C C . HIS B 1 934 ? 211.168 240.829 191.957 1.00 101.62 934 HIS B C 1
ATOM 10474 O O . HIS B 1 934 ? 211.295 241.657 191.049 1.00 101.42 934 HIS B O 1
ATOM 10481 N N . LEU B 1 935 ? 210.227 240.940 192.897 1.00 99.27 935 LEU B N 1
ATOM 10482 C CA . LEU B 1 935 ? 209.297 242.066 192.903 1.00 98.25 935 LEU B CA 1
ATOM 10483 C C . LEU B 1 935 ? 210.031 243.388 193.102 1.00 97.97 935 LEU B C 1
ATOM 10484 O O . LEU B 1 935 ? 209.809 244.356 192.362 1.00 98.13 935 LEU B O 1
ATOM 10489 N N . PHE B 1 936 ? 210.912 243.447 194.106 1.00 100.78 936 PHE B N 1
ATOM 10490 C CA . PHE B 1 936 ? 211.678 244.665 194.349 1.00 101.55 936 PHE B CA 1
ATOM 10491 C C . PHE B 1 936 ? 212.587 244.991 193.172 1.00 101.28 936 PHE B C 1
ATOM 10492 O O . PHE B 1 936 ? 212.742 246.162 192.806 1.00 101.51 936 PHE B O 1
ATOM 10500 N N . ALA B 1 937 ? 213.202 243.971 192.571 1.00 98.10 937 ALA B N 1
ATOM 10501 C CA . ALA B 1 937 ? 214.078 244.210 191.431 1.00 97.87 937 ALA B CA 1
ATOM 10502 C C . ALA B 1 937 ? 213.299 244.754 190.242 1.00 98.53 937 ALA B C 1
ATOM 10503 O O . ALA B 1 937 ? 213.768 245.658 189.544 1.00 97.89 937 ALA B O 1
ATOM 10505 N N . VAL B 1 938 ? 212.104 244.214 189.993 1.00 97.09 938 VAL B N 1
ATOM 10506 C CA . VAL B 1 938 ? 211.278 244.713 188.898 1.00 95.92 938 VAL B CA 1
ATOM 10507 C C . VAL B 1 938 ? 210.847 246.149 189.167 1.00 98.36 938 VAL B C 1
ATOM 10508 O O . VAL B 1 938 ? 210.864 246.995 188.265 1.00 97.58 938 VAL B O 1
ATOM 10512 N N . PHE B 1 939 ? 210.456 246.449 190.408 1.00 108.71 939 PHE B N 1
ATOM 10513 C CA . PHE B 1 939 ? 210.087 247.821 190.751 1.00 108.93 939 PHE B CA 1
ATOM 10514 C C . PHE B 1 939 ? 211.253 248.776 190.521 1.00 108.82 939 PHE B C 1
ATOM 10515 O O . PHE B 1 939 ? 211.091 249.841 189.912 1.00 108.30 939 PHE B O 1
ATOM 10523 N N . GLN B 1 940 ? 212.444 248.401 190.994 1.00 105.57 940 GLN B N 1
ATOM 10524 C CA . GLN B 1 940 ? 213.610 249.266 190.847 1.00 105.77 940 GLN B CA 1
ATOM 10525 C C . GLN B 1 940 ? 213.996 249.432 189.382 1.00 106.02 940 GLN B C 1
ATOM 10526 O O . GLN B 1 940 ? 214.368 250.530 188.954 1.00 105.33 940 GLN B O 1
ATOM 10532 N N . GLY B 1 941 ? 213.908 248.357 188.597 1.00 105.92 941 GLY B N 1
ATOM 10533 C CA . GLY B 1 941 ? 214.227 248.459 187.183 1.00 105.23 941 GLY B CA 1
ATOM 10534 C C . GLY B 1 941 ? 213.244 249.329 186.425 1.00 105.41 941 GLY B C 1
ATOM 10535 O O . GLY B 1 941 ? 213.635 250.112 185.556 1.00 106.20 941 GLY B O 1
ATOM 10536 N N . LEU B 1 942 ? 211.953 249.201 186.739 1.00 106.38 942 LEU B N 1
ATOM 10537 C CA . LEU B 1 942 ? 210.955 250.062 186.114 1.00 107.04 942 LEU B CA 1
ATOM 10538 C C . LEU B 1 942 ? 211.178 251.521 186.490 1.00 106.92 942 LEU B C 1
ATOM 10539 O O . LEU B 1 942 ? 211.055 252.413 185.643 1.00 106.46 942 LEU B O 1
ATOM 10544 N N . LEU B 1 943 ? 211.511 251.785 187.757 1.00 108.47 943 LEU B N 1
ATOM 10545 C CA . LEU B 1 943 ? 211.804 253.154 188.169 1.00 109.11 943 LEU B CA 1
ATOM 10546 C C . LEU B 1 943 ? 213.033 253.697 187.450 1.00 109.32 943 LEU B C 1
ATOM 10547 O O . LEU B 1 943 ? 213.054 254.861 187.033 1.00 108.28 943 LEU B O 1
ATOM 10552 N N . LYS B 1 944 ? 214.069 252.869 187.298 1.00 111.30 944 LYS B N 1
ATOM 10553 C CA . LYS B 1 944 ? 215.281 253.309 186.614 1.00 110.99 944 LYS B CA 1
ATOM 10554 C C . LYS B 1 944 ? 215.016 253.591 185.140 1.00 110.22 944 LYS B C 1
ATOM 10555 O O . LYS B 1 944 ? 215.513 254.582 184.591 1.00 110.03 944 LYS B O 1
ATOM 10561 N N . VAL B 1 945 ? 214.241 252.727 184.481 1.00 109.71 945 VAL B N 1
ATOM 10562 C CA . VAL B 1 945 ? 213.931 252.929 183.067 1.00 109.38 945 VAL B CA 1
ATOM 10563 C C . VAL B 1 945 ? 213.084 254.183 182.885 1.00 109.00 945 VAL B C 1
ATOM 10564 O O . VAL B 1 945 ? 213.344 255.007 182.000 1.00 107.79 945 VAL B O 1
ATOM 10568 N N . LEU B 1 946 ? 212.060 254.349 183.725 1.00 114.41 946 LEU B N 1
ATOM 10569 C CA . LEU B 1 946 ? 211.210 255.531 183.623 1.00 114.77 946 LEU B CA 1
ATOM 10570 C C . LEU B 1 946 ? 211.940 256.791 184.067 1.00 115.63 946 LEU B C 1
ATOM 10571 O O . LEU B 1 946 ? 211.697 257.872 183.518 1.00 115.25 946 LEU B O 1
ATOM 10576 N N . ALA B 1 947 ? 212.830 256.679 185.048 1.00 113.26 947 ALA B N 1
ATOM 10577 C CA . ALA B 1 947 ? 213.592 257.827 185.525 1.00 112.07 947 ALA B CA 1
ATOM 10578 C C . ALA B 1 947 ? 215.089 257.601 185.343 1.00 111.45 947 ALA B C 1
ATOM 10579 O O . ALA B 1 947 ? 215.884 257.895 186.235 1.00 110.99 947 ALA B O 1
ATOM 10581 N N . THR B 1 975 ? 215.601 243.626 206.735 1.00 106.14 975 THR B N 1
ATOM 10582 C CA . THR B 1 975 ? 215.745 244.355 205.481 1.00 106.81 975 THR B CA 1
ATOM 10583 C C . THR B 1 975 ? 214.390 244.479 204.787 1.00 107.50 975 THR B C 1
ATOM 10584 O O . THR B 1 975 ? 213.481 243.688 205.040 1.00 106.61 975 THR B O 1
ATOM 10588 N N . THR B 1 976 ? 214.260 245.483 203.915 1.00 110.16 976 THR B N 1
ATOM 10589 C CA . THR B 1 976 ? 212.997 245.705 203.219 1.00 109.81 976 THR B CA 1
ATOM 10590 C C . THR B 1 976 ? 212.641 244.542 202.303 1.00 110.67 976 THR B C 1
ATOM 10591 O O . THR B 1 976 ? 211.456 244.290 202.056 1.00 109.13 976 THR B O 1
ATOM 10595 N N . LEU B 1 977 ? 213.646 243.820 201.798 1.00 109.93 977 LEU B N 1
ATOM 10596 C CA . LEU B 1 977 ? 213.388 242.722 200.870 1.00 108.53 977 LEU B CA 1
ATOM 10597 C C . LEU B 1 977 ? 212.525 241.637 201.502 1.00 108.60 977 LEU B C 1
ATOM 10598 O O . LEU B 1 977 ? 211.837 240.898 200.788 1.00 108.14 977 LEU B O 1
ATOM 10603 N N . LEU B 1 978 ? 212.549 241.522 202.827 1.00 108.88 978 LEU B N 1
ATOM 10604 C CA . LEU B 1 978 ? 211.754 240.534 203.540 1.00 108.44 978 LEU B CA 1
ATOM 10605 C C . LEU B 1 978 ? 210.407 241.073 204.007 1.00 108.48 978 LEU B C 1
ATOM 10606 O O . LEU B 1 978 ? 209.637 240.324 204.617 1.00 108.61 978 LEU B O 1
ATOM 10611 N N . ILE B 1 979 ? 210.103 242.339 203.741 1.00 108.42 979 ILE B N 1
ATOM 10612 C CA . ILE B 1 979 ? 208.914 242.975 204.308 1.00 109.14 979 ILE B CA 1
ATOM 10613 C C . ILE B 1 979 ? 207.642 242.569 203.563 1.00 109.00 979 ILE B C 1
ATOM 10614 O O . ILE B 1 979 ? 206.659 242.205 204.227 1.00 108.53 979 ILE B O 1
ATOM 10619 N N . PRO B 1 980 ? 207.576 242.620 202.229 1.00 107.88 980 PRO B N 1
ATOM 10620 C CA . PRO B 1 980 ? 206.328 242.225 201.542 1.00 106.88 980 PRO B CA 1
ATOM 10621 C C . PRO B 1 980 ? 205.895 240.812 201.902 1.00 106.29 980 PRO B C 1
ATOM 10622 O O . PRO B 1 980 ? 204.810 240.636 202.478 1.00 106.97 980 PRO B O 1
ATOM 10626 N N . PRO B 1 981 ? 206.708 239.778 201.619 1.00 103.56 981 PRO B N 1
ATOM 10627 C CA . PRO B 1 981 ? 206.161 238.412 201.718 1.00 103.89 981 PRO B CA 1
ATOM 10628 C C . PRO B 1 981 ? 205.729 238.052 203.125 1.00 104.87 981 PRO B C 1
ATOM 10629 O O . PRO B 1 981 ? 204.654 237.463 203.305 1.00 104.94 981 PRO B O 1
ATOM 10633 N N . THR B 1 982 ? 206.539 238.406 204.129 1.00 106.89 982 THR B N 1
ATOM 10634 C CA . THR B 1 982 ? 206.111 238.277 205.517 1.00 105.93 982 THR B CA 1
ATOM 10635 C C . THR B 1 982 ? 204.703 238.822 205.688 1.00 104.62 982 THR B C 1
ATOM 10636 O O . THR B 1 982 ? 203.782 238.081 206.058 1.00 104.82 982 THR B O 1
ATOM 10640 N N . THR B 1 983 ? 204.511 240.103 205.356 1.00 102.04 983 THR B N 1
ATOM 10641 C CA . THR B 1 983 ? 203.181 240.696 205.414 1.00 103.02 983 THR B CA 1
ATOM 10642 C C . THR B 1 983 ? 202.181 239.838 204.654 1.00 103.02 983 THR B C 1
ATOM 10643 O O . THR B 1 983 ? 201.149 239.436 205.208 1.00 103.33 983 THR B O 1
ATOM 10647 N N . LEU B 1 984 ? 202.511 239.486 203.407 1.00 101.57 984 LEU B N 1
ATOM 10648 C CA . LEU B 1 984 ? 201.639 238.618 202.627 1.00 100.90 984 LEU B CA 1
ATOM 10649 C C . LEU B 1 984 ? 201.324 237.349 203.401 1.00 100.63 984 LEU B C 1
ATOM 10650 O O . LEU B 1 984 ? 200.152 237.016 203.619 1.00 100.79 984 LEU B O 1
ATOM 10655 N N . LEU B 1 985 ? 202.367 236.665 203.883 1.00 104.01 985 LEU B N 1
ATOM 10656 C CA . LEU B 1 985 ? 202.154 235.477 204.701 1.00 103.74 985 LEU B CA 1
ATOM 10657 C C . LEU B 1 985 ? 201.228 235.792 205.865 1.00 103.94 985 LEU B C 1
ATOM 10658 O O . LEU B 1 985 ? 200.196 235.131 206.043 1.00 103.64 985 LEU B O 1
ATOM 10663 N N . ILE B 1 986 ? 201.544 236.849 206.621 1.00 104.18 986 ILE B N 1
ATOM 10664 C CA . ILE B 1 986 ? 200.695 237.223 207.747 1.00 103.33 986 ILE B CA 1
ATOM 10665 C C . ILE B 1 986 ? 199.269 237.434 207.270 1.00 102.79 986 ILE B C 1
ATOM 10666 O O . ILE B 1 986 ? 198.318 236.896 207.855 1.00 102.32 986 ILE B O 1
ATOM 10671 N N . ILE B 1 987 ? 199.104 238.156 206.156 1.00 103.37 987 ILE B N 1
ATOM 10672 C CA . ILE B 1 987 ? 197.767 238.395 205.625 1.00 103.45 987 ILE B CA 1
ATOM 10673 C C . ILE B 1 987 ? 197.055 237.070 205.410 1.00 103.38 987 ILE B C 1
ATOM 10674 O O . ILE B 1 987 ? 195.948 236.853 205.922 1.00 103.40 987 ILE B O 1
ATOM 10679 N N . ASN B 1 988 ? 197.720 236.134 204.726 1.00 105.74 988 ASN B N 1
ATOM 10680 C CA . ASN B 1 988 ? 197.123 234.822 204.509 1.00 104.82 988 ASN B CA 1
ATOM 10681 C C . ASN B 1 988 ? 196.718 234.199 205.833 1.00 105.43 988 ASN B C 1
ATOM 10682 O O . ASN B 1 988 ? 195.566 233.782 206.009 1.00 105.52 988 ASN B O 1
ATOM 10687 N N . LEU B 1 989 ? 197.639 234.197 206.803 1.00 103.97 989 LEU B N 1
ATOM 10688 C CA . LEU B 1 989 ? 197.322 233.645 208.114 1.00 103.40 989 LEU B CA 1
ATOM 10689 C C . LEU B 1 989 ? 196.079 234.309 208.683 1.00 104.07 989 LEU B C 1
ATOM 10690 O O . LEU B 1 989 ? 195.129 233.625 209.086 1.00 104.17 989 LEU B O 1
ATOM 10695 N N . VAL B 1 990 ? 196.041 235.645 208.653 1.00 103.78 990 VAL B N 1
ATOM 10696 C CA . VAL B 1 990 ? 194.873 236.356 209.161 1.00 103.74 990 VAL B CA 1
ATOM 10697 C C . VAL B 1 990 ? 193.625 235.877 208.439 1.00 103.46 990 VAL B C 1
ATOM 10698 O O . VAL B 1 990 ? 192.631 235.491 209.070 1.00 103.01 990 VAL B O 1
ATOM 10702 N N . GLY B 1 991 ? 193.691 235.815 207.106 1.00 102.72 991 GLY B N 1
ATOM 10703 C CA . GLY B 1 991 ? 192.545 235.356 206.345 1.00 102.18 991 GLY B CA 1
ATOM 10704 C C . GLY B 1 991 ? 192.077 233.993 206.803 1.00 102.99 991 GLY B C 1
ATOM 10705 O O . GLY B 1 991 ? 190.877 233.768 206.990 1.00 104.12 991 GLY B O 1
ATOM 10706 N N . VAL B 1 992 ? 193.026 233.084 207.054 1.00 106.45 992 VAL B N 1
ATOM 10707 C CA . VAL B 1 992 ? 192.665 231.739 207.489 1.00 107.03 992 VAL B CA 1
ATOM 10708 C C . VAL B 1 992 ? 191.782 231.814 208.724 1.00 107.40 992 VAL B C 1
ATOM 10709 O O . VAL B 1 992 ? 190.699 231.216 208.769 1.00 106.87 992 VAL B O 1
ATOM 10713 N N . VAL B 1 993 ? 192.197 232.609 209.715 1.00 108.65 993 VAL B N 1
ATOM 10714 C CA . VAL B 1 993 ? 191.394 232.752 210.925 1.00 108.17 993 VAL B CA 1
ATOM 10715 C C . VAL B 1 993 ? 190.000 233.240 210.563 1.00 109.29 993 VAL B C 1
ATOM 10716 O O . VAL B 1 993 ? 188.990 232.636 210.952 1.00 109.28 993 VAL B O 1
ATOM 10720 N N . ALA B 1 994 ? 189.929 234.298 209.749 1.00 109.12 994 ALA B N 1
ATOM 10721 C CA . ALA B 1 994 ? 188.634 234.829 209.345 1.00 108.59 994 ALA B CA 1
ATOM 10722 C C . ALA B 1 994 ? 187.782 233.746 208.704 1.00 108.92 994 ALA B C 1
ATOM 10723 O O . ALA B 1 994 ? 186.579 233.649 208.978 1.00 109.11 994 ALA B O 1
ATOM 10725 N N . GLY B 1 995 ? 188.405 232.886 207.892 1.00 108.35 995 GLY B N 1
ATOM 10726 C CA . GLY B 1 995 ? 187.650 231.847 207.218 1.00 107.69 995 GLY B CA 1
ATOM 10727 C C . GLY B 1 995 ? 186.861 230.997 208.190 1.00 108.26 995 GLY B C 1
ATOM 10728 O O . GLY B 1 995 ? 185.637 230.866 208.067 1.00 108.19 995 GLY B O 1
ATOM 10729 N N . ILE B 1 996 ? 187.540 230.467 209.212 1.00 113.44 996 ILE B N 1
ATOM 10730 C CA . ILE B 1 996 ? 186.851 229.585 210.148 1.00 114.56 996 ILE B CA 1
ATOM 10731 C C . ILE B 1 996 ? 185.739 230.341 210.856 1.00 114.45 996 ILE B C 1
ATOM 10732 O O . ILE B 1 996 ? 184.690 229.763 211.173 1.00 113.96 996 ILE B O 1
ATOM 10737 N N . SER B 1 997 ? 185.916 231.652 211.057 1.00 113.74 997 SER B N 1
ATOM 10738 C CA . SER B 1 997 ? 184.867 232.442 211.688 1.00 114.44 997 SER B CA 1
ATOM 10739 C C . SER B 1 997 ? 183.574 232.354 210.892 1.00 114.63 997 SER B C 1
ATOM 10740 O O . SER B 1 997 ? 182.504 232.101 211.462 1.00 114.03 997 SER B O 1
ATOM 10743 N N . TYR B 1 998 ? 183.661 232.503 209.566 1.00 116.64 998 TYR B N 1
ATOM 10744 C CA . TYR B 1 998 ? 182.462 232.402 208.743 1.00 116.01 998 TYR B CA 1
ATOM 10745 C C . TYR B 1 998 ? 181.811 231.036 208.903 1.00 116.37 998 TYR B C 1
ATOM 10746 O O . TYR B 1 998 ? 180.578 230.926 208.919 1.00 117.20 998 TYR B O 1
ATOM 10755 N N . ALA B 1 999 ? 182.625 229.987 209.061 1.00 118.59 999 ALA B N 1
ATOM 10756 C CA . ALA B 1 999 ? 182.069 228.662 209.304 1.00 119.24 999 ALA B CA 1
ATOM 10757 C C . ALA B 1 999 ? 181.165 228.675 210.527 1.00 119.60 999 ALA B C 1
ATOM 10758 O O . ALA B 1 999 ? 180.027 228.189 210.476 1.00 119.27 999 ALA B O 1
ATOM 10760 N N . ILE B 1 1000 ? 181.636 229.282 211.620 1.00 119.28 1000 ILE B N 1
ATOM 10761 C CA . ILE B 1 1000 ? 180.853 229.325 212.851 1.00 119.51 1000 ILE B CA 1
ATOM 10762 C C . ILE B 1 1000 ? 179.515 230.006 212.597 1.00 119.01 1000 ILE B C 1
ATOM 10763 O O . ILE B 1 1000 ? 178.503 229.691 213.234 1.00 118.13 1000 ILE B O 1
ATOM 10768 N N . ASN B 1 1001 ? 179.491 230.949 211.654 1.00 121.01 1001 ASN B N 1
ATOM 10769 C CA . ASN B 1 1001 ? 178.250 231.650 211.352 1.00 121.03 1001 ASN B CA 1
ATOM 10770 C C . ASN B 1 1001 ? 177.320 230.800 210.495 1.00 119.45 1001 ASN B C 1
ATOM 10771 O O . ASN B 1 1001 ? 176.098 230.826 210.679 1.00 118.32 1001 ASN B O 1
ATOM 10776 N N . SER B 1 1002 ? 177.875 230.035 209.552 1.00 124.15 1002 SER B N 1
ATOM 10777 C CA . SER B 1 1002 ? 177.060 229.565 208.435 1.00 124.79 1002 SER B CA 1
ATOM 10778 C C . SER B 1 1002 ? 176.706 228.087 208.566 1.00 125.47 1002 SER B C 1
ATOM 10779 O O . SER B 1 1002 ? 175.897 227.571 207.786 1.00 124.77 1002 SER B O 1
ATOM 10782 N N . GLY B 1 1003 ? 177.280 227.396 209.552 1.00 126.90 1003 GLY B N 1
ATOM 10783 C CA . GLY B 1 1003 ? 176.888 226.017 209.796 1.00 126.02 1003 GLY B CA 1
ATOM 10784 C C . GLY B 1 1003 ? 177.048 225.112 208.589 1.00 126.36 1003 GLY B C 1
ATOM 10785 O O . GLY B 1 1003 ? 178.158 224.681 208.267 1.00 127.08 1003 GLY B O 1
ATOM 10786 N N . TYR B 1 1004 ? 175.931 224.804 207.925 1.00 128.40 1004 TYR B N 1
ATOM 10787 C CA . TYR B 1 1004 ? 175.896 223.892 206.777 1.00 128.75 1004 TYR B CA 1
ATOM 10788 C C . TYR B 1 1004 ? 176.926 224.265 205.711 1.00 128.78 1004 TYR B C 1
ATOM 10789 O O . TYR B 1 1004 ? 177.333 223.434 204.895 1.00 128.47 1004 TYR B O 1
ATOM 10798 N N . GLN B 1 1005 ? 177.359 225.524 205.713 1.00 127.92 1005 GLN B N 1
ATOM 10799 C CA . GLN B 1 1005 ? 178.355 225.977 204.752 1.00 127.80 1005 GLN B CA 1
ATOM 10800 C C . GLN B 1 1005 ? 179.741 226.053 205.378 1.00 127.91 1005 GLN B C 1
ATOM 10801 O O . GLN B 1 1005 ? 180.536 226.934 205.038 1.00 127.05 1005 GLN B O 1
ATOM 10807 N N . SER B 1 1006 ? 180.034 225.130 206.295 1.00 129.77 1006 SER B N 1
ATOM 10808 C CA . SER B 1 1006 ? 181.373 225.059 206.868 1.00 129.38 1006 SER B CA 1
ATOM 10809 C C . SER B 1 1006 ? 182.286 224.183 206.024 1.00 129.69 1006 SER B C 1
ATOM 10810 O O . SER B 1 1006 ? 183.459 224.516 205.826 1.00 129.05 1006 SER B O 1
ATOM 10813 N N . TRP B 1 1007 ? 181.765 223.065 205.522 1.00 132.81 1007 TRP B N 1
ATOM 10814 C CA . TRP B 1 1007 ? 182.497 222.232 204.581 1.00 132.30 1007 TRP B CA 1
ATOM 10815 C C . TRP B 1 1007 ? 182.354 222.760 203.159 1.00 132.59 1007 TRP B C 1
ATOM 10816 O O . TRP B 1 1007 ? 181.776 223.832 202.953 1.00 132.48 1007 TRP B O 1
ATOM 10827 N N . GLY B 1 1008 ? 182.864 222.016 202.181 1.00 128.23 1008 GLY B N 1
ATOM 10828 C CA . GLY B 1 1008 ? 182.704 222.364 200.790 1.00 127.77 1008 GLY B CA 1
ATOM 10829 C C . GLY B 1 1008 ? 183.550 223.540 200.347 1.00 128.59 1008 GLY B C 1
ATOM 10830 O O . GLY B 1 1008 ? 184.784 223.469 200.309 1.00 128.03 1008 GLY B O 1
ATOM 10831 N N . PRO B 1 1009 ? 182.892 224.645 199.978 1.00 129.53 1009 PRO B N 1
ATOM 10832 C CA . PRO B 1 1009 ? 183.639 225.804 199.456 1.00 128.53 1009 PRO B CA 1
ATOM 10833 C C . PRO B 1 1009 ? 184.680 226.335 200.427 1.00 128.23 1009 PRO B C 1
ATOM 10834 O O . PRO B 1 1009 ? 185.785 226.711 200.013 1.00 128.49 1009 PRO B O 1
ATOM 10838 N N . LEU B 1 1010 ? 184.353 226.368 201.720 1.00 123.89 1010 LEU B N 1
ATOM 10839 C CA . LEU B 1 1010 ? 185.326 226.827 202.703 1.00 123.63 1010 LEU B CA 1
ATOM 10840 C C . LEU B 1 1010 ? 186.507 225.870 202.783 1.00 124.21 1010 LEU B C 1
ATOM 10841 O O . LEU B 1 1010 ? 187.647 226.297 202.980 1.00 124.50 1010 LEU B O 1
ATOM 10846 N N . PHE B 1 1011 ? 186.256 224.568 202.625 1.00 128.25 1011 PHE B N 1
ATOM 10847 C CA . PHE B 1 1011 ? 187.353 223.605 202.585 1.00 128.57 1011 PHE B CA 1
ATOM 10848 C C . PHE B 1 1011 ? 188.252 223.836 201.378 1.00 128.50 1011 PHE B C 1
ATOM 10849 O O . PHE B 1 1011 ? 189.478 223.724 201.475 1.00 128.17 1011 PHE B O 1
ATOM 10857 N N . GLY B 1 1012 ? 187.661 224.156 200.226 1.00 123.11 1012 GLY B N 1
ATOM 10858 C CA . GLY B 1 1012 ? 188.476 224.494 199.068 1.00 122.70 1012 GLY B CA 1
ATOM 10859 C C . GLY B 1 1012 ? 189.317 225.736 199.294 1.00 122.24 1012 GLY B C 1
ATOM 10860 O O . GLY B 1 1012 ? 190.496 225.783 198.927 1.00 121.95 1012 GLY B O 1
ATOM 10861 N N . LYS B 1 1013 ? 188.722 226.759 199.912 1.00 122.60 1013 LYS B N 1
ATOM 10862 C CA . LYS B 1 1013 ? 189.472 227.973 200.221 1.00 122.11 1013 LYS B CA 1
ATOM 10863 C C . LYS B 1 1013 ? 190.606 227.689 201.200 1.00 121.49 1013 LYS B C 1
ATOM 10864 O O . LYS B 1 1013 ? 191.715 228.215 201.045 1.00 121.60 1013 LYS B O 1
ATOM 10870 N N . LEU B 1 1014 ? 190.346 226.864 202.217 1.00 120.29 1014 LEU B N 1
ATOM 10871 C CA . LEU B 1 1014 ? 191.395 226.490 203.160 1.00 121.14 1014 LEU B CA 1
ATOM 10872 C C . LEU B 1 1014 ? 192.495 225.692 202.475 1.00 121.23 1014 LEU B C 1
ATOM 10873 O O . LEU B 1 1014 ? 193.674 225.857 202.793 1.00 121.21 1014 LEU B O 1
ATOM 10878 N N . PHE B 1 1015 ? 192.129 224.812 201.541 1.00 118.77 1015 PHE B N 1
ATOM 10879 C CA . PHE B 1 1015 ? 193.135 224.069 200.788 1.00 118.16 1015 PHE B CA 1
ATOM 10880 C C . PHE B 1 1015 ? 194.021 225.016 199.988 1.00 118.28 1015 PHE B C 1
ATOM 10881 O O . PHE B 1 1015 ? 195.249 224.872 199.970 1.00 116.53 1015 PHE B O 1
ATOM 10889 N N . PHE B 1 1016 ? 193.410 226.001 199.326 1.00 118.06 1016 PHE B N 1
ATOM 10890 C CA . PHE B 1 1016 ? 194.185 226.970 198.555 1.00 117.29 1016 PHE B CA 1
ATOM 10891 C C . PHE B 1 1016 ? 195.108 227.781 199.462 1.00 116.98 1016 PHE B C 1
ATOM 10892 O O . PHE B 1 1016 ? 196.289 227.991 199.145 1.00 117.28 1016 PHE B O 1
ATOM 10900 N N . ALA B 1 1017 ? 194.589 228.228 200.608 1.00 110.10 1017 ALA B N 1
ATOM 10901 C CA . ALA B 1 1017 ? 195.400 228.999 201.546 1.00 108.97 1017 ALA B CA 1
ATOM 10902 C C . ALA B 1 1017 ? 196.545 228.162 202.106 1.00 109.61 1017 ALA B C 1
ATOM 10903 O O . ALA B 1 1017 ? 197.664 228.659 202.274 1.00 110.00 1017 ALA B O 1
ATOM 10905 N N . PHE B 1 1018 ? 196.277 226.890 202.414 1.00 117.82 1018 PHE B N 1
ATOM 10906 C CA . PHE B 1 1018 ? 197.321 225.995 202.899 1.00 118.68 1018 PHE B CA 1
ATOM 10907 C C . PHE B 1 1018 ? 198.396 225.790 201.843 1.00 118.64 1018 PHE B C 1
ATOM 10908 O O . PHE B 1 1018 ? 199.590 225.770 202.157 1.00 117.36 1018 PHE B O 1
ATOM 10916 N N . TRP B 1 1019 ? 197.987 225.631 200.583 1.00 118.00 1019 TRP B N 1
ATOM 10917 C CA . TRP B 1 1019 ? 198.953 225.522 199.496 1.00 117.69 1019 TRP B CA 1
ATOM 10918 C C . TRP B 1 1019 ? 199.848 226.753 199.441 1.00 116.19 1019 TRP B C 1
ATOM 10919 O O . TRP B 1 1019 ? 201.078 226.642 199.344 1.00 115.02 1019 TRP B O 1
ATOM 10930 N N . VAL B 1 1020 ? 199.244 227.940 199.527 1.00 111.36 1020 VAL B N 1
ATOM 10931 C CA . VAL B 1 1020 ? 200.028 229.171 199.447 1.00 111.28 1020 VAL B CA 1
ATOM 10932 C C . VAL B 1 1020 ? 200.993 229.278 200.625 1.00 111.50 1020 VAL B C 1
ATOM 10933 O O . VAL B 1 1020 ? 202.176 229.596 200.447 1.00 112.43 1020 VAL B O 1
ATOM 10937 N N . ILE B 1 1021 ? 200.517 229.007 201.843 1.00 112.92 1021 ILE B N 1
ATOM 10938 C CA . ILE B 1 1021 ? 201.369 229.208 203.013 1.00 112.69 1021 ILE B CA 1
ATOM 10939 C C . ILE B 1 1021 ? 202.461 228.145 203.072 1.00 113.19 1021 ILE B C 1
ATOM 10940 O O . ILE B 1 1021 ? 203.554 228.391 203.594 1.00 113.48 1021 ILE B O 1
ATOM 10945 N N . ILE B 1 1022 ? 202.186 226.945 202.551 1.00 114.75 1022 ILE B N 1
ATOM 10946 C CA . ILE B 1 1022 ? 203.215 225.910 202.541 1.00 115.64 1022 ILE B CA 1
ATOM 10947 C C . ILE B 1 1022 ? 204.249 226.194 201.460 1.00 115.92 1022 ILE B C 1
ATOM 10948 O O . ILE B 1 1022 ? 205.407 225.772 201.575 1.00 115.31 1022 ILE B O 1
ATOM 10953 N N . HIS B 1 1023 ? 203.861 226.906 200.396 1.00 115.45 1023 HIS B N 1
ATOM 10954 C CA . HIS B 1 1023 ? 204.869 227.448 199.487 1.00 114.15 1023 HIS B CA 1
ATOM 10955 C C . HIS B 1 1023 ? 205.681 228.544 200.164 1.00 113.81 1023 HIS B C 1
ATOM 10956 O O . HIS B 1 1023 ? 206.885 228.678 199.920 1.00 113.21 1023 HIS B O 1
ATOM 10963 N N . LEU B 1 1024 ? 205.036 229.335 201.015 1.00 111.33 1024 LEU B N 1
ATOM 10964 C CA . LEU B 1 1024 ? 205.693 230.415 201.737 1.00 110.28 1024 LEU B CA 1
ATOM 10965 C C . LEU B 1 1024 ? 206.325 229.957 203.046 1.00 110.23 1024 LEU B C 1
ATOM 10966 O O . LEU B 1 1024 ? 206.760 230.801 203.835 1.00 109.36 1024 LEU B O 1
ATOM 10971 N N . TYR B 1 1025 ? 206.367 228.651 203.302 1.00 119.96 1025 TYR B N 1
ATOM 10972 C CA . TYR B 1 1025 ? 206.882 228.143 204.573 1.00 120.98 1025 TYR B CA 1
ATOM 10973 C C . TYR B 1 1025 ? 208.350 228.478 204.826 1.00 121.55 1025 TYR B C 1
ATOM 10974 O O . TYR B 1 1025 ? 208.671 228.921 205.941 1.00 121.30 1025 TYR B O 1
ATOM 10983 N N . PRO B 1 1026 ? 209.281 228.285 203.885 1.00 118.64 1026 PRO B N 1
ATOM 10984 C CA . PRO B 1 1026 ? 210.685 228.603 204.180 1.00 117.47 1026 PRO B CA 1
ATOM 10985 C C . PRO B 1 1026 ? 210.868 230.074 204.519 1.00 118.42 1026 PRO B C 1
ATOM 10986 O O . PRO B 1 1026 ? 210.273 230.954 203.898 1.00 118.99 1026 PRO B O 1
ATOM 10990 N N . PHE B 1 1027 ? 211.737 230.331 205.494 1.00 123.73 1027 PHE B N 1
ATOM 10991 C CA . PHE B 1 1027 ? 212.010 231.672 206.032 1.00 123.72 1027 PHE B CA 1
ATOM 10992 C C . PHE B 1 1027 ? 210.713 232.315 206.534 1.00 123.55 1027 PHE B C 1
ATOM 10993 O O . PHE B 1 1027 ? 209.961 231.670 207.278 1.00 123.38 1027 PHE B O 1
ATOM 11001 N N . LEU B 1 1028 ? 210.405 233.549 206.127 1.00 117.90 1028 LEU B N 1
ATOM 11002 C CA . LEU B 1 1028 ? 209.299 234.343 206.679 1.00 118.78 1028 LEU B CA 1
ATOM 11003 C C . LEU B 1 1028 ? 209.161 234.176 208.196 1.00 118.98 1028 LEU B C 1
ATOM 11004 O O . LEU B 1 1028 ? 208.170 233.635 208.691 1.00 118.86 1028 LEU B O 1
ATOM 11009 N N . GLU C 1 252 ? 240.863 267.577 234.618 1.00 112.79 252 GLU D N 1
ATOM 11010 C CA . GLU C 1 252 ? 241.081 266.887 233.352 1.00 113.83 252 GLU D CA 1
ATOM 11011 C C . GLU C 1 252 ? 240.966 265.377 233.527 1.00 113.99 252 GLU D C 1
ATOM 11012 O O . GLU C 1 252 ? 240.194 264.719 232.829 1.00 113.22 252 GLU D O 1
ATOM 11018 N N . ALA C 1 253 ? 241.740 264.831 234.465 1.00 104.17 253 ALA D N 1
ATOM 11019 C CA . ALA C 1 253 ? 241.705 263.401 234.769 1.00 102.96 253 ALA D CA 1
ATOM 11020 C C . ALA C 1 253 ? 240.569 263.094 235.748 1.00 101.46 253 ALA D C 1
ATOM 11021 O O . ALA C 1 253 ? 240.763 262.561 236.840 1.00 100.19 253 ALA D O 1
ATOM 11023 N N . ARG C 1 254 ? 239.356 263.447 235.325 1.00 96.29 254 ARG D N 1
ATOM 11024 C CA . ARG C 1 254 ? 238.161 263.266 236.136 1.00 96.45 254 ARG D CA 1
ATOM 11025 C C . ARG C 1 254 ? 237.148 262.324 235.505 1.00 95.30 254 ARG D C 1
ATOM 11026 O O . ARG C 1 254 ? 236.072 262.123 236.080 1.00 92.93 254 ARG D O 1
ATOM 11034 N N . GLN C 1 255 ? 237.450 261.752 234.345 1.00 79.29 255 GLN D N 1
ATOM 11035 C CA . GLN C 1 255 ? 236.520 260.836 233.701 1.00 77.65 255 GLN D CA 1
ATOM 11036 C C . GLN C 1 255 ? 236.353 259.585 234.557 1.00 74.35 255 GLN D C 1
ATOM 11037 O O . GLN C 1 255 ? 237.354 258.984 234.969 1.00 71.98 255 GLN D O 1
ATOM 11043 N N . PRO C 1 256 ? 235.123 259.168 234.853 1.00 57.48 256 PRO D N 1
ATOM 11044 C CA . PRO C 1 256 ? 234.932 257.982 235.694 1.00 55.29 256 PRO D CA 1
ATOM 11045 C C . PRO C 1 256 ? 235.456 256.727 235.014 1.00 54.12 256 PRO D C 1
ATOM 11046 O O . PRO C 1 256 ? 235.392 256.581 233.791 1.00 54.43 256 PRO D O 1
ATOM 11050 N N . LEU C 1 257 ? 235.984 255.812 235.829 1.00 39.11 257 LEU D N 1
ATOM 11051 C CA . LEU C 1 257 ? 236.493 254.547 235.314 1.00 38.08 257 LEU D CA 1
ATOM 11052 C C . LEU C 1 257 ? 235.385 253.626 234.824 1.00 37.34 257 LEU D C 1
ATOM 11053 O O . LEU C 1 257 ? 235.680 252.646 234.132 1.00 42.81 257 LEU D O 1
ATOM 11058 N N . SER C 1 258 ? 234.131 253.912 235.163 1.00 33.19 258 SER D N 1
ATOM 11059 C CA . SER C 1 258 ? 233.007 253.103 234.720 1.00 36.86 258 SER D CA 1
ATOM 11060 C C . SER C 1 258 ? 231.785 253.997 234.580 1.00 40.61 258 SER D C 1
ATOM 11061 O O . SER C 1 258 ? 231.714 255.081 235.165 1.00 42.76 258 SER D O 1
ATOM 11064 N N . ARG C 1 259 ? 230.819 253.530 233.794 1.00 43.80 259 ARG D N 1
ATOM 11065 C CA . ARG C 1 259 ? 229.606 254.286 233.528 1.00 42.68 259 ARG D CA 1
ATOM 11066 C C . ARG C 1 259 ? 228.390 253.384 233.662 1.00 44.96 259 ARG D C 1
ATOM 11067 O O . ARG C 1 259 ? 228.381 252.254 233.162 1.00 49.81 259 ARG D O 1
ATOM 11075 N N . LYS C 1 260 ? 227.364 253.894 234.340 1.00 39.32 260 LYS D N 1
ATOM 11076 C CA . LYS C 1 260 ? 226.085 253.204 234.462 1.00 39.85 260 LYS D CA 1
ATOM 11077 C C . LYS C 1 260 ? 225.199 253.636 233.300 1.00 44.75 260 LYS D C 1
ATOM 11078 O O . LYS C 1 260 ? 224.735 254.780 233.253 1.00 46.65 260 LYS D O 1
ATOM 11084 N N . VAL C 1 261 ? 224.964 252.722 232.366 1.00 47.39 261 VAL D N 1
ATOM 11085 C CA . VAL C 1 261 ? 224.169 252.991 231.176 1.00 47.47 261 VAL D CA 1
ATOM 11086 C C . VAL C 1 261 ? 222.728 252.606 231.478 1.00 51.66 261 VAL D C 1
ATOM 11087 O O . VAL C 1 261 ? 222.427 251.440 231.764 1.00 50.83 261 VAL D O 1
ATOM 11091 N N . SER C 1 262 ? 221.836 253.590 231.428 1.00 64.43 262 SER D N 1
ATOM 11092 C CA . SER C 1 262 ? 220.414 253.307 231.534 1.00 63.17 262 SER D CA 1
ATOM 11093 C C . SER C 1 262 ? 219.915 252.685 230.237 1.00 67.84 262 SER D C 1
ATOM 11094 O O . SER C 1 262 ? 220.321 253.084 229.142 1.00 68.06 262 SER D O 1
ATOM 11097 N N . ILE C 1 263 ? 219.042 251.691 230.368 1.00 72.38 263 ILE D N 1
ATOM 11098 C CA . ILE C 1 263 ? 218.473 251.043 229.182 1.00 74.08 263 ILE D CA 1
ATOM 11099 C C . ILE C 1 263 ? 217.713 252.082 228.367 1.00 76.89 263 ILE D C 1
ATOM 11100 O O . ILE C 1 263 ? 216.882 252.822 228.932 1.00 74.96 263 ILE D O 1
ATOM 11105 N N . PRO C 1 264 ? 217.956 252.200 227.059 1.00 88.65 264 PRO D N 1
ATOM 11106 C CA . PRO C 1 264 ? 217.387 253.324 226.304 1.00 87.11 264 PRO D CA 1
ATOM 11107 C C . PRO C 1 264 ? 215.866 253.291 226.282 1.00 88.88 264 PRO D C 1
ATOM 11108 O O . PRO C 1 264 ? 215.238 252.233 226.368 1.00 90.26 264 PRO D O 1
ATOM 11112 N N . SER C 1 265 ? 215.277 254.481 226.160 1.00 97.49 265 SER D N 1
ATOM 11113 C CA . SER C 1 265 ? 213.832 254.646 226.251 1.00 97.93 265 SER D CA 1
ATOM 11114 C C . SER C 1 265 ? 213.138 254.214 224.966 1.00 98.86 265 SER D C 1
ATOM 11115 O O . SER C 1 265 ? 212.369 254.980 224.377 1.00 99.70 265 SER D O 1
ATOM 11118 N N . SER C 1 266 ? 213.404 252.985 224.531 1.00 99.32 266 SER D N 1
ATOM 11119 C CA . SER C 1 266 ? 212.708 252.382 223.402 1.00 99.40 266 SER D CA 1
ATOM 11120 C C . SER C 1 266 ? 212.216 250.972 223.678 1.00 98.82 266 SER D C 1
ATOM 11121 O O . SER C 1 266 ? 211.325 250.501 222.961 1.00 98.19 266 SER D O 1
ATOM 11124 N N . ARG C 1 267 ? 212.759 250.287 224.680 1.00 97.66 267 ARG D N 1
ATOM 11125 C CA . ARG C 1 267 ? 212.319 248.958 225.083 1.00 98.11 267 ARG D CA 1
ATOM 11126 C C . ARG C 1 267 ? 211.831 248.906 226.520 1.00 97.27 267 ARG D C 1
ATOM 11127 O O . ARG C 1 267 ? 210.862 248.201 226.813 1.00 96.68 267 ARG D O 1
ATOM 11135 N N . ILE C 1 268 ? 212.483 249.635 227.428 1.00 88.99 268 ILE D N 1
ATOM 11136 C CA . ILE C 1 268 ? 212.095 249.592 228.834 1.00 87.25 268 ILE D CA 1
ATOM 11137 C C . ILE C 1 268 ? 210.770 250.313 229.056 1.00 88.83 268 ILE D C 1
ATOM 11138 O O . ILE C 1 268 ? 209.956 249.894 229.887 1.00 88.99 268 ILE D O 1
ATOM 11143 N N . ASN C 1 269 ? 210.533 251.412 228.337 1.00 92.40 269 ASN D N 1
ATOM 11144 C CA . ASN C 1 269 ? 209.267 252.128 228.488 1.00 92.05 269 ASN D CA 1
ATOM 11145 C C . ASN C 1 269 ? 208.070 251.314 228.007 1.00 91.16 269 ASN D C 1
ATOM 11146 O O . ASN C 1 269 ? 207.053 251.276 228.725 1.00 90.88 269 ASN D O 1
ATOM 11151 N N . PRO C 1 270 ? 208.092 250.671 226.829 1.00 88.14 270 PRO D N 1
ATOM 11152 C CA . PRO C 1 270 ? 206.981 249.759 226.500 1.00 86.83 270 PRO D CA 1
ATOM 11153 C C . PRO C 1 270 ? 206.825 248.646 227.516 1.00 88.70 270 PRO D C 1
ATOM 11154 O O . PRO C 1 270 ? 205.699 248.232 227.814 1.00 90.36 270 PRO D O 1
ATOM 11158 N N . TYR C 1 271 ? 207.939 248.155 228.064 1.00 90.13 271 TYR D N 1
ATOM 11159 C CA . TYR C 1 271 ? 207.879 247.118 229.088 1.00 88.70 271 TYR D CA 1
ATOM 11160 C C . TYR C 1 271 ? 207.123 247.605 230.319 1.00 87.56 271 TYR D C 1
ATOM 11161 O O . TYR C 1 271 ? 206.233 246.913 230.825 1.00 88.11 271 TYR D O 1
ATOM 11170 N N . ARG C 1 272 ? 207.449 248.808 230.799 1.00 84.24 272 ARG D N 1
ATOM 11171 C CA . ARG C 1 272 ? 206.759 249.359 231.962 1.00 85.22 272 ARG D CA 1
ATOM 11172 C C . ARG C 1 272 ? 205.287 249.611 231.664 1.00 88.41 272 ARG D C 1
ATOM 11173 O O . ARG C 1 272 ? 204.421 249.358 232.512 1.00 89.37 272 ARG D O 1
ATOM 11181 N N . MET C 1 273 ? 204.984 250.122 230.468 1.00 94.21 273 MET D N 1
ATOM 11182 C CA . MET C 1 273 ? 203.590 250.356 230.103 1.00 92.62 273 MET D CA 1
ATOM 11183 C C . MET C 1 273 ? 202.806 249.050 230.079 1.00 91.78 273 MET D C 1
ATOM 11184 O O . MET C 1 273 ? 201.656 248.993 230.531 1.00 92.56 273 MET D O 1
ATOM 11189 N N . VAL C 1 274 ? 203.419 247.984 229.562 1.00 89.84 274 VAL D N 1
ATOM 11190 C CA . VAL C 1 274 ? 202.743 246.694 229.506 1.00 90.37 274 VAL D CA 1
ATOM 11191 C C . VAL C 1 274 ? 202.569 246.117 230.907 1.00 90.92 274 VAL D C 1
ATOM 11192 O O . VAL C 1 274 ? 201.550 245.486 231.204 1.00 90.40 274 VAL D O 1
ATOM 11196 N N . ILE C 1 275 ? 203.545 246.329 231.795 1.00 90.70 275 ILE D N 1
ATOM 11197 C CA . ILE C 1 275 ? 203.375 245.894 233.183 1.00 89.87 275 ILE D CA 1
ATOM 11198 C C . ILE C 1 275 ? 202.211 246.627 233.837 1.00 89.88 275 ILE D C 1
ATOM 11199 O O . ILE C 1 275 ? 201.417 246.028 234.571 1.00 91.20 275 ILE D O 1
ATOM 11204 N N . MET C 1 276 ? 202.103 247.936 233.604 1.00 92.36 276 MET D N 1
ATOM 11205 C CA . MET C 1 276 ? 200.990 248.688 234.179 1.00 93.26 276 MET D CA 1
ATOM 11206 C C . MET C 1 276 ? 199.653 248.204 233.625 1.00 95.00 276 MET D C 1
ATOM 11207 O O . MET C 1 276 ? 198.676 248.047 234.374 1.00 94.75 276 MET D O 1
ATOM 11212 N N . LEU C 1 277 ? 199.595 247.953 232.315 1.00 97.99 277 LEU D N 1
ATOM 11213 C CA . LEU C 1 277 ? 198.375 247.425 231.713 1.00 97.73 277 LEU D CA 1
ATOM 11214 C C . LEU C 1 277 ? 198.027 246.060 232.293 1.00 98.47 277 LEU D C 1
ATOM 11215 O O . LEU C 1 277 ? 196.853 245.764 232.545 1.00 98.84 277 LEU D O 1
ATOM 11220 N N . ARG C 1 278 ? 199.036 245.214 232.514 1.00 97.38 278 ARG D N 1
ATOM 11221 C CA . ARG C 1 278 ? 198.779 243.888 233.064 1.00 97.14 278 ARG D CA 1
ATOM 11222 C C . ARG C 1 278 ? 198.324 243.976 234.514 1.00 96.12 278 ARG D C 1
ATOM 11223 O O . ARG C 1 278 ? 197.484 243.188 234.954 1.00 96.96 278 ARG D O 1
ATOM 11231 N N . LEU C 1 279 ? 198.856 244.937 235.270 1.00 98.33 279 LEU D N 1
ATOM 11232 C CA . LEU C 1 279 ? 198.370 245.162 236.628 1.00 99.39 279 LEU D CA 1
ATOM 11233 C C . LEU C 1 279 ? 196.903 245.574 236.621 1.00 101.27 279 LEU D C 1
ATOM 11234 O O . LEU C 1 279 ? 196.092 245.050 237.398 1.00 102.13 279 LEU D O 1
ATOM 11239 N N . VAL C 1 280 ? 196.543 246.507 235.736 1.00 105.02 280 VAL D N 1
ATOM 11240 C CA . VAL C 1 280 ? 195.158 246.967 235.663 1.00 104.67 280 VAL D CA 1
ATOM 11241 C C . VAL C 1 280 ? 194.236 245.819 235.265 1.00 103.97 280 VAL D C 1
ATOM 11242 O O . VAL C 1 280 ? 193.152 245.639 235.840 1.00 103.30 280 VAL D O 1
ATOM 11246 N N . ILE C 1 281 ? 194.653 245.020 234.281 1.00 104.88 281 ILE D N 1
ATOM 11247 C CA . ILE C 1 281 ? 193.797 243.943 233.798 1.00 105.01 281 ILE D CA 1
ATOM 11248 C C . ILE C 1 281 ? 193.701 242.830 234.835 1.00 105.80 281 ILE D C 1
ATOM 11249 O O . ILE C 1 281 ? 192.662 242.177 234.966 1.00 106.81 281 ILE D O 1
ATOM 11254 N N . LEU C 1 282 ? 194.775 242.605 235.601 1.00 105.63 282 LEU D N 1
ATOM 11255 C CA . LEU C 1 282 ? 194.716 241.663 236.713 1.00 104.16 282 LEU D CA 1
ATOM 11256 C C . LEU C 1 282 ? 193.715 242.124 237.759 1.00 104.36 282 LEU D C 1
ATOM 11257 O O . LEU C 1 282 ? 192.925 241.321 238.272 1.00 104.89 282 LEU D O 1
ATOM 11262 N N . CYS C 1 283 ? 193.731 243.418 238.086 1.00 111.48 283 CYS D N 1
ATOM 11263 C CA . CYS C 1 283 ? 192.768 243.946 239.046 1.00 112.71 283 CYS D CA 1
ATOM 11264 C C . CYS C 1 283 ? 191.340 243.776 238.539 1.00 112.70 283 CYS D C 1
ATOM 11265 O O . CYS C 1 283 ? 190.452 243.355 239.290 1.00 112.78 283 CYS D O 1
ATOM 11268 N N . ILE C 1 284 ? 191.107 244.081 237.261 1.00 109.54 284 ILE D N 1
ATOM 11269 C CA . ILE C 1 284 ? 189.761 243.967 236.701 1.00 109.17 284 ILE D CA 1
ATOM 11270 C C . ILE C 1 284 ? 189.304 242.511 236.691 1.00 109.89 284 ILE D C 1
ATOM 11271 O O . ILE C 1 284 ? 188.163 242.195 237.059 1.00 110.83 284 ILE D O 1
ATOM 11276 N N . PHE C 1 285 ? 190.189 241.601 236.277 1.00 116.55 285 PHE D N 1
ATOM 11277 C CA . PHE C 1 285 ? 189.845 240.185 236.225 1.00 116.70 285 PHE D CA 1
ATOM 11278 C C . PHE C 1 285 ? 189.553 239.634 237.614 1.00 115.94 285 PHE D C 1
ATOM 11279 O O . PHE C 1 285 ? 188.612 238.854 237.793 1.00 116.44 285 PHE D O 1
ATOM 11287 N N . LEU C 1 286 ? 190.350 240.022 238.612 1.00 111.72 286 LEU D N 1
ATOM 11288 C CA . LEU C 1 286 ? 190.109 239.532 239.964 1.00 112.37 286 LEU D CA 1
ATOM 11289 C C . LEU C 1 286 ? 188.831 240.126 240.543 1.00 113.31 286 LEU D C 1
ATOM 11290 O O . LEU C 1 286 ? 188.108 239.453 241.287 1.00 113.43 286 LEU D O 1
ATOM 11295 N N . HIS C 1 287 ? 188.535 241.387 240.214 1.00 117.06 287 HIS D N 1
ATOM 11296 C CA . HIS C 1 287 ? 187.265 241.974 240.624 1.00 117.20 287 HIS D CA 1
ATOM 11297 C C . HIS C 1 287 ? 186.093 241.204 240.032 1.00 117.85 287 HIS D C 1
ATOM 11298 O O . HIS C 1 287 ? 185.086 240.972 240.710 1.00 117.74 287 HIS D O 1
ATOM 11305 N N . TYR C 1 288 ? 186.203 240.810 238.761 1.00 119.86 288 TYR D N 1
ATOM 11306 C CA . TYR C 1 288 ? 185.165 239.972 238.169 1.00 119.32 288 TYR D CA 1
ATOM 11307 C C . TYR C 1 288 ? 185.079 238.623 238.873 1.00 119.35 288 TYR D C 1
ATOM 11308 O O . TYR C 1 288 ? 183.981 238.125 239.146 1.00 120.17 288 TYR D O 1
ATOM 11317 N N . ARG C 1 289 ? 186.230 238.013 239.167 1.00 113.59 289 ARG D N 1
ATOM 11318 C CA . ARG C 1 289 ? 186.241 236.676 239.754 1.00 113.34 289 ARG D CA 1
ATOM 11319 C C . ARG C 1 289 ? 185.633 236.676 241.151 1.00 113.05 289 ARG D C 1
ATOM 11320 O O . ARG C 1 289 ? 184.993 235.697 241.554 1.00 113.38 289 ARG D O 1
ATOM 11328 N N . ILE C 1 290 ? 185.833 237.756 241.910 1.00 115.46 290 ILE D N 1
ATOM 11329 C CA . ILE C 1 290 ? 185.182 237.868 243.212 1.00 117.04 290 ILE D CA 1
ATOM 11330 C C . ILE C 1 290 ? 183.668 237.868 243.046 1.00 116.96 290 ILE D C 1
ATOM 11331 O O . ILE C 1 290 ? 182.944 237.209 243.803 1.00 116.73 290 ILE D O 1
ATOM 11336 N N . THR C 1 291 ? 183.168 238.593 242.050 1.00 117.49 291 THR D N 1
ATOM 11337 C CA . THR C 1 291 ? 181.752 238.576 241.724 1.00 117.48 291 THR D CA 1
ATOM 11338 C C . THR C 1 291 ? 181.430 237.354 240.865 1.00 117.82 291 THR D C 1
ATOM 11339 O O . THR C 1 291 ? 182.299 236.538 240.549 1.00 118.06 291 THR D O 1
ATOM 11343 N N . ASN C 1 292 ? 180.161 237.235 240.481 1.00 120.49 292 ASN D N 1
ATOM 11344 C CA . ASN C 1 292 ? 179.663 236.128 239.672 1.00 120.43 292 ASN D CA 1
ATOM 11345 C C . ASN C 1 292 ? 180.162 234.770 240.175 1.00 120.10 292 ASN D C 1
ATOM 11346 O O . ASN C 1 292 ? 180.985 234.126 239.520 1.00 119.79 292 ASN D O 1
ATOM 11351 N N . PRO C 1 293 ? 179.692 234.314 241.336 1.00 119.72 293 PRO D N 1
ATOM 11352 C CA . PRO C 1 293 ? 180.150 233.019 241.849 1.00 119.50 293 PRO D CA 1
ATOM 11353 C C . PRO C 1 293 ? 179.655 231.868 240.986 1.00 120.10 293 PRO D C 1
ATOM 11354 O O . PRO C 1 293 ? 178.730 232.001 240.182 1.00 119.41 293 PRO D O 1
ATOM 11358 N N . VAL C 1 294 ? 180.301 230.720 241.167 1.00 121.69 294 VAL D N 1
ATOM 11359 C CA . VAL C 1 294 ? 179.874 229.457 240.570 1.00 121.34 294 VAL D CA 1
ATOM 11360 C C . VAL C 1 294 ? 178.536 229.119 241.223 1.00 122.74 294 VAL D C 1
ATOM 11361 O O . VAL C 1 294 ? 178.251 229.638 242.314 1.00 122.19 294 VAL D O 1
ATOM 11365 N N . PRO C 1 295 ? 177.663 228.299 240.595 1.00 125.09 295 PRO D N 1
ATOM 11366 C CA . PRO C 1 295 ? 176.394 227.932 241.245 1.00 123.81 295 PRO D CA 1
ATOM 11367 C C . PRO C 1 295 ? 176.518 227.504 242.702 1.00 122.97 295 PRO D C 1
ATOM 11368 O O . PRO C 1 295 ? 177.573 227.042 243.148 1.00 122.42 295 PRO D O 1
ATOM 11372 N N . ASN C 1 296 ? 175.418 227.652 243.439 1.00 123.28 296 ASN D N 1
ATOM 11373 C CA . ASN C 1 296 ? 175.440 227.586 244.895 1.00 123.98 296 ASN D CA 1
ATOM 11374 C C . ASN C 1 296 ? 175.884 226.211 245.387 1.00 124.32 296 ASN D C 1
ATOM 11375 O O . ASN C 1 296 ? 175.789 225.207 244.675 1.00 123.75 296 ASN D O 1
ATOM 11380 N N . ALA C 1 297 ? 176.396 226.188 246.621 1.00 120.50 297 ALA D N 1
ATOM 11381 C CA . ALA C 1 297 ? 176.815 224.983 247.333 1.00 120.13 297 ALA D CA 1
ATOM 11382 C C . ALA C 1 297 ? 178.006 224.292 246.683 1.00 121.59 297 ALA D C 1
ATOM 11383 O O . ALA C 1 297 ? 178.149 223.070 246.794 1.00 120.21 297 ALA D O 1
ATOM 11385 N N . TYR C 1 298 ? 178.869 225.045 246.003 1.00 126.74 298 TYR D N 1
ATOM 11386 C CA . TYR C 1 298 ? 180.076 224.493 245.394 1.00 125.54 298 TYR D CA 1
ATOM 11387 C C . TYR C 1 298 ? 181.301 225.070 246.091 1.00 123.60 298 TYR D C 1
ATOM 11388 O O . TYR C 1 298 ? 181.663 226.232 245.848 1.00 121.73 298 TYR D O 1
ATOM 11397 N N . PRO C 1 299 ? 181.973 224.312 246.964 1.00 116.09 299 PRO D N 1
ATOM 11398 C CA . PRO C 1 299 ? 183.208 224.817 247.583 1.00 115.25 299 PRO D CA 1
ATOM 11399 C C . PRO C 1 299 ? 184.402 224.842 246.642 1.00 115.42 299 PRO D C 1
ATOM 11400 O O . PRO C 1 299 ? 185.487 225.264 247.059 1.00 113.38 299 PRO D O 1
ATOM 11404 N N . LEU C 1 300 ? 184.237 224.404 245.393 1.00 112.47 300 LEU D N 1
ATOM 11405 C CA . LEU C 1 300 ? 185.328 224.367 244.428 1.00 110.99 300 LEU D CA 1
ATOM 11406 C C . LEU C 1 300 ? 185.775 225.756 243.987 1.00 110.89 300 LEU D C 1
ATOM 11407 O O . LEU C 1 300 ? 186.881 225.894 243.453 1.00 112.02 300 LEU D O 1
ATOM 11412 N N . TRP C 1 301 ? 184.961 226.786 244.216 1.00 111.38 301 TRP D N 1
ATOM 11413 C CA . TRP C 1 301 ? 185.247 228.133 243.737 1.00 110.72 301 TRP D CA 1
ATOM 11414 C C . TRP C 1 301 ? 186.046 228.964 244.733 1.00 111.01 301 TRP D C 1
ATOM 11415 O O . TRP C 1 301 ? 186.889 229.770 244.322 1.00 112.21 301 TRP D O 1
ATOM 11426 N N . LEU C 1 302 ? 185.789 228.798 246.034 1.00 105.38 302 LEU D N 1
ATOM 11427 C CA . LEU C 1 302 ? 186.501 229.583 247.037 1.00 105.85 302 LEU D CA 1
ATOM 11428 C C . LEU C 1 302 ? 187.995 229.285 247.013 1.00 106.50 302 LEU D C 1
ATOM 11429 O O . LEU C 1 302 ? 188.824 230.203 247.073 1.00 106.31 302 LEU D O 1
ATOM 11434 N N . VAL C 1 303 ? 188.357 228.005 246.917 1.00 98.59 303 VAL D N 1
ATOM 11435 C CA . VAL C 1 303 ? 189.767 227.636 246.842 1.00 96.46 303 VAL D CA 1
ATOM 11436 C C . VAL C 1 303 ? 190.398 228.209 245.581 1.00 96.20 303 VAL D C 1
ATOM 11437 O O . VAL C 1 303 ? 191.536 228.696 245.602 1.00 97.53 303 VAL D O 1
ATOM 11441 N N . SER C 1 304 ? 189.665 228.170 244.465 1.00 97.13 304 SER D N 1
ATOM 11442 C CA . SER C 1 304 ? 190.192 228.690 243.208 1.00 97.23 304 SER D CA 1
ATOM 11443 C C . SER C 1 304 ? 190.469 230.186 243.297 1.00 97.12 304 SER D C 1
ATOM 11444 O O . SER C 1 304 ? 191.528 230.656 242.868 1.00 97.63 304 SER D O 1
ATOM 11447 N N . VAL C 1 305 ? 189.530 230.954 243.857 1.00 95.83 305 VAL D N 1
ATOM 11448 C CA . VAL C 1 305 ? 189.735 232.400 243.921 1.00 95.37 305 VAL D CA 1
ATOM 11449 C C . VAL C 1 305 ? 190.813 232.742 244.943 1.00 94.95 305 VAL D C 1
ATOM 11450 O O . VAL C 1 305 ? 191.554 233.716 244.774 1.00 94.86 305 VAL D O 1
ATOM 11454 N N . ILE C 1 306 ? 190.928 231.950 246.014 1.00 94.04 306 ILE D N 1
ATOM 11455 C CA . ILE C 1 306 ? 192.007 232.168 246.976 1.00 95.30 306 ILE D CA 1
ATOM 11456 C C . ILE C 1 306 ? 193.362 231.948 246.310 1.00 94.15 306 ILE D C 1
ATOM 11457 O O . ILE C 1 306 ? 194.297 232.745 246.476 1.00 93.11 306 ILE D O 1
ATOM 11462 N N . CYS C 1 307 ? 193.482 230.867 245.534 1.00 92.59 307 CYS D N 1
ATOM 11463 C CA . CYS C 1 307 ? 194.727 230.600 244.823 1.00 92.52 307 CYS D CA 1
ATOM 11464 C C . CYS C 1 307 ? 195.018 231.683 243.793 1.00 92.46 307 CYS D C 1
ATOM 11465 O O . CYS C 1 307 ? 196.175 232.072 243.603 1.00 93.16 307 CYS D O 1
ATOM 11468 N N . GLU C 1 308 ? 193.982 232.176 243.110 1.00 95.29 308 GLU D N 1
ATOM 11469 C CA . GLU C 1 308 ? 194.185 233.251 242.143 1.00 93.62 308 GLU D CA 1
ATOM 11470 C C . GLU C 1 308 ? 194.655 234.527 242.829 1.00 94.05 308 GLU D C 1
ATOM 11471 O O . GLU C 1 308 ? 195.529 235.235 242.312 1.00 94.85 308 GLU D O 1
ATOM 11477 N N . ILE C 1 309 ? 194.085 234.838 243.997 1.00 91.71 309 ILE D N 1
ATOM 11478 C CA . ILE C 1 309 ? 194.528 236.001 244.761 1.00 90.90 309 ILE D CA 1
ATOM 11479 C C . ILE C 1 309 ? 195.993 235.853 245.143 1.00 91.62 309 ILE D C 1
ATOM 11480 O O . ILE C 1 309 ? 196.790 236.789 244.988 1.00 91.21 309 ILE D O 1
ATOM 11485 N N . TRP C 1 310 ? 196.374 234.672 245.633 1.00 93.72 310 TRP D N 1
ATOM 11486 C CA . TRP C 1 310 ? 197.762 234.469 246.031 1.00 92.26 310 TRP D CA 1
ATOM 11487 C C . TRP C 1 310 ? 198.697 234.573 244.832 1.00 91.02 310 TRP D C 1
ATOM 11488 O O . TRP C 1 310 ? 199.794 235.130 244.937 1.00 91.17 310 TRP D O 1
ATOM 11499 N N . PHE C 1 311 ? 198.281 234.032 243.684 1.00 87.24 311 PHE D N 1
ATOM 11500 C CA . PHE C 1 311 ? 199.106 234.115 242.482 1.00 85.84 311 PHE D CA 1
ATOM 11501 C C . PHE C 1 311 ? 199.283 235.559 242.038 1.00 86.05 311 PHE D C 1
ATOM 11502 O O . PHE C 1 311 ? 200.380 235.962 241.637 1.00 88.06 311 PHE D O 1
ATOM 11510 N N . ALA C 1 312 ? 198.212 236.355 242.099 1.00 86.75 312 ALA D N 1
ATOM 11511 C CA . ALA C 1 312 ? 198.320 237.764 241.735 1.00 86.98 312 ALA D CA 1
ATOM 11512 C C . ALA C 1 312 ? 199.258 238.508 242.677 1.00 86.67 312 ALA D C 1
ATOM 11513 O O . ALA C 1 312 ? 200.088 239.312 242.233 1.00 86.28 312 ALA D O 1
ATOM 11515 N N . ILE C 1 313 ? 199.144 238.251 243.984 1.00 83.85 313 ILE D N 1
ATOM 11516 C CA . ILE C 1 313 ? 200.029 238.912 244.942 1.00 84.37 313 ILE D CA 1
ATOM 11517 C C . ILE C 1 313 ? 201.478 238.507 244.702 1.00 84.94 313 ILE D C 1
ATOM 11518 O O . ILE C 1 313 ? 202.386 239.348 244.731 1.00 84.79 313 ILE D O 1
ATOM 11523 N N . SER C 1 314 ? 201.719 237.216 244.460 1.00 83.28 314 SER D N 1
ATOM 11524 C CA . SER C 1 314 ? 203.077 236.749 244.208 1.00 81.15 314 SER D CA 1
ATOM 11525 C C . SER C 1 314 ? 203.646 237.365 242.938 1.00 80.92 314 SER D C 1
ATOM 11526 O O . SER C 1 314 ? 204.818 237.757 242.901 1.00 81.24 314 SER D O 1
ATOM 11529 N N . TRP C 1 315 ? 202.832 237.463 241.884 1.00 84.97 315 TRP D N 1
ATOM 11530 C CA . TRP C 1 315 ? 203.308 238.077 240.650 1.00 84.01 315 TRP D CA 1
ATOM 11531 C C . TRP C 1 315 ? 203.621 239.553 240.846 1.00 83.41 315 TRP D C 1
ATOM 11532 O O . TRP C 1 315 ? 204.609 240.055 240.303 1.00 84.25 315 TRP D O 1
ATOM 11543 N N . ILE C 1 316 ? 202.784 240.271 241.598 1.00 78.87 316 ILE D N 1
ATOM 11544 C CA . ILE C 1 316 ? 203.062 241.681 241.864 1.00 79.70 316 ILE D CA 1
ATOM 11545 C C . ILE C 1 316 ? 204.371 241.822 242.632 1.00 77.95 316 ILE D C 1
ATOM 11546 O O . ILE C 1 316 ? 205.223 242.661 242.305 1.00 75.35 316 ILE D O 1
ATOM 11551 N N . LEU C 1 317 ? 204.551 240.988 243.658 1.00 75.42 317 LEU D N 1
ATOM 11552 C CA . LEU C 1 317 ? 205.758 241.037 244.475 1.00 74.81 317 LEU D CA 1
ATOM 11553 C C . LEU C 1 317 ? 207.003 240.695 243.663 1.00 73.79 317 LEU D C 1
ATOM 11554 O O . LEU C 1 317 ? 208.083 241.243 243.910 1.00 71.37 317 LEU D O 1
ATOM 11559 N N . ASP C 1 318 ? 206.876 239.787 242.693 1.00 76.70 318 ASP D N 1
ATOM 11560 C CA . ASP C 1 318 ? 208.014 239.434 241.850 1.00 74.47 318 ASP D CA 1
ATOM 11561 C C . ASP C 1 318 ? 208.294 240.496 240.791 1.00 74.09 318 ASP D C 1
ATOM 11562 O O . ASP C 1 318 ? 209.458 240.746 240.461 1.00 73.85 318 ASP D O 1
ATOM 11567 N N . GLN C 1 319 ? 207.249 241.130 240.256 1.00 73.64 319 GLN D N 1
ATOM 11568 C CA . GLN C 1 319 ? 207.411 242.062 239.148 1.00 73.08 319 GLN D CA 1
ATOM 11569 C C . GLN C 1 319 ? 207.834 243.448 239.612 1.00 71.55 319 GLN D C 1
ATOM 11570 O O . GLN C 1 319 ? 208.438 244.195 238.834 1.00 69.76 319 GLN D O 1
ATOM 11576 N N . PHE C 1 320 ? 207.523 243.815 240.856 1.00 70.17 320 PHE D N 1
ATOM 11577 C CA . PHE C 1 320 ? 207.884 245.147 241.340 1.00 69.20 320 PHE D CA 1
ATOM 11578 C C . PHE C 1 320 ? 209.382 245.435 241.271 1.00 69.58 320 PHE D C 1
ATOM 11579 O O . PHE C 1 320 ? 209.751 246.520 240.789 1.00 70.52 320 PHE D O 1
ATOM 11587 N N . PRO C 1 321 ? 210.305 244.533 241.719 1.00 65.25 321 PRO D N 1
ATOM 11588 C CA . PRO C 1 321 ? 211.740 244.837 241.619 1.00 61.60 321 PRO D CA 1
ATOM 11589 C C . PRO C 1 321 ? 212.331 244.566 240.237 1.00 61.09 321 PRO D C 1
ATOM 11590 O O . PRO C 1 321 ? 213.387 243.944 240.105 1.00 59.66 321 PRO D O 1
ATOM 11594 N N . LYS C 1 322 ? 211.640 245.039 239.196 1.00 66.05 322 LYS D N 1
ATOM 11595 C CA . LYS C 1 322 ? 212.137 244.923 237.830 1.00 64.36 322 LYS D CA 1
ATOM 11596 C C . LYS C 1 322 ? 211.878 246.197 237.033 1.00 62.90 322 LYS D C 1
ATOM 11597 O O . LYS C 1 322 ? 211.782 246.145 235.802 1.00 61.30 322 LYS D O 1
ATOM 11603 N N . TRP C 1 323 ? 211.767 247.340 237.708 1.00 69.91 323 TRP D N 1
ATOM 11604 C CA . TRP C 1 323 ? 211.358 248.579 237.063 1.00 69.15 323 TRP D CA 1
ATOM 11605 C C . TRP C 1 323 ? 212.520 249.379 236.492 1.00 70.05 323 TRP D C 1
ATOM 11606 O O . TRP C 1 323 ? 212.322 250.121 235.523 1.00 72.16 323 TRP D O 1
ATOM 11617 N N . LEU C 1 324 ? 213.719 249.253 237.058 1.00 61.97 324 LEU D N 1
ATOM 11618 C CA . LEU C 1 324 ? 214.873 250.058 236.655 1.00 61.18 324 LEU D CA 1
ATOM 11619 C C . LEU C 1 324 ? 216.083 249.167 236.404 1.00 59.04 324 LEU D C 1
ATOM 11620 O O . LEU C 1 324 ? 217.018 249.124 237.213 1.00 60.73 324 LEU D O 1
ATOM 11625 N N . PRO C 1 325 ? 216.100 248.436 235.289 1.00 52.19 325 PRO D N 1
ATOM 11626 C CA . PRO C 1 325 ? 217.313 247.700 234.920 1.00 51.20 325 PRO D CA 1
ATOM 11627 C C . PRO C 1 325 ? 218.340 248.625 234.286 1.00 53.68 325 PRO D C 1
ATOM 11628 O O . PRO C 1 325 ? 218.014 249.476 233.456 1.00 57.01 325 PRO D O 1
ATOM 11632 N N . VAL C 1 326 ? 219.595 248.453 234.694 1.00 47.55 326 VAL D N 1
ATOM 11633 C CA . VAL C 1 326 ? 220.703 249.249 234.174 1.00 46.42 326 VAL D CA 1
ATOM 11634 C C . VAL C 1 326 ? 221.842 248.310 233.807 1.00 44.18 326 VAL D C 1
ATOM 11635 O O . VAL C 1 326 ? 221.928 247.190 234.320 1.00 47.61 326 VAL D O 1
ATOM 11639 N N . ASN C 1 327 ? 222.706 248.760 232.903 1.00 39.19 327 ASN D N 1
ATOM 11640 C CA . ASN C 1 327 ? 223.934 248.053 232.576 1.00 37.66 327 ASN D CA 1
ATOM 11641 C C . ASN C 1 327 ? 225.130 248.876 233.035 1.00 42.38 327 ASN D C 1
ATOM 11642 O O . ASN C 1 327 ? 225.006 250.049 233.388 1.00 46.03 327 ASN D O 1
ATOM 11647 N N . ARG C 1 328 ? 226.301 248.250 233.029 1.00 37.06 328 ARG D N 1
ATOM 11648 C CA . ARG C 1 328 ? 227.524 248.918 233.452 1.00 32.18 328 ARG D CA 1
ATOM 11649 C C . ARG C 1 328 ? 228.624 248.659 232.436 1.00 34.13 328 ARG D C 1
ATOM 11650 O O . ARG C 1 328 ? 228.814 247.523 231.992 1.00 37.16 328 ARG D O 1
ATOM 11658 N N . GLU C 1 329 ? 229.343 249.717 232.069 1.00 37.03 329 GLU D N 1
ATOM 11659 C CA . GLU C 1 329 ? 230.386 249.646 231.057 1.00 38.80 329 GLU D CA 1
ATOM 11660 C C . GLU C 1 329 ? 231.684 250.184 231.641 1.00 41.84 329 GLU D C 1
ATOM 11661 O O . GLU C 1 329 ? 231.708 251.285 232.200 1.00 43.17 329 GLU D O 1
ATOM 11667 N N . THR C 1 330 ? 232.758 249.412 231.503 1.00 40.03 330 THR D N 1
ATOM 11668 C CA . THR C 1 330 ? 234.027 249.699 232.156 1.00 35.84 330 THR D CA 1
ATOM 11669 C C . THR C 1 330 ? 235.041 250.232 231.153 1.00 39.43 330 THR D C 1
ATOM 11670 O O . THR C 1 330 ? 235.016 249.868 229.973 1.00 44.62 330 THR D O 1
ATOM 11674 N N . TYR C 1 331 ? 235.932 251.094 231.634 1.00 37.59 331 TYR D N 1
ATOM 11675 C CA . TYR C 1 331 ? 237.014 251.666 230.835 1.00 38.09 331 TYR D CA 1
ATOM 11676 C C . TYR C 1 331 ? 238.333 251.127 231.380 1.00 36.28 331 TYR D C 1
ATOM 11677 O O . TYR C 1 331 ? 238.920 251.692 232.304 1.00 36.00 331 TYR D O 1
ATOM 11686 N N . LEU C 1 332 ? 238.797 250.018 230.800 1.00 34.38 332 LEU D N 1
ATOM 11687 C CA . LEU C 1 332 ? 240.069 249.441 231.224 1.00 36.95 332 LEU D CA 1
ATOM 11688 C C . LEU C 1 332 ? 241.236 250.350 230.861 1.00 38.92 332 LEU D C 1
ATOM 11689 O O . LEU C 1 332 ? 242.227 250.425 231.598 1.00 38.29 332 LEU D O 1
ATOM 11694 N N . ASP C 1 333 ? 241.140 251.042 229.723 1.00 40.15 333 ASP D N 1
ATOM 11695 C CA . ASP C 1 333 ? 242.218 251.931 229.301 1.00 36.44 333 ASP D CA 1
ATOM 11696 C C . ASP C 1 333 ? 242.408 253.080 230.284 1.00 36.34 333 ASP D C 1
ATOM 11697 O O . ASP C 1 333 ? 243.543 253.449 230.604 1.00 36.22 333 ASP D O 1
ATOM 11702 N N . ARG C 1 334 ? 241.308 253.661 230.769 1.00 42.42 334 ARG D N 1
ATOM 11703 C CA . ARG C 1 334 ? 241.415 254.747 231.738 1.00 40.85 334 ARG D CA 1
ATOM 11704 C C . ARG C 1 334 ? 242.025 254.260 233.046 1.00 40.04 334 ARG D C 1
ATOM 11705 O O . ARG C 1 334 ? 242.849 254.956 233.653 1.00 42.45 334 ARG D O 1
ATOM 11713 N N . LEU C 1 335 ? 241.631 253.067 233.498 1.00 36.23 335 LEU D N 1
ATOM 11714 C CA . LEU C 1 335 ? 242.208 252.507 234.715 1.00 35.59 335 LEU D CA 1
ATOM 11715 C C . LEU C 1 335 ? 243.701 252.256 234.551 1.00 34.59 335 LEU D C 1
ATOM 11716 O O . LEU C 1 335 ? 244.491 252.529 235.462 1.00 35.82 335 LEU D O 1
ATOM 11721 N N . ALA C 1 336 ? 244.107 251.729 233.393 1.00 39.82 336 ALA D N 1
ATOM 11722 C CA . ALA C 1 336 ? 245.525 251.491 233.147 1.00 37.01 336 ALA D CA 1
ATOM 11723 C C . ALA C 1 336 ? 246.305 252.798 233.097 1.00 39.71 336 ALA D C 1
ATOM 11724 O O . ALA C 1 336 ? 247.405 252.895 233.652 1.00 38.82 336 ALA D O 1
ATOM 11726 N N . LEU C 1 337 ? 245.752 253.818 232.437 1.00 44.04 337 LEU D N 1
ATOM 11727 C CA . LEU C 1 337 ? 246.453 255.093 232.329 1.00 40.03 337 LEU D CA 1
ATOM 11728 C C . LEU C 1 337 ? 246.566 255.783 233.682 1.00 41.28 337 LEU D C 1
ATOM 11729 O O . LEU C 1 337 ? 247.583 256.420 233.978 1.00 43.50 337 LEU D O 1
ATOM 11734 N N . ARG C 1 338 ? 245.531 255.671 234.517 1.00 43.27 338 ARG D N 1
ATOM 11735 C CA . ARG C 1 338 ? 245.535 256.383 235.790 1.00 39.96 338 ARG D CA 1
ATOM 11736 C C . ARG C 1 338 ? 246.459 255.719 236.804 1.00 39.26 338 ARG D C 1
ATOM 11737 O O . ARG C 1 338 ? 247.125 256.408 237.586 1.00 42.08 338 ARG D O 1
ATOM 11745 N N . TYR C 1 339 ? 246.515 254.388 236.812 1.00 38.58 339 TYR D N 1
ATOM 11746 C CA . TYR C 1 339 ? 247.220 253.649 237.852 1.00 39.24 339 TYR D CA 1
ATOM 11747 C C . TYR C 1 339 ? 248.376 252.812 237.325 1.00 40.38 339 TYR D C 1
ATOM 11748 O O . TYR C 1 339 ? 249.500 252.931 237.820 1.00 42.80 339 TYR D O 1
ATOM 11757 N N . ASP C 1 340 ? 248.132 251.960 236.329 1.00 42.31 340 ASP D N 1
ATOM 11758 C CA . ASP C 1 340 ? 249.149 251.032 235.833 1.00 44.96 340 ASP D CA 1
ATOM 11759 C C . ASP C 1 340 ? 249.916 251.694 234.690 1.00 47.62 340 ASP D C 1
ATOM 11760 O O . ASP C 1 340 ? 249.758 251.363 233.514 1.00 47.77 340 ASP D O 1
ATOM 11765 N N . ARG C 1 341 ? 250.772 252.643 235.054 1.00 54.99 341 ARG D N 1
ATOM 11766 C CA . ARG C 1 341 ? 251.558 253.388 234.082 1.00 54.31 341 ARG D CA 1
ATOM 11767 C C . ARG C 1 341 ? 252.860 252.660 233.774 1.00 59.82 341 ARG D C 1
ATOM 11768 O O . ARG C 1 341 ? 253.461 252.027 234.647 1.00 60.48 341 ARG D O 1
ATOM 11776 N N . GLU C 1 342 ? 253.292 252.759 232.519 1.00 70.41 342 GLU D N 1
ATOM 11777 C CA . GLU C 1 342 ? 254.511 252.096 232.077 1.00 68.06 342 GLU D CA 1
ATOM 11778 C C . GLU C 1 342 ? 255.737 252.849 232.576 1.00 67.10 342 GLU D C 1
ATOM 11779 O O . GLU C 1 342 ? 255.761 254.083 232.599 1.00 67.80 342 GLU D O 1
ATOM 11785 N N . GLY C 1 343 ? 256.760 252.095 232.974 1.00 70.71 343 GLY D N 1
ATOM 11786 C CA . GLY C 1 343 ? 257.992 252.673 233.468 1.00 73.08 343 GLY D CA 1
ATOM 11787 C C . GLY C 1 343 ? 257.974 253.074 234.925 1.00 74.66 343 GLY D C 1
ATOM 11788 O O . GLY C 1 343 ? 259.009 253.518 235.440 1.00 75.70 343 GLY D O 1
ATOM 11789 N N . GLU C 1 344 ? 256.842 252.932 235.606 1.00 65.88 344 GLU D N 1
ATOM 11790 C CA . GLU C 1 344 ? 256.694 253.282 237.007 1.00 65.26 344 GLU D CA 1
ATOM 11791 C C . GLU C 1 344 ? 256.080 252.113 237.761 1.00 65.73 344 GLU D C 1
ATOM 11792 O O . GLU C 1 344 ? 255.372 251.293 237.168 1.00 63.34 344 GLU D O 1
ATOM 11798 N N . PRO C 1 345 ? 256.345 252.001 239.064 1.00 59.81 345 PRO D N 1
ATOM 11799 C CA . PRO C 1 345 ? 255.738 250.914 239.842 1.00 54.35 345 PRO D CA 1
ATOM 11800 C C . PRO C 1 345 ? 254.219 251.002 239.825 1.00 52.13 345 PRO D C 1
ATOM 11801 O O . PRO C 1 345 ? 253.638 252.089 239.861 1.00 53.32 345 PRO D O 1
ATOM 11805 N N . SER C 1 346 ? 253.578 249.838 239.765 1.00 43.44 346 SER D N 1
ATOM 11806 C CA . SER C 1 346 ? 252.127 249.783 239.664 1.00 42.00 346 SER D CA 1
ATOM 11807 C C . SER C 1 346 ? 251.474 250.244 240.961 1.00 44.10 346 SER D C 1
ATOM 11808 O O . SER C 1 346 ? 251.914 249.892 242.059 1.00 45.07 346 SER D O 1
ATOM 11811 N N . GLN C 1 347 ? 250.414 251.039 240.827 1.00 33.71 347 GLN D N 1
ATOM 11812 C CA . GLN C 1 347 ? 249.648 251.528 241.963 1.00 29.87 347 GLN D CA 1
ATOM 11813 C C . GLN C 1 347 ? 248.330 250.786 242.144 1.00 31.04 347 GLN D C 1
ATOM 11814 O O . GLN C 1 347 ? 247.485 251.226 242.930 1.00 36.42 347 GLN D O 1
ATOM 11820 N N . LEU C 1 348 ? 248.133 249.678 241.433 1.00 22.25 348 LEU D N 1
ATOM 11821 C CA . LEU C 1 348 ? 246.912 248.900 241.583 1.00 20.72 348 LEU D CA 1
ATOM 11822 C C . LEU C 1 348 ? 246.856 248.254 242.962 1.00 22.29 348 LEU D C 1
ATOM 11823 O O . LEU C 1 348 ? 247.882 247.871 243.530 1.00 20.16 348 LEU D O 1
ATOM 11828 N N . ALA C 1 349 ? 245.646 248.141 243.502 1.00 15.60 349 ALA D N 1
ATOM 11829 C CA . ALA C 1 349 ? 245.466 247.561 244.825 1.00 10.78 349 ALA D CA 1
ATOM 11830 C C . ALA C 1 349 ? 245.704 246.056 244.795 1.00 14.78 349 ALA D C 1
ATOM 11831 O O . ALA C 1 349 ? 245.423 245.382 243.800 1.00 17.85 349 ALA D O 1
ATOM 11833 N N . ALA C 1 350 ? 246.229 245.532 245.899 1.00 9.49 350 ALA D N 1
ATOM 11834 C CA . ALA C 1 350 ? 246.494 244.106 246.006 1.00 0.00 350 ALA D CA 1
ATOM 11835 C C . ALA C 1 350 ? 245.190 243.322 246.120 1.00 1.90 350 ALA D C 1
ATOM 11836 O O . ALA C 1 350 ? 244.181 243.815 246.629 1.00 9.72 350 ALA D O 1
ATOM 11838 N N . VAL C 1 351 ? 245.221 242.083 245.632 1.00 6.48 351 VAL D N 1
ATOM 11839 C CA . VAL C 1 351 ? 244.055 241.206 245.637 1.00 4.91 351 VAL D CA 1
ATOM 11840 C C . VAL C 1 351 ? 244.465 239.845 246.182 1.00 6.36 351 VAL D C 1
ATOM 11841 O O . VAL C 1 351 ? 245.503 239.294 245.796 1.00 15.77 351 VAL D O 1
ATOM 11845 N N . ASP C 1 352 ? 243.645 239.304 247.082 1.00 3.74 352 ASP D N 1
ATOM 11846 C CA . ASP C 1 352 ? 243.828 237.964 247.621 1.00 4.99 352 ASP D CA 1
ATOM 11847 C C . ASP C 1 352 ? 242.695 237.080 247.120 1.00 7.50 352 ASP D C 1
ATOM 11848 O O . ASP C 1 352 ? 241.521 237.422 247.285 1.00 14.24 352 ASP D O 1
ATOM 11853 N N . ILE C 1 353 ? 243.043 235.951 246.514 1.00 2.50 353 ILE D N 1
ATOM 11854 C CA . ILE C 1 353 ? 242.075 235.063 245.883 1.00 3.28 353 ILE D CA 1
ATOM 11855 C C . ILE C 1 353 ? 241.998 233.781 246.699 1.00 2.05 353 ILE D C 1
ATOM 11856 O O . ILE C 1 353 ? 242.993 233.057 246.832 1.00 15.98 353 ILE D O 1
ATOM 11861 N N . PHE C 1 354 ? 240.813 233.498 247.230 1.00 0.47 354 PHE D N 1
ATOM 11862 C CA . PHE C 1 354 ? 240.560 232.320 248.049 1.00 3.70 354 PHE D CA 1
ATOM 11863 C C . PHE C 1 354 ? 239.942 231.229 247.187 1.00 3.12 354 PHE D C 1
ATOM 11864 O O . PHE C 1 354 ? 239.034 231.500 246.396 1.00 13.64 354 PHE D O 1
ATOM 11872 N N . VAL C 1 355 ? 240.443 230.005 247.337 1.00 4.46 355 VAL D N 1
ATOM 11873 C CA . VAL C 1 355 ? 239.951 228.841 246.610 1.00 7.56 355 VAL D CA 1
ATOM 11874 C C . VAL C 1 355 ? 239.540 227.788 247.627 1.00 10.01 355 VAL D C 1
ATOM 11875 O O . VAL C 1 355 ? 240.377 227.307 248.399 1.00 11.32 355 VAL D O 1
ATOM 11879 N N . SER C 1 356 ? 238.266 227.408 247.607 1.00 19.15 356 SER D N 1
ATOM 11880 C CA . SER C 1 356 ? 237.723 226.467 248.580 1.00 16.86 356 SER D CA 1
ATOM 11881 C C . SER C 1 356 ? 237.706 225.056 248.006 1.00 20.75 356 SER D C 1
ATOM 11882 O O . SER C 1 356 ? 237.212 224.842 246.893 1.00 31.21 356 SER D O 1
ATOM 11885 N N . THR C 1 357 ? 238.241 224.096 248.765 1.00 21.44 357 THR D N 1
ATOM 11886 C CA . THR C 1 357 ? 238.147 222.686 248.418 1.00 27.99 357 THR D CA 1
ATOM 11887 C C . THR C 1 357 ? 238.023 221.878 249.702 1.00 28.36 357 THR D C 1
ATOM 11888 O O . THR C 1 357 ? 238.467 222.313 250.768 1.00 31.05 357 THR D O 1
ATOM 11892 N N . VAL C 1 358 ? 237.405 220.700 249.601 1.00 37.15 358 VAL D N 1
ATOM 11893 C CA . VAL C 1 358 ? 237.090 219.894 250.776 1.00 38.85 358 VAL D CA 1
ATOM 11894 C C . VAL C 1 358 ? 237.638 218.474 250.662 1.00 43.75 358 VAL D C 1
ATOM 11895 O O . VAL C 1 358 ? 238.326 217.993 251.569 1.00 43.89 358 VAL D O 1
ATOM 11899 N N . ASP C 1 359 ? 237.348 217.787 249.558 1.00 44.35 359 ASP D N 1
ATOM 11900 C CA . ASP C 1 359 ? 237.664 216.366 249.432 1.00 39.32 359 ASP D CA 1
ATOM 11901 C C . ASP C 1 359 ? 238.315 216.084 248.085 1.00 37.24 359 ASP D C 1
ATOM 11902 O O . ASP C 1 359 ? 237.680 216.297 247.036 1.00 42.91 359 ASP D O 1
ATOM 11907 N N . PRO C 1 360 ? 239.563 215.610 248.058 1.00 32.49 360 PRO D N 1
ATOM 11908 C CA . PRO C 1 360 ? 240.184 215.260 246.770 1.00 33.31 360 PRO D CA 1
ATOM 11909 C C . PRO C 1 360 ? 239.518 214.085 246.074 1.00 32.71 360 PRO D C 1
ATOM 11910 O O . PRO C 1 360 ? 239.601 213.979 244.845 1.00 34.28 360 PRO D O 1
ATOM 11914 N N . LEU C 1 361 ? 238.877 213.186 246.822 1.00 33.89 361 LEU D N 1
ATOM 11915 C CA . LEU C 1 361 ? 238.219 212.044 246.194 1.00 30.85 361 LEU D CA 1
ATOM 11916 C C . LEU C 1 361 ? 236.960 212.476 245.452 1.00 33.08 361 LEU D C 1
ATOM 11917 O O . LEU C 1 361 ? 236.722 212.056 244.314 1.00 37.32 361 LEU D O 1
ATOM 11922 N N . LYS C 1 362 ? 236.138 213.317 246.084 1.00 30.52 362 LYS D N 1
ATOM 11923 C CA . LYS C 1 362 ? 234.932 213.805 245.423 1.00 32.13 362 LYS D CA 1
ATOM 11924 C C . LYS C 1 362 ? 235.263 214.873 244.388 1.00 35.73 362 LYS D C 1
ATOM 11925 O O . LYS C 1 362 ? 234.658 214.911 243.310 1.00 37.99 362 LYS D O 1
ATOM 11931 N N . GLU C 1 363 ? 236.218 215.748 244.696 1.00 34.47 363 GLU D N 1
ATOM 11932 C CA . GLU C 1 363 ? 236.624 216.810 243.787 1.00 29.67 363 GLU D CA 1
ATOM 11933 C C . GLU C 1 363 ? 237.971 216.453 243.180 1.00 33.16 363 GLU D C 1
ATOM 11934 O O . GLU C 1 363 ? 238.984 216.473 243.896 1.00 30.72 363 GLU D O 1
ATOM 11940 N N . PRO C 1 364 ? 238.041 216.126 241.891 1.00 27.45 364 PRO D N 1
ATOM 11941 C CA . PRO C 1 364 ? 239.304 215.661 241.299 1.00 24.35 364 PRO D CA 1
ATOM 11942 C C . PRO C 1 364 ? 240.401 216.698 241.447 1.00 24.15 364 PRO D C 1
ATOM 11943 O O . PRO C 1 364 ? 240.162 217.901 241.263 1.00 29.50 364 PRO D O 1
ATOM 11947 N N . PRO C 1 365 ? 241.620 216.270 241.787 1.00 19.63 365 PRO D N 1
ATOM 11948 C CA . PRO C 1 365 ? 242.719 217.238 241.937 1.00 21.58 365 PRO D CA 1
ATOM 11949 C C . PRO C 1 365 ? 243.073 217.963 240.652 1.00 19.61 365 PRO D C 1
ATOM 11950 O O . PRO C 1 365 ? 243.650 219.055 240.711 1.00 23.52 365 PRO D O 1
ATOM 11954 N N . LEU C 1 366 ? 242.755 217.387 239.490 1.00 19.22 366 LEU D N 1
ATOM 11955 C CA . LEU C 1 366 ? 243.078 218.045 238.227 1.00 17.56 366 LEU D CA 1
ATOM 11956 C C . LEU C 1 366 ? 242.286 219.335 238.056 1.00 15.91 366 LEU D C 1
ATOM 11957 O O . LEU C 1 366 ? 242.815 220.337 237.561 1.00 15.40 366 LEU D O 1
ATOM 11962 N N . VAL C 1 367 ? 241.014 219.332 238.461 1.00 13.62 367 VAL D N 1
ATOM 11963 C CA . VAL C 1 367 ? 240.191 220.534 238.343 1.00 18.34 367 VAL D CA 1
ATOM 11964 C C . VAL C 1 367 ? 240.725 221.639 239.248 1.00 19.93 367 VAL D C 1
ATOM 11965 O O . VAL C 1 367 ? 240.818 222.805 238.842 1.00 18.32 367 VAL D O 1
ATOM 11969 N N . THR C 1 368 ? 241.078 221.292 240.488 1.00 18.60 368 THR D N 1
ATOM 11970 C CA . THR C 1 368 ? 241.650 222.279 241.398 1.00 13.82 368 THR D CA 1
ATOM 11971 C C . THR C 1 368 ? 242.983 222.798 240.877 1.00 19.49 368 THR D C 1
ATOM 11972 O O . THR C 1 368 ? 243.285 223.993 240.992 1.00 28.87 368 THR D O 1
ATOM 11976 N N . ALA C 1 369 ? 243.796 221.911 240.298 1.00 15.25 369 ALA D N 1
ATOM 11977 C CA . ALA C 1 369 ? 245.064 222.336 239.717 1.00 4.82 369 ALA D CA 1
ATOM 11978 C C . ALA C 1 369 ? 244.843 223.309 238.568 1.00 10.05 369 ALA D C 1
ATOM 11979 O O . ALA C 1 369 ? 245.561 224.306 238.443 1.00 17.33 369 ALA D O 1
ATOM 11981 N N . ASN C 1 370 ? 243.852 223.036 237.717 1.00 15.57 370 ASN D N 1
ATOM 11982 C CA . ASN C 1 370 ? 243.556 223.940 236.611 1.00 11.70 370 ASN D CA 1
ATOM 11983 C C . ASN C 1 370 ? 243.057 225.287 237.117 1.00 12.84 370 ASN D C 1
ATOM 11984 O O . ASN C 1 370 ? 243.414 226.336 236.568 1.00 16.75 370 ASN D O 1
ATOM 11989 N N . THR C 1 371 ? 242.227 225.277 238.163 1.00 14.11 371 THR D N 1
ATOM 11990 C CA . THR C 1 371 ? 241.774 226.532 238.758 1.00 8.06 371 THR D CA 1
ATOM 11991 C C . THR C 1 371 ? 242.946 227.339 239.303 1.00 10.37 371 THR D C 1
ATOM 11992 O O . THR C 1 371 ? 243.036 228.553 239.079 1.00 19.67 371 THR D O 1
ATOM 11996 N N . VAL C 1 372 ? 243.862 226.676 240.013 1.00 11.92 372 VAL D N 1
ATOM 11997 C CA . VAL C 1 372 ? 245.025 227.367 240.565 1.00 7.11 372 VAL D CA 1
ATOM 11998 C C . VAL C 1 372 ? 245.901 227.917 239.446 1.00 7.06 372 VAL D C 1
ATOM 11999 O O . VAL C 1 372 ? 246.418 229.037 239.536 1.00 14.49 372 VAL D O 1
ATOM 12003 N N . LEU C 1 373 ? 246.083 227.139 238.376 1.00 14.16 373 LEU D N 1
ATOM 12004 C CA . LEU C 1 373 ? 246.888 227.598 237.247 1.00 8.02 373 LEU D CA 1
ATOM 12005 C C . LEU C 1 373 ? 246.260 228.811 236.574 1.00 9.07 373 LEU D C 1
ATOM 12006 O O . LEU C 1 373 ? 246.964 229.755 236.197 1.00 14.46 373 LEU D O 1
ATOM 12011 N N . SER C 1 374 ? 244.936 228.802 236.406 1.00 9.71 374 SER D N 1
ATOM 12012 C CA . SER C 1 374 ? 244.259 229.947 235.807 1.00 7.55 374 SER D CA 1
ATOM 12013 C C . SER C 1 374 ? 244.361 231.176 236.701 1.00 6.96 374 SER D C 1
ATOM 12014 O O . SER C 1 374 ? 244.491 232.303 236.209 1.00 12.91 374 SER D O 1
ATOM 12017 N N . ILE C 1 375 ? 244.295 230.979 238.019 1.00 17.99 375 ILE D N 1
ATOM 12018 C CA . ILE C 1 375 ? 244.381 232.107 238.943 1.00 13.49 375 ILE D CA 1
ATOM 12019 C C . ILE C 1 375 ? 245.786 232.698 238.946 1.00 15.09 375 ILE D C 1
ATOM 12020 O O . ILE C 1 375 ? 245.960 233.922 238.926 1.00 27.53 375 ILE D O 1
ATOM 12025 N N . LEU C 1 376 ? 246.810 231.841 238.962 1.00 7.66 376 LEU D N 1
ATOM 12026 C CA . LEU C 1 376 ? 248.187 232.317 239.027 1.00 6.08 376 LEU D CA 1
ATOM 12027 C C . LEU C 1 376 ? 248.620 233.044 237.761 1.00 12.35 376 LEU D C 1
ATOM 12028 O O . LEU C 1 376 ? 249.617 233.773 237.792 1.00 17.62 376 LEU D O 1
ATOM 12033 N N . ALA C 1 377 ? 247.901 232.868 236.653 1.00 16.03 377 ALA D N 1
ATOM 12034 C CA . ALA C 1 377 ? 248.239 233.503 235.388 1.00 3.96 377 ALA D CA 1
ATOM 12035 C C . ALA C 1 377 ? 247.358 234.708 235.084 1.00 12.66 377 ALA D C 1
ATOM 12036 O O . ALA C 1 377 ? 247.268 235.122 233.925 1.00 20.00 377 ALA D O 1
ATOM 12038 N N . VAL C 1 378 ? 246.707 235.279 236.101 1.00 18.00 378 VAL D N 1
ATOM 12039 C CA . VAL C 1 378 ? 245.818 236.409 235.869 1.00 14.72 378 VAL D CA 1
ATOM 12040 C C . VAL C 1 378 ? 246.620 237.617 235.379 1.00 18.85 378 VAL D C 1
ATOM 12041 O O . VAL C 1 378 ? 247.811 237.775 235.677 1.00 22.79 378 VAL D O 1
ATOM 12045 N N . ASP C 1 379 ? 245.954 238.469 234.598 1.00 13.76 379 ASP D N 1
ATOM 12046 C CA . ASP C 1 379 ? 246.587 239.658 234.024 1.00 12.49 379 ASP D CA 1
ATOM 12047 C C . ASP C 1 379 ? 246.592 240.779 235.065 1.00 20.31 379 ASP D C 1
ATOM 12048 O O . ASP C 1 379 ? 245.855 241.763 234.989 1.00 27.19 379 ASP D O 1
ATOM 12053 N N . TYR C 1 380 ? 247.454 240.602 236.061 1.00 15.14 380 TYR D N 1
ATOM 12054 C CA . TYR C 1 380 ? 247.608 241.528 237.170 1.00 8.93 380 TYR D CA 1
ATOM 12055 C C . TYR C 1 380 ? 249.056 241.472 237.632 1.00 14.86 380 TYR D C 1
ATOM 12056 O O . TYR C 1 380 ? 249.732 240.460 237.415 1.00 21.19 380 TYR D O 1
ATOM 12065 N N . PRO C 1 381 ? 249.566 242.542 238.243 1.00 16.49 381 PRO D N 1
ATOM 12066 C CA . PRO C 1 381 ? 250.935 242.497 238.772 1.00 12.83 381 PRO D CA 1
ATOM 12067 C C . PRO C 1 381 ? 251.109 241.363 239.772 1.00 14.94 381 PRO D C 1
ATOM 12068 O O . PRO C 1 381 ? 250.237 241.102 240.603 1.00 21.50 381 PRO D O 1
ATOM 12072 N N . VAL C 1 382 ? 252.254 240.683 239.679 1.00 12.02 382 VAL D N 1
ATOM 12073 C CA . VAL C 1 382 ? 252.491 239.510 240.516 1.00 10.23 382 VAL D CA 1
ATOM 12074 C C . VAL C 1 382 ? 252.676 239.914 241.974 1.00 13.45 382 VAL D C 1
ATOM 12075 O O . VAL C 1 382 ? 252.376 239.137 242.889 1.00 24.47 382 VAL D O 1
ATOM 12079 N N . ASP C 1 383 ? 253.172 241.129 242.219 1.00 8.60 383 ASP D N 1
ATOM 12080 C CA . ASP C 1 383 ? 253.334 241.594 243.591 1.00 7.38 383 ASP D CA 1
ATOM 12081 C C . ASP C 1 383 ? 252.008 241.988 244.225 1.00 11.11 383 ASP D C 1
ATOM 12082 O O . ASP C 1 383 ? 251.936 242.121 245.451 1.00 19.16 383 ASP D O 1
ATOM 12087 N N . LYS C 1 384 ? 250.962 242.176 243.423 1.00 7.10 384 LYS D N 1
ATOM 12088 C CA . LYS C 1 384 ? 249.653 242.576 243.916 1.00 6.28 384 LYS D CA 1
ATOM 12089 C C . LYS C 1 384 ? 248.646 241.433 243.904 1.00 8.09 384 LYS D C 1
ATOM 12090 O O . LYS C 1 384 ? 247.446 241.677 244.059 1.00 15.12 384 LYS D O 1
ATOM 12096 N N . VAL C 1 385 ? 249.100 240.196 243.718 1.00 8.12 385 VAL D N 1
ATOM 12097 C CA . VAL C 1 385 ? 248.224 239.033 243.656 1.00 7.52 385 VAL D CA 1
ATOM 12098 C C . VAL C 1 385 ? 248.720 237.994 244.650 1.00 11.29 385 VAL D C 1
ATOM 12099 O O . VAL C 1 385 ? 249.903 237.638 244.643 1.00 17.05 385 VAL D O 1
ATOM 12103 N N . SER C 1 386 ? 247.817 237.510 245.499 1.00 8.19 386 SER D N 1
ATOM 12104 C CA . SER C 1 386 ? 248.109 236.405 246.399 1.00 3.80 386 SER D CA 1
ATOM 12105 C C . SER C 1 386 ? 247.013 235.362 246.256 1.00 5.59 386 SER D C 1
ATOM 12106 O O . SER C 1 386 ? 245.857 235.699 245.995 1.00 16.01 386 SER D O 1
ATOM 12109 N N . CYS C 1 387 ? 247.381 234.094 246.415 1.00 2.79 387 CYS D N 1
ATOM 12110 C CA . CYS C 1 387 ? 246.444 232.988 246.275 1.00 2.55 387 CYS D CA 1
ATOM 12111 C C . CYS C 1 387 ? 246.484 232.126 247.527 1.00 7.85 387 CYS D C 1
ATOM 12112 O O . CYS C 1 387 ? 247.560 231.698 247.957 1.00 10.17 387 CYS D O 1
ATOM 12115 N N . TYR C 1 388 ? 245.313 231.872 248.105 1.00 4.95 388 TYR D N 1
ATOM 12116 C CA . TYR C 1 388 ? 245.171 231.019 249.276 1.00 4.43 388 TYR D CA 1
ATOM 12117 C C . TYR C 1 388 ? 244.201 229.896 248.946 1.00 7.07 388 TYR D C 1
ATOM 12118 O O . TYR C 1 388 ? 243.073 230.157 248.518 1.00 10.18 388 TYR D O 1
ATOM 12127 N N . VAL C 1 389 ? 244.634 228.657 249.154 1.00 7.63 389 VAL D N 1
ATOM 12128 C CA . VAL C 1 389 ? 243.808 227.478 248.919 1.00 3.38 389 VAL D CA 1
ATOM 12129 C C . VAL C 1 389 ? 243.494 226.852 250.269 1.00 9.52 389 VAL D C 1
ATOM 12130 O O . VAL C 1 389 ? 244.407 226.469 251.010 1.00 8.29 389 VAL D O 1
ATOM 12134 N N . SER C 1 390 ? 242.207 226.747 250.590 1.00 12.28 390 SER D N 1
ATOM 12135 C CA . SER C 1 390 ? 241.755 226.147 251.840 1.00 7.19 390 SER D CA 1
ATOM 12136 C C . SER C 1 390 ? 241.228 224.749 251.545 1.00 13.00 390 SER D C 1
ATOM 12137 O O . SER C 1 390 ? 240.176 224.595 250.912 1.00 26.11 390 SER D O 1
ATOM 12140 N N . ASP C 1 391 ? 241.957 223.738 252.014 1.00 12.21 391 ASP D N 1
ATOM 12141 C CA . ASP C 1 391 ? 241.558 222.339 251.893 1.00 18.16 391 ASP D CA 1
ATOM 12142 C C . ASP C 1 391 ? 241.024 221.897 253.250 1.00 19.72 391 ASP D C 1
ATOM 12143 O O . ASP C 1 391 ? 241.789 221.690 254.195 1.00 23.56 391 ASP D O 1
ATOM 12148 N N . ASP C 1 392 ? 239.700 221.755 253.344 1.00 23.27 392 ASP D N 1
ATOM 12149 C CA . ASP C 1 392 ? 239.072 221.433 254.619 1.00 23.24 392 ASP D CA 1
ATOM 12150 C C . ASP C 1 392 ? 239.337 219.996 255.049 1.00 26.31 392 ASP D C 1
ATOM 12151 O O . ASP C 1 392 ? 239.222 219.684 256.239 1.00 26.74 392 ASP D O 1
ATOM 12156 N N . GLY C 1 393 ? 239.686 219.115 254.112 1.00 28.30 393 GLY D N 1
ATOM 12157 C CA . GLY C 1 393 ? 239.916 217.720 254.438 1.00 23.33 393 GLY D CA 1
ATOM 12158 C C . GLY C 1 393 ? 241.287 217.391 254.986 1.00 28.16 393 GLY D C 1
ATOM 12159 O O . GLY C 1 393 ? 241.483 216.275 255.475 1.00 33.05 393 GLY D O 1
ATOM 12160 N N . ALA C 1 394 ? 242.233 218.331 254.917 1.00 26.68 394 ALA D N 1
ATOM 12161 C CA . ALA C 1 394 ? 243.605 218.113 255.384 1.00 17.06 394 ALA D CA 1
ATOM 12162 C C . ALA C 1 394 ? 244.223 216.884 254.723 1.00 25.60 394 ALA D C 1
ATOM 12163 O O . ALA C 1 394 ? 244.874 216.062 255.370 1.00 31.60 394 ALA D O 1
ATOM 12165 N N . ALA C 1 395 ? 244.017 216.760 253.415 1.00 21.65 395 ALA D N 1
ATOM 12166 C CA . ALA C 1 395 ? 244.467 215.594 252.673 1.00 15.11 395 ALA D CA 1
ATOM 12167 C C . ALA C 1 395 ? 245.880 215.796 252.143 1.00 18.06 395 ALA D C 1
ATOM 12168 O O . ALA C 1 395 ? 246.235 216.880 251.673 1.00 24.04 395 ALA D O 1
ATOM 12170 N N . MET C 1 396 ? 246.687 214.736 252.228 1.00 22.32 396 MET D N 1
ATOM 12171 C CA . MET C 1 396 ? 248.038 214.776 251.678 1.00 17.92 396 MET D CA 1
ATOM 12172 C C . MET C 1 396 ? 248.011 214.899 250.160 1.00 18.99 396 MET D C 1
ATOM 12173 O O . MET C 1 396 ? 248.890 215.536 249.561 1.00 23.23 396 MET D O 1
ATOM 12178 N N . LEU C 1 397 ? 247.010 214.288 249.520 1.00 17.98 397 LEU D N 1
ATOM 12179 C CA . LEU C 1 397 ? 246.907 214.352 248.066 1.00 13.53 397 LEU D CA 1
ATOM 12180 C C . LEU C 1 397 ? 246.768 215.789 247.588 1.00 18.71 397 LEU D C 1
ATOM 12181 O O . LEU C 1 397 ? 247.376 216.176 246.586 1.00 23.37 397 LEU D O 1
ATOM 12186 N N . THR C 1 398 ? 245.973 216.597 248.295 1.00 19.18 398 THR D N 1
ATOM 12187 C CA . THR C 1 398 ? 245.819 217.998 247.916 1.00 14.65 398 THR D CA 1
ATOM 12188 C C . THR C 1 398 ? 247.137 218.754 248.037 1.00 13.16 398 THR D C 1
ATOM 12189 O O . THR C 1 398 ? 247.476 219.565 247.170 1.00 20.23 398 THR D O 1
ATOM 12193 N N . PHE C 1 399 ? 247.897 218.496 249.104 1.00 8.90 399 PHE D N 1
ATOM 12194 C CA . PHE C 1 399 ? 249.181 219.167 249.289 1.00 8.47 399 PHE D CA 1
ATOM 12195 C C . PHE C 1 399 ? 250.159 218.803 248.177 1.00 14.29 399 PHE D C 1
ATOM 12196 O O . PHE C 1 399 ? 250.820 219.676 247.598 1.00 21.06 399 PHE D O 1
ATOM 12204 N N . GLU C 1 400 ? 250.261 217.509 247.862 1.00 14.01 400 GLU D N 1
ATOM 12205 C CA . GLU C 1 400 ? 251.169 217.079 246.802 1.00 11.53 400 GLU D CA 1
ATOM 12206 C C . GLU C 1 400 ? 250.729 217.617 245.445 1.00 11.08 400 GLU D C 1
ATOM 12207 O O . GLU C 1 400 ? 251.567 218.022 244.627 1.00 13.38 400 GLU D O 1
ATOM 12213 N N . ALA C 1 401 ? 249.418 217.634 245.190 1.00 6.01 401 ALA D N 1
ATOM 12214 C CA . ALA C 1 401 ? 248.910 218.176 243.938 1.00 8.39 401 ALA D CA 1
ATOM 12215 C C . ALA C 1 401 ? 249.197 219.666 243.828 1.00 12.59 401 ALA D C 1
ATOM 12216 O O . ALA C 1 401 ? 249.517 220.160 242.745 1.00 15.28 401 ALA D O 1
ATOM 12218 N N . LEU C 1 402 ? 249.090 220.400 244.938 1.00 10.94 402 LEU D N 1
ATOM 12219 C CA . LEU C 1 402 ? 249.409 221.824 244.915 1.00 5.32 402 LEU D CA 1
ATOM 12220 C C . LEU C 1 402 ? 250.892 222.055 244.657 1.00 7.42 402 LEU D C 1
ATOM 12221 O O . LEU C 1 402 ? 251.264 222.978 243.923 1.00 14.70 402 LEU D O 1
ATOM 12226 N N . ALA C 1 403 ? 251.756 221.234 245.259 1.00 5.46 403 ALA D N 1
ATOM 12227 C CA . ALA C 1 403 ? 253.187 221.356 244.988 1.00 7.27 403 ALA D CA 1
ATOM 12228 C C . ALA C 1 403 ? 253.492 221.102 243.515 1.00 13.93 403 ALA D C 1
ATOM 12229 O O . ALA C 1 403 ? 254.230 221.869 242.877 1.00 20.01 403 ALA D O 1
ATOM 12231 N N . GLU C 1 404 ? 252.918 220.035 242.952 1.00 10.19 404 GLU D N 1
ATOM 12232 C CA . GLU C 1 404 ? 253.132 219.741 241.538 1.00 4.14 404 GLU D CA 1
ATOM 12233 C C . GLU C 1 404 ? 252.548 220.837 240.652 1.00 6.86 404 GLU D C 1
ATOM 12234 O O . GLU C 1 404 ? 253.119 221.173 239.607 1.00 13.24 404 GLU D O 1
ATOM 12240 N N . THR C 1 405 ? 251.410 221.405 241.056 1.00 6.89 405 THR D N 1
ATOM 12241 C CA . THR C 1 405 ? 250.789 222.477 240.289 1.00 2.71 405 THR D CA 1
ATOM 12242 C C . THR C 1 405 ? 251.663 223.721 240.279 1.00 3.75 405 THR D C 1
ATOM 12243 O O . THR C 1 405 ? 251.787 224.388 239.250 1.00 12.18 405 THR D O 1
ATOM 12247 N N . SER C 1 406 ? 252.271 224.056 241.419 1.00 4.71 406 SER D N 1
ATOM 12248 C CA . SER C 1 406 ? 253.205 225.178 241.450 1.00 6.34 406 SER D CA 1
ATOM 12249 C C . SER C 1 406 ? 254.418 224.905 240.569 1.00 7.60 406 SER D C 1
ATOM 12250 O O . SER C 1 406 ? 254.877 225.790 239.831 1.00 18.10 406 SER D O 1
ATOM 12253 N N . GLU C 1 407 ? 254.943 223.677 240.624 1.00 6.52 407 GLU D N 1
ATOM 12254 C CA . GLU C 1 407 ? 256.090 223.331 239.790 1.00 4.64 407 GLU D CA 1
ATOM 12255 C C . GLU C 1 407 ? 255.759 223.465 238.308 1.00 9.53 407 GLU D C 1
ATOM 12256 O O . GLU C 1 407 ? 256.586 223.938 237.520 1.00 5.15 407 GLU D O 1
ATOM 12262 N N . PHE C 1 408 ? 254.556 223.049 237.906 1.00 9.03 408 PHE D N 1
ATOM 12263 C CA . PHE C 1 408 ? 254.165 223.182 236.505 1.00 1.12 408 PHE D CA 1
ATOM 12264 C C . PHE C 1 408 ? 253.866 224.632 236.143 1.00 4.19 408 PHE D C 1
ATOM 12265 O O . PHE C 1 408 ? 254.157 225.071 235.025 1.00 13.52 408 PHE D O 1
ATOM 12273 N N . ALA C 1 409 ? 253.274 225.389 237.069 1.00 7.08 409 ALA D N 1
ATOM 12274 C CA . ALA C 1 409 ? 253.007 226.800 236.826 1.00 6.98 409 ALA D CA 1
ATOM 12275 C C . ALA C 1 409 ? 254.290 227.571 236.586 1.00 4.18 409 ALA D C 1
ATOM 12276 O O . ALA C 1 409 ? 254.292 228.525 235.800 1.00 6.50 409 ALA D O 1
ATOM 12278 N N . ARG C 1 410 ? 255.383 227.149 237.230 1.00 8.59 410 ARG D N 1
ATOM 12279 C CA . ARG C 1 410 ? 256.680 227.790 237.032 1.00 4.38 410 ARG D CA 1
ATOM 12280 C C . ARG C 1 410 ? 257.037 227.925 235.555 1.00 7.88 410 ARG D C 1
ATOM 12281 O O . ARG C 1 410 ? 257.738 228.868 235.172 1.00 14.42 410 ARG D O 1
ATOM 12289 N N . LYS C 1 411 ? 256.576 227.001 234.713 1.00 12.94 411 LYS D N 1
ATOM 12290 C CA . LYS C 1 411 ? 256.793 227.095 233.275 1.00 7.59 411 LYS D CA 1
ATOM 12291 C C . LYS C 1 411 ? 255.538 227.437 232.488 1.00 4.80 411 LYS D C 1
ATOM 12292 O O . LYS C 1 411 ? 255.647 227.924 231.361 1.00 5.26 411 LYS D O 1
ATOM 12298 N N . TRP C 1 412 ? 254.352 227.193 233.049 1.00 1.76 412 TRP D N 1
ATOM 12299 C CA . TRP C 1 412 ? 253.116 227.482 232.327 1.00 0.00 412 TRP D CA 1
ATOM 12300 C C . TRP C 1 412 ? 252.797 228.973 232.314 1.00 5.71 412 TRP D C 1
ATOM 12301 O O . TRP C 1 412 ? 252.298 229.492 231.309 1.00 12.30 412 TRP D O 1
ATOM 12312 N N . VAL C 1 413 ? 253.063 229.675 233.419 1.00 13.58 413 VAL D N 1
ATOM 12313 C CA . VAL C 1 413 ? 252.689 231.089 233.510 1.00 3.94 413 VAL D CA 1
ATOM 12314 C C . VAL C 1 413 ? 253.393 231.948 232.463 1.00 5.19 413 VAL D C 1
ATOM 12315 O O . VAL C 1 413 ? 252.716 232.759 231.808 1.00 3.06 413 VAL D O 1
ATOM 12319 N N . PRO C 1 414 ? 254.716 231.846 232.259 1.00 8.85 414 PRO D N 1
ATOM 12320 C CA . PRO C 1 414 ? 255.349 232.707 231.243 1.00 7.66 414 PRO D CA 1
ATOM 12321 C C . PRO C 1 414 ? 254.780 232.520 229.849 1.00 5.11 414 PRO D C 1
ATOM 12322 O O . PRO C 1 414 ? 254.642 233.499 229.110 1.00 10.61 414 PRO D O 1
ATOM 12326 N N . PHE C 1 415 ? 254.433 231.287 229.473 1.00 4.44 415 PHE D N 1
ATOM 12327 C CA . PHE C 1 415 ? 253.884 231.035 228.144 1.00 1.45 415 PHE D CA 1
ATOM 12328 C C . PHE C 1 415 ? 252.569 231.780 227.942 1.00 3.89 415 PHE D C 1
ATOM 12329 O O . PHE C 1 415 ? 252.393 232.505 226.953 1.00 10.42 415 PHE D O 1
ATOM 12337 N N . SER C 1 416 ? 251.636 231.620 228.883 1.00 6.98 416 SER D N 1
ATOM 12338 C CA . SER C 1 416 ? 250.338 232.274 228.767 1.00 2.66 416 SER D CA 1
ATOM 12339 C C . SER C 1 416 ? 250.471 233.789 228.840 1.00 3.25 416 SER D C 1
ATOM 12340 O O . SER C 1 416 ? 249.769 234.515 228.126 1.00 1.59 416 SER D O 1
ATOM 12343 N N . LYS C 1 417 ? 251.358 234.289 229.704 1.00 7.96 417 LYS D N 1
ATOM 12344 C CA . LYS C 1 417 ? 251.547 235.733 229.801 1.00 5.34 417 LYS D CA 1
ATOM 12345 C C . LYS C 1 417 ? 252.140 236.304 228.518 1.00 6.97 417 LYS D C 1
ATOM 12346 O O . LYS C 1 417 ? 251.744 237.387 228.071 1.00 9.36 417 LYS D O 1
ATOM 12352 N N . LYS C 1 418 ? 253.091 235.591 227.910 1.00 9.21 418 LYS D N 1
ATOM 12353 C CA . LYS C 1 418 ? 253.751 236.094 226.711 1.00 9.55 418 LYS D CA 1
ATOM 12354 C C . LYS C 1 418 ? 252.820 236.060 225.507 1.00 4.43 418 LYS D C 1
ATOM 12355 O O . LYS C 1 418 ? 252.721 237.040 224.760 1.00 9.28 418 LYS D O 1
ATOM 12361 N N . TYR C 1 419 ? 252.129 234.941 225.296 1.00 7.38 419 TYR D N 1
ATOM 12362 C CA . TYR C 1 419 ? 251.311 234.787 224.101 1.00 3.49 419 TYR D CA 1
ATOM 12363 C C . TYR C 1 419 ? 249.864 235.220 224.298 1.00 10.17 419 TYR D C 1
ATOM 12364 O O . TYR C 1 419 ? 249.103 235.227 223.324 1.00 12.25 419 TYR D O 1
ATOM 12373 N N . SER C 1 420 ? 249.474 235.587 225.517 1.00 13.48 420 SER D N 1
ATOM 12374 C CA . SER C 1 420 ? 248.138 236.102 225.818 1.00 7.84 420 SER D CA 1
ATOM 12375 C C . SER C 1 420 ? 247.051 235.144 225.329 1.00 12.78 420 SER D C 1
ATOM 12376 O O . SER C 1 420 ? 246.188 235.491 224.521 1.00 13.76 420 SER D O 1
ATOM 12379 N N . ILE C 1 421 ? 247.108 233.920 225.838 1.00 12.14 421 ILE D N 1
ATOM 12380 C CA . ILE C 1 421 ? 246.137 232.897 225.473 1.00 10.38 421 ILE D CA 1
ATOM 12381 C C . ILE C 1 421 ? 244.912 233.018 226.369 1.00 13.28 421 ILE D C 1
ATOM 12382 O O . ILE C 1 421 ? 244.993 233.464 227.518 1.00 19.04 421 ILE D O 1
ATOM 12387 N N . GLU C 1 422 ? 243.758 232.626 225.829 1.00 16.92 422 GLU D N 1
ATOM 12388 C CA . GLU C 1 422 ? 242.499 232.671 226.561 1.00 11.51 422 GLU D CA 1
ATOM 12389 C C . GLU C 1 422 ? 241.677 231.433 226.218 1.00 16.96 422 GLU D C 1
ATOM 12390 O O . GLU C 1 422 ? 241.439 231.161 225.033 1.00 23.26 422 GLU D O 1
ATOM 12396 N N . PRO C 1 423 ? 241.226 230.660 227.215 1.00 18.92 423 PRO D N 1
ATOM 12397 C CA . PRO C 1 423 ? 241.434 230.834 228.659 1.00 15.46 423 PRO D CA 1
ATOM 12398 C C . PRO C 1 423 ? 242.822 230.381 229.090 1.00 15.44 423 PRO D C 1
ATOM 12399 O O . PRO C 1 423 ? 243.505 229.671 228.358 1.00 20.63 423 PRO D O 1
ATOM 12403 N N . ARG C 1 424 ? 243.265 230.776 230.279 1.00 12.82 424 ARG D N 1
ATOM 12404 C CA . ARG C 1 424 ? 244.594 230.432 230.760 1.00 12.07 424 ARG D CA 1
ATOM 12405 C C . ARG C 1 424 ? 244.617 229.143 231.570 1.00 14.20 424 ARG D C 1
ATOM 12406 O O . ARG C 1 424 ? 245.662 228.799 232.131 1.00 8.36 424 ARG D O 1
ATOM 12414 N N . ALA C 1 425 ? 243.497 228.434 231.654 1.00 18.05 425 ALA D N 1
ATOM 12415 C CA . ALA C 1 425 ? 243.490 227.095 232.227 1.00 7.92 425 ALA D CA 1
ATOM 12416 C C . ALA C 1 425 ? 243.952 226.098 231.172 1.00 11.89 425 ALA D C 1
ATOM 12417 O O . ALA C 1 425 ? 243.334 226.013 230.105 1.00 22.19 425 ALA D O 1
ATOM 12419 N N . PRO C 1 426 ? 245.024 225.339 231.416 1.00 10.04 426 PRO D N 1
ATOM 12420 C CA . PRO C 1 426 ? 245.562 224.472 230.352 1.00 9.18 426 PRO D CA 1
ATOM 12421 C C . PRO C 1 426 ? 244.592 223.405 229.873 1.00 12.14 426 PRO D C 1
ATOM 12422 O O . PRO C 1 426 ? 244.626 223.039 228.692 1.00 16.36 426 PRO D O 1
ATOM 12426 N N . GLU C 1 427 ? 243.732 222.887 230.753 1.00 12.64 427 GLU D N 1
ATOM 12427 C CA . GLU C 1 427 ? 242.806 221.835 230.345 1.00 13.59 427 GLU D CA 1
ATOM 12428 C C . GLU C 1 427 ? 241.814 222.346 229.310 1.00 15.21 427 GLU D C 1
ATOM 12429 O O . GLU C 1 427 ? 241.540 221.676 228.308 1.00 20.31 427 GLU D O 1
ATOM 12435 N N . TRP C 1 428 ? 241.264 223.538 229.536 1.00 20.71 428 TRP D N 1
ATOM 12436 C CA . TRP C 1 428 ? 240.255 224.077 228.634 1.00 20.69 428 TRP D CA 1
ATOM 12437 C C . TRP C 1 428 ? 240.874 224.757 227.421 1.00 20.12 428 TRP D C 1
ATOM 12438 O O . TRP C 1 428 ? 240.244 224.811 226.360 1.00 22.41 428 TRP D O 1
ATOM 12449 N N . TYR C 1 429 ? 242.095 225.281 227.554 1.00 14.80 429 TYR D N 1
ATOM 12450 C CA . TYR C 1 429 ? 242.761 225.890 226.408 1.00 14.50 429 TYR D CA 1
ATOM 12451 C C . TYR C 1 429 ? 243.145 224.844 225.370 1.00 18.81 429 TYR D C 1
ATOM 12452 O O . TYR C 1 429 ? 242.950 225.052 224.167 1.00 25.98 429 TYR D O 1
ATOM 12461 N N . PHE C 1 430 ? 243.690 223.712 225.814 1.00 16.44 430 PHE D N 1
ATOM 12462 C CA . PHE C 1 430 ? 244.162 222.681 224.898 1.00 11.03 430 PHE D CA 1
ATOM 12463 C C . PHE C 1 430 ? 243.048 221.775 224.394 1.00 14.31 430 PHE D C 1
ATOM 12464 O O . PHE C 1 430 ? 243.299 220.950 223.508 1.00 20.84 430 PHE D O 1
ATOM 12472 N N . SER C 1 431 ? 241.836 221.904 224.924 1.00 16.58 431 SER D N 1
ATOM 12473 C CA . SER C 1 431 ? 240.696 221.093 224.515 1.00 17.67 431 SER D CA 1
ATOM 12474 C C . SER C 1 431 ? 239.621 221.954 223.862 1.00 20.83 431 SER D C 1
ATOM 12475 O O . SER C 1 431 ? 238.426 221.787 224.114 1.00 25.49 431 SER D O 1
ATOM 12478 N N . GLN C 1 432 ? 240.040 222.889 223.016 1.00 29.45 432 GLN D N 1
ATOM 12479 C CA . GLN C 1 432 ? 239.135 223.783 222.308 1.00 30.66 432 GLN D CA 1
ATOM 12480 C C . GLN C 1 432 ? 239.244 223.533 220.813 1.00 36.23 432 GLN D C 1
ATOM 12481 O O . GLN C 1 432 ? 240.352 223.443 220.273 1.00 34.86 432 GLN D O 1
ATOM 12487 N N . LYS C 1 433 ? 238.094 223.420 220.149 1.00 41.74 433 LYS D N 1
ATOM 12488 C CA . LYS C 1 433 ? 238.058 223.240 218.705 1.00 42.06 433 LYS D CA 1
ATOM 12489 C C . LYS C 1 433 ? 238.277 224.541 217.944 1.00 43.70 433 LYS D C 1
ATOM 12490 O O . LYS C 1 433 ? 238.418 224.506 216.717 1.00 44.18 433 LYS D O 1
ATOM 12496 N N . ILE C 1 434 ? 238.304 225.680 218.641 1.00 39.48 434 ILE D N 1
ATOM 12497 C CA . ILE C 1 434 ? 238.555 226.954 217.986 1.00 38.52 434 ILE D CA 1
ATOM 12498 C C . ILE C 1 434 ? 239.975 226.972 217.422 1.00 42.73 434 ILE D C 1
ATOM 12499 O O . ILE C 1 434 ? 240.920 226.461 218.036 1.00 43.56 434 ILE D O 1
ATOM 12504 N N . ASP C 1 435 ? 240.118 227.547 216.227 1.00 36.43 435 ASP D N 1
ATOM 12505 C CA . ASP C 1 435 ? 241.423 227.661 215.588 1.00 36.69 435 ASP D CA 1
ATOM 12506 C C . ASP C 1 435 ? 242.401 228.389 216.502 1.00 32.46 435 ASP D C 1
ATOM 12507 O O . ASP C 1 435 ? 242.202 229.562 216.834 1.00 34.58 435 ASP D O 1
ATOM 12512 N N . TYR C 1 436 ? 243.458 227.688 216.906 1.00 21.18 436 TYR D N 1
ATOM 12513 C CA . TYR C 1 436 ? 244.431 228.220 217.849 1.00 23.48 436 TYR D CA 1
ATOM 12514 C C . TYR C 1 436 ? 245.482 229.108 217.195 1.00 25.22 436 TYR D C 1
ATOM 12515 O O . TYR C 1 436 ? 246.302 229.693 217.910 1.00 25.40 436 TYR D O 1
ATOM 12524 N N . LEU C 1 437 ? 245.480 229.225 215.868 1.00 26.64 437 LEU D N 1
ATOM 12525 C CA . LEU C 1 437 ? 246.429 230.068 215.151 1.00 28.24 437 LEU D CA 1
ATOM 12526 C C . LEU C 1 437 ? 245.801 231.382 214.699 1.00 30.46 437 LEU D C 1
ATOM 12527 O O . LEU C 1 437 ? 246.245 231.979 213.713 1.00 40.03 437 LEU D O 1
ATOM 12532 N N . LYS C 1 438 ? 244.774 231.844 215.405 1.00 28.19 438 LYS D N 1
ATOM 12533 C CA . LYS C 1 438 ? 244.057 233.058 215.042 1.00 30.57 438 LYS D CA 1
ATOM 12534 C C . LYS C 1 438 ? 244.585 234.228 215.863 1.00 34.29 438 LYS D C 1
ATOM 12535 O O . LYS C 1 438 ? 244.727 234.121 217.086 1.00 35.83 438 LYS D O 1
ATOM 12541 N N . ASP C 1 439 ? 244.872 235.340 215.183 1.00 30.17 439 ASP D N 1
ATOM 12542 C CA . ASP C 1 439 ? 245.446 236.537 215.803 1.00 27.94 439 ASP D CA 1
ATOM 12543 C C . ASP C 1 439 ? 246.757 236.219 216.522 1.00 28.23 439 ASP D C 1
ATOM 12544 O O . ASP C 1 439 ? 247.000 236.665 217.645 1.00 32.48 439 ASP D O 1
ATOM 12549 N N . LYS C 1 440 ? 247.611 235.442 215.861 1.00 20.68 440 LYS D N 1
ATOM 12550 C CA . LYS C 1 440 ? 248.931 235.104 216.377 1.00 19.64 440 LYS D CA 1
ATOM 12551 C C . LYS C 1 440 ? 249.989 235.682 215.450 1.00 19.79 440 LYS D C 1
ATOM 12552 O O . LYS C 1 440 ? 249.950 235.455 214.237 1.00 27.74 440 LYS D O 1
ATOM 12558 N N . VAL C 1 441 ? 250.932 236.428 216.026 1.00 13.68 441 VAL D N 1
ATOM 12559 C CA . VAL C 1 441 ? 251.928 237.165 215.264 1.00 9.24 441 VAL D CA 1
ATOM 12560 C C . VAL C 1 441 ? 253.338 236.643 215.515 1.00 13.71 441 VAL D C 1
ATOM 12561 O O . VAL C 1 441 ? 254.162 236.610 214.596 1.00 15.02 441 VAL D O 1
ATOM 12565 N N . HIS C 1 442 ? 253.630 236.222 216.743 1.00 12.59 442 HIS D N 1
ATOM 12566 C CA . HIS C 1 442 ? 254.993 235.862 217.114 1.00 5.99 442 HIS D CA 1
ATOM 12567 C C . HIS C 1 442 ? 255.497 234.702 216.260 1.00 13.29 442 HIS D C 1
ATOM 12568 O O . HIS C 1 442 ? 254.809 233.678 216.143 1.00 14.56 442 HIS D O 1
ATOM 12575 N N . PRO C 1 443 ? 256.676 234.822 215.645 1.00 17.29 443 PRO D N 1
ATOM 12576 C CA . PRO C 1 443 ? 257.179 233.731 214.794 1.00 15.55 443 PRO D CA 1
ATOM 12577 C C . PRO C 1 443 ? 257.442 232.436 215.543 1.00 15.37 443 PRO D C 1
ATOM 12578 O O . PRO C 1 443 ? 257.362 231.358 214.941 1.00 17.55 443 PRO D O 1
ATOM 12582 N N . SER C 1 444 ? 257.754 232.504 216.836 1.00 16.80 444 SER D N 1
ATOM 12583 C CA . SER C 1 444 ? 258.139 231.336 217.620 1.00 13.79 444 SER D CA 1
ATOM 12584 C C . SER C 1 444 ? 256.997 230.824 218.491 1.00 7.99 444 SER D C 1
ATOM 12585 O O . SER C 1 444 ? 257.220 230.396 219.627 1.00 8.34 444 SER D O 1
ATOM 12588 N N . PHE C 1 445 ? 255.770 230.861 217.976 1.00 9.29 445 PHE D N 1
ATOM 12589 C CA . PHE C 1 445 ? 254.605 230.441 218.741 1.00 6.28 445 PHE D CA 1
ATOM 12590 C C . PHE C 1 445 ? 254.269 228.965 218.572 1.00 9.98 445 PHE D C 1
ATOM 12591 O O . PHE C 1 445 ? 253.811 228.338 219.533 1.00 22.48 445 PHE D O 1
ATOM 12599 N N . VAL C 1 446 ? 254.496 228.394 217.389 1.00 10.82 446 VAL D N 1
ATOM 12600 C CA . VAL C 1 446 ? 254.079 227.019 217.125 1.00 8.98 446 VAL D CA 1
ATOM 12601 C C . VAL C 1 446 ? 254.902 226.030 217.944 1.00 10.53 446 VAL D C 1
ATOM 12602 O O . VAL C 1 446 ? 254.353 225.133 218.595 1.00 15.70 446 VAL D O 1
ATOM 12606 N N . LYS C 1 447 ? 256.230 226.173 217.921 1.00 4.29 447 LYS D N 1
ATOM 12607 C CA . LYS C 1 447 ? 257.079 225.255 218.673 1.00 8.83 447 LYS D CA 1
ATOM 12608 C C . LYS C 1 447 ? 256.863 225.406 220.173 1.00 15.39 447 LYS D C 1
ATOM 12609 O O . LYS C 1 447 ? 256.842 224.411 220.909 1.00 20.21 447 LYS D O 1
ATOM 12615 N N . ASP C 1 448 ? 256.701 226.645 220.644 1.00 13.87 448 ASP D N 1
ATOM 12616 C CA . ASP C 1 448 ? 256.432 226.867 222.060 1.00 8.50 448 ASP D CA 1
ATOM 12617 C C . ASP C 1 448 ? 255.111 226.234 222.473 1.00 6.20 448 ASP D C 1
ATOM 12618 O O . ASP C 1 448 ? 255.015 225.625 223.544 1.00 18.64 448 ASP D O 1
ATOM 12623 N N . ARG C 1 449 ? 254.081 226.360 221.631 1.00 0.00 449 ARG D N 1
ATOM 12624 C CA . ARG C 1 449 ? 252.796 225.745 221.943 1.00 2.88 449 ARG D CA 1
ATOM 12625 C C . ARG C 1 449 ? 252.898 224.225 221.967 1.00 14.18 449 ARG D C 1
ATOM 12626 O O . ARG C 1 449 ? 252.304 223.572 222.832 1.00 24.76 449 ARG D O 1
ATOM 12634 N N . ARG C 1 450 ? 253.638 223.643 221.021 1.00 9.91 450 ARG D N 1
ATOM 12635 C CA . ARG C 1 450 ? 253.811 222.192 221.010 1.00 0.86 450 ARG D CA 1
ATOM 12636 C C . ARG C 1 450 ? 254.529 221.715 222.268 1.00 8.30 450 ARG D C 1
ATOM 12637 O O . ARG C 1 450 ? 254.119 220.729 222.900 1.00 18.28 450 ARG D O 1
ATOM 12645 N N . ALA C 1 451 ? 255.604 222.410 222.650 1.00 6.78 451 ALA D N 1
ATOM 12646 C CA . ALA C 1 451 ? 256.333 222.043 223.857 1.00 9.11 451 ALA D CA 1
ATOM 12647 C C . ALA C 1 451 ? 255.456 222.184 225.094 1.00 10.25 451 ALA D C 1
ATOM 12648 O O . ALA C 1 451 ? 255.492 221.334 225.990 1.00 13.35 451 ALA D O 1
ATOM 12650 N N . MET C 1 452 ? 254.656 223.252 225.157 1.00 7.87 452 MET D N 1
ATOM 12651 C CA . MET C 1 452 ? 253.769 223.446 226.298 1.00 7.82 452 MET D CA 1
ATOM 12652 C C . MET C 1 452 ? 252.709 222.355 226.367 1.00 10.18 452 MET D C 1
ATOM 12653 O O . MET C 1 452 ? 252.369 221.882 227.455 1.00 22.99 452 MET D O 1
ATOM 12658 N N . LYS C 1 453 ? 252.173 221.946 225.215 1.00 5.63 453 LYS D N 1
ATOM 12659 C CA . LYS C 1 453 ? 251.186 220.871 225.196 1.00 7.67 453 LYS D CA 1
ATOM 12660 C C . LYS C 1 453 ? 251.788 219.564 225.696 1.00 8.19 453 LYS D C 1
ATOM 12661 O O . LYS C 1 453 ? 251.176 218.852 226.504 1.00 12.74 453 LYS D O 1
ATOM 12667 N N . ARG C 1 454 ? 252.995 219.234 225.229 1.00 8.44 454 ARG D N 1
ATOM 12668 C CA . ARG C 1 454 ? 253.644 218.011 225.693 1.00 3.53 454 ARG D CA 1
ATOM 12669 C C . ARG C 1 454 ? 253.938 218.073 227.189 1.00 9.42 454 ARG D C 1
ATOM 12670 O O . ARG C 1 454 ? 253.735 217.087 227.913 1.00 13.62 454 ARG D O 1
ATOM 12678 N N . GLU C 1 455 ? 254.407 219.227 227.672 1.00 11.91 455 GLU D N 1
ATOM 12679 C CA . GLU C 1 455 ? 254.685 219.376 229.097 1.00 4.42 455 GLU D CA 1
ATOM 12680 C C . GLU C 1 455 ? 253.413 219.245 229.923 1.00 4.94 455 GLU D C 1
ATOM 12681 O O . GLU C 1 455 ? 253.426 218.651 231.007 1.00 10.51 455 GLU D O 1
ATOM 12687 N N . TYR C 1 456 ? 252.301 219.794 229.429 1.00 0.85 456 TYR D N 1
ATOM 12688 C CA . TYR C 1 456 ? 251.035 219.659 230.140 1.00 0.00 456 TYR D CA 1
ATOM 12689 C C . TYR C 1 456 ? 250.572 218.209 230.174 1.00 7.01 456 TYR D C 1
ATOM 12690 O O . TYR C 1 456 ? 250.013 217.753 231.177 1.00 16.65 456 TYR D O 1
ATOM 12699 N N . GLU C 1 457 ? 250.781 217.471 229.081 1.00 14.12 457 GLU D N 1
ATOM 12700 C CA . GLU C 1 457 ? 250.431 216.052 229.086 1.00 5.79 457 GLU D CA 1
ATOM 12701 C C . GLU C 1 457 ? 251.255 215.285 230.114 1.00 7.88 457 GLU D C 1
ATOM 12702 O O . GLU C 1 457 ? 250.722 214.444 230.852 1.00 13.37 457 GLU D O 1
ATOM 12708 N N . GLU C 1 458 ? 252.558 215.569 230.187 1.00 9.07 458 GLU D N 1
ATOM 12709 C CA . GLU C 1 458 ? 253.391 214.919 231.198 1.00 5.97 458 GLU D CA 1
ATOM 12710 C C . GLU C 1 458 ? 252.951 215.299 232.610 1.00 10.08 458 GLU D C 1
ATOM 12711 O O . GLU C 1 458 ? 252.958 214.460 233.520 1.00 13.15 458 GLU D O 1
ATOM 12717 N N . PHE C 1 459 ? 252.567 216.562 232.811 1.00 15.62 459 PHE D N 1
ATOM 12718 C CA . PHE C 1 459 ? 252.084 216.995 234.120 1.00 8.34 459 PHE D CA 1
ATOM 12719 C C . PHE C 1 459 ? 250.794 216.275 234.499 1.00 6.09 459 PHE D C 1
ATOM 12720 O O . PHE C 1 459 ? 250.605 215.892 235.659 1.00 11.18 459 PHE D O 1
ATOM 12728 N N . LYS C 1 460 ? 249.892 216.090 233.533 1.00 4.16 460 LYS D N 1
ATOM 12729 C CA . LYS C 1 460 ? 248.670 215.337 233.795 1.00 2.97 460 LYS D CA 1
ATOM 12730 C C . LYS C 1 460 ? 248.983 213.889 234.149 1.00 11.57 460 LYS D C 1
ATOM 12731 O O . LYS C 1 460 ? 248.337 213.303 235.025 1.00 14.76 460 LYS D O 1
ATOM 12737 N N . VAL C 1 461 ? 249.966 213.294 233.470 1.00 13.66 461 VAL D N 1
ATOM 12738 C CA . VAL C 1 461 ? 250.375 211.931 233.807 1.00 6.98 461 VAL D CA 1
ATOM 12739 C C . VAL C 1 461 ? 250.901 211.870 235.238 1.00 9.78 461 VAL D C 1
ATOM 12740 O O . VAL C 1 461 ? 250.585 210.944 235.996 1.00 13.23 461 VAL D O 1
ATOM 12744 N N . ARG C 1 462 ? 251.709 212.859 235.629 1.00 12.33 462 ARG D N 1
ATOM 12745 C CA . ARG C 1 462 ? 252.233 212.894 236.993 1.00 7.37 462 ARG D CA 1
ATOM 12746 C C . ARG C 1 462 ? 251.113 213.047 238.018 1.00 11.75 462 ARG D C 1
ATOM 12747 O O . ARG C 1 462 ? 251.138 212.412 239.080 1.00 16.76 462 ARG D O 1
ATOM 12755 N N . ILE C 1 463 ? 250.123 213.891 237.718 1.00 10.83 463 ILE D N 1
ATOM 12756 C CA . ILE C 1 463 ? 248.995 214.071 238.629 1.00 5.37 463 ILE D CA 1
ATOM 12757 C C . ILE C 1 463 ? 248.196 212.778 238.751 1.00 11.04 463 ILE D C 1
ATOM 12758 O O . ILE C 1 463 ? 247.752 212.405 239.845 1.00 16.52 463 ILE D O 1
ATOM 12763 N N . ASN C 1 464 ? 247.996 212.078 237.632 1.00 15.89 464 ASN D N 1
ATOM 12764 C CA . ASN C 1 464 ? 247.306 210.792 237.676 1.00 9.55 464 ASN D CA 1
ATOM 12765 C C . ASN C 1 464 ? 248.072 209.787 238.524 1.00 10.31 464 ASN D C 1
ATOM 12766 O O . ASN C 1 464 ? 247.472 209.019 239.286 1.00 14.84 464 ASN D O 1
ATOM 12771 N N . GLY C 1 465 ? 249.400 209.772 238.400 1.00 6.24 465 GLY D N 1
ATOM 12772 C CA . GLY C 1 465 ? 250.200 208.890 239.236 1.00 11.93 465 GLY D CA 1
ATOM 12773 C C . GLY C 1 465 ? 250.078 209.219 240.712 1.00 14.65 465 GLY D C 1
ATOM 12774 O O . GLY C 1 465 ? 249.977 208.322 241.554 1.00 17.88 465 GLY D O 1
ATOM 12775 N N . LEU C 1 466 ? 250.081 210.513 241.045 1.00 21.05 466 LEU D N 1
ATOM 12776 C CA . LEU C 1 466 ? 249.903 210.918 242.437 1.00 19.18 466 LEU D CA 1
ATOM 12777 C C . LEU C 1 466 ? 248.541 210.488 242.969 1.00 12.56 466 LEU D C 1
ATOM 12778 O O . LEU C 1 466 ? 248.431 210.013 244.106 1.00 18.52 466 LEU D O 1
ATOM 12783 N N . VAL C 1 467 ? 247.492 210.649 242.161 1.00 13.89 467 VAL D N 1
ATOM 12784 C CA . VAL C 1 467 ? 246.154 210.244 242.588 1.00 12.49 467 VAL D CA 1
ATOM 12785 C C . VAL C 1 467 ? 246.092 208.736 242.795 1.00 21.71 467 VAL D C 1
ATOM 12786 O O . VAL C 1 467 ? 245.511 208.251 243.775 1.00 23.91 467 VAL D O 1
ATOM 12790 N N . SER C 1 468 ? 246.691 207.971 241.878 1.00 29.76 468 SER D N 1
ATOM 12791 C CA . SER C 1 468 ? 246.704 206.518 242.021 1.00 22.47 468 SER D CA 1
ATOM 12792 C C . SER C 1 468 ? 247.444 206.096 243.283 1.00 26.10 468 SER D C 1
ATOM 12793 O O . SER C 1 468 ? 247.013 205.174 243.985 1.00 32.45 468 SER D O 1
ATOM 12796 N N . LYS C 1 469 ? 248.567 206.754 243.584 1.00 32.79 469 LYS D N 1
ATOM 12797 C CA . LYS C 1 469 ? 249.284 206.456 244.820 1.00 32.93 469 LYS D CA 1
ATOM 12798 C C . LYS C 1 469 ? 248.438 206.785 246.044 1.00 32.42 469 LYS D C 1
ATOM 12799 O O . LYS C 1 469 ? 248.388 206.006 247.003 1.00 36.23 469 LYS D O 1
ATOM 12805 N N . ALA C 1 470 ? 247.756 207.933 246.026 1.00 40.57 470 ALA D N 1
ATOM 12806 C CA . ALA C 1 470 ? 246.974 208.356 247.181 1.00 41.09 470 ALA D CA 1
ATOM 12807 C C . ALA C 1 470 ? 245.654 207.605 247.307 1.00 42.67 470 ALA D C 1
ATOM 12808 O O . ALA C 1 470 ? 244.964 207.764 248.319 1.00 42.45 470 ALA D O 1
ATOM 12810 N N . GLN C 1 471 ? 245.282 206.808 246.302 1.00 47.60 471 GLN D N 1
ATOM 12811 C CA . GLN C 1 471 ? 244.021 206.074 246.371 1.00 45.41 471 GLN D CA 1
ATOM 12812 C C . GLN C 1 471 ? 244.003 205.090 247.535 1.00 48.02 471 GLN D C 1
ATOM 12813 O O . GLN C 1 471 ? 242.997 204.978 248.246 1.00 46.59 471 GLN D O 1
ATOM 12819 N N . LYS C 1 472 ? 245.101 204.369 247.748 1.00 49.96 472 LYS D N 1
ATOM 12820 C CA . LYS C 1 472 ? 245.173 203.361 248.799 1.00 49.85 472 LYS D CA 1
ATOM 12821 C C . LYS C 1 472 ? 245.694 203.995 250.083 1.00 50.49 472 LYS D C 1
ATOM 12822 O O . LYS C 1 472 ? 246.782 204.582 250.095 1.00 53.40 472 LYS D O 1
ATOM 12828 N N . VAL C 1 473 ? 244.925 203.866 251.158 1.00 50.99 473 VAL D N 1
ATOM 12829 C CA . VAL C 1 473 ? 245.292 204.419 252.458 1.00 52.26 473 VAL D CA 1
ATOM 12830 C C . VAL C 1 473 ? 246.227 203.430 253.148 1.00 52.49 473 VAL D C 1
ATOM 12831 O O . VAL C 1 473 ? 245.831 202.275 253.370 1.00 54.72 473 VAL D O 1
ATOM 12835 N N . PRO C 1 474 ? 247.449 203.826 253.495 1.00 54.56 474 PRO D N 1
ATOM 12836 C CA . PRO C 1 474 ? 248.361 202.895 254.167 1.00 56.39 474 PRO D CA 1
ATOM 12837 C C . PRO C 1 474 ? 247.901 202.583 255.581 1.00 56.38 474 PRO D C 1
ATOM 12838 O O . PRO C 1 474 ? 247.202 203.371 256.223 1.00 58.49 474 PRO D O 1
ATOM 12842 N N . GLU C 1 475 ? 248.302 201.405 256.063 1.00 69.73 475 GLU D N 1
ATOM 12843 C CA . GLU C 1 475 ? 247.923 200.990 257.409 1.00 72.19 475 GLU D CA 1
ATOM 12844 C C . GLU C 1 475 ? 248.610 201.845 258.468 1.00 72.29 475 GLU D C 1
ATOM 12845 O O . GLU C 1 475 ? 247.990 202.222 259.470 1.00 72.37 475 GLU D O 1
ATOM 12851 N N . GLU C 1 476 ? 249.886 202.166 258.263 1.00 68.95 476 GLU D N 1
ATOM 12852 C CA . GLU C 1 476 ? 250.648 202.920 259.251 1.00 66.80 476 GLU D CA 1
ATOM 12853 C C . GLU C 1 476 ? 250.474 204.428 259.118 1.00 67.53 476 GLU D C 1
ATOM 12854 O O . GLU C 1 476 ? 251.045 205.171 259.924 1.00 67.21 476 GLU D O 1
ATOM 12860 N N . GLY C 1 477 ? 249.715 204.897 258.136 1.00 60.13 477 GLY D N 1
ATOM 12861 C CA . GLY C 1 477 ? 249.467 206.313 257.975 1.00 56.12 477 GLY D CA 1
ATOM 12862 C C . GLY C 1 477 ? 250.355 206.942 256.912 1.00 56.30 477 GLY D C 1
ATOM 12863 O O . GLY C 1 477 ? 251.390 206.402 256.516 1.00 57.76 477 GLY D O 1
ATOM 12864 N N . TRP C 1 478 ? 249.929 208.114 256.444 1.00 45.31 478 TRP D N 1
ATOM 12865 C CA . TRP C 1 478 ? 250.668 208.826 255.411 1.00 40.48 478 TRP D CA 1
ATOM 12866 C C . TRP C 1 478 ? 251.993 209.349 255.953 1.00 42.83 478 TRP D C 1
ATOM 12867 O O . TRP C 1 478 ? 252.097 209.754 257.114 1.00 46.34 478 TRP D O 1
ATOM 12878 N N . VAL C 1 479 ? 253.012 209.339 255.096 1.00 45.01 479 VAL D N 1
ATOM 12879 C CA . VAL C 1 479 ? 254.350 209.803 255.442 1.00 45.54 479 VAL D CA 1
ATOM 12880 C C . VAL C 1 479 ? 254.805 210.789 254.375 1.00 46.11 479 VAL D C 1
ATOM 12881 O O . VAL C 1 479 ? 254.661 210.522 253.177 1.00 45.69 479 VAL D O 1
ATOM 12885 N N . MET C 1 480 ? 255.350 211.923 254.809 1.00 53.01 480 MET D N 1
ATOM 12886 C CA . MET C 1 480 ? 255.835 212.932 253.882 1.00 55.63 480 MET D CA 1
ATOM 12887 C C . MET C 1 480 ? 257.062 212.427 253.127 1.00 58.95 480 MET D C 1
ATOM 12888 O O . MET C 1 480 ? 257.704 211.446 253.511 1.00 61.77 480 MET D O 1
ATOM 12893 N N . GLN C 1 481 ? 257.381 213.118 252.028 1.00 63.57 481 GLN D N 1
ATOM 12894 C CA . GLN C 1 481 ? 258.592 212.795 251.282 1.00 65.55 481 GLN D CA 1
ATOM 12895 C C . GLN C 1 481 ? 259.842 213.029 252.120 1.00 66.46 481 GLN D C 1
ATOM 12896 O O . GLN C 1 481 ? 260.857 212.351 251.925 1.00 67.02 481 GLN D O 1
ATOM 12902 N N . ASP C 1 482 ? 259.788 213.984 253.052 1.00 70.97 482 ASP D N 1
ATOM 12903 C CA . ASP C 1 482 ? 260.904 214.207 253.962 1.00 72.77 482 ASP D CA 1
ATOM 12904 C C . ASP C 1 482 ? 261.096 213.039 254.922 1.00 71.69 482 ASP D C 1
ATOM 12905 O O . ASP C 1 482 ? 262.200 212.852 255.445 1.00 70.84 482 ASP D O 1
ATOM 12910 N N . GLY C 1 483 ? 260.055 212.240 255.149 1.00 61.89 483 GLY D N 1
ATOM 12911 C CA . GLY C 1 483 ? 260.107 211.121 256.064 1.00 63.10 483 GLY D CA 1
ATOM 12912 C C . GLY C 1 483 ? 259.302 211.306 257.332 1.00 64.14 483 GLY D C 1
ATOM 12913 O O . GLY C 1 483 ? 258.999 210.312 258.004 1.00 64.49 483 GLY D O 1
ATOM 12914 N N . THR C 1 484 ? 258.947 212.540 257.677 1.00 60.55 484 THR D N 1
ATOM 12915 C CA . THR C 1 484 ? 258.121 212.791 258.845 1.00 56.72 484 THR D CA 1
ATOM 12916 C C . THR C 1 484 ? 256.665 212.431 258.554 1.00 55.30 484 THR D C 1
ATOM 12917 O O . THR C 1 484 ? 256.207 212.543 257.414 1.00 56.86 484 THR D O 1
ATOM 12921 N N . PRO C 1 485 ? 255.920 211.987 259.565 1.00 46.07 485 PRO D N 1
ATOM 12922 C CA . PRO C 1 485 ? 254.514 211.637 259.341 1.00 46.95 485 PRO D CA 1
ATOM 12923 C C . PRO C 1 485 ? 253.683 212.855 258.968 1.00 46.07 485 PRO D C 1
ATOM 12924 O O . PRO C 1 485 ? 253.962 213.981 259.384 1.00 43.07 485 PRO D O 1
ATOM 12928 N N . TRP C 1 486 ? 252.654 212.612 258.169 1.00 37.06 486 TRP D N 1
ATOM 12929 C CA . TRP C 1 486 ? 251.749 213.677 257.753 1.00 33.15 486 TRP D CA 1
ATOM 12930 C C . TRP C 1 486 ? 250.923 214.138 258.946 1.00 34.96 486 TRP D C 1
ATOM 12931 O O . TRP C 1 486 ? 250.230 213.317 259.561 1.00 33.43 486 TRP D O 1
ATOM 12942 N N . PRO C 1 487 ? 250.972 215.421 259.317 1.00 28.20 487 PRO D N 1
ATOM 12943 C CA . PRO C 1 487 ? 250.221 215.871 260.501 1.00 28.54 487 PRO D CA 1
ATOM 12944 C C . PRO C 1 487 ? 248.720 215.675 260.386 1.00 31.94 487 PRO D C 1
ATOM 12945 O O . PRO C 1 487 ? 248.055 215.456 261.406 1.00 39.50 487 PRO D O 1
ATOM 12949 N N . GLY C 1 488 ? 248.163 215.748 259.180 1.00 27.68 488 GLY D N 1
ATOM 12950 C CA . GLY C 1 488 ? 246.737 215.562 259.002 1.00 26.37 488 GLY D CA 1
ATOM 12951 C C . GLY C 1 488 ? 246.338 214.114 258.811 1.00 30.24 488 GLY D C 1
ATOM 12952 O O . GLY C 1 488 ? 245.511 213.802 257.949 1.00 31.81 488 GLY D O 1
ATOM 12953 N N . ASN C 1 489 ? 246.925 213.217 259.609 1.00 36.11 489 ASN D N 1
ATOM 12954 C CA . ASN C 1 489 ? 246.592 211.800 259.502 1.00 33.68 489 ASN D CA 1
ATOM 12955 C C . ASN C 1 489 ? 245.131 211.548 259.849 1.00 36.77 489 ASN D C 1
ATOM 12956 O O . ASN C 1 489 ? 244.448 210.773 259.170 1.00 38.46 489 ASN D O 1
ATOM 12961 N N . ASN C 1 490 ? 244.635 212.191 260.902 1.00 38.97 490 ASN D N 1
ATOM 12962 C CA . ASN C 1 490 ? 243.238 212.099 261.303 1.00 36.46 490 ASN D CA 1
ATOM 12963 C C . ASN C 1 490 ? 242.542 213.393 260.906 1.00 37.76 490 ASN D C 1
ATOM 12964 O O . ASN C 1 490 ? 242.924 214.473 261.370 1.00 38.30 490 ASN D O 1
ATOM 12969 N N . THR C 1 491 ? 241.525 213.282 260.049 1.00 38.61 491 THR D N 1
ATOM 12970 C CA . THR C 1 491 ? 240.839 214.474 259.559 1.00 36.77 491 THR D CA 1
ATOM 12971 C C . THR C 1 491 ? 240.110 215.201 260.681 1.00 36.92 491 THR D C 1
ATOM 12972 O O . THR C 1 491 ? 240.043 216.436 260.687 1.00 38.67 491 THR D O 1
ATOM 12976 N N . ARG C 1 492 ? 239.552 214.456 261.636 1.00 33.20 492 ARG D N 1
ATOM 12977 C CA . ARG C 1 492 ? 238.772 215.065 262.706 1.00 32.59 492 ARG D CA 1
ATOM 12978 C C . ARG C 1 492 ? 239.631 215.612 263.839 1.00 33.05 492 ARG D C 1
ATOM 12979 O O . ARG C 1 492 ? 239.133 216.410 264.640 1.00 33.66 492 ARG D O 1
ATOM 12987 N N . ASP C 1 493 ? 240.897 215.211 263.929 1.00 26.98 493 ASP D N 1
ATOM 12988 C CA . ASP C 1 493 ? 241.748 215.579 265.059 1.00 22.53 493 ASP D CA 1
ATOM 12989 C C . ASP C 1 493 ? 243.128 216.011 264.566 1.00 25.58 493 ASP D C 1
ATOM 12990 O O . ASP C 1 493 ? 244.161 215.553 265.056 1.00 29.28 493 ASP D O 1
ATOM 12995 N N . HIS C 1 494 ? 243.159 216.901 263.576 1.00 24.06 494 HIS D N 1
ATOM 12996 C CA . HIS C 1 494 ? 244.441 217.371 263.074 1.00 19.37 494 HIS D CA 1
ATOM 12997 C C . HIS C 1 494 ? 244.653 218.842 263.421 1.00 18.18 494 HIS D C 1
ATOM 12998 O O . HIS C 1 494 ? 243.689 219.606 263.530 1.00 24.20 494 HIS D O 1
ATOM 13005 N N . PRO C 1 495 ? 245.896 219.270 263.603 1.00 16.12 495 PRO D N 1
ATOM 13006 C CA . PRO C 1 495 ? 246.175 220.677 263.900 1.00 17.49 495 PRO D CA 1
ATOM 13007 C C . PRO C 1 495 ? 246.204 221.508 262.620 1.00 22.38 495 PRO D C 1
ATOM 13008 O O . PRO C 1 495 ? 245.946 221.019 261.522 1.00 25.47 495 PRO D O 1
ATOM 13012 N N . GLY C 1 496 ? 246.529 222.788 262.783 1.00 13.74 496 GLY D N 1
ATOM 13013 C CA . GLY C 1 496 ? 246.572 223.711 261.662 1.00 11.53 496 GLY D CA 1
ATOM 13014 C C . GLY C 1 496 ? 247.953 223.772 261.030 1.00 16.38 496 GLY D C 1
ATOM 13015 O O . GLY C 1 496 ? 248.968 223.813 261.722 1.00 19.60 496 GLY D O 1
ATOM 13016 N N . MET C 1 497 ? 247.974 223.781 259.698 1.00 14.96 497 MET D N 1
ATOM 13017 C CA . MET C 1 497 ? 249.213 223.831 258.938 1.00 15.29 497 MET D CA 1
ATOM 13018 C C . MET C 1 497 ? 249.093 224.877 257.841 1.00 14.23 497 MET D C 1
ATOM 13019 O O . MET C 1 497 ? 248.035 225.016 257.220 1.00 14.40 497 MET D O 1
ATOM 13024 N N . ILE C 1 498 ? 250.179 225.611 257.610 1.00 6.27 498 ILE D N 1
ATOM 13025 C CA . ILE C 1 498 ? 250.246 226.628 256.568 1.00 4.85 498 ILE D CA 1
ATOM 13026 C C . ILE C 1 498 ? 251.565 226.467 255.826 1.00 13.50 498 ILE D C 1
ATOM 13027 O O . ILE C 1 498 ? 252.627 226.386 256.452 1.00 23.21 498 ILE D O 1
ATOM 13032 N N . GLN C 1 499 ? 251.497 226.422 254.497 1.00 7.23 499 GLN D N 1
ATOM 13033 C CA . GLN C 1 499 ? 252.671 226.256 253.654 1.00 3.86 499 GLN D CA 1
ATOM 13034 C C . GLN C 1 499 ? 252.613 227.239 252.495 1.00 9.18 499 GLN D C 1
ATOM 13035 O O . GLN C 1 499 ? 251.549 227.467 251.913 1.00 19.78 499 GLN D O 1
ATOM 13041 N N . VAL C 1 500 ? 253.764 227.818 252.162 1.00 5.26 500 VAL D N 1
ATOM 13042 C CA . VAL C 1 500 ? 253.893 228.765 251.059 1.00 2.27 500 VAL D CA 1
ATOM 13043 C C . VAL C 1 500 ? 254.814 228.145 250.018 1.00 14.64 500 VAL D C 1
ATOM 13044 O O . VAL C 1 500 ? 255.957 227.784 250.329 1.00 24.50 500 VAL D O 1
ATOM 13048 N N . PHE C 1 501 ? 254.320 228.020 248.786 1.00 8.62 501 PHE D N 1
ATOM 13049 C CA . PHE C 1 501 ? 255.065 227.377 247.708 1.00 14.66 501 PHE D CA 1
ATOM 13050 C C . PHE C 1 501 ? 255.824 228.385 246.851 1.00 18.87 501 PHE D C 1
ATOM 13051 O O . PHE C 1 501 ? 257.053 228.327 246.757 1.00 28.13 501 PHE D O 1
ATOM 13059 N N . LEU C 1 502 ? 255.109 229.310 246.223 1.00 8.66 502 LEU D N 1
ATOM 13060 C CA . LEU C 1 502 ? 255.700 230.340 245.384 1.00 13.58 502 LEU D CA 1
ATOM 13061 C C . LEU C 1 502 ? 255.458 231.707 246.007 1.00 21.70 502 LEU D C 1
ATOM 13062 O O . LEU C 1 502 ? 254.455 231.933 246.689 1.00 33.85 502 LEU D O 1
ATOM 13067 N N . GLY C 1 503 ? 256.376 232.618 245.750 1.00 13.39 503 GLY D N 1
ATOM 13068 C CA . GLY C 1 503 ? 256.280 233.965 246.268 1.00 16.77 503 GLY D CA 1
ATOM 13069 C C . GLY C 1 503 ? 257.577 234.724 246.016 1.00 23.55 503 GLY D C 1
ATOM 13070 O O . GLY C 1 503 ? 258.211 234.554 244.973 1.00 27.31 503 GLY D O 1
ATOM 13071 N N . GLN C 1 504 ? 257.944 235.565 246.987 1.00 36.28 504 GLN D N 1
ATOM 13072 C CA . GLN C 1 504 ? 259.162 236.360 246.861 1.00 31.44 504 GLN D CA 1
ATOM 13073 C C . GLN C 1 504 ? 260.399 235.472 246.806 1.00 34.78 504 GLN D C 1
ATOM 13074 O O . GLN C 1 504 ? 261.294 235.690 245.981 1.00 36.39 504 GLN D O 1
ATOM 13080 N N . SER C 1 505 ? 260.467 234.464 247.677 1.00 33.39 505 SER D N 1
ATOM 13081 C CA . SER C 1 505 ? 261.604 233.552 247.730 1.00 32.21 505 SER D CA 1
ATOM 13082 C C . SER C 1 505 ? 261.226 232.139 247.299 1.00 34.77 505 SER D C 1
ATOM 13083 O O . SER C 1 505 ? 261.988 231.197 247.537 1.00 37.82 505 SER D O 1
ATOM 13086 N N . GLY C 1 506 ? 260.062 231.971 246.668 1.00 31.25 506 GLY D N 1
ATOM 13087 C CA . GLY C 1 506 ? 259.642 230.654 246.225 1.00 28.10 506 GLY D CA 1
ATOM 13088 C C . GLY C 1 506 ? 260.374 230.148 245.002 1.00 30.00 506 GLY D C 1
ATOM 13089 O O . GLY C 1 506 ? 260.364 228.941 244.742 1.00 29.81 506 GLY D O 1
ATOM 13090 N N . GLY C 1 507 ? 261.006 231.039 244.246 1.00 24.28 507 GLY D N 1
ATOM 13091 C CA . GLY C 1 507 ? 261.749 230.667 243.063 1.00 23.63 507 GLY D CA 1
ATOM 13092 C C . GLY C 1 507 ? 261.408 231.552 241.885 1.00 33.16 507 GLY D C 1
ATOM 13093 O O . GLY C 1 507 ? 260.615 232.488 241.979 1.00 44.33 507 GLY D O 1
ATOM 13094 N N . LEU C 1 508 ? 262.026 231.237 240.750 1.00 28.78 508 LEU D N 1
ATOM 13095 C CA . LEU C 1 508 ? 261.864 231.999 239.522 1.00 27.25 508 LEU D CA 1
ATOM 13096 C C . LEU C 1 508 ? 261.270 231.112 238.436 1.00 26.47 508 LEU D C 1
ATOM 13097 O O . LEU C 1 508 ? 261.484 229.897 238.418 1.00 28.39 508 LEU D O 1
ATOM 13102 N N . ASP C 1 509 ? 260.519 231.732 237.529 1.00 23.35 509 ASP D N 1
ATOM 13103 C CA . ASP C 1 509 ? 259.945 231.018 236.398 1.00 22.56 509 ASP D CA 1
ATOM 13104 C C . ASP C 1 509 ? 261.003 230.851 235.308 1.00 26.55 509 ASP D C 1
ATOM 13105 O O . ASP C 1 509 ? 262.192 231.110 235.514 1.00 29.64 509 ASP D O 1
ATOM 13110 N N . THR C 1 510 ? 260.572 230.408 234.125 1.00 25.95 510 THR D N 1
ATOM 13111 C CA . THR C 1 510 ? 261.510 230.188 233.030 1.00 28.82 510 THR D CA 1
ATOM 13112 C C . THR C 1 510 ? 262.100 231.488 232.499 1.00 33.14 510 THR D C 1
ATOM 13113 O O . THR C 1 510 ? 263.175 231.463 231.890 1.00 37.47 510 THR D O 1
ATOM 13117 N N . GLU C 1 511 ? 261.428 232.617 232.710 1.00 29.18 511 GLU D N 1
ATOM 13118 C CA . GLU C 1 511 ? 261.910 233.907 232.236 1.00 29.24 511 GLU D CA 1
ATOM 13119 C C . GLU C 1 511 ? 262.691 234.681 233.291 1.00 35.19 511 GLU D C 1
ATOM 13120 O O . GLU C 1 511 ? 263.151 235.792 233.007 1.00 39.99 511 GLU D O 1
ATOM 13126 N N . GLY C 1 512 ? 262.854 234.128 234.491 1.00 30.46 512 GLY D N 1
ATOM 13127 C CA . GLY C 1 512 ? 263.604 234.785 235.540 1.00 32.49 512 GLY D CA 1
ATOM 13128 C C . GLY C 1 512 ? 262.832 235.793 236.363 1.00 33.51 512 GLY D C 1
ATOM 13129 O O . GLY C 1 512 ? 263.433 236.457 237.217 1.00 34.29 512 GLY D O 1
ATOM 13130 N N . ASN C 1 513 ? 261.530 235.934 236.137 1.00 29.66 513 ASN D N 1
ATOM 13131 C CA . ASN C 1 513 ? 260.708 236.859 236.902 1.00 28.10 513 ASN D CA 1
ATOM 13132 C C . ASN C 1 513 ? 260.226 236.183 238.185 1.00 30.39 513 ASN D C 1
ATOM 13133 O O . ASN C 1 513 ? 260.725 235.129 238.588 1.00 32.69 513 ASN D O 1
ATOM 13138 N N . GLU C 1 514 ? 259.252 236.795 238.847 1.00 32.14 514 GLU D N 1
ATOM 13139 C CA . GLU C 1 514 ? 258.631 236.211 240.024 1.00 28.96 514 GLU D CA 1
ATOM 13140 C C . GLU C 1 514 ? 257.247 235.669 239.679 1.00 29.18 514 GLU D C 1
ATOM 13141 O O . GLU C 1 514 ? 256.717 235.884 238.587 1.00 29.92 514 GLU D O 1
ATOM 13147 N N . LEU C 1 515 ? 256.662 234.956 240.635 1.00 19.08 515 LEU D N 1
ATOM 13148 C CA . LEU C 1 515 ? 255.352 234.350 240.476 1.00 19.14 515 LEU D CA 1
ATOM 13149 C C . LEU C 1 515 ? 254.449 234.767 241.626 1.00 17.57 515 LEU D C 1
ATOM 13150 O O . LEU C 1 515 ? 254.936 235.082 242.717 1.00 22.87 515 LEU D O 1
ATOM 13155 N N . PRO C 1 516 ? 253.134 234.796 241.408 1.00 5.05 516 PRO D N 1
ATOM 13156 C CA . PRO C 1 516 ? 252.219 235.177 242.490 1.00 3.33 516 PRO D CA 1
ATOM 13157 C C . PRO C 1 516 ? 252.331 234.226 243.671 1.00 15.72 516 PRO D C 1
ATOM 13158 O O . PRO C 1 516 ? 252.556 233.025 243.508 1.00 23.51 516 PRO D O 1
ATOM 13162 N N . ARG C 1 517 ? 252.179 234.779 244.871 1.00 13.08 517 ARG D N 1
ATOM 13163 C CA . ARG C 1 517 ? 252.329 233.987 246.083 1.00 0.25 517 ARG D CA 1
ATOM 13164 C C . ARG C 1 517 ? 251.198 232.974 246.207 1.00 4.60 517 ARG D C 1
ATOM 13165 O O . ARG C 1 517 ? 250.026 233.295 245.993 1.00 20.04 517 ARG D O 1
ATOM 13173 N N . LEU C 1 518 ? 251.561 231.744 246.554 1.00 2.81 518 LEU D N 1
ATOM 13174 C CA . LEU C 1 518 ? 250.619 230.641 246.694 1.00 5.73 518 LEU D CA 1
ATOM 13175 C C . LEU C 1 518 ? 250.753 230.046 248.087 1.00 11.30 518 LEU D C 1
ATOM 13176 O O . LEU C 1 518 ? 251.849 229.646 248.492 1.00 21.66 518 LEU D O 1
ATOM 13181 N N . VAL C 1 519 ? 249.639 229.985 248.814 1.00 5.21 519 VAL D N 1
ATOM 13182 C CA . VAL C 1 519 ? 249.621 229.527 250.198 1.00 4.53 519 VAL D CA 1
ATOM 13183 C C . VAL C 1 519 ? 248.604 228.403 250.331 1.00 8.19 519 VAL D C 1
ATOM 13184 O O . VAL C 1 519 ? 247.468 228.529 249.862 1.00 14.85 519 VAL D O 1
ATOM 13188 N N . TYR C 1 520 ? 249.013 227.309 250.967 1.00 4.53 520 TYR D N 1
ATOM 13189 C CA . TYR C 1 520 ? 248.118 226.211 251.307 1.00 3.77 520 TYR D CA 1
ATOM 13190 C C . TYR C 1 520 ? 247.876 226.242 252.811 1.00 7.00 520 TYR D C 1
ATOM 13191 O O . TYR C 1 520 ? 248.825 226.143 253.596 1.00 10.36 520 TYR D O 1
ATOM 13200 N N . VAL C 1 521 ? 246.614 226.379 253.209 1.00 4.10 521 VAL D N 1
ATOM 13201 C CA . VAL C 1 521 ? 246.241 226.486 254.614 1.00 6.01 521 VAL D CA 1
ATOM 13202 C C . VAL C 1 521 ? 245.188 225.432 254.924 1.00 14.37 521 VAL D C 1
ATOM 13203 O O . VAL C 1 521 ? 244.349 225.113 254.075 1.00 11.42 521 VAL D O 1
ATOM 13207 N N . SER C 1 522 ? 245.254 224.875 256.131 1.00 17.31 522 SER D N 1
ATOM 13208 C CA . SER C 1 522 ? 244.263 223.928 256.626 1.00 6.70 522 SER D CA 1
ATOM 13209 C C . SER C 1 522 ? 244.018 224.233 258.094 1.00 10.67 522 SER D C 1
ATOM 13210 O O . SER C 1 522 ? 244.915 224.053 258.923 1.00 15.46 522 SER D O 1
ATOM 13213 N N . ARG C 1 523 ? 242.813 224.696 258.413 1.00 7.93 523 ARG D N 1
ATOM 13214 C CA . ARG C 1 523 ? 242.512 225.126 259.770 1.00 7.69 523 ARG D CA 1
ATOM 13215 C C . ARG C 1 523 ? 242.463 223.938 260.723 1.00 18.43 523 ARG D C 1
ATOM 13216 O O . ARG C 1 523 ? 242.176 222.805 260.328 1.00 21.70 523 ARG D O 1
ATOM 13224 N N . GLU C 1 524 ? 242.753 224.213 261.992 1.00 22.11 524 GLU D N 1
ATOM 13225 C CA . GLU C 1 524 ? 242.791 223.164 263.002 1.00 16.06 524 GLU D CA 1
ATOM 13226 C C . GLU C 1 524 ? 241.407 222.562 263.209 1.00 23.96 524 GLU D C 1
ATOM 13227 O O . GLU C 1 524 ? 240.405 223.276 263.295 1.00 28.58 524 GLU D O 1
ATOM 13233 N N . LYS C 1 525 ? 241.359 221.234 263.288 1.00 18.18 525 LYS D N 1
ATOM 13234 C CA . LYS C 1 525 ? 240.123 220.500 263.526 1.00 16.00 525 LYS D CA 1
ATOM 13235 C C . LYS C 1 525 ? 240.288 219.646 264.771 1.00 26.06 525 LYS D C 1
ATOM 13236 O O . LYS C 1 525 ? 241.281 218.924 264.905 1.00 29.75 525 LYS D O 1
ATOM 13242 N N . ARG C 1 526 ? 239.320 219.729 265.677 1.00 31.95 526 ARG D N 1
ATOM 13243 C CA . ARG C 1 526 ? 239.329 218.958 266.908 1.00 28.40 526 ARG D CA 1
ATOM 13244 C C . ARG C 1 526 ? 237.949 218.362 267.136 1.00 30.08 526 ARG D C 1
ATOM 13245 O O . ARG C 1 526 ? 236.941 218.956 266.738 1.00 32.26 526 ARG D O 1
ATOM 13253 N N . PRO C 1 527 ? 237.874 217.188 267.762 1.00 33.42 527 PRO D N 1
ATOM 13254 C CA . PRO C 1 527 ? 236.570 216.543 267.957 1.00 30.54 527 PRO D CA 1
ATOM 13255 C C . PRO C 1 527 ? 235.672 217.344 268.886 1.00 34.07 527 PRO D C 1
ATOM 13256 O O . PRO C 1 527 ? 236.128 217.977 269.841 1.00 33.49 527 PRO D O 1
ATOM 13260 N N . GLY C 1 528 ? 234.372 217.308 268.591 1.00 33.45 528 GLY D N 1
ATOM 13261 C CA . GLY C 1 528 ? 233.373 217.952 269.415 1.00 33.36 528 GLY D CA 1
ATOM 13262 C C . GLY C 1 528 ? 233.189 219.435 269.184 1.00 40.59 528 GLY D C 1
ATOM 13263 O O . GLY C 1 528 ? 232.333 220.043 269.840 1.00 41.98 528 GLY D O 1
ATOM 13264 N N . PHE C 1 529 ? 233.954 220.042 268.282 1.00 39.44 529 PHE D N 1
ATOM 13265 C CA . PHE C 1 529 ? 233.874 221.471 268.008 1.00 35.48 529 PHE D CA 1
ATOM 13266 C C . PHE C 1 529 ? 233.257 221.691 266.634 1.00 39.44 529 PHE D C 1
ATOM 13267 O O . PHE C 1 529 ? 233.675 221.065 265.654 1.00 42.60 529 PHE D O 1
ATOM 13275 N N . GLN C 1 530 ? 232.265 222.575 266.567 1.00 43.77 530 GLN D N 1
ATOM 13276 C CA . GLN C 1 530 ? 231.653 222.915 265.292 1.00 43.44 530 GLN D CA 1
ATOM 13277 C C . GLN C 1 530 ? 232.587 223.796 264.469 1.00 42.30 530 GLN D C 1
ATOM 13278 O O . GLN C 1 530 ? 233.364 224.590 265.006 1.00 46.48 530 GLN D O 1
ATOM 13284 N N . HIS C 1 531 ? 232.505 223.649 263.146 1.00 29.89 531 HIS D N 1
ATOM 13285 C CA . HIS C 1 531 ? 233.374 224.386 262.240 1.00 30.78 531 HIS D CA 1
ATOM 13286 C C . HIS C 1 531 ? 232.636 225.181 261.173 1.00 29.78 531 HIS D C 1
ATOM 13287 O O . HIS C 1 531 ? 233.279 225.971 260.472 1.00 27.89 531 HIS D O 1
ATOM 13294 N N . HIS C 1 532 ? 231.326 224.991 261.014 1.00 26.61 532 HIS D N 1
ATOM 13295 C CA . HIS C 1 532 ? 230.462 225.783 260.141 1.00 20.47 532 HIS D CA 1
ATOM 13296 C C . HIS C 1 532 ? 230.803 225.644 258.662 1.00 19.42 532 HIS D C 1
ATOM 13297 O O . HIS C 1 532 ? 230.267 226.396 257.839 1.00 23.90 532 HIS D O 1
ATOM 13304 N N . LYS C 1 533 ? 231.678 224.706 258.304 1.00 12.66 533 LYS D N 1
ATOM 13305 C CA . LYS C 1 533 ? 231.941 224.311 256.913 1.00 13.76 533 LYS D CA 1
ATOM 13306 C C . LYS C 1 533 ? 232.482 225.511 256.138 1.00 21.12 533 LYS D C 1
ATOM 13307 O O . LYS C 1 533 ? 233.495 226.097 256.559 1.00 31.06 533 LYS D O 1
ATOM 13313 N N . LYS C 1 534 ? 231.859 225.909 255.024 1.00 15.70 534 LYS D N 1
ATOM 13314 C CA . LYS C 1 534 ? 232.478 226.870 254.117 1.00 9.21 534 LYS D CA 1
ATOM 13315 C C . LYS C 1 534 ? 232.559 228.262 254.727 1.00 17.20 534 LYS D C 1
ATOM 13316 O O . LYS C 1 534 ? 233.501 229.006 254.444 1.00 28.10 534 LYS D O 1
ATOM 13322 N N . ALA C 1 535 ? 231.581 228.643 255.550 1.00 15.83 535 ALA D N 1
ATOM 13323 C CA . ALA C 1 535 ? 231.637 229.955 256.188 1.00 14.12 535 ALA D CA 1
ATOM 13324 C C . ALA C 1 535 ? 232.833 230.059 257.127 1.00 12.58 535 ALA D C 1
ATOM 13325 O O . ALA C 1 535 ? 233.570 231.054 257.107 1.00 25.00 535 ALA D O 1
ATOM 13327 N N . GLY C 1 536 ? 233.050 229.031 257.950 1.00 0.67 536 GLY D N 1
ATOM 13328 C CA . GLY C 1 536 ? 234.214 229.026 258.819 1.00 6.26 536 GLY D CA 1
ATOM 13329 C C . GLY C 1 536 ? 235.515 228.974 258.043 1.00 12.18 536 GLY D C 1
ATOM 13330 O O . GLY C 1 536 ? 236.497 229.623 258.415 1.00 19.31 536 GLY D O 1
ATOM 13331 N N . ALA C 1 537 ? 235.541 228.202 256.952 1.00 9.88 537 ALA D N 1
ATOM 13332 C CA . ALA C 1 537 ? 236.733 228.159 256.111 1.00 5.90 537 ALA D CA 1
ATOM 13333 C C . ALA C 1 537 ? 237.039 229.530 255.522 1.00 9.86 537 ALA D C 1
ATOM 13334 O O . ALA C 1 537 ? 238.198 229.960 255.498 1.00 18.50 537 ALA D O 1
ATOM 13336 N N . MET C 1 538 ? 236.008 230.236 255.050 1.00 8.72 538 MET D N 1
ATOM 13337 C CA . MET C 1 538 ? 236.205 231.568 254.491 1.00 2.72 538 MET D CA 1
ATOM 13338 C C . MET C 1 538 ? 236.689 232.546 255.553 1.00 10.22 538 MET D C 1
ATOM 13339 O O . MET C 1 538 ? 237.556 233.385 255.284 1.00 19.73 538 MET D O 1
ATOM 13344 N N . ASN C 1 539 ? 236.133 232.464 256.765 1.00 6.05 539 ASN D N 1
ATOM 13345 C CA . ASN C 1 539 ? 236.577 233.353 257.836 1.00 2.26 539 ASN D CA 1
ATOM 13346 C C . ASN C 1 539 ? 238.035 233.093 258.202 1.00 7.53 539 ASN D C 1
ATOM 13347 O O . ASN C 1 539 ? 238.816 234.037 258.396 1.00 15.65 539 ASN D O 1
ATOM 13352 N N . ALA C 1 540 ? 238.421 231.818 258.299 1.00 6.68 540 ALA D N 1
ATOM 13353 C CA . ALA C 1 540 ? 239.814 231.489 258.580 1.00 1.06 540 ALA D CA 1
ATOM 13354 C C . ALA C 1 540 ? 240.728 231.975 257.463 1.00 10.18 540 ALA D C 1
ATOM 13355 O O . ALA C 1 540 ? 241.830 232.471 257.723 1.00 15.13 540 ALA D O 1
ATOM 13357 N N . LEU C 1 541 ? 240.283 231.842 256.210 1.00 12.35 541 LEU D N 1
ATOM 13358 C CA . LEU C 1 541 ? 241.066 232.341 255.086 1.00 2.02 541 LEU D CA 1
ATOM 13359 C C . LEU C 1 541 ? 241.246 233.849 255.169 1.00 5.10 541 LEU D C 1
ATOM 13360 O O . LEU C 1 541 ? 242.336 234.367 254.906 1.00 9.94 541 LEU D O 1
ATOM 13365 N N . VAL C 1 542 ? 240.179 234.569 255.522 1.00 10.09 542 VAL D N 1
ATOM 13366 C CA . VAL C 1 542 ? 240.261 236.021 255.645 1.00 10.86 542 VAL D CA 1
ATOM 13367 C C . VAL C 1 542 ? 241.262 236.405 256.724 1.00 11.22 542 VAL D C 1
ATOM 13368 O O . VAL C 1 542 ? 242.099 237.295 256.530 1.00 17.05 542 VAL D O 1
ATOM 13372 N N . ARG C 1 543 ? 241.198 235.733 257.876 1.00 5.05 543 ARG D N 1
ATOM 13373 C CA . ARG C 1 543 ? 242.128 236.046 258.957 1.00 3.15 543 ARG D CA 1
ATOM 13374 C C . ARG C 1 543 ? 243.570 235.747 258.559 1.00 0.07 543 ARG D C 1
ATOM 13375 O O . ARG C 1 543 ? 244.475 236.549 258.827 1.00 4.27 543 ARG D O 1
ATOM 13383 N N . VAL C 1 544 ? 243.804 234.606 257.906 1.00 6.15 544 VAL D N 1
ATOM 13384 C CA . VAL C 1 544 ? 245.161 234.244 257.500 1.00 9.41 544 VAL D CA 1
ATOM 13385 C C . VAL C 1 544 ? 245.698 235.236 256.476 1.00 10.55 544 VAL D C 1
ATOM 13386 O O . VAL C 1 544 ? 246.859 235.658 256.549 1.00 16.27 544 VAL D O 1
ATOM 13390 N N . SER C 1 545 ? 244.867 235.625 255.506 1.00 8.63 545 SER D N 1
ATOM 13391 C CA . SER C 1 545 ? 245.305 236.581 254.495 1.00 1.16 545 SER D CA 1
ATOM 13392 C C . SER C 1 545 ? 245.587 237.945 255.111 1.00 6.11 545 SER D C 1
ATOM 13393 O O . SER C 1 545 ? 246.537 238.629 254.711 1.00 7.19 545 SER D O 1
ATOM 13396 N N . ALA C 1 546 ? 244.769 238.363 256.080 1.00 10.89 546 ALA D N 1
ATOM 13397 C CA . ALA C 1 546 ? 245.030 239.622 256.769 1.00 3.00 546 ALA D CA 1
ATOM 13398 C C . ALA C 1 546 ? 246.345 239.565 257.533 1.00 5.72 546 ALA D C 1
ATOM 13399 O O . ALA C 1 546 ? 247.091 240.550 257.576 1.00 4.56 546 ALA D O 1
ATOM 13401 N N . VAL C 1 547 ? 246.643 238.420 258.149 1.00 15.49 547 VAL D N 1
ATOM 13402 C CA . VAL C 1 547 ? 247.899 238.284 258.880 1.00 12.63 547 VAL D CA 1
ATOM 13403 C C . VAL C 1 547 ? 249.088 238.305 257.924 1.00 8.65 547 VAL D C 1
ATOM 13404 O O . VAL C 1 547 ? 250.118 238.928 258.210 1.00 14.28 547 VAL D O 1
ATOM 13408 N N . LEU C 1 548 ? 248.964 237.648 256.770 1.00 9.16 548 LEU D N 1
ATOM 13409 C CA . LEU C 1 548 ? 250.101 237.461 255.873 1.00 8.61 548 LEU D CA 1
ATOM 13410 C C . LEU C 1 548 ? 250.255 238.592 254.858 1.00 12.41 548 LEU D C 1
ATOM 13411 O O . LEU C 1 548 ? 251.323 239.208 254.770 1.00 18.54 548 LEU D O 1
ATOM 13416 N N . THR C 1 549 ? 249.214 238.868 254.074 1.00 15.40 549 THR D N 1
ATOM 13417 C CA . THR C 1 549 ? 249.284 239.857 253.004 1.00 9.80 549 THR D CA 1
ATOM 13418 C C . THR C 1 549 ? 248.414 241.080 253.256 1.00 11.58 549 THR D C 1
ATOM 13419 O O . THR C 1 549 ? 248.809 242.197 252.906 1.00 15.86 549 THR D O 1
ATOM 13423 N N . ASN C 1 550 ? 247.228 240.892 253.838 1.00 12.21 550 ASN D N 1
ATOM 13424 C CA . ASN C 1 550 ? 246.304 241.987 254.141 1.00 6.86 550 ASN D CA 1
ATOM 13425 C C . ASN C 1 550 ? 245.882 242.735 252.875 1.00 11.51 550 ASN D C 1
ATOM 13426 O O . ASN C 1 550 ? 245.905 243.965 252.828 1.00 14.35 550 ASN D O 1
ATOM 13431 N N . GLY C 1 551 ? 245.499 241.988 251.842 1.00 15.02 551 GLY D N 1
ATOM 13432 C CA . GLY C 1 551 ? 245.004 242.576 250.619 1.00 6.44 551 GLY D CA 1
ATOM 13433 C C . GLY C 1 551 ? 243.663 243.255 250.812 1.00 9.43 551 GLY D C 1
ATOM 13434 O O . GLY C 1 551 ? 242.756 242.716 251.452 1.00 17.36 551 GLY D O 1
ATOM 13435 N N . PRO C 1 552 ? 243.514 244.463 250.261 1.00 6.38 552 PRO D N 1
ATOM 13436 C CA . PRO C 1 552 ? 242.255 245.205 250.446 1.00 10.66 552 PRO D CA 1
ATOM 13437 C C . PRO C 1 552 ? 241.039 244.546 249.812 1.00 4.58 552 PRO D C 1
ATOM 13438 O O . PRO C 1 552 ? 239.913 244.831 250.235 1.00 0.00 552 PRO D O 1
ATOM 13442 N N . PHE C 1 553 ? 241.220 243.684 248.813 1.00 7.27 553 PHE D N 1
ATOM 13443 C CA . PHE C 1 553 ? 240.106 243.045 248.127 1.00 9.97 553 PHE D CA 1
ATOM 13444 C C . PHE C 1 553 ? 240.322 241.540 248.066 1.00 14.06 553 PHE D C 1
ATOM 13445 O O . PHE C 1 553 ? 241.450 241.063 247.902 1.00 18.53 553 PHE D O 1
ATOM 13453 N N . LEU C 1 554 ? 239.224 240.795 248.203 1.00 5.54 554 LEU D N 1
ATOM 13454 C CA . LEU C 1 554 ? 239.271 239.337 248.264 1.00 1.46 554 LEU D CA 1
ATOM 13455 C C . LEU C 1 554 ? 238.317 238.740 247.240 1.00 5.13 554 LEU D C 1
ATOM 13456 O O . LEU C 1 554 ? 237.117 239.014 247.275 1.00 15.74 554 LEU D O 1
ATOM 13461 N N . LEU C 1 555 ? 238.845 237.907 246.350 1.00 2.43 555 LEU D N 1
ATOM 13462 C CA . LEU C 1 555 ? 238.054 237.233 245.328 1.00 2.38 555 LEU D CA 1
ATOM 13463 C C . LEU C 1 555 ? 237.814 235.788 245.743 1.00 4.34 555 LEU D C 1
ATOM 13464 O O . LEU C 1 555 ? 238.767 235.024 245.914 1.00 11.16 555 LEU D O 1
ATOM 13469 N N . ASN C 1 556 ? 236.545 235.410 245.875 1.00 8.73 556 ASN D N 1
ATOM 13470 C CA . ASN C 1 556 ? 236.177 234.082 246.355 1.00 8.39 556 ASN D CA 1
ATOM 13471 C C . ASN C 1 556 ? 235.895 233.153 245.180 1.00 8.24 556 ASN D C 1
ATOM 13472 O O . ASN C 1 556 ? 235.229 233.544 244.217 1.00 13.61 556 ASN D O 1
ATOM 13477 N N . LEU C 1 557 ? 236.396 231.918 245.265 1.00 10.24 557 LEU D N 1
ATOM 13478 C CA . LEU C 1 557 ? 236.198 230.951 244.195 1.00 9.26 557 LEU D CA 1
ATOM 13479 C C . LEU C 1 557 ? 236.156 229.537 244.760 1.00 18.44 557 LEU D C 1
ATOM 13480 O O . LEU C 1 557 ? 236.770 229.228 245.789 1.00 25.59 557 LEU D O 1
ATOM 13485 N N . ASP C 1 558 ? 235.425 228.677 244.055 1.00 19.65 558 ASP D N 1
ATOM 13486 C CA . ASP C 1 558 ? 235.375 227.255 244.346 1.00 23.98 558 ASP D CA 1
ATOM 13487 C C . ASP C 1 558 ? 236.446 226.529 243.536 1.00 25.86 558 ASP D C 1
ATOM 13488 O O . ASP C 1 558 ? 237.195 227.131 242.762 1.00 34.00 558 ASP D O 1
ATOM 13493 N N . CYS C 1 559 ? 236.517 225.210 243.716 1.00 24.39 559 CYS D N 1
ATOM 13494 C CA . CYS C 1 559 ? 237.532 224.426 243.023 1.00 24.25 559 CYS D CA 1
ATOM 13495 C C . CYS C 1 559 ? 237.192 224.219 241.552 1.00 24.68 559 CYS D C 1
ATOM 13496 O O . CYS C 1 559 ? 238.099 224.066 240.727 1.00 27.82 559 CYS D O 1
ATOM 13499 N N . ASP C 1 560 ? 235.908 224.213 241.203 1.00 25.05 560 ASP D N 1
ATOM 13500 C CA . ASP C 1 560 ? 235.476 223.905 239.846 1.00 22.70 560 ASP D CA 1
ATOM 13501 C C . ASP C 1 560 ? 235.276 225.140 238.977 1.00 29.50 560 ASP D C 1
ATOM 13502 O O . ASP C 1 560 ? 234.858 225.002 237.823 1.00 34.14 560 ASP D O 1
ATOM 13507 N N . HIS C 1 561 ? 235.562 226.333 239.490 1.00 29.49 561 HIS D N 1
ATOM 13508 C CA . HIS C 1 561 ? 235.412 227.570 238.737 1.00 22.48 561 HIS D CA 1
ATOM 13509 C C . HIS C 1 561 ? 236.787 228.139 238.419 1.00 26.07 561 HIS D C 1
ATOM 13510 O O . HIS C 1 561 ? 237.585 228.388 239.329 1.00 30.44 561 HIS D O 1
ATOM 13517 N N . TYR C 1 562 ? 237.056 228.354 237.134 1.00 19.94 562 TYR D N 1
ATOM 13518 C CA . TYR C 1 562 ? 238.335 228.871 236.674 1.00 15.44 562 TYR D CA 1
ATOM 13519 C C . TYR C 1 562 ? 238.142 230.236 236.027 1.00 18.28 562 TYR D C 1
ATOM 13520 O O . TYR C 1 562 ? 237.071 230.545 235.498 1.00 27.68 562 TYR D O 1
ATOM 13529 N N . ILE C 1 563 ? 239.193 231.051 236.077 1.00 15.68 563 ILE D N 1
ATOM 13530 C CA . ILE C 1 563 ? 239.152 232.403 235.531 1.00 10.44 563 ILE D CA 1
ATOM 13531 C C . ILE C 1 563 ? 239.202 232.316 234.009 1.00 13.45 563 ILE D C 1
ATOM 13532 O O . ILE C 1 563 ? 240.256 232.052 233.425 1.00 18.74 563 ILE D O 1
ATOM 13537 N N . ASN C 1 564 ? 238.054 232.534 233.363 1.00 19.30 564 ASN D N 1
ATOM 13538 C CA . ASN C 1 564 ? 237.998 232.457 231.906 1.00 17.56 564 ASN D CA 1
ATOM 13539 C C . ASN C 1 564 ? 238.625 233.684 231.256 1.00 18.41 564 ASN D C 1
ATOM 13540 O O . ASN C 1 564 ? 239.337 233.565 230.253 1.00 23.23 564 ASN D O 1
ATOM 13545 N N . ASN C 1 565 ? 238.371 234.869 231.806 1.00 12.04 565 ASN D N 1
ATOM 13546 C CA . ASN C 1 565 ? 238.892 236.121 231.272 1.00 10.32 565 ASN D CA 1
ATOM 13547 C C . ASN C 1 565 ? 239.991 236.629 232.194 1.00 17.00 565 ASN D C 1
ATOM 13548 O O . ASN C 1 565 ? 239.734 236.925 233.366 1.00 24.02 565 ASN D O 1
ATOM 13553 N N . SER C 1 566 ? 241.208 236.748 231.659 1.00 12.60 566 SER D N 1
ATOM 13554 C CA . SER C 1 566 ? 242.360 237.123 232.471 1.00 12.50 566 SER D CA 1
ATOM 13555 C C . SER C 1 566 ? 242.288 238.555 232.985 1.00 22.70 566 SER D C 1
ATOM 13556 O O . SER C 1 566 ? 243.043 238.903 233.899 1.00 30.21 566 SER D O 1
ATOM 13559 N N . LYS C 1 567 ? 241.409 239.388 232.430 1.00 24.00 567 LYS D N 1
ATOM 13560 C CA . LYS C 1 567 ? 241.275 240.775 232.850 1.00 22.50 567 LYS D CA 1
ATOM 13561 C C . LYS C 1 567 ? 240.123 240.981 233.828 1.00 24.12 567 LYS D C 1
ATOM 13562 O O . LYS C 1 567 ? 239.638 242.107 233.974 1.00 30.39 567 LYS D O 1
ATOM 13568 N N . ALA C 1 568 ? 239.679 239.916 234.499 1.00 21.01 568 ALA D N 1
ATOM 13569 C CA . ALA C 1 568 ? 238.573 240.041 235.444 1.00 13.03 568 ALA D CA 1
ATOM 13570 C C . ALA C 1 568 ? 238.942 240.941 236.617 1.00 18.12 568 ALA D C 1
ATOM 13571 O O . ALA C 1 568 ? 238.112 241.726 237.093 1.00 21.27 568 ALA D O 1
ATOM 13573 N N . LEU C 1 569 ? 240.181 240.836 237.101 1.00 17.96 569 LEU D N 1
ATOM 13574 C CA . LEU C 1 569 ? 240.610 241.666 238.222 1.00 15.08 569 LEU D CA 1
ATOM 13575 C C . LEU C 1 569 ? 240.595 243.144 237.853 1.00 18.99 569 LEU D C 1
ATOM 13576 O O . LEU C 1 569 ? 240.208 243.989 238.667 1.00 20.78 569 LEU D O 1
ATOM 13581 N N . ARG C 1 570 ? 241.017 243.478 236.632 1.00 23.74 570 ARG D N 1
ATOM 13582 C CA . ARG C 1 570 ? 240.975 244.870 236.194 1.00 16.83 570 ARG D CA 1
ATOM 13583 C C . ARG C 1 570 ? 239.538 245.367 236.075 1.00 21.46 570 ARG D C 1
ATOM 13584 O O . ARG C 1 570 ? 239.237 246.513 236.432 1.00 28.29 570 ARG D O 1
ATOM 13592 N N . GLU C 1 571 ? 238.637 244.515 235.579 1.00 23.98 571 GLU D N 1
ATOM 13593 C CA . GLU C 1 571 ? 237.226 244.883 235.521 1.00 20.42 571 GLU D CA 1
ATOM 13594 C C . GLU C 1 571 ? 236.672 245.146 236.915 1.00 22.59 571 GLU D C 1
ATOM 13595 O O . GLU C 1 571 ? 235.874 246.069 237.112 1.00 27.04 571 GLU D O 1
ATOM 13601 N N . ALA C 1 572 ? 237.078 244.336 237.896 1.00 24.64 572 ALA D N 1
ATOM 13602 C CA . ALA C 1 572 ? 236.631 244.557 239.267 1.00 21.50 572 ALA D CA 1
ATOM 13603 C C . ALA C 1 572 ? 237.199 245.851 239.837 1.00 24.46 572 ALA D C 1
ATOM 13604 O O . ALA C 1 572 ? 236.483 246.615 240.494 1.00 28.70 572 ALA D O 1
ATOM 13606 N N . MET C 1 573 ? 238.487 246.116 239.595 1.00 25.64 573 MET D N 1
ATOM 13607 C CA . MET C 1 573 ? 239.105 247.333 240.114 1.00 21.12 573 MET D CA 1
ATOM 13608 C C . MET C 1 573 ? 238.565 248.585 239.440 1.00 22.66 573 MET D C 1
ATOM 13609 O O . MET C 1 573 ? 238.672 249.678 240.008 1.00 28.92 573 MET D O 1
ATOM 13614 N N . CYS C 1 574 ? 238.004 248.456 238.236 1.00 26.95 574 CYS D N 1
ATOM 13615 C CA . CYS C 1 574 ? 237.362 249.604 237.604 1.00 25.00 574 CYS D CA 1
ATOM 13616 C C . CYS C 1 574 ? 236.238 250.161 238.469 1.00 30.62 574 CYS D C 1
ATOM 13617 O O . CYS C 1 574 ? 235.985 251.371 238.455 1.00 30.49 574 CYS D O 1
ATOM 13620 N N . PHE C 1 575 ? 235.557 249.300 239.226 1.00 30.57 575 PHE D N 1
ATOM 13621 C CA . PHE C 1 575 ? 234.540 249.736 240.175 1.00 24.47 575 PHE D CA 1
ATOM 13622 C C . PHE C 1 575 ? 235.107 249.938 241.574 1.00 23.45 575 PHE D C 1
ATOM 13623 O O . PHE C 1 575 ? 234.747 250.903 242.257 1.00 25.05 575 PHE D O 1
ATOM 13631 N N . MET C 1 576 ? 235.988 249.035 242.012 1.00 25.02 576 MET D N 1
ATOM 13632 C CA . MET C 1 576 ? 236.486 249.072 243.384 1.00 22.97 576 MET D CA 1
ATOM 13633 C C . MET C 1 576 ? 237.359 250.294 243.635 1.00 22.16 576 MET D C 1
ATOM 13634 O O . MET C 1 576 ? 237.267 250.921 244.697 1.00 29.60 576 MET D O 1
ATOM 13639 N N . MET C 1 577 ? 238.213 250.647 242.679 1.00 22.96 577 MET D N 1
ATOM 13640 C CA . MET C 1 577 ? 239.212 251.686 242.878 1.00 23.78 577 MET D CA 1
ATOM 13641 C C . MET C 1 577 ? 238.766 253.052 242.367 1.00 29.35 577 MET D C 1
ATOM 13642 O O . MET C 1 577 ? 239.583 253.977 242.321 1.00 28.72 577 MET D O 1
ATOM 13647 N N . ASP C 1 578 ? 237.506 253.198 241.983 1.00 33.39 578 ASP D N 1
ATOM 13648 C CA . ASP C 1 578 ? 236.979 254.503 241.600 1.00 29.18 578 ASP D CA 1
ATOM 13649 C C . ASP C 1 578 ? 236.868 255.379 242.841 1.00 34.52 578 ASP D C 1
ATOM 13650 O O . ASP C 1 578 ? 236.192 254.989 243.801 1.00 37.04 578 ASP D O 1
ATOM 13655 N N . PRO C 1 579 ? 237.518 256.547 242.879 1.00 38.23 579 PRO D N 1
ATOM 13656 C CA . PRO C 1 579 ? 237.458 257.375 244.097 1.00 39.45 579 PRO D CA 1
ATOM 13657 C C . PRO C 1 579 ? 236.050 257.783 244.494 1.00 43.72 579 PRO D C 1
ATOM 13658 O O . PRO C 1 579 ? 235.736 257.823 245.690 1.00 40.65 579 PRO D O 1
ATOM 13662 N N . ASN C 1 580 ? 235.190 258.091 243.522 1.00 43.23 580 ASN D N 1
ATOM 13663 C CA . ASN C 1 580 ? 233.834 258.523 243.846 1.00 39.88 580 ASN D CA 1
ATOM 13664 C C . ASN C 1 580 ? 232.939 257.349 244.224 1.00 41.80 580 ASN D C 1
ATOM 13665 O O . ASN C 1 580 ? 232.087 257.477 245.110 1.00 46.19 580 ASN D O 1
ATOM 13670 N N . LEU C 1 581 ? 233.116 256.202 243.570 1.00 33.43 581 LEU D N 1
ATOM 13671 C CA . LEU C 1 581 ? 232.222 255.065 243.751 1.00 29.57 581 LEU D CA 1
ATOM 13672 C C . LEU C 1 581 ? 232.778 253.990 244.674 1.00 29.39 581 LEU D C 1
ATOM 13673 O O . LEU C 1 581 ? 232.002 253.336 245.378 1.00 33.04 581 LEU D O 1
ATOM 13678 N N . GLY C 1 582 ? 234.099 253.802 244.703 1.00 26.24 582 GLY D N 1
ATOM 13679 C CA . GLY C 1 582 ? 234.666 252.691 245.451 1.00 25.90 582 GLY D CA 1
ATOM 13680 C C . GLY C 1 582 ? 234.458 252.789 246.950 1.00 25.13 582 GLY D C 1
ATOM 13681 O O . GLY C 1 582 ? 234.500 251.775 247.651 1.00 27.48 582 GLY D O 1
ATOM 13682 N N . LYS C 1 583 ? 234.240 254.001 247.464 1.00 26.25 583 LYS D N 1
ATOM 13683 C CA . LYS C 1 583 ? 234.034 254.164 248.899 1.00 23.02 583 LYS D CA 1
ATOM 13684 C C . LYS C 1 583 ? 232.731 253.523 249.361 1.00 25.33 583 LYS D C 1
ATOM 13685 O O . LYS C 1 583 ? 232.629 253.088 250.513 1.00 24.11 583 LYS D O 1
ATOM 13691 N N . HIS C 1 584 ? 231.730 253.455 248.486 1.00 27.28 584 HIS D N 1
ATOM 13692 C CA . HIS C 1 584 ? 230.410 252.956 248.844 1.00 20.62 584 HIS D CA 1
ATOM 13693 C C . HIS C 1 584 ? 230.126 251.561 248.307 1.00 21.80 584 HIS D C 1
ATOM 13694 O O . HIS C 1 584 ? 228.984 251.101 248.401 1.00 26.68 584 HIS D O 1
ATOM 13701 N N . VAL C 1 585 ? 231.122 250.877 247.752 1.00 18.03 585 VAL D N 1
ATOM 13702 C CA . VAL C 1 585 ? 230.930 249.566 247.144 1.00 13.32 585 VAL D CA 1
ATOM 13703 C C . VAL C 1 585 ? 231.423 248.494 248.106 1.00 10.31 585 VAL D C 1
ATOM 13704 O O . VAL C 1 585 ? 232.549 248.567 248.612 1.00 20.59 585 VAL D O 1
ATOM 13708 N N . CYS C 1 586 ? 230.574 247.498 248.357 1.00 9.07 586 CYS D N 1
ATOM 13709 C CA . CYS C 1 586 ? 230.889 246.390 249.250 1.00 7.22 586 CYS D CA 1
ATOM 13710 C C . CYS C 1 586 ? 231.423 245.174 248.502 1.00 8.26 586 CYS D C 1
ATOM 13711 O O . CYS C 1 586 ? 232.387 244.544 248.950 1.00 22.06 586 CYS D O 1
ATOM 13714 N N . TYR C 1 587 ? 230.807 244.817 247.378 1.00 6.09 587 TYR D N 1
ATOM 13715 C CA . TYR C 1 587 ? 231.303 243.705 246.584 1.00 10.44 587 TYR D CA 1
ATOM 13716 C C . TYR C 1 587 ? 230.868 243.870 245.135 1.00 17.04 587 TYR D C 1
ATOM 13717 O O . TYR C 1 587 ? 229.877 244.536 244.828 1.00 18.28 587 TYR D O 1
ATOM 13726 N N . VAL C 1 588 ? 231.640 243.246 244.252 1.00 18.77 588 VAL D N 1
ATOM 13727 C CA . VAL C 1 588 ? 231.353 243.179 242.825 1.00 10.19 588 VAL D CA 1
ATOM 13728 C C . VAL C 1 588 ? 231.067 241.726 242.479 1.00 18.51 588 VAL D C 1
ATOM 13729 O O . VAL C 1 588 ? 231.875 240.839 242.783 1.00 23.82 588 VAL D O 1
ATOM 13733 N N . GLN C 1 589 ? 229.919 241.486 241.853 1.00 16.00 589 GLN D N 1
ATOM 13734 C CA . GLN C 1 589 ? 229.457 240.144 241.530 1.00 13.34 589 GLN D CA 1
ATOM 13735 C C . GLN C 1 589 ? 229.445 239.945 240.022 1.00 17.51 589 GLN D C 1
ATOM 13736 O O . GLN C 1 589 ? 228.995 240.819 239.275 1.00 24.13 589 GLN D O 1
ATOM 13742 N N . PHE C 1 590 ? 229.944 238.793 239.581 1.00 19.00 590 PHE D N 1
ATOM 13743 C CA . PHE C 1 590 ? 229.961 238.411 238.181 1.00 17.30 590 PHE D CA 1
ATOM 13744 C C . PHE C 1 590 ? 228.959 237.289 237.925 1.00 20.45 590 PHE D C 1
ATOM 13745 O O . PHE C 1 590 ? 228.701 236.468 238.811 1.00 21.81 590 PHE D O 1
ATOM 13753 N N . PRO C 1 591 ? 228.370 237.229 236.731 1.00 23.46 591 PRO D N 1
ATOM 13754 C CA . PRO C 1 591 ? 227.414 236.156 236.440 1.00 26.81 591 PRO D CA 1
ATOM 13755 C C . PRO C 1 591 ? 228.093 234.796 236.430 1.00 29.62 591 PRO D C 1
ATOM 13756 O O . PRO C 1 591 ? 229.268 234.663 236.082 1.00 35.86 591 PRO D O 1
ATOM 13760 N N . GLN C 1 592 ? 227.333 233.777 236.820 1.00 28.35 592 GLN D N 1
ATOM 13761 C CA . GLN C 1 592 ? 227.829 232.408 236.854 1.00 25.56 592 GLN D CA 1
ATOM 13762 C C . GLN C 1 592 ? 227.552 231.739 235.514 1.00 32.09 592 GLN D C 1
ATOM 13763 O O . GLN C 1 592 ? 226.391 231.533 235.144 1.00 41.04 592 GLN D O 1
ATOM 13769 N N . ARG C 1 593 ? 228.617 231.402 234.792 1.00 31.63 593 ARG D N 1
ATOM 13770 C CA . ARG C 1 593 ? 228.524 230.719 233.511 1.00 29.71 593 ARG D CA 1
ATOM 13771 C C . ARG C 1 593 ? 229.146 229.337 233.635 1.00 34.16 593 ARG D C 1
ATOM 13772 O O . ARG C 1 593 ? 230.166 229.164 234.307 1.00 40.99 593 ARG D O 1
ATOM 13780 N N . PHE C 1 594 ? 228.524 228.353 232.993 1.00 46.00 594 PHE D N 1
ATOM 13781 C CA . PHE C 1 594 ? 228.991 226.975 233.030 1.00 49.60 594 PHE D CA 1
ATOM 13782 C C . PHE C 1 594 ? 229.234 226.485 231.611 1.00 48.40 594 PHE D C 1
ATOM 13783 O O . PHE C 1 594 ? 228.431 226.751 230.710 1.00 49.09 594 PHE D O 1
ATOM 13791 N N . ASP C 1 595 ? 230.340 225.779 231.416 1.00 51.89 595 ASP D N 1
ATOM 13792 C CA . ASP C 1 595 ? 230.665 225.208 230.120 1.00 55.15 595 ASP D CA 1
ATOM 13793 C C . ASP C 1 595 ? 230.193 223.760 230.036 1.00 55.62 595 ASP D C 1
ATOM 13794 O O . ASP C 1 595 ? 229.998 223.084 231.049 1.00 54.36 595 ASP D O 1
ATOM 13799 N N . GLY C 1 596 ? 229.989 223.297 228.806 1.00 69.78 596 GLY D N 1
ATOM 13800 C CA . GLY C 1 596 ? 229.515 221.949 228.577 1.00 71.29 596 GLY D CA 1
ATOM 13801 C C . GLY C 1 596 ? 228.042 221.733 228.831 1.00 72.87 596 GLY D C 1
ATOM 13802 O O . GLY C 1 596 ? 227.601 220.579 228.871 1.00 72.91 596 GLY D O 1
ATOM 13803 N N . ILE C 1 597 ? 227.266 222.805 229.010 1.00 89.14 597 ILE D N 1
ATOM 13804 C CA . ILE C 1 597 ? 225.834 222.656 229.228 1.00 90.98 597 ILE D CA 1
ATOM 13805 C C . ILE C 1 597 ? 225.180 222.092 227.968 1.00 93.59 597 ILE D C 1
ATOM 13806 O O . ILE C 1 597 ? 225.565 222.418 226.838 1.00 93.54 597 ILE D O 1
ATOM 13811 N N . ASP C 1 598 ? 224.192 221.220 228.170 1.00 117.27 598 ASP D N 1
ATOM 13812 C CA . ASP C 1 598 ? 223.447 220.653 227.054 1.00 118.11 598 ASP D CA 1
ATOM 13813 C C . ASP C 1 598 ? 222.815 221.762 226.222 1.00 118.89 598 ASP D C 1
ATOM 13814 O O . ASP C 1 598 ? 222.316 222.756 226.757 1.00 117.65 598 ASP D O 1
ATOM 13819 N N . ARG C 1 599 ? 222.854 221.589 224.898 1.00 128.94 599 ARG D N 1
ATOM 13820 C CA . ARG C 1 599 ? 222.323 222.606 223.997 1.00 129.25 599 ARG D CA 1
ATOM 13821 C C . ARG C 1 599 ? 220.835 222.831 224.240 1.00 129.90 599 ARG D C 1
ATOM 13822 O O . ARG C 1 599 ? 220.364 223.973 224.276 1.00 130.16 599 ARG D O 1
ATOM 13830 N N . ASN C 1 600 ? 220.077 221.745 224.409 1.00 130.19 600 ASN D N 1
ATOM 13831 C CA . ASN C 1 600 ? 218.671 221.883 224.771 1.00 129.94 600 ASN D CA 1
ATOM 13832 C C . ASN C 1 600 ? 218.509 222.346 226.212 1.00 129.93 600 ASN D C 1
ATOM 13833 O O . ASN C 1 600 ? 217.523 223.018 226.537 1.00 129.49 600 ASN D O 1
ATOM 13838 N N . ASP C 1 601 ? 219.462 222.001 227.081 1.00 122.34 601 ASP D N 1
ATOM 13839 C CA . ASP C 1 601 ? 219.451 222.395 228.490 1.00 121.71 601 ASP D CA 1
ATOM 13840 C C . ASP C 1 601 ? 218.177 221.911 229.186 1.00 121.66 601 ASP D C 1
ATOM 13841 O O . ASP C 1 601 ? 217.320 222.696 229.598 1.00 121.48 601 ASP D O 1
ATOM 13846 N N . ARG C 1 602 ? 218.064 220.585 229.295 1.00 125.72 602 ARG D N 1
ATOM 13847 C CA . ARG C 1 602 ? 216.903 219.983 229.942 1.00 126.60 602 ARG D CA 1
ATOM 13848 C C . ARG C 1 602 ? 216.762 220.468 231.380 1.00 126.32 602 ARG D C 1
ATOM 13849 O O . ARG C 1 602 ? 215.668 220.838 231.822 1.00 125.49 602 ARG D O 1
ATOM 13857 N N . TYR C 1 603 ? 217.870 220.484 232.123 1.00 121.90 603 TYR D N 1
ATOM 13858 C CA . TYR C 1 603 ? 217.846 220.867 233.529 1.00 121.07 603 TYR D CA 1
ATOM 13859 C C . TYR C 1 603 ? 217.756 222.372 233.734 1.00 121.14 603 TYR D C 1
ATOM 13860 O O . TYR C 1 603 ? 217.635 222.811 234.883 1.00 119.64 603 TYR D O 1
ATOM 13869 N N . ALA C 1 604 ? 217.818 223.163 232.659 1.00 120.52 604 ALA D N 1
ATOM 13870 C CA . ALA C 1 604 ? 217.882 224.623 232.750 1.00 119.56 604 ALA D CA 1
ATOM 13871 C C . ALA C 1 604 ? 219.072 225.065 233.598 1.00 118.62 604 ALA D C 1
ATOM 13872 O O . ALA C 1 604 ? 218.971 225.981 234.417 1.00 118.75 604 ALA D O 1
ATOM 13874 N N . ASN C 1 605 ? 220.213 224.397 233.401 1.00 110.27 605 ASN D N 1
ATOM 13875 C CA . ASN C 1 605 ? 221.413 224.727 234.163 1.00 109.43 605 ASN D CA 1
ATOM 13876 C C . ASN C 1 605 ? 221.928 226.120 233.829 1.00 109.22 605 ASN D C 1
ATOM 13877 O O . ASN C 1 605 ? 222.620 226.737 234.647 1.00 108.99 605 ASN D O 1
ATOM 13882 N N . ARG C 1 606 ? 221.614 226.626 232.634 1.00 104.62 606 ARG D N 1
ATOM 13883 C CA . ARG C 1 606 ? 222.068 227.958 232.247 1.00 103.69 606 ARG D CA 1
ATOM 13884 C C . ARG C 1 606 ? 221.509 229.021 233.184 1.00 101.91 606 ARG D C 1
ATOM 13885 O O . ARG C 1 606 ? 222.247 229.889 233.666 1.00 101.58 606 ARG D O 1
ATOM 13893 N N . ASN C 1 607 ? 220.205 228.958 233.462 1.00 79.64 607 ASN D N 1
ATOM 13894 C CA . ASN C 1 607 ? 219.535 229.894 234.366 1.00 78.53 607 ASN D CA 1
ATOM 13895 C C . ASN C 1 607 ? 219.798 231.340 233.946 1.00 77.37 607 ASN D C 1
ATOM 13896 O O . ASN C 1 607 ? 220.157 232.198 234.756 1.00 78.37 607 ASN D O 1
ATOM 13901 N N . THR C 1 608 ? 219.626 231.606 232.649 1.00 67.19 608 THR D N 1
ATOM 13902 C CA . THR C 1 608 ? 219.936 232.930 232.122 1.00 66.59 608 THR D CA 1
ATOM 13903 C C . THR C 1 608 ? 218.931 233.980 232.573 1.00 65.11 608 THR D C 1
ATOM 13904 O O . THR C 1 608 ? 219.257 235.170 232.588 1.00 65.10 608 THR D O 1
ATOM 13908 N N . VAL C 1 609 ? 217.713 233.573 232.936 1.00 60.16 609 VAL D N 1
ATOM 13909 C CA . VAL C 1 609 ? 216.709 234.546 233.359 1.00 59.40 609 VAL D CA 1
ATOM 13910 C C . VAL C 1 609 ? 217.120 235.203 234.670 1.00 60.20 609 VAL D C 1
ATOM 13911 O O . VAL C 1 609 ? 217.016 236.426 234.830 1.00 62.08 609 VAL D O 1
ATOM 13915 N N . PHE C 1 610 ? 217.593 234.405 235.630 1.00 52.62 610 PHE D N 1
ATOM 13916 C CA . PHE C 1 610 ? 217.999 234.959 236.918 1.00 49.29 610 PHE D CA 1
ATOM 13917 C C . PHE C 1 610 ? 219.218 235.862 236.777 1.00 44.20 610 PHE D C 1
ATOM 13918 O O . PHE C 1 610 ? 219.299 236.909 237.430 1.00 43.11 610 PHE D O 1
ATOM 13926 N N . PHE C 1 611 ? 220.171 235.479 235.932 1.00 41.72 611 PHE D N 1
ATOM 13927 C CA . PHE C 1 611 ? 221.423 236.211 235.805 1.00 44.90 611 PHE D CA 1
ATOM 13928 C C . PHE C 1 611 ? 221.359 237.340 234.784 1.00 46.69 611 PHE D C 1
ATOM 13929 O O . PHE C 1 611 ? 222.306 238.129 234.700 1.00 47.72 611 PHE D O 1
ATOM 13937 N N . ASP C 1 612 ? 220.271 237.445 234.021 1.00 49.30 612 ASP D N 1
ATOM 13938 C CA . ASP C 1 612 ? 220.133 238.468 232.996 1.00 47.37 612 ASP D CA 1
ATOM 13939 C C . ASP C 1 612 ? 218.952 239.399 233.210 1.00 50.39 612 ASP D C 1
ATOM 13940 O O . ASP C 1 612 ? 218.972 240.518 232.689 1.00 54.47 612 ASP D O 1
ATOM 13945 N N . ILE C 1 613 ? 217.929 238.976 233.949 1.00 49.69 613 ILE D N 1
ATOM 13946 C CA . ILE C 1 613 ? 216.750 239.795 234.212 1.00 49.64 613 ILE D CA 1
ATOM 13947 C C . ILE C 1 613 ? 216.657 240.155 235.690 1.00 50.71 613 ILE D C 1
ATOM 13948 O O . ILE C 1 613 ? 216.526 241.329 236.045 1.00 50.46 613 ILE D O 1
ATOM 13953 N N . ASN C 1 614 ? 216.722 239.153 236.569 1.00 49.99 614 ASN D N 1
ATOM 13954 C CA . ASN C 1 614 ? 216.595 239.411 238.000 1.00 51.23 614 ASN D CA 1
ATOM 13955 C C . ASN C 1 614 ? 217.774 240.222 238.523 1.00 48.19 614 ASN D C 1
ATOM 13956 O O . ASN C 1 614 ? 217.591 241.248 239.189 1.00 46.19 614 ASN D O 1
ATOM 13961 N N . LEU C 1 615 ? 218.998 239.782 238.223 1.00 43.16 615 LEU D N 1
ATOM 13962 C CA . LEU C 1 615 ? 220.174 240.480 238.733 1.00 42.22 615 LEU D CA 1
ATOM 13963 C C . LEU C 1 615 ? 220.363 241.827 238.047 1.00 44.05 615 LEU D C 1
ATOM 13964 O O . LEU C 1 615 ? 220.803 242.794 238.679 1.00 43.88 615 LEU D O 1
ATOM 13969 N N . ARG C 1 616 ? 220.035 241.913 236.756 1.00 46.69 616 ARG D N 1
ATOM 13970 C CA . ARG C 1 616 ? 220.118 243.194 236.062 1.00 44.82 616 ARG D CA 1
ATOM 13971 C C . ARG C 1 616 ? 219.153 244.207 236.663 1.00 46.59 616 ARG D C 1
ATOM 13972 O O . ARG C 1 616 ? 219.501 245.381 236.839 1.00 43.86 616 ARG D O 1
ATOM 13980 N N . GLY C 1 617 ? 217.932 243.773 236.981 1.00 44.56 617 GLY D N 1
ATOM 13981 C CA . GLY C 1 617 ? 216.993 244.662 237.645 1.00 43.72 617 GLY D CA 1
ATOM 13982 C C . GLY C 1 617 ? 217.424 245.020 239.054 1.00 42.97 617 GLY D C 1
ATOM 13983 O O . GLY C 1 617 ? 217.220 246.148 239.508 1.00 41.22 617 GLY D O 1
ATOM 13984 N N . LEU C 1 618 ? 218.022 244.062 239.767 1.00 40.77 618 LEU D N 1
ATOM 13985 C CA . LEU C 1 618 ? 218.491 244.327 241.123 1.00 36.87 618 LEU D CA 1
ATOM 13986 C C . LEU C 1 618 ? 219.637 245.331 241.129 1.00 34.23 618 LEU D C 1
ATOM 13987 O O . LEU C 1 618 ? 219.766 246.132 242.062 1.00 32.76 618 LEU D O 1
ATOM 13992 N N . ASP C 1 619 ? 220.485 245.295 240.098 1.00 38.11 619 ASP D N 1
ATOM 13993 C CA . ASP C 1 619 ? 221.631 246.197 240.043 1.00 37.76 619 ASP D CA 1
ATOM 13994 C C . ASP C 1 619 ? 221.199 247.656 239.973 1.00 39.93 619 ASP D C 1
ATOM 13995 O O . ASP C 1 619 ? 221.926 248.541 240.440 1.00 38.58 619 ASP D O 1
ATOM 14000 N N . GLY C 1 620 ? 220.026 247.929 239.405 1.00 44.20 620 GLY D N 1
ATOM 14001 C CA . GLY C 1 620 ? 219.558 249.296 239.279 1.00 44.46 620 GLY D CA 1
ATOM 14002 C C . GLY C 1 620 ? 218.981 249.905 240.538 1.00 42.27 620 GLY D C 1
ATOM 14003 O O . GLY C 1 620 ? 218.726 251.113 240.560 1.00 43.68 620 GLY D O 1
ATOM 14004 N N . ILE C 1 621 ? 218.769 249.108 241.583 1.00 35.19 621 ILE D N 1
ATOM 14005 C CA . ILE C 1 621 ? 218.207 249.598 242.838 1.00 35.75 621 ILE D CA 1
ATOM 14006 C C . ILE C 1 621 ? 219.300 249.751 243.888 1.00 38.16 621 ILE D C 1
ATOM 14007 O O . ILE C 1 621 ? 219.600 250.864 244.330 1.00 40.46 621 ILE D O 1
ATOM 14012 N N . GLN C 1 622 ? 219.909 248.637 244.295 1.00 36.53 622 GLN D N 1
ATOM 14013 C CA . GLN C 1 622 ? 221.030 248.670 245.225 1.00 28.47 622 GLN D CA 1
ATOM 14014 C C . GLN C 1 622 ? 222.159 247.727 244.842 1.00 25.83 622 GLN D C 1
ATOM 14015 O O . GLN C 1 622 ? 223.257 247.864 245.389 1.00 24.10 622 GLN D O 1
ATOM 14021 N N . GLY C 1 623 ? 221.943 246.788 243.926 1.00 25.97 623 GLY D N 1
ATOM 14022 C CA . GLY C 1 623 ? 222.988 245.896 243.490 1.00 19.08 623 GLY D CA 1
ATOM 14023 C C . GLY C 1 623 ? 222.563 244.443 243.521 1.00 19.90 623 GLY D C 1
ATOM 14024 O O . GLY C 1 623 ? 221.527 244.084 244.089 1.00 25.53 623 GLY D O 1
ATOM 14025 N N . PRO C 1 624 ? 223.363 243.576 242.907 1.00 16.64 624 PRO D N 1
ATOM 14026 C CA . PRO C 1 624 ? 223.019 242.154 242.867 1.00 20.50 624 PRO D CA 1
ATOM 14027 C C . PRO C 1 624 ? 223.191 241.500 244.228 1.00 25.45 624 PRO D C 1
ATOM 14028 O O . PRO C 1 624 ? 223.862 242.017 245.124 1.00 22.27 624 PRO D O 1
ATOM 14032 N N . VAL C 1 625 ? 222.565 240.342 244.372 1.00 29.14 625 VAL D N 1
ATOM 14033 C CA . VAL C 1 625 ? 222.679 239.544 245.586 1.00 22.00 625 VAL D CA 1
ATOM 14034 C C . VAL C 1 625 ? 223.903 238.646 245.468 1.00 24.76 625 VAL D C 1
ATOM 14035 O O . VAL C 1 625 ? 224.290 238.232 244.368 1.00 27.46 625 VAL D O 1
ATOM 14039 N N . TYR C 1 626 ? 224.539 238.375 246.605 1.00 22.50 626 TYR D N 1
ATOM 14040 C CA . TYR C 1 626 ? 225.713 237.514 246.620 1.00 17.87 626 TYR D CA 1
ATOM 14041 C C . TYR C 1 626 ? 225.307 236.067 246.362 1.00 18.15 626 TYR D C 1
ATOM 14042 O O . TYR C 1 626 ? 224.346 235.562 246.947 1.00 20.93 626 TYR D O 1
ATOM 14051 N N . VAL C 1 627 ? 226.041 235.399 245.471 1.00 20.51 627 VAL D N 1
ATOM 14052 C CA . VAL C 1 627 ? 225.664 234.060 245.028 1.00 24.31 627 VAL D CA 1
ATOM 14053 C C . VAL C 1 627 ? 226.817 233.079 245.202 1.00 20.99 627 VAL D C 1
ATOM 14054 O O . VAL C 1 627 ? 226.789 231.973 244.651 1.00 23.42 627 VAL D O 1
ATOM 14058 N N . GLY C 1 628 ? 227.836 233.467 245.964 1.00 19.24 628 GLY D N 1
ATOM 14059 C CA . GLY C 1 628 ? 228.918 232.550 246.269 1.00 19.26 628 GLY D CA 1
ATOM 14060 C C . GLY C 1 628 ? 230.180 232.749 245.454 1.00 21.93 628 GLY D C 1
ATOM 14061 O O . GLY C 1 628 ? 230.982 233.642 245.741 1.00 29.12 628 GLY D O 1
ATOM 14062 N N . THR C 1 629 ? 230.377 231.909 244.444 1.00 20.03 629 THR D N 1
ATOM 14063 C CA . THR C 1 629 ? 231.599 231.958 243.658 1.00 21.92 629 THR D CA 1
ATOM 14064 C C . THR C 1 629 ? 231.637 233.207 242.779 1.00 22.09 629 THR D C 1
ATOM 14065 O O . THR C 1 629 ? 230.610 233.813 242.461 1.00 25.37 629 THR D O 1
ATOM 14069 N N . GLY C 1 630 ? 232.850 233.588 242.392 1.00 17.78 630 GLY D N 1
ATOM 14070 C CA . GLY C 1 630 ? 233.052 234.707 241.486 1.00 13.03 630 GLY D CA 1
ATOM 14071 C C . GLY C 1 630 ? 232.641 236.062 242.021 1.00 11.32 630 GLY D C 1
ATOM 14072 O O . GLY C 1 630 ? 231.973 236.825 241.312 1.00 17.48 630 GLY D O 1
ATOM 14073 N N . CYS C 1 631 ? 233.024 236.385 243.254 1.00 13.35 631 CYS D N 1
ATOM 14074 C CA . CYS C 1 631 ? 232.683 237.662 243.864 1.00 10.91 631 CYS D CA 1
ATOM 14075 C C . CYS C 1 631 ? 233.920 238.292 244.485 1.00 12.92 631 CYS D C 1
ATOM 14076 O O . CYS C 1 631 ? 234.749 237.599 245.086 1.00 19.14 631 CYS D O 1
ATOM 14079 N N . VAL C 1 632 ? 234.030 239.613 244.346 1.00 8.67 632 VAL D N 1
ATOM 14080 C CA . VAL C 1 632 ? 235.143 240.384 244.890 1.00 7.94 632 VAL D CA 1
ATOM 14081 C C . VAL C 1 632 ? 234.608 241.244 246.027 1.00 10.81 632 VAL D C 1
ATOM 14082 O O . VAL C 1 632 ? 233.765 242.120 245.806 1.00 13.54 632 VAL D O 1
ATOM 14086 N N . PHE C 1 633 ? 235.110 241.008 247.235 1.00 9.76 633 PHE D N 1
ATOM 14087 C CA . PHE C 1 633 ? 234.647 241.667 248.446 1.00 2.09 633 PHE D CA 1
ATOM 14088 C C . PHE C 1 633 ? 235.662 242.701 248.913 1.00 9.68 633 PHE D C 1
ATOM 14089 O O . PHE C 1 633 ? 236.876 242.503 248.780 1.00 14.64 633 PHE D O 1
ATOM 14097 N N . ASN C 1 634 ? 235.149 243.797 249.472 1.00 10.11 634 ASN D N 1
ATOM 14098 C CA . ASN C 1 634 ? 235.971 244.797 250.136 1.00 7.43 634 ASN D CA 1
ATOM 14099 C C . ASN C 1 634 ? 236.195 244.387 251.586 1.00 8.82 634 ASN D C 1
ATOM 14100 O O . ASN C 1 634 ? 235.299 243.833 252.229 1.00 17.76 634 ASN D O 1
ATOM 14105 N N . ARG C 1 635 ? 237.398 244.657 252.097 1.00 12.78 635 ARG D N 1
ATOM 14106 C CA . ARG C 1 635 ? 237.731 244.254 253.459 1.00 5.15 635 ARG D CA 1
ATOM 14107 C C . ARG C 1 635 ? 236.912 245.028 254.485 1.00 7.89 635 ARG D C 1
ATOM 14108 O O . ARG C 1 635 ? 236.432 244.456 255.470 1.00 13.81 635 ARG D O 1
ATOM 14116 N N . THR C 1 636 ? 236.752 246.338 254.275 1.00 6.90 636 THR D N 1
ATOM 14117 C CA . THR C 1 636 ? 236.037 247.163 255.245 1.00 9.53 636 THR D CA 1
ATOM 14118 C C . THR C 1 636 ? 234.578 246.742 255.367 1.00 11.96 636 THR D C 1
ATOM 14119 O O . THR C 1 636 ? 234.033 246.682 256.475 1.00 13.80 636 THR D O 1
ATOM 14123 N N . ALA C 1 637 ? 233.926 246.455 254.238 1.00 9.78 637 ALA D N 1
ATOM 14124 C CA . ALA C 1 637 ? 232.553 245.965 254.286 1.00 4.72 637 ALA D CA 1
ATOM 14125 C C . ALA C 1 637 ? 232.481 244.604 254.964 1.00 8.49 637 ALA D C 1
ATOM 14126 O O . ALA C 1 637 ? 231.536 244.320 255.710 1.00 16.79 637 ALA D O 1
ATOM 14128 N N . LEU C 1 638 ? 233.473 243.748 254.712 1.00 12.23 638 LEU D N 1
ATOM 14129 C CA . LEU C 1 638 ? 233.513 242.435 255.344 1.00 6.31 638 LEU D CA 1
ATOM 14130 C C . LEU C 1 638 ? 233.698 242.542 256.852 1.00 6.62 638 LEU D C 1
ATOM 14131 O O . LEU C 1 638 ? 233.171 241.715 257.605 1.00 8.87 638 LEU D O 1
ATOM 14136 N N . TYR C 1 639 ? 234.441 243.550 257.311 1.00 10.55 639 TYR D N 1
ATOM 14137 C CA . TYR C 1 639 ? 234.736 243.699 258.730 1.00 8.33 639 TYR D CA 1
ATOM 14138 C C . TYR C 1 639 ? 233.565 244.260 259.526 1.00 14.58 639 TYR D C 1
ATOM 14139 O O . TYR C 1 639 ? 233.674 244.376 260.751 1.00 19.56 639 TYR D O 1
ATOM 14148 N N . GLY C 1 640 ? 232.464 244.619 258.870 1.00 10.10 640 GLY D N 1
ATOM 14149 C CA . GLY C 1 640 ? 231.290 245.122 259.551 1.00 8.48 640 GLY D CA 1
ATOM 14150 C C . GLY C 1 640 ? 231.197 246.628 259.656 1.00 18.45 640 GLY D C 1
ATOM 14151 O O . GLY C 1 640 ? 230.251 247.128 260.277 1.00 23.76 640 GLY D O 1
ATOM 14152 N N . TYR C 1 641 ? 232.140 247.364 259.077 1.00 16.53 641 TYR D N 1
ATOM 14153 C CA . TYR C 1 641 ? 232.106 248.817 259.152 1.00 11.96 641 TYR D CA 1
ATOM 14154 C C . TYR C 1 641 ? 231.026 249.380 258.237 1.00 19.98 641 TYR D C 1
ATOM 14155 O O . TYR C 1 641 ? 230.751 248.845 257.159 1.00 19.97 641 TYR D O 1
ATOM 14164 N N . GLU C 1 642 ? 230.407 250.471 258.680 1.00 26.76 642 GLU D N 1
ATOM 14165 C CA . GLU C 1 642 ? 229.377 251.132 257.897 1.00 28.40 642 GLU D CA 1
ATOM 14166 C C . GLU C 1 642 ? 230.002 251.954 256.770 1.00 25.15 642 GLU D C 1
ATOM 14167 O O . GLU C 1 642 ? 231.110 252.477 256.915 1.00 23.83 642 GLU D O 1
ATOM 14173 N N . PRO C 1 643 ? 229.313 252.077 255.637 1.00 21.15 643 PRO D N 1
ATOM 14174 C CA . PRO C 1 643 ? 229.836 252.898 254.546 1.00 24.44 643 PRO D CA 1
ATOM 14175 C C . PRO C 1 643 ? 229.804 254.369 254.915 1.00 33.58 643 PRO D C 1
ATOM 14176 O O . PRO C 1 643 ? 229.005 254.790 255.767 1.00 36.96 643 PRO D O 1
ATOM 14180 N N . PRO C 1 644 ? 230.664 255.188 254.309 1.00 42.13 644 PRO D N 1
ATOM 14181 C CA . PRO C 1 644 ? 230.660 256.621 254.625 1.00 40.14 644 PRO D CA 1
ATOM 14182 C C . PRO C 1 644 ? 229.340 257.272 254.239 1.00 42.65 644 PRO D C 1
ATOM 14183 O O . PRO C 1 644 ? 228.722 256.921 253.231 1.00 43.86 644 PRO D O 1
ATOM 14187 N N . LEU C 1 645 ? 228.911 258.229 255.057 1.00 57.50 645 LEU D N 1
ATOM 14188 C CA . LEU C 1 645 ? 227.653 258.918 254.807 1.00 59.89 645 LEU D CA 1
ATOM 14189 C C . LEU C 1 645 ? 227.799 259.897 253.649 1.00 61.76 645 LEU D C 1
ATOM 14190 O O . LEU C 1 645 ? 228.795 260.617 253.543 1.00 60.30 645 LEU D O 1
ATOM 14195 N N . LYS C 1 646 ? 226.793 259.919 252.777 1.00 74.31 646 LYS D N 1
ATOM 14196 C CA . LYS C 1 646 ? 226.803 260.808 251.624 1.00 75.35 646 LYS D CA 1
ATOM 14197 C C . LYS C 1 646 ? 226.107 262.114 251.980 1.00 78.43 646 LYS D C 1
ATOM 14198 O O . LYS C 1 646 ? 224.928 262.090 252.358 1.00 78.46 646 LYS D O 1
ATOM 14204 N N . PRO C 1 647 ? 226.784 263.268 251.878 1.00 91.19 647 PRO D N 1
ATOM 14205 C CA . PRO C 1 647 ? 226.190 264.566 252.209 1.00 90.47 647 PRO D CA 1
ATOM 14206 C C . PRO C 1 647 ? 225.428 265.175 251.037 1.00 89.78 647 PRO D C 1
ATOM 14207 O O . PRO C 1 647 ? 225.325 264.531 249.993 1.00 91.57 647 PRO D O 1
ATOM 14211 N N . SER C 1 713 ? 239.185 252.477 272.443 1.00 57.64 713 SER D N 1
ATOM 14212 C CA . SER C 1 713 ? 238.368 251.586 271.628 1.00 56.10 713 SER D CA 1
ATOM 14213 C C . SER C 1 713 ? 239.084 250.268 271.363 1.00 54.79 713 SER D C 1
ATOM 14214 O O . SER C 1 713 ? 238.666 249.486 270.510 1.00 56.31 713 SER D O 1
ATOM 14217 N N . GLN C 1 714 ? 240.176 250.034 272.095 1.00 54.19 714 GLN D N 1
ATOM 14218 C CA . GLN C 1 714 ? 240.919 248.788 271.935 1.00 54.62 714 GLN D CA 1
ATOM 14219 C C . GLN C 1 714 ? 240.089 247.590 272.381 1.00 55.17 714 GLN D C 1
ATOM 14220 O O . GLN C 1 714 ? 240.104 246.538 271.730 1.00 55.05 714 GLN D O 1
ATOM 14226 N N . MET C 1 715 ? 239.357 247.733 273.488 1.00 53.55 715 MET D N 1
ATOM 14227 C CA . MET C 1 715 ? 238.535 246.632 273.980 1.00 53.37 715 MET D CA 1
ATOM 14228 C C . MET C 1 715 ? 237.425 246.285 272.996 1.00 52.88 715 MET D C 1
ATOM 14229 O O . MET C 1 715 ? 237.097 245.107 272.810 1.00 53.73 715 MET D O 1
ATOM 14234 N N . SER C 1 716 ? 236.830 247.297 272.360 1.00 44.18 716 SER D N 1
ATOM 14235 C CA . SER C 1 716 ? 235.787 247.036 271.372 1.00 42.16 716 SER D CA 1
ATOM 14236 C C . SER C 1 716 ? 236.337 246.254 270.185 1.00 44.97 716 SER D C 1
ATOM 14237 O O . SER C 1 716 ? 235.703 245.305 269.707 1.00 48.08 716 SER D O 1
ATOM 14240 N N . LEU C 1 717 ? 237.519 246.638 269.696 1.00 39.67 717 LEU D N 1
ATOM 14241 C CA . LEU C 1 717 ? 238.133 245.911 268.589 1.00 36.07 717 LEU D CA 1
ATOM 14242 C C . LEU C 1 717 ? 238.494 244.489 268.996 1.00 37.81 717 LEU D C 1
ATOM 14243 O O . LEU C 1 717 ? 238.327 243.549 268.211 1.00 41.32 717 LEU D O 1
ATOM 14248 N N . GLU C 1 718 ? 239.001 244.313 270.219 1.00 42.10 718 GLU D N 1
ATOM 14249 C CA . GLU C 1 718 ? 239.345 242.976 270.692 1.00 43.37 718 GLU D CA 1
ATOM 14250 C C . GLU C 1 718 ? 238.108 242.091 270.795 1.00 42.56 718 GLU D C 1
ATOM 14251 O O . GLU C 1 718 ? 238.143 240.915 270.418 1.00 40.79 718 GLU D O 1
ATOM 14257 N N . LYS C 1 719 ? 237.004 242.640 271.308 1.00 40.62 719 LYS D N 1
ATOM 14258 C CA . LYS C 1 719 ? 235.776 241.863 271.431 1.00 37.01 719 LYS D CA 1
ATOM 14259 C C . LYS C 1 719 ? 235.186 241.537 270.065 1.00 34.93 719 LYS D C 1
ATOM 14260 O O . LYS C 1 719 ? 234.690 240.425 269.845 1.00 36.45 719 LYS D O 1
ATOM 14266 N N . ARG C 1 720 ? 235.232 242.491 269.134 1.00 34.72 720 ARG D N 1
ATOM 14267 C CA . ARG C 1 720 ? 234.617 242.283 267.827 1.00 31.95 720 ARG D CA 1
ATOM 14268 C C . ARG C 1 720 ? 235.408 241.282 266.992 1.00 29.40 720 ARG D C 1
ATOM 14269 O O . ARG C 1 720 ? 234.831 240.373 266.385 1.00 29.92 720 ARG D O 1
ATOM 14277 N N . PHE C 1 721 ? 236.732 241.431 266.948 1.00 27.23 721 PHE D N 1
ATOM 14278 C CA . PHE C 1 721 ? 237.556 240.607 266.068 1.00 27.06 721 PHE D CA 1
ATOM 14279 C C . PHE C 1 721 ? 238.106 239.374 266.781 1.00 33.01 721 PHE D C 1
ATOM 14280 O O . PHE C 1 721 ? 237.828 238.241 266.377 1.00 39.47 721 PHE D O 1
ATOM 14288 N N . GLY C 1 722 ? 238.886 239.575 267.835 1.00 31.80 722 GLY D N 1
ATOM 14289 C CA . GLY C 1 722 ? 239.459 238.455 268.550 1.00 28.19 722 GLY D CA 1
ATOM 14290 C C . GLY C 1 722 ? 240.607 238.902 269.431 1.00 33.48 722 GLY D C 1
ATOM 14291 O O . GLY C 1 722 ? 240.835 240.096 269.634 1.00 38.58 722 GLY D O 1
ATOM 14292 N N . GLN C 1 723 ? 241.329 237.910 269.945 1.00 37.96 723 GLN D N 1
ATOM 14293 C CA . GLN C 1 723 ? 242.432 238.138 270.869 1.00 39.63 723 GLN D CA 1
ATOM 14294 C C . GLN C 1 723 ? 243.776 238.293 270.172 1.00 40.39 723 GLN D C 1
ATOM 14295 O O . GLN C 1 723 ? 244.794 238.453 270.853 1.00 41.78 723 GLN D O 1
ATOM 14301 N N . SER C 1 724 ? 243.811 238.249 268.842 1.00 34.51 724 SER D N 1
ATOM 14302 C CA . SER C 1 724 ? 245.054 238.383 268.091 1.00 32.80 724 SER D CA 1
ATOM 14303 C C . SER C 1 724 ? 245.344 239.865 267.883 1.00 33.71 724 SER D C 1
ATOM 14304 O O . SER C 1 724 ? 244.608 240.554 267.170 1.00 32.68 724 SER D O 1
ATOM 14307 N N . ALA C 1 725 ? 246.418 240.353 268.507 1.00 31.57 725 ALA D N 1
ATOM 14308 C CA . ALA C 1 725 ? 246.765 241.765 268.385 1.00 30.17 725 ALA D CA 1
ATOM 14309 C C . ALA C 1 725 ? 247.249 242.099 266.979 1.00 30.39 725 ALA D C 1
ATOM 14310 O O . ALA C 1 725 ? 247.006 243.204 266.479 1.00 33.13 725 ALA D O 1
ATOM 14312 N N . VAL C 1 726 ? 247.942 241.161 266.331 1.00 27.29 726 VAL D N 1
ATOM 14313 C CA . VAL C 1 726 ? 248.454 241.407 264.985 1.00 26.71 726 VAL D CA 1
ATOM 14314 C C . VAL C 1 726 ? 247.305 241.606 264.004 1.00 28.84 726 VAL D C 1
ATOM 14315 O O . VAL C 1 726 ? 247.337 242.513 263.163 1.00 27.72 726 VAL D O 1
ATOM 14319 N N . PHE C 1 727 ? 246.272 240.766 264.097 1.00 25.19 727 PHE D N 1
ATOM 14320 C CA . PHE C 1 727 ? 245.121 240.908 263.211 1.00 23.13 727 PHE D CA 1
ATOM 14321 C C . PHE C 1 727 ? 244.401 242.231 263.444 1.00 29.77 727 PHE D C 1
ATOM 14322 O O . PHE C 1 727 ? 243.993 242.903 262.488 1.00 33.66 727 PHE D O 1
ATOM 14330 N N . VAL C 1 728 ? 244.233 242.621 264.710 1.00 30.01 728 VAL D N 1
ATOM 14331 C CA . VAL C 1 728 ? 243.569 243.885 265.019 1.00 25.02 728 VAL D CA 1
ATOM 14332 C C . VAL C 1 728 ? 244.371 245.057 264.469 1.00 23.98 728 VAL D C 1
ATOM 14333 O O . VAL C 1 728 ? 243.809 246.005 263.907 1.00 25.16 728 VAL D O 1
ATOM 14337 N N . ALA C 1 729 ? 245.697 245.012 264.620 1.00 24.03 729 ALA D N 1
ATOM 14338 C CA . ALA C 1 729 ? 246.540 246.068 264.070 1.00 29.20 729 ALA D CA 1
ATOM 14339 C C . ALA C 1 729 ? 246.454 246.108 262.549 1.00 30.45 729 ALA D C 1
ATOM 14340 O O . ALA C 1 729 ? 246.455 247.188 261.947 1.00 31.83 729 ALA D O 1
ATOM 14342 N N . SER C 1 730 ? 246.383 244.938 261.910 1.00 29.02 730 SER D N 1
ATOM 14343 C CA . SER C 1 730 ? 246.283 244.891 260.455 1.00 27.80 730 SER D CA 1
ATOM 14344 C C . SER C 1 730 ? 244.952 245.454 259.972 1.00 26.04 730 SER D C 1
ATOM 14345 O O . SER C 1 730 ? 244.881 246.066 258.900 1.00 28.16 730 SER D O 1
ATOM 14348 N N . THR C 1 731 ? 243.883 245.248 260.745 1.00 24.77 731 THR D N 1
ATOM 14349 C CA . THR C 1 731 ? 242.580 245.784 260.361 1.00 24.40 731 THR D CA 1
ATOM 14350 C C . THR C 1 731 ? 242.564 247.307 260.319 1.00 26.49 731 THR D C 1
ATOM 14351 O O . THR C 1 731 ? 241.688 247.887 259.668 1.00 28.56 731 THR D O 1
ATOM 14355 N N . LEU C 1 732 ? 243.502 247.966 260.994 1.00 33.48 732 LEU D N 1
ATOM 14356 C CA . LEU C 1 732 ? 243.563 249.421 261.021 1.00 32.45 732 LEU D CA 1
ATOM 14357 C C . LEU C 1 732 ? 244.397 250.007 259.889 1.00 35.86 732 LEU D C 1
ATOM 14358 O O . LEU C 1 732 ? 244.481 251.234 259.773 1.00 35.85 732 LEU D O 1
ATOM 14363 N N . MET C 1 733 ? 245.012 249.171 259.055 1.00 41.84 733 MET D N 1
ATOM 14364 C CA . MET C 1 733 ? 245.817 249.650 257.936 1.00 40.10 733 MET D CA 1
ATOM 14365 C C . MET C 1 733 ? 244.885 250.099 256.817 1.00 38.88 733 MET D C 1
ATOM 14366 O O . MET C 1 733 ? 244.141 249.289 256.255 1.00 41.42 733 MET D O 1
ATOM 14371 N N . GLU C 1 734 ? 244.923 251.394 256.493 1.00 45.19 734 GLU D N 1
ATOM 14372 C CA . GLU C 1 734 ? 244.000 251.935 255.499 1.00 49.97 734 GLU D CA 1
ATOM 14373 C C . GLU C 1 734 ? 244.370 251.490 254.089 1.00 50.14 734 GLU D C 1
ATOM 14374 O O . GLU C 1 734 ? 243.489 251.298 253.242 1.00 49.11 734 GLU D O 1
ATOM 14380 N N . ASN C 1 735 ? 245.662 251.322 253.814 1.00 51.10 735 ASN D N 1
ATOM 14381 C CA . ASN C 1 735 ? 246.136 250.937 252.492 1.00 51.25 735 ASN D CA 1
ATOM 14382 C C . ASN C 1 735 ? 246.488 249.459 252.398 1.00 52.79 735 ASN D C 1
ATOM 14383 O O . ASN C 1 735 ? 247.032 249.026 251.377 1.00 51.55 735 ASN D O 1
ATOM 14388 N N . GLY C 1 736 ? 246.193 248.677 253.431 1.00 44.99 736 GLY D N 1
ATOM 14389 C CA . GLY C 1 736 ? 246.509 247.266 253.411 1.00 39.73 736 GLY D CA 1
ATOM 14390 C C . GLY C 1 736 ? 247.990 247.003 253.615 1.00 38.18 736 GLY D C 1
ATOM 14391 O O . GLY C 1 736 ? 248.763 247.867 254.042 1.00 43.80 736 GLY D O 1
ATOM 14392 N N . GLY C 1 737 ? 248.385 245.773 253.298 1.00 31.31 737 GLY D N 1
ATOM 14393 C CA . GLY C 1 737 ? 249.764 245.360 253.452 1.00 30.28 737 GLY D CA 1
ATOM 14394 C C . GLY C 1 737 ? 250.108 245.027 254.890 1.00 33.39 737 GLY D C 1
ATOM 14395 O O . GLY C 1 737 ? 249.295 245.133 255.810 1.00 32.30 737 GLY D O 1
ATOM 14396 N N . VAL C 1 738 ? 251.356 244.611 255.081 1.00 42.94 738 VAL D N 1
ATOM 14397 C CA . VAL C 1 738 ? 251.859 244.261 256.406 1.00 47.43 738 VAL D CA 1
ATOM 14398 C C . VAL C 1 738 ? 252.929 245.267 256.811 1.00 50.31 738 VAL D C 1
ATOM 14399 O O . VAL C 1 738 ? 253.708 245.718 255.959 1.00 48.97 738 VAL D O 1
ATOM 14403 N N . PRO C 1 739 ? 253.000 245.652 258.084 1.00 62.91 739 PRO D N 1
ATOM 14404 C CA . PRO C 1 739 ? 254.036 246.598 258.508 1.00 64.59 739 PRO D CA 1
ATOM 14405 C C . PRO C 1 739 ? 255.424 245.989 258.398 1.00 66.61 739 PRO D C 1
ATOM 14406 O O . PRO C 1 739 ? 255.612 244.778 258.538 1.00 66.34 739 PRO D O 1
ATOM 14410 N N . GLN C 1 740 ? 256.404 246.851 258.144 1.00 78.77 740 GLN D N 1
ATOM 14411 C CA . GLN C 1 740 ? 257.782 246.403 258.032 1.00 77.90 740 GLN D CA 1
ATOM 14412 C C . GLN C 1 740 ? 258.323 245.995 259.401 1.00 78.24 740 GLN D C 1
ATOM 14413 O O . GLN C 1 740 ? 257.685 246.194 260.439 1.00 78.06 740 GLN D O 1
ATOM 14419 N N . SER C 1 741 ? 259.516 245.402 259.386 1.00 81.98 741 SER D N 1
ATOM 14420 C CA . SER C 1 741 ? 260.222 244.843 260.538 1.00 83.57 741 SER D CA 1
ATOM 14421 C C . SER C 1 741 ? 259.498 243.623 261.096 1.00 83.11 741 SER D C 1
ATOM 14422 O O . SER C 1 741 ? 259.838 243.172 262.198 1.00 82.30 741 SER D O 1
ATOM 14425 N N . ALA C 1 742 ? 258.515 243.078 260.384 1.00 71.17 742 ALA D N 1
ATOM 14426 C CA . ALA C 1 742 ? 257.814 241.879 260.821 1.00 68.60 742 ALA D CA 1
ATOM 14427 C C . ALA C 1 742 ? 258.535 240.649 260.282 1.00 68.85 742 ALA D C 1
ATOM 14428 O O . ALA C 1 742 ? 258.645 240.470 259.064 1.00 67.92 742 ALA D O 1
ATOM 14430 N N . THR C 1 743 ? 259.022 239.808 261.187 1.00 64.49 743 THR D N 1
ATOM 14431 C CA . THR C 1 743 ? 259.769 238.620 260.791 1.00 64.87 743 THR D CA 1
ATOM 14432 C C . THR C 1 743 ? 258.818 237.574 260.223 1.00 63.65 743 THR D C 1
ATOM 14433 O O . THR C 1 743 ? 257.795 237.275 260.850 1.00 65.44 743 THR D O 1
ATOM 14437 N N . PRO C 1 744 ? 259.105 237.012 259.045 1.00 58.18 744 PRO D N 1
ATOM 14438 C CA . PRO C 1 744 ? 258.243 235.949 258.502 1.00 59.10 744 PRO D CA 1
ATOM 14439 C C . PRO C 1 744 ? 258.095 234.759 259.435 1.00 59.60 744 PRO D C 1
ATOM 14440 O O . PRO C 1 744 ? 257.028 234.133 259.477 1.00 58.58 744 PRO D O 1
ATOM 14444 N N . GLU C 1 745 ? 259.149 234.431 260.187 1.00 61.45 745 GLU D N 1
ATOM 14445 C CA . GLU C 1 745 ? 259.060 233.347 261.158 1.00 61.77 745 GLU D CA 1
ATOM 14446 C C . GLU C 1 745 ? 258.021 233.635 262.232 1.00 62.82 745 GLU D C 1
ATOM 14447 O O . GLU C 1 745 ? 257.415 232.702 262.771 1.00 61.61 745 GLU D O 1
ATOM 14453 N N . THR C 1 746 ? 257.801 234.909 262.557 1.00 55.73 746 THR D N 1
ATOM 14454 C CA . THR C 1 746 ? 256.749 235.290 263.491 1.00 53.83 746 THR D CA 1
ATOM 14455 C C . THR C 1 746 ? 255.400 235.460 262.808 1.00 54.05 746 THR D C 1
ATOM 14456 O O . THR C 1 746 ? 254.361 235.203 263.430 1.00 53.09 746 THR D O 1
ATOM 14460 N N . LEU C 1 747 ? 255.392 235.886 261.542 1.00 45.60 747 LEU D N 1
ATOM 14461 C CA . LEU C 1 747 ? 254.137 235.989 260.806 1.00 42.20 747 LEU D CA 1
ATOM 14462 C C . LEU C 1 747 ? 253.492 234.622 260.626 1.00 43.11 747 LEU D C 1
ATOM 14463 O O . LEU C 1 747 ? 252.268 234.486 260.736 1.00 46.40 747 LEU D O 1
ATOM 14468 N N . LEU C 1 748 ? 254.299 233.595 260.347 1.00 40.44 748 LEU D N 1
ATOM 14469 C CA . LEU C 1 748 ? 253.759 232.244 260.233 1.00 42.50 748 LEU D CA 1
ATOM 14470 C C . LEU C 1 748 ? 253.171 231.772 261.557 1.00 41.01 748 LEU D C 1
ATOM 14471 O O . LEU C 1 748 ? 252.105 231.145 261.584 1.00 42.96 748 LEU D O 1
ATOM 14476 N N . LYS C 1 749 ? 253.851 232.067 262.668 1.00 37.51 749 LYS D N 1
ATOM 14477 C CA . LYS C 1 749 ? 253.329 231.689 263.978 1.00 37.23 749 LYS D CA 1
ATOM 14478 C C . LYS C 1 749 ? 252.012 232.398 264.272 1.00 37.71 749 LYS D C 1
ATOM 14479 O O . LYS C 1 749 ? 251.068 231.785 264.785 1.00 36.64 749 LYS D O 1
ATOM 14485 N N . GLU C 1 750 ? 251.927 233.689 263.945 1.00 34.54 750 GLU D N 1
ATOM 14486 C CA . GLU C 1 750 ? 250.684 234.425 264.161 1.00 29.89 750 GLU D CA 1
ATOM 14487 C C . GLU C 1 750 ? 249.558 233.879 263.291 1.00 24.35 750 GLU D C 1
ATOM 14488 O O . GLU C 1 750 ? 248.411 233.767 263.743 1.00 29.71 750 GLU D O 1
ATOM 14494 N N . ALA C 1 751 ? 249.864 233.537 262.036 1.00 19.14 751 ALA D N 1
ATOM 14495 C CA . ALA C 1 751 ? 248.850 232.976 261.151 1.00 19.43 751 ALA D CA 1
ATOM 14496 C C . ALA C 1 751 ? 248.373 231.618 261.650 1.00 22.80 751 ALA D C 1
ATOM 14497 O O . ALA C 1 751 ? 247.190 231.282 261.524 1.00 30.87 751 ALA D O 1
ATOM 14499 N N . ILE C 1 752 ? 249.283 230.817 262.209 1.00 22.00 752 ILE D N 1
ATOM 14500 C CA . ILE C 1 752 ? 248.879 229.554 262.818 1.00 20.43 752 ILE D CA 1
ATOM 14501 C C . ILE C 1 752 ? 248.005 229.809 264.039 1.00 21.60 752 ILE D C 1
ATOM 14502 O O . ILE C 1 752 ? 247.038 229.078 264.290 1.00 24.82 752 ILE D O 1
ATOM 14507 N N . HIS C 1 753 ? 248.322 230.848 264.814 1.00 27.97 753 HIS D N 1
ATOM 14508 C CA . HIS C 1 753 ? 247.531 231.159 266.000 1.00 24.22 753 HIS D CA 1
ATOM 14509 C C . HIS C 1 753 ? 246.111 231.572 265.631 1.00 15.63 753 HIS D C 1
ATOM 14510 O O . HIS C 1 753 ? 245.142 231.128 266.258 1.00 23.24 753 HIS D O 1
ATOM 14517 N N . VAL C 1 754 ? 245.964 232.426 264.614 1.00 16.41 754 VAL D N 1
ATOM 14518 C CA . VAL C 1 754 ? 244.637 232.918 264.252 1.00 19.97 754 VAL D CA 1
ATOM 14519 C C . VAL C 1 754 ? 243.797 231.863 263.548 1.00 16.93 754 VAL D C 1
ATOM 14520 O O . VAL C 1 754 ? 242.586 232.052 263.388 1.00 18.17 754 VAL D O 1
ATOM 14524 N N . ILE C 1 755 ? 244.402 230.756 263.119 1.00 19.73 755 ILE D N 1
ATOM 14525 C CA . ILE C 1 755 ? 243.679 229.704 262.414 1.00 21.57 755 ILE D CA 1
ATOM 14526 C C . ILE C 1 755 ? 243.260 228.581 263.359 1.00 22.20 755 ILE D C 1
ATOM 14527 O O . ILE C 1 755 ? 242.691 227.575 262.920 1.00 23.11 755 ILE D O 1
ATOM 14532 N N . SER C 1 756 ? 243.504 228.747 264.657 1.00 26.49 756 SER D N 1
ATOM 14533 C CA . SER C 1 756 ? 243.152 227.727 265.633 1.00 23.93 756 SER D CA 1
ATOM 14534 C C . SER C 1 756 ? 241.638 227.550 265.715 1.00 25.79 756 SER D C 1
ATOM 14535 O O . SER C 1 756 ? 240.862 228.458 265.403 1.00 28.89 756 SER D O 1
ATOM 14538 N N . CYS C 1 757 ? 241.223 226.354 266.139 1.00 39.73 757 CYS D N 1
ATOM 14539 C CA . CYS C 1 757 ? 239.800 226.029 266.181 1.00 46.20 757 CYS D CA 1
ATOM 14540 C C . CYS C 1 757 ? 239.059 226.888 267.199 1.00 43.22 757 CYS D C 1
ATOM 14541 O O . CYS C 1 757 ? 237.952 227.367 266.929 1.00 45.97 757 CYS D O 1
ATOM 14544 N N . GLY C 1 758 ? 239.650 227.092 268.373 1.00 31.78 758 GLY D N 1
ATOM 14545 C CA . GLY C 1 758 ? 238.985 227.833 269.426 1.00 32.80 758 GLY D CA 1
ATOM 14546 C C . GLY C 1 758 ? 239.294 229.315 269.428 1.00 35.86 758 GLY D C 1
ATOM 14547 O O . GLY C 1 758 ? 239.500 229.909 270.490 1.00 38.63 758 GLY D O 1
ATOM 14548 N N . TYR C 1 759 ? 239.327 229.928 268.245 1.00 31.18 759 TYR D N 1
ATOM 14549 C CA . TYR C 1 759 ? 239.618 231.352 268.143 1.00 24.56 759 TYR D CA 1
ATOM 14550 C C . TYR C 1 759 ? 238.355 232.203 268.104 1.00 29.99 759 TYR D C 1
ATOM 14551 O O . TYR C 1 759 ? 238.296 233.251 268.755 1.00 31.43 759 TYR D O 1
ATOM 14560 N N . GLU C 1 760 ? 237.341 231.774 267.354 1.00 32.61 760 GLU D N 1
ATOM 14561 C CA . GLU C 1 760 ? 236.126 232.565 267.184 1.00 26.37 760 GLU D CA 1
ATOM 14562 C C . GLU C 1 760 ? 235.164 232.359 268.350 1.00 31.29 760 GLU D C 1
ATOM 14563 O O . GLU C 1 760 ? 234.002 231.990 268.159 1.00 37.23 760 GLU D O 1
ATOM 14569 N N . ASP C 1 761 ? 235.647 232.599 269.565 1.00 30.63 761 ASP D N 1
ATOM 14570 C CA . ASP C 1 761 ? 234.821 232.555 270.762 1.00 33.00 761 ASP D CA 1
ATOM 14571 C C . ASP C 1 761 ? 234.670 233.958 271.337 1.00 34.42 761 ASP D C 1
ATOM 14572 O O . ASP C 1 761 ? 235.620 234.747 271.332 1.00 30.54 761 ASP D O 1
ATOM 14577 N N . LYS C 1 762 ? 233.459 234.273 271.799 1.00 37.68 762 LYS D N 1
ATOM 14578 C CA . LYS C 1 762 ? 233.113 235.591 272.329 1.00 36.41 762 LYS D CA 1
ATOM 14579 C C . LYS C 1 762 ? 233.373 236.710 271.324 1.00 33.94 762 LYS D C 1
ATOM 14580 O O . LYS C 1 762 ? 233.578 237.863 271.715 1.00 34.99 762 LYS D O 1
ATOM 14586 N N . THR C 1 763 ? 233.371 236.392 270.033 1.00 32.05 763 THR D N 1
ATOM 14587 C CA . THR C 1 763 ? 233.605 237.361 268.974 1.00 28.36 763 THR D CA 1
ATOM 14588 C C . THR C 1 763 ? 232.384 237.450 268.069 1.00 25.52 763 THR D C 1
ATOM 14589 O O . THR C 1 763 ? 231.434 236.670 268.181 1.00 28.08 763 THR D O 1
ATOM 14593 N N . ASP C 1 764 ? 232.421 238.420 267.159 1.00 23.84 764 ASP D N 1
ATOM 14594 C CA . ASP C 1 764 ? 231.334 238.651 266.219 1.00 21.73 764 ASP D CA 1
ATOM 14595 C C . ASP C 1 764 ? 231.495 237.874 264.920 1.00 22.05 764 ASP D C 1
ATOM 14596 O O . ASP C 1 764 ? 230.679 238.048 264.009 1.00 26.93 764 ASP D O 1
ATOM 14601 N N . TRP C 1 765 ? 232.522 237.033 264.808 1.00 18.57 765 TRP D N 1
ATOM 14602 C CA . TRP C 1 765 ? 232.728 236.260 263.591 1.00 12.80 765 TRP D CA 1
ATOM 14603 C C . TRP C 1 765 ? 231.574 235.290 263.374 1.00 16.88 765 TRP D C 1
ATOM 14604 O O . TRP C 1 765 ? 231.208 234.528 264.273 1.00 23.91 765 TRP D O 1
ATOM 14615 N N . GLY C 1 766 ? 231.001 235.321 262.173 1.00 12.97 766 GLY D N 1
ATOM 14616 C CA . GLY C 1 766 ? 229.918 234.433 261.816 1.00 17.63 766 GLY D CA 1
ATOM 14617 C C . GLY C 1 766 ? 228.542 234.878 262.255 1.00 20.27 766 GLY D C 1
ATOM 14618 O O . GLY C 1 766 ? 227.556 234.215 261.907 1.00 23.95 766 GLY D O 1
ATOM 14619 N N . SER C 1 767 ? 228.435 235.970 263.003 1.00 21.52 767 SER D N 1
ATOM 14620 C CA . SER C 1 767 ? 227.149 236.491 263.450 1.00 25.66 767 SER D CA 1
ATOM 14621 C C . SER C 1 767 ? 226.897 237.919 262.999 1.00 29.13 767 SER D C 1
ATOM 14622 O O . SER C 1 767 ? 225.772 238.249 262.615 1.00 33.35 767 SER D O 1
ATOM 14625 N N . GLU C 1 768 ? 227.915 238.777 263.035 1.00 21.37 768 GLU D N 1
ATOM 14626 C CA . GLU C 1 768 ? 227.784 240.155 262.578 1.00 24.82 768 GLU D CA 1
ATOM 14627 C C . GLU C 1 768 ? 228.824 240.571 261.550 1.00 28.30 768 GLU D C 1
ATOM 14628 O O . GLU C 1 768 ? 228.592 241.556 260.839 1.00 30.43 768 GLU D O 1
ATOM 14634 N N . ILE C 1 769 ? 229.953 239.869 261.443 1.00 20.09 769 ILE D N 1
ATOM 14635 C CA . ILE C 1 769 ? 231.002 240.209 260.493 1.00 10.95 769 ILE D CA 1
ATOM 14636 C C . ILE C 1 769 ? 231.400 238.956 259.726 1.00 13.29 769 ILE D C 1
ATOM 14637 O O . ILE C 1 769 ? 231.206 237.828 260.186 1.00 19.40 769 ILE D O 1
ATOM 14642 N N . GLY C 1 770 ? 231.960 239.168 258.537 1.00 19.09 770 GLY D N 1
ATOM 14643 C CA . GLY C 1 770 ? 232.414 238.063 257.718 1.00 6.13 770 GLY D CA 1
ATOM 14644 C C . GLY C 1 770 ? 231.263 237.223 257.183 1.00 12.48 770 GLY D C 1
ATOM 14645 O O . GLY C 1 770 ? 230.129 237.681 257.024 1.00 23.84 770 GLY D O 1
ATOM 14646 N N . TRP C 1 771 ? 231.582 235.963 256.901 1.00 14.62 771 TRP D N 1
ATOM 14647 C CA . TRP C 1 771 ? 230.582 235.015 256.425 1.00 18.47 771 TRP D CA 1
ATOM 14648 C C . TRP C 1 771 ? 229.671 234.617 257.581 1.00 23.91 771 TRP D C 1
ATOM 14649 O O . TRP C 1 771 ? 230.133 234.054 258.578 1.00 29.55 771 TRP D O 1
ATOM 14660 N N . ILE C 1 772 ? 228.378 234.908 257.449 1.00 22.79 772 ILE D N 1
ATOM 14661 C CA . ILE C 1 772 ? 227.432 234.700 258.542 1.00 22.57 772 ILE D CA 1
ATOM 14662 C C . ILE C 1 772 ? 227.106 233.217 258.658 1.00 24.11 772 ILE D C 1
ATOM 14663 O O . ILE C 1 772 ? 226.731 232.570 257.674 1.00 22.29 772 ILE D O 1
ATOM 14668 N N . TYR C 1 773 ? 227.229 232.678 259.868 1.00 23.56 773 TYR D N 1
ATOM 14669 C CA . TYR C 1 773 ? 227.059 231.250 260.084 1.00 19.33 773 TYR D CA 1
ATOM 14670 C C . TYR C 1 773 ? 225.588 230.849 259.984 1.00 27.15 773 TYR D C 1
ATOM 14671 O O . TYR C 1 773 ? 224.679 231.684 259.962 1.00 28.86 773 TYR D O 1
ATOM 14680 N N . GLY C 1 774 ? 225.365 229.537 259.923 1.00 44.64 774 GLY D N 1
ATOM 14681 C CA . GLY C 1 774 ? 224.030 228.982 259.820 1.00 43.03 774 GLY D CA 1
ATOM 14682 C C . GLY C 1 774 ? 223.967 227.787 258.891 1.00 47.46 774 GLY D C 1
ATOM 14683 O O . GLY C 1 774 ? 224.908 227.535 258.133 1.00 51.67 774 GLY D O 1
ATOM 14684 N N . SER C 1 775 ? 222.862 227.043 258.937 1.00 53.64 775 SER D N 1
ATOM 14685 C CA . SER C 1 775 ? 222.646 225.903 258.056 1.00 55.16 775 SER D CA 1
ATOM 14686 C C . SER C 1 775 ? 222.041 226.313 256.718 1.00 57.70 775 SER D C 1
ATOM 14687 O O . SER C 1 775 ? 221.407 225.488 256.050 1.00 55.02 775 SER D O 1
ATOM 14690 N N . VAL C 1 776 ? 222.225 227.565 256.322 1.00 57.86 776 VAL D N 1
ATOM 14691 C CA . VAL C 1 776 ? 221.667 228.093 255.098 1.00 53.98 776 VAL D CA 1
ATOM 14692 C C . VAL C 1 776 ? 222.755 228.074 254.029 1.00 54.86 776 VAL D C 1
ATOM 14693 O O . VAL C 1 776 ? 223.931 227.864 254.315 1.00 54.11 776 VAL D O 1
ATOM 14697 N N . THR C 1 777 ? 222.356 228.276 252.768 1.00 61.32 777 THR D N 1
ATOM 14698 C CA . THR C 1 777 ? 223.319 228.412 251.679 1.00 62.47 777 THR D CA 1
ATOM 14699 C C . THR C 1 777 ? 224.337 229.506 251.975 1.00 58.51 777 THR D C 1
ATOM 14700 O O . THR C 1 777 ? 225.449 229.488 251.435 1.00 56.66 777 THR D O 1
ATOM 14704 N N . GLU C 1 778 ? 223.956 230.474 252.808 1.00 49.92 778 GLU D N 1
ATOM 14705 C CA . GLU C 1 778 ? 224.812 231.444 253.479 1.00 50.58 778 GLU D CA 1
ATOM 14706 C C . GLU C 1 778 ? 225.283 232.551 252.538 1.00 50.11 778 GLU D C 1
ATOM 14707 O O . GLU C 1 778 ? 225.705 233.608 253.014 1.00 48.78 778 GLU D O 1
ATOM 14713 N N . ASP C 1 779 ? 225.136 232.396 251.225 1.00 46.38 779 ASP D N 1
ATOM 14714 C CA . ASP C 1 779 ? 225.568 233.463 250.334 1.00 41.30 779 ASP D CA 1
ATOM 14715 C C . ASP C 1 779 ? 224.526 234.560 250.183 1.00 42.51 779 ASP D C 1
ATOM 14716 O O . ASP C 1 779 ? 224.858 235.644 249.698 1.00 46.48 779 ASP D O 1
ATOM 14721 N N . ILE C 1 780 ? 223.288 234.319 250.600 1.00 41.31 780 ILE D N 1
ATOM 14722 C CA . ILE C 1 780 ? 222.291 235.382 250.637 1.00 38.87 780 ILE D CA 1
ATOM 14723 C C . ILE C 1 780 ? 222.379 236.166 251.940 1.00 40.86 780 ILE D C 1
ATOM 14724 O O . ILE C 1 780 ? 222.192 237.385 251.952 1.00 43.51 780 ILE D O 1
ATOM 14729 N N . LEU C 1 781 ? 222.683 235.475 253.041 1.00 39.02 781 LEU D N 1
ATOM 14730 C CA . LEU C 1 781 ? 222.690 236.115 254.352 1.00 37.90 781 LEU D CA 1
ATOM 14731 C C . LEU C 1 781 ? 223.787 237.168 254.457 1.00 38.11 781 LEU D C 1
ATOM 14732 O O . LEU C 1 781 ? 223.551 238.269 254.967 1.00 44.61 781 LEU D O 1
ATOM 14737 N N . THR C 1 782 ? 224.994 236.847 253.984 1.00 31.03 782 THR D N 1
ATOM 14738 C CA . THR C 1 782 ? 226.107 237.788 254.084 1.00 30.63 782 THR D CA 1
ATOM 14739 C C . THR C 1 782 ? 225.843 239.041 253.258 1.00 32.38 782 THR D C 1
ATOM 14740 O O . THR C 1 782 ? 226.028 240.168 253.735 1.00 28.31 782 THR D O 1
ATOM 14744 N N . GLY C 1 783 ? 225.405 238.860 252.011 1.00 35.93 783 GLY D N 1
ATOM 14745 C CA . GLY C 1 783 ? 225.103 240.006 251.171 1.00 28.50 783 GLY D CA 1
ATOM 14746 C C . GLY C 1 783 ? 223.967 240.846 251.718 1.00 30.88 783 GLY D C 1
ATOM 14747 O O . GLY C 1 783 ? 224.011 242.077 251.662 1.00 31.68 783 GLY D O 1
ATOM 14748 N N . PHE C 1 784 ? 222.936 240.195 252.262 1.00 34.06 784 PHE D N 1
ATOM 14749 C CA . PHE C 1 784 ? 221.814 240.938 252.823 1.00 30.47 784 PHE D CA 1
ATOM 14750 C C . PHE C 1 784 ? 222.236 241.725 254.057 1.00 26.54 784 PHE D C 1
ATOM 14751 O O . PHE C 1 784 ? 221.807 242.868 254.250 1.00 30.74 784 PHE D O 1
ATOM 14759 N N . LYS C 1 785 ? 223.080 241.132 254.905 1.00 29.08 785 LYS D N 1
ATOM 14760 C CA . LYS C 1 785 ? 223.567 241.851 256.077 1.00 30.47 785 LYS D CA 1
ATOM 14761 C C . LYS C 1 785 ? 224.447 243.028 255.675 1.00 24.54 785 LYS D C 1
ATOM 14762 O O . LYS C 1 785 ? 224.404 244.089 256.310 1.00 20.92 785 LYS D O 1
ATOM 14768 N N . MET C 1 786 ? 225.261 242.859 254.629 1.00 25.76 786 MET D N 1
ATOM 14769 C CA . MET C 1 786 ? 226.043 243.982 254.121 1.00 21.60 786 MET D CA 1
ATOM 14770 C C . MET C 1 786 ? 225.140 245.086 253.584 1.00 22.35 786 MET D C 1
ATOM 14771 O O . MET C 1 786 ? 225.389 246.274 253.821 1.00 18.61 786 MET D O 1
ATOM 14776 N N . HIS C 1 787 ? 224.088 244.710 252.854 1.00 26.10 787 HIS D N 1
ATOM 14777 C CA . HIS C 1 787 ? 223.182 245.701 252.283 1.00 17.94 787 HIS D CA 1
ATOM 14778 C C . HIS C 1 787 ? 222.393 246.431 253.362 1.00 17.34 787 HIS D C 1
ATOM 14779 O O . HIS C 1 787 ? 222.062 247.610 253.196 1.00 20.16 787 HIS D O 1
ATOM 14786 N N . ALA C 1 788 ? 222.081 245.749 254.467 1.00 17.15 788 ALA D N 1
ATOM 14787 C CA . ALA C 1 788 ? 221.310 246.371 255.537 1.00 16.76 788 ALA D CA 1
ATOM 14788 C C . ALA C 1 788 ? 222.045 247.536 256.187 1.00 19.47 788 ALA D C 1
ATOM 14789 O O . ALA C 1 788 ? 221.411 248.348 256.869 1.00 28.07 788 ALA D O 1
ATOM 14791 N N . ARG C 1 789 ? 223.358 247.636 255.999 1.00 17.65 789 ARG D N 1
ATOM 14792 C CA . ARG C 1 789 ? 224.135 248.745 256.534 1.00 18.65 789 ARG D CA 1
ATOM 14793 C C . ARG C 1 789 ? 224.243 249.915 255.567 1.00 19.90 789 ARG D C 1
ATOM 14794 O O . ARG C 1 789 ? 224.878 250.920 255.902 1.00 20.23 789 ARG D O 1
ATOM 14802 N N . GLY C 1 790 ? 223.640 249.815 254.386 1.00 18.66 790 GLY D N 1
ATOM 14803 C CA . GLY C 1 790 ? 223.703 250.873 253.401 1.00 18.88 790 GLY D CA 1
ATOM 14804 C C . GLY C 1 790 ? 224.741 250.693 252.319 1.00 19.31 790 GLY D C 1
ATOM 14805 O O . GLY C 1 790 ? 224.943 251.616 251.520 1.00 24.69 790 GLY D O 1
ATOM 14806 N N . TRP C 1 791 ? 225.405 249.543 252.265 1.00 19.51 791 TRP D N 1
ATOM 14807 C CA . TRP C 1 791 ? 226.416 249.305 251.248 1.00 6.41 791 TRP D CA 1
ATOM 14808 C C . TRP C 1 791 ? 225.770 249.112 249.879 1.00 12.45 791 TRP D C 1
ATOM 14809 O O . TRP C 1 791 ? 224.620 248.681 249.754 1.00 29.53 791 TRP D O 1
ATOM 14820 N N . ARG C 1 792 ? 226.533 249.439 248.841 1.00 10.94 792 ARG D N 1
ATOM 14821 C CA . ARG C 1 792 ? 226.106 249.290 247.458 1.00 17.06 792 ARG D CA 1
ATOM 14822 C C . ARG C 1 792 ? 226.940 248.211 246.782 1.00 16.75 792 ARG D C 1
ATOM 14823 O O . ARG C 1 792 ? 228.163 248.174 246.936 1.00 24.53 792 ARG D O 1
ATOM 14831 N N . SER C 1 793 ? 226.278 247.329 246.041 1.00 12.63 793 SER D N 1
ATOM 14832 C CA . SER C 1 793 ? 226.952 246.258 245.325 1.00 10.48 793 SER D CA 1
ATOM 14833 C C . SER C 1 793 ? 226.875 246.510 243.825 1.00 20.99 793 SER D C 1
ATOM 14834 O O . SER C 1 793 ? 225.948 247.161 243.334 1.00 26.83 793 SER D O 1
ATOM 14837 N N . ILE C 1 794 ? 227.865 245.993 243.104 1.00 20.76 794 ILE D N 1
ATOM 14838 C CA . ILE C 1 794 ? 228.030 246.252 241.680 1.00 12.23 794 ILE D CA 1
ATOM 14839 C C . ILE C 1 794 ? 227.918 244.941 240.917 1.00 17.08 794 ILE D C 1
ATOM 14840 O O . ILE C 1 794 ? 228.518 243.929 241.300 1.00 23.11 794 ILE D O 1
ATOM 14845 N N . TYR C 1 795 ? 227.146 244.961 239.835 1.00 20.87 795 TYR D N 1
ATOM 14846 C CA . TYR C 1 795 ? 227.004 243.821 238.940 1.00 19.64 795 TYR D CA 1
ATOM 14847 C C . TYR C 1 795 ? 227.812 244.096 237.679 1.00 28.25 795 TYR D C 1
ATOM 14848 O O . TYR C 1 795 ? 227.477 245.002 236.909 1.00 35.68 795 TYR D O 1
ATOM 14857 N N . CYS C 1 796 ? 228.868 243.316 237.472 1.00 24.64 796 CYS D N 1
ATOM 14858 C CA . CYS C 1 796 ? 229.755 243.474 236.328 1.00 25.80 796 CYS D CA 1
ATOM 14859 C C . CYS C 1 796 ? 229.488 242.359 235.328 1.00 29.32 796 CYS D C 1
ATOM 14860 O O . CYS C 1 796 ? 229.481 241.180 235.695 1.00 30.10 796 CYS D O 1
ATOM 14863 N N . MET C 1 797 ? 229.268 242.734 234.071 1.00 38.14 797 MET D N 1
ATOM 14864 C CA . MET C 1 797 ? 228.967 241.789 232.997 1.00 36.97 797 MET D CA 1
ATOM 14865 C C . MET C 1 797 ? 229.897 242.043 231.819 1.00 41.87 797 MET D C 1
ATOM 14866 O O . MET C 1 797 ? 229.530 242.722 230.852 1.00 45.87 797 MET D O 1
ATOM 14871 N N . PRO C 1 798 ? 231.119 241.516 231.871 1.00 35.35 798 PRO D N 1
ATOM 14872 C CA . PRO C 1 798 ? 232.024 241.651 230.726 1.00 33.61 798 PRO D CA 1
ATOM 14873 C C . PRO C 1 798 ? 231.523 240.846 229.536 1.00 34.53 798 PRO D C 1
ATOM 14874 O O . PRO C 1 798 ? 230.767 239.884 229.683 1.00 32.13 798 PRO D O 1
ATOM 14878 N N . LYS C 1 799 ? 231.947 241.265 228.341 1.00 39.27 799 LYS D N 1
ATOM 14879 C CA . LYS C 1 799 ? 231.551 240.560 227.125 1.00 38.96 799 LYS D CA 1
ATOM 14880 C C . LYS C 1 799 ? 232.029 239.114 227.154 1.00 40.18 799 LYS D C 1
ATOM 14881 O O . LYS C 1 799 ? 231.270 238.188 226.844 1.00 40.55 799 LYS D O 1
ATOM 14887 N N . ARG C 1 800 ? 233.288 238.902 227.526 1.00 33.01 800 ARG D N 1
ATOM 14888 C CA . ARG C 1 800 ? 233.802 237.560 227.757 1.00 25.37 800 ARG D CA 1
ATOM 14889 C C . ARG C 1 800 ? 233.598 237.198 229.221 1.00 30.31 800 ARG D C 1
ATOM 14890 O O . ARG C 1 800 ? 233.994 237.979 230.098 1.00 29.37 800 ARG D O 1
ATOM 14898 N N . PRO C 1 801 ? 232.978 236.060 229.532 1.00 23.62 801 PRO D N 1
ATOM 14899 C CA . PRO C 1 801 ? 232.723 235.720 230.938 1.00 18.81 801 PRO D CA 1
ATOM 14900 C C . PRO C 1 801 ? 234.012 235.672 231.746 1.00 23.00 801 PRO D C 1
ATOM 14901 O O . PRO C 1 801 ? 235.038 235.165 231.288 1.00 28.26 801 PRO D O 1
ATOM 14905 N N . ALA C 1 802 ? 233.947 236.215 232.963 1.00 21.95 802 ALA D N 1
ATOM 14906 C CA . ALA C 1 802 ? 235.133 236.270 233.811 1.00 13.48 802 ALA D CA 1
ATOM 14907 C C . ALA C 1 802 ? 235.491 234.894 234.355 1.00 22.52 802 ALA D C 1
ATOM 14908 O O . ALA C 1 802 ? 236.664 234.503 234.345 1.00 30.74 802 ALA D O 1
ATOM 14910 N N . PHE C 1 803 ? 234.500 234.145 234.832 1.00 18.59 803 PHE D N 1
ATOM 14911 C CA . PHE C 1 803 ? 234.720 232.827 235.405 1.00 14.84 803 PHE D CA 1
ATOM 14912 C C . PHE C 1 803 ? 233.748 231.832 234.790 1.00 21.15 803 PHE D C 1
ATOM 14913 O O . PHE C 1 803 ? 232.611 232.176 234.454 1.00 31.63 803 PHE D O 1
ATOM 14921 N N . LYS C 1 804 ? 234.208 230.592 234.644 1.00 25.54 804 LYS D N 1
ATOM 14922 C CA . LYS C 1 804 ? 233.397 229.519 234.091 1.00 24.96 804 LYS D CA 1
ATOM 14923 C C . LYS C 1 804 ? 233.519 228.283 234.968 1.00 29.24 804 LYS D C 1
ATOM 14924 O O . LYS C 1 804 ? 234.571 228.024 235.560 1.00 34.51 804 LYS D O 1
ATOM 14930 N N . GLY C 1 805 ? 232.431 227.524 235.046 1.00 42.89 805 GLY D N 1
ATOM 14931 C CA . GLY C 1 805 ? 232.395 226.325 235.860 1.00 44.51 805 GLY D CA 1
ATOM 14932 C C . GLY C 1 805 ? 231.807 225.130 235.140 1.00 50.09 805 GLY D C 1
ATOM 14933 O O . GLY C 1 805 ? 231.677 225.138 233.912 1.00 52.36 805 GLY D O 1
ATOM 14934 N N . SER C 1 806 ? 231.448 224.093 235.893 1.00 66.46 806 SER D N 1
ATOM 14935 C CA . SER C 1 806 ? 230.871 222.875 235.341 1.00 68.14 806 SER D CA 1
ATOM 14936 C C . SER C 1 806 ? 229.481 222.663 235.923 1.00 68.17 806 SER D C 1
ATOM 14937 O O . SER C 1 806 ? 229.308 222.674 237.147 1.00 66.87 806 SER D O 1
ATOM 14940 N N . ALA C 1 807 ? 228.499 222.475 235.048 1.00 80.12 807 ALA D N 1
ATOM 14941 C CA . ALA C 1 807 ? 227.131 222.231 235.469 1.00 80.08 807 ALA D CA 1
ATOM 14942 C C . ALA C 1 807 ? 226.952 220.777 235.899 1.00 82.54 807 ALA D C 1
ATOM 14943 O O . ALA C 1 807 ? 227.699 219.896 235.466 1.00 82.60 807 ALA D O 1
ATOM 14945 N N . PRO C 1 808 ? 225.975 220.501 236.765 1.00 108.27 808 PRO D N 1
ATOM 14946 C CA . PRO C 1 808 ? 225.707 219.109 237.146 1.00 110.18 808 PRO D CA 1
ATOM 14947 C C . PRO C 1 808 ? 225.307 218.272 235.940 1.00 109.94 808 PRO D C 1
ATOM 14948 O O . PRO C 1 808 ? 224.617 218.743 235.033 1.00 109.59 808 PRO D O 1
ATOM 14952 N N . ILE C 1 809 ? 225.750 217.018 235.939 1.00 117.74 809 ILE D N 1
ATOM 14953 C CA . ILE C 1 809 ? 225.526 216.132 234.800 1.00 119.22 809 ILE D CA 1
ATOM 14954 C C . ILE C 1 809 ? 224.177 215.429 234.892 1.00 119.25 809 ILE D C 1
ATOM 14955 O O . ILE C 1 809 ? 223.467 215.307 233.891 1.00 118.67 809 ILE D O 1
ATOM 14960 N N . ASN C 1 810 ? 223.803 214.957 236.076 1.00 125.41 810 ASN D N 1
ATOM 14961 C CA . ASN C 1 810 ? 222.553 214.238 236.269 1.00 125.64 810 ASN D CA 1
ATOM 14962 C C . ASN C 1 810 ? 221.510 215.134 236.928 1.00 125.55 810 ASN D C 1
ATOM 14963 O O . ASN C 1 810 ? 221.838 216.119 237.594 1.00 125.02 810 ASN D O 1
ATOM 14968 N N . LEU C 1 811 ? 220.238 214.779 236.727 1.00 124.10 811 LEU D N 1
ATOM 14969 C CA . LEU C 1 811 ? 219.143 215.545 237.310 1.00 124.08 811 LEU D CA 1
ATOM 14970 C C . LEU C 1 811 ? 219.093 215.426 238.827 1.00 124.43 811 LEU D C 1
ATOM 14971 O O . LEU C 1 811 ? 218.509 216.294 239.485 1.00 123.29 811 LEU D O 1
ATOM 14976 N N . SER C 1 812 ? 219.682 214.369 239.392 1.00 122.26 812 SER D N 1
ATOM 14977 C CA . SER C 1 812 ? 219.665 214.195 240.841 1.00 121.28 812 SER D CA 1
ATOM 14978 C C . SER C 1 812 ? 220.385 215.341 241.541 1.00 121.50 812 SER D C 1
ATOM 14979 O O . SER C 1 812 ? 219.891 215.879 242.538 1.00 120.36 812 SER D O 1
ATOM 14982 N N . ASP C 1 813 ? 221.554 215.731 241.028 1.00 118.80 813 ASP D N 1
ATOM 14983 C CA . ASP C 1 813 ? 222.301 216.827 241.638 1.00 117.94 813 ASP D CA 1
ATOM 14984 C C . ASP C 1 813 ? 221.548 218.146 241.518 1.00 116.80 813 ASP D C 1
ATOM 14985 O O . ASP C 1 813 ? 221.532 218.948 242.460 1.00 116.25 813 ASP D O 1
ATOM 14990 N N . ARG C 1 814 ? 220.923 218.391 240.364 1.00 111.59 814 ARG D N 1
ATOM 14991 C CA . ARG C 1 814 ? 220.151 219.617 240.185 1.00 111.99 814 ARG D CA 1
ATOM 14992 C C . ARG C 1 814 ? 218.979 219.673 241.156 1.00 112.33 814 ARG D C 1
ATOM 14993 O O . ARG C 1 814 ? 218.727 220.707 241.788 1.00 110.75 814 ARG D O 1
ATOM 15001 N N . LEU C 1 815 ? 218.251 218.562 241.290 1.00 112.91 815 LEU D N 1
ATOM 15002 C CA . LEU C 1 815 ? 217.136 218.523 242.231 1.00 112.57 815 LEU D CA 1
ATOM 15003 C C . LEU C 1 815 ? 217.618 218.705 243.664 1.00 112.43 815 LEU D C 1
ATOM 15004 O O . LEU C 1 815 ? 216.985 219.416 244.454 1.00 111.27 815 LEU D O 1
ATOM 15009 N N . ASN C 1 816 ? 218.746 218.081 244.014 1.00 110.25 816 ASN D N 1
ATOM 15010 C CA . ASN C 1 816 ? 219.279 218.215 245.365 1.00 109.39 816 ASN D CA 1
ATOM 15011 C C . ASN C 1 816 ? 219.681 219.653 245.662 1.00 108.74 816 ASN D C 1
ATOM 15012 O O . ASN C 1 816 ? 219.417 220.163 246.756 1.00 107.97 816 ASN D O 1
ATOM 15017 N N . GLN C 1 817 ? 220.309 220.332 244.700 1.00 101.83 817 GLN D N 1
ATOM 15018 C CA . GLN C 1 817 ? 220.727 221.707 244.948 1.00 101.75 817 GLN D CA 1
ATOM 15019 C C . GLN C 1 817 ? 219.538 222.663 244.964 1.00 100.57 817 GLN D C 1
ATOM 15020 O O . GLN C 1 817 ? 219.546 223.643 245.717 1.00 100.65 817 GLN D O 1
ATOM 15026 N N . VAL C 1 818 ? 218.500 222.390 244.168 1.00 96.03 818 VAL D N 1
ATOM 15027 C CA . VAL C 1 818 ? 217.283 223.197 244.250 1.00 96.40 818 VAL D CA 1
ATOM 15028 C C . VAL C 1 818 ? 216.621 223.019 245.611 1.00 96.07 818 VAL D C 1
ATOM 15029 O O . VAL C 1 818 ? 216.161 223.989 246.230 1.00 95.66 818 VAL D O 1
ATOM 15033 N N . LEU C 1 819 ? 216.566 221.777 246.099 1.00 90.86 819 LEU D N 1
ATOM 15034 C CA . LEU C 1 819 ? 216.021 221.525 247.428 1.00 90.65 819 LEU D CA 1
ATOM 15035 C C . LEU C 1 819 ? 216.849 222.220 248.500 1.00 90.72 819 LEU D C 1
ATOM 15036 O O . LEU C 1 819 ? 216.299 222.764 249.463 1.00 89.66 819 LEU D O 1
ATOM 15041 N N . ARG C 1 820 ? 218.176 222.213 248.349 1.00 84.82 820 ARG D N 1
ATOM 15042 C CA . ARG C 1 820 ? 219.042 222.899 249.303 1.00 82.82 820 ARG D CA 1
ATOM 15043 C C . ARG C 1 820 ? 218.782 224.402 249.299 1.00 80.19 820 ARG D C 1
ATOM 15044 O O . ARG C 1 820 ? 218.709 225.030 250.362 1.00 80.05 820 ARG D O 1
ATOM 15052 N N . TRP C 1 821 ? 218.637 224.996 248.112 1.00 83.91 821 TRP D N 1
ATOM 15053 C CA . TRP C 1 821 ? 218.355 226.426 248.028 1.00 83.62 821 TRP D CA 1
ATOM 15054 C C . TRP C 1 821 ? 217.020 226.764 248.678 1.00 84.60 821 TRP D C 1
ATOM 15055 O O . TRP C 1 821 ? 216.910 227.744 249.425 1.00 84.80 821 TRP D O 1
ATOM 15066 N N . ALA C 1 822 ? 215.989 225.960 248.407 1.00 87.29 822 ALA D N 1
ATOM 15067 C CA . ALA C 1 822 ? 214.676 226.235 248.982 1.00 87.03 822 ALA D CA 1
ATOM 15068 C C . ALA C 1 822 ? 214.680 226.036 250.494 1.00 86.41 822 ALA D C 1
ATOM 15069 O O . ALA C 1 822 ? 214.029 226.788 251.231 1.00 85.15 822 ALA D O 1
ATOM 15071 N N . LEU C 1 823 ? 215.412 225.027 250.978 1.00 85.77 823 LEU D N 1
ATOM 15072 C CA . LEU C 1 823 ? 215.543 224.825 252.416 1.00 85.55 823 LEU D CA 1
ATOM 15073 C C . LEU C 1 823 ? 216.263 225.996 253.069 1.00 84.76 823 LEU D C 1
ATOM 15074 O O . LEU C 1 823 ? 215.877 226.447 254.153 1.00 84.46 823 LEU D O 1
ATOM 15079 N N . GLY C 1 824 ? 217.310 226.508 252.422 1.00 80.25 824 GLY D N 1
ATOM 15080 C CA . GLY C 1 824 ? 217.975 227.689 252.942 1.00 78.07 824 GLY D CA 1
ATOM 15081 C C . GLY C 1 824 ? 217.061 228.898 252.977 1.00 78.22 824 GLY D C 1
ATOM 15082 O O . GLY C 1 824 ? 217.080 229.676 253.935 1.00 78.69 824 GLY D O 1
ATOM 15083 N N . SER C 1 825 ? 216.241 229.067 251.938 1.00 77.45 825 SER D N 1
ATOM 15084 C CA . SER C 1 825 ? 215.307 230.189 251.909 1.00 76.04 825 SER D CA 1
ATOM 15085 C C . SER C 1 825 ? 214.282 230.089 253.034 1.00 76.45 825 SER D C 1
ATOM 15086 O O . SER C 1 825 ? 214.010 231.078 253.729 1.00 75.00 825 SER D O 1
ATOM 15089 N N . VAL C 1 826 ? 213.702 228.903 253.234 1.00 82.60 826 VAL D N 1
ATOM 15090 C CA . VAL C 1 826 ? 212.690 228.761 254.277 1.00 82.63 826 VAL D CA 1
ATOM 15091 C C . VAL C 1 826 ? 213.330 228.877 255.658 1.00 82.92 826 VAL D C 1
ATOM 15092 O O . VAL C 1 826 ? 212.696 229.339 256.614 1.00 80.42 826 VAL D O 1
ATOM 15096 N N . GLU C 1 827 ? 214.600 228.476 255.784 1.00 77.43 827 GLU D N 1
ATOM 15097 C CA . GLU C 1 827 ? 215.318 228.696 257.036 1.00 73.74 827 GLU D CA 1
ATOM 15098 C C . GLU C 1 827 ? 215.540 230.181 257.288 1.00 74.46 827 GLU D C 1
ATOM 15099 O O . GLU C 1 827 ? 215.436 230.648 258.428 1.00 73.90 827 GLU D O 1
ATOM 15105 N N . ILE C 1 828 ? 215.861 230.937 256.235 1.00 72.94 828 ILE D N 1
ATOM 15106 C CA . ILE C 1 828 ? 215.980 232.387 256.366 1.00 71.09 828 ILE D CA 1
ATOM 15107 C C . ILE C 1 828 ? 214.650 232.989 256.798 1.00 71.06 828 ILE D C 1
ATOM 15108 O O . ILE C 1 828 ? 214.609 233.937 257.593 1.00 68.35 828 ILE D O 1
ATOM 15113 N N . LEU C 1 829 ? 213.542 232.442 256.289 1.00 77.54 829 LEU D N 1
ATOM 15114 C CA . LEU C 1 829 ? 212.227 232.979 256.628 1.00 77.51 829 LEU D CA 1
ATOM 15115 C C . LEU C 1 829 ? 211.970 232.912 258.131 1.00 77.87 829 LEU D C 1
ATOM 15116 O O . LEU C 1 829 ? 211.528 233.894 258.739 1.00 74.79 829 LEU D O 1
ATOM 15121 N N . PHE C 1 830 ? 212.242 231.764 258.748 1.00 85.06 830 PHE D N 1
ATOM 15122 C CA . PHE C 1 830 ? 212.135 231.624 260.201 1.00 85.29 830 PHE D CA 1
ATOM 15123 C C . PHE C 1 830 ? 213.510 231.814 260.842 1.00 85.60 830 PHE D C 1
ATOM 15124 O O . PHE C 1 830 ? 214.128 230.888 261.369 1.00 85.90 830 PHE D O 1
ATOM 15132 N N . SER C 1 831 ? 213.981 233.056 260.787 1.00 69.75 831 SER D N 1
ATOM 15133 C CA . SER C 1 831 ? 215.248 233.424 261.403 1.00 67.04 831 SER D CA 1
ATOM 15134 C C . SER C 1 831 ? 215.230 234.918 261.689 1.00 67.16 831 SER D C 1
ATOM 15135 O O . SER C 1 831 ? 214.379 235.656 261.187 1.00 68.29 831 SER D O 1
ATOM 15138 N N . ARG C 1 832 ? 216.187 235.354 262.510 1.00 56.07 832 ARG D N 1
ATOM 15139 C CA . ARG C 1 832 ? 216.262 236.763 262.881 1.00 52.29 832 ARG D CA 1
ATOM 15140 C C . ARG C 1 832 ? 216.587 237.651 261.686 1.00 56.03 832 ARG D C 1
ATOM 15141 O O . ARG C 1 832 ? 216.143 238.804 261.639 1.00 55.86 832 ARG D O 1
ATOM 15149 N N . HIS C 1 833 ? 217.323 237.132 260.705 1.00 57.30 833 HIS D N 1
ATOM 15150 C CA . HIS C 1 833 ? 217.740 237.904 259.544 1.00 54.15 833 HIS D CA 1
ATOM 15151 C C . HIS C 1 833 ? 216.709 237.888 258.421 1.00 56.42 833 HIS D C 1
ATOM 15152 O O . HIS C 1 833 ? 217.066 238.116 257.261 1.00 59.95 833 HIS D O 1
ATOM 15159 N N . CYS C 1 834 ? 215.448 237.617 258.733 1.00 56.52 834 CYS D N 1
ATOM 15160 C CA . CYS C 1 834 ? 214.421 237.613 257.702 1.00 57.18 834 CYS D CA 1
ATOM 15161 C C . CYS C 1 834 ? 214.133 239.045 257.259 1.00 57.86 834 CYS D C 1
ATOM 15162 O O . CYS C 1 834 ? 213.983 239.934 258.105 1.00 56.11 834 CYS D O 1
ATOM 15165 N N . PRO C 1 835 ? 214.049 239.305 255.953 1.00 49.08 835 PRO D N 1
ATOM 15166 C CA . PRO C 1 835 ? 213.973 240.699 255.481 1.00 50.03 835 PRO D CA 1
ATOM 15167 C C . PRO C 1 835 ? 212.700 241.429 255.872 1.00 50.87 835 PRO D C 1
ATOM 15168 O O . PRO C 1 835 ? 212.643 242.655 255.711 1.00 51.03 835 PRO D O 1
ATOM 15172 N N . ILE C 1 836 ? 211.677 240.730 256.367 1.00 53.46 836 ILE D N 1
ATOM 15173 C CA . ILE C 1 836 ? 210.396 241.381 256.639 1.00 52.05 836 ILE D CA 1
ATOM 15174 C C . ILE C 1 836 ? 210.545 242.431 257.735 1.00 52.44 836 ILE D C 1
ATOM 15175 O O . ILE C 1 836 ? 210.044 243.554 257.610 1.00 51.06 836 ILE D O 1
ATOM 15180 N N . TRP C 1 837 ? 211.232 242.086 258.825 1.00 60.90 837 TRP D N 1
ATOM 15181 C CA . TRP C 1 837 ? 211.417 243.028 259.920 1.00 62.41 837 TRP D CA 1
ATOM 15182 C C . TRP C 1 837 ? 212.868 243.338 260.256 1.00 62.38 837 TRP D C 1
ATOM 15183 O O . TRP C 1 837 ? 213.121 244.357 260.906 1.00 61.33 837 TRP D O 1
ATOM 15194 N N . TYR C 1 838 ? 213.822 242.507 259.845 1.00 59.85 838 TYR D N 1
ATOM 15195 C CA . TYR C 1 838 ? 215.216 242.796 260.149 1.00 58.42 838 TYR D CA 1
ATOM 15196 C C . TYR C 1 838 ? 215.691 244.012 259.362 1.00 55.32 838 TYR D C 1
ATOM 15197 O O . TYR C 1 838 ? 215.385 244.165 258.177 1.00 56.32 838 TYR D O 1
ATOM 15206 N N . GLY C 1 839 ? 216.450 244.876 260.031 1.00 49.02 839 GLY D N 1
ATOM 15207 C CA . GLY C 1 839 ? 216.973 246.066 259.393 1.00 50.85 839 GLY D CA 1
ATOM 15208 C C . GLY C 1 839 ? 215.985 247.197 259.225 1.00 53.69 839 GLY D C 1
ATOM 15209 O O . GLY C 1 839 ? 216.257 248.120 258.450 1.00 53.89 839 GLY D O 1
ATOM 15210 N N . TYR C 1 840 ? 214.846 247.152 259.913 1.00 61.29 840 TYR D N 1
ATOM 15211 C CA . TYR C 1 840 ? 213.869 248.227 259.810 1.00 60.18 840 TYR D CA 1
ATOM 15212 C C . TYR C 1 840 ? 214.449 249.523 260.361 1.00 61.39 840 TYR D C 1
ATOM 15213 O O . TYR C 1 840 ? 215.082 249.538 261.421 1.00 60.57 840 TYR D O 1
ATOM 15222 N N . GLY C 1 841 ? 214.231 250.616 259.635 1.00 55.68 841 GLY D N 1
ATOM 15223 C CA . GLY C 1 841 ? 214.788 251.896 260.017 1.00 55.18 841 GLY D CA 1
ATOM 15224 C C . GLY C 1 841 ? 216.243 252.091 259.661 1.00 53.99 841 GLY D C 1
ATOM 15225 O O . GLY C 1 841 ? 216.830 253.106 260.053 1.00 52.60 841 GLY D O 1
ATOM 15226 N N . GLY C 1 842 ? 216.843 251.157 258.932 1.00 47.00 842 GLY D N 1
ATOM 15227 C CA . GLY C 1 842 ? 218.232 251.247 258.536 1.00 44.31 842 GLY D CA 1
ATOM 15228 C C . GLY C 1 842 ? 218.413 251.972 257.221 1.00 44.77 842 GLY D C 1
ATOM 15229 O O . GLY C 1 842 ? 217.588 252.793 256.812 1.00 46.45 842 GLY D O 1
ATOM 15230 N N . ARG C 1 843 ? 219.517 251.657 256.546 1.00 34.03 843 ARG D N 1
ATOM 15231 C CA . ARG C 1 843 ? 219.872 252.279 255.276 1.00 35.05 843 ARG D CA 1
ATOM 15232 C C . ARG C 1 843 ? 219.634 251.347 254.091 1.00 36.32 843 ARG D C 1
ATOM 15233 O O . ARG C 1 843 ? 220.347 251.417 253.086 1.00 37.54 843 ARG D O 1
ATOM 15241 N N . LEU C 1 844 ? 218.636 250.474 254.190 1.00 32.44 844 LEU D N 1
ATOM 15242 C CA . LEU C 1 844 ? 218.285 249.555 253.116 1.00 28.81 844 LEU D CA 1
ATOM 15243 C C . LEU C 1 844 ? 217.127 250.131 252.314 1.00 34.36 844 LEU D C 1
ATOM 15244 O O . LEU C 1 844 ? 216.120 250.559 252.889 1.00 38.16 844 LEU D O 1
ATOM 15249 N N . LYS C 1 845 ? 217.275 250.145 250.991 1.00 35.17 845 LYS D N 1
ATOM 15250 C CA . LYS C 1 845 ? 216.228 250.672 250.128 1.00 38.71 845 LYS D CA 1
ATOM 15251 C C . LYS C 1 845 ? 214.978 249.805 250.213 1.00 41.54 845 LYS D C 1
ATOM 15252 O O . LYS C 1 845 ? 215.059 248.580 250.342 1.00 42.80 845 LYS D O 1
ATOM 15258 N N . TRP C 1 846 ? 213.813 250.453 250.146 1.00 49.28 846 TRP D N 1
ATOM 15259 C CA . TRP C 1 846 ? 212.553 249.728 250.283 1.00 49.97 846 TRP D CA 1
ATOM 15260 C C . TRP C 1 846 ? 212.348 248.748 249.135 1.00 48.35 846 TRP D C 1
ATOM 15261 O O . TRP C 1 846 ? 211.835 247.641 249.340 1.00 48.30 846 TRP D O 1
ATOM 15272 N N . LEU C 1 847 ? 212.739 249.133 247.918 1.00 44.18 847 LEU D N 1
ATOM 15273 C CA . LEU C 1 847 ? 212.628 248.214 246.789 1.00 45.61 847 LEU D CA 1
ATOM 15274 C C . LEU C 1 847 ? 213.591 247.041 246.939 1.00 47.08 847 LEU D C 1
ATOM 15275 O O . LEU C 1 847 ? 213.264 245.908 246.564 1.00 52.81 847 LEU D O 1
ATOM 15280 N N . GLU C 1 848 ? 214.782 247.291 247.487 1.00 40.79 848 GLU D N 1
ATOM 15281 C CA . GLU C 1 848 ? 215.707 246.199 247.768 1.00 37.82 848 GLU D CA 1
ATOM 15282 C C . GLU C 1 848 ? 215.131 245.248 248.810 1.00 41.16 848 GLU D C 1
ATOM 15283 O O . GLU C 1 848 ? 215.278 244.026 248.696 1.00 38.81 848 GLU D O 1
ATOM 15289 N N . ARG C 1 849 ? 214.470 245.792 249.835 1.00 43.32 849 ARG D N 1
ATOM 15290 C CA . ARG C 1 849 ? 213.803 244.945 250.819 1.00 42.13 849 ARG D CA 1
ATOM 15291 C C . ARG C 1 849 ? 212.684 244.135 250.176 1.00 44.37 849 ARG D C 1
ATOM 15292 O O . ARG C 1 849 ? 212.483 242.962 250.512 1.00 42.05 849 ARG D O 1
ATOM 15300 N N . PHE C 1 850 ? 211.940 244.748 249.251 1.00 47.28 850 PHE D N 1
ATOM 15301 C CA . PHE C 1 850 ? 210.903 244.018 248.529 1.00 44.93 850 PHE D CA 1
ATOM 15302 C C . PHE C 1 850 ? 211.499 242.861 247.738 1.00 44.66 850 PHE D C 1
ATOM 15303 O O . PHE C 1 850 ? 210.960 241.748 247.746 1.00 46.24 850 PHE D O 1
ATOM 15311 N N . ALA C 1 851 ? 212.617 243.106 247.054 1.00 43.82 851 ALA D N 1
ATOM 15312 C CA . ALA C 1 851 ? 213.269 242.046 246.290 1.00 45.88 851 ALA D CA 1
ATOM 15313 C C . ALA C 1 851 ? 213.790 240.942 247.204 1.00 46.87 851 ALA D C 1
ATOM 15314 O O . ALA C 1 851 ? 213.741 239.757 246.852 1.00 45.05 851 ALA D O 1
ATOM 15316 N N . TYR C 1 852 ? 214.307 241.313 248.378 1.00 45.97 852 TYR D N 1
ATOM 15317 C CA . TYR C 1 852 ? 214.796 240.309 249.318 1.00 43.01 852 TYR D CA 1
ATOM 15318 C C . TYR C 1 852 ? 213.653 239.458 249.859 1.00 43.92 852 TYR D C 1
ATOM 15319 O O . TYR C 1 852 ? 213.790 238.237 250.002 1.00 43.81 852 TYR D O 1
ATOM 15328 N N . VAL C 1 853 ? 212.515 240.085 250.162 1.00 51.74 853 VAL D N 1
ATOM 15329 C CA . VAL C 1 853 ? 211.336 239.328 250.573 1.00 49.13 853 VAL D CA 1
ATOM 15330 C C . VAL C 1 853 ? 210.880 238.411 249.445 1.00 50.32 853 VAL D C 1
ATOM 15331 O O . VAL C 1 853 ? 210.450 237.275 249.680 1.00 51.24 853 VAL D O 1
ATOM 15335 N N . ASN C 1 854 ? 210.972 238.890 248.203 1.00 57.58 854 ASN D N 1
ATOM 15336 C CA . ASN C 1 854 ? 210.611 238.068 247.052 1.00 59.16 854 ASN D CA 1
ATOM 15337 C C . ASN C 1 854 ? 211.486 236.823 246.979 1.00 59.31 854 ASN D C 1
ATOM 15338 O O . ASN C 1 854 ? 210.983 235.700 246.860 1.00 60.42 854 ASN D O 1
ATOM 15343 N N . THR C 1 855 ? 212.804 237.004 247.058 1.00 57.90 855 THR D N 1
ATOM 15344 C CA . THR C 1 855 ? 213.720 235.875 246.953 1.00 58.63 855 THR D CA 1
ATOM 15345 C C . THR C 1 855 ? 213.779 235.036 248.224 1.00 60.76 855 THR D C 1
ATOM 15346 O O . THR C 1 855 ? 214.414 233.976 248.214 1.00 59.37 855 THR D O 1
ATOM 15350 N N . THR C 1 856 ? 213.142 235.478 249.309 1.00 64.06 856 THR D N 1
ATOM 15351 C CA . THR C 1 856 ? 213.136 234.721 250.556 1.00 62.42 856 THR D CA 1
ATOM 15352 C C . THR C 1 856 ? 211.895 233.848 250.716 1.00 62.62 856 THR D C 1
ATOM 15353 O O . THR C 1 856 ? 212.014 232.656 251.019 1.00 64.15 856 THR D O 1
ATOM 15357 N N . ILE C 1 857 ? 210.707 234.410 250.507 1.00 66.41 857 ILE D N 1
ATOM 15358 C CA . ILE C 1 857 ? 209.454 233.715 250.783 1.00 67.71 857 ILE D CA 1
ATOM 15359 C C . ILE C 1 857 ? 208.910 233.000 249.545 1.00 67.63 857 ILE D C 1
ATOM 15360 O O . ILE C 1 857 ? 207.763 232.547 249.546 1.00 68.27 857 ILE D O 1
ATOM 15365 N N . TYR C 1 858 ? 209.725 232.858 248.500 1.00 73.27 858 TYR D N 1
ATOM 15366 C CA . TYR C 1 858 ? 209.248 232.229 247.270 1.00 73.22 858 TYR D CA 1
ATOM 15367 C C . TYR C 1 858 ? 208.765 230.785 247.434 1.00 74.24 858 TYR D C 1
ATOM 15368 O O . TYR C 1 858 ? 207.677 230.478 246.913 1.00 76.00 858 TYR D O 1
ATOM 15377 N N . PRO C 1 859 ? 209.462 229.871 248.129 1.00 78.65 859 PRO D N 1
ATOM 15378 C CA . PRO C 1 859 ? 208.998 228.472 248.122 1.00 80.32 859 PRO D CA 1
ATOM 15379 C C . PRO C 1 859 ? 207.662 228.270 248.816 1.00 80.57 859 PRO D C 1
ATOM 15380 O O . PRO C 1 859 ? 207.020 227.236 248.589 1.00 82.09 859 PRO D O 1
ATOM 15384 N N . VAL C 1 860 ? 207.220 229.223 249.640 1.00 78.18 860 VAL D N 1
ATOM 15385 C CA . VAL C 1 860 ? 205.889 229.139 250.235 1.00 77.02 860 VAL D CA 1
ATOM 15386 C C . VAL C 1 860 ? 204.826 229.080 249.145 1.00 76.39 860 VAL D C 1
ATOM 15387 O O . VAL C 1 860 ? 203.820 228.369 249.277 1.00 76.35 860 VAL D O 1
ATOM 15391 N N . THR C 1 861 ? 205.052 229.792 248.035 1.00 79.61 861 THR D N 1
ATOM 15392 C CA . THR C 1 861 ? 204.163 229.744 246.878 1.00 78.80 861 THR D CA 1
ATOM 15393 C C . THR C 1 861 ? 203.884 228.315 246.418 1.00 78.22 861 THR D C 1
ATOM 15394 O O . THR C 1 861 ? 202.850 228.072 245.783 1.00 82.02 861 THR D O 1
ATOM 15398 N N . ALA C 1 862 ? 204.747 227.362 246.775 1.00 80.09 862 ALA D N 1
ATOM 15399 C CA . ALA C 1 862 ? 204.527 225.969 246.402 1.00 81.26 862 ALA D CA 1
ATOM 15400 C C . ALA C 1 862 ? 203.205 225.435 246.940 1.00 83.20 862 ALA D C 1
ATOM 15401 O O . ALA C 1 862 ? 202.549 224.622 246.279 1.00 84.24 862 ALA D O 1
ATOM 15403 N N . ILE C 1 863 ? 202.802 225.865 248.140 1.00 84.21 863 ILE D N 1
ATOM 15404 C CA . ILE C 1 863 ? 201.608 225.289 248.765 1.00 81.84 863 ILE D CA 1
ATOM 15405 C C . ILE C 1 863 ? 200.346 225.553 247.948 1.00 80.13 863 ILE D C 1
ATOM 15406 O O . ILE C 1 863 ? 199.601 224.596 247.682 1.00 81.70 863 ILE D O 1
ATOM 15411 N N . PRO C 1 864 ? 200.041 226.787 247.523 1.00 80.72 864 PRO D N 1
ATOM 15412 C CA . PRO C 1 864 ? 198.859 226.962 246.659 1.00 82.81 864 PRO D CA 1
ATOM 15413 C C . PRO C 1 864 ? 199.004 226.310 245.295 1.00 83.79 864 PRO D C 1
ATOM 15414 O O . PRO C 1 864 ? 198.033 225.736 244.785 1.00 88.47 864 PRO D O 1
ATOM 15418 N N . LEU C 1 865 ? 200.197 226.378 244.693 1.00 81.81 865 LEU D N 1
ATOM 15419 C CA . LEU C 1 865 ? 200.402 225.821 243.357 1.00 82.02 865 LEU D CA 1
ATOM 15420 C C . LEU C 1 865 ? 199.959 224.367 243.289 1.00 84.25 865 LEU D C 1
ATOM 15421 O O . LEU C 1 865 ? 199.152 223.994 242.427 1.00 86.62 865 LEU D O 1
ATOM 15426 N N . LEU C 1 866 ? 200.459 223.538 244.210 1.00 84.01 866 LEU D N 1
ATOM 15427 C CA . LEU C 1 866 ? 200.029 222.146 244.283 1.00 84.13 866 LEU D CA 1
ATOM 15428 C C . LEU C 1 866 ? 198.511 222.049 244.311 1.00 85.64 866 LEU D C 1
ATOM 15429 O O . LEU C 1 866 ? 197.911 221.299 243.530 1.00 87.32 866 LEU D O 1
ATOM 15434 N N . ILE C 1 867 ? 197.871 222.839 245.177 1.00 82.57 867 ILE D N 1
ATOM 15435 C CA . ILE C 1 867 ? 196.414 222.835 245.255 1.00 80.48 867 ILE D CA 1
ATOM 15436 C C . ILE C 1 867 ? 195.816 223.166 243.894 1.00 82.11 867 ILE D C 1
ATOM 15437 O O . ILE C 1 867 ? 194.919 222.468 243.404 1.00 85.99 867 ILE D O 1
ATOM 15442 N N . TYR C 1 868 ? 196.332 224.213 243.245 1.00 85.99 868 TYR D N 1
ATOM 15443 C CA . TYR C 1 868 ? 195.834 224.560 241.919 1.00 85.55 868 TYR D CA 1
ATOM 15444 C C . TYR C 1 868 ? 196.097 223.435 240.930 1.00 86.30 868 TYR D C 1
ATOM 15445 O O . TYR C 1 868 ? 195.264 223.159 240.060 1.00 89.48 868 TYR D O 1
ATOM 15454 N N . CYS C 1 869 ? 197.242 222.760 241.061 1.00 91.34 869 CYS D N 1
ATOM 15455 C CA . CYS C 1 869 ? 197.525 221.634 240.179 1.00 93.14 869 CYS D CA 1
ATOM 15456 C C . CYS C 1 869 ? 196.561 220.482 240.427 1.00 93.43 869 CYS D C 1
ATOM 15457 O O . CYS C 1 869 ? 196.315 219.673 239.526 1.00 93.91 869 CYS D O 1
ATOM 15460 N N . ILE C 1 870 ? 196.005 220.394 241.638 1.00 89.15 870 ILE D N 1
ATOM 15461 C CA . ILE C 1 870 ? 194.975 219.403 241.924 1.00 88.82 870 ILE D CA 1
ATOM 15462 C C . ILE C 1 870 ? 193.618 219.850 241.390 1.00 88.98 870 ILE D C 1
ATOM 15463 O O . ILE C 1 870 ? 192.748 219.005 241.133 1.00 89.47 870 ILE D O 1
ATOM 15468 N N . LEU C 1 871 ? 193.441 221.151 241.154 1.00 91.36 871 LEU D N 1
ATOM 15469 C CA . LEU C 1 871 ? 192.129 221.685 240.792 1.00 90.21 871 LEU D CA 1
ATOM 15470 C C . LEU C 1 871 ? 191.542 221.065 239.526 1.00 92.15 871 LEU D C 1
ATOM 15471 O O . LEU C 1 871 ? 190.342 220.739 239.533 1.00 94.55 871 LEU D O 1
ATOM 15476 N N . PRO C 1 872 ? 192.286 220.886 238.422 1.00 99.63 872 PRO D N 1
ATOM 15477 C CA . PRO C 1 872 ? 191.647 220.315 237.220 1.00 99.88 872 PRO D CA 1
ATOM 15478 C C . PRO C 1 872 ? 191.092 218.917 237.427 1.00 100.12 872 PRO D C 1
ATOM 15479 O O . PRO C 1 872 ? 189.947 218.648 237.039 1.00 99.86 872 PRO D O 1
ATOM 15483 N N . ALA C 1 873 ? 191.874 218.020 238.035 1.00 103.22 873 ALA D N 1
ATOM 15484 C CA . ALA C 1 873 ? 191.482 216.615 238.125 1.00 103.74 873 ALA D CA 1
ATOM 15485 C C . ALA C 1 873 ? 190.129 216.460 238.806 1.00 104.55 873 ALA D C 1
ATOM 15486 O O . ALA C 1 873 ? 189.217 215.825 238.263 1.00 105.86 873 ALA D O 1
ATOM 15488 N N . VAL C 1 874 ? 189.975 217.052 239.993 1.00 103.60 874 VAL D N 1
ATOM 15489 C CA . VAL C 1 874 ? 188.678 217.034 240.664 1.00 103.50 874 VAL D CA 1
ATOM 15490 C C . VAL C 1 874 ? 187.623 217.679 239.776 1.00 102.99 874 VAL D C 1
ATOM 15491 O O . VAL C 1 874 ? 186.521 217.143 239.604 1.00 104.12 874 VAL D O 1
ATOM 15495 N N . CYS C 1 875 ? 187.960 218.822 239.170 1.00 107.34 875 CYS D N 1
ATOM 15496 C CA . CYS C 1 875 ? 187.047 219.476 238.238 1.00 108.70 875 CYS D CA 1
ATOM 15497 C C . CYS C 1 875 ? 186.628 218.528 237.122 1.00 109.73 875 CYS D C 1
ATOM 15498 O O . CYS C 1 875 ? 185.491 218.587 236.638 1.00 109.48 875 CYS D O 1
ATOM 15501 N N . LEU C 1 876 ? 187.532 217.641 236.705 1.00 111.92 876 LEU D N 1
ATOM 15502 C CA . LEU C 1 876 ? 187.176 216.646 235.701 1.00 111.98 876 LEU D CA 1
ATOM 15503 C C . LEU C 1 876 ? 186.351 215.515 236.303 1.00 112.88 876 LEU D C 1
ATOM 15504 O O . LEU C 1 876 ? 185.410 215.024 235.670 1.00 112.41 876 LEU D O 1
ATOM 15509 N N . LEU C 1 877 ? 186.682 215.092 237.525 1.00 108.50 877 LEU D N 1
ATOM 15510 C CA . LEU C 1 877 ? 185.968 213.972 238.131 1.00 107.18 877 LEU D CA 1
ATOM 15511 C C . LEU C 1 877 ? 184.611 214.402 238.678 1.00 107.31 877 LEU D C 1
ATOM 15512 O O . LEU C 1 877 ? 183.619 213.680 238.530 1.00 106.29 877 LEU D O 1
ATOM 15517 N N . THR C 1 878 ? 184.548 215.576 239.310 1.00 112.93 878 THR D N 1
ATOM 15518 C CA . THR C 1 878 ? 183.299 216.059 239.887 1.00 113.27 878 THR D CA 1
ATOM 15519 C C . THR C 1 878 ? 182.326 216.540 238.813 1.00 112.87 878 THR D C 1
ATOM 15520 O O . THR C 1 878 ? 181.115 216.587 239.063 1.00 112.48 878 THR D O 1
ATOM 15524 N N . ASN C 1 879 ? 182.831 216.843 237.613 1.00 113.93 879 ASN D N 1
ATOM 15525 C CA . ASN C 1 879 ? 182.024 217.299 236.476 1.00 114.89 879 ASN D CA 1
ATOM 15526 C C . ASN C 1 879 ? 181.449 218.695 236.723 1.00 114.89 879 ASN D C 1
ATOM 15527 O O . ASN C 1 879 ? 180.300 218.980 236.384 1.00 113.95 879 ASN D O 1
ATOM 15532 N N . LYS C 1 880 ? 182.256 219.567 237.323 1.00 116.35 880 LYS D N 1
ATOM 15533 C CA . LYS C 1 880 ? 181.931 220.979 237.454 1.00 116.04 880 LYS D CA 1
ATOM 15534 C C . LYS C 1 880 ? 183.187 221.794 237.189 1.00 116.70 880 LYS D C 1
ATOM 15535 O O . LYS C 1 880 ? 184.295 221.388 237.548 1.00 117.94 880 LYS D O 1
ATOM 15541 N N . PHE C 1 881 ? 183.004 222.952 236.561 1.00 118.99 881 PHE D N 1
ATOM 15542 C CA . PHE C 1 881 ? 184.110 223.818 236.184 1.00 119.06 881 PHE D CA 1
ATOM 15543 C C . PHE C 1 881 ? 184.293 224.915 237.224 1.00 119.42 881 PHE D C 1
ATOM 15544 O O . PHE C 1 881 ? 183.350 225.296 237.924 1.00 120.65 881 PHE D O 1
ATOM 15552 N N . ILE C 1 882 ? 185.526 225.415 237.322 1.00 117.67 882 ILE D N 1
ATOM 15553 C CA . ILE C 1 882 ? 185.863 226.373 238.372 1.00 118.14 882 ILE D CA 1
ATOM 15554 C C . ILE C 1 882 ? 185.153 227.704 238.145 1.00 118.45 882 ILE D C 1
ATOM 15555 O O . ILE C 1 882 ? 184.682 228.341 239.095 1.00 117.45 882 ILE D O 1
ATOM 15560 N N . ILE C 1 883 ? 185.066 228.145 236.895 1.00 121.45 883 ILE D N 1
ATOM 15561 C CA . ILE C 1 883 ? 184.451 229.432 236.575 1.00 121.07 883 ILE D CA 1
ATOM 15562 C C . ILE C 1 883 ? 182.946 229.245 236.412 1.00 122.77 883 ILE D C 1
ATOM 15563 O O . ILE C 1 883 ? 182.484 228.118 236.181 1.00 122.17 883 ILE D O 1
ATOM 15568 N N . PRO C 1 884 ? 182.145 230.309 236.533 1.00 128.31 884 PRO D N 1
ATOM 15569 C CA . PRO C 1 884 ? 180.702 230.173 236.279 1.00 126.82 884 PRO D CA 1
ATOM 15570 C C . PRO C 1 884 ? 180.386 230.001 234.802 1.00 126.48 884 PRO D C 1
ATOM 15571 O O . PRO C 1 884 ? 181.297 229.788 233.995 1.00 126.60 884 PRO D O 1
ATOM 15575 N N . GLN C 1 885 ? 179.106 230.062 234.437 1.00 130.40 885 GLN D N 1
ATOM 15576 C CA . GLN C 1 885 ? 178.711 229.932 233.039 1.00 131.59 885 GLN D CA 1
ATOM 15577 C C . GLN C 1 885 ? 179.441 230.965 232.192 1.00 132.34 885 GLN D C 1
ATOM 15578 O O . GLN C 1 885 ? 179.571 232.128 232.584 1.00 131.96 885 GLN D O 1
ATOM 15584 N N . ILE C 1 886 ? 179.930 230.521 231.031 1.00 133.55 886 ILE D N 1
ATOM 15585 C CA . ILE C 1 886 ? 180.749 231.376 230.181 1.00 133.42 886 ILE D CA 1
ATOM 15586 C C . ILE C 1 886 ? 179.947 232.589 229.734 1.00 132.84 886 ILE D C 1
ATOM 15587 O O . ILE C 1 886 ? 178.769 232.483 229.373 1.00 133.06 886 ILE D O 1
ATOM 15592 N N . SER C 1 887 ? 180.586 233.755 229.771 1.00 126.77 887 SER D N 1
ATOM 15593 C CA . SER C 1 887 ? 179.963 235.008 229.375 1.00 127.03 887 SER D CA 1
ATOM 15594 C C . SER C 1 887 ? 180.922 235.812 228.510 1.00 127.17 887 SER D C 1
ATOM 15595 O O . SER C 1 887 ? 182.139 235.784 228.716 1.00 127.12 887 SER D O 1
ATOM 15598 N N . ASN C 1 888 ? 180.361 236.529 227.532 1.00 124.72 888 ASN D N 1
ATOM 15599 C CA . ASN C 1 888 ? 181.181 237.383 226.679 1.00 124.74 888 ASN D CA 1
ATOM 15600 C C . ASN C 1 888 ? 181.837 238.496 227.486 1.00 124.35 888 ASN D C 1
ATOM 15601 O O . ASN C 1 888 ? 183.026 238.793 227.301 1.00 123.53 888 ASN D O 1
ATOM 15606 N N . LEU C 1 889 ? 181.078 239.111 228.398 1.00 126.14 889 LEU D N 1
ATOM 15607 C CA . LEU C 1 889 ? 181.616 240.149 229.270 1.00 126.51 889 LEU D CA 1
ATOM 15608 C C . LEU C 1 889 ? 182.800 239.651 230.087 1.00 126.43 889 LEU D C 1
ATOM 15609 O O . LEU C 1 889 ? 183.662 240.450 230.467 1.00 126.13 889 LEU D O 1
ATOM 15614 N N . ALA C 1 890 ? 182.866 238.348 230.356 1.00 123.84 890 ALA D N 1
ATOM 15615 C CA . ALA C 1 890 ? 183.999 237.732 231.033 1.00 123.35 890 ALA D CA 1
ATOM 15616 C C . ALA C 1 890 ? 185.052 237.217 230.061 1.00 123.24 890 ALA D C 1
ATOM 15617 O O . ALA C 1 890 ? 186.252 237.319 230.339 1.00 122.81 890 ALA D O 1
ATOM 15619 N N . SER C 1 891 ? 184.622 236.655 228.927 1.00 126.74 891 SER D N 1
ATOM 15620 C CA . SER C 1 891 ? 185.570 236.105 227.965 1.00 126.47 891 SER D CA 1
ATOM 15621 C C . SER C 1 891 ? 186.482 237.184 227.405 1.00 126.33 891 SER D C 1
ATOM 15622 O O . SER C 1 891 ? 187.648 236.913 227.093 1.00 125.70 891 SER D O 1
ATOM 15625 N N . ILE C 1 892 ? 185.974 238.412 227.263 1.00 123.61 892 ILE D N 1
ATOM 15626 C CA . ILE C 1 892 ? 186.832 239.501 226.806 1.00 123.21 892 ILE D CA 1
ATOM 15627 C C . ILE C 1 892 ? 187.980 239.718 227.787 1.00 122.94 892 ILE D C 1
ATOM 15628 O O . ILE C 1 892 ? 189.144 239.840 227.384 1.00 121.81 892 ILE D O 1
ATOM 15633 N N . TRP C 1 893 ? 187.679 239.726 229.090 1.00 125.48 893 TRP D N 1
ATOM 15634 C CA . TRP C 1 893 ? 188.731 239.898 230.087 1.00 124.97 893 TRP D CA 1
ATOM 15635 C C . TRP C 1 893 ? 189.686 238.712 230.097 1.00 125.11 893 TRP D C 1
ATOM 15636 O O . TRP C 1 893 ? 190.900 238.895 230.219 1.00 126.28 893 TRP D O 1
ATOM 15647 N N . PHE C 1 894 ? 189.161 237.491 229.961 1.00 119.84 894 PHE D N 1
ATOM 15648 C CA . PHE C 1 894 ? 190.029 236.313 229.921 1.00 119.64 894 PHE D CA 1
ATOM 15649 C C . PHE C 1 894 ? 191.019 236.393 228.761 1.00 119.23 894 PHE D C 1
ATOM 15650 O O . PHE C 1 894 ? 192.237 236.239 228.948 1.00 118.58 894 PHE D O 1
ATOM 15658 N N . ILE C 1 895 ? 190.510 236.633 227.550 1.00 119.93 895 ILE D N 1
ATOM 15659 C CA . ILE C 1 895 ? 191.365 236.659 226.367 1.00 120.58 895 ILE D CA 1
ATOM 15660 C C . ILE C 1 895 ? 192.356 237.812 226.446 1.00 119.15 895 ILE D C 1
ATOM 15661 O O . ILE C 1 895 ? 193.539 237.657 226.116 1.00 118.77 895 ILE D O 1
ATOM 15666 N N . SER C 1 896 ? 191.895 238.987 226.881 1.00 114.83 896 SER D N 1
ATOM 15667 C CA . SER C 1 896 ? 192.786 240.135 226.986 1.00 114.98 896 SER D CA 1
ATOM 15668 C C . SER C 1 896 ? 193.862 239.917 228.045 1.00 114.52 896 SER D C 1
ATOM 15669 O O . SER C 1 896 ? 195.004 240.352 227.869 1.00 113.64 896 SER D O 1
ATOM 15672 N N . LEU C 1 897 ? 193.526 239.232 229.142 1.00 115.89 897 LEU D N 1
ATOM 15673 C CA . LEU C 1 897 ? 194.527 238.902 230.152 1.00 115.66 897 LEU D CA 1
ATOM 15674 C C . LEU C 1 897 ? 195.578 237.947 229.600 1.00 115.87 897 LEU D C 1
ATOM 15675 O O . LEU C 1 897 ? 196.781 238.127 229.839 1.00 115.12 897 LEU D O 1
ATOM 15680 N N . PHE C 1 898 ? 195.143 236.920 228.865 1.00 117.11 898 PHE D N 1
ATOM 15681 C CA . PHE C 1 898 ? 196.101 235.996 228.261 1.00 116.34 898 PHE D CA 1
ATOM 15682 C C . PHE C 1 898 ? 197.011 236.721 227.273 1.00 116.03 898 PHE D C 1
ATOM 15683 O O . PHE C 1 898 ? 198.230 236.492 227.242 1.00 116.25 898 PHE D O 1
ATOM 15691 N N . LEU C 1 899 ? 196.435 237.612 226.462 1.00 114.13 899 LEU D N 1
ATOM 15692 C CA . LEU C 1 899 ? 197.239 238.377 225.515 1.00 114.30 899 LEU D CA 1
ATOM 15693 C C . LEU C 1 899 ? 198.208 239.312 226.230 1.00 113.51 899 LEU D C 1
ATOM 15694 O O . LEU C 1 899 ? 199.335 239.510 225.766 1.00 113.39 899 LEU D O 1
ATOM 15699 N N . SER C 1 900 ? 197.790 239.898 227.354 1.00 107.79 900 SER D N 1
ATOM 15700 C CA . SER C 1 900 ? 198.695 240.744 228.126 1.00 107.59 900 SER D CA 1
ATOM 15701 C C . SER C 1 900 ? 199.862 239.938 228.680 1.00 107.25 900 SER D C 1
ATOM 15702 O O . SER C 1 900 ? 201.006 240.408 228.683 1.00 106.68 900 SER D O 1
ATOM 15705 N N . ILE C 1 901 ? 199.589 238.722 229.161 1.00 103.62 901 ILE D N 1
ATOM 15706 C CA . ILE C 1 901 ? 200.663 237.856 229.645 1.00 102.72 901 ILE D CA 1
ATOM 15707 C C . ILE C 1 901 ? 201.640 237.546 228.516 1.00 102.79 901 ILE D C 1
ATOM 15708 O O . ILE C 1 901 ? 202.866 237.629 228.685 1.00 103.16 901 ILE D O 1
ATOM 15713 N N . PHE C 1 902 ? 201.111 237.200 227.339 1.00 107.76 902 PHE D N 1
ATOM 15714 C CA . PHE C 1 902 ? 201.983 236.902 226.207 1.00 108.38 902 PHE D CA 1
ATOM 15715 C C . PHE C 1 902 ? 202.807 238.123 225.807 1.00 107.58 902 PHE D C 1
ATOM 15716 O O . PHE C 1 902 ? 204.000 238.006 225.500 1.00 107.69 902 PHE D O 1
ATOM 15724 N N . ALA C 1 903 ? 202.189 239.306 225.820 1.00 103.83 903 ALA D N 1
ATOM 15725 C CA . ALA C 1 903 ? 202.885 240.522 225.410 1.00 103.89 903 ALA D CA 1
ATOM 15726 C C . ALA C 1 903 ? 203.990 240.891 226.391 1.00 103.15 903 ALA D C 1
ATOM 15727 O O . ALA C 1 903 ? 205.085 241.297 225.981 1.00 102.28 903 ALA D O 1
ATOM 15729 N N . THR C 1 904 ? 203.724 240.775 227.696 1.00 103.99 904 THR D N 1
ATOM 15730 C CA . THR C 1 904 ? 204.765 241.098 228.666 1.00 103.31 904 THR D CA 1
ATOM 15731 C C . THR C 1 904 ? 205.897 240.079 228.607 1.00 102.33 904 THR D C 1
ATOM 15732 O O . THR C 1 904 ? 207.067 240.437 228.783 1.00 101.20 904 THR D O 1
ATOM 15736 N N . GLY C 1 905 ? 205.577 238.811 228.327 1.00 97.34 905 GLY D N 1
ATOM 15737 C CA . GLY C 1 905 ? 206.636 237.843 228.085 1.00 96.92 905 GLY D CA 1
ATOM 15738 C C . GLY C 1 905 ? 207.484 238.208 226.880 1.00 96.74 905 GLY D C 1
ATOM 15739 O O . GLY C 1 905 ? 208.716 238.134 226.925 1.00 96.09 905 GLY D O 1
ATOM 15740 N N . ILE C 1 906 ? 206.834 238.634 225.794 1.00 96.23 906 ILE D N 1
ATOM 15741 C CA . ILE C 1 906 ? 207.555 239.016 224.581 1.00 95.90 906 ILE D CA 1
ATOM 15742 C C . ILE C 1 906 ? 208.467 240.208 224.852 1.00 95.61 906 ILE D C 1
ATOM 15743 O O . ILE C 1 906 ? 209.615 240.252 224.396 1.00 95.43 906 ILE D O 1
ATOM 15748 N N . LEU C 1 907 ? 207.970 241.196 225.600 1.00 94.00 907 LEU D N 1
ATOM 15749 C CA . LEU C 1 907 ? 208.777 242.386 225.863 1.00 93.15 907 LEU D CA 1
ATOM 15750 C C . LEU C 1 907 ? 209.929 242.083 226.816 1.00 94.79 907 LEU D C 1
ATOM 15751 O O . LEU C 1 907 ? 211.039 242.609 226.645 1.00 94.57 907 LEU D O 1
ATOM 15756 N N . GLU C 1 908 ? 209.686 241.248 227.832 1.00 90.14 908 GLU D N 1
ATOM 15757 C CA . GLU C 1 908 ? 210.771 240.822 228.709 1.00 87.90 908 GLU D CA 1
ATOM 15758 C C . GLU C 1 908 ? 211.826 240.055 227.926 1.00 87.17 908 GLU D C 1
ATOM 15759 O O . GLU C 1 908 ? 213.023 240.134 228.231 1.00 86.17 908 GLU D O 1
ATOM 15765 N N . MET C 1 909 ? 211.396 239.302 226.914 1.00 94.39 909 MET D N 1
ATOM 15766 C CA . MET C 1 909 ? 212.335 238.690 225.982 1.00 93.20 909 MET D CA 1
ATOM 15767 C C . MET C 1 909 ? 213.141 239.744 225.234 1.00 93.02 909 MET D C 1
ATOM 15768 O O . MET C 1 909 ? 214.374 239.671 225.168 1.00 95.47 909 MET D O 1
ATOM 15773 N N . ARG C 1 910 ? 212.455 240.735 224.661 1.00 89.88 910 ARG D N 1
ATOM 15774 C CA . ARG C 1 910 ? 213.099 241.618 223.694 1.00 90.22 910 ARG D CA 1
ATOM 15775 C C . ARG C 1 910 ? 214.092 242.565 224.361 1.00 90.49 910 ARG D C 1
ATOM 15776 O O . ARG C 1 910 ? 215.111 242.921 223.758 1.00 90.88 910 ARG D O 1
ATOM 15784 N N . TRP C 1 911 ? 213.823 242.987 225.599 1.00 86.38 911 TRP D N 1
ATOM 15785 C CA . TRP C 1 911 ? 214.771 243.892 226.244 1.00 85.66 911 TRP D CA 1
ATOM 15786 C C . TRP C 1 911 ? 215.974 243.176 226.846 1.00 84.78 911 TRP D C 1
ATOM 15787 O O . TRP C 1 911 ? 216.980 243.833 227.131 1.00 83.00 911 TRP D O 1
ATOM 15798 N N . SER C 1 912 ? 215.911 241.858 227.025 1.00 83.56 912 SER D N 1
ATOM 15799 C CA . SER C 1 912 ? 217.011 241.109 227.616 1.00 81.30 912 SER D CA 1
ATOM 15800 C C . SER C 1 912 ? 217.670 240.121 226.667 1.00 81.59 912 SER D C 1
ATOM 15801 O O . SER C 1 912 ? 218.812 239.725 226.918 1.00 80.54 912 SER D O 1
ATOM 15804 N N . GLY C 1 913 ? 216.996 239.715 225.594 1.00 91.52 913 GLY D N 1
ATOM 15805 C CA . GLY C 1 913 ? 217.573 238.748 224.682 1.00 90.95 913 GLY D CA 1
ATOM 15806 C C . GLY C 1 913 ? 217.654 237.340 225.222 1.00 91.40 913 GLY D C 1
ATOM 15807 O O . GLY C 1 913 ? 218.508 236.567 224.783 1.00 91.74 913 GLY D O 1
ATOM 15808 N N . VAL C 1 914 ? 216.789 236.986 226.174 1.00 91.76 914 VAL D N 1
ATOM 15809 C CA . VAL C 1 914 ? 216.836 235.655 226.772 1.00 93.08 914 VAL D CA 1
ATOM 15810 C C . VAL C 1 914 ? 216.420 234.595 225.758 1.00 94.61 914 VAL D C 1
ATOM 15811 O O . VAL C 1 914 ? 217.081 233.561 225.610 1.00 94.33 914 VAL D O 1
ATOM 15815 N N . GLY C 1 915 ? 215.332 234.835 225.047 1.00 104.23 915 GLY D N 1
ATOM 15816 C CA . GLY C 1 915 ? 214.859 233.891 224.057 1.00 104.63 915 GLY D CA 1
ATOM 15817 C C . GLY C 1 915 ? 213.603 233.168 224.512 1.00 105.17 915 GLY D C 1
ATOM 15818 O O . GLY C 1 915 ? 213.357 232.979 225.711 1.00 104.93 915 GLY D O 1
ATOM 15819 N N . ILE C 1 916 ? 212.789 232.758 223.535 1.00 110.72 916 ILE D N 1
ATOM 15820 C CA . ILE C 1 916 ? 211.532 232.079 223.844 1.00 111.13 916 ILE D CA 1
ATOM 15821 C C . ILE C 1 916 ? 211.799 230.709 224.451 1.00 111.02 916 ILE D C 1
ATOM 15822 O O . ILE C 1 916 ? 211.103 230.280 225.381 1.00 111.18 916 ILE D O 1
ATOM 15827 N N . ASP C 1 917 ? 212.816 230.008 223.945 1.00 113.14 917 ASP D N 1
ATOM 15828 C CA . ASP C 1 917 ? 213.142 228.689 224.472 1.00 114.35 917 ASP D CA 1
ATOM 15829 C C . ASP C 1 917 ? 213.462 228.765 225.958 1.00 114.68 917 ASP D C 1
ATOM 15830 O O . ASP C 1 917 ? 212.853 228.063 226.772 1.00 114.02 917 ASP D O 1
ATOM 15835 N N . GLU C 1 918 ? 214.392 229.646 226.335 1.00 108.24 918 GLU D N 1
ATOM 15836 C CA . GLU C 1 918 ? 214.817 229.714 227.729 1.00 107.53 918 GLU D CA 1
ATOM 15837 C C . GLU C 1 918 ? 213.717 230.278 228.620 1.00 107.59 918 GLU D C 1
ATOM 15838 O O . GLU C 1 918 ? 213.573 229.856 229.771 1.00 106.99 918 GLU D O 1
ATOM 15844 N N . TRP C 1 919 ? 212.922 231.221 228.108 1.00 108.76 919 TRP D N 1
ATOM 15845 C CA . TRP C 1 919 ? 211.828 231.776 228.902 1.00 108.29 919 TRP D CA 1
ATOM 15846 C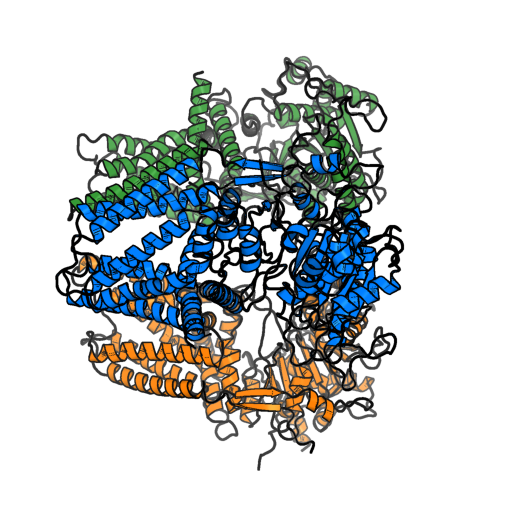 C . TRP C 1 919 ? 210.775 230.715 229.208 1.00 110.08 919 TRP D C 1
ATOM 15847 O O . TRP C 1 919 ? 210.321 230.579 230.353 1.00 110.56 919 TRP D O 1
ATOM 15858 N N . TRP C 1 920 ? 210.377 229.947 228.191 1.00 113.26 920 TRP D N 1
ATOM 15859 C CA . TRP C 1 920 ? 209.403 228.883 228.409 1.00 112.84 920 TRP D CA 1
ATOM 15860 C C . TRP C 1 920 ? 209.976 227.789 229.304 1.00 112.23 920 TRP D C 1
ATOM 15861 O O . TRP C 1 920 ? 209.264 227.235 230.156 1.00 113.14 920 TRP D O 1
ATOM 15872 N N . ARG C 1 921 ? 211.263 227.468 229.129 1.00 113.54 921 ARG D N 1
ATOM 15873 C CA . ARG C 1 921 ? 211.912 226.504 230.008 1.00 115.18 921 ARG D CA 1
ATOM 15874 C C . ARG C 1 921 ? 211.901 226.987 231.451 1.00 115.42 921 ARG D C 1
ATOM 15875 O O . ARG C 1 921 ? 211.645 226.204 232.368 1.00 116.04 921 ARG D O 1
ATOM 15883 N N . ASN C 1 922 ? 212.163 228.277 231.670 1.00 107.68 922 ASN D N 1
ATOM 15884 C CA . ASN C 1 922 ? 212.144 228.818 233.024 1.00 107.05 922 ASN D CA 1
ATOM 15885 C C . ASN C 1 922 ? 210.743 228.777 233.617 1.00 108.09 922 ASN D C 1
ATOM 15886 O O . ASN C 1 922 ? 210.580 228.506 234.810 1.00 109.60 922 ASN D O 1
ATOM 15891 N N . GLU C 1 923 ? 209.719 229.063 232.811 1.00 108.81 923 GLU D N 1
ATOM 15892 C CA . GLU C 1 923 ? 208.351 229.005 233.323 1.00 108.52 923 GLU D CA 1
ATOM 15893 C C . GLU C 1 923 ? 207.983 227.588 233.753 1.00 108.97 923 GLU D C 1
ATOM 15894 O O . GLU C 1 923 ? 207.529 227.360 234.888 1.00 109.35 923 GLU D O 1
ATOM 15900 N N . GLN C 1 924 ? 208.183 226.617 232.860 1.00 111.37 924 GLN D N 1
ATOM 15901 C CA . GLN C 1 924 ? 207.862 225.238 233.212 1.00 112.16 924 GLN D CA 1
ATOM 15902 C C . GLN C 1 924 ? 208.756 224.732 234.339 1.00 111.12 924 GLN D C 1
ATOM 15903 O O . GLN C 1 924 ? 208.347 223.874 235.129 1.00 110.06 924 GLN D O 1
ATOM 15909 N N . PHE C 1 925 ? 209.975 225.270 234.449 1.00 114.90 925 PHE D N 1
ATOM 15910 C CA . PHE C 1 925 ? 210.866 224.842 235.519 1.00 115.69 925 PHE D CA 1
ATOM 15911 C C . PHE C 1 925 ? 210.449 225.433 236.857 1.00 114.49 925 PHE D C 1
ATOM 15912 O O . PHE C 1 925 ? 210.596 224.783 237.894 1.00 114.21 925 PHE D O 1
ATOM 15920 N N . TRP C 1 926 ? 209.929 226.661 236.859 1.00 111.09 926 TRP D N 1
ATOM 15921 C CA . TRP C 1 926 ? 209.318 227.194 238.069 1.00 110.57 926 TRP D CA 1
ATOM 15922 C C . TRP C 1 926 ? 208.138 226.331 238.490 1.00 110.85 926 TRP D C 1
ATOM 15923 O O . TRP C 1 926 ? 207.968 226.036 239.680 1.00 111.35 926 TRP D O 1
ATOM 15934 N N . VAL C 1 927 ? 207.331 225.883 237.520 1.00 108.25 927 VAL D N 1
ATOM 15935 C CA . VAL C 1 927 ? 206.204 225.013 237.861 1.00 108.58 927 VAL D CA 1
ATOM 15936 C C . VAL C 1 927 ? 206.706 223.715 238.486 1.00 108.23 927 VAL D C 1
ATOM 15937 O O . VAL C 1 927 ? 206.264 223.315 239.571 1.00 107.68 927 VAL D O 1
ATOM 15941 N N . ILE C 1 928 ? 207.655 223.049 237.821 1.00 106.52 928 ILE D N 1
ATOM 15942 C CA . ILE C 1 928 ? 208.118 221.750 238.304 1.00 106.33 928 ILE D CA 1
ATOM 15943 C C . ILE C 1 928 ? 208.810 221.896 239.652 1.00 106.25 928 ILE D C 1
ATOM 15944 O O . ILE C 1 928 ? 208.647 221.051 240.535 1.00 105.34 928 ILE D O 1
ATOM 15949 N N . GLY C 1 929 ? 209.563 222.982 239.847 1.00 105.02 929 GLY D N 1
ATOM 15950 C CA . GLY C 1 929 ? 210.186 223.212 241.138 1.00 103.79 929 GLY D CA 1
ATOM 15951 C C . GLY C 1 929 ? 209.174 223.412 242.247 1.00 103.91 929 GLY D C 1
ATOM 15952 O O . GLY C 1 929 ? 209.267 222.769 243.296 1.00 104.83 929 GLY D O 1
ATOM 15953 N N . GLY C 1 930 ? 208.167 224.259 242.009 1.00 101.16 930 GLY D N 1
ATOM 15954 C CA . GLY C 1 930 ? 207.149 224.487 243.022 1.00 101.14 930 GLY D CA 1
ATOM 15955 C C . GLY C 1 930 ? 206.398 223.225 243.397 1.00 101.88 930 GLY D C 1
ATOM 15956 O O . GLY C 1 930 ? 206.057 223.018 244.565 1.00 101.21 930 GLY D O 1
ATOM 15957 N N . VAL C 1 931 ? 206.131 222.357 242.420 1.00 102.96 931 VAL D N 1
ATOM 15958 C CA . VAL C 1 931 ? 205.386 221.138 242.730 1.00 101.52 931 VAL D CA 1
ATOM 15959 C C . VAL C 1 931 ? 206.271 220.000 243.238 1.00 102.53 931 VAL D C 1
ATOM 15960 O O . VAL C 1 931 ? 205.764 219.092 243.912 1.00 103.30 931 VAL D O 1
ATOM 15964 N N . SER C 1 932 ? 207.574 220.024 242.950 1.00 105.89 932 SER D N 1
ATOM 15965 C CA . SER C 1 932 ? 208.458 218.915 243.294 1.00 106.29 932 SER D CA 1
ATOM 15966 C C . SER C 1 932 ? 209.330 219.213 244.509 1.00 105.37 932 SER D C 1
ATOM 15967 O O . SER C 1 932 ? 209.234 218.530 245.533 1.00 105.64 932 SER D O 1
ATOM 15970 N N . ALA C 1 933 ? 210.177 220.236 244.412 1.00 101.64 933 ALA D N 1
ATOM 15971 C CA . ALA C 1 933 ? 211.211 220.449 245.414 1.00 100.95 933 ALA D CA 1
ATOM 15972 C C . ALA C 1 933 ? 210.822 221.508 246.430 1.00 100.79 933 ALA D C 1
ATOM 15973 O O . ALA C 1 933 ? 211.140 221.373 247.617 1.00 101.48 933 ALA D O 1
ATOM 15975 N N . HIS C 1 934 ? 210.139 222.562 245.983 1.00 101.19 934 HIS D N 1
ATOM 15976 C CA . HIS C 1 934 ? 209.707 223.605 246.902 1.00 100.89 934 HIS D CA 1
ATOM 15977 C C . HIS C 1 934 ? 208.722 223.051 247.923 1.00 101.62 934 HIS D C 1
ATOM 15978 O O . HIS C 1 934 ? 208.757 223.429 249.098 1.00 101.42 934 HIS D O 1
ATOM 15985 N N . LEU C 1 935 ? 207.846 222.140 247.492 1.00 99.27 935 LEU D N 1
ATOM 15986 C CA . LEU C 1 935 ? 206.883 221.531 248.404 1.00 98.25 935 LEU D CA 1
ATOM 15987 C C . LEU C 1 935 ? 207.585 220.732 249.497 1.00 97.97 935 LEU D C 1
ATOM 15988 O O . LEU C 1 935 ? 207.279 220.879 250.688 1.00 98.13 935 LEU D O 1
ATOM 15993 N N . PHE C 1 936 ? 208.532 219.874 249.106 1.00 100.78 936 PHE D N 1
ATOM 15994 C CA . PHE C 1 936 ? 209.273 219.089 250.090 1.00 101.55 936 PHE D CA 1
ATOM 15995 C C . PHE C 1 936 ? 210.085 219.985 251.014 1.00 101.28 936 PHE D C 1
ATOM 15996 O O . PHE C 1 936 ? 210.174 219.725 252.219 1.00 101.51 936 PHE D O 1
ATOM 16004 N N . ALA C 1 937 ? 210.689 221.043 250.468 1.00 98.10 937 ALA D N 1
ATOM 16005 C CA . ALA C 1 937 ? 211.474 221.949 251.298 1.00 97.87 937 ALA D CA 1
ATOM 16006 C C . ALA C 1 937 ? 210.595 222.671 252.309 1.00 98.53 937 ALA D C 1
ATOM 16007 O O . ALA C 1 937 ? 210.983 222.845 253.468 1.00 97.89 937 ALA D O 1
ATOM 16009 N N . VAL C 1 938 ? 209.404 223.103 251.888 1.00 97.09 938 VAL D N 1
ATOM 16010 C CA . VAL C 1 938 ? 208.486 223.764 252.811 1.00 95.92 938 VAL D CA 1
ATOM 16011 C C . VAL C 1 938 ? 208.028 222.795 253.893 1.00 98.36 938 VAL D C 1
ATOM 16012 O O . VAL C 1 938 ? 207.953 223.154 255.074 1.00 97.58 938 VAL D O 1
ATOM 16016 N N . PHE C 1 939 ? 207.716 221.553 253.512 1.00 108.71 939 PHE D N 1
ATOM 16017 C CA . PHE C 1 939 ? 207.327 220.556 254.506 1.00 108.93 939 PHE D CA 1
ATOM 16018 C C . PHE C 1 939 ? 208.442 220.330 255.521 1.00 108.82 939 PHE D C 1
ATOM 16019 O O . PHE C 1 939 ? 208.202 220.318 256.735 1.00 108.30 939 PHE D O 1
ATOM 16027 N N . GLN C 1 940 ? 209.676 220.161 255.038 1.00 105.57 940 GLN D N 1
ATOM 16028 C CA . GLN C 1 940 ? 210.799 219.909 255.935 1.00 105.77 940 GLN D CA 1
ATOM 16029 C C . GLN C 1 940 ? 211.074 221.110 256.830 1.00 106.02 940 GLN D C 1
ATOM 16030 O O . GLN C 1 940 ? 211.378 220.949 258.017 1.00 105.33 940 GLN D O 1
ATOM 16036 N N . GLY C 1 941 ? 210.967 222.323 256.284 1.00 105.92 941 GLY D N 1
ATOM 16037 C CA . GLY C 1 941 ? 211.182 223.510 257.094 1.00 105.23 941 GLY D CA 1
ATOM 16038 C C . GLY C 1 941 ? 210.119 223.687 258.160 1.00 105.41 941 GLY D C 1
ATOM 16039 O O . GLY C 1 941 ? 210.422 224.065 259.294 1.00 106.20 941 GLY D O 1
ATOM 16040 N N . LEU C 1 942 ? 208.858 223.421 257.811 1.00 106.38 942 LEU D N 1
ATOM 16041 C CA . LEU C 1 942 ? 207.791 223.487 258.803 1.00 107.04 942 LEU D CA 1
ATOM 16042 C C . LEU C 1 942 ? 207.991 222.443 259.894 1.00 106.92 942 LEU D C 1
ATOM 16043 O O . LEU C 1 942 ? 207.779 222.725 261.079 1.00 106.46 942 LEU D O 1
ATOM 16048 N N . LEU C 1 943 ? 208.404 221.230 259.514 1.00 108.47 943 LEU D N 1
ATOM 16049 C CA . LEU C 1 943 ? 208.680 220.203 260.515 1.00 109.11 943 LEU D CA 1
ATOM 16050 C C . LEU C 1 943 ? 209.837 220.610 261.420 1.00 109.32 943 LEU D C 1
ATOM 16051 O O . LEU C 1 943 ? 209.790 220.390 262.636 1.00 108.28 943 LEU D O 1
ATOM 16056 N N . LYS C 1 944 ? 210.886 221.201 260.844 1.00 111.30 944 LYS D N 1
ATOM 16057 C CA . LYS C 1 944 ? 212.032 221.627 261.642 1.00 110.99 944 LYS D CA 1
ATOM 16058 C C . LYS C 1 944 ? 211.653 222.749 262.601 1.00 110.22 944 LYS D C 1
ATOM 16059 O O . LYS C 1 944 ? 212.077 222.752 263.763 1.00 110.03 944 LYS D O 1
ATOM 16065 N N . VAL C 1 945 ? 210.863 223.717 262.131 1.00 109.71 945 VAL D N 1
ATOM 16066 C CA . VAL C 1 945 ? 210.447 224.825 262.988 1.00 109.38 945 VAL D CA 1
ATOM 16067 C C . VAL C 1 945 ? 209.549 224.319 264.110 1.00 109.00 945 VAL D C 1
ATOM 16068 O O . VAL C 1 945 ? 209.718 224.685 265.279 1.00 107.79 945 VAL D O 1
ATOM 16072 N N . LEU C 1 946 ? 208.581 223.463 263.771 1.00 114.41 946 LEU D N 1
ATOM 16073 C CA . LEU C 1 946 ? 207.687 222.923 264.790 1.00 114.77 946 LEU D CA 1
ATOM 16074 C C . LEU C 1 946 ? 208.405 221.942 265.708 1.00 115.63 946 LEU D C 1
ATOM 16075 O O . LEU C 1 946 ? 208.088 221.867 266.901 1.00 115.25 946 LEU D O 1
ATOM 16080 N N . ALA C 1 947 ? 209.366 221.190 265.180 1.00 113.26 947 ALA D N 1
ATOM 16081 C CA . ALA C 1 947 ? 210.121 220.237 265.986 1.00 112.07 947 ALA D CA 1
ATOM 16082 C C . ALA C 1 947 ? 211.608 220.575 265.977 1.00 111.45 947 ALA D C 1
ATOM 16083 O O . ALA C 1 947 ? 212.454 219.692 265.840 1.00 110.99 947 ALA D O 1
ATOM 16085 N N . THR C 1 975 ? 214.094 209.067 243.293 1.00 106.14 975 THR D N 1
ATOM 16086 C CA . THR C 1 975 ? 214.125 209.795 244.556 1.00 106.81 975 THR D CA 1
ATOM 16087 C C . THR C 1 975 ? 212.721 210.272 244.921 1.00 107.50 975 THR D C 1
ATOM 16088 O O . THR C 1 975 ? 211.859 210.408 244.052 1.00 106.61 975 THR D O 1
ATOM 16092 N N . THR C 1 976 ? 212.497 210.520 246.215 1.00 110.16 976 THR D N 1
ATOM 16093 C CA . THR C 1 976 ? 211.180 210.954 246.672 1.00 109.81 976 THR D CA 1
ATOM 16094 C C . THR C 1 976 ? 210.799 212.312 246.097 1.00 110.67 976 THR D C 1
ATOM 16095 O O . THR C 1 976 ? 209.609 212.598 245.926 1.00 109.13 976 THR D O 1
ATOM 16099 N N . LEU C 1 977 ? 211.790 213.154 245.787 1.00 109.93 977 LEU D N 1
ATOM 16100 C CA . LEU C 1 977 ? 211.503 214.494 245.280 1.00 108.53 977 LEU D CA 1
ATOM 16101 C C . LEU C 1 977 ? 210.723 214.451 243.972 1.00 108.60 977 LEU D C 1
ATOM 16102 O O . LEU C 1 977 ? 210.012 215.406 243.642 1.00 108.14 977 LEU D O 1
ATOM 16107 N N . LEU C 1 978 ? 210.845 213.362 243.216 1.00 108.88 978 LEU D N 1
ATOM 16108 C CA . LEU C 1 978 ? 210.135 213.203 241.956 1.00 108.44 978 LEU D CA 1
ATOM 16109 C C . LEU C 1 978 ? 208.808 212.469 242.104 1.00 108.48 978 LEU D C 1
ATOM 16110 O O . LEU C 1 978 ? 208.108 212.281 241.104 1.00 108.61 978 LEU D O 1
ATOM 16115 N N . ILE C 1 979 ? 208.444 212.054 243.313 1.00 108.42 979 ILE D N 1
ATOM 16116 C CA . ILE C 1 979 ? 207.278 211.192 243.506 1.00 109.14 979 ILE D CA 1
ATOM 16117 C C . ILE C 1 979 ? 205.970 211.982 243.443 1.00 109.00 979 ILE D C 1
ATOM 16118 O O . ILE C 1 979 ? 205.049 211.546 242.736 1.00 108.53 979 ILE D O 1
ATOM 16123 N N . PRO C 1 980 ? 205.808 213.109 244.145 1.00 107.88 980 PRO D N 1
ATOM 16124 C CA . PRO C 1 980 ? 204.529 213.844 244.065 1.00 106.88 980 PRO D CA 1
ATOM 16125 C C . PRO C 1 980 ? 204.169 214.219 242.635 1.00 106.29 980 PRO D C 1
ATOM 16126 O O . PRO C 1 980 ? 203.134 213.759 242.127 1.00 106.97 980 PRO D O 1
ATOM 16130 N N . PRO C 1 981 ? 204.993 215.017 241.932 1.00 103.56 981 PRO D N 1
ATOM 16131 C CA . PRO C 1 981 ? 204.500 215.589 240.665 1.00 103.89 981 PRO D CA 1
ATOM 16132 C C . PRO C 1 981 ? 204.182 214.532 239.628 1.00 104.87 981 PRO D C 1
ATOM 16133 O O . PRO C 1 981 ? 203.142 214.622 238.960 1.00 104.94 981 PRO D O 1
ATOM 16137 N N . THR C 1 982 ? 205.049 213.522 239.487 1.00 106.89 982 THR D N 1
ATOM 16138 C CA . THR C 1 982 ? 204.724 212.367 238.660 1.00 105.93 982 THR D CA 1
ATOM 16139 C C . THR C 1 982 ? 203.314 211.883 238.956 1.00 104.62 982 THR D C 1
ATOM 16140 O O . THR C 1 982 ? 202.447 211.891 238.073 1.00 104.82 982 THR D O 1
ATOM 16144 N N . THR C 1 983 ? 203.057 211.522 240.218 1.00 102.04 983 THR D N 1
ATOM 16145 C CA . THR C 1 983 ? 201.716 211.117 240.617 1.00 103.02 983 THR D CA 1
ATOM 16146 C C . THR C 1 983 ? 200.694 212.157 240.188 1.00 103.02 983 THR D C 1
ATOM 16147 O O . THR C 1 983 ? 199.717 211.832 239.499 1.00 103.33 983 THR D O 1
ATOM 16151 N N . LEU C 1 984 ? 200.946 213.427 240.523 1.00 101.57 984 LEU D N 1
ATOM 16152 C CA . LEU C 1 984 ? 200.050 214.497 240.103 1.00 100.90 984 LEU D CA 1
ATOM 16153 C C . LEU C 1 984 ? 199.833 214.446 238.600 1.00 100.63 984 LEU D C 1
ATOM 16154 O O . LEU C 1 984 ? 198.691 214.371 238.129 1.00 100.79 984 LEU D O 1
ATOM 16159 N N . LEU C 1 985 ? 200.929 214.417 237.835 1.00 104.01 985 LEU D N 1
ATOM 16160 C CA . LEU C 1 985 ? 200.814 214.293 236.388 1.00 103.74 985 LEU D CA 1
ATOM 16161 C C . LEU C 1 985 ? 199.963 213.088 236.023 1.00 103.94 985 LEU D C 1
ATOM 16162 O O . LEU C 1 985 ? 198.969 213.217 235.296 1.00 103.64 985 LEU D O 1
ATOM 16167 N N . ILE C 1 986 ? 200.296 211.919 236.583 1.00 104.18 986 ILE D N 1
ATOM 16168 C CA . ILE C 1 986 ? 199.517 210.721 236.294 1.00 103.33 986 ILE D CA 1
ATOM 16169 C C . ILE C 1 986 ? 198.054 210.964 236.622 1.00 102.79 986 ILE D C 1
ATOM 16170 O O . ILE C 1 986 ? 197.166 210.683 235.806 1.00 102.32 986 ILE D O 1
ATOM 16175 N N . ILE C 1 987 ? 197.788 211.560 237.789 1.00 103.37 987 ILE D N 1
ATOM 16176 C CA . ILE C 1 987 ? 196.409 211.840 238.174 1.00 103.45 987 ILE D CA 1
ATOM 16177 C C . ILE C 1 987 ? 195.728 212.655 237.089 1.00 103.38 987 ILE D C 1
ATOM 16178 O O . ILE C 1 987 ? 194.667 212.271 236.575 1.00 103.40 987 ILE D O 1
ATOM 16183 N N . ASN C 1 988 ? 196.374 213.745 236.660 1.00 105.74 988 ASN D N 1
ATOM 16184 C CA . ASN C 1 988 ? 195.807 214.561 235.594 1.00 104.82 988 ASN D CA 1
ATOM 16185 C C . ASN C 1 988 ? 195.517 213.708 234.371 1.00 105.43 988 ASN D C 1
ATOM 16186 O O . ASN C 1 988 ? 194.394 213.712 233.850 1.00 105.52 988 ASN D O 1
ATOM 16191 N N . LEU C 1 989 ? 196.504 212.911 233.947 1.00 103.97 989 LEU D N 1
ATOM 16192 C CA . LEU C 1 989 ? 196.299 212.039 232.799 1.00 103.40 989 LEU D CA 1
ATOM 16193 C C . LEU C 1 989 ? 195.078 211.159 233.011 1.00 104.07 989 LEU D C 1
ATOM 16194 O O . LEU C 1 989 ? 194.182 211.109 232.158 1.00 104.17 989 LEU D O 1
ATOM 16199 N N . VAL C 1 990 ? 194.993 210.515 234.180 1.00 103.78 990 VAL D N 1
ATOM 16200 C CA . VAL C 1 990 ? 193.842 209.669 234.470 1.00 103.74 990 VAL D CA 1
ATOM 16201 C C . VAL C 1 990 ? 192.563 210.477 234.333 1.00 103.46 990 VAL D C 1
ATOM 16202 O O . VAL C 1 990 ? 191.629 210.079 233.622 1.00 103.01 990 VAL D O 1
ATOM 16206 N N . GLY C 1 991 ? 192.536 211.664 234.945 1.00 102.72 991 GLY D N 1
ATOM 16207 C CA . GLY C 1 991 ? 191.355 212.500 234.852 1.00 102.18 991 GLY D CA 1
ATOM 16208 C C . GLY C 1 991 ? 190.965 212.764 233.415 1.00 102.99 991 GLY D C 1
ATOM 16209 O O . GLY C 1 991 ? 189.790 212.661 233.051 1.00 104.12 991 GLY D O 1
ATOM 16210 N N . VAL C 1 992 ? 191.960 213.043 232.564 1.00 106.45 992 VAL D N 1
ATOM 16211 C CA . VAL C 1 992 ? 191.675 213.321 231.161 1.00 107.03 992 VAL D CA 1
ATOM 16212 C C . VAL C 1 992 ? 190.880 212.176 230.556 1.00 107.40 992 VAL D C 1
ATOM 16213 O O . VAL C 1 992 ? 189.822 212.388 229.946 1.00 106.87 992 VAL D O 1
ATOM 16217 N N . VAL C 1 993 ? 191.338 210.940 230.779 1.00 108.65 993 VAL D N 1
ATOM 16218 C CA . VAL C 1 993 ? 190.617 209.786 230.250 1.00 108.17 993 VAL D CA 1
ATOM 16219 C C . VAL C 1 993 ? 189.186 209.793 230.763 1.00 109.29 993 VAL D C 1
ATOM 16220 O O . VAL C 1 993 ? 188.226 209.713 229.983 1.00 109.28 993 VAL D O 1
ATOM 16224 N N . ALA C 1 994 ? 189.022 209.966 232.079 1.00 109.12 994 ALA D N 1
ATOM 16225 C CA . ALA C 1 994 ? 187.685 209.992 232.657 1.00 108.59 994 ALA D CA 1
ATOM 16226 C C . ALA C 1 994 ? 186.827 211.050 231.983 1.00 108.92 994 ALA D C 1
ATOM 16227 O O . ALA C 1 994 ? 185.650 210.807 231.686 1.00 109.11 994 ALA D O 1
ATOM 16229 N N . GLY C 1 995 ? 187.418 212.209 231.681 1.00 108.35 995 GLY D N 1
ATOM 16230 C CA . GLY C 1 995 ? 186.653 213.278 231.068 1.00 107.69 995 GLY D CA 1
ATOM 16231 C C . GLY C 1 995 ? 185.963 212.826 229.799 1.00 108.26 995 GLY D C 1
ATOM 16232 O O . GLY C 1 995 ? 184.739 212.943 229.668 1.00 108.19 995 GLY D O 1
ATOM 16233 N N . ILE C 1 996 ? 186.729 212.236 228.876 1.00 113.44 996 ILE D N 1
ATOM 16234 C CA . ILE C 1 996 ? 186.138 211.836 227.604 1.00 114.56 996 ILE D CA 1
ATOM 16235 C C . ILE C 1 996 ? 185.054 210.796 227.836 1.00 114.45 996 ILE D C 1
ATOM 16236 O O . ILE C 1 996 ? 184.050 210.764 227.111 1.00 113.96 996 ILE D O 1
ATOM 16241 N N . SER C 1 997 ? 185.202 209.975 228.882 1.00 113.74 997 SER D N 1
ATOM 16242 C CA . SER C 1 997 ? 184.174 208.988 229.187 1.00 114.44 997 SER D CA 1
ATOM 16243 C C . SER C 1 997 ? 182.832 209.663 229.423 1.00 114.63 997 SER D C 1
ATOM 16244 O O . SER C 1 997 ? 181.814 209.248 228.853 1.00 114.03 997 SER D O 1
ATOM 16247 N N . TYR C 1 998 ? 182.821 210.739 230.215 1.00 116.64 998 TYR D N 1
ATOM 16248 C CA . TYR C 1 998 ? 181.570 211.448 230.460 1.00 116.01 998 TYR D CA 1
ATOM 16249 C C . TYR C 1 998 ? 180.978 211.963 229.156 1.00 116.37 998 TYR D C 1
ATOM 16250 O O . TYR C 1 998 ? 179.753 211.949 228.974 1.00 117.20 998 TYR D O 1
ATOM 16259 N N . ALA C 1 999 ? 181.835 212.386 228.222 1.00 118.59 999 ALA D N 1
ATOM 16260 C CA . ALA C 1 999 ? 181.341 212.813 226.918 1.00 119.24 999 ALA D CA 1
ATOM 16261 C C . ALA C 1 999 ? 180.526 211.708 226.264 1.00 119.60 999 ALA D C 1
ATOM 16262 O O . ALA C 1 999 ? 179.404 211.944 225.796 1.00 119.27 999 ALA D O 1
ATOM 16264 N N . ILE C 1 1000 ? 181.054 210.480 226.278 1.00 119.28 1000 ILE D N 1
ATOM 16265 C CA . ILE C 1 1000 ? 180.358 209.358 225.654 1.00 119.51 1000 ILE D CA 1
ATOM 16266 C C . ILE C 1 1000 ? 178.984 209.177 226.284 1.00 119.01 1000 ILE D C 1
ATOM 16267 O O . ILE C 1 1000 ? 178.030 208.739 225.630 1.00 118.13 1000 ILE D O 1
ATOM 16272 N N . ASN C 1 1001 ? 178.862 209.522 227.567 1.00 121.01 1001 ASN D N 1
ATOM 16273 C CA . ASN C 1 1001 ? 177.580 209.378 228.245 1.00 121.03 1001 ASN D CA 1
ATOM 16274 C C . ASN C 1 1001 ? 176.621 210.502 227.874 1.00 119.45 1001 ASN D C 1
ATOM 16275 O O . ASN C 1 1001 ? 175.414 210.275 227.728 1.00 118.32 1001 ASN D O 1
ATOM 16280 N N . SER C 1 1002 ? 177.133 211.725 227.715 1.00 124.15 1002 SER D N 1
ATOM 16281 C CA . SER C 1 1002 ? 176.257 212.889 227.810 1.00 124.79 1002 SER D CA 1
ATOM 16282 C C . SER C 1 1002 ? 175.961 213.498 226.443 1.00 125.47 1002 SER D C 1
ATOM 16283 O O . SER C 1 1002 ? 175.117 214.395 226.332 1.00 124.77 1002 SER D O 1
ATOM 16286 N N . GLY C 1 1003 ? 176.627 213.016 225.393 1.00 126.90 1003 GLY D N 1
ATOM 16287 C CA . GLY C 1 1003 ? 176.298 213.475 224.052 1.00 126.02 1003 GLY D CA 1
ATOM 16288 C C . GLY C 1 1003 ? 176.403 214.979 223.878 1.00 126.36 1003 GLY D C 1
ATOM 16289 O O . GLY C 1 1003 ? 177.501 215.523 223.736 1.00 127.08 1003 GLY D O 1
ATOM 16290 N N . TYR C 1 1004 ? 175.252 215.658 223.870 1.00 128.40 1004 TYR D N 1
ATOM 16291 C CA . TYR C 1 1004 ? 175.166 217.104 223.648 1.00 128.75 1004 TYR D CA 1
ATOM 16292 C C . TYR C 1 1004 ? 176.106 217.886 224.565 1.00 128.78 1004 TYR D C 1
ATOM 16293 O O . TYR C 1 1004 ? 176.481 219.026 224.277 1.00 128.47 1004 TYR D O 1
ATOM 16302 N N . GLN C 1 1005 ? 176.495 217.276 225.682 1.00 127.92 1005 GLN D N 1
ATOM 16303 C CA . GLN C 1 1005 ? 177.405 217.926 226.615 1.00 127.80 1005 GLN D CA 1
ATOM 16304 C C . GLN C 1 1005 ? 178.829 217.408 226.459 1.00 127.91 1005 GLN D C 1
ATOM 16305 O O . GLN C 1 1005 ? 179.569 217.298 227.441 1.00 127.05 1005 GLN D O 1
ATOM 16311 N N . SER C 1 1006 ? 179.217 217.089 225.224 1.00 129.77 1006 SER D N 1
ATOM 16312 C CA . SER C 1 1006 ? 180.594 216.688 224.963 1.00 129.38 1006 SER D CA 1
ATOM 16313 C C . SER C 1 1006 ? 181.474 217.897 224.682 1.00 129.69 1006 SER D C 1
ATOM 16314 O O . SER C 1 1006 ? 182.619 217.955 225.144 1.00 129.05 1006 SER D O 1
ATOM 16317 N N . TRP C 1 1007 ? 180.956 218.866 223.930 1.00 132.81 1007 TRP D N 1
ATOM 16318 C CA . TRP C 1 1007 ? 181.647 220.130 223.723 1.00 132.30 1007 TRP D CA 1
ATOM 16319 C C . TRP C 1 1007 ? 181.386 221.090 224.876 1.00 132.59 1007 TRP D C 1
ATOM 16320 O O . TRP C 1 1007 ? 180.760 220.707 225.870 1.00 132.48 1007 TRP D O 1
ATOM 16331 N N . GLY C 1 1008 ? 181.850 222.330 224.750 1.00 128.23 1008 GLY D N 1
ATOM 16332 C CA . GLY C 1 1008 ? 181.580 223.353 225.732 1.00 127.77 1008 GLY D CA 1
ATOM 16333 C C . GLY C 1 1008 ? 182.354 223.187 227.024 1.00 128.59 1008 GLY D C 1
ATOM 16334 O O . GLY C 1 1008 ? 183.584 223.311 227.061 1.00 128.03 1008 GLY D O 1
ATOM 16335 N N . PRO C 1 1009 ? 181.635 222.925 228.122 1.00 129.53 1009 PRO D N 1
ATOM 16336 C CA . PRO C 1 1009 ? 182.305 222.831 229.432 1.00 128.53 1009 PRO D CA 1
ATOM 16337 C C . PRO C 1 1009 ? 183.393 221.773 229.476 1.00 128.23 1009 PRO D C 1
ATOM 16338 O O . PRO C 1 1009 ? 184.454 221.993 230.078 1.00 128.49 1009 PRO D O 1
ATOM 16342 N N . LEU C 1 1010 ? 183.158 220.622 228.842 1.00 123.89 1010 LEU D N 1
ATOM 16343 C CA . LEU C 1 1010 ? 184.182 219.587 228.814 1.00 123.63 1010 LEU D CA 1
ATOM 16344 C C . LEU C 1 1010 ? 185.397 220.049 228.021 1.00 124.21 1010 LEU D C 1
ATOM 16345 O O . LEU C 1 1010 ? 186.534 219.715 228.366 1.00 124.50 1010 LEU D O 1
ATOM 16350 N N . PHE C 1 1011 ? 185.178 220.824 226.956 1.00 128.25 1011 PHE D N 1
ATOM 16351 C CA . PHE C 1 1011 ? 186.301 221.388 226.213 1.00 128.57 1011 PHE D CA 1
ATOM 16352 C C . PHE C 1 1011 ? 187.105 222.358 227.069 1.00 128.50 1011 PHE D C 1
ATOM 16353 O O . PHE C 1 1011 ? 188.337 222.385 227.002 1.00 128.17 1011 PHE D O 1
ATOM 16361 N N . GLY C 1 1012 ? 186.424 223.168 227.880 1.00 123.11 1012 GLY D N 1
ATOM 16362 C CA . GLY C 1 1012 ? 187.143 224.038 228.799 1.00 122.70 1012 GLY D CA 1
ATOM 16363 C C . GLY C 1 1012 ? 187.956 223.260 229.816 1.00 122.24 1012 GLY D C 1
ATOM 16364 O O . GLY C 1 1012 ? 189.104 223.607 230.115 1.00 121.95 1012 GLY D O 1
ATOM 16365 N N . LYS C 1 1013 ? 187.372 222.188 230.358 1.00 122.60 1013 LYS D N 1
ATOM 16366 C CA . LYS C 1 1013 ? 188.102 221.348 231.303 1.00 122.11 1013 LYS D CA 1
ATOM 16367 C C . LYS C 1 1013 ? 189.312 220.693 230.644 1.00 121.49 1013 LYS D C 1
ATOM 16368 O O . LYS C 1 1013 ? 190.389 220.614 231.247 1.00 121.60 1013 LYS D O 1
ATOM 16374 N N . LEU C 1 1014 ? 189.151 220.214 229.408 1.00 120.29 1014 LEU D N 1
ATOM 16375 C CA . LEU C 1 1014 ? 190.277 219.632 228.684 1.00 121.14 1014 LEU D CA 1
ATOM 16376 C C . LEU C 1 1014 ? 191.350 220.672 228.403 1.00 121.23 1014 LEU D C 1
ATOM 16377 O O . LEU C 1 1014 ? 192.543 220.367 228.463 1.00 121.21 1014 LEU D O 1
ATOM 16382 N N . PHE C 1 1015 ? 190.949 221.904 228.081 1.00 118.77 1015 PHE D N 1
ATOM 16383 C CA . PHE C 1 1015 ? 191.923 222.971 227.876 1.00 118.16 1015 PHE D CA 1
ATOM 16384 C C . PHE C 1 1015 ? 192.719 223.229 229.150 1.00 118.28 1015 PHE D C 1
ATOM 16385 O O . PHE C 1 1015 ? 193.947 223.373 229.112 1.00 116.53 1015 PHE D O 1
ATOM 16393 N N . PHE C 1 1016 ? 192.030 223.284 230.292 1.00 118.06 1016 PHE D N 1
ATOM 16394 C CA . PHE C 1 1016 ? 192.716 223.502 231.563 1.00 117.29 1016 PHE D CA 1
ATOM 16395 C C . PHE C 1 1016 ? 193.674 222.353 231.874 1.00 116.98 1016 PHE D C 1
ATOM 16396 O O . PHE C 1 1016 ? 194.822 222.576 232.289 1.00 117.28 1016 PHE D O 1
ATOM 16404 N N . ALA C 1 1017 ? 193.223 221.115 231.659 1.00 110.10 1017 ALA D N 1
ATOM 16405 C CA . ALA C 1 1017 ? 194.072 219.955 231.913 1.00 108.97 1017 ALA D CA 1
ATOM 16406 C C . ALA C 1 1017 ? 195.280 219.940 230.984 1.00 109.61 1017 ALA D C 1
ATOM 16407 O O . ALA C 1 1017 ? 196.392 219.597 231.402 1.00 110.00 1017 ALA D O 1
ATOM 16409 N N . PHE C 1 1018 ? 195.077 220.296 229.713 1.00 117.82 1018 PHE D N 1
ATOM 16410 C CA . PHE C 1 1018 ? 196.182 220.371 228.764 1.00 118.68 1018 PHE D CA 1
ATOM 16411 C C . PHE C 1 1018 ? 197.186 221.435 229.178 1.00 118.64 1018 PHE D C 1
ATOM 16412 O O . PHE C 1 1018 ? 198.399 221.227 229.082 1.00 117.36 1018 PHE D O 1
ATOM 16420 N N . TRP C 1 1019 ? 196.694 222.586 229.641 1.00 118.00 1019 TRP D N 1
ATOM 16421 C CA . TRP C 1 1019 ? 197.584 223.625 230.147 1.00 117.69 1019 TRP D CA 1
ATOM 16422 C C . TRP C 1 1019 ? 198.432 223.097 231.298 1.00 116.19 1019 TRP D C 1
ATOM 16423 O O . TRP C 1 1019 ? 199.655 223.292 231.328 1.00 115.02 1019 TRP D O 1
ATOM 16434 N N . VAL C 1 1020 ? 197.797 222.403 232.244 1.00 111.36 1020 VAL D N 1
ATOM 16435 C CA . VAL C 1 1020 ? 198.531 221.892 233.399 1.00 111.28 1020 VAL D CA 1
ATOM 16436 C C . VAL C 1 1020 ? 199.574 220.863 232.970 1.00 111.50 1020 VAL D C 1
ATOM 16437 O O . VAL C 1 1020 ? 200.730 220.911 233.409 1.00 112.43 1020 VAL D O 1
ATOM 16441 N N . ILE C 1 1021 ? 199.194 219.924 232.100 1.00 112.92 1021 ILE D N 1
ATOM 16442 C CA . ILE C 1 1021 ? 200.120 218.848 231.748 1.00 112.69 1021 ILE D CA 1
ATOM 16443 C C . ILE C 1 1021 ? 201.247 219.377 230.868 1.00 113.19 1021 ILE D C 1
ATOM 16444 O O . ILE C 1 1021 ? 202.365 218.852 230.892 1.00 113.48 1021 ILE D O 1
ATOM 16449 N N . ILE C 1 1022 ? 200.976 220.415 230.069 1.00 114.75 1022 ILE D N 1
ATOM 16450 C CA . ILE C 1 1022 ? 202.036 220.987 229.244 1.00 115.64 1022 ILE D CA 1
ATOM 16451 C C . ILE C 1 1022 ? 202.981 221.826 230.093 1.00 115.92 1022 ILE D C 1
ATOM 16452 O O . ILE C 1 1022 ? 204.157 221.990 229.745 1.00 115.31 1022 ILE D O 1
ATOM 16457 N N . HIS C 1 1023 ? 202.495 222.374 231.213 1.00 115.45 1023 HIS D N 1
ATOM 16458 C CA . HIS C 1 1023 ? 203.417 222.936 232.198 1.00 114.15 1023 HIS D CA 1
ATOM 16459 C C . HIS C 1 1023 ? 204.238 221.839 232.862 1.00 113.81 1023 HIS D C 1
ATOM 16460 O O . HIS C 1 1023 ? 205.418 222.037 233.177 1.00 113.21 1023 HIS D O 1
ATOM 16467 N N . LEU C 1 1024 ? 203.630 220.678 233.084 1.00 111.33 1024 LEU D N 1
ATOM 16468 C CA . LEU C 1 1024 ? 204.300 219.544 233.702 1.00 110.28 1024 LEU D CA 1
ATOM 16469 C C . LEU C 1 1024 ? 205.038 218.668 232.697 1.00 110.23 1024 LEU D C 1
ATOM 16470 O O . LEU C 1 1024 ? 205.500 217.584 233.063 1.00 109.36 1024 LEU D O 1
ATOM 16475 N N . TYR C 1 1025 ? 205.141 219.101 231.441 1.00 119.96 1025 TYR D N 1
ATOM 16476 C CA . TYR C 1 1025 ? 205.761 218.278 230.403 1.00 120.98 1025 TYR D CA 1
ATOM 16477 C C . TYR C 1 1025 ? 207.232 217.958 230.662 1.00 121.55 1025 TYR D C 1
ATOM 16478 O O . TYR C 1 1025 ? 207.615 216.786 230.512 1.00 121.30 1025 TYR D O 1
ATOM 16487 N N . PRO C 1 1026 ? 208.099 218.910 231.021 1.00 118.64 1026 PRO D N 1
ATOM 16488 C CA . PRO C 1 1026 ? 209.509 218.559 231.240 1.00 117.47 1026 PRO D CA 1
ATOM 16489 C C . PRO C 1 1026 ? 209.668 217.539 232.357 1.00 118.42 1026 PRO D C 1
ATOM 16490 O O . PRO C 1 1026 ? 209.001 217.610 233.390 1.00 118.99 1026 PRO D O 1
ATOM 16494 N N . PHE C 1 1027 ? 210.594 216.606 232.152 1.00 123.73 1027 PHE D N 1
ATOM 16495 C CA . PHE C 1 1027 ? 210.860 215.484 233.063 1.00 123.72 1027 PHE D CA 1
ATOM 16496 C C . PHE C 1 1027 ? 209.581 214.670 233.287 1.00 123.55 1027 PHE D C 1
ATOM 16497 O O . PHE C 1 1027 ? 208.906 214.315 232.312 1.00 123.38 1027 PHE D O 1
ATOM 16505 N N . LEU C 1 1028 ? 209.205 214.392 234.538 1.00 117.90 1028 LEU D N 1
ATOM 16506 C CA . LEU C 1 1028 ? 208.115 213.468 234.881 1.00 118.78 1028 LEU D CA 1
ATOM 16507 C C . LEU C 1 1028 ? 208.090 212.233 233.974 1.00 118.98 1028 LEU D C 1
ATOM 16508 O O . LEU C 1 1028 ? 207.155 212.030 233.197 1.00 118.86 1028 LEU D O 1
#